Protein 2P10 (pdb70)

Structure (mmCIF, N/CA/C/O backbone):
data_2P10
#
_entry.id   2P10
#
_cell.length_a   180.269
_cell.length_b   180.269
_cell.length_c   185.514
_cell.angle_alpha   90.000
_cell.angle_beta   90.000
_cell.angle_gamma   120.000
#
_symmetry.space_group_name_H-M   'H 3'
#
loop_
_entity.id
_entity.type
_entity.pdbx_description
1 polymer 'Mll9387 protein'
2 non-polymer 'ACETATE ION'
3 non-polymer 'CHLORIDE ION'
4 non-polymer GLYCEROL
5 water water
#
loop_
_atom_site.group_PDB
_atom_site.id
_atom_site.type_symbol
_atom_site.label_atom_id
_atom_site.label_alt_id
_atom_site.label_comp_id
_atom_site.label_asym_id
_atom_site.label_entity_id
_atom_site.label_seq_id
_atom_site.pdbx_PDB_ins_code
_atom_site.Cartn_x
_atom_site.Cartn_y
_atom_site.Cartn_z
_atom_site.occupancy
_atom_site.B_iso_or_equiv
_atom_site.auth_seq_id
_atom_site.auth_comp_id
_atom_site.auth_asym_id
_atom_site.auth_atom_id
_atom_site.pdbx_PDB_model_num
ATOM 1 N N . LYS A 1 9 ? -0.042 21.291 -7.944 1.00 82.82 8 LYS A N 1
ATOM 2 C CA . LYS A 1 9 ? -0.950 21.303 -6.759 1.00 82.13 8 LYS A CA 1
ATOM 3 C C . LYS A 1 9 ? -0.154 21.488 -5.464 1.00 81.91 8 LYS A C 1
ATOM 4 O O . LYS A 1 9 ? 0.780 20.722 -5.189 1.00 84.18 8 LYS A O 1
ATOM 5 N N . ARG A 1 10 ? -0.506 22.508 -4.676 1.00 77.83 9 ARG A N 1
ATOM 6 C CA . ARG A 1 10 ? 0.041 22.651 -3.318 1.00 76.64 9 ARG A CA 1
ATOM 7 C C . ARG A 1 10 ? -0.680 21.684 -2.357 1.00 71.81 9 ARG A C 1
ATOM 8 O O . ARG A 1 10 ? -1.873 21.411 -2.525 1.00 70.89 9 ARG A O 1
ATOM 16 N N . PRO A 1 11 ? 0.034 21.180 -1.334 1.00 66.90 10 PRO A N 1
ATOM 17 C CA . PRO A 1 11 ? -0.539 20.140 -0.499 1.00 64.69 10 PRO A CA 1
ATOM 18 C C . PRO A 1 11 ? -1.739 20.628 0.285 1.00 62.85 10 PRO A C 1
ATOM 19 O O . PRO A 1 11 ? -1.840 21.811 0.597 1.00 62.11 10 PRO A O 1
ATOM 23 N N . THR A 1 12 ? -2.631 19.712 0.606 1.00 60.37 11 THR A N 1
ATOM 24 C CA . THR A 1 12 ? -3.790 20.042 1.388 1.00 59.22 11 THR A CA 1
ATOM 25 C C . THR A 1 12 ? -3.424 19.920 2.849 1.00 58.75 11 THR A C 1
ATOM 26 O O . THR A 1 12 ? -2.365 19.387 3.185 1.00 57.52 11 THR A O 1
ATOM 30 N N . ARG A 1 13 ? -4.318 20.395 3.709 1.00 57.30 12 ARG A N 1
ATOM 31 C CA . ARG A 1 13 ? -4.104 20.331 5.141 1.00 58.09 12 ARG A CA 1
ATOM 32 C C . ARG A 1 13 ? -3.910 18.884 5.572 1.00 57.30 12 ARG A C 1
ATOM 33 O O . ARG A 1 13 ? -2.975 18.572 6.302 1.00 55.26 12 ARG A O 1
ATOM 41 N N . SER A 1 14 ? -4.804 18.010 5.113 1.00 58.05 13 SER A N 1
ATOM 42 C CA . SER A 1 14 ? -4.719 16.577 5.414 1.00 59.23 13 SER A CA 1
ATOM 43 C C . SER A 1 14 ? -3.398 15.984 5.001 1.00 57.67 13 SER A C 1
ATOM 44 O O . SER A 1 14 ? -2.838 15.159 5.714 1.00 58.13 13 SER A O 1
ATOM 47 N N . GLU A 1 15 ? -2.923 16.393 3.832 1.00 56.74 14 GLU A N 1
ATOM 48 C CA . GLU A 1 15 ? -1.666 15.882 3.312 1.00 56.83 14 GLU A CA 1
ATOM 49 C C . GLU A 1 15 ? -0.491 16.299 4.182 1.00 55.00 14 GLU A C 1
ATOM 50 O O . GLU A 1 15 ? 0.411 15.516 4.398 1.00 55.61 14 GLU A O 1
ATOM 56 N N . LEU A 1 16 ? -0.502 17.521 4.687 1.00 54.19 15 LEU A N 1
ATOM 57 C CA . LEU A 1 16 ? 0.557 17.959 5.618 1.00 53.22 15 LEU A CA 1
ATOM 58 C C . LEU A 1 16 ? 0.528 17.167 6.922 1.00 51.73 15 LEU A C 1
ATOM 59 O O . LEU A 1 16 ? 1.558 16.715 7.417 1.00 50.29 15 LEU A O 1
ATOM 64 N N . VAL A 1 17 ? -0.661 16.964 7.458 1.00 51.80 16 VAL A N 1
ATOM 65 C CA . VAL A 1 17 ? -0.800 16.230 8.705 1.00 51.85 16 VAL A CA 1
ATOM 66 C C . VAL A 1 17 ? -0.305 14.813 8.492 1.00 53.25 16 VAL A C 1
ATOM 67 O O . VAL A 1 17 ? 0.406 14.274 9.336 1.00 55.76 16 VAL A O 1
ATOM 71 N N . ASP A 1 18 ? -0.686 14.209 7.371 1.00 54.32 17 ASP A N 1
ATOM 72 C CA . ASP A 1 18 ? -0.187 12.885 7.019 1.00 56.31 17 ASP A CA 1
ATOM 73 C C . ASP A 1 18 ? 1.321 12.879 6.922 1.00 54.27 17 ASP A C 1
ATOM 74 O O . ASP A 1 18 ? 1.954 11.930 7.336 1.00 53.99 17 ASP A O 1
ATOM 79 N N . ARG A 1 19 ? 1.882 13.941 6.358 1.00 53.65 18 ARG A N 1
ATOM 80 C CA . ARG A 1 19 ? 3.320 14.064 6.227 1.00 53.86 18 ARG A CA 1
ATOM 81 C C . ARG A 1 19 ? 3.999 14.072 7.583 1.00 54.19 18 ARG A C 1
ATOM 82 O O . ARG A 1 19 ? 4.975 13.338 7.786 1.00 55.06 18 ARG A O 1
ATOM 90 N N . PHE A 1 20 ? 3.470 14.881 8.502 1.00 53.57 19 PHE A N 1
ATOM 91 C CA . PHE A 1 20 ? 3.984 14.932 9.864 1.00 53.16 19 PHE A CA 1
ATOM 92 C C . PHE A 1 20 ? 3.818 13.635 10.649 1.00 53.00 19 PHE A C 1
ATOM 93 O O . PHE A 1 20 ? 4.747 13.221 11.355 1.00 53.76 19 PHE A O 1
ATOM 101 N N . GLN A 1 21 ? 2.647 13.002 10.576 1.00 54.24 20 GLN A N 1
ATOM 102 C CA A GLN A 1 21 ? 2.381 11.750 11.310 0.50 54.40 20 GLN A CA 1
ATOM 103 C CA B GLN A 1 21 ? 2.423 11.768 11.348 0.50 53.63 20 GLN A CA 1
ATOM 104 C C . GLN A 1 21 ? 3.328 10.646 10.866 1.00 54.03 20 GLN A C 1
ATOM 105 O O . GLN A 1 21 ? 3.764 9.813 11.671 1.00 55.63 20 GLN A O 1
ATOM 116 N N . LYS A 1 22 ? 3.604 10.623 9.567 1.00 55.10 21 LYS A N 1
ATOM 117 C CA . LYS A 1 22 ? 4.528 9.657 8.991 1.00 57.29 21 LYS A CA 1
ATOM 118 C C . LYS A 1 22 ? 5.934 9.811 9.604 1.00 56.61 21 LYS A C 1
ATOM 119 O O . LYS A 1 22 ? 6.576 8.830 9.947 1.00 56.08 21 LYS A O 1
ATOM 125 N N . LYS A 1 23 ? 6.389 11.047 9.774 1.00 55.17 22 LYS A N 1
ATOM 126 C CA . LYS A 1 23 ? 7.678 11.303 10.417 1.00 54.68 22 LYS A CA 1
ATOM 127 C C . LYS A 1 23 ? 7.647 10.926 11.890 1.00 53.81 22 LYS A C 1
ATOM 128 O O . LYS A 1 23 ? 8.584 10.318 12.401 1.00 54.44 22 LYS A O 1
ATOM 134 N N . ILE A 1 24 ? 6.557 11.254 12.574 1.00 54.00 23 ILE A N 1
ATOM 135 C CA . ILE A 1 24 ? 6.432 10.897 13.976 1.00 53.90 23 ILE A CA 1
ATOM 136 C C . ILE A 1 24 ? 6.497 9.380 14.131 1.00 56.65 23 ILE A C 1
ATOM 137 O O . ILE A 1 24 ? 7.237 8.865 14.968 1.00 57.38 23 ILE A O 1
ATOM 142 N N . ARG A 1 25 ? 5.752 8.657 13.304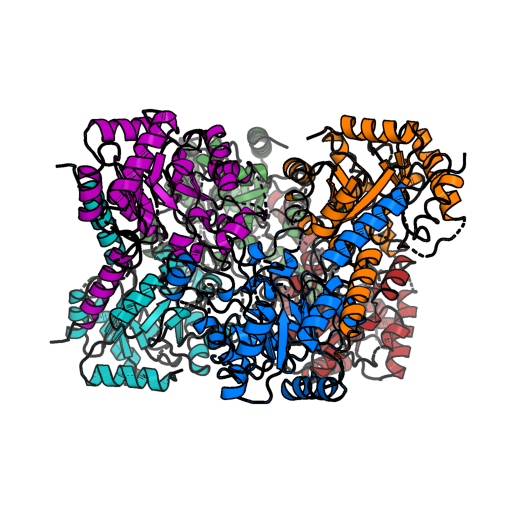 1.00 58.39 24 ARG A N 1
ATOM 143 C CA . ARG A 1 25 ? 5.836 7.192 13.332 1.00 59.87 24 ARG A CA 1
ATOM 144 C C . ARG A 1 25 ? 7.252 6.665 13.086 1.00 59.07 24 ARG A C 1
ATOM 145 O O . ARG A 1 25 ? 7.622 5.644 13.637 1.00 59.18 24 ARG A O 1
ATOM 153 N N . ALA A 1 26 ? 8.050 7.362 12.283 1.00 58.09 25 ALA A N 1
ATOM 154 C CA . ALA A 1 26 ? 9.431 6.952 12.065 1.00 56.77 25 ALA A CA 1
ATOM 155 C C . ALA A 1 26 ? 10.360 7.338 13.221 1.00 58.03 25 ALA A C 1
ATOM 156 O O . ALA A 1 26 ? 11.535 7.019 13.184 1.00 58.11 25 ALA A O 1
ATOM 158 N N . GLY A 1 27 ? 9.849 8.024 14.247 1.00 58.87 26 GLY A N 1
ATOM 159 C CA . GLY A 1 27 ? 10.689 8.494 15.350 1.00 58.64 26 GLY A CA 1
ATOM 160 C C . GLY A 1 27 ? 11.461 9.774 15.070 1.00 57.68 26 GLY A C 1
ATOM 161 O O . GLY A 1 27 ? 12.405 10.090 15.772 1.00 57.32 26 GLY A O 1
ATOM 162 N N . GLU A 1 28 ? 11.066 10.495 14.033 1.00 58.24 27 GLU A N 1
ATOM 163 C CA . GLU A 1 28 ? 11.631 11.791 13.720 1.00 58.81 27 GLU A CA 1
ATOM 164 C C . GLU A 1 28 ? 10.842 12.879 14.450 1.00 56.95 27 GLU A C 1
ATOM 165 O O . GLU A 1 28 ? 9.626 12.918 14.339 1.00 56.25 27 GLU A O 1
ATOM 171 N N . PRO A 1 29 ? 11.525 13.826 15.108 1.00 57.17 28 PRO A N 1
ATOM 172 C CA . PRO A 1 29 ? 10.796 14.939 15.729 1.00 56.32 28 PRO A CA 1
ATOM 173 C C . PRO A 1 29 ? 10.300 15.959 14.681 1.00 54.73 28 PRO A C 1
ATOM 174 O O . PRO A 1 29 ? 10.907 16.117 13.620 1.00 55.19 28 PRO A O 1
ATOM 178 N N . ILE A 1 30 ? 9.189 16.624 14.981 1.00 54.15 29 ILE A N 1
ATOM 179 C CA . ILE A 1 30 ? 8.679 17.678 14.140 1.00 51.44 29 ILE A CA 1
ATOM 180 C C . ILE A 1 30 ? 9.295 18.964 14.644 1.00 50.36 29 ILE A C 1
ATOM 181 O O . ILE A 1 30 ? 9.153 19.299 15.811 1.00 50.03 29 ILE A O 1
ATOM 186 N N . ILE A 1 31 ? 10.003 19.667 13.766 1.00 49.93 30 ILE A N 1
ATOM 187 C CA . ILE A 1 31 ? 10.624 20.925 14.132 1.00 49.32 30 ILE A CA 1
ATOM 188 C C . ILE A 1 31 ? 9.984 22.041 13.339 1.00 49.52 30 ILE A C 1
ATOM 189 O O . ILE A 1 31 ? 9.954 22.015 12.102 1.00 48.17 30 ILE A O 1
ATOM 194 N N . GLY A 1 32 ? 9.452 23.001 14.088 1.00 49.95 31 GLY A N 1
ATOM 195 C CA . GLY A 1 32 ? 8.837 24.182 13.547 1.00 51.43 31 GLY A CA 1
ATOM 196 C C . GLY A 1 32 ? 9.759 25.353 13.788 1.00 52.08 31 GLY A C 1
ATOM 197 O O . GLY A 1 32 ? 10.452 25.408 14.819 1.00 47.40 31 GLY A O 1
ATOM 198 N N . GLY A 1 33 ? 9.764 26.289 12.831 1.00 53.06 32 GLY A N 1
ATOM 199 C CA . GLY A 1 33 ? 10.626 27.461 12.897 1.00 51.16 32 GLY A CA 1
ATOM 200 C C . GLY A 1 33 ? 9.909 28.776 12.691 1.00 52.83 32 GLY A C 1
ATOM 201 O O . GLY A 1 33 ? 9.005 28.886 11.842 1.00 52.22 32 GLY A O 1
ATOM 202 N N . GLY A 1 34 ? 10.340 29.792 13.439 1.00 52.11 33 GLY A N 1
ATOM 203 C CA . GLY A 1 34 ? 9.971 31.163 13.140 1.00 51.89 33 GLY A CA 1
ATOM 204 C C . GLY A 1 34 ? 10.905 31.771 12.101 1.00 50.84 33 GLY A C 1
ATOM 205 O O . GLY A 1 34 ? 12.116 31.607 12.183 1.00 50.93 33 GLY A O 1
ATOM 206 N N . ALA A 1 35 ? 10.349 32.476 11.118 1.00 51.17 34 ALA A N 1
ATOM 207 C CA . ALA A 1 35 ? 11.168 33.202 10.129 1.00 50.48 34 ALA A CA 1
ATOM 208 C C . ALA A 1 35 ? 10.767 34.671 10.100 1.00 51.14 34 ALA A C 1
ATOM 209 O O . ALA A 1 35 ? 9.585 35.007 9.995 1.00 53.14 34 ALA A O 1
ATOM 211 N N . GLY A 1 36 ? 11.760 35.541 10.251 1.00 51.62 35 GLY A N 1
ATOM 212 C CA . GLY A 1 36 ? 11.552 36.982 10.301 1.00 52.08 35 GLY A CA 1
ATOM 213 C C . GLY A 1 36 ? 12.002 37.677 9.036 1.00 51.34 35 GLY A C 1
ATOM 214 O O . GLY A 1 36 ? 11.677 38.843 8.809 1.00 52.18 35 GLY A O 1
ATOM 215 N N . THR A 1 37 ? 12.757 36.946 8.218 1.00 52.22 36 THR A N 1
ATOM 216 C CA . THR A 1 37 ? 13.225 37.405 6.922 1.00 50.77 36 THR A CA 1
ATOM 217 C C . THR A 1 37 ? 13.164 36.251 5.952 1.00 50.46 36 THR A C 1
ATOM 218 O O . THR A 1 37 ? 13.043 35.094 6.357 1.00 50.99 36 THR A O 1
ATOM 222 N N . GLY A 1 38 ? 13.321 36.564 4.671 1.00 50.17 37 GLY A N 1
ATOM 223 C CA . GLY A 1 38 ? 13.327 35.556 3.625 1.00 49.71 37 GLY A CA 1
ATOM 224 C C . GLY A 1 38 ? 14.525 34.639 3.690 1.00 50.28 37 GLY A C 1
ATOM 225 O O . GLY A 1 38 ? 14.387 33.437 3.455 1.00 54.04 37 GLY A O 1
ATOM 226 N N . LEU A 1 39 ? 15.700 35.188 4.010 1.00 50.37 38 LEU A N 1
ATOM 227 C CA . LEU A 1 39 ? 16.900 34.361 4.205 1.00 51.69 38 LEU A CA 1
ATOM 228 C C . LEU A 1 39 ? 16.732 33.348 5.375 1.00 51.85 38 LEU A C 1
ATOM 229 O O . LEU A 1 39 ? 17.159 32.188 5.270 1.00 53.28 38 LEU A O 1
ATOM 234 N N . SER A 1 40 ? 16.133 33.781 6.483 1.00 50.65 39 SER A N 1
ATOM 235 C CA . SER A 1 40 ? 15.756 32.848 7.548 1.00 49.46 39 SER A CA 1
ATOM 236 C C . SER A 1 40 ? 14.936 31.679 7.015 1.00 48.23 39 SER A C 1
ATOM 237 O O . SER A 1 40 ? 15.317 30.529 7.172 1.00 50.80 39 SER A O 1
ATOM 240 N N . ALA A 1 41 ? 13.833 31.978 6.343 1.00 49.01 40 ALA A N 1
ATOM 241 C CA . ALA A 1 41 ? 12.931 30.937 5.813 1.00 48.92 40 ALA A CA 1
ATOM 242 C C . ALA A 1 41 ? 13.643 29.979 4.869 1.00 49.85 40 ALA A C 1
ATOM 243 O O . ALA A 1 41 ? 13.549 28.757 5.003 1.00 48.03 40 ALA A O 1
ATOM 245 N N . LYS A 1 42 ? 14.361 30.552 3.917 1.00 51.01 41 LYS A N 1
ATOM 246 C CA . LYS A 1 42 ? 15.143 29.771 2.972 1.00 51.41 41 LYS A CA 1
ATOM 247 C C . LYS A 1 42 ? 16.168 28.861 3.666 1.00 50.69 41 LYS A C 1
ATOM 248 O O . LYS A 1 42 ? 16.346 27.706 3.261 1.00 47.48 41 LYS A O 1
ATOM 254 N N . SER A 1 43 ? 16.814 29.388 4.713 1.00 49.64 42 SER A N 1
ATOM 255 C CA . SER A 1 43 ? 17.858 28.661 5.444 1.00 50.07 42 SER A CA 1
ATOM 256 C C . SER A 1 43 ? 17.243 27.550 6.283 1.00 51.19 42 SER A C 1
ATOM 257 O O . SER A 1 43 ? 17.790 26.446 6.374 1.00 52.75 42 SER A O 1
ATOM 260 N N . GLU A 1 44 ? 16.103 27.849 6.890 1.00 49.79 43 GLU A N 1
ATOM 261 C CA . GLU A 1 44 ? 15.333 26.835 7.577 1.00 50.38 43 GLU A CA 1
ATOM 262 C C . GLU A 1 44 ? 14.896 25.711 6.630 1.00 49.87 43 GLU A C 1
ATOM 263 O O . GLU A 1 44 ? 15.061 24.549 6.940 1.00 50.44 43 GLU A O 1
ATOM 269 N N . GLU A 1 45 ? 14.374 26.048 5.462 1.00 50.72 44 GLU A N 1
ATOM 270 C CA . GLU A 1 45 ? 14.018 25.014 4.501 1.00 51.18 44 GLU A CA 1
ATOM 271 C C . GLU A 1 45 ? 15.254 24.176 4.116 1.00 51.26 44 GLU A C 1
ATOM 272 O O . GLU A 1 45 ? 15.149 22.958 3.979 1.00 50.67 44 GLU A O 1
ATOM 278 N N . ALA A 1 46 ? 16.414 24.832 3.976 1.00 50.98 45 ALA A N 1
ATOM 279 C CA . ALA A 1 46 ? 17.667 24.151 3.655 1.00 50.43 45 ALA A CA 1
ATOM 280 C C . ALA A 1 46 ? 18.071 23.165 4.747 1.00 51.68 45 ALA A C 1
ATOM 281 O O . ALA A 1 46 ? 18.706 22.163 4.454 1.00 52.32 45 ALA A O 1
ATOM 283 N N . GLY A 1 47 ? 17.708 23.459 5.997 1.00 53.09 46 GLY A N 1
ATOM 284 C CA . GLY A 1 47 ? 17.939 22.554 7.114 1.00 53.22 46 GLY A CA 1
ATOM 285 C C . GLY A 1 47 ? 16.828 21.537 7.336 1.00 53.57 46 GLY A C 1
ATOM 286 O O . GLY A 1 47 ? 16.807 20.874 8.367 1.00 56.13 46 GLY A O 1
ATOM 287 N N . ASP A 1 48 ? 15.909 21.416 6.383 1.00 53.70 47 ASP A N 1
ATOM 288 C CA . ASP A 1 48 ? 14.784 20.453 6.429 1.00 55.65 47 ASP A CA 1
ATOM 289 C C . ASP A 1 48 ? 13.779 20.656 7.570 1.00 53.74 47 ASP A C 1
ATOM 290 O O . ASP A 1 48 ? 13.184 19.712 8.071 1.00 52.25 47 ASP A O 1
ATOM 295 N N . ILE A 1 49 ? 13.564 21.906 7.946 1.00 52.67 48 ILE A N 1
ATOM 296 C CA . ILE A 1 49 ? 12.521 22.242 8.909 1.00 51.48 48 ILE A CA 1
ATOM 297 C C . ILE A 1 49 ? 11.156 21.744 8.395 1.00 50.68 48 ILE A C 1
ATOM 298 O O . ILE A 1 49 ? 10.925 21.688 7.196 1.00 49.48 48 ILE A O 1
ATOM 303 N N . ASP A 1 50 ? 10.252 21.390 9.304 1.00 49.13 49 ASP A N 1
ATOM 304 C CA . ASP A 1 50 ? 8.958 20.829 8.913 1.00 49.40 49 ASP A CA 1
ATOM 305 C C . ASP A 1 50 ? 7.891 21.873 8.610 1.00 50.54 49 ASP A C 1
ATOM 306 O O . ASP A 1 50 ? 7.006 21.655 7.756 1.00 49.22 49 ASP A O 1
ATOM 311 N N . LEU A 1 51 ? 7.969 23.004 9.306 1.00 50.66 50 LEU A N 1
ATOM 312 C CA . LEU A 1 51 ? 7.088 24.128 9.013 1.00 50.60 50 LEU A CA 1
ATOM 313 C C . LEU A 1 51 ? 7.735 25.444 9.432 1.00 48.98 50 LEU A C 1
ATOM 314 O O . LEU A 1 51 ? 8.641 25.447 10.256 1.00 47.45 50 LEU A O 1
ATOM 319 N N . ILE A 1 52 ? 7.273 26.536 8.817 1.00 49.38 51 ILE A N 1
ATOM 320 C CA . ILE A 1 52 ? 7.787 27.907 9.036 1.00 49.79 51 ILE A CA 1
ATOM 321 C C . ILE A 1 52 ? 6.594 28.794 9.343 1.00 49.49 51 ILE A C 1
ATOM 322 O O . ILE A 1 52 ? 5.554 28.674 8.679 1.00 48.43 51 ILE A O 1
ATOM 327 N N . VAL A 1 53 ? 6.716 29.613 10.390 1.00 49.38 52 VAL A N 1
ATOM 328 C CA . VAL A 1 53 ? 5.696 30.603 10.752 1.00 49.09 52 VAL A CA 1
ATOM 329 C C . VAL A 1 53 ? 6.309 31.995 10.747 1.00 50.92 52 VAL A C 1
ATOM 330 O O . VAL A 1 53 ? 7.403 32.197 11.261 1.00 51.09 52 VAL A O 1
ATOM 334 N N . ILE A 1 54 ? 5.604 32.954 10.147 1.00 51.81 53 ILE A N 1
ATOM 335 C CA . ILE A 1 54 ? 6.143 34.298 10.012 1.00 52.28 53 ILE A CA 1
ATOM 336 C C . ILE A 1 54 ? 5.200 35.302 10.647 1.00 50.62 53 ILE A C 1
ATOM 337 O O . ILE A 1 54 ? 3.986 35.180 10.510 1.00 52.04 53 ILE A O 1
ATOM 342 N N . TYR A 1 55 ? 5.760 36.291 11.343 1.00 51.37 54 TYR A N 1
ATOM 343 C CA . TYR A 1 55 ? 4.945 37.332 11.980 1.00 50.38 54 TYR A CA 1
ATOM 344 C C . TYR A 1 55 ? 5.813 38.467 12.453 1.00 50.34 54 TYR A C 1
ATOM 345 O O . TYR A 1 55 ? 7.030 38.398 12.370 1.00 52.64 54 TYR A O 1
ATOM 354 N N . ASN A 1 56 ? 5.183 39.522 12.955 1.00 51.51 55 ASN A N 1
ATOM 355 C CA . ASN A 1 56 ? 5.888 40.750 13.292 1.00 50.32 55 ASN A CA 1
ATOM 356 C C . ASN A 1 56 ? 7.079 40.571 14.231 1.00 50.20 55 ASN A C 1
ATOM 357 O O . ASN A 1 56 ? 8.147 41.139 14.001 1.00 49.00 55 ASN A O 1
ATOM 362 N N . SER A 1 57 ? 6.925 39.767 15.279 1.00 50.62 56 SER A N 1
ATOM 363 C CA . SER A 1 57 ? 8.032 39.572 16.224 1.00 49.93 56 SER A CA 1
ATOM 364 C C . SER A 1 57 ? 9.248 38.967 15.563 1.00 50.30 56 SER A C 1
ATOM 365 O O . SER A 1 57 ? 10.370 39.208 16.011 1.00 51.48 56 SER A O 1
ATOM 368 N N . GLY A 1 58 ? 9.037 38.185 14.509 1.00 51.52 57 GLY A N 1
ATOM 369 C CA . GLY A 1 58 ? 10.158 37.653 13.717 1.00 52.16 57 GLY A CA 1
ATOM 370 C C . GLY A 1 58 ? 10.914 38.775 13.029 1.00 52.41 57 GLY A C 1
ATOM 371 O O . GLY A 1 58 ? 12.132 38.888 13.139 1.00 51.80 57 GLY A O 1
ATOM 372 N N . ARG A 1 59 ? 10.167 39.642 12.352 1.00 52.62 58 ARG A N 1
ATOM 373 C CA . ARG A 1 59 ? 10.744 40.809 11.701 1.00 51.73 58 ARG A CA 1
ATOM 374 C C . ARG A 1 59 ? 11.485 41.666 12.708 1.00 52.18 58 ARG A C 1
ATOM 375 O O . ARG A 1 59 ? 12.607 42.084 12.457 1.00 51.76 58 ARG A O 1
ATOM 383 N N . TYR A 1 60 ? 10.846 41.915 13.852 1.00 51.48 59 TYR A N 1
ATOM 384 C CA . TYR A 1 60 ? 11.403 42.785 14.865 1.00 51.01 59 TYR A CA 1
ATOM 385 C C . TYR A 1 60 ? 12.635 42.172 15.545 1.00 53.04 59 TYR A C 1
ATOM 386 O O . TYR A 1 60 ? 13.591 42.892 15.829 1.00 53.50 59 TYR A O 1
ATOM 395 N N . ARG A 1 61 ? 12.635 40.864 15.791 1.00 52.65 60 ARG A N 1
ATOM 396 C CA A ARG A 1 61 ? 13.834 40.253 16.329 0.50 54.73 60 ARG A CA 1
ATOM 397 C CA B ARG A 1 61 ? 13.829 40.170 16.287 0.50 54.67 60 ARG A CA 1
ATOM 398 C C . ARG A 1 61 ? 14.983 40.371 15.324 1.00 53.17 60 ARG A C 1
ATOM 399 O O . ARG A 1 61 ? 16.130 40.597 15.723 1.00 50.67 60 ARG A O 1
ATOM 422 N N . ALA A 1 63 ? 15.281 42.774 13.288 1.00 51.20 62 ALA A N 1
ATOM 423 C CA . ALA A 1 63 ? 15.667 44.187 13.362 1.00 49.81 62 ALA A CA 1
ATOM 424 C C . ALA A 1 63 ? 16.425 44.501 14.650 1.00 50.21 62 ALA A C 1
ATOM 425 O O . ALA A 1 63 ? 16.772 45.638 14.902 1.00 49.11 62 ALA A O 1
ATOM 427 N N . GLY A 1 64 ? 16.708 43.487 15.455 1.00 52.02 63 GLY A N 1
ATOM 428 C CA . GLY A 1 64 ? 17.491 43.681 16.681 1.00 53.08 63 GLY A CA 1
ATOM 429 C C . GLY A 1 64 ? 16.708 44.145 17.903 1.00 52.83 63 GLY A C 1
ATOM 430 O O . GLY A 1 64 ? 17.307 44.558 18.910 1.00 51.29 63 GLY A O 1
ATOM 431 N N . ARG A 1 65 ? 15.380 44.064 17.835 1.00 50.91 64 ARG A N 1
ATOM 432 C CA . ARG A 1 65 ? 14.538 44.467 18.944 1.00 52.26 64 ARG A CA 1
ATOM 433 C C . ARG A 1 65 ? 14.046 43.237 19.747 1.00 50.81 64 ARG A C 1
ATOM 434 O O . ARG A 1 65 ? 14.251 42.090 19.355 1.00 52.05 64 ARG A O 1
ATOM 442 N N . GLY A 1 66 ? 13.443 43.481 20.903 1.00 51.56 65 GLY A N 1
ATOM 443 C CA . GLY A 1 66 ? 12.932 42.392 21.748 1.00 52.24 65 GLY A CA 1
ATOM 444 C C . GLY A 1 66 ? 11.700 41.734 21.151 1.00 53.26 65 GLY A C 1
ATOM 445 O O . GLY A 1 66 ? 10.894 42.385 20.489 1.00 53.50 65 GLY A O 1
ATOM 446 N N . SER A 1 67 ? 11.556 40.436 21.385 1.00 55.40 66 SER A N 1
ATOM 447 C CA . SER A 1 67 ? 10.401 39.689 20.893 1.00 57.10 66 SER A CA 1
ATOM 448 C C . SER A 1 67 ? 9.102 40.393 21.229 1.00 55.32 66 SER A C 1
ATOM 449 O O . SER A 1 67 ? 8.194 40.421 20.411 1.00 56.48 66 SER A O 1
ATOM 452 N N . LEU A 1 68 ? 8.995 40.941 22.434 1.00 53.92 67 LEU A N 1
ATOM 453 C CA . LEU A 1 68 ? 7.694 41.412 22.915 1.00 53.55 67 LEU A CA 1
ATOM 454 C C . LEU A 1 68 ? 7.243 42.726 22.271 1.00 53.66 67 LEU A C 1
ATOM 455 O O . LEU A 1 68 ? 6.094 43.115 22.429 1.00 53.51 67 LEU A O 1
ATOM 460 N N . ALA A 1 69 ? 8.132 43.388 21.524 1.00 52.68 68 ALA A N 1
ATOM 461 C CA . ALA A 1 69 ? 7.753 44.540 20.698 1.00 51.69 68 ALA A CA 1
ATOM 462 C C . ALA A 1 69 ? 6.595 44.218 19.734 1.00 51.05 68 ALA A C 1
ATOM 463 O O . ALA A 1 69 ? 5.821 45.095 19.378 1.00 52.66 68 ALA A O 1
ATOM 465 N N . GLY A 1 70 ? 6.507 42.960 19.301 1.00 51.82 69 GLY A N 1
ATOM 466 C CA . GLY A 1 70 ? 5.392 42.468 18.506 1.00 50.58 69 GLY A CA 1
ATOM 467 C C . GLY A 1 70 ? 4.029 42.482 19.177 1.00 49.68 69 GLY A C 1
ATOM 468 O O . GLY A 1 70 ? 3.037 42.242 18.515 1.00 50.68 69 GLY A O 1
ATOM 469 N N . LEU A 1 71 ? 3.960 42.755 20.478 1.00 49.58 70 LEU A N 1
ATOM 470 C CA . LEU A 1 71 ? 2.674 42.738 21.193 1.00 49.00 70 LEU A CA 1
ATOM 471 C C . LEU A 1 71 ? 2.125 44.116 21.465 1.00 49.02 70 LEU A C 1
ATOM 472 O O . LEU A 1 71 ? 0.969 44.234 21.878 1.00 49.37 70 LEU A O 1
ATOM 477 N N . LEU A 1 72 ? 2.930 45.152 21.222 1.00 48.84 71 LEU A N 1
ATOM 478 C CA . LEU A 1 72 ? 2.563 46.510 21.604 1.00 48.28 71 LEU A CA 1
ATOM 479 C C . LEU A 1 72 ? 2.215 47.383 20.394 1.00 48.19 71 LEU A C 1
ATOM 480 O O . LEU A 1 72 ? 2.270 46.935 19.250 1.00 48.52 71 LEU A O 1
ATOM 485 N N . ALA A 1 73 ? 1.858 48.634 20.663 1.00 46.62 72 ALA A N 1
ATOM 486 C CA . ALA A 1 73 ? 1.265 49.531 19.677 1.00 46.22 72 ALA A CA 1
ATOM 487 C C . ALA A 1 73 ? 2.318 50.197 18.791 1.00 47.55 72 ALA A C 1
ATOM 488 O O . ALA A 1 73 ? 2.278 51.409 18.586 1.00 48.81 72 ALA A O 1
ATOM 490 N N . TYR A 1 74 ? 3.249 49.394 18.268 1.00 48.77 73 TYR A N 1
ATOM 491 C CA . TYR A 1 74 ? 4.283 49.867 17.336 1.00 49.44 73 TYR A CA 1
ATOM 492 C C . TYR A 1 74 ? 3.973 49.555 15.857 1.00 50.12 73 TYR A C 1
ATOM 493 O O . TYR A 1 74 ? 4.698 49.963 14.971 1.00 52.25 73 TYR A O 1
ATOM 502 N N . GLY A 1 75 ? 2.921 48.795 15.599 1.00 49.49 74 GLY A N 1
ATOM 503 C CA . GLY A 1 75 ? 2.475 48.546 14.252 1.00 48.48 74 GLY A CA 1
ATOM 504 C C . GLY A 1 75 ? 1.245 47.669 14.288 1.00 50.59 74 GLY A C 1
ATOM 505 O O . GLY A 1 75 ? 0.821 47.230 15.351 1.00 51.16 74 GLY A O 1
ATOM 506 N N . ASN A 1 76 ? 0.665 47.438 13.115 1.00 50.72 75 ASN A N 1
ATOM 507 C CA . ASN A 1 76 ? -0.441 46.539 12.960 1.00 50.44 75 ASN A CA 1
ATOM 508 C C . ASN A 1 76 ? 0.117 45.185 12.549 1.00 50.32 75 ASN A C 1
ATOM 509 O O . ASN A 1 76 ? 0.626 45.017 11.437 1.00 50.06 75 ASN A O 1
ATOM 514 N N . ALA A 1 77 ? 0.013 44.227 13.466 1.00 50.97 76 ALA A N 1
ATOM 515 C CA . ALA A 1 77 ? 0.546 42.882 13.266 1.00 49.07 76 ALA A CA 1
ATOM 516 C C . ALA A 1 77 ? -0.014 42.203 12.019 1.00 49.55 76 ALA A C 1
ATOM 517 O O . ALA A 1 77 ? 0.734 41.574 11.264 1.00 51.28 76 ALA A O 1
ATOM 519 N N . ASN A 1 78 ? -1.321 42.342 11.800 1.00 49.82 77 ASN A N 1
ATOM 520 C CA . ASN A 1 78 ? -2.007 41.645 10.709 1.00 50.02 77 ASN A CA 1
ATOM 521 C C . ASN A 1 78 ? -1.676 42.220 9.331 1.00 51.78 77 ASN A C 1
ATOM 522 O O . ASN A 1 78 ? -1.661 41.500 8.329 1.00 50.50 77 ASN A O 1
ATOM 527 N N . GLN A 1 79 ? -1.404 43.516 9.278 1.00 52.57 78 GLN A N 1
ATOM 528 C CA . GLN A 1 79 ? -0.883 44.095 8.060 1.00 52.24 78 GLN A CA 1
ATOM 529 C C . GLN A 1 79 ? 0.561 43.655 7.796 1.00 52.17 78 GLN A C 1
ATOM 530 O O . GLN A 1 79 ? 0.930 43.349 6.657 1.00 51.25 78 GLN A O 1
ATOM 536 N N . ILE A 1 80 ? 1.383 43.633 8.842 1.00 51.00 79 ILE A N 1
ATOM 537 C CA . ILE A 1 80 ? 2.788 43.244 8.702 1.00 49.45 79 ILE A CA 1
ATOM 538 C C . ILE A 1 80 ? 2.937 41.819 8.194 1.00 50.49 79 ILE A C 1
ATOM 539 O O . ILE A 1 80 ? 3.791 41.556 7.342 1.00 50.07 79 ILE A O 1
ATOM 544 N N . VAL A 1 81 ? 2.133 40.888 8.712 1.00 50.63 80 VAL A N 1
ATOM 545 C CA . VAL A 1 81 ? 2.241 39.514 8.264 1.00 49.77 80 VAL A CA 1
ATOM 546 C C . VAL A 1 81 ? 1.945 39.427 6.749 1.00 51.17 80 VAL A C 1
ATOM 547 O O . VAL A 1 81 ? 2.623 38.664 6.032 1.00 51.72 80 VAL A O 1
ATOM 551 N N . VAL A 1 82 ? 0.983 40.220 6.263 1.00 50.41 81 VAL A N 1
ATOM 552 C CA . VAL A 1 82 ? 0.667 40.259 4.835 1.00 51.70 81 VAL A CA 1
ATOM 553 C C . VAL A 1 82 ? 1.840 40.852 4.046 1.00 52.91 81 VAL A C 1
ATOM 554 O O . VAL A 1 82 ? 2.232 40.301 2.988 1.00 52.68 81 VAL A O 1
ATOM 558 N N . ASP A 1 83 ? 2.425 41.928 4.579 1.00 53.17 82 ASP A N 1
ATOM 559 C CA . ASP A 1 83 ? 3.600 42.556 3.962 1.00 56.47 82 ASP A CA 1
ATOM 560 C C . ASP A 1 83 ? 4.779 41.598 3.893 1.00 55.83 82 ASP A C 1
ATOM 561 O O . ASP A 1 83 ? 5.613 41.707 2.983 1.00 56.83 82 ASP A O 1
ATOM 574 N N . ALA A 1 85 ? 4.689 38.338 3.445 1.00 50.62 84 ALA A N 1
ATOM 575 C CA . ALA A 1 85 ? 4.470 37.193 2.569 1.00 51.22 84 ALA A CA 1
ATOM 576 C C . ALA A 1 85 ? 5.298 37.266 1.270 1.00 53.16 84 ALA A C 1
ATOM 577 O O . ALA A 1 85 ? 5.810 36.265 0.818 1.00 55.07 84 ALA A O 1
ATOM 579 N N . ARG A 1 86 ? 5.434 38.445 0.681 1.00 54.73 85 ARG A N 1
ATOM 580 C CA . ARG A 1 86 ? 6.240 38.599 -0.531 1.00 57.06 85 ARG A CA 1
ATOM 581 C C . ARG A 1 86 ? 7.731 38.371 -0.294 1.00 56.23 85 ARG A C 1
ATOM 582 O O . ARG A 1 86 ? 8.441 38.011 -1.217 1.00 56.94 85 ARG A O 1
ATOM 590 N N . GLU A 1 87 ? 8.205 38.564 0.932 1.00 55.85 86 GLU A N 1
ATOM 591 C CA . GLU A 1 87 ? 9.600 38.274 1.256 1.00 55.34 86 GLU A CA 1
ATOM 592 C C . GLU A 1 87 ? 9.846 36.774 1.451 1.00 53.40 86 GLU A C 1
ATOM 593 O O . GLU A 1 87 ? 10.970 36.292 1.295 1.00 51.31 86 GLU A O 1
ATOM 599 N N . VAL A 1 88 ? 8.820 36.028 1.839 1.00 53.06 87 VAL A N 1
ATOM 600 C CA . VAL A 1 88 ? 9.059 34.664 2.274 1.00 52.41 87 VAL A CA 1
ATOM 601 C C . VAL A 1 88 ? 8.477 33.636 1.327 1.00 53.78 87 VAL A C 1
ATOM 602 O O . VAL A 1 88 ? 9.149 32.668 0.970 1.00 53.89 87 VAL A O 1
ATOM 606 N N . LEU A 1 89 ? 7.222 33.811 0.935 1.00 53.70 88 LEU A N 1
ATOM 607 C CA . LEU A 1 89 ? 6.544 32.753 0.183 1.00 55.06 88 LEU A CA 1
ATOM 608 C C . LEU A 1 89 ? 7.311 32.364 -1.083 1.00 55.11 88 LEU A C 1
ATOM 609 O O . LEU A 1 89 ? 7.429 31.185 -1.371 1.00 55.16 88 LEU A O 1
ATOM 614 N N . PRO A 1 90 ? 7.859 33.353 -1.826 1.00 55.99 89 PRO A N 1
ATOM 615 C CA . PRO A 1 90 ? 8.571 33.031 -3.054 1.00 55.82 89 PRO A CA 1
ATOM 616 C C . PRO A 1 90 ? 9.877 32.227 -2.884 1.00 58.04 89 PRO A C 1
ATOM 617 O O . PRO A 1 90 ? 10.275 31.518 -3.815 1.00 58.15 89 PRO A O 1
ATOM 621 N N . VAL A 1 91 ? 10.549 32.350 -1.742 1.00 55.99 90 VAL A N 1
ATOM 622 C CA . VAL A 1 91 ? 11.818 31.660 -1.552 1.00 56.23 90 VAL A CA 1
ATOM 623 C C . VAL A 1 91 ? 11.659 30.322 -0.812 1.00 57.37 90 VAL A C 1
ATOM 624 O O . VAL A 1 91 ? 12.655 29.649 -0.562 1.00 59.68 90 VAL A O 1
ATOM 628 N N . VAL A 1 92 ? 10.430 29.943 -0.458 1.00 54.66 91 VAL A N 1
ATOM 629 C CA . VAL A 1 92 ? 10.192 28.658 0.195 1.00 55.18 91 VAL A CA 1
ATOM 630 C C . VAL A 1 92 ? 9.461 27.755 -0.792 1.00 55.29 91 VAL A C 1
ATOM 631 O O . VAL A 1 92 ? 8.337 28.041 -1.186 1.00 57.72 91 VAL A O 1
ATOM 635 N N . ARG A 1 93 ? 10.105 26.664 -1.183 1.00 56.65 92 ARG A N 1
ATOM 636 C CA . ARG A 1 93 ? 9.678 25.863 -2.325 1.00 58.73 92 ARG A CA 1
ATOM 637 C C . ARG A 1 93 ? 8.884 24.611 -1.954 1.00 58.20 92 ARG A C 1
ATOM 638 O O . ARG A 1 93 ? 8.082 24.144 -2.759 1.00 58.96 92 ARG A O 1
ATOM 646 N N . HIS A 1 94 ? 9.117 24.039 -0.778 1.00 56.44 93 HIS A N 1
ATOM 647 C CA . HIS A 1 94 ? 8.473 22.768 -0.448 1.00 57.24 93 HIS A CA 1
ATOM 648 C C . HIS A 1 94 ? 8.248 22.585 1.037 1.00 57.12 93 HIS A C 1
ATOM 649 O O . HIS A 1 94 ? 8.342 21.482 1.557 1.00 58.73 93 HIS A O 1
ATOM 656 N N . THR A 1 95 ? 7.927 23.682 1.714 1.00 57.32 94 THR A N 1
ATOM 657 C CA . THR A 1 95 ? 7.709 23.689 3.152 1.00 55.07 94 THR A CA 1
ATOM 658 C C . THR A 1 95 ? 6.501 24.582 3.427 1.00 54.79 94 THR A C 1
ATOM 659 O O . THR A 1 95 ? 6.424 25.693 2.908 1.00 52.81 94 THR A O 1
ATOM 663 N N . PRO A 1 96 ? 5.561 24.108 4.258 1.00 53.79 95 PRO A N 1
ATOM 664 C CA . PRO A 1 96 ? 4.436 24.976 4.589 1.00 52.45 95 PRO A CA 1
ATOM 665 C C . PRO A 1 96 ? 4.878 26.230 5.356 1.00 51.77 95 PRO A C 1
ATOM 666 O O . PRO A 1 96 ? 5.712 26.158 6.283 1.00 50.72 95 PRO A O 1
ATOM 670 N N . VAL A 1 97 ? 4.323 27.375 4.955 1.00 51.56 96 VAL A N 1
ATOM 671 C CA . VAL A 1 97 ? 4.531 28.634 5.661 1.00 50.07 96 VAL A CA 1
ATOM 672 C C . VAL A 1 97 ? 3.194 29.095 6.193 1.00 50.46 96 VAL A C 1
ATOM 673 O O . VAL A 1 97 ? 2.198 29.159 5.458 1.00 51.07 96 VAL A O 1
ATOM 677 N N . LEU A 1 98 ? 3.174 29.416 7.476 1.00 48.95 97 LEU A N 1
ATOM 678 C CA . LEU A 1 98 ? 1.961 29.783 8.145 1.00 48.94 97 LEU A CA 1
ATOM 679 C C . LEU A 1 98 ? 2.104 31.247 8.505 1.00 48.34 97 LEU A C 1
ATOM 680 O O . LEU A 1 98 ? 3.219 31.752 8.616 1.00 47.55 97 LEU A O 1
ATOM 685 N N . ALA A 1 99 ? 0.969 31.922 8.658 1.00 49.43 98 ALA A N 1
ATOM 686 C CA . ALA A 1 99 ? 0.915 33.318 9.104 1.00 48.77 98 ALA A CA 1
ATOM 687 C C . ALA A 1 99 ? 0.472 33.377 10.536 1.00 50.28 98 ALA A C 1
ATOM 688 O O . ALA A 1 99 ? -0.534 32.754 10.915 1.00 51.78 98 ALA A O 1
ATOM 690 N N . GLY A 1 100 ? 1.201 34.146 11.333 1.00 50.43 99 GLY A N 1
ATOM 691 C CA . GLY A 1 100 ? 0.710 34.575 12.634 1.00 50.24 99 GLY A CA 1
ATOM 692 C C . GLY A 1 100 ? -0.404 35.589 12.425 1.00 50.74 99 GLY A C 1
ATOM 693 O O . GLY A 1 100 ? -0.215 36.596 11.719 1.00 52.70 99 GLY A O 1
ATOM 694 N N . VAL A 1 101 ? -1.573 35.302 12.994 1.00 47.91 100 VAL A N 1
ATOM 695 C CA . VAL A 1 101 ? -2.730 36.192 12.939 1.00 47.24 100 VAL A CA 1
ATOM 696 C C . VAL A 1 101 ? -2.980 36.686 14.349 1.00 48.15 100 VAL A C 1
ATOM 697 O O . VAL A 1 101 ? -2.834 35.934 15.320 1.00 49.32 100 VAL A O 1
ATOM 701 N N . ASN A 1 102 ? -3.315 37.963 14.448 1.00 49.05 101 ASN A N 1
ATOM 702 C CA . ASN A 1 102 ? -3.656 38.614 15.694 1.00 49.35 101 ASN A CA 1
ATOM 703 C C . ASN A 1 102 ? -5.180 38.517 15.862 1.00 49.68 101 ASN A C 1
ATOM 704 O O . ASN A 1 102 ? -5.938 39.351 15.354 1.00 50.27 101 ASN A O 1
ATOM 709 N N . GLY A 1 103 ? -5.617 37.485 16.579 1.00 50.14 102 GLY A N 1
ATOM 710 C CA . GLY A 1 103 ? -7.013 37.132 16.684 1.00 49.14 102 GLY A CA 1
ATOM 711 C C . GLY A 1 103 ? -7.898 38.147 17.389 1.00 50.30 102 GLY A C 1
ATOM 712 O O . GLY A 1 103 ? -9.136 38.135 17.200 1.00 48.79 102 GLY A O 1
ATOM 713 N N . THR A 1 104 ? -7.294 39.022 18.202 1.00 50.35 103 THR A N 1
ATOM 714 C CA . THR A 1 104 ? -8.058 40.044 18.946 1.00 49.50 103 THR A CA 1
ATOM 715 C C . THR A 1 104 ? -8.079 41.385 18.217 1.00 50.09 103 THR A C 1
ATOM 716 O O . THR A 1 104 ? -8.601 42.385 18.749 1.00 49.77 103 THR A O 1
ATOM 720 N N . ASP A 1 105 ? -7.502 41.424 17.019 1.00 49.22 104 ASP A N 1
ATOM 721 C CA . ASP A 1 105 ? -7.529 42.656 16.225 1.00 50.05 104 ASP A CA 1
ATOM 722 C C . ASP A 1 105 ? -8.963 43.132 16.045 1.00 50.29 104 ASP A C 1
ATOM 723 O O . ASP A 1 105 ? -9.750 42.469 15.390 1.00 52.07 104 ASP A O 1
ATOM 728 N N . PRO A 1 106 ? -9.317 44.292 16.623 1.00 52.88 105 PRO A N 1
ATOM 729 C CA . PRO A 1 106 ? -10.708 44.768 16.543 1.00 50.44 105 PRO A CA 1
ATOM 730 C C . PRO A 1 106 ? -11.130 45.244 15.162 1.00 51.52 105 PRO A C 1
ATOM 731 O O . PRO A 1 106 ? -12.321 45.367 14.903 1.00 53.31 105 PRO A O 1
ATOM 735 N N . PHE A 1 107 ? -10.172 45.525 14.292 1.00 51.58 106 PHE A N 1
ATOM 736 C CA . PHE A 1 107 ? -10.470 46.040 12.959 1.00 53.54 106 PHE A CA 1
ATOM 737 C C . PHE A 1 107 ? -10.227 45.022 11.841 1.00 54.35 106 PHE A C 1
ATOM 738 O O . PHE A 1 107 ? -10.106 45.397 10.683 1.00 56.49 106 PHE A O 1
ATOM 754 N N . VAL A 1 109 ? -11.963 41.762 9.987 1.00 59.91 108 VAL A N 1
ATOM 755 C CA . VAL A 1 109 ? -13.031 40.783 9.807 1.00 59.81 108 VAL A CA 1
ATOM 756 C C . VAL A 1 109 ? -12.359 39.440 9.589 1.00 58.27 108 VAL A C 1
ATOM 757 O O . VAL A 1 109 ? -11.699 39.214 8.583 1.00 56.96 108 VAL A O 1
ATOM 769 N N . SER A 1 111 ? -13.176 36.222 8.974 1.00 60.70 110 SER A N 1
ATOM 770 C CA . SER A 1 111 ? -13.446 35.247 7.918 1.00 60.84 110 SER A CA 1
ATOM 771 C C . SER A 1 111 ? -12.835 35.710 6.603 1.00 59.67 110 SER A C 1
ATOM 772 O O . SER A 1 111 ? -12.226 34.922 5.887 1.00 61.51 110 SER A O 1
ATOM 775 N N . THR A 1 112 ? -12.936 37.000 6.318 1.00 58.02 111 THR A N 1
ATOM 776 C CA . THR A 1 112 ? -12.392 37.521 5.078 1.00 58.19 111 THR A CA 1
ATOM 777 C C . THR A 1 112 ? -10.850 37.611 5.100 1.00 56.95 111 THR A C 1
ATOM 778 O O . THR A 1 112 ? -10.192 37.399 4.084 1.00 57.29 111 THR A O 1
ATOM 782 N N . PHE A 1 113 ? -10.270 37.921 6.252 1.00 55.25 112 PHE A N 1
ATOM 783 C CA . PHE A 1 113 ? -8.814 37.993 6.373 1.00 52.73 112 PHE A CA 1
ATOM 784 C C . PHE A 1 113 ? -8.174 36.615 6.246 1.00 52.43 112 PHE A C 1
ATOM 785 O O . PHE A 1 113 ? -7.167 36.445 5.562 1.00 51.66 112 PHE A O 1
ATOM 793 N N . LEU A 1 114 ? -8.766 35.624 6.900 1.00 54.10 113 LEU A N 1
ATOM 794 C CA . LEU A 1 114 ? -8.277 34.245 6.787 1.00 53.97 113 LEU A CA 1
ATOM 795 C C . LEU A 1 114 ? -8.345 33.776 5.322 1.00 55.44 113 LEU A C 1
ATOM 796 O O . LEU A 1 114 ? -7.406 33.205 4.796 1.00 54.95 113 LEU A O 1
ATOM 801 N N . ARG A 1 115 ? -9.467 34.049 4.670 1.00 57.55 114 ARG A N 1
ATOM 802 C CA . ARG A 1 115 ? -9.644 33.749 3.252 1.00 57.71 114 ARG A CA 1
ATOM 803 C C . ARG A 1 115 ? -8.560 34.423 2.404 1.00 56.61 114 ARG A C 1
ATOM 804 O O . ARG A 1 115 ? -7.969 33.813 1.517 1.00 55.51 114 ARG A O 1
ATOM 812 N N . GLU A 1 116 ? -8.289 35.684 2.701 1.00 55.90 115 GLU A N 1
ATOM 813 C CA . GLU A 1 116 ? -7.191 36.401 2.078 1.00 57.85 115 GLU A CA 1
ATOM 814 C C . GLU A 1 116 ? -5.853 35.660 2.241 1.00 56.11 115 GLU A C 1
ATOM 815 O O . GLU A 1 116 ? -5.122 35.466 1.269 1.00 55.87 115 GLU A O 1
ATOM 821 N N . LEU A 1 117 ? -5.535 35.257 3.466 1.00 55.74 116 LEU A N 1
ATOM 822 C CA . LEU A 1 117 ? -4.250 34.605 3.761 1.00 55.10 116 LEU A CA 1
ATOM 823 C C . LEU A 1 117 ? -4.092 33.292 2.994 1.00 55.46 116 LEU A C 1
ATOM 824 O O . LEU A 1 117 ? -3.021 32.977 2.495 1.00 53.90 116 LEU A O 1
ATOM 829 N N . LYS A 1 118 ? -5.183 32.550 2.888 1.00 55.73 117 LYS A N 1
ATOM 830 C CA . LYS A 1 118 ? -5.212 31.346 2.097 1.00 56.98 117 LYS A CA 1
ATOM 831 C C . LYS A 1 118 ? -4.936 31.680 0.625 1.00 58.49 117 LYS A C 1
ATOM 832 O O . LYS A 1 118 ? -4.092 31.057 0.002 1.00 57.86 117 LYS A O 1
ATOM 838 N N . GLU A 1 119 ? -5.623 32.682 0.081 1.00 59.08 118 GLU A N 1
ATOM 839 C CA . GLU A 1 119 ? -5.430 33.067 -1.325 1.00 61.24 118 GLU A CA 1
ATOM 840 C C . GLU A 1 119 ? -3.997 33.526 -1.580 1.00 59.33 118 GLU A C 1
ATOM 841 O O . GLU A 1 119 ? -3.417 33.190 -2.600 1.00 60.71 118 GLU A O 1
ATOM 847 N N . ILE A 1 120 ? -3.421 34.286 -0.649 1.00 58.76 119 ILE A N 1
ATOM 848 C CA . ILE A 1 120 ? -2.018 34.713 -0.738 1.00 57.93 119 ILE A CA 1
ATOM 849 C C . ILE A 1 120 ? -1.030 33.542 -0.894 1.00 57.24 119 ILE A C 1
ATOM 850 O O . ILE A 1 120 ? 0.009 33.706 -1.512 1.00 57.85 119 ILE A O 1
ATOM 855 N N . GLY A 1 121 ? -1.349 32.382 -0.318 1.00 55.55 120 GLY A N 1
ATOM 856 C CA . GLY A 1 121 ? -0.476 31.200 -0.378 1.00 54.47 120 GLY A CA 1
ATOM 857 C C . GLY A 1 121 ? 0.012 30.644 0.959 1.00 54.17 120 GLY A C 1
ATOM 858 O O . GLY A 1 121 ? 0.865 29.754 1.002 1.00 53.08 120 GLY A O 1
ATOM 859 N N . PHE A 1 122 ? -0.520 31.158 2.063 1.00 53.28 121 PHE A N 1
ATOM 860 C CA . PHE A 1 122 ? -0.199 30.595 3.369 1.00 52.39 121 PHE A CA 1
ATOM 861 C C . PHE A 1 122 ? -0.853 29.237 3.560 1.00 50.69 121 PHE A C 1
ATOM 862 O O . PHE A 1 122 ? -1.990 29.033 3.156 1.00 52.43 121 PHE A O 1
ATOM 870 N N . ALA A 1 123 ? -0.134 28.317 4.191 1.00 50.54 122 ALA A N 1
ATOM 871 C CA . ALA A 1 123 ? -0.601 26.952 4.390 1.00 49.92 122 ALA A CA 1
ATOM 872 C C . ALA A 1 123 ? -1.471 26.877 5.625 1.00 52.06 122 ALA A C 1
ATOM 873 O O . ALA A 1 123 ? -2.251 25.922 5.812 1.00 53.32 122 ALA A O 1
ATOM 875 N N . GLY A 1 124 ? -1.305 27.859 6.509 1.00 51.04 123 GLY A N 1
ATOM 876 C CA . GLY A 1 124 ? -1.969 27.807 7.779 1.00 49.06 123 GLY A CA 1
ATOM 877 C C . GLY A 1 124 ? -1.788 29.064 8.559 1.00 49.04 123 GLY A C 1
ATOM 878 O O . GLY A 1 124 ? -1.160 29.998 8.090 1.00 49.45 123 GLY A O 1
ATOM 879 N N . VAL A 1 125 ? -2.328 29.072 9.770 1.00 50.00 124 VAL A N 1
ATOM 880 C CA . VAL A 1 125 ? -2.151 30.185 10.684 1.00 49.55 124 VAL A CA 1
ATOM 881 C C . VAL A 1 125 ? -1.787 29.735 12.088 1.00 49.63 124 VAL A C 1
ATOM 882 O O . VAL A 1 125 ? -2.038 28.601 12.465 1.00 49.00 124 VAL A O 1
ATOM 886 N N . GLN A 1 126 ? -1.206 30.659 12.846 1.00 50.04 125 GLN A N 1
ATOM 887 C CA . GLN A 1 126 ? -0.991 30.532 14.292 1.00 48.74 125 GLN A CA 1
ATOM 888 C C . GLN A 1 126 ? -1.560 31.797 14.963 1.00 49.34 125 GLN A C 1
ATOM 889 O O . GLN A 1 126 ? -1.703 32.837 14.321 1.00 48.08 125 GLN A O 1
ATOM 895 N N . ASN A 1 127 ? -1.902 31.707 16.243 1.00 49.61 126 ASN A N 1
ATOM 896 C CA . ASN A 1 127 ? -2.347 32.895 16.993 1.00 50.50 126 ASN A CA 1
ATOM 897 C C . ASN A 1 127 ? -1.147 33.659 17.542 1.00 50.36 126 ASN A C 1
ATOM 898 O O . ASN A 1 127 ? -0.641 33.363 18.619 1.00 50.90 126 ASN A O 1
ATOM 903 N N . PHE A 1 128 ? -0.653 34.605 16.753 1.00 51.56 127 PHE A N 1
ATOM 904 C CA . PHE A 1 128 ? 0.438 35.488 17.192 1.00 52.08 127 PHE A CA 1
ATOM 905 C C . PHE A 1 128 ? 0.359 36.837 16.477 1.00 51.34 127 PHE A C 1
ATOM 906 O O . PHE A 1 128 ? 0.140 36.858 15.270 1.00 50.34 127 PHE A O 1
ATOM 914 N N . PRO A 1 129 ? 0.535 37.959 17.218 1.00 51.64 128 PRO A N 1
ATOM 915 C CA . PRO A 1 129 ? 0.751 38.045 18.676 1.00 52.21 128 PRO A CA 1
ATOM 916 C C . PRO A 1 129 ? -0.421 37.494 19.478 1.00 51.02 128 PRO A C 1
ATOM 917 O O . PRO A 1 129 ? -1.557 37.482 18.983 1.00 51.84 128 PRO A O 1
ATOM 921 N N . THR A 1 130 ? -0.123 37.006 20.685 1.00 49.35 129 THR A N 1
ATOM 922 C CA . THR A 1 130 ? -1.128 36.384 21.550 1.00 50.25 129 THR A CA 1
ATOM 923 C C . THR A 1 130 ? -1.212 37.015 22.947 1.00 49.80 129 THR A C 1
ATOM 924 O O . THR A 1 130 ? -0.201 37.298 23.595 1.00 48.80 129 THR A O 1
ATOM 928 N N . VAL A 1 131 ? -2.448 37.205 23.408 1.00 51.25 130 VAL A N 1
ATOM 929 C CA . VAL A 1 131 ? -2.695 37.693 24.751 1.00 50.02 130 VAL A CA 1
ATOM 930 C C . VAL A 1 131 ? -2.283 36.641 25.772 1.00 49.47 130 VAL A C 1
ATOM 931 O O . VAL A 1 131 ? -2.203 36.939 26.944 1.00 50.53 130 VAL A O 1
ATOM 935 N N . GLY A 1 132 ? -1.995 35.421 25.318 1.00 49.96 131 GLY A N 1
ATOM 936 C CA . GLY A 1 132 ? -1.589 34.337 26.202 1.00 49.50 131 GLY A CA 1
ATOM 937 C C . GLY A 1 132 ? -0.291 34.666 26.900 1.00 49.16 131 GLY A C 1
ATOM 938 O O . GLY A 1 132 ? -0.025 34.174 27.990 1.00 48.82 131 GLY A O 1
ATOM 939 N N . LEU A 1 133 ? 0.506 35.526 26.281 1.00 50.00 132 LEU A N 1
ATOM 940 C CA . LEU A 1 133 ? 1.774 35.956 26.869 1.00 50.33 132 LEU A CA 1
ATOM 941 C C . LEU A 1 133 ? 1.592 36.996 27.945 1.00 49.85 132 LEU A C 1
ATOM 942 O O . LEU A 1 133 ? 2.550 37.334 28.610 1.00 50.86 132 LEU A O 1
ATOM 947 N N . ILE A 1 134 ? 0.375 37.503 28.111 1.00 48.57 133 ILE A N 1
ATOM 948 C CA . ILE A 1 134 ? 0.150 38.638 28.958 1.00 47.57 133 ILE A CA 1
ATOM 949 C C . ILE A 1 134 ? -0.455 38.115 30.239 1.00 48.92 133 ILE A C 1
ATOM 950 O O . ILE A 1 134 ? -1.278 37.211 30.186 1.00 51.71 133 ILE A O 1
ATOM 955 N N . ASP A 1 135 ? -0.061 38.677 31.385 1.00 49.64 134 ASP A N 1
ATOM 956 C CA . ASP A 1 135 ? -0.598 38.234 32.689 1.00 50.66 134 ASP A CA 1
ATOM 957 C C . ASP A 1 135 ? -1.121 39.389 33.559 1.00 51.00 134 ASP A C 1
ATOM 958 O O . ASP A 1 135 ? -1.262 40.538 33.100 1.00 51.53 134 ASP A O 1
ATOM 963 N N . GLY A 1 136 ? -1.511 39.060 34.782 1.00 51.13 135 GLY A N 1
ATOM 964 C CA . GLY A 1 136 ? -1.878 40.056 35.770 1.00 51.20 135 GLY A CA 1
ATOM 965 C C . GLY A 1 136 ? -3.241 40.674 35.575 1.00 51.12 135 GLY A C 1
ATOM 966 O O . GLY A 1 136 ? -4.085 40.145 34.868 1.00 51.87 135 GLY A O 1
ATOM 967 N N . LEU A 1 137 ? -3.460 41.804 36.233 1.00 51.92 136 LEU A N 1
ATOM 968 C CA . LEU A 1 137 ? -4.701 42.548 36.060 1.00 53.33 136 LEU A CA 1
ATOM 969 C C . LEU A 1 137 ? -4.875 43.018 34.634 1.00 50.58 136 LEU A C 1
ATOM 970 O O . LEU A 1 137 ? -5.996 43.133 34.160 1.00 50.06 136 LEU A O 1
ATOM 975 N N . PHE A 1 138 ? -3.768 43.298 33.955 1.00 50.21 137 PHE A N 1
ATOM 976 C CA . PHE A 1 138 ? -3.843 43.819 32.599 1.00 49.38 137 PHE A CA 1
ATOM 977 C C . PHE A 1 138 ? -4.484 42.742 31.711 1.00 48.54 137 PHE A C 1
ATOM 978 O O . PHE A 1 138 ? -5.394 43.038 30.945 1.00 49.16 137 PHE A O 1
ATOM 986 N N . ARG A 1 139 ? -4.036 41.491 31.843 1.00 48.44 138 ARG A N 1
ATOM 987 C CA . ARG A 1 139 ? -4.637 40.385 31.108 1.00 48.85 138 ARG A CA 1
ATOM 988 C C . ARG A 1 139 ? -6.135 40.248 31.424 1.00 50.80 138 ARG A C 1
ATOM 989 O O . ARG A 1 139 ? -6.986 40.104 30.532 1.00 50.37 138 ARG A O 1
ATOM 997 N N . GLN A 1 140 ? -6.457 40.306 32.705 1.00 51.72 139 GLN A N 1
ATOM 998 C CA . GLN A 1 140 ? -7.838 40.231 33.139 1.00 54.05 139 GLN A CA 1
ATOM 999 C C . GLN A 1 140 ? -8.688 41.349 32.525 1.00 51.71 139 GLN A C 1
ATOM 1000 O O . GLN A 1 140 ? -9.818 41.117 32.082 1.00 51.42 139 GLN A O 1
ATOM 1006 N N . ASN A 1 141 ? -8.145 42.557 32.487 1.00 50.91 140 ASN A N 1
ATOM 1007 C CA . ASN A 1 141 ? -8.853 43.676 31.875 1.00 51.28 140 ASN A CA 1
ATOM 1008 C C . ASN A 1 141 ? -9.057 43.443 30.381 1.00 49.83 140 ASN A C 1
ATOM 1009 O O . ASN A 1 141 ? -10.130 43.723 29.838 1.00 51.00 140 ASN A O 1
ATOM 1014 N N . LEU A 1 142 ? -8.028 42.924 29.725 1.00 48.13 141 LEU A N 1
ATOM 1015 C CA . LEU A 1 142 ? -8.094 42.604 28.299 1.00 49.82 141 LEU A CA 1
ATOM 1016 C C . LEU A 1 142 ? -9.174 41.565 28.020 1.00 51.13 141 LEU A C 1
ATOM 1017 O O . LEU A 1 142 ? -10.033 41.758 27.157 1.00 49.86 141 LEU A O 1
ATOM 1022 N N . GLU A 1 143 ? -9.117 40.471 28.783 1.00 51.48 142 GLU A N 1
ATOM 1023 C CA . GLU A 1 143 ? -10.102 39.402 28.738 1.00 51.60 142 GLU A CA 1
ATOM 1024 C C . GLU A 1 143 ? -11.523 39.931 28.929 1.00 53.26 142 GLU A C 1
ATOM 1025 O O . GLU A 1 143 ? -12.456 39.469 28.285 1.00 53.68 142 GLU A O 1
ATOM 1031 N N . GLU A 1 144 ? -11.677 40.927 29.795 1.00 54.51 143 GLU A N 1
ATOM 1032 C CA . GLU A 1 144 ? -12.987 41.493 30.106 1.00 55.97 143 GLU A CA 1
ATOM 1033 C C . GLU A 1 144 ? -13.505 42.528 29.107 1.00 54.58 143 GLU A C 1
ATOM 1034 O O . GLU A 1 144 ? -14.681 42.872 29.153 1.00 52.53 143 GLU A O 1
ATOM 1040 N N . THR A 1 145 ? -12.644 43.045 28.226 1.00 52.19 144 THR A N 1
ATOM 1041 C CA . THR A 1 145 ? -13.029 44.155 27.364 1.00 51.77 144 THR A CA 1
ATOM 1042 C C . THR A 1 145 ? -12.810 43.850 25.891 1.00 51.59 144 THR A C 1
ATOM 1043 O O . THR A 1 145 ? -12.496 44.725 25.114 1.00 51.15 144 THR A O 1
ATOM 1047 N N . GLY A 1 146 ? -13.011 42.596 25.514 1.00 50.92 145 GLY A N 1
ATOM 1048 C CA . GLY A 1 146 ? -13.013 42.213 24.113 1.00 50.45 145 GLY A CA 1
ATOM 1049 C C . GLY A 1 146 ? -11.685 41.787 23.507 1.00 51.22 145 GLY A C 1
ATOM 1050 O O . GLY A 1 146 ? -11.576 41.694 22.293 1.00 52.09 145 GLY A O 1
ATOM 1059 N N . SER A 1 148 ? -9.746 38.849 24.408 1.00 50.79 147 SER A N 1
ATOM 1060 C CA . SER A 1 148 ? -9.658 37.582 25.088 1.00 49.92 147 SER A CA 1
ATOM 1061 C C . SER A 1 148 ? -8.980 36.522 24.251 1.00 49.49 147 SER A C 1
ATOM 1062 O O . SER A 1 148 ? -9.060 36.535 23.020 1.00 48.66 147 SER A O 1
ATOM 1065 N N . TYR A 1 149 ? -8.330 35.579 24.923 1.00 50.03 148 TYR A N 1
ATOM 1066 C CA . TYR A 1 149 ? -7.747 34.419 24.248 1.00 49.17 148 TYR A CA 1
ATOM 1067 C C . TYR A 1 149 ? -8.834 33.656 23.487 1.00 49.79 148 TYR A C 1
ATOM 1068 O O . TYR A 1 149 ? -8.573 33.102 22.428 1.00 48.44 148 TYR A O 1
ATOM 1077 N N . ALA A 1 150 ? -10.061 33.673 24.027 1.00 50.86 149 ALA A N 1
ATOM 1078 C CA . ALA A 1 150 ? -11.254 33.094 23.393 1.00 50.16 149 ALA A CA 1
ATOM 1079 C C . ALA A 1 150 ? -11.481 33.581 21.968 1.00 50.20 149 ALA A C 1
ATOM 1080 O O . ALA A 1 150 ? -12.018 32.842 21.144 1.00 51.64 149 ALA A O 1
ATOM 1082 N N . GLN A 1 151 ? -11.114 34.829 21.693 1.00 49.47 150 GLN A N 1
ATOM 1083 C CA . GLN A 1 151 ? -11.187 35.363 20.343 1.00 50.50 150 GLN A CA 1
ATOM 1084 C C . GLN A 1 151 ? -10.147 34.722 19.428 1.00 50.00 150 GLN A C 1
ATOM 1085 O O . GLN A 1 151 ? -10.413 34.517 18.244 1.00 47.94 150 GLN A O 1
ATOM 1091 N N . GLU A 1 152 ? -8.971 34.438 19.987 1.00 48.38 151 GLU A N 1
ATOM 1092 C CA . GLU A 1 152 ? -7.921 33.704 19.268 1.00 49.47 151 GLU A CA 1
ATOM 1093 C C . GLU A 1 152 ? -8.357 32.257 19.001 1.00 47.72 151 GLU A C 1
ATOM 1094 O O . GLU A 1 152 ? -8.075 31.697 17.962 1.00 47.59 151 GLU A O 1
ATOM 1100 N N . VAL A 1 153 ? -9.059 31.660 19.946 1.00 48.12 152 VAL A N 1
ATOM 1101 C CA . VAL A 1 153 ? -9.609 30.321 19.756 1.00 47.67 152 VAL A CA 1
ATOM 1102 C C . VAL A 1 153 ? -10.615 30.352 18.585 1.00 49.06 152 VAL A C 1
ATOM 1103 O O . VAL A 1 153 ? -10.611 29.476 17.716 1.00 48.02 152 VAL A O 1
ATOM 1107 N N . GLU A 1 154 ? -11.452 31.381 18.543 1.00 52.39 153 GLU A N 1
ATOM 1108 C CA . GLU A 1 154 ? -12.457 31.488 17.483 1.00 53.06 153 GLU A CA 1
ATOM 1109 C C . GLU A 1 154 ? -11.798 31.707 16.133 1.00 52.57 153 GLU A C 1
ATOM 1110 O O . GLU A 1 154 ? -12.223 31.165 15.120 1.00 52.28 153 GLU A O 1
ATOM 1124 N N . ILE A 1 156 ? -8.975 30.503 15.243 1.00 52.11 155 ILE A N 1
ATOM 1125 C CA . ILE A 1 156 ? -8.407 29.204 14.859 1.00 50.44 155 ILE A CA 1
ATOM 1126 C C . ILE A 1 156 ? -9.516 28.285 14.379 1.00 51.42 155 ILE A C 1
ATOM 1127 O O . ILE A 1 156 ? -9.338 27.553 13.401 1.00 50.81 155 ILE A O 1
ATOM 1132 N N . ALA A 1 157 ? -10.663 28.334 15.058 1.00 51.13 156 ALA A N 1
ATOM 1133 C CA . ALA A 1 157 ? -11.832 27.547 14.661 1.00 50.58 156 ALA A CA 1
ATOM 1134 C C . ALA A 1 157 ? -12.265 27.867 13.239 1.00 51.34 156 ALA A C 1
ATOM 1135 O O . ALA A 1 157 ? -12.596 26.965 12.492 1.00 51.57 156 ALA A O 1
ATOM 1137 N N . GLU A 1 158 ? -12.274 29.152 12.888 1.00 53.42 157 GLU A N 1
ATOM 1138 C CA . GLU A 1 158 ? -12.622 29.610 11.544 1.00 55.34 157 GLU A CA 1
ATOM 1139 C C . GLU A 1 158 ? -11.567 29.238 10.523 1.00 54.62 157 GLU A C 1
ATOM 1140 O O . GLU A 1 158 ? -11.905 28.892 9.384 1.00 53.37 157 GLU A O 1
ATOM 1146 N N . ALA A 1 159 ? -10.293 29.303 10.917 1.00 53.81 158 ALA A N 1
ATOM 1147 C CA . ALA A 1 159 ? -9.205 28.886 10.031 1.00 52.71 158 ALA A CA 1
ATOM 1148 C C . ALA A 1 159 ? -9.361 27.402 9.704 1.00 53.05 158 ALA A C 1
ATOM 1149 O O . ALA A 1 159 ? -9.194 26.979 8.562 1.00 54.34 158 ALA A O 1
ATOM 1151 N N . HIS A 1 160 ? -9.700 26.619 10.716 1.00 52.60 159 HIS A N 1
ATOM 1152 C CA . HIS A 1 160 ? -9.927 25.208 10.530 1.00 53.04 159 HIS A CA 1
ATOM 1153 C C . HIS A 1 160 ? -11.081 24.903 9.572 1.00 55.22 159 HIS A C 1
ATOM 1154 O O . HIS A 1 160 ? -10.998 23.960 8.775 1.00 53.31 159 HIS A O 1
ATOM 1161 N N . LYS A 1 161 ? -12.162 25.678 9.669 1.00 57.56 160 LYS A N 1
ATOM 1162 C CA . LYS A 1 161 ? -13.314 25.507 8.764 1.00 58.95 160 LYS A CA 1
ATOM 1163 C C . LYS A 1 161 ? -12.913 25.809 7.319 1.00 56.28 160 LYS A C 1
ATOM 1164 O O . LYS A 1 161 ? -13.408 25.177 6.388 1.00 55.66 160 LYS A O 1
ATOM 1170 N N . LEU A 1 162 ? -12.003 26.759 7.145 1.00 55.31 161 LEU A N 1
ATOM 1171 C CA . LEU A 1 162 ? -11.419 27.049 5.837 1.00 54.93 161 LEU A CA 1
ATOM 1172 C C . LEU A 1 162 ? -10.330 26.054 5.410 1.00 54.60 161 LEU A C 1
ATOM 1173 O O . LEU A 1 162 ? -9.703 26.238 4.375 1.00 55.53 161 LEU A O 1
ATOM 1178 N N . ASP A 1 163 ? -10.125 24.998 6.191 1.00 55.52 162 ASP A N 1
ATOM 1179 C CA . ASP A 1 163 ? -9.119 23.960 5.911 1.00 56.10 162 ASP A CA 1
ATOM 1180 C C . ASP A 1 163 ? -7.689 24.513 5.831 1.00 55.74 162 ASP A C 1
ATOM 1181 O O . ASP A 1 163 ? -6.872 24.057 5.023 1.00 56.62 162 ASP A O 1
ATOM 1186 N N . LEU A 1 164 ? -7.404 25.515 6.663 1.00 55.21 163 LEU A N 1
ATOM 1187 C CA . LEU A 1 164 ? -6.036 25.949 6.916 1.00 52.36 163 LEU A CA 1
ATOM 1188 C C . LEU A 1 164 ? -5.414 25.077 8.006 1.00 51.16 163 LEU A C 1
ATOM 1189 O O . LEU A 1 164 ? -6.085 24.631 8.947 1.00 52.26 163 LEU A O 1
ATOM 1194 N N . LEU A 1 165 ? -4.123 24.818 7.876 1.00 50.63 164 LEU A N 1
ATOM 1195 C CA . LEU A 1 165 ? -3.392 24.158 8.941 1.00 48.93 164 LEU A CA 1
ATOM 1196 C C . LEU A 1 165 ? -3.370 25.126 10.122 1.00 49.45 164 LEU A C 1
ATOM 1197 O O . LEU A 1 165 ? -3.115 26.310 9.947 1.00 51.06 164 LEU A O 1
ATOM 1202 N N . THR A 1 166 ? -3.677 24.630 11.316 1.00 49.83 165 THR A N 1
ATOM 1203 C CA . THR A 1 166 ? -3.693 25.468 12.520 1.00 49.84 165 THR A CA 1
ATOM 1204 C C . THR A 1 166 ? -2.665 24.947 13.544 1.00 49.89 165 THR A C 1
ATOM 1205 O O . THR A 1 166 ? -2.641 23.763 13.863 1.00 49.99 165 THR A O 1
ATOM 1209 N N . THR A 1 167 ? -1.806 25.842 14.034 1.00 49.66 166 THR A N 1
ATOM 1210 C CA . THR A 1 167 ? -0.738 25.474 14.971 1.00 48.85 166 THR A CA 1
ATOM 1211 C C . THR A 1 167 ? -0.644 26.478 16.143 1.00 48.84 166 THR A C 1
ATOM 1212 O O . THR A 1 167 ? 0.398 27.084 16.371 1.00 48.93 166 THR A O 1
ATOM 1216 N N . PRO A 1 168 ? -1.740 26.634 16.896 1.00 48.92 167 PRO A N 1
ATOM 1217 C CA . PRO A 1 168 ? -1.808 27.658 17.929 1.00 49.21 167 PRO A CA 1
ATOM 1218 C C . PRO A 1 168 ? -0.889 27.448 19.140 1.00 49.38 167 PRO A C 1
ATOM 1219 O O . PRO A 1 168 ? -0.631 26.307 19.554 1.00 47.77 167 PRO A O 1
ATOM 1223 N N . TYR A 1 169 ? -0.428 28.556 19.718 1.00 49.06 168 TYR A N 1
ATOM 1224 C CA . TYR A 1 169 ? 0.143 28.516 21.059 1.00 50.03 168 TYR A CA 1
ATOM 1225 C C . TYR A 1 169 ? -0.955 28.333 22.088 1.00 49.58 168 TYR A C 1
ATOM 1226 O O . TYR A 1 169 ? -1.994 28.993 22.010 1.00 50.90 168 TYR A O 1
ATOM 1235 N N . VAL A 1 170 ? -0.681 27.465 23.065 1.00 48.71 169 VAL A N 1
ATOM 1236 C CA . VAL A 1 170 ? -1.523 27.246 24.236 1.00 47.04 169 VAL A CA 1
ATOM 1237 C C . VAL A 1 170 ? -0.638 27.406 25.473 1.00 47.36 169 VAL A C 1
ATOM 1238 O O . VAL A 1 170 ? 0.524 27.044 25.455 1.00 46.00 169 VAL A O 1
ATOM 1242 N N . PHE A 1 171 ? -1.187 27.982 26.534 1.00 48.40 170 PHE A N 1
ATOM 1243 C CA . PHE A 1 171 ? -0.413 28.278 27.729 1.00 48.81 170 PHE A CA 1
ATOM 1244 C C . PHE A 1 171 ? -0.847 27.520 28.966 1.00 48.80 170 PHE A C 1
ATOM 1245 O O . PHE A 1 171 ? -0.186 27.613 29.991 1.00 49.03 170 PHE A O 1
ATOM 1253 N N . SER A 1 172 ? -1.930 26.752 28.851 1.00 48.49 171 SER A N 1
ATOM 1254 C CA . SER A 1 172 ? -2.541 26.088 29.970 1.00 45.48 171 SER A CA 1
ATOM 1255 C C . SER A 1 172 ? -3.331 24.902 29.443 1.00 47.47 171 SER A C 1
ATOM 1256 O O . SER A 1 172 ? -3.623 24.835 28.266 1.00 45.08 171 SER A O 1
ATOM 1259 N N . PRO A 1 173 ? -3.698 23.970 30.332 1.00 49.71 172 PRO A N 1
ATOM 1260 C CA . PRO A 1 173 ? -4.623 22.899 29.984 1.00 50.40 172 PRO A CA 1
ATOM 1261 C C . PRO A 1 173 ? -5.948 23.438 29.420 1.00 50.55 172 PRO A C 1
ATOM 1262 O O . PRO A 1 173 ? -6.474 22.893 28.466 1.00 50.47 172 PRO A O 1
ATOM 1266 N N . GLU A 1 174 ? -6.444 24.531 29.987 1.00 50.31 173 GLU A N 1
ATOM 1267 C CA . GLU A 1 174 ? -7.636 25.178 29.494 1.00 50.90 173 GLU A CA 1
ATOM 1268 C C . GLU A 1 174 ? -7.498 25.598 28.059 1.00 49.79 173 GLU A C 1
ATOM 1269 O O . GLU A 1 174 ? -8.408 25.351 27.250 1.00 50.17 173 GLU A O 1
ATOM 1275 N N . ASP A 1 175 ? -6.365 26.227 27.724 1.00 50.02 174 ASP A N 1
ATOM 1276 C CA . ASP A 1 175 ? -6.108 26.654 26.342 1.00 47.85 174 ASP A CA 1
ATOM 1277 C C . ASP A 1 175 ? -6.048 25.415 25.445 1.00 47.80 174 ASP A C 1
ATOM 1278 O O . ASP A 1 175 ? -6.512 25.452 24.308 1.00 48.17 174 ASP A O 1
ATOM 1283 N N . ALA A 1 176 ? -5.450 24.339 25.952 1.00 46.80 175 ALA A N 1
ATOM 1284 C CA . ALA A 1 176 ? -5.238 23.131 25.146 1.00 47.23 175 ALA A CA 1
ATOM 1285 C C . ALA A 1 176 ? -6.573 22.517 24.750 1.00 48.13 175 ALA A C 1
ATOM 1286 O O . ALA A 1 176 ? -6.771 22.145 23.587 1.00 47.10 175 ALA A O 1
ATOM 1288 N N . VAL A 1 177 ? -7.492 22.437 25.710 1.00 49.63 176 VAL A N 1
ATOM 1289 C CA . VAL A 1 177 ? -8.851 21.974 25.433 1.00 50.56 176 VAL A CA 1
ATOM 1290 C C . VAL A 1 177 ? -9.562 22.881 24.419 1.00 50.38 176 VAL A C 1
ATOM 1291 O O . VAL A 1 177 ? -10.122 22.399 23.412 1.00 51.31 176 VAL A O 1
ATOM 1295 N N . ALA A 1 178 ? -9.508 24.185 24.647 1.00 48.60 177 ALA A N 1
ATOM 1296 C CA . ALA A 1 178 ? -10.225 25.116 23.778 1.00 47.88 177 ALA A CA 1
ATOM 1297 C C . ALA A 1 178 ? -9.726 25.015 22.336 1.00 47.91 177 ALA A C 1
ATOM 1298 O O . ALA A 1 178 ? -10.526 24.920 21.401 1.00 47.12 177 ALA A O 1
ATOM 1308 N N . ALA A 1 180 ? -8.006 22.445 21.007 1.00 48.51 179 ALA A N 1
ATOM 1309 C CA . ALA A 1 180 ? -8.281 21.099 20.523 1.00 49.55 179 ALA A CA 1
ATOM 1310 C C . ALA A 1 180 ? -9.717 21.035 19.993 1.00 49.84 179 ALA A C 1
ATOM 1311 O O . ALA A 1 180 ? -9.960 20.536 18.895 1.00 52.20 179 ALA A O 1
ATOM 1313 N N . LYS A 1 181 ? -10.669 21.577 20.743 1.00 50.85 180 LYS A N 1
ATOM 1314 C CA . LYS A 1 181 ? -12.073 21.646 20.266 1.00 51.93 180 LYS A CA 1
ATOM 1315 C C . LYS A 1 181 ? -12.292 22.503 19.014 1.00 51.69 180 LYS A C 1
ATOM 1316 O O . LYS A 1 181 ? -13.223 22.251 18.247 1.00 51.10 180 LYS A O 1
ATOM 1322 N N . ALA A 1 182 ? -11.467 23.536 18.849 1.00 51.04 181 ALA A N 1
ATOM 1323 C CA . ALA A 1 182 ? -11.478 24.382 17.640 1.00 51.60 181 ALA A CA 1
ATOM 1324 C C . ALA A 1 182 ? -10.946 23.683 16.367 1.00 51.32 181 ALA A C 1
ATOM 1325 O O . ALA A 1 182 ? -11.103 24.193 15.248 1.00 52.27 181 ALA A O 1
ATOM 1327 N N . GLY A 1 183 ? -10.302 22.533 16.538 1.00 50.80 182 GLY A N 1
ATOM 1328 C CA . GLY A 1 183 ? -9.804 21.753 15.425 1.00 50.37 182 GLY A CA 1
ATOM 1329 C C . GLY A 1 183 ? -8.325 21.939 15.174 1.00 51.92 182 GLY A C 1
ATOM 1330 O O . GLY A 1 183 ? -7.855 21.658 14.070 1.00 51.56 182 GLY A O 1
ATOM 1331 N N . ALA A 1 184 ? -7.581 22.386 16.196 1.00 52.20 183 ALA A N 1
ATOM 1332 C CA . ALA A 1 184 ? -6.135 22.593 16.059 1.00 51.94 183 ALA A CA 1
ATOM 1333 C C . ALA A 1 184 ? -5.485 21.335 15.552 1.00 52.06 183 ALA A C 1
ATOM 1334 O O . ALA A 1 184 ? -5.767 20.266 16.053 1.00 52.96 183 ALA A O 1
ATOM 1336 N N . ASP A 1 185 ? -4.622 21.463 14.550 1.00 52.90 184 ASP A N 1
ATOM 1337 C CA . ASP A 1 185 ? -3.815 20.337 14.072 1.00 52.90 184 ASP A CA 1
ATOM 1338 C C . ASP A 1 185 ? -2.603 20.078 14.981 1.00 53.20 184 ASP A C 1
ATOM 1339 O O . ASP A 1 185 ? -2.238 18.921 15.262 1.00 51.28 184 ASP A O 1
ATOM 1344 N N . ILE A 1 186 ? -1.977 21.175 15.407 1.00 50.87 185 ILE A N 1
ATOM 1345 C CA . ILE A 1 186 ? -0.770 21.131 16.208 1.00 50.63 185 ILE A CA 1
ATOM 1346 C C . ILE A 1 186 ? -0.965 22.129 17.339 1.00 52.09 185 ILE A C 1
ATOM 1347 O O . ILE A 1 186 ? -1.448 23.222 17.100 1.00 51.84 185 ILE A O 1
ATOM 1352 N N . LEU A 1 187 ? -0.634 21.738 18.567 1.00 51.32 186 LEU A N 1
ATOM 1353 C CA . LEU A 1 187 ? -0.617 22.671 19.697 1.00 50.69 186 LEU A CA 1
ATOM 1354 C C . LEU A 1 187 ? 0.837 22.951 20.047 1.00 50.84 186 LEU A C 1
ATOM 1355 O O . LEU A 1 187 ? 1.600 22.026 20.299 1.00 50.14 186 LEU A O 1
ATOM 1360 N N . VAL A 1 188 ? 1.219 24.226 20.078 1.00 50.68 187 VAL A N 1
ATOM 1361 C CA . VAL A 1 188 ? 2.546 24.612 20.552 1.00 48.12 187 VAL A CA 1
ATOM 1362 C C . VAL A 1 188 ? 2.416 25.025 22.011 1.00 49.13 187 VAL A C 1
ATOM 1363 O O . VAL A 1 188 ? 1.805 26.055 22.320 1.00 47.68 187 VAL A O 1
ATOM 1367 N N . CYS A 1 189 ? 2.983 24.217 22.907 1.00 49.29 188 CYS A N 1
ATOM 1368 C CA . CYS A 1 189 ? 2.934 24.501 24.342 1.00 49.80 188 CYS A CA 1
ATOM 1369 C C . CYS A 1 189 ? 3.999 25.513 24.662 1.00 49.82 188 CYS A C 1
ATOM 1370 O O . CYS A 1 189 ? 5.193 25.202 24.642 1.00 48.70 188 CYS A O 1
ATOM 1373 N N . HIS A 1 190 ? 3.541 26.735 24.940 1.00 50.05 189 HIS A N 1
ATOM 1374 C CA . HIS A 1 190 ? 4.403 27.891 25.111 1.00 50.20 189 HIS A CA 1
ATOM 1375 C C . HIS A 1 190 ? 4.661 28.108 26.578 1.00 49.48 189 HIS A C 1
ATOM 1376 O O . HIS A 1 190 ? 3.745 28.382 27.345 1.00 50.22 189 HIS A O 1
ATOM 1391 N N . GLY A 1 192 ? 6.428 30.474 28.061 1.00 58.29 191 GLY A N 1
ATOM 1392 C CA . GLY A 1 192 ? 6.765 31.865 28.407 1.00 62.23 191 GLY A CA 1
ATOM 1393 C C . GLY A 1 192 ? 7.959 32.383 27.616 1.00 66.50 191 GLY A C 1
ATOM 1394 O O . GLY A 1 192 ? 8.502 31.688 26.756 1.00 66.06 191 GLY A O 1
ATOM 1395 N N . LEU A 1 193 ? 8.393 33.610 27.889 1.00 72.69 192 LEU A N 1
ATOM 1396 C CA . LEU A 1 193 ? 9.504 34.219 27.096 1.00 76.03 192 LEU A CA 1
ATOM 1397 C C . LEU A 1 193 ? 10.831 33.411 27.259 1.00 78.49 192 LEU A C 1
ATOM 1398 O O . LEU A 1 193 ? 11.251 33.121 28.396 1.00 79.19 192 LEU A O 1
ATOM 1403 N N . THR A 1 194 ? 11.465 33.058 26.128 1.00 80.68 193 THR A N 1
ATOM 1404 C CA . THR A 1 194 ? 12.670 32.187 26.088 1.00 81.81 193 THR A CA 1
ATOM 1405 C C . THR A 1 194 ? 13.802 32.665 27.006 1.00 82.36 193 THR A C 1
ATOM 1406 O O . THR A 1 194 ? 13.879 33.843 27.343 1.00 82.89 193 THR A O 1
ATOM 1410 N N . GLY A 1 204 ? 11.974 32.816 34.726 1.00 71.77 203 GLY A N 1
ATOM 1411 C CA . GLY A 1 204 ? 10.734 32.179 34.251 1.00 69.80 203 GLY A CA 1
ATOM 1412 C C . GLY A 1 204 ? 10.482 30.786 34.818 1.00 67.37 203 GLY A C 1
ATOM 1413 O O . GLY A 1 204 ? 10.864 30.503 35.943 1.00 67.29 203 GLY A O 1
ATOM 1414 N N . LYS A 1 205 ? 9.834 29.921 34.034 1.00 62.63 204 LYS A N 1
ATOM 1415 C CA . LYS A 1 205 ? 9.527 28.559 34.452 1.00 58.57 204 LYS A CA 1
ATOM 1416 C C . LYS A 1 205 ? 10.778 27.717 34.477 1.00 55.06 204 LYS A C 1
ATOM 1417 O O . LYS A 1 205 ? 11.579 27.789 33.570 1.00 53.56 204 LYS A O 1
ATOM 1423 N N . SER A 1 206 ? 10.899 26.879 35.493 1.00 53.42 205 SER A N 1
ATOM 1424 C CA . SER A 1 206 ? 11.956 25.898 35.569 1.00 52.67 205 SER A CA 1
ATOM 1425 C C . SER A 1 206 ? 11.704 24.785 34.565 1.00 53.18 205 SER A C 1
ATOM 1426 O O . SER A 1 206 ? 10.590 24.607 34.054 1.00 52.45 205 SER A O 1
ATOM 1437 N N . ASP A 1 208 ? 11.578 21.635 35.240 1.00 50.59 207 ASP A N 1
ATOM 1438 C CA . ASP A 1 208 ? 10.606 20.748 35.853 1.00 52.48 207 ASP A CA 1
ATOM 1439 C C . ASP A 1 208 ? 9.174 21.280 35.683 1.00 52.28 207 ASP A C 1
ATOM 1440 O O . ASP A 1 208 ? 8.268 20.485 35.425 1.00 50.19 207 ASP A O 1
ATOM 1445 N N . ASP A 1 209 ? 8.997 22.597 35.845 1.00 51.65 208 ASP A N 1
ATOM 1446 C CA . ASP A 1 209 ? 7.707 23.265 35.644 1.00 52.53 208 ASP A CA 1
ATOM 1447 C C . ASP A 1 209 ? 7.217 23.006 34.245 1.00 52.18 208 ASP A C 1
ATOM 1448 O O . ASP A 1 209 ? 6.038 22.750 34.034 1.00 52.71 208 ASP A O 1
ATOM 1453 N N . CYS A 1 210 ? 8.133 23.096 33.282 1.00 51.42 209 CYS A N 1
ATOM 1454 C CA . CYS A 1 210 ? 7.809 22.833 31.894 1.00 50.66 209 CYS A CA 1
ATOM 1455 C C . CYS A 1 210 ? 7.375 21.388 31.645 1.00 47.64 209 CYS A C 1
ATOM 1456 O O . CYS A 1 210 ? 6.395 21.145 30.941 1.00 47.05 209 CYS A O 1
ATOM 1459 N N . VAL A 1 211 ? 8.096 20.429 32.200 1.00 48.80 210 VAL A N 1
ATOM 1460 C CA . VAL A 1 211 ? 7.677 19.018 32.096 1.00 48.77 210 VAL A CA 1
ATOM 1461 C C . VAL A 1 211 ? 6.215 18.836 32.562 1.00 48.70 210 VAL A C 1
ATOM 1462 O O . VAL A 1 211 ? 5.358 18.287 31.818 1.00 45.06 210 VAL A O 1
ATOM 1466 N N . SER A 1 212 ? 5.910 19.378 33.737 1.00 48.05 211 SER A N 1
ATOM 1467 C CA . SER A 1 212 ? 4.563 19.254 34.285 1.00 50.44 211 SER A CA 1
ATOM 1468 C C . SER A 1 212 ? 3.509 19.911 33.436 1.00 49.93 211 SER A C 1
ATOM 1469 O O . SER A 1 212 ? 2.507 19.289 33.161 1.00 50.01 211 SER A O 1
ATOM 1472 N N . LEU A 1 213 ? 3.705 21.178 33.066 1.00 49.11 212 LEU A N 1
ATOM 1473 C CA . LEU A 1 213 ? 2.693 21.881 32.288 1.00 48.58 212 LEU A CA 1
ATOM 1474 C C . LEU A 1 213 ? 2.497 21.224 30.933 1.00 51.10 212 LEU A C 1
ATOM 1475 O O . LEU A 1 213 ? 1.361 21.031 30.500 1.00 54.24 212 LEU A O 1
ATOM 1480 N N . ILE A 1 214 ? 3.581 20.861 30.253 1.00 50.14 213 ILE A N 1
ATOM 1481 C CA . ILE A 1 214 ? 3.454 20.222 28.930 1.00 49.20 213 ILE A CA 1
ATOM 1482 C C . ILE A 1 214 ? 2.676 18.925 29.028 1.00 50.81 213 ILE A C 1
ATOM 1483 O O . ILE A 1 214 ? 1.754 18.698 28.259 1.00 51.54 213 ILE A O 1
ATOM 1488 N N . ASN A 1 215 ? 3.028 18.085 29.985 1.00 49.83 214 ASN A N 1
ATOM 1489 C CA . ASN A 1 215 ? 2.271 16.879 30.236 1.00 50.59 214 ASN A CA 1
ATOM 1490 C C . ASN A 1 215 ? 0.788 17.140 30.524 1.00 52.66 214 ASN A C 1
ATOM 1491 O O . ASN A 1 215 ? -0.072 16.403 30.051 1.00 52.16 214 ASN A O 1
ATOM 1496 N N . GLU A 1 216 ? 0.494 18.196 31.278 1.00 52.08 215 GLU A N 1
ATOM 1497 C CA . GLU A 1 216 ? -0.880 18.585 31.523 1.00 51.40 215 GLU A CA 1
ATOM 1498 C C . GLU A 1 216 ? -1.616 18.998 30.257 1.00 50.92 215 GLU A C 1
ATOM 1499 O O . GLU A 1 216 ? -2.767 18.643 30.070 1.00 50.49 215 GLU A O 1
ATOM 1505 N N . CYS A 1 217 ? -0.956 19.761 29.400 1.00 50.70 216 CYS A N 1
ATOM 1506 C CA . CYS A 1 217 ? -1.523 20.144 28.137 1.00 51.81 216 CYS A CA 1
ATOM 1507 C C . CYS A 1 217 ? -1.781 18.958 27.220 1.00 49.70 216 CYS A C 1
ATOM 1508 O O . CYS A 1 217 ? -2.755 18.952 26.469 1.00 49.95 216 CYS A O 1
ATOM 1511 N N . ILE A 1 218 ? -0.867 18.010 27.233 1.00 48.02 217 ILE A N 1
ATOM 1512 C CA . ILE A 1 218 ? -1.024 16.760 26.484 1.00 50.03 217 ILE A CA 1
ATOM 1513 C C . ILE A 1 218 ? -2.262 16.010 26.989 1.00 50.92 217 ILE A C 1
ATOM 1514 O O . ILE A 1 218 ? -3.113 15.634 26.199 1.00 49.66 217 ILE A O 1
ATOM 1519 N N . GLU A 1 219 ? -2.376 15.809 28.297 1.00 51.06 218 GLU A N 1
ATOM 1520 C CA A GLU A 1 219 ? -3.546 15.161 28.920 0.50 50.73 218 GLU A CA 1
ATOM 1521 C CA B GLU A 1 219 ? -3.557 15.092 28.783 0.50 52.51 218 GLU A CA 1
ATOM 1522 C C . GLU A 1 219 ? -4.866 15.868 28.513 1.00 53.32 218 GLU A C 1
ATOM 1523 O O . GLU A 1 219 ? -5.850 15.257 28.112 1.00 54.23 218 GLU A O 1
ATOM 1534 N N . ALA A 1 220 ? -4.858 17.196 28.621 1.00 52.49 219 ALA A N 1
ATOM 1535 C CA . ALA A 1 220 ? -5.995 18.049 28.263 1.00 51.54 219 ALA A CA 1
ATOM 1536 C C . ALA A 1 220 ? -6.394 17.876 26.805 1.00 51.71 219 ALA A C 1
ATOM 1537 O O . ALA A 1 220 ? -7.572 17.665 26.489 1.00 53.75 219 ALA A O 1
ATOM 1539 N N . ALA A 1 221 ? -5.426 17.949 25.908 1.00 50.38 220 ALA A N 1
ATOM 1540 C CA . ALA A 1 221 ? -5.700 17.717 24.501 1.00 51.34 220 ALA A CA 1
ATOM 1541 C C . ALA A 1 221 ? -6.309 16.320 24.305 1.00 51.04 220 ALA A C 1
ATOM 1542 O O . ALA A 1 221 ? -7.275 16.161 23.583 1.00 50.15 220 ALA A O 1
ATOM 1544 N N . ARG A 1 222 ? -5.767 15.327 24.994 1.00 53.59 221 ARG A N 1
ATOM 1545 C CA . ARG A 1 222 ? -6.222 13.946 24.854 1.00 56.34 221 ARG A CA 1
ATOM 1546 C C . ARG A 1 222 ? -7.656 13.673 25.324 1.00 55.64 221 ARG A C 1
ATOM 1547 O O . ARG A 1 222 ? -8.276 12.745 24.811 1.00 56.25 221 ARG A O 1
ATOM 1555 N N . THR A 1 223 ? -8.180 14.462 26.270 1.00 53.33 222 THR A N 1
ATOM 1556 C CA . THR A 1 223 ? -9.591 14.336 26.668 1.00 52.12 222 THR A CA 1
ATOM 1557 C C . THR A 1 223 ? -10.538 14.700 25.505 1.00 52.91 222 THR A C 1
ATOM 1558 O O . THR A 1 223 ? -11.688 14.312 25.505 1.00 52.16 222 THR A O 1
ATOM 1562 N N . ILE A 1 224 ? -10.030 15.443 24.529 1.00 52.14 223 ILE A N 1
ATOM 1563 C CA . ILE A 1 224 ? -10.782 15.854 23.358 1.00 54.25 223 ILE A CA 1
ATOM 1564 C C . ILE A 1 224 ? -10.514 14.979 22.123 1.00 55.74 223 ILE A C 1
ATOM 1565 O O . ILE A 1 224 ? -11.453 14.578 21.459 1.00 56.33 223 ILE A O 1
ATOM 1570 N N . ARG A 1 225 ? -9.244 14.698 21.833 1.00 57.02 224 ARG A N 1
ATOM 1571 C CA . ARG A 1 225 ? -8.829 13.981 20.624 1.00 59.35 224 ARG A CA 1
ATOM 1572 C C . ARG A 1 225 ? -7.438 13.415 20.841 1.00 59.65 224 ARG A C 1
ATOM 1573 O O . ARG A 1 225 ? -6.571 14.102 21.384 1.00 56.74 224 ARG A O 1
ATOM 1581 N N . ASP A 1 226 ? -7.199 12.198 20.366 1.00 61.56 225 ASP A N 1
ATOM 1582 C CA . ASP A 1 226 ? -5.935 11.509 20.619 1.00 62.96 225 ASP A CA 1
ATOM 1583 C C . ASP A 1 226 ? -4.862 11.722 19.521 1.00 63.50 225 ASP A C 1
ATOM 1584 O O . ASP A 1 226 ? -3.723 11.288 19.682 1.00 64.14 225 ASP A O 1
ATOM 1589 N N . ASP A 1 227 ? -5.189 12.430 18.449 1.00 61.83 226 ASP A N 1
ATOM 1590 C CA . ASP A 1 227 ? -4.271 12.511 17.301 1.00 64.09 226 ASP A CA 1
ATOM 1591 C C . ASP A 1 227 ? -3.686 13.928 17.035 1.00 61.71 226 ASP A C 1
ATOM 1592 O O . ASP A 1 227 ? -3.275 14.258 15.915 1.00 60.49 226 ASP A O 1
ATOM 1597 N N . ILE A 1 228 ? -3.654 14.758 18.070 1.00 57.78 227 ILE A N 1
ATOM 1598 C CA . ILE A 1 228 ? -3.155 16.101 17.931 1.00 55.20 227 ILE A CA 1
ATOM 1599 C C . ILE A 1 228 ? -1.648 16.053 18.090 1.00 53.57 227 ILE A C 1
ATOM 1600 O O . ILE A 1 228 ? -1.147 15.329 18.933 1.00 52.72 227 ILE A O 1
ATOM 1605 N N . ILE A 1 229 ? -0.941 16.832 17.270 1.00 53.49 228 ILE A N 1
ATOM 1606 C CA . ILE A 1 229 ? 0.517 16.920 17.313 1.00 51.96 228 ILE A CA 1
ATOM 1607 C C . ILE A 1 229 ? 0.918 17.988 18.334 1.00 50.85 228 ILE A C 1
ATOM 1608 O O . ILE A 1 229 ? 0.343 19.081 18.362 1.00 51.24 228 ILE A O 1
ATOM 1613 N N . ILE A 1 230 ? 1.876 17.663 19.196 1.00 50.61 229 ILE A N 1
ATOM 1614 C CA . ILE A 1 230 ? 2.256 18.540 20.310 1.00 51.31 229 ILE A CA 1
ATOM 1615 C C . ILE A 1 230 ? 3.729 18.920 20.209 1.00 52.64 229 ILE A C 1
ATOM 1616 O O . ILE A 1 230 ? 4.585 18.036 20.135 1.00 53.81 229 ILE A O 1
ATOM 1621 N N . LEU A 1 231 ? 4.004 20.224 20.237 1.00 50.39 230 LEU A N 1
ATOM 1622 C CA . LEU A 1 231 ? 5.363 20.787 20.205 1.00 48.99 230 LEU A CA 1
ATOM 1623 C C . LEU A 1 231 ? 5.571 21.644 21.451 1.00 48.85 230 LEU A C 1
ATOM 1624 O O . LEU A 1 231 ? 4.624 22.206 21.982 1.00 48.22 230 LEU A O 1
ATOM 1629 N N . SER A 1 232 ? 6.806 21.720 21.933 1.00 49.74 231 SER A N 1
ATOM 1630 C CA . SER A 1 232 ? 7.151 22.644 23.000 1.00 50.66 231 SER A CA 1
ATOM 1631 C C . SER A 1 232 ? 7.725 23.914 22.431 1.00 49.64 231 SER A C 1
ATOM 1632 O O . SER A 1 232 ? 8.171 23.943 21.292 1.00 51.18 231 SER A O 1
ATOM 1635 N N . HIS A 1 233 ? 7.731 24.949 23.265 1.00 51.64 232 HIS A N 1
ATOM 1636 C CA . HIS A 1 233 ? 8.383 26.194 22.976 1.00 52.09 232 HIS A CA 1
ATOM 1637 C C . HIS A 1 233 ? 8.508 27.048 24.235 1.00 52.16 232 HIS A C 1
ATOM 1638 O O . HIS A 1 233 ? 7.686 26.967 25.148 1.00 53.18 232 HIS A O 1
ATOM 1645 N N . GLY A 1 234 ? 9.551 27.858 24.278 1.00 49.81 233 GLY A N 1
ATOM 1646 C CA . GLY A 1 234 ? 9.608 28.962 25.217 1.00 48.79 233 GLY A CA 1
ATOM 1647 C C . GLY A 1 234 ? 10.321 28.635 26.487 1.00 50.23 233 GLY A C 1
ATOM 1648 O O . GLY A 1 234 ? 10.882 27.550 26.650 1.00 48.23 233 GLY A O 1
ATOM 1649 N N . GLY A 1 235 ? 10.297 29.607 27.387 1.00 51.10 234 GLY A N 1
ATOM 1650 C CA . GLY A 1 235 ? 10.917 29.495 28.686 1.00 52.24 234 GLY A CA 1
ATOM 1651 C C . GLY A 1 235 ? 12.355 29.054 28.565 1.00 54.04 234 GLY A C 1
ATOM 1652 O O . GLY A 1 235 ? 13.110 29.587 27.749 1.00 55.21 234 GLY A O 1
ATOM 1653 N N . PRO A 1 236 ? 12.740 28.039 29.345 1.00 53.65 235 PRO A N 1
ATOM 1654 C CA . PRO A 1 236 ? 14.113 27.591 29.333 1.00 52.19 235 PRO A CA 1
ATOM 1655 C C . PRO A 1 236 ? 14.440 26.637 28.206 1.00 51.71 235 PRO A C 1
ATOM 1656 O O . PRO A 1 236 ? 15.558 26.158 28.160 1.00 49.86 235 PRO A O 1
ATOM 1660 N N . ILE A 1 237 ? 13.514 26.369 27.283 1.00 51.85 236 ILE A N 1
ATOM 1661 C CA . ILE A 1 237 ? 13.813 25.416 26.197 1.00 50.69 236 ILE A CA 1
ATOM 1662 C C . ILE A 1 237 ? 14.559 26.150 25.072 1.00 54.39 236 ILE A C 1
ATOM 1663 O O . ILE A 1 237 ? 13.966 26.596 24.092 1.00 56.46 236 ILE A O 1
ATOM 1668 N N . ALA A 1 238 ? 15.879 26.243 25.223 1.00 53.72 237 ALA A N 1
ATOM 1669 C CA . ALA A 1 238 ? 16.692 27.164 24.452 1.00 54.32 237 ALA A CA 1
ATOM 1670 C C . ALA A 1 238 ? 17.496 26.509 23.338 1.00 54.60 237 ALA A C 1
ATOM 1671 O O . ALA A 1 238 ? 18.058 27.200 22.516 1.00 58.09 237 ALA A O 1
ATOM 1673 N N . ASN A 1 239 ? 17.570 25.188 23.300 1.00 52.84 238 ASN A N 1
ATOM 1674 C CA . ASN A 1 239 ? 18.503 24.540 22.416 1.00 51.16 238 ASN A CA 1
ATOM 1675 C C . ASN A 1 239 ? 18.148 23.076 22.188 1.00 51.21 238 ASN A C 1
ATOM 1676 O O . ASN A 1 239 ? 17.270 22.521 22.861 1.00 52.40 238 ASN A O 1
ATOM 1681 N N . PRO A 1 240 ? 18.787 22.460 21.188 1.00 50.46 239 PRO A N 1
ATOM 1682 C CA . PRO A 1 240 ? 18.511 21.076 20.857 1.00 50.31 239 PRO A CA 1
ATOM 1683 C C . PRO A 1 240 ? 18.516 20.135 22.069 1.00 50.48 239 PRO A C 1
ATOM 1684 O O . PRO A 1 240 ? 17.610 19.310 22.208 1.00 50.72 239 PRO A O 1
ATOM 1688 N N . GLU A 1 241 ? 19.490 20.292 22.952 1.00 48.65 240 GLU A N 1
ATOM 1689 C CA . GLU A 1 241 ? 19.572 19.464 24.130 1.00 51.69 240 GLU A CA 1
ATOM 1690 C C . GLU A 1 241 ? 18.326 19.595 25.005 1.00 50.47 240 GLU A C 1
ATOM 1691 O O . GLU A 1 241 ? 17.833 18.599 25.522 1.00 49.28 240 GLU A O 1
ATOM 1697 N N . ASP A 1 242 ? 17.846 20.826 25.180 1.00 49.31 241 ASP A N 1
ATOM 1698 C CA . ASP A 1 242 ? 16.701 21.110 26.057 1.00 50.15 241 ASP A CA 1
ATOM 1699 C C . ASP A 1 242 ? 15.416 20.552 25.439 1.00 49.18 241 ASP A C 1
ATOM 1700 O O . ASP A 1 242 ? 14.575 19.995 26.123 1.00 48.88 241 ASP A O 1
ATOM 1705 N N . ALA A 1 243 ? 15.277 20.733 24.141 1.00 48.37 242 ALA A N 1
ATOM 1706 C CA . ALA A 1 243 ? 14.126 20.209 23.388 1.00 49.56 242 ALA A CA 1
ATOM 1707 C C . ALA A 1 243 ? 14.051 18.687 23.521 1.00 50.16 242 ALA A C 1
ATOM 1708 O O . ALA A 1 243 ? 12.968 18.114 23.708 1.00 50.58 242 ALA A O 1
ATOM 1710 N N . ARG A 1 244 ? 15.214 18.049 23.427 1.00 49.28 243 ARG A N 1
ATOM 1711 C CA . ARG A 1 244 ? 15.310 16.619 23.561 1.00 50.33 243 ARG A CA 1
ATOM 1712 C C . ARG A 1 244 ? 14.938 16.157 24.961 1.00 48.70 243 ARG A C 1
ATOM 1713 O O . ARG A 1 244 ? 14.226 15.186 25.100 1.00 49.51 243 ARG A O 1
ATOM 1721 N N . PHE A 1 245 ? 15.429 16.845 25.981 1.00 47.65 244 PHE A N 1
ATOM 1722 C CA . PHE A 1 245 ? 15.002 16.602 27.341 1.00 46.89 244 PHE A CA 1
ATOM 1723 C C . PHE A 1 245 ? 13.456 16.593 27.484 1.00 48.47 244 PHE A C 1
ATOM 1724 O O . PHE A 1 245 ? 12.873 15.730 28.145 1.00 45.76 244 PHE A O 1
ATOM 1732 N N . ILE A 1 246 ? 12.805 17.574 26.882 1.00 48.41 245 ILE A N 1
ATOM 1733 C CA . ILE A 1 246 ? 11.347 17.680 26.929 1.00 48.31 245 ILE A CA 1
ATOM 1734 C C . ILE A 1 246 ? 10.745 16.468 26.227 1.00 48.99 245 ILE A C 1
ATOM 1735 O O . ILE A 1 246 ? 9.857 15.826 26.773 1.00 46.74 245 ILE A O 1
ATOM 1740 N N . LEU A 1 247 ? 11.296 16.105 25.064 1.00 49.58 246 LEU A N 1
ATOM 1741 C CA . LEU A 1 247 ? 10.865 14.871 24.371 1.00 49.39 246 LEU A CA 1
ATOM 1742 C C . LEU A 1 247 ? 10.968 13.629 25.242 1.00 49.33 246 LEU A C 1
ATOM 1743 O O . LEU A 1 247 ? 10.014 12.864 25.345 1.00 48.50 246 LEU A O 1
ATOM 1748 N N . ASP A 1 248 ? 12.114 13.440 25.891 1.00 47.67 247 ASP A N 1
ATOM 1749 C CA . ASP A 1 248 ? 12.290 12.336 26.813 1.00 47.28 247 ASP A CA 1
ATOM 1750 C C . ASP A 1 248 ? 11.307 12.343 27.979 1.00 48.48 247 ASP A C 1
ATOM 1751 O O . ASP A 1 248 ? 10.835 11.280 28.431 1.00 47.49 247 ASP A O 1
ATOM 1756 N N . SER A 1 249 ? 11.046 13.543 28.489 1.00 49.26 248 SER A N 1
ATOM 1757 C CA . SER A 1 249 ? 10.267 13.756 29.720 1.00 49.60 248 SER A CA 1
ATOM 1758 C C . SER A 1 249 ? 8.765 13.799 29.488 1.00 50.67 248 SER A C 1
ATOM 1759 O O . SER A 1 249 ? 7.988 13.634 30.420 1.00 50.16 248 SER A O 1
ATOM 1762 N N . CYS A 1 250 ? 8.381 14.093 28.246 1.00 52.21 249 CYS A N 1
ATOM 1763 C CA . CYS A 1 250 ? 6.991 14.336 27.862 1.00 53.39 249 CYS A CA 1
ATOM 1764 C C . CYS A 1 250 ? 6.670 13.473 26.661 1.00 53.09 249 CYS A C 1
ATOM 1765 O O . CYS A 1 250 ? 6.771 13.930 25.526 1.00 51.07 249 CYS A O 1
ATOM 1768 N N . GLN A 1 251 ? 6.294 12.224 26.925 1.00 53.70 250 GLN A N 1
ATOM 1769 C CA . GLN A 1 251 ? 6.226 11.190 25.884 1.00 57.55 250 GLN A CA 1
ATOM 1770 C C . GLN A 1 251 ? 5.193 11.528 24.809 1.00 53.67 250 GLN A C 1
ATOM 1771 O O . GLN A 1 251 ? 5.354 11.156 23.660 1.00 52.70 250 GLN A O 1
ATOM 1777 N N . GLY A 1 252 ? 4.147 12.255 25.173 1.00 49.92 251 GLY A N 1
ATOM 1778 C CA . GLY A 1 252 ? 3.190 12.688 24.172 1.00 51.57 251 GLY A CA 1
ATOM 1779 C C . GLY A 1 252 ? 3.544 13.954 23.416 1.00 51.88 251 GLY A C 1
ATOM 1780 O O . GLY A 1 252 ? 2.732 14.458 22.646 1.00 53.36 251 GLY A O 1
ATOM 1781 N N . CYS A 1 253 ? 4.737 14.487 23.654 1.00 51.69 252 CYS A N 1
ATOM 1782 C CA . CYS A 1 253 ? 5.263 15.615 22.879 1.00 50.60 252 CYS A CA 1
ATOM 1783 C C . CYS A 1 253 ? 6.060 15.099 21.689 1.00 51.43 252 CYS A C 1
ATOM 1784 O O . CYS A 1 253 ? 6.912 14.233 21.842 1.00 51.52 252 CYS A O 1
ATOM 1787 N N . HIS A 1 254 ? 5.803 15.639 20.510 1.00 52.20 253 HIS A N 1
ATOM 1788 C CA . HIS A 1 254 ? 6.417 15.135 19.274 1.00 53.36 253 HIS A CA 1
ATOM 1789 C C . HIS A 1 254 ? 7.458 16.064 18.656 1.00 49.91 253 HIS A C 1
ATOM 1790 O O . HIS A 1 254 ? 7.898 15.808 17.559 1.00 50.98 253 HIS A O 1
ATOM 1797 N N . GLY A 1 255 ? 7.844 17.138 19.333 1.00 49.74 254 GLY A N 1
ATOM 1798 C CA . GLY A 1 255 ? 8.746 18.114 18.737 1.00 48.61 254 GLY A CA 1
ATOM 1799 C C . GLY A 1 255 ? 8.830 19.492 19.364 1.00 49.04 254 GLY A C 1
ATOM 1800 O O . GLY A 1 255 ? 8.471 19.698 20.531 1.00 46.04 254 GLY A O 1
ATOM 1801 N N . PHE A 1 256 ? 9.317 20.437 18.559 1.00 48.96 255 PHE A N 1
ATOM 1802 C CA . PHE A 1 256 ? 9.755 21.737 19.067 1.00 48.34 255 PHE A CA 1
ATOM 1803 C C . PHE A 1 256 ? 9.539 22.835 18.065 1.00 47.27 255 PHE A C 1
ATOM 1804 O O . PHE A 1 256 ? 9.765 22.648 16.850 1.00 45.24 255 PHE A O 1
ATOM 1812 N N . TYR A 1 257 ? 9.116 23.986 18.580 1.00 47.77 256 TYR A N 1
ATOM 1813 C CA . TYR A 1 257 ? 8.979 25.191 17.774 1.00 48.66 256 TYR A CA 1
ATOM 1814 C C . TYR A 1 257 ? 9.967 26.212 18.274 1.00 49.95 256 TYR A C 1
ATOM 1815 O O . TYR A 1 257 ? 9.910 26.597 19.437 1.00 49.04 256 TYR A O 1
ATOM 1824 N N . GLY A 1 258 ? 10.874 26.647 17.402 1.00 50.55 257 GLY A N 1
ATOM 1825 C CA . GLY A 1 258 ? 11.887 27.634 17.763 1.00 51.98 257 GLY A CA 1
ATOM 1826 C C . GLY A 1 258 ? 11.826 28.835 16.843 1.00 53.40 257 GLY A C 1
ATOM 1827 O O . GLY A 1 258 ? 11.548 28.694 15.656 1.00 51.03 257 GLY A O 1
ATOM 1828 N N . ALA A 1 259 ? 12.073 30.017 17.392 1.00 54.29 258 ALA A N 1
ATOM 1829 C CA . ALA A 1 259 ? 12.096 31.242 16.595 1.00 54.78 258 ALA A CA 1
ATOM 1830 C C . ALA A 1 259 ? 13.407 31.972 16.878 1.00 55.35 258 ALA A C 1
ATOM 1831 O O . ALA A 1 259 ? 14.339 31.968 16.066 1.00 53.26 258 ALA A O 1
ATOM 1833 N N . SER A 1 260 ? 13.488 32.541 18.070 1.00 56.14 259 SER A N 1
ATOM 1834 C CA . SER A 1 260 ? 14.723 33.112 18.556 1.00 58.06 259 SER A CA 1
ATOM 1835 C C . SER A 1 260 ? 15.890 32.137 18.432 1.00 56.69 259 SER A C 1
ATOM 1836 O O . SER A 1 260 ? 16.962 32.523 17.990 1.00 57.58 259 SER A O 1
ATOM 1839 N N . SER A 1 261 ? 15.685 30.888 18.838 1.00 55.07 260 SER A N 1
ATOM 1840 C CA . SER A 1 261 ? 16.768 29.893 18.846 1.00 56.07 260 SER A CA 1
ATOM 1841 C C . SER A 1 261 ? 17.163 29.440 17.441 1.00 54.60 260 SER A C 1
ATOM 1842 O O . SER A 1 261 ? 18.273 28.953 17.214 1.00 52.61 260 SER A O 1
ATOM 1853 N N . GLU A 1 263 ? 16.731 31.389 14.351 1.00 55.48 262 GLU A N 1
ATOM 1854 C CA . GLU A 1 263 ? 17.227 32.412 13.418 1.00 54.87 262 GLU A CA 1
ATOM 1855 C C . GLU A 1 263 ? 18.073 33.499 14.052 1.00 53.65 262 GLU A C 1
ATOM 1856 O O . GLU A 1 263 ? 19.036 33.915 13.449 1.00 55.22 262 GLU A O 1
ATOM 1862 N N . ARG A 1 264 ? 17.735 33.974 15.245 1.00 55.54 263 ARG A N 1
ATOM 1863 C CA . ARG A 1 264 ? 18.369 35.185 15.784 1.00 56.49 263 ARG A CA 1
ATOM 1864 C C . ARG A 1 264 ? 19.751 34.904 16.315 1.00 54.69 263 ARG A C 1
ATOM 1865 O O . ARG A 1 264 ? 20.718 35.560 15.946 1.00 54.02 263 ARG A O 1
ATOM 1873 N N . LEU A 1 265 ? 19.838 33.957 17.229 1.00 54.52 264 LEU A N 1
ATOM 1874 C CA . LEU A 1 265 ? 21.098 33.703 17.891 1.00 57.82 264 LEU A CA 1
ATOM 1875 C C . LEU A 1 265 ? 22.141 33.132 16.908 1.00 55.75 264 LEU A C 1
ATOM 1876 O O . LEU A 1 265 ? 23.295 33.570 16.901 1.00 55.45 264 LEU A O 1
ATOM 1881 N N . PRO A 1 266 ? 21.748 32.154 16.076 1.00 53.81 265 PRO A N 1
ATOM 1882 C CA . PRO A 1 266 ? 22.738 31.692 15.116 1.00 54.59 265 PRO A CA 1
ATOM 1883 C C . PRO A 1 266 ? 23.262 32.824 14.208 1.00 54.14 265 PRO A C 1
ATOM 1884 O O . PRO A 1 266 ? 24.473 32.925 14.014 1.00 54.15 265 PRO A O 1
ATOM 1888 N N . ALA A 1 267 ? 22.363 33.661 13.684 1.00 52.77 266 ALA A N 1
ATOM 1889 C CA . ALA A 1 267 ? 22.762 34.767 12.803 1.00 51.67 266 ALA A CA 1
ATOM 1890 C C . ALA A 1 267 ? 23.685 35.743 13.516 1.00 52.22 266 ALA A C 1
ATOM 1891 O O . ALA A 1 267 ? 24.743 36.090 12.981 1.00 50.24 266 ALA A O 1
ATOM 1893 N N . GLU A 1 268 ? 23.280 36.172 14.722 1.00 53.45 267 GLU A N 1
ATOM 1894 C CA . GLU A 1 268 ? 24.045 37.127 15.546 1.00 55.09 267 GLU A CA 1
ATOM 1895 C C . GLU A 1 268 ? 25.481 36.691 15.749 1.00 55.30 267 GLU A C 1
ATOM 1896 O O . GLU A 1 268 ? 26.425 37.462 15.556 1.00 54.03 267 GLU A O 1
ATOM 1902 N N . GLU A 1 269 ? 25.638 35.446 16.172 1.00 54.45 268 GLU A N 1
ATOM 1903 C CA . GLU A 1 269 ? 26.948 34.933 16.515 1.00 56.36 268 GLU A CA 1
ATOM 1904 C C . GLU A 1 269 ? 27.812 34.755 15.274 1.00 53.48 268 GLU A C 1
ATOM 1905 O O . GLU A 1 269 ? 29.014 35.020 15.308 1.00 53.52 268 GLU A O 1
ATOM 1911 N N . ALA A 1 270 ? 27.192 34.343 14.171 1.00 53.05 269 ALA A N 1
ATOM 1912 C CA . ALA A 1 270 ? 27.924 34.114 12.924 1.00 51.77 269 ALA A CA 1
ATOM 1913 C C . ALA A 1 270 ? 28.421 35.432 12.284 1.00 51.54 269 ALA A C 1
ATOM 1914 O O . ALA A 1 270 ? 29.554 35.515 11.762 1.00 52.66 269 ALA A O 1
ATOM 1916 N N . ILE A 1 271 ? 27.594 36.467 12.339 1.00 50.79 270 ILE A N 1
ATOM 1917 C CA . ILE A 1 271 ? 27.975 37.747 11.764 1.00 51.06 270 ILE A CA 1
ATOM 1918 C C . ILE A 1 271 ? 29.070 38.436 12.587 1.00 51.92 270 ILE A C 1
ATOM 1919 O O . ILE A 1 271 ? 30.023 39.009 12.025 1.00 51.09 270 ILE A O 1
ATOM 1924 N N . ARG A 1 272 ? 28.936 38.394 13.907 1.00 50.82 271 ARG A N 1
ATOM 1925 C CA . ARG A 1 272 ? 30.029 38.829 14.804 1.00 51.72 271 ARG A CA 1
ATOM 1926 C C . ARG A 1 272 ? 31.335 38.103 14.525 1.00 50.56 271 ARG A C 1
ATOM 1927 O O . ARG A 1 272 ? 32.368 38.732 14.383 1.00 49.49 271 ARG A O 1
ATOM 1935 N N . SER A 1 273 ? 31.292 36.774 14.472 1.00 50.87 272 SER A N 1
ATOM 1936 C CA . SER A 1 273 ? 32.500 35.989 14.185 1.00 51.53 272 SER A CA 1
ATOM 1937 C C . SER A 1 273 ? 33.162 36.353 12.860 1.00 50.50 272 SER A C 1
ATOM 1938 O O . SER A 1 273 ? 34.382 36.504 12.795 1.00 48.86 272 SER A O 1
ATOM 1941 N N . GLN A 1 274 ? 32.348 36.510 11.818 1.00 50.58 273 GLN A N 1
ATOM 1942 C CA . GLN A 1 274 ? 32.862 36.805 10.486 1.00 52.03 273 GLN A CA 1
ATOM 1943 C C . GLN A 1 274 ? 33.514 38.178 10.408 1.00 50.87 273 GLN A C 1
ATOM 1944 O O . GLN A 1 274 ? 34.504 38.350 9.693 1.00 52.58 273 GLN A O 1
ATOM 1950 N N . THR A 1 275 ? 32.938 39.138 11.134 1.00 50.13 274 THR A N 1
ATOM 1951 C CA . THR A 1 275 ? 33.470 40.487 11.245 1.00 50.28 274 THR A CA 1
ATOM 1952 C C . THR A 1 275 ? 34.838 40.430 11.908 1.00 50.90 274 THR A C 1
ATOM 1953 O O . THR A 1 275 ? 35.803 40.996 11.410 1.00 50.76 274 THR A O 1
ATOM 1957 N N . LEU A 1 276 ? 34.925 39.709 13.020 1.00 51.52 275 LEU A N 1
ATOM 1958 C CA . LEU A 1 276 ? 36.182 39.557 13.726 1.00 51.09 275 LEU A CA 1
ATOM 1959 C C . LEU A 1 276 ? 37.231 38.895 12.824 1.00 50.68 275 LEU A C 1
ATOM 1960 O O . LEU A 1 276 ? 38.373 39.355 12.766 1.00 51.70 275 LEU A O 1
ATOM 1965 N N . ALA A 1 277 ? 36.829 37.857 12.094 1.00 49.53 276 ALA A N 1
ATOM 1966 C CA . ALA A 1 277 ? 37.710 37.162 11.143 1.00 49.84 276 ALA A CA 1
ATOM 1967 C C . ALA A 1 277 ? 38.318 38.102 10.087 1.00 50.28 276 ALA A C 1
ATOM 1968 O O . ALA A 1 277 ? 39.513 38.029 9.786 1.00 51.87 276 ALA A O 1
ATOM 1970 N N . PHE A 1 278 ? 37.505 38.994 9.531 1.00 51.04 277 PHE A N 1
ATOM 1971 C CA . PHE A 1 278 ? 38.018 39.953 8.546 1.00 50.10 277 PHE A CA 1
ATOM 1972 C C . PHE A 1 278 ? 38.932 40.985 9.185 1.00 51.54 277 PHE A C 1
ATOM 1973 O O . PHE A 1 278 ? 39.955 41.339 8.605 1.00 53.06 277 PHE A O 1
ATOM 1981 N N . LYS A 1 279 ? 38.571 41.459 10.377 1.00 51.67 278 LYS A N 1
ATOM 1982 C CA . LYS A 1 279 ? 39.394 42.433 11.089 1.00 52.19 278 LYS A CA 1
ATOM 1983 C C . LYS A 1 279 ? 40.781 41.917 11.478 1.00 51.23 278 LYS A C 1
ATOM 1984 O O . LYS A 1 279 ? 41.717 42.707 11.616 1.00 51.25 278 LYS A O 1
ATOM 1990 N N . ALA A 1 280 ? 40.899 40.601 11.654 1.00 50.68 279 ALA A N 1
ATOM 1991 C CA . ALA A 1 280 ? 42.138 39.975 12.122 1.00 50.35 279 ALA A CA 1
ATOM 1992 C C . ALA A 1 280 ? 43.217 39.850 11.034 1.00 51.99 279 ALA A C 1
ATOM 1993 O O . ALA A 1 280 ? 44.355 39.443 11.326 1.00 54.41 279 ALA A O 1
ATOM 1995 N N . ILE A 1 281 ? 42.875 40.189 9.792 1.00 52.60 280 ILE A N 1
ATOM 1996 C CA . ILE A 1 281 ? 43.820 40.059 8.684 1.00 54.04 280 ILE A CA 1
ATOM 1997 C C . ILE A 1 281 ? 44.889 41.144 8.776 1.00 53.92 280 ILE A C 1
ATOM 1998 O O . ILE A 1 281 ? 44.644 42.241 9.279 1.00 53.81 280 ILE A O 1
ATOM 2003 N N . ARG A 1 282 ? 46.081 40.806 8.298 1.00 54.93 281 ARG A N 1
ATOM 2004 C CA . ARG A 1 282 ? 47.234 41.678 8.378 1.00 55.32 281 ARG A CA 1
ATOM 2005 C C . ARG A 1 282 ? 48.111 41.477 7.165 1.00 56.09 281 ARG A C 1
ATOM 2006 O O . ARG A 1 282 ? 48.279 40.349 6.687 1.00 57.48 281 ARG A O 1
ATOM 2014 N N . ARG A 1 283 ? 48.681 42.574 6.680 1.00 56.71 282 ARG A N 1
ATOM 2015 C CA . ARG A 1 283 ? 49.718 42.515 5.660 1.00 56.28 282 ARG A CA 1
ATOM 2016 C C . ARG A 1 283 ? 50.951 41.817 6.234 1.00 57.56 282 ARG A C 1
ATOM 2017 O O . ARG A 1 283 ? 51.316 42.048 7.389 1.00 57.37 282 ARG A O 1
ATOM 2025 N N . GLN A 1 284 ? 51.586 40.981 5.404 1.00 59.58 283 GLN A N 1
ATOM 2026 C CA . GLN A 1 284 ? 52.755 40.166 5.767 1.00 60.78 283 GLN A CA 1
ATOM 2027 C C . GLN A 1 284 ? 53.828 40.933 6.539 1.00 63.44 283 GLN A C 1
ATOM 2028 O O . GLN A 1 284 ? 54.318 40.446 7.573 1.00 64.15 283 GLN A O 1
ATOM 2030 N N . PRO A 1 285 ? 54.198 42.132 6.049 1.00 67.40 284 PRO A N 1
ATOM 2031 C CA . PRO A 1 285 ? 55.357 42.872 6.602 1.00 71.51 284 PRO A CA 1
ATOM 2032 C C . PRO A 1 285 ? 56.706 42.281 6.170 1.00 71.39 284 PRO A C 1
ATOM 2033 O O . PRO A 1 285 ? 56.903 41.068 6.282 1.00 71.65 284 PRO A O 1
ATOM 2035 N N . ARG B 1 10 ? 27.730 62.870 18.638 1.00 75.65 9 ARG B N 1
ATOM 2036 C CA . ARG B 1 10 ? 27.944 62.249 17.282 1.00 74.63 9 ARG B CA 1
ATOM 2037 C C . ARG B 1 10 ? 29.240 62.799 16.650 1.00 71.73 9 ARG B C 1
ATOM 2038 O O . ARG B 1 10 ? 29.401 64.023 16.515 1.00 71.23 9 ARG B O 1
ATOM 2041 N N . PRO B 1 11 ? 30.175 61.896 16.278 1.00 68.63 10 PRO B N 1
ATOM 2042 C CA . PRO B 1 11 ? 31.486 62.324 15.775 1.00 66.44 10 PRO B CA 1
ATOM 2043 C C . PRO B 1 11 ? 31.433 62.907 14.375 1.00 63.88 10 PRO B C 1
ATOM 2044 O O . PRO B 1 11 ? 30.619 62.478 13.555 1.00 63.96 10 PRO B O 1
ATOM 2048 N N . THR B 1 12 ? 32.312 63.867 14.112 1.00 61.28 11 THR B N 1
ATOM 2049 C CA . THR B 1 12 ? 32.335 64.564 12.841 1.00 59.91 11 THR B CA 1
ATOM 2050 C C . THR B 1 12 ? 33.013 63.711 11.771 1.00 59.33 11 THR B C 1
ATOM 2051 O O . THR B 1 12 ? 33.586 62.657 12.060 1.00 57.92 11 THR B O 1
ATOM 2055 N N . ARG B 1 13 ? 32.952 64.177 10.531 1.00 58.34 12 ARG B N 1
ATOM 2056 C CA . ARG B 1 13 ? 33.629 63.485 9.444 1.00 58.43 12 ARG B CA 1
ATOM 2057 C C . ARG B 1 13 ? 35.131 63.375 9.733 1.00 58.01 12 ARG B C 1
ATOM 2058 O O . ARG B 1 13 ? 35.720 62.302 9.629 1.00 57.91 12 ARG B O 1
ATOM 2066 N N . SER B 1 14 ? 35.740 64.485 10.116 1.00 56.95 13 SER B N 1
ATOM 2067 C CA . SER B 1 14 ? 37.161 64.498 10.385 1.00 58.14 13 SER B CA 1
ATOM 2068 C C . SER B 1 14 ? 37.536 63.596 11.549 1.00 57.26 13 SER B C 1
ATOM 2069 O O . SER B 1 14 ? 38.542 62.900 11.497 1.00 57.65 13 SER B O 1
ATOM 2072 N N . GLU B 1 15 ? 36.726 63.598 12.596 1.00 56.69 14 GLU B N 1
ATOM 2073 C CA . GLU B 1 15 ? 36.968 62.709 13.723 1.00 57.95 14 GLU B CA 1
ATOM 2074 C C . GLU B 1 15 ? 36.995 61.240 13.299 1.00 56.62 14 GLU B C 1
ATOM 2075 O O . GLU B 1 15 ? 37.793 60.455 13.815 1.00 57.05 14 GLU B O 1
ATOM 2081 N N . LEU B 1 16 ? 36.129 60.880 12.353 1.00 55.91 15 LEU B N 1
ATOM 2082 C CA . LEU B 1 16 ? 36.074 59.519 11.832 1.00 54.43 15 LEU B CA 1
ATOM 2083 C C . LEU B 1 16 ? 37.281 59.195 10.951 1.00 52.81 15 LEU B C 1
ATOM 2084 O O . LEU B 1 16 ? 37.863 58.120 11.062 1.00 51.49 15 LEU B O 1
ATOM 2089 N N . VAL B 1 17 ? 37.663 60.118 10.078 1.00 53.02 16 VAL B N 1
ATOM 2090 C CA . VAL B 1 17 ? 38.826 59.896 9.235 1.00 53.80 16 VAL B CA 1
ATOM 2091 C C . VAL B 1 17 ? 40.088 59.744 10.089 1.00 54.78 16 VAL B C 1
ATOM 2092 O O . VAL B 1 17 ? 40.897 58.861 9.840 1.00 56.64 16 VAL B O 1
ATOM 2096 N N . ASP B 1 18 ? 40.240 60.594 11.102 1.00 55.58 17 ASP B N 1
ATOM 2097 C CA . ASP B 1 18 ? 41.366 60.491 12.049 1.00 56.35 17 ASP B CA 1
ATOM 2098 C C . ASP B 1 18 ? 41.416 59.118 12.702 1.00 54.30 17 ASP B C 1
ATOM 2099 O O . ASP B 1 18 ? 42.474 58.508 12.843 1.00 53.61 17 ASP B O 1
ATOM 2104 N N . ARG B 1 19 ? 40.253 58.655 13.125 1.00 54.81 18 ARG B N 1
ATOM 2105 C CA . ARG B 1 19 ? 40.122 57.344 13.736 1.00 55.96 18 ARG B CA 1
ATOM 2106 C C . ARG B 1 19 ? 40.695 56.289 12.810 1.00 55.11 18 ARG B C 1
ATOM 2107 O O . ARG B 1 19 ? 41.504 55.460 13.230 1.00 56.33 18 ARG B O 1
ATOM 2115 N N . PHE B 1 20 ? 40.291 56.335 11.544 1.00 53.34 19 PHE B N 1
ATOM 2116 C CA . PHE B 1 20 ? 40.744 55.346 10.572 1.00 52.73 19 PHE B CA 1
ATOM 2117 C C . PHE B 1 20 ? 42.251 55.440 10.328 1.00 53.23 19 PHE B C 1
ATOM 2118 O O . PHE B 1 20 ? 42.940 54.422 10.323 1.00 53.86 19 PHE B O 1
ATOM 2126 N N . GLN B 1 21 ? 42.762 56.655 10.150 1.00 53.86 20 GLN B N 1
ATOM 2127 C CA . GLN B 1 21 ? 44.184 56.854 9.891 1.00 55.86 20 GLN B CA 1
ATOM 2128 C C . GLN B 1 21 ? 45.021 56.384 11.070 1.00 55.93 20 GLN B C 1
ATOM 2129 O O . GLN B 1 21 ? 46.149 55.924 10.890 1.00 56.89 20 GLN B O 1
ATOM 2135 N N . LYS B 1 22 ? 44.472 56.501 12.274 1.00 56.69 21 LYS B N 1
ATOM 2136 C CA . LYS B 1 22 ? 45.160 56.039 13.468 1.00 58.26 21 LYS B CA 1
ATOM 2137 C C . LYS B 1 22 ? 45.299 54.505 13.399 1.00 58.23 21 LYS B C 1
ATOM 2138 O O . LYS B 1 22 ? 46.387 53.961 13.621 1.00 57.62 21 LYS B O 1
ATOM 2142 N N . LYS B 1 23 ? 44.211 53.815 13.063 1.00 56.42 22 LYS B N 1
ATOM 2143 C CA . LYS B 1 23 ? 44.282 52.373 12.848 1.00 57.46 22 LYS B CA 1
ATOM 2144 C C . LYS B 1 23 ? 45.329 52.046 11.786 1.00 55.58 22 LYS B C 1
ATOM 2145 O O . LYS B 1 23 ? 46.209 51.225 12.002 1.00 55.84 22 LYS B O 1
ATOM 2151 N N . ILE B 1 24 ? 45.230 52.703 10.642 1.00 56.47 23 ILE B N 1
ATOM 2152 C CA . ILE B 1 24 ? 46.118 52.437 9.508 1.00 55.79 23 ILE B CA 1
ATOM 2153 C C . ILE B 1 24 ? 47.590 52.555 9.912 1.00 57.26 23 ILE B C 1
ATOM 2154 O O . ILE B 1 24 ? 48.407 51.709 9.537 1.00 55.87 23 ILE B O 1
ATOM 2159 N N . ARG B 1 25 ? 47.906 53.586 10.699 1.00 59.09 24 ARG B N 1
ATOM 2160 C CA . ARG B 1 25 ? 49.273 53.817 11.205 1.00 60.93 24 ARG B CA 1
ATOM 2161 C C . ARG B 1 25 ? 49.739 52.709 12.150 1.00 59.43 24 ARG B C 1
ATOM 2162 O O . ARG B 1 25 ? 50.943 52.492 12.316 1.00 58.87 24 ARG B O 1
ATOM 2170 N N . ALA B 1 26 ? 48.777 52.035 12.778 1.00 57.98 25 ALA B N 1
ATOM 2171 C CA . ALA B 1 26 ? 49.049 50.905 13.656 1.00 57.30 25 ALA B CA 1
ATOM 2172 C C . ALA B 1 26 ? 49.137 49.597 12.869 1.00 58.26 25 ALA B C 1
ATOM 2173 O O . ALA B 1 26 ? 49.291 48.529 13.470 1.00 59.35 25 ALA B O 1
ATOM 2175 N N . GLY B 1 27 ? 49.018 49.674 11.537 1.00 58.59 26 GLY B N 1
ATOM 2176 C CA . GLY B 1 27 ? 49.062 48.488 10.673 1.00 58.62 26 GLY B CA 1
ATOM 2177 C C . GLY B 1 27 ? 47.807 47.621 10.727 1.00 59.46 26 GLY B C 1
ATOM 2178 O O . GLY B 1 27 ? 47.834 46.442 10.345 1.00 59.53 26 GLY B O 1
ATOM 2179 N N . GLU B 1 28 ? 46.704 48.203 11.190 1.00 59.54 27 GLU B N 1
ATOM 2180 C CA . GLU B 1 28 ? 45.428 47.497 11.258 1.00 60.38 27 GLU B CA 1
ATOM 2181 C C . GLU B 1 28 ? 44.587 47.918 10.065 1.00 58.65 27 GLU B C 1
ATOM 2182 O O . GLU B 1 28 ? 44.473 49.113 9.806 1.00 58.51 27 GLU B O 1
ATOM 2188 N N . PRO B 1 29 ? 44.010 46.941 9.328 1.00 58.14 28 PRO B N 1
ATOM 2189 C CA . PRO B 1 29 ? 43.128 47.259 8.192 1.00 56.65 28 PRO B CA 1
ATOM 2190 C C . PRO B 1 29 ? 41.759 47.800 8.595 1.00 54.04 28 PRO B C 1
ATOM 2191 O O . PRO B 1 29 ? 41.269 47.515 9.673 1.00 53.88 28 PRO B O 1
ATOM 2195 N N . ILE B 1 30 ? 41.149 48.577 7.711 1.00 53.80 29 ILE B N 1
ATOM 2196 C CA . ILE B 1 30 ? 39.807 49.099 7.938 1.00 52.85 29 ILE B CA 1
ATOM 2197 C C . ILE B 1 30 ? 38.818 48.111 7.342 1.00 52.15 29 ILE B C 1
ATOM 2198 O O . ILE B 1 30 ? 38.914 47.780 6.161 1.00 50.28 29 ILE B O 1
ATOM 2203 N N . ILE B 1 31 ? 37.878 47.642 8.167 1.00 50.89 30 ILE B N 1
ATOM 2204 C CA . ILE B 1 31 ? 36.825 46.744 7.711 1.00 49.32 30 ILE B CA 1
ATOM 2205 C C . ILE B 1 31 ? 35.494 47.469 7.665 1.00 50.50 30 ILE B C 1
ATOM 2206 O O . ILE B 1 31 ? 35.042 48.019 8.660 1.00 49.51 30 ILE B O 1
ATOM 2211 N N . GLY B 1 32 ? 34.890 47.481 6.479 1.00 51.56 31 GLY B N 1
ATOM 2212 C CA . GLY B 1 32 ? 33.577 48.063 6.265 1.00 51.14 31 GLY B CA 1
ATOM 2213 C C . GLY B 1 32 ? 32.632 46.922 6.012 1.00 51.11 31 GLY B C 1
ATOM 2214 O O . GLY B 1 32 ? 33.013 45.925 5.410 1.00 50.13 31 GLY B O 1
ATOM 2215 N N . GLY B 1 33 ? 31.409 47.043 6.497 1.00 51.16 32 GLY B N 1
ATOM 2216 C CA . GLY B 1 33 ? 30.437 45.990 6.320 1.00 50.50 32 GLY B CA 1
ATOM 2217 C C . GLY B 1 33 ? 29.127 46.523 5.808 1.00 50.31 32 GLY B C 1
ATOM 2218 O O . GLY B 1 33 ? 28.724 47.632 6.157 1.00 48.76 32 GLY B O 1
ATOM 2219 N N . GLY B 1 34 ? 28.449 45.716 4.997 1.00 50.03 33 GLY B N 1
ATOM 2220 C CA . GLY B 1 34 ? 27.089 46.035 4.566 1.00 51.67 33 GLY B CA 1
ATOM 2221 C C . GLY B 1 34 ? 26.086 45.400 5.515 1.00 50.93 33 GLY B C 1
ATOM 2222 O O . GLY B 1 34 ? 26.298 44.275 5.967 1.00 48.98 33 GLY B O 1
ATOM 2223 N N . ALA B 1 35 ? 25.012 46.115 5.836 1.00 49.70 34 ALA B N 1
ATOM 2224 C CA . ALA B 1 35 ? 23.949 45.550 6.687 1.00 50.42 34 ALA B CA 1
ATOM 2225 C C . ALA B 1 35 ? 22.560 45.743 6.042 1.00 51.74 34 ALA B C 1
ATOM 2226 O O . ALA B 1 35 ? 22.243 46.824 5.495 1.00 52.33 34 ALA B O 1
ATOM 2228 N N . GLY B 1 36 ? 21.767 44.675 6.078 1.00 49.41 35 GLY B N 1
ATOM 2229 C CA . GLY B 1 36 ? 20.443 44.640 5.473 1.00 50.71 35 GLY B CA 1
ATOM 2230 C C . GLY B 1 36 ? 19.295 44.533 6.462 1.00 50.71 35 GLY B C 1
ATOM 2231 O O . GLY B 1 36 ? 18.139 44.622 6.080 1.00 52.65 35 GLY B O 1
ATOM 2232 N N . THR B 1 37 ? 19.634 44.307 7.725 1.00 50.37 36 THR B N 1
ATOM 2233 C CA . THR B 1 37 ? 18.685 44.215 8.826 1.00 50.78 36 THR B CA 1
ATOM 2234 C C . THR B 1 37 ? 19.367 44.887 10.020 1.00 50.36 36 THR B C 1
ATOM 2235 O O . THR B 1 37 ? 20.591 45.038 10.032 1.00 48.93 36 THR B O 1
ATOM 2239 N N . GLY B 1 38 ? 18.582 45.269 11.019 1.00 50.80 37 GLY B N 1
ATOM 2240 C CA . GLY B 1 38 ? 19.145 45.788 12.264 1.00 51.12 37 GLY B CA 1
ATOM 2241 C C . GLY B 1 38 ? 19.987 44.781 13.036 1.00 50.44 37 GLY B C 1
ATOM 2242 O O . GLY B 1 38 ? 20.976 45.148 13.656 1.00 52.69 37 GLY B O 1
ATOM 2243 N N . LEU B 1 39 ? 19.598 43.517 13.012 1.00 50.10 38 LEU B N 1
ATOM 2244 C CA . LEU B 1 39 ? 20.384 42.473 13.670 1.00 51.21 38 LEU B CA 1
ATOM 2245 C C . LEU B 1 39 ? 21.783 42.382 13.058 1.00 50.68 38 LEU B C 1
ATOM 2246 O O . LEU B 1 39 ? 22.791 42.356 13.784 1.00 50.82 38 LEU B O 1
ATOM 2251 N N . SER B 1 40 ? 21.850 42.354 11.726 1.00 50.86 39 SER B N 1
ATOM 2252 C CA . SER B 1 40 ? 23.143 42.395 11.028 1.00 51.09 39 SER B CA 1
ATOM 2253 C C . SER B 1 40 ? 23.996 43.557 11.519 1.00 50.21 39 SER B C 1
ATOM 2254 O O . SER B 1 40 ? 25.146 43.362 11.882 1.00 51.69 39 SER B O 1
ATOM 2257 N N . ALA B 1 41 ? 23.417 44.759 11.543 1.00 51.54 40 ALA B N 1
ATOM 2258 C CA . ALA B 1 41 ? 24.141 45.985 11.933 1.00 50.32 40 ALA B CA 1
ATOM 2259 C C . ALA B 1 41 ? 24.696 45.875 13.335 1.00 50.99 40 ALA B C 1
ATOM 2260 O O . ALA B 1 41 ? 25.863 46.184 13.610 1.00 50.52 40 ALA B O 1
ATOM 2262 N N . LYS B 1 42 ? 23.810 45.450 14.222 1.00 51.48 41 LYS B N 1
ATOM 2263 C CA . LYS B 1 42 ? 24.095 45.227 15.628 1.00 52.80 41 LYS B CA 1
ATOM 2264 C C . LYS B 1 42 ? 25.197 44.178 15.824 1.00 50.55 41 LYS B C 1
ATOM 2265 O O . LYS B 1 42 ? 26.089 44.360 16.654 1.00 47.88 41 LYS B O 1
ATOM 2271 N N . SER B 1 43 ? 25.134 43.096 15.040 1.00 49.22 42 SER B N 1
ATOM 2272 C CA . SER B 1 43 ? 26.140 42.031 15.112 1.00 49.86 42 SER B CA 1
ATOM 2273 C C . SER B 1 43 ? 27.482 42.497 14.549 1.00 49.61 42 SER B C 1
ATOM 2274 O O . SER B 1 43 ? 28.542 42.145 15.065 1.00 48.95 42 SER B O 1
ATOM 2277 N N . GLU B 1 44 ? 27.435 43.323 13.508 1.00 50.63 43 GLU B N 1
ATOM 2278 C CA . GLU B 1 44 ? 28.662 43.905 12.953 1.00 49.74 43 GLU B CA 1
ATOM 2279 C C . GLU B 1 44 ? 29.331 44.857 13.963 1.00 49.57 43 GLU B C 1
ATOM 2280 O O . GLU B 1 44 ? 30.535 44.779 14.194 1.00 49.99 43 GLU B O 1
ATOM 2286 N N . GLU B 1 45 ? 28.540 45.722 14.590 1.00 50.91 44 GLU B N 1
ATOM 2287 C CA . GLU B 1 45 ? 29.026 46.545 15.696 1.00 51.21 44 GLU B CA 1
ATOM 2288 C C . GLU B 1 45 ? 29.556 45.685 16.856 1.00 51.64 44 GLU B C 1
ATOM 2289 O O . GLU B 1 45 ? 30.544 46.050 17.507 1.00 52.43 44 GLU B O 1
ATOM 2295 N N . ALA B 1 46 ? 28.893 44.562 17.123 1.00 51.62 45 ALA B N 1
ATOM 2296 C CA . ALA B 1 46 ? 29.350 43.645 18.157 1.00 52.74 45 ALA B CA 1
ATOM 2297 C C . ALA B 1 46 ? 30.734 43.069 17.847 1.00 52.69 45 ALA B C 1
ATOM 2298 O O . ALA B 1 46 ? 31.442 42.657 18.752 1.00 51.76 45 ALA B O 1
ATOM 2300 N N . GLY B 1 47 ? 31.121 43.048 16.577 1.00 53.53 46 GLY B N 1
ATOM 2301 C CA . GLY B 1 47 ? 32.478 42.646 16.189 1.00 53.45 46 GLY B CA 1
ATOM 2302 C C . GLY B 1 47 ? 33.420 43.815 15.967 1.00 53.25 46 GLY B C 1
ATOM 2303 O O . GLY B 1 47 ? 34.463 43.650 15.367 1.00 52.70 46 GLY B O 1
ATOM 2304 N N . ASP B 1 48 ? 33.042 44.998 16.450 1.00 53.96 47 ASP B N 1
ATOM 2305 C CA . ASP B 1 48 ? 33.842 46.210 16.320 1.00 53.14 47 ASP B CA 1
ATOM 2306 C C . ASP B 1 48 ? 34.227 46.552 14.881 1.00 52.50 47 ASP B C 1
ATOM 2307 O O . ASP B 1 48 ? 35.354 47.025 14.637 1.00 51.67 47 ASP B O 1
ATOM 2312 N N . ILE B 1 49 ? 33.301 46.336 13.946 1.00 50.41 48 ILE B N 1
ATOM 2313 C CA . ILE B 1 49 ? 33.477 46.782 12.561 1.00 49.62 48 ILE B CA 1
ATOM 2314 C C . ILE B 1 49 ? 33.705 48.288 12.514 1.00 49.12 48 ILE B C 1
ATOM 2315 O O . ILE B 1 49 ? 33.278 49.010 13.393 1.00 49.61 48 ILE B O 1
ATOM 2320 N N . ASP B 1 50 ? 34.384 48.770 11.488 1.00 49.66 49 ASP B N 1
ATOM 2321 C CA . ASP B 1 50 ? 34.773 50.180 11.445 1.00 50.34 49 ASP B CA 1
ATOM 2322 C C . ASP B 1 50 ? 33.698 51.090 10.859 1.00 50.40 49 ASP B C 1
ATOM 2323 O O . ASP B 1 50 ? 33.582 52.259 11.252 1.00 49.83 49 ASP B O 1
ATOM 2328 N N . LEU B 1 51 ? 32.910 50.561 9.925 1.00 50.95 50 LEU B N 1
ATOM 2329 C CA . LEU B 1 51 ? 31.763 51.294 9.401 1.00 49.89 50 LEU B CA 1
ATOM 2330 C C . LEU B 1 51 ? 30.735 50.333 8.813 1.00 50.52 50 LEU B C 1
ATOM 2331 O O . LEU B 1 51 ? 31.069 49.218 8.379 1.00 50.48 50 LEU B O 1
ATOM 2336 N N . ILE B 1 52 ? 29.482 50.778 8.818 1.00 50.89 51 ILE B N 1
ATOM 2337 C CA . ILE B 1 52 ? 28.357 50.003 8.323 1.00 50.70 51 ILE B CA 1
ATOM 2338 C C . ILE B 1 52 ? 27.660 50.800 7.235 1.00 50.42 51 ILE B C 1
ATOM 2339 O O . ILE B 1 52 ? 27.431 52.010 7.384 1.00 50.25 51 ILE B O 1
ATOM 2344 N N . VAL B 1 53 ? 27.314 50.116 6.147 1.00 50.29 52 VAL B N 1
ATOM 2345 C CA . VAL B 1 53 ? 26.625 50.736 5.035 1.00 49.61 52 VAL B CA 1
ATOM 2346 C C . VAL B 1 53 ? 25.326 49.969 4.766 1.00 51.46 52 VAL B C 1
ATOM 2347 O O . VAL B 1 53 ? 25.321 48.738 4.631 1.00 52.02 52 VAL B O 1
ATOM 2351 N N . ILE B 1 54 ? 24.210 50.692 4.701 1.00 51.76 53 ILE B N 1
ATOM 2352 C CA . ILE B 1 54 ? 22.917 50.036 4.447 1.00 52.10 53 ILE B CA 1
ATOM 2353 C C . ILE B 1 54 ? 22.308 50.509 3.118 1.00 50.09 53 ILE B C 1
ATOM 2354 O O . ILE B 1 54 ? 22.412 51.677 2.769 1.00 47.44 53 ILE B O 1
ATOM 2359 N N . TYR B 1 55 ? 21.685 49.569 2.401 1.00 51.21 54 TYR B N 1
ATOM 2360 C CA . TYR B 1 55 ? 20.943 49.841 1.172 1.00 50.64 54 TYR B CA 1
ATOM 2361 C C . TYR B 1 55 ? 20.118 48.630 0.751 1.00 51.88 54 TYR B C 1
ATOM 2362 O O . TYR B 1 55 ? 20.215 47.553 1.376 1.00 52.01 54 TYR B O 1
ATOM 2371 N N . ASN B 1 56 ? 19.348 48.797 -0.331 1.00 50.98 55 ASN B N 1
ATOM 2372 C CA . ASN B 1 56 ? 18.394 47.779 -0.784 1.00 50.53 55 ASN B CA 1
ATOM 2373 C C . ASN B 1 56 ? 18.957 46.394 -1.015 1.00 50.48 55 ASN B C 1
ATOM 2374 O O . ASN B 1 56 ? 18.349 45.412 -0.589 1.00 49.17 55 ASN B O 1
ATOM 2379 N N . SER B 1 57 ? 20.115 46.305 -1.671 1.00 50.47 56 SER B N 1
ATOM 2380 C CA . SER B 1 57 ? 20.735 45.001 -1.922 1.00 50.74 56 SER B CA 1
ATOM 2381 C C . SER B 1 57 ? 20.958 44.223 -0.617 1.00 51.64 56 SER B C 1
ATOM 2382 O O . SER B 1 57 ? 20.833 42.995 -0.601 1.00 51.66 56 SER B O 1
ATOM 2385 N N . GLY B 1 58 ? 21.237 44.944 0.467 1.00 51.05 57 GLY B N 1
ATOM 2386 C CA . GLY B 1 58 ? 21.394 44.340 1.789 1.00 51.49 57 GLY B CA 1
ATOM 2387 C C . GLY B 1 58 ? 20.074 43.751 2.244 1.00 52.41 57 GLY B C 1
ATOM 2388 O O . GLY B 1 58 ? 20.004 42.596 2.628 1.00 52.55 57 GLY B O 1
ATOM 2389 N N . ARG B 1 59 ? 19.012 44.541 2.175 1.00 51.84 58 ARG B N 1
ATOM 2390 C CA . ARG B 1 59 ? 17.698 44.031 2.465 1.00 52.67 58 ARG B CA 1
ATOM 2391 C C . ARG B 1 59 ? 17.369 42.816 1.606 1.00 52.65 58 ARG B C 1
ATOM 2392 O O . ARG B 1 59 ? 16.907 41.794 2.121 1.00 52.28 58 ARG B O 1
ATOM 2400 N N . TYR B 1 60 ? 17.586 42.938 0.301 1.00 50.32 59 TYR B N 1
ATOM 2401 C CA . TYR B 1 60 ? 17.250 41.857 -0.634 1.00 50.66 59 TYR B CA 1
ATOM 2402 C C . TYR B 1 60 ? 18.077 40.557 -0.420 1.00 50.86 59 TYR B C 1
ATOM 2403 O O . TYR B 1 60 ? 17.538 39.451 -0.492 1.00 48.72 59 TYR B O 1
ATOM 2412 N N . ARG B 1 61 ? 19.366 40.683 -0.136 1.00 52.11 60 ARG B N 1
ATOM 2413 C CA . ARG B 1 61 ? 20.152 39.505 0.212 1.00 52.22 60 ARG B CA 1
ATOM 2414 C C . ARG B 1 61 ? 19.656 38.878 1.518 1.00 52.42 60 ARG B C 1
ATOM 2415 O O . ARG B 1 61 ? 19.558 37.649 1.617 1.00 51.56 60 ARG B O 1
ATOM 2431 N N . ALA B 1 63 ? 16.739 38.904 2.378 1.00 51.17 62 ALA B N 1
ATOM 2432 C CA . ALA B 1 63 ? 15.473 38.273 1.980 1.00 50.48 62 ALA B CA 1
ATOM 2433 C C . ALA B 1 63 ? 15.689 37.010 1.157 1.00 50.21 62 ALA B C 1
ATOM 2434 O O . ALA B 1 63 ? 14.730 36.418 0.687 1.00 50.99 62 ALA B O 1
ATOM 2436 N N . GLY B 1 64 ? 16.936 36.608 0.946 1.00 52.08 63 GLY B N 1
ATOM 2437 C CA . GLY B 1 64 ? 17.224 35.399 0.172 1.00 52.25 63 GLY B CA 1
ATOM 2438 C C . GLY B 1 64 ? 17.366 35.600 -1.335 1.00 53.75 63 GLY B C 1
ATOM 2439 O O . GLY B 1 64 ? 17.474 34.624 -2.091 1.00 54.84 63 GLY B O 1
ATOM 2440 N N . ARG B 1 65 ? 17.389 36.845 -1.794 1.00 53.17 64 ARG B N 1
ATOM 2441 C CA . ARG B 1 65 ? 17.502 37.118 -3.229 1.00 52.64 64 ARG B CA 1
ATOM 2442 C C . ARG B 1 65 ? 18.944 37.468 -3.581 1.00 52.28 64 ARG B C 1
ATOM 2443 O O . ARG B 1 65 ? 19.802 37.549 -2.693 1.00 54.21 64 ARG B O 1
ATOM 2451 N N . GLY B 1 66 ? 19.213 37.669 -4.873 1.00 53.68 65 GLY B N 1
ATOM 2452 C CA . GLY B 1 66 ? 20.563 37.972 -5.356 1.00 53.45 65 GLY B CA 1
ATOM 2453 C C . GLY B 1 66 ? 20.925 39.439 -5.202 1.00 54.00 65 GLY B C 1
ATOM 2454 O O . GLY B 1 66 ? 20.055 40.295 -5.202 1.00 54.51 65 GLY B O 1
ATOM 2455 N N . SER B 1 67 ? 22.218 39.715 -5.059 1.00 54.44 66 SER B N 1
ATOM 2456 C CA . SER B 1 67 ? 22.747 41.073 -4.908 1.00 54.84 66 SER B CA 1
ATOM 2457 C C . SER B 1 67 ? 22.253 42.043 -5.986 1.00 53.92 66 SER B C 1
ATOM 2458 O O . SER B 1 67 ? 21.954 43.201 -5.705 1.00 53.07 66 SER B O 1
ATOM 2461 N N . LEU B 1 68 ? 22.196 41.573 -7.227 1.00 54.14 67 LEU B N 1
ATOM 2462 C CA . LEU B 1 68 ? 21.945 42.470 -8.348 1.00 53.56 67 LEU B CA 1
ATOM 2463 C C . LEU B 1 68 ? 20.479 42.852 -8.446 1.00 52.63 67 LEU B C 1
ATOM 2464 O O . LEU B 1 68 ? 20.146 43.724 -9.232 1.00 53.02 67 LEU B O 1
ATOM 2469 N N . ALA B 1 69 ? 19.632 42.237 -7.618 1.00 50.88 68 ALA B N 1
ATOM 2470 C CA . ALA B 1 69 ? 18.229 42.633 -7.471 1.00 51.08 68 ALA B CA 1
ATOM 2471 C C . ALA B 1 69 ? 18.083 44.112 -7.096 1.00 50.07 68 ALA B C 1
ATOM 2472 O O . ALA B 1 69 ? 17.130 44.761 -7.496 1.00 51.13 68 ALA B O 1
ATOM 2474 N N . GLY B 1 70 ? 19.038 44.635 -6.339 1.00 49.17 69 GLY B N 1
ATOM 2475 C CA . GLY B 1 70 ? 19.038 46.036 -5.945 1.00 49.55 69 GLY B CA 1
ATOM 2476 C C . GLY B 1 70 ? 19.214 47.046 -7.067 1.00 48.62 69 GLY B C 1
ATOM 2477 O O . GLY B 1 70 ? 19.016 48.252 -6.854 1.00 49.10 69 GLY B O 1
ATOM 2478 N N . LEU B 1 71 ? 19.579 46.563 -8.254 1.00 48.56 70 LEU B N 1
ATOM 2479 C CA . LEU B 1 71 ? 19.852 47.437 -9.410 1.00 48.25 70 LEU B CA 1
ATOM 2480 C C . LEU B 1 71 ? 18.664 47.602 -10.352 1.00 48.02 70 LEU B C 1
ATOM 2481 O O . LEU B 1 71 ? 18.657 48.537 -11.172 1.00 49.29 70 LEU B O 1
ATOM 2486 N N . LEU B 1 72 ? 17.658 46.731 -10.216 1.00 47.08 71 LEU B N 1
ATOM 2487 C CA . LEU B 1 72 ? 16.557 46.644 -11.181 1.00 45.93 71 LEU B CA 1
ATOM 2488 C C . LEU B 1 72 ? 15.234 47.162 -10.608 1.00 45.59 71 LEU B C 1
ATOM 2489 O O . LEU B 1 72 ? 15.171 47.587 -9.453 1.00 46.61 71 LEU B O 1
ATOM 2494 N N . ALA B 1 73 ? 14.179 47.109 -11.422 1.00 45.00 72 ALA B N 1
ATOM 2495 C CA . ALA B 1 73 ? 12.876 47.745 -11.132 1.00 45.51 72 ALA B CA 1
ATOM 2496 C C . ALA B 1 73 ? 11.959 46.923 -10.209 1.00 45.59 72 ALA B C 1
ATOM 2497 O O . ALA B 1 73 ? 10.818 46.588 -10.543 1.00 45.87 72 ALA B O 1
ATOM 2499 N N . TYR B 1 74 ? 12.485 46.608 -9.043 1.00 45.72 73 TYR B N 1
ATOM 2500 C CA . TYR B 1 74 ? 11.776 45.835 -8.052 1.00 46.89 73 TYR B CA 1
ATOM 2501 C C . TYR B 1 74 ? 11.446 46.699 -6.838 1.00 48.47 73 TYR B C 1
ATOM 2502 O O . TYR B 1 74 ? 10.778 46.252 -5.942 1.00 49.88 73 TYR B O 1
ATOM 2511 N N . GLY B 1 75 ? 11.919 47.940 -6.817 1.00 49.06 74 GLY B N 1
ATOM 2512 C CA . GLY B 1 75 ? 11.704 48.821 -5.679 1.00 50.10 74 GLY B CA 1
ATOM 2513 C C . GLY B 1 75 ? 12.405 50.139 -5.952 1.00 50.76 74 GLY B C 1
ATOM 2514 O O . GLY B 1 75 ? 13.224 50.218 -6.877 1.00 51.57 74 GLY B O 1
ATOM 2515 N N . ASN B 1 76 ? 12.063 51.171 -5.178 1.00 49.22 75 ASN B N 1
ATOM 2516 C CA . ASN B 1 76 ? 12.792 52.440 -5.192 1.00 49.52 75 ASN B CA 1
ATOM 2517 C C . ASN B 1 76 ? 13.898 52.473 -4.134 1.00 48.92 75 ASN B C 1
ATOM 2518 O O . ASN B 1 76 ? 13.623 52.654 -2.941 1.00 47.63 75 ASN B O 1
ATOM 2523 N N . ALA B 1 77 ? 15.141 52.356 -4.591 1.00 47.71 76 ALA B N 1
ATOM 2524 C CA . ALA B 1 77 ? 16.310 52.301 -3.705 1.00 47.56 76 ALA B CA 1
ATOM 2525 C C . ALA B 1 77 ? 16.344 53.403 -2.640 1.00 47.57 76 ALA B C 1
ATOM 2526 O O . ALA B 1 77 ? 16.562 53.140 -1.448 1.00 48.86 76 ALA B O 1
ATOM 2528 N N . ASN B 1 78 ? 16.148 54.638 -3.076 1.00 48.17 77 ASN B N 1
ATOM 2529 C CA . ASN B 1 78 ? 16.329 55.780 -2.195 1.00 49.03 77 ASN B CA 1
ATOM 2530 C C . ASN B 1 78 ? 15.261 55.802 -1.116 1.00 49.00 77 ASN B C 1
ATOM 2531 O O . ASN B 1 78 ? 15.546 56.150 0.010 1.00 49.83 77 ASN B O 1
ATOM 2536 N N . GLN B 1 79 ? 14.046 55.384 -1.450 1.00 51.42 78 GLN B N 1
ATOM 2537 C CA . GLN B 1 79 ? 13.002 55.249 -0.431 1.00 51.51 78 GLN B CA 1
ATOM 2538 C C . GLN B 1 79 ? 13.304 54.089 0.526 1.00 51.23 78 GLN B C 1
ATOM 2539 O O . GLN B 1 79 ? 13.076 54.192 1.766 1.00 49.17 78 GLN B O 1
ATOM 2545 N N . ILE B 1 80 ? 13.834 52.998 -0.023 1.00 48.43 79 ILE B N 1
ATOM 2546 C CA . ILE B 1 80 ? 14.143 51.831 0.818 1.00 48.46 79 ILE B CA 1
ATOM 2547 C C . ILE B 1 80 ? 15.166 52.188 1.897 1.00 49.42 79 ILE B C 1
ATOM 2548 O O . ILE B 1 80 ? 15.019 51.810 3.064 1.00 50.35 79 ILE B O 1
ATOM 2553 N N . VAL B 1 81 ? 16.184 52.954 1.530 1.00 50.45 80 VAL B N 1
ATOM 2554 C CA . VAL B 1 81 ? 17.266 53.238 2.471 1.00 50.72 80 VAL B CA 1
ATOM 2555 C C . VAL B 1 81 ? 16.764 54.125 3.619 1.00 50.39 80 VAL B C 1
ATOM 2556 O O . VAL B 1 81 ? 17.148 53.920 4.757 1.00 50.93 80 VAL B O 1
ATOM 2560 N N . VAL B 1 82 ? 15.882 55.073 3.308 1.00 52.23 81 VAL B N 1
ATOM 2561 C CA . VAL B 1 82 ? 15.183 55.876 4.327 1.00 51.44 81 VAL B CA 1
ATOM 2562 C C . VAL B 1 82 ? 14.390 54.954 5.259 1.00 52.61 81 VAL B C 1
ATOM 2563 O O . VAL B 1 82 ? 14.475 55.094 6.468 1.00 52.37 81 VAL B O 1
ATOM 2567 N N . ASP B 1 83 ? 13.672 53.976 4.702 1.00 54.27 82 ASP B N 1
ATOM 2568 C CA . ASP B 1 83 ? 12.912 53.006 5.526 1.00 54.15 82 ASP B CA 1
ATOM 2569 C C . ASP B 1 83 ? 13.821 52.151 6.435 1.00 53.82 82 ASP B C 1
ATOM 2570 O O . ASP B 1 83 ? 13.513 51.915 7.596 1.00 54.69 82 ASP B O 1
ATOM 2583 N N . ALA B 1 85 ? 16.614 53.028 7.702 1.00 52.61 84 ALA B N 1
ATOM 2584 C CA . ALA B 1 85 ? 17.179 53.873 8.762 1.00 52.30 84 ALA B CA 1
ATOM 2585 C C . ALA B 1 85 ? 16.524 53.599 10.108 1.00 52.64 84 ALA B C 1
ATOM 2586 O O . ALA B 1 85 ? 17.208 53.515 11.121 1.00 53.09 84 ALA B O 1
ATOM 2588 N N . ARG B 1 86 ? 15.208 53.445 10.124 1.00 54.12 85 ARG B N 1
ATOM 2589 C CA . ARG B 1 86 ? 14.505 53.223 11.387 1.00 57.01 85 ARG B CA 1
ATOM 2590 C C . ARG B 1 86 ? 14.783 51.845 11.953 1.00 56.03 85 ARG B C 1
ATOM 2591 O O . ARG B 1 86 ? 14.759 51.678 13.157 1.00 56.00 85 ARG B O 1
ATOM 2596 N N . GLU B 1 87 ? 15.075 50.878 11.085 1.00 56.13 86 GLU B N 1
ATOM 2597 C CA . GLU B 1 87 ? 15.474 49.544 11.509 1.00 55.41 86 GLU B CA 1
ATOM 2598 C C . GLU B 1 87 ? 16.892 49.540 12.096 1.00 54.27 86 GLU B C 1
ATOM 2599 O O . GLU B 1 87 ? 17.169 48.885 13.099 1.00 52.60 86 GLU B O 1
ATOM 2605 N N . VAL B 1 88 ? 17.799 50.261 11.453 1.00 54.91 87 VAL B N 1
ATOM 2606 C CA . VAL B 1 88 ? 19.229 50.117 11.734 1.00 53.97 87 VAL B CA 1
ATOM 2607 C C . VAL B 1 88 ? 19.783 51.192 12.680 1.00 53.73 87 VAL B C 1
ATOM 2608 O O . VAL B 1 88 ? 20.439 50.877 13.660 1.00 53.11 87 VAL B O 1
ATOM 2612 N N . LEU B 1 89 ? 19.538 52.458 12.384 1.00 54.53 88 LEU B N 1
ATOM 2613 C CA . LEU B 1 89 ? 20.169 53.536 13.164 1.00 54.82 88 LEU B CA 1
ATOM 2614 C C . LEU B 1 89 ? 19.974 53.449 14.706 1.00 54.59 88 LEU B C 1
ATOM 2615 O O . LEU B 1 89 ? 20.937 53.644 15.449 1.00 54.09 88 LEU B O 1
ATOM 2620 N N . PRO B 1 90 ? 18.751 53.141 15.183 1.00 54.34 89 PRO B N 1
ATOM 2621 C CA . PRO B 1 90 ? 18.508 53.092 16.628 1.00 54.67 89 PRO B CA 1
ATOM 2622 C C . PRO B 1 90 ? 19.225 51.980 17.398 1.00 55.67 89 PRO B C 1
ATOM 2623 O O . PRO B 1 90 ? 19.387 52.104 18.595 1.00 56.06 89 PRO B O 1
ATOM 2627 N N . VAL B 1 91 ? 19.648 50.914 16.723 1.00 55.78 90 VAL B N 1
ATOM 2628 C CA . VAL B 1 91 ? 20.343 49.812 17.379 1.00 55.37 90 VAL B CA 1
ATOM 2629 C C . VAL B 1 91 ? 21.872 49.844 17.187 1.00 56.00 90 VAL B C 1
ATOM 2630 O O . VAL B 1 91 ? 22.566 48.921 17.624 1.00 57.59 90 VAL B O 1
ATOM 2634 N N . VAL B 1 92 ? 22.392 50.887 16.535 1.00 55.36 91 VAL B N 1
ATOM 2635 C CA . VAL B 1 92 ? 23.842 51.053 16.350 1.00 55.03 91 VAL B CA 1
ATOM 2636 C C . VAL B 1 92 ? 24.252 52.252 17.191 1.00 56.48 91 VAL B C 1
ATOM 2637 O O . VAL B 1 92 ? 23.759 53.343 16.973 1.00 56.98 91 VAL B O 1
ATOM 2641 N N . ARG B 1 93 ? 25.163 52.039 18.136 1.00 56.46 92 ARG B N 1
ATOM 2642 C CA A ARG B 1 93 ? 25.438 52.981 19.220 0.50 58.59 92 ARG B CA 1
ATOM 2643 C CA B ARG B 1 93 ? 25.407 53.049 19.153 0.50 57.95 92 ARG B CA 1
ATOM 2644 C C . ARG B 1 93 ? 26.782 53.720 19.115 1.00 57.96 92 ARG B C 1
ATOM 2645 O O . ARG B 1 93 ? 26.934 54.807 19.662 1.00 57.83 92 ARG B O 1
ATOM 2660 N N . HIS B 1 94 ? 27.772 53.117 18.458 1.00 56.80 93 HIS B N 1
ATOM 2661 C CA . HIS B 1 94 ? 29.104 53.729 18.414 1.00 57.57 93 HIS B CA 1
ATOM 2662 C C . HIS B 1 94 ? 29.886 53.419 17.135 1.00 57.17 93 HIS B C 1
ATOM 2663 O O . HIS B 1 94 ? 31.119 53.355 17.147 1.00 57.54 93 HIS B O 1
ATOM 2670 N N . THR B 1 95 ? 29.152 53.244 16.042 1.00 55.32 94 THR B N 1
ATOM 2671 C CA . THR B 1 95 ? 29.722 52.940 14.733 1.00 53.68 94 THR B CA 1
ATOM 2672 C C . THR B 1 95 ? 29.044 53.846 13.720 1.00 52.79 94 THR B C 1
ATOM 2673 O O . THR B 1 95 ? 27.812 53.964 13.738 1.00 50.16 94 THR B O 1
ATOM 2677 N N . PRO B 1 96 ? 29.826 54.478 12.826 1.00 51.25 95 PRO B N 1
ATOM 2678 C CA . PRO B 1 96 ? 29.177 55.261 11.774 1.00 52.12 95 PRO B CA 1
ATOM 2679 C C . PRO B 1 96 ? 28.385 54.376 10.802 1.00 50.91 95 PRO B C 1
ATOM 2680 O O . PRO B 1 96 ? 28.847 53.304 10.418 1.00 52.19 95 PRO B O 1
ATOM 2684 N N . VAL B 1 97 ? 27.192 54.825 10.438 1.00 50.78 96 VAL B N 1
ATOM 2685 C CA . VAL B 1 97 ? 26.344 54.115 9.493 1.00 50.59 96 VAL B CA 1
ATOM 2686 C C . VAL B 1 97 ? 26.135 55.006 8.271 1.00 51.26 96 VAL B C 1
ATOM 2687 O O . VAL B 1 97 ? 25.723 56.157 8.402 1.00 51.61 96 VAL B O 1
ATOM 2691 N N . LEU B 1 98 ? 26.449 54.467 7.096 1.00 50.05 97 LEU B N 1
ATOM 2692 C CA . LEU B 1 98 ? 26.307 55.203 5.851 1.00 49.74 97 LEU B CA 1
ATOM 2693 C C . LEU B 1 98 ? 25.100 54.712 5.075 1.00 48.56 97 LEU B C 1
ATOM 2694 O O . LEU B 1 98 ? 24.645 53.591 5.259 1.00 46.42 97 LEU B O 1
ATOM 2699 N N . ALA B 1 99 ? 24.568 55.600 4.241 1.00 49.50 98 ALA B N 1
ATOM 2700 C CA . ALA B 1 99 ? 23.407 55.301 3.416 1.00 48.72 98 ALA B CA 1
ATOM 2701 C C . ALA B 1 99 ? 23.867 55.148 1.988 1.00 49.51 98 ALA B C 1
ATOM 2702 O O . ALA B 1 99 ? 24.582 56.006 1.470 1.00 50.36 98 ALA B O 1
ATOM 2704 N N . GLY B 1 100 ? 23.474 54.037 1.368 1.00 49.85 99 GLY B N 1
ATOM 2705 C CA . GLY B 1 100 ? 23.573 53.887 -0.064 1.00 49.01 99 GLY B CA 1
ATOM 2706 C C . GLY B 1 100 ? 22.570 54.821 -0.712 1.00 49.73 99 GLY B C 1
ATOM 2707 O O . GLY B 1 100 ? 21.379 54.799 -0.375 1.00 47.98 99 GLY B O 1
ATOM 2708 N N . VAL B 1 101 ? 23.075 55.646 -1.636 1.00 48.45 100 VAL B N 1
ATOM 2709 C CA . VAL B 1 101 ? 22.272 56.611 -2.366 1.00 47.43 100 VAL B CA 1
ATOM 2710 C C . VAL B 1 101 ? 22.316 56.284 -3.851 1.00 48.87 100 VAL B C 1
ATOM 2711 O O . VAL B 1 101 ? 23.373 55.977 -4.385 1.00 47.34 100 VAL B O 1
ATOM 2715 N N . ASN B 1 102 ? 21.140 56.293 -4.481 1.00 48.55 101 ASN B N 1
ATOM 2716 C CA . ASN B 1 102 ? 21.001 56.039 -5.909 1.00 48.73 101 ASN B CA 1
ATOM 2717 C C . ASN B 1 102 ? 21.123 57.395 -6.586 1.00 49.20 101 ASN B C 1
ATOM 2718 O O . ASN B 1 102 ? 20.142 58.126 -6.695 1.00 49.52 101 ASN B O 1
ATOM 2723 N N . GLY B 1 103 ? 22.340 57.729 -7.010 1.00 49.68 102 GLY B N 1
ATOM 2724 C CA . GLY B 1 103 ? 22.672 59.064 -7.482 1.00 48.26 102 GLY B CA 1
ATOM 2725 C C . GLY B 1 103 ? 22.076 59.445 -8.824 1.00 49.02 102 GLY B C 1
ATOM 2726 O O . GLY B 1 103 ? 22.076 60.617 -9.169 1.00 48.73 102 GLY B O 1
ATOM 2727 N N . THR B 1 104 ? 21.597 58.464 -9.584 1.00 48.21 103 THR B N 1
ATOM 2728 C CA . THR B 1 104 ? 20.960 58.700 -10.873 1.00 48.26 103 THR B CA 1
ATOM 2729 C C . THR B 1 104 ? 19.429 58.699 -10.799 1.00 48.53 103 THR B C 1
ATOM 2730 O O . THR B 1 104 ? 18.769 58.803 -11.822 1.00 48.25 103 THR B O 1
ATOM 2734 N N . ASP B 1 105 ? 18.871 58.580 -9.598 1.00 49.35 104 ASP B N 1
ATOM 2735 C CA . ASP B 1 105 ? 17.425 58.575 -9.397 1.00 48.44 104 ASP B CA 1
ATOM 2736 C C . ASP B 1 105 ? 16.824 59.848 -9.951 1.00 48.95 104 ASP B C 1
ATOM 2737 O O . ASP B 1 105 ? 17.073 60.919 -9.417 1.00 51.14 104 ASP B O 1
ATOM 2742 N N . PRO B 1 106 ? 16.040 59.750 -11.038 1.00 48.89 105 PRO B N 1
ATOM 2743 C CA . PRO B 1 106 ? 15.530 60.954 -11.697 1.00 48.90 105 PRO B CA 1
ATOM 2744 C C . PRO B 1 106 ? 14.375 61.656 -10.992 1.00 49.36 105 PRO B C 1
ATOM 2745 O O . PRO B 1 106 ? 13.925 62.689 -11.479 1.00 50.84 105 PRO B O 1
ATOM 2749 N N . PHE B 1 107 ? 13.912 61.119 -9.872 1.00 48.06 106 PHE B N 1
ATOM 2750 C CA . PHE B 1 107 ? 12.874 61.750 -9.054 1.00 51.06 106 PHE B CA 1
ATOM 2751 C C . PHE B 1 107 ? 13.394 62.272 -7.706 1.00 53.21 106 PHE B C 1
ATOM 2752 O O . PHE B 1 107 ? 12.588 62.701 -6.880 1.00 55.02 106 PHE B O 1
ATOM 2768 N N . VAL B 1 109 ? 15.719 65.029 -5.634 1.00 58.70 108 VAL B N 1
ATOM 2769 C CA . VAL B 1 109 ? 16.540 66.236 -5.642 1.00 58.38 108 VAL B CA 1
ATOM 2770 C C . VAL B 1 109 ? 17.726 65.942 -4.718 1.00 57.70 108 VAL B C 1
ATOM 2771 O O . VAL B 1 109 ? 17.584 65.796 -3.511 1.00 55.17 108 VAL B O 1
ATOM 2783 N N . SER B 1 111 ? 20.519 67.358 -3.501 1.00 58.82 110 SER B N 1
ATOM 2784 C CA . SER B 1 111 ? 20.972 68.192 -2.382 1.00 59.78 110 SER B CA 1
ATOM 2785 C C . SER B 1 111 ? 20.026 68.116 -1.176 1.00 59.45 110 SER B C 1
ATOM 2786 O O . SER B 1 111 ? 20.474 68.004 -0.026 1.00 59.92 110 SER B O 1
ATOM 2789 N N . THR B 1 112 ? 18.723 68.178 -1.455 1.00 57.75 111 THR B N 1
ATOM 2790 C CA . THR B 1 112 ? 17.686 67.992 -0.445 1.00 57.49 111 THR B CA 1
ATOM 2791 C C . THR B 1 112 ? 17.726 66.599 0.203 1.00 56.15 111 THR B C 1
ATOM 2792 O O . THR B 1 112 ? 17.556 66.447 1.423 1.00 55.39 111 THR B O 1
ATOM 2796 N N . PHE B 1 113 ? 17.916 65.583 -0.628 1.00 54.21 112 PHE B N 1
ATOM 2797 C CA . PHE B 1 113 ? 17.929 64.222 -0.144 1.00 52.93 112 PHE B CA 1
ATOM 2798 C C . PHE B 1 113 ? 19.120 63.982 0.784 1.00 52.47 112 PHE B C 1
ATOM 2799 O O . PHE B 1 113 ? 18.968 63.375 1.843 1.00 53.80 112 PHE B O 1
ATOM 2807 N N . LEU B 1 114 ? 20.293 64.470 0.391 1.00 52.42 113 LEU B N 1
ATOM 2808 C CA . LEU B 1 114 ? 21.512 64.270 1.169 1.00 53.09 113 LEU B CA 1
ATOM 2809 C C . LEU B 1 114 ? 21.401 64.946 2.540 1.00 54.71 113 LEU B C 1
ATOM 2810 O O . LEU B 1 114 ? 21.813 64.401 3.578 1.00 53.93 113 LEU B O 1
ATOM 2815 N N . ARG B 1 115 ? 20.818 66.137 2.506 1.00 56.89 114 ARG B N 1
ATOM 2816 C CA . ARG B 1 115 ? 20.475 66.898 3.687 1.00 58.32 114 ARG B CA 1
ATOM 2817 C C . ARG B 1 115 ? 19.561 66.102 4.603 1.00 56.53 114 ARG B C 1
ATOM 2818 O O . ARG B 1 115 ? 19.784 66.033 5.797 1.00 55.72 114 ARG B O 1
ATOM 2826 N N . GLU B 1 116 ? 18.538 65.490 4.033 1.00 56.22 115 GLU B N 1
ATOM 2827 C CA . GLU B 1 116 ? 17.608 64.710 4.820 1.00 58.17 115 GLU B CA 1
ATOM 2828 C C . GLU B 1 116 ? 18.338 63.546 5.488 1.00 56.57 115 GLU B C 1
ATOM 2829 O O . GLU B 1 116 ? 18.106 63.251 6.661 1.00 56.58 115 GLU B O 1
ATOM 2835 N N . LEU B 1 117 ? 19.226 62.903 4.739 1.00 55.16 116 LEU B N 1
ATOM 2836 C CA . LEU B 1 117 ? 19.967 61.752 5.236 1.00 55.07 116 LEU B CA 1
ATOM 2837 C C . LEU B 1 117 ? 20.866 62.135 6.413 1.00 54.98 116 LEU B C 1
ATOM 2838 O O . LEU B 1 117 ? 20.971 61.397 7.387 1.00 55.64 116 LEU B O 1
ATOM 2843 N N . LYS B 1 118 ? 21.511 63.289 6.317 1.00 56.33 117 LYS B N 1
ATOM 2844 C CA . LYS B 1 118 ? 22.350 63.811 7.402 1.00 57.37 117 LYS B CA 1
ATOM 2845 C C . LYS B 1 118 ? 21.510 64.066 8.657 1.00 58.15 117 LYS B C 1
ATOM 2846 O O . LYS B 1 118 ? 21.865 63.626 9.76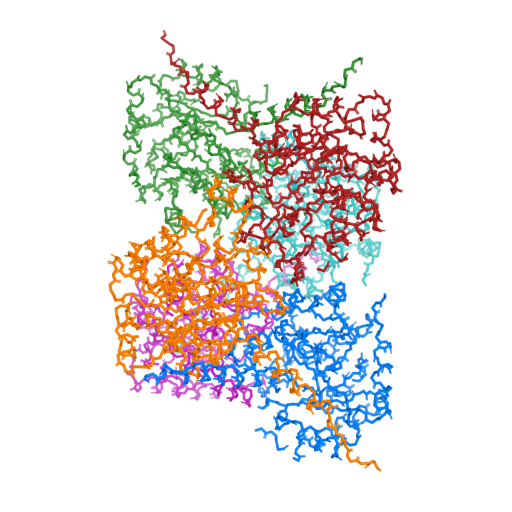1 1.00 57.62 117 LYS B O 1
ATOM 2852 N N . GLU B 1 119 ? 20.380 64.743 8.466 1.00 58.72 118 GLU B N 1
ATOM 2853 C CA . GLU B 1 119 ? 19.448 65.032 9.547 1.00 60.78 118 GLU B CA 1
ATOM 2854 C C . GLU B 1 119 ? 18.953 63.753 10.238 1.00 59.93 118 GLU B C 1
ATOM 2855 O O . GLU B 1 119 ? 18.876 63.697 11.465 1.00 60.29 118 GLU B O 1
ATOM 2861 N N . ILE B 1 120 ? 18.612 62.738 9.445 1.00 59.72 119 ILE B N 1
ATOM 2862 C CA . ILE B 1 120 ? 18.164 61.432 9.951 1.00 58.16 119 ILE B CA 1
ATOM 2863 C C . ILE B 1 120 ? 19.236 60.760 10.833 1.00 57.15 119 ILE B C 1
ATOM 2864 O O . ILE B 1 120 ? 18.926 59.943 11.689 1.00 57.79 119 ILE B O 1
ATOM 2869 N N . GLY B 1 121 ? 20.503 61.070 10.594 1.00 56.15 120 GLY B N 1
ATOM 2870 C CA . GLY B 1 121 ? 21.579 60.565 11.426 1.00 54.91 120 GLY B CA 1
ATOM 2871 C C . GLY B 1 121 ? 22.588 59.668 10.739 1.00 54.49 120 GLY B C 1
ATOM 2872 O O . GLY B 1 121 ? 23.396 59.026 11.418 1.00 55.50 120 GLY B O 1
ATOM 2873 N N . PHE B 1 122 ? 22.570 59.608 9.410 1.00 53.56 121 PHE B N 1
ATOM 2874 C CA . PHE B 1 122 ? 23.603 58.883 8.689 1.00 51.84 121 PHE B CA 1
ATOM 2875 C C . PHE B 1 122 ? 24.899 59.669 8.764 1.00 51.15 121 PHE B C 1
ATOM 2876 O O . PHE B 1 122 ? 24.893 60.886 8.593 1.00 50.53 121 PHE B O 1
ATOM 2884 N N . ALA B 1 123 ? 26.001 58.957 9.017 1.00 51.29 122 ALA B N 1
ATOM 2885 C CA . ALA B 1 123 ? 27.344 59.545 9.063 1.00 51.14 122 ALA B CA 1
ATOM 2886 C C . ALA B 1 123 ? 27.866 59.927 7.683 1.00 51.23 122 ALA B C 1
ATOM 2887 O O . ALA B 1 123 ? 28.728 60.810 7.545 1.00 53.03 122 ALA B O 1
ATOM 2889 N N . GLY B 1 124 ? 27.356 59.266 6.656 1.00 50.02 123 GLY B N 1
ATOM 2890 C CA . GLY B 1 124 ? 27.850 59.497 5.336 1.00 49.94 123 GLY B CA 1
ATOM 2891 C C . GLY B 1 124 ? 27.107 58.706 4.297 1.00 50.09 123 GLY B C 1
ATOM 2892 O O . GLY B 1 124 ? 26.044 58.141 4.569 1.00 49.83 123 GLY B O 1
ATOM 2893 N N . VAL B 1 125 ? 27.671 58.668 3.092 1.00 49.67 124 VAL B N 1
ATOM 2894 C CA . VAL B 1 125 ? 26.995 58.031 1.966 1.00 49.74 124 VAL B CA 1
ATOM 2895 C C . VAL B 1 125 ? 27.938 57.256 1.066 1.00 49.74 124 VAL B C 1
ATOM 2896 O O . VAL B 1 125 ? 29.153 57.469 1.076 1.00 49.41 124 VAL B O 1
ATOM 2900 N N . GLN B 1 126 ? 27.327 56.377 0.278 1.00 49.87 125 GLN B N 1
ATOM 2901 C CA . GLN B 1 126 ? 27.986 55.616 -0.769 1.00 50.30 125 GLN B CA 1
ATOM 2902 C C . GLN B 1 126 ? 27.105 55.670 -2.022 1.00 48.90 125 GLN B C 1
ATOM 2903 O O . GLN B 1 126 ? 25.890 55.847 -1.917 1.00 47.38 125 GLN B O 1
ATOM 2909 N N . ASN B 1 127 ? 27.716 55.533 -3.197 1.00 48.42 126 ASN B N 1
ATOM 2910 C CA . ASN B 1 127 ? 26.951 55.392 -4.436 1.00 49.26 126 ASN B CA 1
ATOM 2911 C C . ASN B 1 127 ? 26.487 53.944 -4.631 1.00 50.17 126 ASN B C 1
ATOM 2912 O O . ASN B 1 127 ? 27.133 53.163 -5.329 1.00 49.94 126 ASN B O 1
ATOM 2917 N N . PHE B 1 128 ? 25.373 53.594 -3.989 1.00 49.52 127 PHE B N 1
ATOM 2918 C CA . PHE B 1 128 ? 24.687 52.339 -4.291 1.00 51.05 127 PHE B CA 1
ATOM 2919 C C . PHE B 1 128 ? 23.154 52.458 -4.242 1.00 50.34 127 PHE B C 1
ATOM 2920 O O . PHE B 1 128 ? 22.619 53.006 -3.289 1.00 50.70 127 PHE B O 1
ATOM 2928 N N . PRO B 1 129 ? 22.444 51.909 -5.254 1.00 49.70 128 PRO B N 1
ATOM 2929 C CA . PRO B 1 129 ? 22.971 51.209 -6.441 1.00 50.26 128 PRO B CA 1
ATOM 2930 C C . PRO B 1 129 ? 23.776 52.114 -7.358 1.00 49.12 128 PRO B C 1
ATOM 2931 O O . PRO B 1 129 ? 23.515 53.327 -7.440 1.00 48.70 128 PRO B O 1
ATOM 2935 N N . THR B 1 130 ? 24.749 51.504 -8.031 1.00 48.47 129 THR B N 1
ATOM 2936 C CA . THR B 1 130 ? 25.660 52.209 -8.930 1.00 47.88 129 THR B CA 1
ATOM 2937 C C . THR B 1 130 ? 25.611 51.605 -10.325 1.00 48.72 129 THR B C 1
ATOM 2938 O O . THR B 1 130 ? 25.592 50.387 -10.478 1.00 50.52 129 THR B O 1
ATOM 2942 N N . VAL B 1 131 ? 25.600 52.472 -11.332 1.00 48.71 130 VAL B N 1
ATOM 2943 C CA . VAL B 1 131 ? 25.644 52.065 -12.735 1.00 48.76 130 VAL B CA 1
ATOM 2944 C C . VAL B 1 131 ? 27.009 51.503 -13.117 1.00 48.19 130 VAL B C 1
ATOM 2945 O O . VAL B 1 131 ? 27.171 50.913 -14.190 1.00 49.89 130 VAL B O 1
ATOM 2949 N N . GLY B 1 132 ? 27.985 51.673 -12.228 1.00 47.86 131 GLY B N 1
ATOM 2950 C CA . GLY B 1 132 ? 29.322 51.138 -12.418 1.00 48.08 131 GLY B CA 1
ATOM 2951 C C . GLY B 1 132 ? 29.403 49.639 -12.574 1.00 47.61 131 GLY B C 1
ATOM 2952 O O . GLY B 1 132 ? 30.332 49.141 -13.201 1.00 48.44 131 GLY B O 1
ATOM 2953 N N . LEU B 1 133 ? 28.432 48.931 -12.007 1.00 47.55 132 LEU B N 1
ATOM 2954 C CA . LEU B 1 133 ? 28.301 47.480 -12.173 1.00 48.82 132 LEU B CA 1
ATOM 2955 C C . LEU B 1 133 ? 27.715 47.058 -13.518 1.00 49.17 132 LEU B C 1
ATOM 2956 O O . LEU B 1 133 ? 27.693 45.860 -13.830 1.00 50.35 132 LEU B O 1
ATOM 2961 N N . ILE B 1 134 ? 27.202 48.021 -14.279 1.00 49.07 133 ILE B N 1
ATOM 2962 C CA . ILE B 1 134 ? 26.564 47.741 -15.552 1.00 48.08 133 ILE B CA 1
ATOM 2963 C C . ILE B 1 134 ? 27.589 48.028 -16.643 1.00 49.08 133 ILE B C 1
ATOM 2964 O O . ILE B 1 134 ? 28.320 49.006 -16.572 1.00 49.52 133 ILE B O 1
ATOM 2969 N N . ASP B 1 135 ? 27.627 47.172 -17.657 1.00 49.48 134 ASP B N 1
ATOM 2970 C CA . ASP B 1 135 ? 28.616 47.264 -18.718 1.00 50.65 134 ASP B CA 1
ATOM 2971 C C . ASP B 1 135 ? 27.914 47.161 -20.082 1.00 51.08 134 ASP B C 1
ATOM 2972 O O . ASP B 1 135 ? 26.681 47.159 -20.152 1.00 51.16 134 ASP B O 1
ATOM 2977 N N . GLY B 1 136 ? 28.695 47.094 -21.154 1.00 50.91 135 GLY B N 1
ATOM 2978 C CA . GLY B 1 136 ? 28.159 46.870 -22.495 1.00 50.62 135 GLY B CA 1
ATOM 2979 C C . GLY B 1 136 ? 27.384 48.044 -23.068 1.00 50.71 135 GLY B C 1
ATOM 2980 O O . GLY B 1 136 ? 27.522 49.189 -22.628 1.00 49.24 135 GLY B O 1
ATOM 2981 N N . LEU B 1 137 ? 26.560 47.750 -24.065 1.00 51.14 136 LEU B N 1
ATOM 2982 C CA . LEU B 1 137 ? 25.810 48.783 -24.754 1.00 51.03 136 LEU B CA 1
ATOM 2983 C C . LEU B 1 137 ? 24.743 49.349 -23.863 1.00 49.54 136 LEU B C 1
ATOM 2984 O O . LEU B 1 137 ? 24.403 50.531 -23.975 1.00 50.15 136 LEU B O 1
ATOM 2989 N N . PHE B 1 138 ? 24.214 48.509 -22.976 1.00 48.13 137 PHE B N 1
ATOM 2990 C CA . PHE B 1 138 ? 23.188 48.944 -22.037 1.00 47.26 137 PHE B CA 1
ATOM 2991 C C . PHE B 1 138 ? 23.697 50.089 -21.174 1.00 47.28 137 PHE B C 1
ATOM 2992 O O . PHE B 1 138 ? 22.990 51.083 -20.986 1.00 47.82 137 PHE B O 1
ATOM 3000 N N . ARG B 1 139 ? 24.918 49.935 -20.661 1.00 45.94 138 ARG B N 1
ATOM 3001 C CA . ARG B 1 139 ? 25.585 50.955 -19.863 1.00 46.37 138 ARG B CA 1
ATOM 3002 C C . ARG B 1 139 ? 25.848 52.221 -20.676 1.00 48.97 138 ARG B C 1
ATOM 3003 O O . ARG B 1 139 ? 25.706 53.352 -20.177 1.00 47.98 138 ARG B O 1
ATOM 3011 N N . GLN B 1 140 ? 26.249 52.032 -21.931 1.00 50.56 139 GLN B N 1
ATOM 3012 C CA . GLN B 1 140 ? 26.492 53.162 -22.805 1.00 52.12 139 GLN B CA 1
ATOM 3013 C C . GLN B 1 140 ? 25.198 53.956 -22.978 1.00 52.00 139 GLN B C 1
ATOM 3014 O O . GLN B 1 140 ? 25.214 55.187 -22.918 1.00 51.84 139 GLN B O 1
ATOM 3020 N N . ASN B 1 141 ? 24.083 53.247 -23.167 1.00 51.48 140 ASN B N 1
ATOM 3021 C CA . ASN B 1 141 ? 22.786 53.894 -23.329 1.00 52.67 140 ASN B CA 1
ATOM 3022 C C . ASN B 1 141 ? 22.415 54.695 -22.084 1.00 50.78 140 ASN B C 1
ATOM 3023 O O . ASN B 1 141 ? 22.009 55.861 -22.189 1.00 49.89 140 ASN B O 1
ATOM 3028 N N . LEU B 1 142 ? 22.577 54.074 -20.913 1.00 49.58 141 LEU B N 1
ATOM 3029 C CA . LEU B 1 142 ? 22.344 54.769 -19.646 1.00 50.90 141 LEU B CA 1
ATOM 3030 C C . LEU B 1 142 ? 23.182 56.058 -19.531 1.00 51.61 141 LEU B C 1
ATOM 3031 O O . LEU B 1 142 ? 22.670 57.107 -19.127 1.00 50.83 141 LEU B O 1
ATOM 3036 N N . GLU B 1 143 ? 24.461 55.966 -19.892 1.00 51.47 142 GLU B N 1
ATOM 3037 C CA . GLU B 1 143 ? 25.372 57.109 -19.816 1.00 52.91 142 GLU B CA 1
ATOM 3038 C C . GLU B 1 143 ? 24.917 58.234 -20.719 1.00 53.12 142 GLU B C 1
ATOM 3039 O O . GLU B 1 143 ? 25.045 59.403 -20.362 1.00 53.97 142 GLU B O 1
ATOM 3045 N N . GLU B 1 144 ? 24.388 57.867 -21.886 1.00 54.50 143 GLU B N 1
ATOM 3046 C CA . GLU B 1 144 ? 23.924 58.825 -22.884 1.00 55.97 143 GLU B CA 1
ATOM 3047 C C . GLU B 1 144 ? 22.530 59.364 -22.590 1.00 54.79 143 GLU B C 1
ATOM 3048 O O . GLU B 1 144 ? 22.155 60.380 -23.155 1.00 53.86 143 GLU B O 1
ATOM 3054 N N . THR B 1 145 ? 21.749 58.692 -21.738 1.00 53.34 144 THR B N 1
ATOM 3055 C CA . THR B 1 145 ? 20.367 59.131 -21.479 1.00 52.45 144 THR B CA 1
ATOM 3056 C C . THR B 1 145 ? 20.137 59.579 -20.020 1.00 53.03 144 THR B C 1
ATOM 3057 O O . THR B 1 145 ? 19.061 59.349 -19.440 1.00 54.28 144 THR B O 1
ATOM 3061 N N . GLY B 1 146 ? 21.158 60.197 -19.428 1.00 51.81 145 GLY B N 1
ATOM 3062 C CA . GLY B 1 146 ? 21.063 60.767 -18.082 1.00 52.16 145 GLY B CA 1
ATOM 3063 C C . GLY B 1 146 ? 21.124 59.819 -16.889 1.00 52.08 145 GLY B C 1
ATOM 3064 O O . GLY B 1 146 ? 20.608 60.132 -15.819 1.00 52.68 145 GLY B O 1
ATOM 3073 N N . SER B 1 148 ? 24.242 58.328 -15.671 1.00 49.22 147 SER B N 1
ATOM 3074 C CA A SER B 1 148 ? 25.683 58.200 -15.801 0.50 49.05 147 SER B CA 1
ATOM 3075 C CA B SER B 1 148 ? 25.685 58.203 -15.798 0.50 47.98 147 SER B CA 1
ATOM 3076 C C . SER B 1 148 ? 26.357 58.084 -14.441 1.00 48.73 147 SER B C 1
ATOM 3077 O O . SER B 1 148 ? 25.808 58.502 -13.432 1.00 48.03 147 SER B O 1
ATOM 3082 N N . TYR B 1 149 ? 27.558 57.510 -14.435 1.00 49.61 148 TYR B N 1
ATOM 3083 C CA . TYR B 1 149 ? 28.393 57.437 -13.228 1.00 50.00 148 TYR B CA 1
ATOM 3084 C C . TYR B 1 149 ? 28.807 58.845 -12.769 1.00 49.67 148 TYR B C 1
ATOM 3085 O O . TYR B 1 149 ? 29.029 59.073 -11.590 1.00 49.62 148 TYR B O 1
ATOM 3094 N N . ALA B 1 150 ? 28.884 59.781 -13.717 1.00 50.08 149 ALA B N 1
ATOM 3095 C CA . ALA B 1 150 ? 29.177 61.200 -13.439 1.00 49.67 149 ALA B CA 1
ATOM 3096 C C . ALA B 1 150 ? 28.165 61.845 -12.498 1.00 49.31 149 ALA B C 1
ATOM 3097 O O . ALA B 1 150 ? 28.522 62.696 -11.683 1.00 50.25 149 ALA B O 1
ATOM 3099 N N . GLN B 1 151 ? 26.905 61.449 -12.612 1.00 49.68 150 GLN B N 1
ATOM 3100 C CA . GLN B 1 151 ? 25.888 61.918 -11.671 1.00 50.45 150 GLN B CA 1
ATOM 3101 C C . GLN B 1 151 ? 26.129 61.386 -10.267 1.00 49.66 150 GLN B C 1
ATOM 3102 O O . GLN B 1 151 ? 25.837 62.076 -9.287 1.00 48.41 150 GLN B O 1
ATOM 3108 N N . GLU B 1 152 ? 26.657 60.165 -10.177 1.00 50.01 151 GLU B N 1
ATOM 3109 C CA . GLU B 1 152 ? 27.024 59.583 -8.881 1.00 50.23 151 GLU B CA 1
ATOM 3110 C C . GLU B 1 152 ? 28.229 60.306 -8.262 1.00 48.73 151 GLU B C 1
ATOM 3111 O O . GLU B 1 152 ? 28.261 60.557 -7.052 1.00 46.66 151 GLU B O 1
ATOM 3117 N N . VAL B 1 153 ? 29.205 60.648 -9.109 1.00 49.33 152 VAL B N 1
ATOM 3118 C CA . VAL B 1 153 ? 30.362 61.491 -8.722 1.00 48.69 152 VAL B CA 1
ATOM 3119 C C . VAL B 1 153 ? 29.906 62.842 -8.175 1.00 49.76 152 VAL B C 1
ATOM 3120 O O . VAL B 1 153 ? 30.346 63.266 -7.104 1.00 49.08 152 VAL B O 1
ATOM 3124 N N . GLU B 1 154 ? 29.033 63.510 -8.928 1.00 50.94 153 GLU B N 1
ATOM 3125 C CA . GLU B 1 154 ? 28.413 64.765 -8.490 1.00 52.57 153 GLU B CA 1
ATOM 3126 C C . GLU B 1 154 ? 27.707 64.625 -7.132 1.00 52.40 153 GLU B C 1
ATOM 3127 O O . GLU B 1 154 ? 27.783 65.514 -6.289 1.00 51.54 153 GLU B O 1
ATOM 3141 N N . ILE B 1 156 ? 28.427 62.471 -4.731 1.00 51.32 155 ILE B N 1
ATOM 3142 C CA . ILE B 1 156 ? 29.472 62.357 -3.718 1.00 51.41 155 ILE B CA 1
ATOM 3143 C C . ILE B 1 156 ? 30.108 63.728 -3.435 1.00 51.67 155 ILE B C 1
ATOM 3144 O O . ILE B 1 156 ? 30.332 64.075 -2.277 1.00 51.99 155 ILE B O 1
ATOM 3149 N N . ALA B 1 157 ? 30.384 64.490 -4.497 1.00 51.77 156 ALA B N 1
ATOM 3150 C CA . ALA B 1 157 ? 30.812 65.899 -4.399 1.00 50.70 156 ALA B CA 1
ATOM 3151 C C . ALA B 1 157 ? 29.878 66.720 -3.513 1.00 51.71 156 ALA B C 1
ATOM 3152 O O . ALA B 1 157 ? 30.326 67.359 -2.563 1.00 53.09 156 ALA B O 1
ATOM 3154 N N . GLU B 1 158 ? 28.581 66.685 -3.803 1.00 51.67 157 GLU B N 1
ATOM 3155 C CA . GLU B 1 158 ? 27.605 67.367 -2.961 1.00 53.82 157 GLU B CA 1
ATOM 3156 C C . GLU B 1 158 ? 27.608 66.843 -1.516 1.00 54.59 157 GLU B C 1
ATOM 3157 O O . GLU B 1 158 ? 27.517 67.624 -0.553 1.00 53.86 157 GLU B O 1
ATOM 3163 N N . ALA B 1 159 ? 27.694 65.522 -1.363 1.00 52.99 158 ALA B N 1
ATOM 3164 C CA . ALA B 1 159 ? 27.719 64.926 -0.036 1.00 52.83 158 ALA B CA 1
ATOM 3165 C C . ALA B 1 159 ? 28.933 65.451 0.732 1.00 52.50 158 ALA B C 1
ATOM 3166 O O . ALA B 1 159 ? 28.824 65.819 1.898 1.00 53.25 158 ALA B O 1
ATOM 3168 N N . HIS B 1 160 ? 30.081 65.505 0.066 1.00 52.89 159 HIS B N 1
ATOM 3169 C CA . HIS B 1 160 ? 31.318 65.988 0.691 1.00 54.14 159 HIS B CA 1
ATOM 3170 C C . HIS B 1 160 ? 31.219 67.453 1.137 1.00 55.39 159 HIS B C 1
ATOM 3171 O O . HIS B 1 160 ? 31.695 67.796 2.217 1.00 55.14 159 HIS B O 1
ATOM 3178 N N . LYS B 1 161 ? 30.586 68.297 0.324 1.00 56.27 160 LYS B N 1
ATOM 3179 C CA . LYS B 1 161 ? 30.329 69.700 0.704 1.00 58.15 160 LYS B CA 1
ATOM 3180 C C . LYS B 1 161 ? 29.453 69.834 1.947 1.00 56.47 160 LYS B C 1
ATOM 3181 O O . LYS B 1 161 ? 29.545 70.814 2.672 1.00 58.40 160 LYS B O 1
ATOM 3187 N N . LEU B 1 162 ? 28.615 68.839 2.192 1.00 56.28 161 LEU B N 1
ATOM 3188 C CA . LEU B 1 162 ? 27.804 68.783 3.400 1.00 55.71 161 LEU B CA 1
ATOM 3189 C C . LEU B 1 162 ? 28.526 68.151 4.597 1.00 54.49 161 LEU B C 1
ATOM 3190 O O . LEU B 1 162 ? 27.905 67.915 5.630 1.00 54.86 161 LEU B O 1
ATOM 3195 N N . ASP B 1 163 ? 29.829 67.897 4.463 1.00 54.22 162 ASP B N 1
ATOM 3196 C CA . ASP B 1 163 ? 30.639 67.236 5.495 1.00 54.49 162 ASP B CA 1
ATOM 3197 C C . ASP B 1 163 ? 30.131 65.824 5.846 1.00 54.62 162 ASP B C 1
ATOM 3198 O O . ASP B 1 163 ? 30.259 65.370 6.982 1.00 54.72 162 ASP B O 1
ATOM 3203 N N . LEU B 1 164 ? 29.543 65.142 4.869 1.00 54.22 163 LEU B N 1
ATOM 3204 C CA . LEU B 1 164 ? 29.197 63.745 5.027 1.00 52.54 163 LEU B CA 1
ATOM 3205 C C . LEU B 1 164 ? 30.417 62.929 4.646 1.00 51.72 163 LEU B C 1
ATOM 3206 O O . LEU B 1 164 ? 31.155 63.308 3.726 1.00 52.09 163 LEU B O 1
ATOM 3211 N N . LEU B 1 165 ? 30.649 61.843 5.381 1.00 49.88 164 LEU B N 1
ATOM 3212 C CA . LEU B 1 165 ? 31.659 60.869 4.998 1.00 48.90 164 LEU B CA 1
ATOM 3213 C C . LEU B 1 165 ? 31.218 60.215 3.679 1.00 49.60 164 LEU B C 1
ATOM 3214 O O . LEU B 1 165 ? 30.045 59.902 3.486 1.00 48.86 164 LEU B O 1
ATOM 3219 N N . THR B 1 166 ? 32.161 60.040 2.762 1.00 50.08 165 THR B N 1
ATOM 3220 C CA . THR B 1 166 ? 31.862 59.468 1.452 1.00 49.33 165 THR B CA 1
ATOM 3221 C C . THR B 1 166 ? 32.782 58.267 1.211 1.00 49.43 165 THR B C 1
ATOM 3222 O O . THR B 1 166 ? 34.005 58.366 1.373 1.00 50.90 165 THR B O 1
ATOM 3226 N N . THR B 1 167 ? 32.182 57.126 0.873 1.00 49.41 166 THR B N 1
ATOM 3227 C CA . THR B 1 167 ? 32.912 55.868 0.659 1.00 49.20 166 THR B CA 1
ATOM 3228 C C . THR B 1 167 ? 32.475 55.214 -0.657 1.00 49.84 166 THR B C 1
ATOM 3229 O O . THR B 1 167 ? 31.935 54.092 -0.659 1.00 49.48 166 THR B O 1
ATOM 3233 N N . PRO B 1 168 ? 32.656 55.937 -1.778 1.00 49.18 167 PRO B N 1
ATOM 3234 C CA . PRO B 1 168 ? 32.172 55.479 -3.076 1.00 50.12 167 PRO B CA 1
ATOM 3235 C C . PRO B 1 168 ? 32.849 54.251 -3.654 1.00 49.93 167 PRO B C 1
ATOM 3236 O O . PRO B 1 168 ? 34.041 54.043 -3.454 1.00 48.00 167 PRO B O 1
ATOM 3240 N N . TYR B 1 169 ? 32.073 53.483 -4.415 1.00 50.87 168 TYR B N 1
ATOM 3241 C CA . TYR B 1 169 ? 32.619 52.441 -5.277 1.00 50.29 168 TYR B CA 1
ATOM 3242 C C . TYR B 1 169 ? 33.224 53.056 -6.534 1.00 50.71 168 TYR B C 1
ATOM 3243 O O . TYR B 1 169 ? 32.622 53.935 -7.146 1.00 50.63 168 TYR B O 1
ATOM 3252 N N . VAL B 1 170 ? 34.395 52.549 -6.927 1.00 50.06 169 VAL B N 1
ATOM 3253 C CA . VAL B 1 170 ? 35.091 52.969 -8.139 1.00 48.86 169 VAL B CA 1
ATOM 3254 C C . VAL B 1 170 ? 35.432 51.677 -8.876 1.00 49.39 169 VAL B C 1
ATOM 3255 O O . VAL B 1 170 ? 35.640 50.637 -8.246 1.00 49.61 169 VAL B O 1
ATOM 3259 N N . PHE B 1 171 ? 35.420 51.709 -10.199 1.00 48.48 170 PHE B N 1
ATOM 3260 C CA . PHE B 1 171 ? 35.585 50.473 -10.979 1.00 48.71 170 PHE B CA 1
ATOM 3261 C C . PHE B 1 171 ? 36.761 50.542 -11.937 1.00 48.44 170 PHE B C 1
ATOM 3262 O O . PHE B 1 171 ? 37.043 49.582 -12.652 1.00 49.75 170 PHE B O 1
ATOM 3270 N N . SER B 1 172 ? 37.475 51.661 -11.890 1.00 48.86 171 SER B N 1
ATOM 3271 C CA . SER B 1 172 ? 38.571 51.950 -12.798 1.00 48.15 171 SER B CA 1
ATOM 3272 C C . SER B 1 172 ? 39.393 53.104 -12.217 1.00 49.00 171 SER B C 1
ATOM 3273 O O . SER B 1 172 ? 38.892 53.865 -11.378 1.00 47.87 171 SER B O 1
ATOM 3276 N N . PRO B 1 173 ? 40.658 53.244 -12.663 1.00 50.57 172 PRO B N 1
ATOM 3277 C CA . PRO B 1 173 ? 41.479 54.371 -12.227 1.00 51.30 172 PRO B CA 1
ATOM 3278 C C . PRO B 1 173 ? 40.861 55.720 -12.575 1.00 51.83 172 PRO B C 1
ATOM 3279 O O . PRO B 1 173 ? 41.051 56.699 -11.836 1.00 52.92 172 PRO B O 1
ATOM 3283 N N . GLU B 1 174 ? 40.125 55.760 -13.682 1.00 52.16 173 GLU B N 1
ATOM 3284 C CA . GLU B 1 174 ? 39.406 56.958 -14.088 1.00 52.65 173 GLU B CA 1
ATOM 3285 C C . GLU B 1 174 ? 38.294 57.271 -13.061 1.00 51.72 173 GLU B C 1
ATOM 3286 O O . GLU B 1 174 ? 38.119 58.420 -12.645 1.00 51.76 173 GLU B O 1
ATOM 3292 N N . ASP B 1 175 ? 37.562 56.245 -12.640 1.00 50.93 174 ASP B N 1
ATOM 3293 C CA . ASP B 1 175 ? 36.593 56.400 -11.557 1.00 50.56 174 ASP B CA 1
ATOM 3294 C C . ASP B 1 175 ? 37.317 56.854 -10.278 1.00 50.69 174 ASP B C 1
ATOM 3295 O O . ASP B 1 175 ? 36.830 57.720 -9.552 1.00 50.36 174 ASP B O 1
ATOM 3300 N N . ALA B 1 176 ? 38.471 56.246 -10.000 1.00 49.55 175 ALA B N 1
ATOM 3301 C CA . ALA B 1 176 ? 39.263 56.593 -8.816 1.00 49.47 175 ALA B CA 1
ATOM 3302 C C . ALA B 1 176 ? 39.651 58.081 -8.782 1.00 50.03 175 ALA B C 1
ATOM 3303 O O . ALA B 1 176 ? 39.556 58.718 -7.738 1.00 50.19 175 ALA B O 1
ATOM 3305 N N . VAL B 1 177 ? 40.044 58.643 -9.924 1.00 50.44 176 VAL B N 1
ATOM 3306 C CA . VAL B 1 177 ? 40.398 60.065 -9.978 1.00 50.69 176 VAL B CA 1
ATOM 3307 C C . VAL B 1 177 ? 39.172 60.955 -9.794 1.00 50.54 176 VAL B C 1
ATOM 3308 O O . VAL B 1 177 ? 39.215 61.920 -9.034 1.00 51.84 176 VAL B O 1
ATOM 3312 N N . ALA B 1 178 ? 38.075 60.625 -10.462 1.00 49.65 177 ALA B N 1
ATOM 3313 C CA . ALA B 1 178 ? 36.866 61.441 -10.355 1.00 49.48 177 ALA B CA 1
ATOM 3314 C C . ALA B 1 178 ? 36.384 61.512 -8.902 1.00 49.55 177 ALA B C 1
ATOM 3315 O O . ALA B 1 178 ? 36.042 62.578 -8.391 1.00 50.66 177 ALA B O 1
ATOM 3325 N N . ALA B 1 180 ? 38.191 60.787 -6.166 1.00 50.93 179 ALA B N 1
ATOM 3326 C CA . ALA B 1 180 ? 39.247 61.487 -5.415 1.00 51.49 179 ALA B CA 1
ATOM 3327 C C . ALA B 1 180 ? 39.043 62.995 -5.525 1.00 51.61 179 ALA B C 1
ATOM 3328 O O . ALA B 1 180 ? 39.007 63.691 -4.509 1.00 52.87 179 ALA B O 1
ATOM 3330 N N . LYS B 1 181 ? 38.876 63.478 -6.756 1.00 51.60 180 LYS B N 1
ATOM 3331 C CA . LYS B 1 181 ? 38.597 64.899 -7.016 1.00 52.82 180 LYS B CA 1
ATOM 3332 C C . LYS B 1 181 ? 37.283 65.393 -6.409 1.00 53.08 180 LYS B C 1
ATOM 3333 O O . LYS B 1 181 ? 37.159 66.585 -6.116 1.00 53.65 180 LYS B O 1
ATOM 3339 N N . ALA B 1 182 ? 36.314 64.486 -6.250 1.00 52.70 181 ALA B N 1
ATOM 3340 C CA . ALA B 1 182 ? 35.004 64.790 -5.648 1.00 53.38 181 ALA B CA 1
ATOM 3341 C C . ALA B 1 182 ? 35.076 65.030 -4.137 1.00 53.76 181 ALA B C 1
ATOM 3342 O O . ALA B 1 182 ? 34.133 65.582 -3.549 1.00 53.86 181 ALA B O 1
ATOM 3344 N N . GLY B 1 183 ? 36.186 64.611 -3.519 1.00 53.19 182 GLY B N 1
ATOM 3345 C CA . GLY B 1 183 ? 36.393 64.761 -2.084 1.00 52.59 182 GLY B CA 1
ATOM 3346 C C . GLY B 1 183 ? 36.107 63.498 -1.298 1.00 52.96 182 GLY B C 1
ATOM 3347 O O . GLY B 1 183 ? 35.902 63.559 -0.092 1.00 53.96 182 GLY B O 1
ATOM 3348 N N . ALA B 1 184 ? 36.110 62.349 -1.975 1.00 53.25 183 ALA B N 1
ATOM 3349 C CA . ALA B 1 184 ? 35.793 61.075 -1.345 1.00 52.14 183 ALA B CA 1
ATOM 3350 C C . ALA B 1 184 ? 36.793 60.799 -0.235 1.00 53.29 183 ALA B C 1
ATOM 3351 O O . ALA B 1 184 ? 37.987 61.043 -0.401 1.00 53.61 183 ALA B O 1
ATOM 3353 N N . ASP B 1 185 ? 36.309 60.303 0.897 1.00 53.20 184 ASP B N 1
ATOM 3354 C CA . ASP B 1 185 ? 37.190 59.954 2.018 1.00 53.89 184 ASP B CA 1
ATOM 3355 C C . ASP B 1 185 ? 37.831 58.570 1.825 1.00 53.65 184 ASP B C 1
ATOM 3356 O O . ASP B 1 185 ? 39.008 58.361 2.120 1.00 54.27 184 ASP B O 1
ATOM 3361 N N . ILE B 1 186 ? 37.032 57.637 1.327 1.00 52.94 185 ILE B N 1
ATOM 3362 C CA . ILE B 1 186 ? 37.448 56.265 1.123 1.00 51.76 185 ILE B CA 1
ATOM 3363 C C . ILE B 1 186 ? 36.989 55.877 -0.267 1.00 51.61 185 ILE B C 1
ATOM 3364 O O . ILE B 1 186 ? 35.880 56.210 -0.657 1.00 51.31 185 ILE B O 1
ATOM 3369 N N . LEU B 1 187 ? 37.833 55.180 -1.016 1.00 52.26 186 LEU B N 1
ATOM 3370 C CA . LEU B 1 187 ? 37.415 54.583 -2.290 1.00 51.30 186 LEU B CA 1
ATOM 3371 C C . LEU B 1 187 ? 37.324 53.080 -2.092 1.00 50.74 186 LEU B C 1
ATOM 3372 O O . LEU B 1 187 ? 38.261 52.464 -1.588 1.00 52.00 186 LEU B O 1
ATOM 3377 N N . VAL B 1 188 ? 36.190 52.491 -2.450 1.00 50.38 187 VAL B N 1
ATOM 3378 C CA . VAL B 1 188 ? 36.041 51.040 -2.390 1.00 49.73 187 VAL B CA 1
ATOM 3379 C C . VAL B 1 188 ? 36.243 50.555 -3.817 1.00 50.47 187 VAL B C 1
ATOM 3380 O O . VAL B 1 188 ? 35.408 50.797 -4.694 1.00 50.28 187 VAL B O 1
ATOM 3384 N N . CYS B 1 189 ? 37.387 49.925 -4.064 1.00 50.42 188 CYS B N 1
ATOM 3385 C CA . CYS B 1 189 ? 37.654 49.338 -5.369 1.00 50.37 188 CYS B CA 1
ATOM 3386 C C . CYS B 1 189 ? 36.794 48.105 -5.545 1.00 50.41 188 CYS B C 1
ATOM 3387 O O . CYS B 1 189 ? 36.981 47.117 -4.834 1.00 49.18 188 CYS B O 1
ATOM 3390 N N . HIS B 1 190 ? 35.841 48.183 -6.480 1.00 50.28 189 HIS B N 1
ATOM 3391 C CA . HIS B 1 190 ? 34.849 47.124 -6.695 1.00 50.57 189 HIS B CA 1
ATOM 3392 C C . HIS B 1 190 ? 35.224 46.225 -7.885 1.00 52.33 189 HIS B C 1
ATOM 3393 O O . HIS B 1 190 ? 35.346 46.705 -9.007 1.00 52.70 189 HIS B O 1
ATOM 3408 N N . GLY B 1 192 ? 33.506 43.548 -9.158 1.00 59.77 191 GLY B N 1
ATOM 3409 C CA . GLY B 1 192 ? 32.365 42.845 -9.747 1.00 62.52 191 GLY B CA 1
ATOM 3410 C C . GLY B 1 192 ? 31.603 42.050 -8.706 1.00 67.39 191 GLY B C 1
ATOM 3411 O O . GLY B 1 192 ? 31.910 42.112 -7.512 1.00 68.84 191 GLY B O 1
ATOM 3412 N N . LEU B 1 193 ? 30.598 41.296 -9.146 1.00 72.70 192 LEU B N 1
ATOM 3413 C CA . LEU B 1 193 ? 29.750 40.504 -8.230 1.00 75.20 192 LEU B CA 1
ATOM 3414 C C . LEU B 1 193 ? 30.577 39.383 -7.567 1.00 78.49 192 LEU B C 1
ATOM 3415 O O . LEU B 1 193 ? 31.250 38.596 -8.259 1.00 79.39 192 LEU B O 1
ATOM 3420 N N . THR B 1 194 ? 30.515 39.321 -6.233 1.00 80.99 193 THR B N 1
ATOM 3421 C CA . THR B 1 194 ? 31.372 38.432 -5.419 1.00 83.21 193 THR B CA 1
ATOM 3422 C C . THR B 1 194 ? 31.288 36.961 -5.852 1.00 83.48 193 THR B C 1
ATOM 3423 O O . THR B 1 194 ? 30.282 36.521 -6.406 1.00 83.06 193 THR B O 1
ATOM 3427 N N . GLY B 1 204 ? 34.151 35.632 -13.419 1.00 71.44 203 GLY B N 1
ATOM 3428 C CA . GLY B 1 204 ? 34.540 37.013 -13.702 1.00 70.19 203 GLY B CA 1
ATOM 3429 C C . GLY B 1 204 ? 36.046 37.256 -13.647 1.00 69.04 203 GLY B C 1
ATOM 3430 O O . GLY B 1 204 ? 36.831 36.5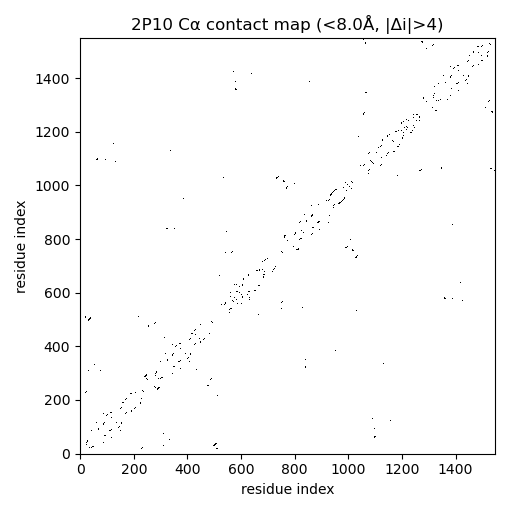44 -14.302 1.00 70.03 203 GLY B O 1
ATOM 3431 N N . LYS B 1 205 ? 36.449 38.272 -12.880 1.00 64.95 204 LYS B N 1
ATOM 3432 C CA . LYS B 1 205 ? 37.859 38.658 -12.760 1.00 60.95 204 LYS B CA 1
ATOM 3433 C C . LYS B 1 205 ? 38.669 37.698 -11.895 1.00 59.34 204 LYS B C 1
ATOM 3434 O O . LYS B 1 205 ? 38.171 37.160 -10.893 1.00 59.26 204 LYS B O 1
ATOM 3440 N N . SER B 1 206 ? 39.926 37.501 -12.281 1.00 58.23 205 SER B N 1
ATOM 3441 C CA . SER B 1 206 ? 40.867 36.685 -11.510 1.00 57.71 205 SER B CA 1
ATOM 3442 C C . SER B 1 206 ? 41.528 37.533 -10.429 1.00 57.09 205 SER B C 1
ATOM 3443 O O . SER B 1 206 ? 41.596 38.765 -10.544 1.00 57.69 205 SER B O 1
ATOM 3454 N N . ASP B 1 208 ? 44.622 37.924 -9.799 1.00 53.60 207 ASP B N 1
ATOM 3455 C CA . ASP B 1 208 ? 45.735 38.680 -10.375 1.00 54.27 207 ASP B CA 1
ATOM 3456 C C . ASP B 1 208 ? 45.208 39.913 -11.098 1.00 53.37 207 ASP B C 1
ATOM 3457 O O . ASP B 1 208 ? 45.779 40.994 -10.979 1.00 53.45 207 ASP B O 1
ATOM 3462 N N . ASP B 1 209 ? 44.109 39.752 -11.831 1.00 53.91 208 ASP B N 1
ATOM 3463 C CA . ASP B 1 209 ? 43.451 40.898 -12.468 1.00 55.43 208 ASP B CA 1
ATOM 3464 C C . ASP B 1 209 ? 43.059 41.944 -11.408 1.00 54.08 208 ASP B C 1
ATOM 3465 O O . ASP B 1 209 ? 43.187 43.152 -11.637 1.00 55.79 208 ASP B O 1
ATOM 3470 N N . CYS B 1 210 ? 42.597 41.479 -10.246 1.00 53.85 209 CYS B N 1
ATOM 3471 C CA . CYS B 1 210 ? 42.159 42.396 -9.180 1.00 53.07 209 CYS B CA 1
ATOM 3472 C C . CYS B 1 210 ? 43.338 43.173 -8.621 1.00 51.79 209 CYS B C 1
ATOM 3473 O O . CYS B 1 210 ? 43.216 44.364 -8.336 1.00 52.21 209 CYS B O 1
ATOM 3476 N N . VAL B 1 211 ? 44.481 42.500 -8.488 1.00 51.98 210 VAL B N 1
ATOM 3477 C CA . VAL B 1 211 ? 45.666 43.113 -7.902 1.00 50.87 210 VAL B CA 1
ATOM 3478 C C . VAL B 1 211 ? 46.149 44.253 -8.781 1.00 51.04 210 VAL B C 1
ATOM 3479 O O . VAL B 1 211 ? 46.419 45.353 -8.284 1.00 49.89 210 VAL B O 1
ATOM 3483 N N . SER B 1 212 ? 46.208 43.993 -10.088 1.00 52.16 211 SER B N 1
ATOM 3484 C CA . SER B 1 212 ? 46.603 45.006 -11.075 1.00 53.56 211 SER B CA 1
ATOM 3485 C C . SER B 1 212 ? 45.653 46.199 -11.073 1.00 52.60 211 SER B C 1
ATOM 3486 O O . SER B 1 212 ? 46.099 47.353 -11.103 1.00 52.31 211 SER B O 1
ATOM 3489 N N . LEU B 1 213 ? 44.347 45.922 -11.042 1.00 52.30 212 LEU B N 1
ATOM 3490 C CA . LEU B 1 213 ? 43.350 46.996 -11.148 1.00 52.18 212 LEU B CA 1
ATOM 3491 C C . LEU B 1 213 ? 43.349 47.862 -9.882 1.00 52.25 212 LEU B C 1
ATOM 3492 O O . LEU B 1 213 ? 43.317 49.103 -9.961 1.00 52.38 212 LEU B O 1
ATOM 3497 N N . ILE B 1 214 ? 43.405 47.211 -8.722 1.00 51.12 213 ILE B N 1
ATOM 3498 C CA . ILE B 1 214 ? 43.432 47.941 -7.462 1.00 52.31 213 ILE B CA 1
ATOM 3499 C C . ILE B 1 214 ? 44.677 48.807 -7.410 1.00 53.24 213 ILE B C 1
ATOM 3500 O O . ILE B 1 214 ? 44.609 49.988 -7.044 1.00 53.16 213 ILE B O 1
ATOM 3505 N N . ASN B 1 215 ? 45.810 48.226 -7.803 1.00 53.73 214 ASN B N 1
ATOM 3506 C CA . ASN B 1 215 ? 47.063 48.972 -7.837 1.00 53.98 214 ASN B CA 1
ATOM 3507 C C . ASN B 1 215 ? 47.005 50.131 -8.835 1.00 54.55 214 ASN B C 1
ATOM 3508 O O . ASN B 1 215 ? 47.552 51.200 -8.566 1.00 55.68 214 ASN B O 1
ATOM 3513 N N . GLU B 1 216 ? 46.317 49.948 -9.963 1.00 54.73 215 GLU B N 1
ATOM 3514 C CA . GLU B 1 216 ? 46.073 51.068 -10.892 1.00 55.60 215 GLU B CA 1
ATOM 3515 C C . GLU B 1 216 ? 45.232 52.167 -10.235 1.00 54.34 215 GLU B C 1
ATOM 3516 O O . GLU B 1 216 ? 45.499 53.351 -10.430 1.00 52.67 215 GLU B O 1
ATOM 3522 N N . CYS B 1 217 ? 44.226 51.770 -9.446 1.00 54.21 216 CYS B N 1
ATOM 3523 C CA . CYS B 1 217 ? 43.351 52.740 -8.776 1.00 53.37 216 CYS B CA 1
ATOM 3524 C C . CYS B 1 217 ? 44.063 53.492 -7.663 1.00 53.39 216 CYS B C 1
ATOM 3525 O O . CYS B 1 217 ? 43.822 54.686 -7.458 1.00 53.95 216 CYS B O 1
ATOM 3528 N N . ILE B 1 218 ? 44.925 52.782 -6.938 1.00 52.89 217 ILE B N 1
ATOM 3529 C CA . ILE B 1 218 ? 45.680 53.376 -5.849 1.00 52.32 217 ILE B CA 1
ATOM 3530 C C . ILE B 1 218 ? 46.608 54.421 -6.439 1.00 52.51 217 ILE B C 1
ATOM 3531 O O . ILE B 1 218 ? 46.692 55.535 -5.926 1.00 51.87 217 ILE B O 1
ATOM 3536 N N . GLU B 1 219 ? 47.281 54.065 -7.534 1.00 54.47 218 GLU B N 1
ATOM 3537 C CA . GLU B 1 219 ? 48.222 54.981 -8.206 1.00 56.30 218 GLU B CA 1
ATOM 3538 C C . GLU B 1 219 ? 47.513 56.228 -8.789 1.00 55.32 218 GLU B C 1
ATOM 3539 O O . GLU B 1 219 ? 48.030 57.347 -8.688 1.00 55.67 218 GLU B O 1
ATOM 3542 N N . ALA B 1 220 ? 46.328 56.031 -9.368 1.00 54.44 219 ALA B N 1
ATOM 3543 C CA . ALA B 1 220 ? 45.528 57.136 -9.911 1.00 53.11 219 ALA B CA 1
ATOM 3544 C C . ALA B 1 220 ? 44.985 58.059 -8.810 1.00 53.24 219 ALA B C 1
ATOM 3545 O O . ALA B 1 220 ? 45.066 59.283 -8.924 1.00 53.30 219 ALA B O 1
ATOM 3547 N N . ALA B 1 221 ? 44.435 57.473 -7.749 1.00 52.86 220 ALA B N 1
ATOM 3548 C CA . ALA B 1 221 ? 43.952 58.259 -6.604 1.00 53.75 220 ALA B CA 1
ATOM 3549 C C . ALA B 1 221 ? 45.067 59.109 -6.015 1.00 54.61 220 ALA B C 1
ATOM 3550 O O . ALA B 1 221 ? 44.862 60.290 -5.691 1.00 54.14 220 ALA B O 1
ATOM 3552 N N . ARG B 1 222 ? 46.254 58.512 -5.906 1.00 56.72 221 ARG B N 1
ATOM 3553 C CA . ARG B 1 222 ? 47.411 59.195 -5.316 1.00 58.33 221 ARG B CA 1
ATOM 3554 C C . ARG B 1 222 ? 47.842 60.417 -6.096 1.00 57.97 221 ARG B C 1
ATOM 3555 O O . ARG B 1 222 ? 48.415 61.336 -5.515 1.00 59.58 221 ARG B O 1
ATOM 3563 N N . THR B 1 223 ? 47.577 60.448 -7.398 1.00 57.11 222 THR B N 1
ATOM 3564 C CA . THR B 1 223 ? 47.852 61.652 -8.161 1.00 57.11 222 THR B CA 1
ATOM 3565 C C . THR B 1 223 ? 47.016 62.840 -7.657 1.00 56.97 222 THR B C 1
ATOM 3566 O O . THR B 1 223 ? 47.378 63.994 -7.889 1.00 57.34 222 THR B O 1
ATOM 3570 N N . ILE B 1 224 ? 45.905 62.576 -6.978 1.00 56.21 223 ILE B N 1
ATOM 3571 C CA . ILE B 1 224 ? 45.077 63.655 -6.460 1.00 56.71 223 ILE B CA 1
ATOM 3572 C C . ILE B 1 224 ? 45.416 63.925 -5.004 1.00 58.56 223 ILE B C 1
ATOM 3573 O O . ILE B 1 224 ? 45.733 65.065 -4.658 1.00 59.73 223 ILE B O 1
ATOM 3578 N N . ARG B 1 225 ? 45.333 62.891 -4.164 1.00 59.39 224 ARG B N 1
ATOM 3579 C CA . ARG B 1 225 ? 45.669 62.997 -2.736 1.00 61.70 224 ARG B CA 1
ATOM 3580 C C . ARG B 1 225 ? 46.411 61.758 -2.227 1.00 61.94 224 ARG B C 1
ATOM 3581 O O . ARG B 1 225 ? 46.006 60.628 -2.507 1.00 61.95 224 ARG B O 1
ATOM 3589 N N . ASP B 1 226 ? 47.462 61.979 -1.439 1.00 62.69 225 ASP B N 1
ATOM 3590 C CA . ASP B 1 226 ? 48.238 60.881 -0.842 1.00 63.83 225 ASP B CA 1
ATOM 3591 C C . ASP B 1 226 ? 47.492 60.169 0.308 1.00 64.43 225 ASP B C 1
ATOM 3592 O O . ASP B 1 226 ? 47.777 59.009 0.605 1.00 65.87 225 ASP B O 1
ATOM 3594 N N . ASP B 1 227 ? 46.530 60.848 0.934 1.00 64.24 226 ASP B N 1
ATOM 3595 C CA . ASP B 1 227 ? 45.946 60.385 2.204 1.00 64.12 226 ASP B CA 1
ATOM 3596 C C . ASP B 1 227 ? 44.553 59.745 2.077 1.00 62.24 226 ASP B C 1
ATOM 3597 O O . ASP B 1 227 ? 43.878 59.491 3.082 1.00 62.73 226 ASP B O 1
ATOM 3602 N N . ILE B 1 228 ? 44.125 59.484 0.848 1.00 60.46 227 ILE B N 1
ATOM 3603 C CA . ILE B 1 228 ? 42.847 58.816 0.608 1.00 58.13 227 ILE B CA 1
ATOM 3604 C C . ILE B 1 228 ? 42.928 57.333 0.998 1.00 55.91 227 ILE B C 1
ATOM 3605 O O . ILE B 1 228 ? 43.915 56.672 0.694 1.00 54.02 227 ILE B O 1
ATOM 3610 N N . ILE B 1 229 ? 41.897 56.819 1.672 1.00 53.79 228 ILE B N 1
ATOM 3611 C CA . ILE B 1 229 ? 41.883 55.420 2.122 1.00 52.38 228 ILE B CA 1
ATOM 3612 C C . ILE B 1 229 ? 41.301 54.515 1.041 1.00 52.98 228 ILE B C 1
ATOM 3613 O O . ILE B 1 229 ? 40.272 54.850 0.464 1.00 53.90 228 ILE B O 1
ATOM 3618 N N . ILE B 1 230 ? 41.929 53.364 0.791 1.00 51.45 229 ILE B N 1
ATOM 3619 C CA . ILE B 1 230 ? 41.468 52.440 -0.254 1.00 51.77 229 ILE B CA 1
ATOM 3620 C C . ILE B 1 230 ? 41.121 51.073 0.327 1.00 51.77 229 ILE B C 1
ATOM 3621 O O . ILE B 1 230 ? 41.944 50.446 1.006 1.00 52.34 229 ILE B O 1
ATOM 3626 N N . LEU B 1 231 ? 39.903 50.613 0.048 1.00 50.99 230 LEU B N 1
ATOM 3627 C CA . LEU B 1 231 ? 39.467 49.271 0.430 1.00 50.59 230 LEU B CA 1
ATOM 3628 C C . LEU B 1 231 ? 39.188 48.450 -0.814 1.00 49.96 230 LEU B C 1
ATOM 3629 O O . LEU B 1 231 ? 38.839 48.999 -1.850 1.00 50.72 230 LEU B O 1
ATOM 3634 N N . SER B 1 232 ? 39.313 47.137 -0.704 1.00 50.57 231 SER B N 1
ATOM 3635 C CA . SER B 1 232 ? 38.911 46.238 -1.785 1.00 50.58 231 SER B CA 1
ATOM 3636 C C . SER B 1 232 ? 37.508 45.699 -1.530 1.00 50.08 231 SER B C 1
ATOM 3637 O O . SER B 1 232 ? 37.023 45.709 -0.413 1.00 51.21 231 SER B O 1
ATOM 3640 N N . HIS B 1 233 ? 36.858 45.250 -2.595 1.00 50.88 232 HIS B N 1
ATOM 3641 C CA . HIS B 1 233 ? 35.572 44.585 -2.496 1.00 51.96 232 HIS B CA 1
ATOM 3642 C C . HIS B 1 233 ? 35.265 43.846 -3.791 1.00 52.43 232 HIS B C 1
ATOM 3643 O O . HIS B 1 233 ? 35.652 44.298 -4.873 1.00 53.29 232 HIS B O 1
ATOM 3650 N N . GLY B 1 234 ? 34.574 42.716 -3.668 1.00 50.45 233 GLY B N 1
ATOM 3651 C CA . GLY B 1 234 ? 33.971 42.046 -4.801 1.00 51.27 233 GLY B CA 1
ATOM 3652 C C . GLY B 1 234 ? 34.826 41.048 -5.568 1.00 52.63 233 GLY B C 1
ATOM 3653 O O . GLY B 1 234 ? 35.998 40.769 -5.234 1.00 51.68 233 GLY B O 1
ATOM 3654 N N . GLY B 1 235 ? 34.211 40.514 -6.620 1.00 53.34 234 GLY B N 1
ATOM 3655 C CA . GLY B 1 235 ? 34.848 39.553 -7.484 1.00 54.04 234 GLY B CA 1
ATOM 3656 C C . GLY B 1 235 ? 35.256 38.322 -6.707 1.00 54.69 234 GLY B C 1
ATOM 3657 O O . GLY B 1 235 ? 34.461 37.776 -5.934 1.00 55.47 234 GLY B O 1
ATOM 3658 N N . PRO B 1 236 ? 36.510 37.877 -6.898 1.00 55.14 235 PRO B N 1
ATOM 3659 C CA . PRO B 1 236 ? 37.006 36.700 -6.194 1.00 54.54 235 PRO B CA 1
ATOM 3660 C C . PRO B 1 236 ? 37.410 36.958 -4.725 1.00 54.26 235 PRO B C 1
ATOM 3661 O O . PRO B 1 236 ? 37.830 36.029 -4.040 1.00 54.63 235 PRO B O 1
ATOM 3665 N N . ILE B 1 237 ? 37.312 38.200 -4.252 1.00 54.99 236 ILE B N 1
ATOM 3666 C CA . ILE B 1 237 ? 37.650 38.510 -2.850 1.00 54.12 236 ILE B CA 1
ATOM 3667 C C . ILE B 1 237 ? 36.448 38.097 -1.992 1.00 54.43 236 ILE B C 1
ATOM 3668 O O . ILE B 1 237 ? 35.585 38.909 -1.671 1.00 55.36 236 ILE B O 1
ATOM 3673 N N . ALA B 1 238 ? 36.404 36.806 -1.657 1.00 55.19 237 ALA B N 1
ATOM 3674 C CA . ALA B 1 238 ? 35.244 36.158 -1.006 1.00 55.36 237 ALA B CA 1
ATOM 3675 C C . ALA B 1 238 ? 35.388 36.029 0.517 1.00 55.48 237 ALA B C 1
ATOM 3676 O O . ALA B 1 238 ? 34.390 36.004 1.247 1.00 57.07 237 ALA B O 1
ATOM 3678 N N . ASN B 1 239 ? 36.627 35.932 0.986 1.00 54.36 238 ASN B N 1
ATOM 3679 C CA . ASN B 1 239 ? 36.893 35.574 2.361 1.00 53.65 238 ASN B CA 1
ATOM 3680 C C . ASN B 1 239 ? 38.121 36.284 2.919 1.00 53.06 238 ASN B C 1
ATOM 3681 O O . ASN B 1 239 ? 38.868 36.922 2.169 1.00 53.66 238 ASN B O 1
ATOM 3686 N N . PRO B 1 240 ? 38.325 36.197 4.241 1.00 51.48 239 PRO B N 1
ATOM 3687 C CA . PRO B 1 240 ? 39.482 36.854 4.864 1.00 51.64 239 PRO B CA 1
ATOM 3688 C C . PRO B 1 240 ? 40.841 36.500 4.245 1.00 51.41 239 PRO B C 1
ATOM 3689 O O . PRO B 1 240 ? 41.685 37.383 4.075 1.00 51.44 239 PRO B O 1
ATOM 3693 N N . GLU B 1 241 ? 41.058 35.225 3.914 1.00 51.43 240 GLU B N 1
ATOM 3694 C CA . GLU B 1 241 ? 42.298 34.834 3.223 1.00 52.36 240 GLU B CA 1
ATOM 3695 C C . GLU B 1 241 ? 42.456 35.613 1.913 1.00 51.52 240 GLU B C 1
ATOM 3696 O O . GLU B 1 241 ? 43.571 36.032 1.555 1.00 50.70 240 GLU B O 1
ATOM 3698 N N . ASP B 1 242 ? 41.342 35.815 1.202 1.00 50.45 241 ASP B N 1
ATOM 3699 C CA . ASP B 1 242 ? 41.383 36.552 -0.062 1.00 50.63 241 ASP B CA 1
ATOM 3700 C C . ASP B 1 242 ? 41.717 38.029 0.160 1.00 50.19 241 ASP B C 1
ATOM 3701 O O . ASP B 1 242 ? 42.555 38.593 -0.554 1.00 48.84 241 ASP B O 1
ATOM 3706 N N . ALA B 1 243 ? 41.049 38.652 1.132 1.00 49.36 242 ALA B N 1
ATOM 3707 C CA . ALA B 1 243 ? 41.340 40.037 1.501 1.00 48.98 242 ALA B CA 1
ATOM 3708 C C . ALA B 1 243 ? 42.827 40.199 1.905 1.00 49.92 242 ALA B C 1
ATOM 3709 O O . ALA B 1 243 ? 43.488 41.152 1.478 1.00 48.78 242 ALA B O 1
ATOM 3711 N N . ARG B 1 244 ? 43.329 39.254 2.714 1.00 50.09 243 ARG B N 1
ATOM 3712 C CA A ARG B 1 244 ? 44.723 39.253 3.161 0.50 50.37 243 ARG B CA 1
ATOM 3713 C CA B ARG B 1 244 ? 44.723 39.260 3.170 0.50 50.25 243 ARG B CA 1
ATOM 3714 C C . ARG B 1 244 ? 45.622 39.317 1.936 1.00 50.56 243 ARG B C 1
ATOM 3715 O O . ARG B 1 244 ? 46.547 40.141 1.868 1.00 50.68 243 ARG B O 1
ATOM 3730 N N . PHE B 1 245 ? 45.324 38.459 0.953 1.00 50.12 244 PHE B N 1
ATOM 3731 C CA . PHE B 1 245 ? 46.117 38.392 -0.276 1.00 49.91 244 PHE B CA 1
ATOM 3732 C C . PHE B 1 245 ? 46.210 39.760 -0.939 1.00 49.65 244 PHE B C 1
ATOM 3733 O O . PHE B 1 245 ? 47.295 40.175 -1.390 1.00 47.73 244 PHE B O 1
ATOM 3741 N N . ILE B 1 246 ? 45.075 40.454 -1.007 1.00 48.54 245 ILE B N 1
ATOM 3742 C CA . ILE B 1 246 ? 45.062 41.810 -1.567 1.00 49.14 245 ILE B CA 1
ATOM 3743 C C . ILE B 1 246 ? 45.933 42.763 -0.727 1.00 49.36 245 ILE B C 1
ATOM 3744 O O . ILE B 1 246 ? 46.672 43.557 -1.272 1.00 48.57 245 ILE B O 1
ATOM 3749 N N . LEU B 1 247 ? 45.862 42.669 0.600 1.00 50.80 246 LEU B N 1
ATOM 3750 C CA . LEU B 1 247 ? 46.697 43.518 1.443 1.00 50.76 246 LEU B CA 1
ATOM 3751 C C . LEU B 1 247 ? 48.167 43.242 1.147 1.00 51.08 246 LEU B C 1
ATOM 3752 O O . LEU B 1 247 ? 48.956 44.166 0.981 1.00 50.93 246 LEU B O 1
ATOM 3757 N N . ASP B 1 248 ? 48.519 41.963 1.045 1.00 50.92 247 ASP B N 1
ATOM 3758 C CA . ASP B 1 248 ? 49.891 41.574 0.705 1.00 50.82 247 ASP B CA 1
ATOM 3759 C C . ASP B 1 248 ? 50.288 42.050 -0.687 1.00 51.07 247 ASP B C 1
ATOM 3760 O O . ASP B 1 248 ? 51.435 42.447 -0.908 1.00 50.40 247 ASP B O 1
ATOM 3765 N N . SER B 1 249 ? 49.348 42.015 -1.627 1.00 52.00 248 SER B N 1
ATOM 3766 C CA . SER B 1 249 ? 49.654 42.312 -3.035 1.00 52.88 248 SER B CA 1
ATOM 3767 C C . SER B 1 249 ? 49.537 43.804 -3.411 1.00 53.27 248 SER B C 1
ATOM 3768 O O . SER B 1 249 ? 50.090 44.244 -4.437 1.00 51.79 248 SER B O 1
ATOM 3771 N N . CYS B 1 250 ? 48.815 44.574 -2.597 1.00 53.35 249 CYS B N 1
ATOM 3772 C CA . CYS B 1 250 ? 48.515 45.967 -2.921 1.00 53.90 249 CYS B CA 1
ATOM 3773 C C . CYS B 1 250 ? 48.903 46.896 -1.786 1.00 54.04 249 CYS B C 1
ATOM 3774 O O . CYS B 1 250 ? 48.086 47.229 -0.932 1.00 55.54 249 CYS B O 1
ATOM 3777 N N . GLN B 1 251 ? 50.154 47.329 -1.798 1.00 55.17 250 GLN B N 1
ATOM 3778 C CA . GLN B 1 251 ? 50.716 48.138 -0.714 1.00 56.66 250 GLN B CA 1
ATOM 3779 C C . GLN B 1 251 ? 49.816 49.324 -0.283 1.00 55.72 250 GLN B C 1
ATOM 3780 O O . GLN B 1 251 ? 49.595 49.531 0.912 1.00 57.93 250 GLN B O 1
ATOM 3782 N N . GLY B 1 252 ? 49.290 50.087 -1.236 1.00 54.35 251 GLY B N 1
ATOM 3783 C CA . GLY B 1 252 ? 48.415 51.221 -0.897 1.00 54.66 251 GLY B CA 1
ATOM 3784 C C . GLY B 1 252 ? 46.994 50.900 -0.421 1.00 53.46 251 GLY B C 1
ATOM 3785 O O . GLY B 1 252 ? 46.225 51.804 -0.093 1.00 53.86 251 GLY B O 1
ATOM 3786 N N . CYS B 1 253 ? 46.629 49.623 -0.378 1.00 52.92 252 CYS B N 1
ATOM 3787 C CA . CYS B 1 253 ? 45.291 49.241 0.056 1.00 51.73 252 CYS B CA 1
ATOM 3788 C C . CYS B 1 253 ? 45.269 48.970 1.555 1.00 52.97 252 CYS B C 1
ATOM 3789 O O . CYS B 1 253 ? 46.128 48.253 2.086 1.00 53.31 252 CYS B O 1
ATOM 3792 N N . HIS B 1 254 ? 44.279 49.518 2.243 1.00 52.51 253 HIS B N 1
ATOM 3793 C CA . HIS B 1 254 ? 44.298 49.475 3.690 1.00 54.16 253 HIS B CA 1
ATOM 3794 C C . HIS B 1 254 ? 43.058 48.874 4.330 1.00 52.98 253 HIS B C 1
ATOM 3795 O O . HIS B 1 254 ? 42.723 49.206 5.465 1.00 54.30 253 HIS B O 1
ATOM 3802 N N . GLY B 1 255 ? 42.410 47.947 3.619 1.00 50.92 254 GLY B N 1
ATOM 3803 C CA . GLY B 1 255 ? 41.254 47.248 4.140 1.00 49.59 254 GLY B CA 1
ATOM 3804 C C . GLY B 1 255 ? 40.327 46.639 3.102 1.00 48.92 254 GLY B C 1
ATOM 3805 O O . GLY B 1 255 ? 40.685 46.456 1.936 1.00 48.17 254 GLY B O 1
ATOM 3806 N N . PHE B 1 256 ? 39.110 46.368 3.554 1.00 49.74 255 PHE B N 1
ATOM 3807 C CA . PHE B 1 256 ? 38.134 45.557 2.840 1.00 49.37 255 PHE B CA 1
ATOM 3808 C C . PHE B 1 256 ? 36.716 45.983 3.222 1.00 49.12 255 PHE B C 1
ATOM 3809 O O . PHE B 1 256 ? 36.451 46.319 4.384 1.00 46.27 255 PHE B O 1
ATOM 3817 N N . TYR B 1 257 ? 35.832 46.009 2.220 1.00 50.01 256 TYR B N 1
ATOM 3818 C CA . TYR B 1 257 ? 34.401 46.195 2.433 1.00 49.18 256 TYR B CA 1
ATOM 3819 C C . TYR B 1 257 ? 33.720 44.908 2.045 1.00 49.11 256 TYR B C 1
ATOM 3820 O O . TYR B 1 257 ? 33.899 44.445 0.931 1.00 47.94 256 TYR B O 1
ATOM 3829 N N . GLY B 1 258 ? 32.927 44.348 2.957 1.00 50.78 257 GLY B N 1
ATOM 3830 C CA . GLY B 1 258 ? 32.154 43.141 2.686 1.00 51.54 257 GLY B CA 1
ATOM 3831 C C . GLY B 1 258 ? 30.688 43.364 2.998 1.00 52.46 257 GLY B C 1
ATOM 3832 O O . GLY B 1 258 ? 30.341 44.113 3.901 1.00 50.87 257 GLY B O 1
ATOM 3833 N N . ALA B 1 259 ? 29.832 42.694 2.242 1.00 54.89 258 ALA B N 1
ATOM 3834 C CA . ALA B 1 259 ? 28.391 42.772 2.416 1.00 55.03 258 ALA B CA 1
ATOM 3835 C C . ALA B 1 259 ? 27.830 41.348 2.327 1.00 54.99 258 ALA B C 1
ATOM 3836 O O . ALA B 1 259 ? 27.483 40.745 3.331 1.00 54.35 258 ALA B O 1
ATOM 3838 N N . SER B 1 260 ? 27.783 40.797 1.125 1.00 55.24 259 SER B N 1
ATOM 3839 C CA . SER B 1 260 ? 27.464 39.392 0.961 1.00 56.84 259 SER B CA 1
ATOM 3840 C C . SER B 1 260 ? 28.272 38.502 1.902 1.00 56.63 259 SER B C 1
ATOM 3841 O O . SER B 1 260 ? 27.720 37.618 2.549 1.00 57.16 259 SER B O 1
ATOM 3844 N N . SER B 1 261 ? 29.581 38.739 1.974 1.00 57.29 260 SER B N 1
ATOM 3845 C CA . SER B 1 261 ? 30.485 37.904 2.776 1.00 57.07 260 SER B CA 1
ATOM 3846 C C . SER B 1 261 ? 30.367 38.191 4.271 1.00 56.08 260 SER B C 1
ATOM 3847 O O . SER B 1 261 ? 30.742 37.356 5.098 1.00 55.46 260 SER B O 1
ATOM 3858 N N . GLU B 1 263 ? 27.393 39.266 6.053 1.00 54.94 262 GLU B N 1
ATOM 3859 C CA . GLU B 1 263 ? 26.127 38.917 6.687 1.00 54.00 262 GLU B CA 1
ATOM 3860 C C . GLU B 1 263 ? 25.359 37.794 6.019 1.00 54.10 262 GLU B C 1
ATOM 3861 O O . GLU B 1 263 ? 24.794 36.975 6.719 1.00 54.46 262 GLU B O 1
ATOM 3867 N N . ARG B 1 264 ? 25.299 37.735 4.694 1.00 55.24 263 ARG B N 1
ATOM 3868 C CA . ARG B 1 264 ? 24.452 36.708 4.060 1.00 57.02 263 ARG B CA 1
ATOM 3869 C C . ARG B 1 264 ? 25.007 35.304 4.274 1.00 55.14 263 ARG B C 1
ATOM 3870 O O . ARG B 1 264 ? 24.293 34.430 4.752 1.00 53.82 263 ARG B O 1
ATOM 3878 N N . LEU B 1 265 ? 26.267 35.081 3.925 1.00 54.81 264 LEU B N 1
ATOM 3879 C CA . LEU B 1 265 ? 26.807 33.722 3.986 1.00 57.29 264 LEU B CA 1
ATOM 3880 C C . LEU B 1 265 ? 26.882 33.203 5.433 1.00 55.84 264 LEU B C 1
ATOM 3881 O O . LEU B 1 265 ? 26.510 32.058 5.700 1.00 54.48 264 LEU B O 1
ATOM 3884 N N . PRO B 1 266 ? 27.397 34.026 6.362 1.00 55.20 265 PRO B N 1
ATOM 3885 C CA . PRO B 1 266 ? 27.375 33.649 7.775 1.00 54.72 265 PRO B CA 1
ATOM 3886 C C . PRO B 1 266 ? 26.003 33.280 8.335 1.00 53.43 265 PRO B C 1
ATOM 3887 O O . PRO B 1 266 ? 25.866 32.251 8.995 1.00 52.12 265 PRO B O 1
ATOM 3891 N N . ALA B 1 267 ? 25.005 34.116 8.074 1.00 52.09 266 ALA B N 1
ATOM 3892 C CA . ALA B 1 267 ? 23.671 33.909 8.618 1.00 51.73 266 ALA B CA 1
ATOM 3893 C C . ALA B 1 267 ? 23.047 32.670 8.003 1.00 52.32 266 ALA B C 1
ATOM 3894 O O . ALA B 1 267 ? 22.510 31.809 8.702 1.00 54.22 266 ALA B O 1
ATOM 3896 N N . GLU B 1 268 ? 23.111 32.598 6.681 1.00 54.52 267 GLU B N 1
ATOM 3897 C CA . GLU B 1 268 ? 22.660 31.434 5.904 1.00 54.86 267 GLU B CA 1
ATOM 3898 C C . GLU B 1 268 ? 23.141 30.115 6.488 1.00 53.12 267 GLU B C 1
ATOM 3899 O O . GLU B 1 268 ? 22.366 29.221 6.762 1.00 51.44 267 GLU B O 1
ATOM 3905 N N . GLU B 1 269 ? 24.451 29.986 6.625 1.00 54.25 268 GLU B N 1
ATOM 3906 C CA . GLU B 1 269 ? 25.033 28.722 7.044 1.00 56.41 268 GLU B CA 1
ATOM 3907 C C . GLU B 1 269 ? 24.649 28.428 8.502 1.00 53.68 268 GLU B C 1
ATOM 3908 O O . GLU B 1 269 ? 24.451 27.277 8.864 1.00 52.77 268 GLU B O 1
ATOM 3912 N N . ALA B 1 270 ? 24.519 29.480 9.317 1.00 52.41 269 ALA B N 1
ATOM 3913 C CA . ALA B 1 270 ? 24.295 29.313 10.746 1.00 51.70 269 ALA B CA 1
ATOM 3914 C C . ALA B 1 270 ? 22.866 28.871 11.005 1.00 51.98 269 ALA B C 1
ATOM 3915 O O . ALA B 1 270 ? 22.628 28.009 11.856 1.00 52.65 269 ALA B O 1
ATOM 3917 N N . ILE B 1 271 ? 21.911 29.467 10.285 1.00 50.42 270 ILE B N 1
ATOM 3918 C CA . ILE B 1 271 ? 20.502 29.121 10.466 1.00 51.49 270 ILE B CA 1
ATOM 3919 C C . ILE B 1 271 ? 20.238 27.707 9.940 1.00 52.76 270 ILE B C 1
ATOM 3920 O O . ILE B 1 271 ? 19.513 26.917 10.567 1.00 52.82 270 ILE B O 1
ATOM 3925 N N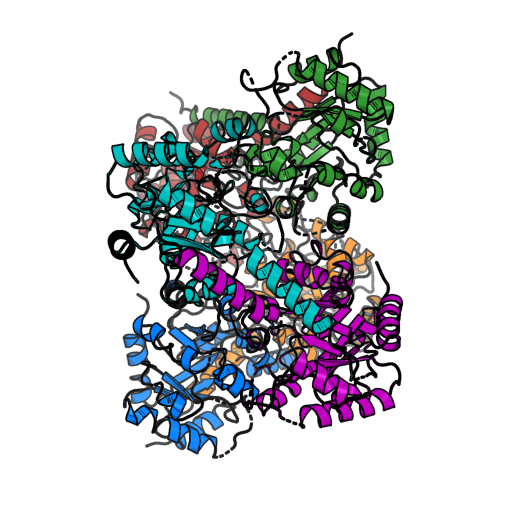 . ARG B 1 272 ? 20.849 27.370 8.808 1.00 52.90 271 ARG B N 1
ATOM 3926 C CA . ARG B 1 272 ? 20.753 26.012 8.275 1.00 52.33 271 ARG B CA 1
ATOM 3927 C C . ARG B 1 272 ? 21.289 24.998 9.278 1.00 52.10 271 ARG B C 1
ATOM 3928 O O . ARG B 1 272 ? 20.612 24.006 9.594 1.00 51.68 271 ARG B O 1
ATOM 3936 N N . SER B 1 273 ? 22.492 25.239 9.797 1.00 51.97 272 SER B N 1
ATOM 3937 C CA . SER B 1 273 ? 23.086 24.293 10.751 1.00 52.04 272 SER B CA 1
ATOM 3938 C C . SER B 1 273 ? 22.274 24.133 12.026 1.00 50.38 272 SER B C 1
ATOM 3939 O O . SER B 1 273 ? 22.141 23.032 12.544 1.00 51.28 272 SER B O 1
ATOM 3942 N N . GLN B 1 274 ? 21.785 25.234 12.558 1.00 49.75 273 GLN B N 1
ATOM 3943 C CA . GLN B 1 274 ? 20.956 25.184 13.762 1.00 50.59 273 GLN B CA 1
ATOM 3944 C C . GLN B 1 274 ? 19.682 24.365 13.537 1.00 50.02 273 GLN B C 1
ATOM 3945 O O . GLN B 1 274 ? 19.277 23.585 14.399 1.00 51.89 273 GLN B O 1
ATOM 3951 N N . THR B 1 275 ? 19.063 24.562 12.379 1.00 50.17 274 THR B N 1
ATOM 3952 C CA . THR B 1 275 ? 17.858 23.847 11.976 1.00 50.46 274 THR B CA 1
ATOM 3953 C C . THR B 1 275 ? 18.164 22.357 11.898 1.00 51.11 274 THR B C 1
ATOM 3954 O O . THR B 1 275 ? 17.428 21.533 12.456 1.00 50.78 274 THR B O 1
ATOM 3958 N N . LEU B 1 276 ? 19.291 22.008 11.287 1.00 51.60 275 LEU B N 1
ATOM 3959 C CA . LEU B 1 276 ? 19.706 20.597 11.207 1.00 50.44 275 LEU B CA 1
ATOM 3960 C C . LEU B 1 276 ? 19.996 19.957 12.577 1.00 51.11 275 LEU B C 1
ATOM 3961 O O . LEU B 1 276 ? 19.668 18.803 12.807 1.00 48.38 275 LEU B O 1
ATOM 3966 N N . ALA B 1 277 ? 20.629 20.723 13.464 1.00 51.20 276 ALA B N 1
ATOM 3967 C CA . ALA B 1 277 ? 20.876 20.319 14.832 1.00 50.22 276 ALA B CA 1
ATOM 3968 C C . ALA B 1 277 ? 19.573 19.968 15.578 1.00 50.41 276 ALA B C 1
ATOM 3969 O O . ALA B 1 277 ? 19.485 18.937 16.239 1.00 51.22 276 ALA B O 1
ATOM 3971 N N . PHE B 1 278 ? 18.575 20.823 15.467 1.00 50.55 277 PHE B N 1
ATOM 3972 C CA . PHE B 1 278 ? 17.241 20.525 16.004 1.00 50.49 277 PHE B CA 1
ATOM 3973 C C . PHE B 1 278 ? 16.589 19.307 15.331 1.00 51.52 277 PHE B C 1
ATOM 3974 O O . PHE B 1 278 ? 16.010 18.455 15.998 1.00 53.23 277 PHE B O 1
ATOM 3982 N N . LYS B 1 279 ? 16.700 19.202 14.017 1.00 50.90 278 LYS B N 1
ATOM 3983 C CA . LYS B 1 279 ? 16.134 18.049 13.327 1.00 51.38 278 LYS B CA 1
ATOM 3984 C C . LYS B 1 279 ? 16.882 16.738 13.641 1.00 51.45 278 LYS B C 1
ATOM 3985 O O . LYS B 1 279 ? 16.341 15.671 13.429 1.00 50.60 278 LYS B O 1
ATOM 3991 N N . ALA B 1 280 ? 18.110 16.834 14.157 1.00 49.53 279 ALA B N 1
ATOM 3992 C CA . ALA B 1 280 ? 18.923 15.668 14.441 1.00 50.48 279 ALA B CA 1
ATOM 3993 C C . ALA B 1 280 ? 18.616 15.055 15.807 1.00 50.34 279 ALA B C 1
ATOM 3994 O O . ALA B 1 280 ? 19.072 13.955 16.096 1.00 51.40 279 ALA B O 1
ATOM 3996 N N . ILE B 1 281 ? 17.854 15.741 16.653 1.00 49.88 280 ILE B N 1
ATOM 3997 C CA . ILE B 1 281 ? 17.625 15.214 17.997 1.00 52.10 280 ILE B CA 1
ATOM 3998 C C . ILE B 1 281 ? 16.764 13.947 17.917 1.00 52.80 280 ILE B C 1
ATOM 3999 O O . ILE B 1 281 ? 15.855 13.844 17.093 1.00 50.77 280 ILE B O 1
ATOM 4004 N N . ARG B 1 282 ? 17.077 12.985 18.769 1.00 52.66 281 ARG B N 1
ATOM 4005 C CA . ARG B 1 282 ? 16.294 11.763 18.867 1.00 54.60 281 ARG B CA 1
ATOM 4006 C C . ARG B 1 282 ? 15.993 11.468 20.315 1.00 54.85 281 ARG B C 1
ATOM 4007 O O . ARG B 1 282 ? 16.912 11.335 21.120 1.00 56.12 281 ARG B O 1
ATOM 4015 N N . ARG B 1 283 ? 14.715 11.351 20.640 1.00 54.42 282 ARG B N 1
ATOM 4016 C CA . ARG B 1 283 ? 14.321 10.958 21.982 1.00 55.84 282 ARG B CA 1
ATOM 4017 C C . ARG B 1 283 ? 14.809 9.546 22.300 1.00 53.86 282 ARG B C 1
ATOM 4018 O O . ARG B 1 283 ? 15.067 8.752 21.407 1.00 51.02 282 ARG B O 1
ATOM 4026 N N . GLN B 1 284 ? 14.956 9.279 23.582 1.00 53.90 283 GLN B N 1
ATOM 4027 C CA . GLN B 1 284 ? 15.308 7.968 24.077 1.00 54.79 283 GLN B CA 1
ATOM 4028 C C . GLN B 1 284 ? 14.196 7.005 23.665 1.00 55.76 283 GLN B C 1
ATOM 4029 O O . GLN B 1 284 ? 13.052 7.422 23.512 1.00 56.68 283 GLN B O 1
ATOM 4035 N N . PRO B 1 285 ? 14.509 5.705 23.517 1.00 54.52 284 PRO B N 1
ATOM 4036 C CA . PRO B 1 285 ? 13.466 4.748 23.150 1.00 52.74 284 PRO B CA 1
ATOM 4037 C C . PRO B 1 285 ? 12.275 4.774 24.115 1.00 53.46 284 PRO B C 1
ATOM 4038 O O . PRO B 1 285 ? 12.453 5.033 25.307 1.00 54.66 284 PRO B O 1
ATOM 4042 N N . ALA B 1 286 ? 11.086 4.494 23.606 1.00 52.47 285 ALA B N 1
ATOM 4043 C CA . ALA B 1 286 ? 9.856 4.395 24.417 1.00 55.72 285 ALA B CA 1
ATOM 4044 C C . ALA B 1 286 ? 9.896 3.153 25.310 1.00 55.36 285 ALA B C 1
ATOM 4045 O O . ALA B 1 286 ? 10.466 2.133 24.922 1.00 54.91 285 ALA B O 1
ATOM 4048 N N . ARG C 1 10 ? 17.998 80.366 -7.075 1.00 73.66 9 ARG C N 1
ATOM 4049 C CA . ARG C 1 10 ? 16.503 80.357 -7.077 1.00 74.89 9 ARG C CA 1
ATOM 4050 C C . ARG C 1 10 ? 15.934 81.781 -6.987 1.00 71.52 9 ARG C C 1
ATOM 4051 O O . ARG C 1 10 ? 16.220 82.482 -6.011 1.00 70.82 9 ARG C O 1
ATOM 4059 N N . PRO C 1 11 ? 15.134 82.216 -7.988 1.00 66.10 10 PRO C N 1
ATOM 4060 C CA . PRO C 1 11 ? 14.631 83.599 -8.013 1.00 63.55 10 PRO C CA 1
ATOM 4061 C C . PRO C 1 11 ? 13.688 83.946 -6.878 1.00 61.08 10 PRO C C 1
ATOM 4062 O O . PRO C 1 11 ? 12.894 83.112 -6.443 1.00 60.17 10 PRO C O 1
ATOM 4066 N N . THR C 1 12 ? 13.765 85.184 -6.418 1.00 59.98 11 THR C N 1
ATOM 4067 C CA . THR C 1 12 ? 12.806 85.696 -5.437 1.00 58.41 11 THR C CA 1
ATOM 4068 C C . THR C 1 12 ? 11.489 86.047 -6.150 1.00 57.93 11 THR C C 1
ATOM 4069 O O . THR C 1 12 ? 11.465 86.297 -7.366 1.00 56.53 11 THR C O 1
ATOM 4073 N N . ARG C 1 13 ? 10.405 86.077 -5.384 1.00 56.99 12 ARG C N 1
ATOM 4074 C CA . ARG C 1 13 ? 9.107 86.538 -5.887 1.00 57.50 12 ARG C CA 1
ATOM 4075 C C . ARG C 1 13 ? 9.216 87.882 -6.615 1.00 57.64 12 ARG C C 1
ATOM 4076 O O . ARG C 1 13 ? 8.620 88.046 -7.684 1.00 58.20 12 ARG C O 1
ATOM 4084 N N . SER C 1 14 ? 9.973 88.825 -6.045 1.00 57.57 13 SER C N 1
ATOM 4085 C CA . SER C 1 14 ? 10.162 90.163 -6.638 1.00 58.05 13 SER C CA 1
ATOM 4086 C C . SER C 1 14 ? 10.801 90.105 -7.991 1.00 57.22 13 SER C C 1
ATOM 4087 O O . SER C 1 14 ? 10.415 90.857 -8.909 1.00 58.25 13 SER C O 1
ATOM 4090 N N . GLU C 1 15 ? 11.805 89.242 -8.102 1.00 56.26 14 GLU C N 1
ATOM 4091 C CA . GLU C 1 15 ? 12.501 89.033 -9.367 1.00 56.59 14 GLU C CA 1
ATOM 4092 C C . GLU C 1 15 ? 11.578 88.453 -10.421 1.00 55.20 14 GLU C C 1
ATOM 4093 O O . GLU C 1 15 ? 11.665 88.828 -11.581 1.00 55.80 14 GLU C O 1
ATOM 4099 N N . LEU C 1 16 ? 10.696 87.539 -10.015 1.00 54.64 15 LEU C N 1
ATOM 4100 C CA . LEU C 1 16 ? 9.718 86.937 -10.931 1.00 52.44 15 LEU C CA 1
ATOM 4101 C C . LEU C 1 16 ? 8.729 87.984 -11.389 1.00 51.15 15 LEU C C 1
ATOM 4102 O O . LEU C 1 16 ? 8.453 88.080 -12.574 1.00 51.30 15 LEU C O 1
ATOM 4107 N N . VAL C 1 17 ? 8.205 88.776 -10.460 1.00 50.66 16 VAL C N 1
ATOM 4108 C CA . VAL C 1 17 ? 7.307 89.864 -10.825 1.00 52.11 16 VAL C CA 1
ATOM 4109 C C . VAL C 1 17 ? 7.975 90.889 -11.734 1.00 53.00 16 VAL C C 1
ATOM 4110 O O . VAL C 1 17 ? 7.386 91.281 -12.723 1.00 53.64 16 VAL C O 1
ATOM 4114 N N . ASP C 1 18 ? 9.196 91.316 -11.401 1.00 55.29 17 ASP C N 1
ATOM 4115 C CA . ASP C 1 18 ? 9.999 92.203 -12.277 1.00 54.66 17 ASP C CA 1
ATOM 4116 C C . ASP C 1 18 ? 10.179 91.646 -13.687 1.00 53.80 17 ASP C C 1
ATOM 4117 O O . ASP C 1 18 ? 10.106 92.364 -14.670 1.00 54.33 17 ASP C O 1
ATOM 4122 N N . ARG C 1 19 ? 10.449 90.355 -13.776 1.00 55.59 18 ARG C N 1
ATOM 4123 C CA . ARG C 1 19 ? 10.586 89.673 -15.055 1.00 54.60 18 ARG C CA 1
ATOM 4124 C C . ARG C 1 19 ? 9.296 89.762 -15.873 1.00 54.60 18 ARG C C 1
ATOM 4125 O O . ARG C 1 19 ? 9.323 90.071 -17.076 1.00 55.79 18 ARG C O 1
ATOM 4133 N N . PHE C 1 20 ? 8.165 89.479 -15.235 1.00 53.08 19 PHE C N 1
ATOM 4134 C CA . PHE C 1 20 ? 6.890 89.470 -15.948 1.00 52.44 19 PHE C CA 1
ATOM 4135 C C . PHE C 1 20 ? 6.553 90.894 -16.407 1.00 52.85 19 PHE C C 1
ATOM 4136 O O . PHE C 1 20 ? 6.120 91.137 -17.541 1.00 52.98 19 PHE C O 1
ATOM 4144 N N . GLN C 1 21 ? 6.766 91.829 -15.501 1.00 50.28 20 GLN C N 1
ATOM 4145 C CA . GLN C 1 21 ? 6.454 93.227 -15.706 1.00 50.55 20 GLN C CA 1
ATOM 4146 C C . GLN C 1 21 ? 7.319 93.849 -16.830 1.00 52.73 20 GLN C C 1
ATOM 4147 O O . GLN C 1 21 ? 6.868 94.678 -17.632 1.00 50.57 20 GLN C O 1
ATOM 4153 N N . LYS C 1 22 ? 8.557 93.392 -16.920 1.00 55.08 21 LYS C N 1
ATOM 4154 C CA . LYS C 1 22 ? 9.441 93.768 -18.017 1.00 57.94 21 LYS C CA 1
ATOM 4155 C C . LYS C 1 22 ? 8.868 93.339 -19.385 1.00 56.49 21 LYS C C 1
ATOM 4156 O O . LYS C 1 22 ? 8.937 94.089 -20.370 1.00 54.59 21 LYS C O 1
ATOM 4162 N N . LYS C 1 23 ? 8.296 92.142 -19.459 1.00 56.39 22 LYS C N 1
ATOM 4163 C CA . LYS C 1 23 ? 7.653 91.682 -20.707 1.00 56.12 22 LYS C CA 1
ATOM 4164 C C . LYS C 1 23 ? 6.447 92.527 -21.031 1.00 53.95 22 LYS C C 1
ATOM 4165 O O . LYS C 1 23 ? 6.233 92.908 -22.170 1.00 50.87 22 LYS C O 1
ATOM 4171 N N . ILE C 1 24 ? 5.654 92.811 -20.016 1.00 53.13 23 ILE C N 1
ATOM 4172 C CA . ILE C 1 24 ? 4.466 93.586 -20.197 1.00 53.36 23 ILE C CA 1
ATOM 4173 C C . ILE C 1 24 ? 4.802 94.982 -20.707 1.00 56.09 23 ILE C C 1
ATOM 4174 O O . ILE C 1 24 ? 4.147 95.479 -21.618 1.00 55.80 23 ILE C O 1
ATOM 4179 N N . ARG C 1 25 ? 5.809 95.614 -20.114 1.00 56.59 24 ARG C N 1
ATOM 4180 C CA . ARG C 1 25 ? 6.199 96.973 -20.494 1.00 58.81 24 ARG C CA 1
ATOM 4181 C C . ARG C 1 25 ? 6.676 97.012 -21.958 1.00 57.96 24 ARG C C 1
ATOM 4182 O O . ARG C 1 25 ? 6.477 98.010 -22.664 1.00 56.16 24 ARG C O 1
ATOM 4190 N N . ALA C 1 26 ? 7.283 95.905 -22.398 1.00 56.79 25 ALA C N 1
ATOM 4191 C CA . ALA C 1 26 ? 7.753 95.725 -23.773 1.00 56.22 25 ALA C CA 1
ATOM 4192 C C . ALA C 1 26 ? 6.659 95.275 -24.737 1.00 55.74 25 ALA C C 1
ATOM 4193 O O . ALA C 1 26 ? 6.953 94.985 -25.891 1.00 57.48 25 ALA C O 1
ATOM 4195 N N . GLY C 1 27 ? 5.413 95.200 -24.276 1.00 55.64 26 GLY C N 1
ATOM 4196 C CA . GLY C 1 27 ? 4.281 94.915 -25.150 1.00 56.20 26 GLY C CA 1
ATOM 4197 C C . GLY C 1 27 ? 4.046 93.441 -25.467 1.00 57.64 26 GLY C C 1
ATOM 4198 O O . GLY C 1 27 ? 3.387 93.117 -26.468 1.00 56.82 26 GLY C O 1
ATOM 4199 N N . GLU C 1 28 ? 4.548 92.546 -24.608 1.00 57.28 27 GLU C N 1
ATOM 4200 C CA . GLU C 1 28 ? 4.420 91.116 -24.812 1.00 56.95 27 GLU C CA 1
ATOM 4201 C C . GLU C 1 28 ? 3.517 90.497 -23.763 1.00 56.11 27 GLU C C 1
ATOM 4202 O O . GLU C 1 28 ? 3.635 90.816 -22.589 1.00 55.28 27 GLU C O 1
ATOM 4208 N N . PRO C 1 29 ? 2.625 89.580 -24.170 1.00 55.60 28 PRO C N 1
ATOM 4209 C CA . PRO C 1 29 ? 1.794 88.906 -23.161 1.00 55.10 28 PRO C CA 1
ATOM 4210 C C . PRO C 1 29 ? 2.524 87.869 -22.315 1.00 53.36 28 PRO C C 1
ATOM 4211 O O . PRO C 1 29 ? 3.481 87.191 -22.781 1.00 53.21 28 PRO C O 1
ATOM 4215 N N . ILE C 1 30 ? 2.038 87.755 -21.087 1.00 51.70 29 ILE C N 1
ATOM 4216 C CA . ILE C 1 30 ? 2.432 86.711 -20.154 1.00 52.38 29 ILE C CA 1
ATOM 4217 C C . ILE C 1 30 ? 1.583 85.462 -20.416 1.00 51.94 29 ILE C C 1
ATOM 4218 O O . ILE C 1 30 ? 0.336 85.512 -20.427 1.00 51.09 29 ILE C O 1
ATOM 4223 N N . ILE C 1 31 ? 2.257 84.340 -20.619 1.00 51.85 30 ILE C N 1
ATOM 4224 C CA . ILE C 1 31 ? 1.572 83.071 -20.818 1.00 48.83 30 ILE C CA 1
ATOM 4225 C C . ILE C 1 31 ? 1.891 82.107 -19.680 1.00 50.83 30 ILE C C 1
ATOM 4226 O O . ILE C 1 31 ? 3.053 81.793 -19.400 1.00 48.60 30 ILE C O 1
ATOM 4231 N N . GLY C 1 32 ? 0.825 81.656 -19.021 1.00 51.22 31 GLY C N 1
ATOM 4232 C CA . GLY C 1 32 ? 0.907 80.670 -17.968 1.00 51.16 31 GLY C CA 1
ATOM 4233 C C . GLY C 1 32 ? 0.292 79.393 -18.478 1.00 52.01 31 GLY C C 1
ATOM 4234 O O . GLY C 1 32 ? -0.626 79.424 -19.293 1.00 48.09 31 GLY C O 1
ATOM 4235 N N . GLY C 1 33 ? 0.787 78.265 -17.979 1.00 51.99 32 GLY C N 1
ATOM 4236 C CA . GLY C 1 33 ? 0.274 76.979 -18.382 1.00 51.26 32 GLY C CA 1
ATOM 4237 C C . GLY C 1 33 ? 0.056 75.994 -17.254 1.00 51.99 32 GLY C C 1
ATOM 4238 O O . GLY C 1 33 ? 0.776 75.998 -16.274 1.00 50.82 32 GLY C O 1
ATOM 4239 N N . GLY C 1 34 ? -0.959 75.151 -17.414 1.00 51.88 33 GLY C N 1
ATOM 4240 C CA . GLY C 1 34 ? -1.150 73.982 -16.567 1.00 51.72 33 GLY C CA 1
ATOM 4241 C C . GLY C 1 34 ? -0.349 72.817 -17.102 1.00 51.05 33 GLY C C 1
ATOM 4242 O O . GLY C 1 34 ? -0.245 72.617 -18.323 1.00 49.72 33 GLY C O 1
ATOM 4243 N N . ALA C 1 35 ? 0.282 72.085 -16.185 1.00 51.53 34 ALA C N 1
ATOM 4244 C CA . ALA C 1 35 ? 0.964 70.830 -16.525 1.00 51.00 34 ALA C CA 1
ATOM 4245 C C . ALA C 1 35 ? 0.439 69.740 -15.597 1.00 51.86 34 ALA C C 1
ATOM 4246 O O . ALA C 1 35 ? 0.360 69.943 -14.394 1.00 51.77 34 ALA C O 1
ATOM 4248 N N . GLY C 1 36 ? 0.063 68.607 -16.175 1.00 51.08 35 GLY C N 1
ATOM 4249 C CA . GLY C 1 36 ? -0.424 67.467 -15.421 1.00 51.18 35 GLY C CA 1
ATOM 4250 C C . GLY C 1 36 ? 0.541 66.296 -15.393 1.00 51.98 35 GLY C C 1
ATOM 4251 O O . GLY C 1 36 ? 0.311 65.320 -14.674 1.00 50.23 35 GLY C O 1
ATOM 4252 N N . THR C 1 37 ? 1.618 66.406 -16.177 1.00 51.49 36 THR C N 1
ATOM 4253 C CA . THR C 1 37 ? 2.686 65.414 -16.236 1.00 51.02 36 THR C CA 1
ATOM 4254 C C . THR C 1 37 ? 4.015 66.157 -16.294 1.00 50.51 36 THR C C 1
ATOM 4255 O O . THR C 1 37 ? 4.064 67.360 -16.613 1.00 49.72 36 THR C O 1
ATOM 4259 N N . GLY C 1 38 ? 5.094 65.445 -16.012 1.00 50.26 37 GLY C N 1
ATOM 4260 C CA . GLY C 1 38 ? 6.434 66.012 -16.198 1.00 50.77 37 GLY C CA 1
ATOM 4261 C C . GLY C 1 38 ? 6.755 66.334 -17.652 1.00 49.46 37 GLY C C 1
ATOM 4262 O O . GLY C 1 38 ? 7.419 67.312 -17.938 1.00 50.79 37 GLY C O 1
ATOM 4263 N N . LEU C 1 39 ? 6.302 65.509 -18.580 1.00 49.92 38 LEU C N 1
ATOM 4264 C CA . LEU C 1 39 ? 6.542 65.807 -20.006 1.00 50.88 38 LEU C CA 1
ATOM 4265 C C . LEU C 1 39 ? 5.856 67.114 -20.410 1.00 49.65 38 LEU C C 1
ATOM 4266 O O . LEU C 1 39 ? 6.400 67.896 -21.200 1.00 53.07 38 LEU C O 1
ATOM 4271 N N . SER C 1 40 ? 4.659 67.345 -19.889 1.00 49.37 39 SER C N 1
ATOM 4272 C CA . SER C 1 40 ? 3.932 68.564 -20.202 1.00 50.71 39 SER C CA 1
ATOM 4273 C C . SER C 1 40 ? 4.728 69.762 -19.732 1.00 49.20 39 SER C C 1
ATOM 4274 O O . SER C 1 40 ? 4.919 70.713 -20.473 1.00 49.77 39 SER C O 1
ATOM 4277 N N . ALA C 1 41 ? 5.171 69.704 -18.483 1.00 50.90 40 ALA C N 1
ATOM 4278 C CA . ALA C 1 41 ? 5.902 70.814 -17.854 1.00 50.33 40 ALA C CA 1
ATOM 4279 C C . ALA C 1 41 ? 7.162 71.101 -18.632 1.00 50.69 40 ALA C C 1
ATOM 4280 O O . ALA C 1 41 ? 7.473 72.256 -18.947 1.00 48.74 40 ALA C O 1
ATOM 4282 N N . LYS C 1 42 ? 7.876 70.026 -18.959 1.00 51.75 41 LYS C N 1
ATOM 4283 C CA . LYS C 1 42 ? 9.107 70.111 -19.743 1.00 50.56 41 LYS C CA 1
ATOM 4284 C C . LYS C 1 42 ? 8.854 70.675 -21.121 1.00 50.22 41 LYS C C 1
ATOM 4285 O O . LYS C 1 42 ? 9.648 71.444 -21.648 1.00 49.90 41 LYS C O 1
ATOM 4291 N N . SER C 1 43 ? 7.761 70.257 -21.738 1.00 49.55 42 SER C N 1
ATOM 4292 C CA . SER C 1 43 ? 7.447 70.760 -23.066 1.00 49.99 42 SER C CA 1
ATOM 4293 C C . SER C 1 43 ? 7.056 72.243 -23.032 1.00 50.04 42 SER C C 1
ATOM 4294 O O . SER C 1 43 ? 7.351 72.969 -23.959 1.00 47.47 42 SER C O 1
ATOM 4297 N N . GLU C 1 44 ? 6.393 72.676 -21.960 1.00 51.19 43 GLU C N 1
ATOM 4298 C CA . GLU C 1 44 ? 6.014 74.094 -21.792 1.00 50.86 43 GLU C CA 1
ATOM 4299 C C . GLU C 1 44 ? 7.237 74.978 -21.549 1.00 50.33 43 GLU C C 1
ATOM 4300 O O . GLU C 1 44 ? 7.372 76.021 -22.165 1.00 50.57 43 GLU C O 1
ATOM 4306 N N . GLU C 1 45 ? 8.148 74.533 -20.685 1.00 50.88 44 GLU C N 1
ATOM 4307 C CA . GLU C 1 45 ? 9.455 75.177 -20.537 1.00 50.91 44 GLU C CA 1
ATOM 4308 C C . GLU C 1 45 ? 10.228 75.183 -21.876 1.00 51.83 44 GLU C C 1
ATOM 4309 O O . GLU C 1 45 ? 10.895 76.177 -22.218 1.00 52.90 44 GLU C O 1
ATOM 4315 N N . ALA C 1 46 ? 10.101 74.118 -22.667 1.00 51.06 45 ALA C N 1
ATOM 4316 C CA . ALA C 1 46 ? 10.764 74.080 -23.984 1.00 50.87 45 ALA C CA 1
ATOM 4317 C C . ALA C 1 46 ? 10.240 75.185 -24.915 1.00 51.25 45 ALA C C 1
ATOM 4318 O O . ALA C 1 46 ? 10.948 75.631 -25.820 1.00 49.70 45 ALA C O 1
ATOM 4320 N N . GLY C 1 47 ? 8.999 75.625 -24.697 1.00 52.49 46 GLY C N 1
ATOM 4321 C CA . GLY C 1 47 ? 8.422 76.747 -25.440 1.00 51.04 46 GLY C CA 1
ATOM 4322 C C . GLY C 1 47 ? 8.510 78.071 -24.703 1.00 52.55 46 GLY C C 1
ATOM 4323 O O . GLY C 1 47 ? 7.769 78.991 -24.997 1.00 51.12 46 GLY C O 1
ATOM 4324 N N . ASP C 1 48 ? 9.399 78.164 -23.722 1.00 53.93 47 ASP C N 1
ATOM 4325 C CA . ASP C 1 48 ? 9.623 79.397 -22.959 1.00 53.77 47 ASP C CA 1
ATOM 4326 C C . ASP C 1 48 ? 8.346 79.992 -22.355 1.00 53.32 47 ASP C C 1
ATOM 4327 O O . ASP C 1 48 ? 8.149 81.217 -22.344 1.00 49.56 47 ASP C O 1
ATOM 4332 N N . ILE C 1 49 ? 7.474 79.111 -21.867 1.00 52.22 48 ILE C N 1
ATOM 4333 C CA . ILE C 1 49 ? 6.313 79.539 -21.110 1.00 49.99 48 ILE C CA 1
ATOM 4334 C C . ILE C 1 49 ? 6.782 80.357 -19.897 1.00 49.99 48 ILE C C 1
ATOM 4335 O O . ILE C 1 49 ? 7.892 80.164 -19.384 1.00 47.84 48 ILE C O 1
ATOM 4340 N N . ASP C 1 50 ? 5.934 81.280 -19.456 1.00 49.49 49 ASP C N 1
ATOM 4341 C CA . ASP C 1 50 ? 6.295 82.191 -18.377 1.00 49.29 49 ASP C CA 1
ATOM 4342 C C . ASP C 1 50 ? 6.136 81.615 -17.002 1.00 48.00 49 ASP C C 1
ATOM 4343 O O . ASP C 1 50 ? 6.906 81.947 -16.104 1.00 48.23 49 ASP C O 1
ATOM 4348 N N . LEU C 1 51 ? 5.158 80.742 -16.818 1.00 49.50 50 LEU C N 1
ATOM 4349 C CA . LEU C 1 51 ? 5.006 80.086 -15.525 1.00 50.36 50 LEU C CA 1
ATOM 4350 C C . LEU C 1 51 ? 4.167 78.837 -15.723 1.00 50.89 50 LEU C C 1
ATOM 4351 O O . LEU C 1 51 ? 3.407 78.757 -16.697 1.00 49.59 50 LEU C O 1
ATOM 4356 N N . ILE C 1 52 ? 4.333 77.867 -14.808 1.00 51.32 51 ILE C N 1
ATOM 4357 C CA . ILE C 1 52 ? 3.632 76.585 -14.841 1.00 49.40 51 ILE C CA 1
ATOM 4358 C C . ILE C 1 52 ? 2.907 76.345 -13.520 1.00 49.80 51 ILE C C 1
ATOM 4359 O O . ILE C 1 52 ? 3.463 76.574 -12.432 1.00 47.91 51 ILE C O 1
ATOM 4364 N N . VAL C 1 53 ? 1.656 75.894 -13.604 1.00 49.56 52 VAL C N 1
ATOM 4365 C CA . VAL C 1 53 ? 0.899 75.524 -12.388 1.00 49.09 52 VAL C CA 1
ATOM 4366 C C . VAL C 1 53 ? 0.472 74.062 -12.512 1.00 49.59 52 VAL C C 1
ATOM 4367 O O . VAL C 1 53 ? 0.021 73.638 -13.571 1.00 50.65 52 VAL C O 1
ATOM 4371 N N . ILE C 1 54 ? 0.661 73.298 -11.446 1.00 51.37 53 ILE C N 1
ATOM 4372 C CA . ILE C 1 54 ? 0.312 71.886 -11.419 1.00 51.96 53 ILE C CA 1
ATOM 4373 C C . ILE C 1 54 ? -0.711 71.616 -10.319 1.00 50.83 53 ILE C C 1
ATOM 4374 O O . ILE C 1 54 ? -0.667 72.212 -9.247 1.00 50.56 53 ILE C O 1
ATOM 4379 N N . TYR C 1 55 ? -1.652 70.724 -10.613 1.00 52.13 54 TYR C N 1
ATOM 4380 C CA . TYR C 1 55 ? -2.683 70.319 -9.652 1.00 51.01 54 TYR C CA 1
ATOM 4381 C C . TYR C 1 55 ? -3.466 69.140 -10.192 1.00 49.04 54 TYR C C 1
ATOM 4382 O O . TYR C 1 55 ? -3.212 68.685 -11.313 1.00 48.48 54 TYR C O 1
ATOM 4391 N N . ASN C 1 56 ? -4.382 68.619 -9.377 1.00 49.32 55 ASN C N 1
ATOM 4392 C CA . ASN C 1 56 ? -5.046 67.350 -9.677 1.00 49.51 55 ASN C CA 1
ATOM 4393 C C . ASN C 1 56 ? -5.750 67.349 -11.012 1.00 49.86 55 ASN C C 1
ATOM 4394 O O . ASN C 1 56 ? -5.678 66.378 -11.739 1.00 50.18 55 ASN C O 1
ATOM 4399 N N . SER C 1 57 ? -6.443 68.432 -11.334 1.00 50.89 56 SER C N 1
ATOM 4400 C CA . SER C 1 57 ? -7.157 68.502 -12.619 1.00 52.21 56 SER C CA 1
ATOM 4401 C C . SER C 1 57 ? -6.219 68.379 -13.799 1.00 51.78 56 SER C C 1
ATOM 4402 O O . SER C 1 57 ? -6.627 67.921 -14.851 1.00 53.49 56 SER C O 1
ATOM 4405 N N . GLY C 1 58 ? -4.967 68.795 -13.645 1.00 53.48 57 GLY C N 1
ATOM 4406 C CA . GLY C 1 58 ? -3.979 68.595 -14.725 1.00 53.42 57 GLY C CA 1
ATOM 4407 C C . GLY C 1 58 ? -3.745 67.112 -14.936 1.00 52.79 57 GLY C C 1
ATOM 4408 O O . GLY C 1 58 ? -3.871 66.574 -16.049 1.00 53.84 57 GLY C O 1
ATOM 4409 N N . ARG C 1 59 ? -3.448 66.439 -13.839 1.00 51.37 58 ARG C N 1
ATOM 4410 C CA . ARG C 1 59 ? -3.255 64.998 -13.855 1.00 51.96 58 ARG C CA 1
ATOM 4411 C C . ARG C 1 59 ? -4.471 64.278 -14.414 1.00 51.93 58 ARG C C 1
ATOM 4412 O O . ARG C 1 59 ? -4.332 63.335 -15.199 1.00 53.26 58 ARG C O 1
ATOM 4420 N N . TYR C 1 60 ? -5.658 64.689 -13.983 1.00 50.40 59 TYR C N 1
ATOM 4421 C CA . TYR C 1 60 ? -6.876 63.998 -14.374 1.00 50.49 59 TYR C CA 1
ATOM 4422 C C . TYR C 1 60 ? -7.220 64.208 -15.847 1.00 50.71 59 TYR C C 1
ATOM 4423 O O . TYR C 1 60 ? -7.716 63.306 -16.494 1.00 52.36 59 TYR C O 1
ATOM 4432 N N . ARG C 1 61 ? -6.968 65.397 -16.371 1.00 52.02 60 ARG C N 1
ATOM 4433 C CA . ARG C 1 61 ? -7.123 65.659 -17.809 1.00 54.16 60 ARG C CA 1
ATOM 4434 C C . ARG C 1 61 ? -6.157 64.818 -18.630 1.00 52.55 60 ARG C C 1
ATOM 4435 O O . ARG C 1 61 ? -6.525 64.298 -19.678 1.00 51.18 60 ARG C O 1
ATOM 4451 N N . ALA C 1 63 ? -5.175 62.013 -17.709 1.00 50.39 62 ALA C N 1
ATOM 4452 C CA . ALA C 1 63 ? -5.725 60.656 -17.601 1.00 48.91 62 ALA C CA 1
ATOM 4453 C C . ALA C 1 63 ? -6.969 60.453 -18.466 1.00 50.55 62 ALA C C 1
ATOM 4454 O O . ALA C 1 63 ? -7.569 59.378 -18.453 1.00 49.92 62 ALA C O 1
ATOM 4456 N N . GLY C 1 64 ? -7.360 61.470 -19.222 1.00 51.92 63 GLY C N 1
ATOM 4457 C CA . GLY C 1 64 ? -8.504 61.356 -20.109 1.00 52.81 63 GLY C CA 1
ATOM 4458 C C . GLY C 1 64 ? -9.853 61.655 -19.475 1.00 52.96 63 GLY C C 1
ATOM 4459 O O . GLY C 1 64 ? -10.882 61.381 -20.068 1.00 51.50 63 GLY C O 1
ATOM 4460 N N . ARG C 1 65 ? -9.847 62.234 -18.278 1.00 53.43 64 ARG C N 1
ATOM 4461 C CA . ARG C 1 65 ? -11.067 62.593 -17.594 1.00 53.00 64 ARG C CA 1
ATOM 4462 C C . ARG C 1 65 ? -11.372 64.097 -17.784 1.00 53.05 64 ARG C C 1
ATOM 4463 O O . ARG C 1 65 ? -10.586 64.847 -18.375 1.00 53.29 64 ARG C O 1
ATOM 4471 N N . GLY C 1 66 ? -12.525 64.520 -17.275 1.00 53.73 65 GLY C N 1
ATOM 4472 C CA . GLY C 1 66 ? -12.958 65.899 -17.375 1.00 54.01 65 GLY C CA 1
ATOM 4473 C C . GLY C 1 66 ? -12.273 66.777 -16.349 1.00 54.33 65 GLY C C 1
ATOM 4474 O O . GLY C 1 66 ? -11.892 66.309 -15.269 1.00 53.69 65 GLY C O 1
ATOM 4475 N N . SER C 1 67 ? -12.121 68.058 -16.689 1.00 54.12 66 SER C N 1
ATOM 4476 C CA . SER C 1 67 ? -11.498 69.028 -15.795 1.00 54.97 66 SER C CA 1
ATOM 4477 C C . SER C 1 67 ? -12.166 69.065 -14.414 1.00 54.33 66 SER C C 1
ATOM 4478 O O . SER C 1 67 ? -11.473 69.175 -13.413 1.00 53.45 66 SER C O 1
ATOM 4481 N N . LEU C 1 68 ? -13.496 68.956 -14.350 1.00 53.02 67 LEU C N 1
ATOM 4482 C CA . LEU C 1 68 ? -14.207 69.147 -13.072 1.00 53.47 67 LEU C CA 1
ATOM 4483 C C . LEU C 1 68 ? -14.078 67.966 -12.117 1.00 53.82 67 LEU C C 1
ATOM 4484 O O . LEU C 1 68 ? -14.476 68.054 -10.941 1.00 52.56 67 LEU C O 1
ATOM 4489 N N . ALA C 1 69 ? -13.517 66.867 -12.615 1.00 52.12 68 ALA C N 1
ATOM 4490 C CA . ALA C 1 69 ? -13.162 65.726 -11.772 1.00 52.13 68 ALA C CA 1
ATOM 4491 C C . ALA C 1 69 ? -12.257 66.143 -10.605 1.00 50.47 68 ALA C C 1
ATOM 4492 O O . ALA C 1 69 ? -12.284 65.537 -9.534 1.00 52.76 68 ALA C O 1
ATOM 4494 N N . GLY C 1 70 ? -11.448 67.174 -10.822 1.00 50.76 69 GLY C N 1
ATOM 4495 C CA . GLY C 1 70 ? -10.588 67.725 -9.783 1.00 49.30 69 GLY C CA 1
ATOM 4496 C C . GLY C 1 70 ? -11.283 68.410 -8.620 1.00 49.80 69 GLY C C 1
ATOM 4497 O O . GLY C 1 70 ? -10.624 68.703 -7.628 1.00 51.31 69 GLY C O 1
ATOM 4498 N N . LEU C 1 71 ? -12.597 68.655 -8.723 1.00 49.54 70 LEU C N 1
ATOM 4499 C CA . LEU C 1 71 ? -13.381 69.334 -7.660 1.00 48.04 70 LEU C CA 1
ATOM 4500 C C . LEU C 1 71 ? -14.104 68.390 -6.708 1.00 49.01 70 LEU C C 1
ATOM 4501 O O . LEU C 1 71 ? -14.540 68.815 -5.636 1.00 48.75 70 LEU C O 1
ATOM 4506 N N . LEU C 1 72 ? -14.231 67.123 -7.100 1.00 47.03 71 LEU C N 1
ATOM 4507 C CA . LEU C 1 72 ? -15.138 66.200 -6.453 1.00 47.32 71 LEU C CA 1
ATOM 4508 C C . LEU C 1 72 ? -14.359 65.173 -5.622 1.00 45.93 71 LEU C C 1
ATOM 4509 O O . LEU C 1 72 ? -13.148 65.238 -5.537 1.00 46.77 71 LEU C O 1
ATOM 4514 N N . ALA C 1 73 ? -15.056 64.226 -5.009 1.00 46.11 72 ALA C N 1
ATOM 4515 C CA . ALA C 1 73 ? -14.475 63.391 -3.948 1.00 45.57 72 ALA C CA 1
ATOM 4516 C C . ALA C 1 73 ? -13.837 62.136 -4.538 1.00 46.07 72 ALA C C 1
ATOM 4517 O O . ALA C 1 73 ? -14.133 61.004 -4.145 1.00 48.65 72 ALA C O 1
ATOM 4519 N N . TYR C 1 74 ? -12.947 62.357 -5.490 1.00 47.72 73 TYR C N 1
ATOM 4520 C CA . TYR C 1 74 ? -12.229 61.289 -6.132 1.00 48.01 73 TYR C CA 1
ATOM 4521 C C . TYR C 1 74 ? -10.795 61.255 -5.623 1.00 48.10 73 TYR C C 1
ATOM 4522 O O . TYR C 1 74 ? -10.035 60.404 -6.012 1.00 48.48 73 TYR C O 1
ATOM 4531 N N . GLY C 1 75 ? -10.427 62.191 -4.756 1.00 49.28 74 GLY C N 1
ATOM 4532 C CA . GLY C 1 75 ? -9.072 62.246 -4.241 1.00 49.97 74 GLY C CA 1
ATOM 4533 C C . GLY C 1 75 ? -8.844 63.469 -3.381 1.00 51.21 74 GLY C C 1
ATOM 4534 O O . GLY C 1 75 ? -9.679 64.361 -3.351 1.00 52.81 74 GLY C O 1
ATOM 4535 N N . ASN C 1 76 ? -7.725 63.485 -2.653 1.00 51.07 75 ASN C N 1
ATOM 4536 C CA . ASN C 1 76 ? -7.324 64.635 -1.857 1.00 50.39 75 ASN C CA 1
ATOM 4537 C C . ASN C 1 76 ? -6.443 65.529 -2.704 1.00 49.45 75 ASN C C 1
ATOM 4538 O O . ASN C 1 76 ? -5.274 65.217 -2.921 1.00 52.04 75 ASN C O 1
ATOM 4543 N N . ALA C 1 77 ? -6.984 66.651 -3.156 1.00 49.08 76 ALA C N 1
ATOM 4544 C CA . ALA C 1 77 ? -6.242 67.544 -4.051 1.00 47.49 76 ALA C CA 1
ATOM 4545 C C . ALA C 1 77 ? -4.876 67.915 -3.481 1.00 47.85 76 ALA C C 1
ATOM 4546 O O . ALA C 1 77 ? -3.895 67.890 -4.185 1.00 49.66 76 ALA C O 1
ATOM 4548 N N . ASN C 1 78 ? -4.814 68.244 -2.192 1.00 50.24 77 ASN C N 1
ATOM 4549 C CA . ASN C 1 78 ? -3.582 68.768 -1.606 1.00 49.45 77 ASN C CA 1
ATOM 4550 C C . ASN C 1 78 ? -2.489 67.702 -1.520 1.00 50.86 77 ASN C C 1
ATOM 4551 O O . ASN C 1 78 ? -1.308 68.012 -1.675 1.00 53.22 77 ASN C O 1
ATOM 4556 N N . GLN C 1 79 ? -2.880 66.448 -1.296 1.00 52.43 78 GLN C N 1
ATOM 4557 C CA . GLN C 1 79 ? -1.918 65.347 -1.301 1.00 52.25 78 GLN C CA 1
ATOM 4558 C C . GLN C 1 79 ? -1.401 65.081 -2.718 1.00 52.58 78 GLN C C 1
ATOM 4559 O O . GLN C 1 79 ? -0.203 64.838 -2.939 1.00 52.69 78 GLN C O 1
ATOM 4565 N N . ILE C 1 80 ? -2.312 65.144 -3.684 1.00 50.91 79 ILE C N 1
ATOM 4566 C CA . ILE C 1 80 ? -1.967 64.903 -5.067 1.00 51.29 79 ILE C CA 1
ATOM 4567 C C . ILE C 1 80 ? -0.933 65.923 -5.567 1.00 51.39 79 ILE C C 1
ATOM 4568 O O . ILE C 1 80 ? 0.003 65.540 -6.261 1.00 53.13 79 ILE C O 1
ATOM 4573 N N . VAL C 1 81 ? -1.070 67.205 -5.212 1.00 51.80 80 VAL C N 1
ATOM 4574 C CA . VAL C 1 81 ? -0.135 68.240 -5.739 1.00 51.75 80 VAL C CA 1
ATOM 4575 C C . VAL C 1 81 ? 1.278 68.039 -5.169 1.00 51.92 80 VAL C C 1
ATOM 4576 O O . VAL C 1 81 ? 2.271 68.281 -5.870 1.00 53.70 80 VAL C O 1
ATOM 4580 N N . VAL C 1 82 ? 1.363 67.605 -3.916 1.00 51.35 81 VAL C N 1
ATOM 4581 C CA . VAL C 1 82 ? 2.651 67.205 -3.323 1.00 52.19 81 VAL C CA 1
ATOM 4582 C C . VAL C 1 82 ? 3.214 65.969 -4.051 1.00 54.08 81 VAL C C 1
ATOM 4583 O O . VAL C 1 82 ? 4.399 65.949 -4.433 1.00 53.57 81 VAL C O 1
ATOM 4587 N N . ASP C 1 83 ? 2.365 64.966 -4.299 1.00 54.08 82 ASP C N 1
ATOM 4588 C CA . ASP C 1 83 ? 2.795 63.791 -5.073 1.00 55.37 82 ASP C CA 1
ATOM 4589 C C . ASP C 1 83 ? 3.319 64.116 -6.473 1.00 54.72 82 ASP C C 1
ATOM 4590 O O . ASP C 1 83 ? 4.246 63.477 -6.966 1.00 55.31 82 ASP C O 1
ATOM 4603 N N . ALA C 1 85 ? 4.845 66.876 -7.361 1.00 51.73 84 ALA C N 1
ATOM 4604 C CA . ALA C 1 85 ? 6.069 67.687 -7.326 1.00 52.62 84 ALA C CA 1
ATOM 4605 C C . ALA C 1 85 ? 7.290 66.941 -7.883 1.00 53.83 84 ALA C C 1
ATOM 4606 O O . ALA C 1 85 ? 8.111 67.524 -8.596 1.00 52.53 84 ALA C O 1
ATOM 4608 N N . ARG C 1 86 ? 7.389 65.665 -7.499 1.00 54.24 85 ARG C N 1
ATOM 4609 C CA A ARG C 1 86 ? 8.449 64.707 -7.863 0.50 55.85 85 ARG C CA 1
ATOM 4610 C CA B ARG C 1 86 ? 8.542 64.852 -7.877 0.50 54.12 85 ARG C CA 1
ATOM 4611 C C . ARG C 1 86 ? 8.551 64.520 -9.364 1.00 55.72 85 ARG C C 1
ATOM 4612 O O . ARG C 1 86 ? 9.629 64.295 -9.927 1.00 53.90 85 ARG C O 1
ATOM 4627 N N . GLU C 1 87 ? 7.378 64.526 -9.995 1.00 54.98 86 GLU C N 1
ATOM 4628 C CA . GLU C 1 87 ? 7.263 64.326 -11.425 1.00 55.68 86 GLU C CA 1
ATOM 4629 C C . GLU C 1 87 ? 7.680 65.585 -12.188 1.00 54.79 86 GLU C C 1
ATOM 4630 O O . GLU C 1 87 ? 8.258 65.487 -13.255 1.00 54.67 86 GLU C O 1
ATOM 4636 N N . VAL C 1 88 ? 7.385 66.761 -11.637 1.00 53.65 87 VAL C N 1
ATOM 4637 C CA . VAL C 1 88 ? 7.528 68.012 -12.369 1.00 53.59 87 VAL C CA 1
ATOM 4638 C C . VAL C 1 88 ? 8.764 68.829 -11.960 1.00 53.21 87 VAL C C 1
ATOM 4639 O O . VAL C 1 88 ? 9.549 69.240 -12.793 1.00 53.97 87 VAL C O 1
ATOM 4643 N N . LEU C 1 89 ? 8.940 69.082 -10.681 1.00 53.82 88 LEU C N 1
ATOM 4644 C CA . LEU C 1 89 ? 9.968 70.031 -10.275 1.00 53.65 88 LEU C CA 1
ATOM 4645 C C . LEU C 1 89 ? 11.340 69.702 -10.803 1.00 53.23 88 LEU C C 1
ATOM 4646 O O . LEU C 1 89 ? 12.024 70.612 -11.247 1.00 53.91 88 LEU C O 1
ATOM 4651 N N . PRO C 1 90 ? 11.752 68.407 -10.757 1.00 54.63 89 PRO C N 1
ATOM 4652 C CA . PRO C 1 90 ? 13.099 68.061 -11.214 1.00 55.25 89 PRO C CA 1
ATOM 4653 C C . PRO C 1 90 ? 13.326 68.177 -12.717 1.00 56.02 89 PRO C C 1
ATOM 4654 O O . PRO C 1 90 ? 14.479 68.176 -13.127 1.00 55.30 89 PRO C O 1
ATOM 4658 N N . VAL C 1 91 ? 12.267 68.241 -13.531 1.00 53.70 90 VAL C N 1
ATOM 4659 C CA . VAL C 1 91 ? 12.465 68.391 -14.973 1.00 55.33 90 VAL C CA 1
ATOM 4660 C C . VAL C 1 91 ? 12.298 69.839 -15.480 1.00 56.02 90 VAL C C 1
ATOM 4661 O O . VAL C 1 91 ? 12.441 70.089 -16.659 1.00 58.34 90 VAL C O 1
ATOM 4665 N N . VAL C 1 92 ? 11.994 70.780 -14.592 1.00 56.28 91 VAL C N 1
ATOM 4666 C CA . VAL C 1 92 ? 11.846 72.187 -14.966 1.00 55.32 91 VAL C CA 1
ATOM 4667 C C . VAL C 1 92 ? 13.037 72.899 -14.357 1.00 56.08 91 VAL C C 1
ATOM 4668 O O . VAL C 1 92 ? 13.293 72.805 -13.161 1.00 56.06 91 VAL C O 1
ATOM 4672 N N . ARG C 1 93 ? 13.786 73.571 -15.213 1.00 57.81 92 ARG C N 1
ATOM 4673 C CA . ARG C 1 93 ? 15.107 74.042 -14.876 1.00 60.20 92 ARG C CA 1
ATOM 4674 C C . ARG C 1 93 ? 15.171 75.545 -14.714 1.00 58.74 92 ARG C C 1
ATOM 4675 O O . ARG C 1 93 ? 16.051 76.013 -14.019 1.00 59.45 92 ARG C O 1
ATOM 4683 N N . HIS C 1 94 ? 14.292 76.302 -15.372 1.00 56.23 93 HIS C N 1
ATOM 4684 C CA . HIS C 1 94 ? 14.395 77.777 -15.345 1.00 56.75 93 HIS C CA 1
ATOM 4685 C C . HIS C 1 94 ? 13.051 78.510 -15.491 1.00 56.07 93 HIS C C 1
ATOM 4686 O O . HIS C 1 94 ? 13.000 79.614 -16.034 1.00 58.53 93 HIS C O 1
ATOM 4693 N N . THR C 1 95 ? 11.979 77.892 -15.013 1.00 55.04 94 THR C N 1
ATOM 4694 C CA . THR C 1 95 ? 10.617 78.452 -15.088 1.00 54.15 94 THR C CA 1
ATOM 4695 C C . THR C 1 95 ? 10.013 78.304 -13.705 1.00 53.89 94 THR C C 1
ATOM 4696 O O . THR C 1 95 ? 10.224 77.282 -13.060 1.00 51.07 94 THR C O 1
ATOM 4700 N N . PRO C 1 96 ? 9.285 79.322 -13.225 1.00 53.78 95 PRO C N 1
ATOM 4701 C CA . PRO C 1 96 ? 8.558 79.099 -11.971 1.00 53.36 95 PRO C CA 1
ATOM 4702 C C . PRO C 1 96 ? 7.459 78.031 -12.075 1.00 51.30 95 PRO C C 1
ATOM 4703 O O . PRO C 1 96 ? 6.693 78.028 -13.037 1.00 51.85 95 PRO C O 1
ATOM 4707 N N . VAL C 1 97 ? 7.405 77.131 -11.098 1.00 50.13 96 VAL C N 1
ATOM 4708 C CA . VAL C 1 97 ? 6.331 76.161 -10.985 1.00 50.08 96 VAL C CA 1
ATOM 4709 C C . VAL C 1 97 ? 5.511 76.431 -9.712 1.00 51.71 96 VAL C C 1
ATOM 4710 O O . VAL C 1 97 ? 6.051 76.515 -8.595 1.00 49.38 96 VAL C O 1
ATOM 4714 N N . LEU C 1 98 ? 4.203 76.582 -9.895 1.00 50.81 97 LEU C N 1
ATOM 4715 C CA . LEU C 1 98 ? 3.278 76.883 -8.806 1.00 50.41 97 LEU C CA 1
ATOM 4716 C C . LEU C 1 98 ? 2.439 75.667 -8.467 1.00 49.15 97 LEU C C 1
ATOM 4717 O O . LEU C 1 98 ? 2.184 74.830 -9.324 1.00 47.91 97 LEU C O 1
ATOM 4722 N N . ALA C 1 99 ? 2.057 75.571 -7.192 1.00 48.79 98 ALA C N 1
ATOM 4723 C CA . ALA C 1 99 ? 1.194 74.514 -6.690 1.00 47.97 98 ALA C CA 1
ATOM 4724 C C . ALA C 1 99 ? -0.236 75.013 -6.582 1.00 49.34 98 ALA C C 1
ATOM 4725 O O . ALA C 1 99 ? -0.485 76.054 -5.982 1.00 50.86 98 ALA C O 1
ATOM 4727 N N . GLY C 1 100 ? -1.178 74.268 -7.155 1.00 48.97 99 GLY C N 1
ATOM 4728 C CA . GLY C 1 100 ? -2.579 74.462 -6.825 1.00 50.43 99 GLY C CA 1
ATOM 4729 C C . GLY C 1 100 ? -2.854 73.981 -5.413 1.00 50.54 99 GLY C C 1
ATOM 4730 O O . GLY C 1 100 ? -2.513 72.862 -5.051 1.00 52.85 99 GLY C O 1
ATOM 4731 N N . VAL C 1 101 ? -3.493 74.827 -4.623 1.00 49.72 100 VAL C N 1
ATOM 4732 C CA . VAL C 1 101 ? -3.759 74.546 -3.241 1.00 47.29 100 VAL C CA 1
ATOM 4733 C C . VAL C 1 101 ? -5.256 74.652 -3.041 1.00 49.78 100 VAL C C 1
ATOM 4734 O O . VAL C 1 101 ? -5.881 75.602 -3.526 1.00 48.47 100 VAL C O 1
ATOM 4738 N N . ASN C 1 102 ? -5.820 73.643 -2.369 1.00 48.81 101 ASN C N 1
ATOM 4739 C CA . ASN C 1 102 ? -7.249 73.561 -2.092 1.00 49.54 101 ASN C CA 1
ATOM 4740 C C . ASN C 1 102 ? -7.523 74.297 -0.778 1.00 49.35 101 ASN C C 1
ATOM 4741 O O . ASN C 1 102 ? -7.451 73.731 0.314 1.00 49.17 101 ASN C O 1
ATOM 4746 N N . GLY C 1 103 ? -7.822 75.583 -0.901 1.00 51.03 102 GLY C N 1
ATOM 4747 C CA . GLY C 1 103 ? -7.924 76.472 0.256 1.00 49.75 102 GLY C CA 1
ATOM 4748 C C . GLY C 1 103 ? -8.996 76.122 1.283 1.00 50.34 102 GLY C C 1
ATOM 4749 O O . GLY C 1 103 ? -8.918 76.568 2.437 1.00 50.69 102 GLY C O 1
ATOM 4750 N N . THR C 1 104 ? -10.011 75.359 0.886 1.00 50.41 103 THR C N 1
ATOM 4751 C CA . THR C 1 104 ? -11.112 75.022 1.812 1.00 49.40 103 THR C CA 1
ATOM 4752 C C . THR C 1 104 ? -10.936 73.646 2.454 1.00 50.23 103 THR C C 1
ATOM 4753 O O . THR C 1 104 ? -11.812 73.186 3.184 1.00 50.68 103 THR C O 1
ATOM 4757 N N . ASP C 1 105 ? -9.813 72.994 2.173 1.00 49.30 104 ASP C N 1
ATOM 4758 C CA . ASP C 1 105 ? -9.512 71.685 2.735 1.00 50.93 104 ASP C CA 1
ATOM 4759 C C . ASP C 1 105 ? -9.596 71.733 4.268 1.00 50.27 104 ASP C C 1
ATOM 4760 O O . ASP C 1 105 ? -8.806 72.403 4.909 1.00 51.74 104 ASP C O 1
ATOM 4765 N N . PRO C 1 106 ? -10.538 70.987 4.866 1.00 51.00 105 PRO C N 1
ATOM 4766 C CA . PRO C 1 106 ? -10.740 71.109 6.302 1.00 50.30 105 PRO C CA 1
ATOM 4767 C C . PRO C 1 106 ? -9.666 70.439 7.150 1.00 50.03 105 PRO C C 1
ATOM 4768 O O . PRO C 1 106 ? -9.616 70.699 8.338 1.00 49.64 105 PRO C O 1
ATOM 4772 N N . PHE C 1 107 ? -8.811 69.615 6.538 1.00 50.94 106 PHE C N 1
ATOM 4773 C CA . PHE C 1 107 ? -7.822 68.819 7.257 1.00 51.09 106 PHE C CA 1
ATOM 4774 C C . PHE C 1 107 ? -6.382 69.267 7.003 1.00 53.17 106 PHE C C 1
ATOM 4775 O O . PHE C 1 107 ? -5.442 68.574 7.375 1.00 54.00 106 PHE C O 1
ATOM 4796 N N . VAL C 1 109 ? -3.590 72.472 7.543 1.00 58.54 108 VAL C N 1
ATOM 4797 C CA . VAL C 1 109 ? -3.235 73.709 8.228 1.00 58.12 108 VAL C CA 1
ATOM 4798 C C . VAL C 1 109 ? -2.482 74.561 7.203 1.00 57.43 108 VAL C C 1
ATOM 4799 O O . VAL C 1 109 ? -1.363 74.218 6.801 1.00 56.98 108 VAL C O 1
ATOM 4816 N N . SER C 1 111 ? -0.836 77.389 7.051 1.00 59.17 110 SER C N 1
ATOM 4817 C CA . SER C 1 111 ? 0.487 77.919 7.346 1.00 61.05 110 SER C CA 1
ATOM 4818 C C . SER C 1 111 ? 1.563 76.857 7.176 1.00 59.46 110 SER C C 1
ATOM 4819 O O . SER C 1 111 ? 2.524 77.052 6.437 1.00 61.07 110 SER C O 1
ATOM 4822 N N . THR C 1 112 ? 1.395 75.718 7.821 1.00 58.37 111 THR C N 1
ATOM 4823 C CA . THR C 1 112 ? 2.426 74.690 7.735 1.00 58.17 111 THR C CA 1
ATOM 4824 C C . THR C 1 112 ? 2.483 74.050 6.328 1.00 55.67 111 THR C C 1
ATOM 4825 O O . THR C 1 112 ? 3.564 73.708 5.825 1.00 55.24 111 THR C O 1
ATOM 4829 N N . PHE C 1 113 ? 1.334 73.929 5.670 1.00 54.87 112 PHE C N 1
ATOM 4830 C CA . PHE C 1 113 ? 1.299 73.372 4.300 1.00 53.36 112 PHE C CA 1
ATOM 4831 C C . PHE C 1 113 ? 2.003 74.272 3.283 1.00 54.07 112 PHE C C 1
ATOM 4832 O O . PHE C 1 113 ? 2.705 73.790 2.387 1.00 54.55 112 PHE C O 1
ATOM 4840 N N . LEU C 1 114 ? 1.798 75.578 3.417 1.00 53.81 113 LEU C N 1
ATOM 4841 C CA . LEU C 1 114 ? 2.417 76.544 2.517 1.00 53.92 113 LEU C CA 1
ATOM 4842 C C . LEU C 1 114 ? 3.942 76.596 2.710 1.00 55.17 113 LEU C C 1
ATOM 4843 O O . LEU C 1 114 ? 4.698 76.729 1.743 1.00 54.83 113 LEU C O 1
ATOM 4848 N N . ARG C 1 115 ? 4.392 76.492 3.956 1.00 56.45 114 ARG C N 1
ATOM 4849 C CA . ARG C 1 115 ? 5.816 76.372 4.237 1.00 58.31 114 ARG C CA 1
ATOM 4850 C C . ARG C 1 115 ? 6.398 75.121 3.587 1.00 56.30 114 ARG C C 1
ATOM 4851 O O . ARG C 1 115 ? 7.479 75.182 3.000 1.00 55.82 114 ARG C O 1
ATOM 4859 N N . GLU C 1 116 ? 5.674 73.999 3.674 1.00 56.21 115 GLU C N 1
ATOM 4860 C CA . GLU C 1 116 ? 6.106 72.747 3.039 1.00 57.59 115 GLU C CA 1
ATOM 4861 C C . GLU C 1 116 ? 6.298 72.905 1.524 1.00 56.02 115 GLU C C 1
ATOM 4862 O O . GLU C 1 116 ? 7.309 72.500 0.968 1.00 55.02 115 GLU C O 1
ATOM 4868 N N . LEU C 1 117 ? 5.305 73.491 0.870 1.00 55.06 116 LEU C N 1
ATOM 4869 C CA . LEU C 1 117 ? 5.327 73.715 -0.563 1.00 54.45 116 LEU C CA 1
ATOM 4870 C C . LEU C 1 117 ? 6.490 74.609 -0.969 1.00 54.91 116 LEU C C 1
ATOM 4871 O O . LEU C 1 117 ? 7.170 74.337 -1.951 1.00 55.58 116 LEU C O 1
ATOM 4876 N N . LYS C 1 118 ? 6.706 75.678 -0.210 1.00 56.12 117 LYS C N 1
ATOM 4877 C CA . LYS C 1 118 ? 7.846 76.552 -0.429 1.00 58.14 117 LYS C CA 1
ATOM 4878 C C . LYS C 1 118 ? 9.134 75.734 -0.329 1.00 58.69 117 LYS C C 1
ATOM 4879 O O . LYS C 1 118 ? 9.956 75.760 -1.235 1.00 59.13 117 LYS C O 1
ATOM 4885 N N . GLU C 1 119 ? 9.262 74.959 0.741 1.00 59.41 118 GLU C N 1
ATOM 4886 C CA . GLU C 1 119 ? 10.453 74.144 0.995 1.00 61.05 118 GLU C CA 1
ATOM 4887 C C . GLU C 1 119 ? 10.669 73.066 -0.079 1.00 59.78 118 GLU C C 1
ATOM 4888 O O . GLU C 1 119 ? 11.792 72.841 -0.504 1.00 60.02 118 GLU C O 1
ATOM 4894 N N . ILE C 1 120 ? 9.588 72.412 -0.503 1.00 59.45 119 ILE C N 1
ATOM 4895 C CA . ILE C 1 120 ? 9.586 71.424 -1.607 1.00 57.75 119 ILE C CA 1
ATOM 4896 C C . ILE C 1 120 ? 10.107 72.007 -2.931 1.00 57.54 119 ILE C C 1
ATOM 4897 O O . ILE C 1 120 ? 10.611 71.272 -3.768 1.00 58.43 119 ILE C O 1
ATOM 4902 N N . GLY C 1 121 ? 9.947 73.318 -3.135 1.00 55.73 120 GLY C N 1
ATOM 4903 C CA . GLY C 1 121 ? 10.533 74.006 -4.297 1.00 54.66 120 GLY C CA 1
ATOM 4904 C C . GLY C 1 121 ? 9.555 74.706 -5.245 1.00 53.96 120 GLY C C 1
ATOM 4905 O O . GLY C 1 121 ? 9.955 75.174 -6.325 1.00 53.80 120 GLY C O 1
ATOM 4906 N N . PHE C 1 122 ? 8.282 74.778 -4.861 1.00 52.74 121 PHE C N 1
ATOM 4907 C CA . PHE C 1 122 ? 7.288 75.511 -5.657 1.00 51.73 121 PHE C CA 1
ATOM 4908 C C . PHE C 1 122 ? 7.559 77.001 -5.521 1.00 50.98 121 PHE C C 1
ATOM 4909 O O . PHE C 1 122 ? 7.922 77.470 -4.449 1.00 50.44 121 PHE C O 1
ATOM 4917 N N . ALA C 1 123 ? 7.361 77.740 -6.605 1.00 51.71 122 ALA C N 1
ATOM 4918 C CA . ALA C 1 123 ? 7.640 79.173 -6.623 1.00 51.12 122 ALA C CA 1
ATOM 4919 C C . ALA C 1 123 ? 6.478 79.937 -6.024 1.00 51.55 122 ALA C C 1
ATOM 4920 O O . ALA C 1 123 ? 6.626 81.089 -5.592 1.00 52.19 122 ALA C O 1
ATOM 4922 N N . GLY C 1 124 ? 5.314 79.292 -6.021 1.00 51.43 123 GLY C N 1
ATOM 4923 C CA . GLY C 1 124 ? 4.093 79.955 -5.648 1.00 50.17 123 GLY C CA 1
ATOM 4924 C C . GLY C 1 124 ? 2.894 79.047 -5.613 1.00 49.62 123 GLY C C 1
ATOM 4925 O O . GLY C 1 124 ? 3.011 77.849 -5.776 1.00 51.10 123 GLY C O 1
ATOM 4926 N N . VAL C 1 125 ? 1.726 79.634 -5.421 1.00 49.87 124 VAL C N 1
ATOM 4927 C CA . VAL C 1 125 ? 0.510 78.854 -5.366 1.00 49.58 124 VAL C CA 1
ATOM 4928 C C . VAL C 1 125 ? -0.648 79.504 -6.098 1.00 49.38 124 VAL C C 1
ATOM 4929 O O . VAL C 1 125 ? -0.614 80.677 -6.403 1.00 51.17 124 VAL C O 1
ATOM 4933 N N . GLN C 1 126 ? -1.669 78.709 -6.367 1.00 50.18 125 GLN C N 1
ATOM 4934 C CA . GLN C 1 126 ? -2.926 79.167 -6.950 1.00 50.86 125 GLN C CA 1
ATOM 4935 C C . GLN C 1 126 ? -4.038 78.488 -6.166 1.00 50.70 125 GLN C C 1
ATOM 4936 O O . GLN C 1 126 ? -3.824 77.389 -5.648 1.00 49.88 125 GLN C O 1
ATOM 4942 N N . ASN C 1 127 ? -5.209 79.130 -6.068 1.00 49.69 126 ASN C N 1
ATOM 4943 C CA . ASN C 1 127 ? -6.388 78.463 -5.481 1.00 48.85 126 ASN C CA 1
ATOM 4944 C C . ASN C 1 127 ? -7.018 77.518 -6.473 1.00 49.49 126 ASN C C 1
ATOM 4945 O O . ASN C 1 127 ? -7.894 77.897 -7.257 1.00 48.48 126 ASN C O 1
ATOM 4950 N N . PHE C 1 128 ? -6.558 76.282 -6.454 1.00 49.05 127 PHE C N 1
ATOM 4951 C CA . PHE C 1 128 ? -7.217 75.249 -7.196 1.00 50.55 127 PHE C CA 1
ATOM 4952 C C . PHE C 1 128 ? -7.028 73.896 -6.523 1.00 51.22 127 PHE C C 1
ATOM 4953 O O . PHE C 1 128 ? -5.897 73.555 -6.131 1.00 52.08 127 PHE C O 1
ATOM 4961 N N . PRO C 1 129 ? -8.120 73.118 -6.402 1.00 50.61 128 PRO C N 1
ATOM 4962 C CA . PRO C 1 129 ? -9.523 73.394 -6.792 1.00 50.84 128 PRO C CA 1
ATOM 4963 C C . PRO C 1 129 ? -10.130 74.604 -6.090 1.00 50.33 128 PRO C C 1
ATOM 4964 O O . PRO C 1 129 ? -9.745 74.923 -4.950 1.00 50.01 128 PRO C O 1
ATOM 4968 N N . THR C 1 130 ? -11.073 75.257 -6.770 1.00 49.14 129 THR C N 1
ATOM 4969 C CA . THR C 1 130 ? -11.720 76.454 -6.240 1.00 49.63 129 THR C CA 1
ATOM 4970 C C . THR C 1 130 ? -13.240 76.330 -6.244 1.00 49.72 129 THR C C 1
ATOM 4971 O O . THR C 1 130 ? -13.836 75.915 -7.239 1.00 50.12 129 THR C O 1
ATOM 4975 N N . VAL C 1 131 ? -13.867 76.723 -5.134 1.00 50.36 130 VAL C N 1
ATOM 4976 C CA . VAL C 1 131 ? -15.327 76.797 -5.063 1.00 49.50 130 VAL C CA 1
ATOM 4977 C C . VAL C 1 131 ? -15.909 77.869 -5.999 1.00 49.05 130 VAL C C 1
ATOM 4978 O O . VAL C 1 131 ? -17.108 77.855 -6.287 1.00 50.34 130 VAL C O 1
ATOM 4982 N N . GLY C 1 132 ? -15.065 78.767 -6.501 1.00 49.37 131 GLY C N 1
ATOM 4983 C CA . GLY C 1 132 ? -15.486 79.759 -7.491 1.00 48.32 131 GLY C CA 1
ATOM 4984 C C . GLY C 1 132 ? -16.155 79.149 -8.717 1.00 49.18 131 GLY C C 1
ATOM 4985 O O . GLY C 1 132 ? -16.974 79.803 -9.358 1.00 49.15 131 GLY C O 1
ATOM 4986 N N . LEU C 1 133 ? -15.812 77.895 -9.039 1.00 48.32 132 LEU C N 1
ATOM 4987 C CA . LEU C 1 133 ? -16.405 77.182 -10.169 1.00 48.19 132 LEU C CA 1
ATOM 4988 C C . LEU C 1 133 ? -17.783 76.595 -9.854 1.00 50.97 132 LEU C C 1
ATOM 4989 O O . LEU C 1 133 ? -18.446 76.016 -10.729 1.00 54.56 132 LEU C O 1
ATOM 4994 N N . ILE C 1 134 ? -18.208 76.735 -8.603 1.00 50.53 133 ILE C N 1
ATOM 4995 C CA . ILE C 1 134 ? -19.425 76.114 -8.124 1.00 49.18 133 ILE C CA 1
ATOM 4996 C C . ILE C 1 134 ? -20.463 77.225 -7.932 1.00 50.22 133 ILE C C 1
ATOM 4997 O O . ILE C 1 134 ? -20.144 78.291 -7.400 1.00 50.96 133 ILE C O 1
ATOM 5002 N N . ASP C 1 135 ? -21.693 76.967 -8.388 1.00 51.02 134 ASP C N 1
ATOM 5003 C CA . ASP C 1 135 ? -22.786 77.948 -8.322 1.00 52.23 134 ASP C CA 1
ATOM 5004 C C . ASP C 1 135 ? -24.039 77.359 -7.660 1.00 51.98 134 ASP C C 1
ATOM 5005 O O . ASP C 1 135 ? -24.002 76.261 -7.107 1.00 53.25 134 ASP C O 1
ATOM 5010 N N . GLY C 1 136 ? -25.126 78.123 -7.672 1.00 52.16 135 GLY C N 1
ATOM 5011 C CA . GLY C 1 136 ? -26.421 77.654 -7.172 1.00 51.72 135 GLY C CA 1
ATOM 5012 C C . GLY C 1 136 ? -26.525 77.657 -5.668 1.00 51.70 135 GLY C C 1
ATOM 5013 O O . GLY C 1 136 ? -25.738 78.287 -4.979 1.00 53.05 135 GLY C O 1
ATOM 5014 N N . LEU C 1 137 ? -27.528 76.947 -5.168 1.00 53.03 136 LEU C N 1
ATOM 5015 C CA . LEU C 1 137 ? -27.739 76.762 -3.740 1.00 53.79 136 LEU C CA 1
ATOM 5016 C C . LEU C 1 137 ? -26.624 75.892 -3.148 1.00 51.00 136 LEU C C 1
ATOM 5017 O O . LEU C 1 137 ? -26.290 76.014 -1.966 1.00 51.19 136 LEU C O 1
ATOM 5022 N N . PHE C 1 138 ? -26.063 75.004 -3.962 1.00 50.40 137 PHE C N 1
ATOM 5023 C CA . PHE C 1 138 ? -24.916 74.177 -3.533 1.00 49.36 137 PHE C CA 1
ATOM 5024 C C . PHE C 1 138 ? -23.747 75.069 -3.108 1.00 49.65 137 PHE C C 1
ATOM 5025 O O . PHE C 1 138 ? -23.230 74.939 -1.999 1.00 52.00 137 PHE C O 1
ATOM 5033 N N . ARG C 1 139 ? -23.362 75.998 -3.978 1.00 48.46 138 ARG C N 1
ATOM 5034 C CA . ARG C 1 139 ? -22.364 76.999 -3.625 1.00 49.27 138 ARG C CA 1
ATOM 5035 C C . ARG C 1 139 ? -22.727 77.759 -2.352 1.00 50.03 138 ARG C C 1
ATOM 5036 O O . ARG C 1 139 ? -21.889 77.939 -1.483 1.00 50.92 138 ARG C O 1
ATOM 5044 N N . GLN C 1 140 ? -23.974 78.218 -2.251 1.00 51.48 139 GLN C N 1
ATOM 5045 C CA . GLN C 1 140 ? -24.410 79.004 -1.104 1.00 52.95 139 GLN C CA 1
ATOM 5046 C C . GLN C 1 140 ? -24.244 78.204 0.183 1.00 53.05 139 GLN C C 1
ATOM 5047 O O . GLN C 1 140 ? -23.788 78.728 1.214 1.00 53.17 139 GLN C O 1
ATOM 5053 N N . ASN C 1 141 ? -24.603 76.926 0.113 1.00 52.78 140 ASN C N 1
ATOM 5054 C CA . ASN C 1 141 ? -24.428 76.004 1.241 1.00 53.41 140 ASN C CA 1
ATOM 5055 C C . ASN C 1 141 ? -22.982 75.820 1.669 1.00 51.14 140 ASN C C 1
ATOM 5056 O O . ASN C 1 141 ? -22.676 75.805 2.858 1.00 50.42 140 ASN C O 1
ATOM 5061 N N . LEU C 1 142 ? -22.107 75.652 0.687 1.00 50.78 141 LEU C N 1
ATOM 5062 C CA . LEU C 1 142 ? -20.680 75.551 0.937 1.00 51.73 141 LEU C CA 1
ATOM 5063 C C . LEU C 1 142 ? -20.143 76.810 1.628 1.00 52.62 141 LEU C C 1
ATOM 5064 O O . LEU C 1 142 ? -19.341 76.718 2.562 1.00 53.52 141 LEU C O 1
ATOM 5069 N N . GLU C 1 143 ? -20.583 77.978 1.163 1.00 52.40 142 GLU C N 1
ATOM 5070 C CA . GLU C 1 143 ? -20.143 79.247 1.735 1.00 53.21 142 GLU C CA 1
ATOM 5071 C C . GLU C 1 143 ? -20.604 79.373 3.173 1.00 54.15 142 GLU C C 1
ATOM 5072 O O . GLU C 1 143 ? -19.911 79.937 4.022 1.00 54.58 142 GLU C O 1
ATOM 5078 N N . GLU C 1 144 ? -21.782 78.837 3.444 1.00 54.73 143 GLU C N 1
ATOM 5079 C CA . GLU C 1 144 ? -22.375 78.943 4.760 1.00 56.75 143 GLU C CA 1
ATOM 5080 C C . GLU C 1 144 ? -21.831 77.922 5.750 1.00 55.24 143 GLU C C 1
ATOM 5081 O O . GLU C 1 144 ? -22.020 78.095 6.947 1.00 55.01 143 GLU C O 1
ATOM 5087 N N . THR C 1 145 ? -21.145 76.879 5.265 1.00 54.56 144 THR C N 1
ATOM 5088 C CA . THR C 1 145 ? -20.692 75.773 6.121 1.00 53.59 144 THR C CA 1
ATOM 5089 C C . THR C 1 145 ? -19.175 75.513 6.077 1.00 54.30 144 THR C C 1
ATOM 5090 O O . THR C 1 145 ? -18.720 74.368 6.162 1.00 55.94 144 THR C O 1
ATOM 5094 N N . GLY C 1 146 ? -18.391 76.577 5.939 1.00 53.99 145 GLY C N 1
ATOM 5095 C CA . GLY C 1 146 ? -16.948 76.492 6.145 1.00 52.22 145 GLY C CA 1
ATOM 5096 C C . GLY C 1 146 ? -16.140 76.152 4.922 1.00 52.04 145 GLY C C 1
ATOM 5097 O O . GLY C 1 146 ? -14.970 75.816 5.026 1.00 53.64 145 GLY C O 1
ATOM 5106 N N . SER C 1 148 ? -15.835 78.361 1.967 1.00 50.08 147 SER C N 1
ATOM 5107 C CA . SER C 1 148 ? -16.037 79.585 1.193 1.00 51.70 147 SER C CA 1
ATOM 5108 C C . SER C 1 148 ? -14.795 80.017 0.440 1.00 50.52 147 SER C C 1
ATOM 5109 O O . SER C 1 148 ? -13.658 79.751 0.853 1.00 50.96 147 SER C O 1
ATOM 5112 N N . TYR C 1 149 ? -15.047 80.735 -0.643 1.00 49.20 148 TYR C N 1
ATOM 5113 C CA . TYR C 1 149 ? -14.007 81.398 -1.403 1.00 50.79 148 TYR C CA 1
ATOM 5114 C C . TYR C 1 149 ? -13.154 82.289 -0.495 1.00 50.30 148 TYR C C 1
ATOM 5115 O O . TYR C 1 149 ? -11.979 82.485 -0.760 1.00 50.49 148 TYR C O 1
ATOM 5124 N N . ALA C 1 150 ? -13.745 82.812 0.577 1.00 51.08 149 ALA C N 1
ATOM 5125 C CA . ALA C 1 150 ? -13.033 83.694 1.486 1.00 49.92 149 ALA C CA 1
ATOM 5126 C C . ALA C 1 150 ? -11.904 82.955 2.205 1.00 50.60 149 ALA C C 1
ATOM 5127 O O . ALA C 1 150 ? -10.880 83.545 2.552 1.00 51.83 149 ALA C O 1
ATOM 5129 N N . GLN C 1 151 ? -12.076 81.664 2.425 1.00 50.73 150 GLN C N 1
ATOM 5130 C CA . GLN C 1 151 ? -10.951 80.839 2.867 1.00 52.55 150 GLN C CA 1
ATOM 5131 C C . GLN C 1 151 ? -9.853 80.701 1.815 1.00 50.52 150 GLN C C 1
ATOM 5132 O O . GLN C 1 151 ? -8.670 80.600 2.158 1.00 48.90 150 GLN C O 1
ATOM 5138 N N . GLU C 1 152 ? -10.238 80.656 0.544 1.00 50.64 151 GLU C N 1
ATOM 5139 C CA . GLU C 1 152 ? -9.247 80.683 -0.537 1.00 49.45 151 GLU C CA 1
ATOM 5140 C C . GLU C 1 152 ? -8.481 82.007 -0.511 1.00 49.91 151 GLU C C 1
ATOM 5141 O O . GLU C 1 152 ? -7.260 82.027 -0.730 1.00 49.50 151 GLU C O 1
ATOM 5147 N N . VAL C 1 153 ? -9.181 83.097 -0.186 1.00 49.54 152 VAL C N 1
ATOM 5148 C CA . VAL C 1 153 ? -8.543 84.403 -0.085 1.00 49.68 152 VAL C CA 1
ATOM 5149 C C . VAL C 1 153 ? -7.536 84.440 1.084 1.00 51.01 152 VAL C C 1
ATOM 5150 O O . VAL C 1 153 ? -6.402 84.960 0.951 1.00 50.05 152 VAL C O 1
ATOM 5154 N N . GLU C 1 154 ? -7.929 83.852 2.211 1.00 52.01 153 GLU C N 1
ATOM 5155 C CA . GLU C 1 154 ? -7.058 83.796 3.360 1.00 52.73 153 GLU C CA 1
ATOM 5156 C C . GLU C 1 154 ? -5.800 83.010 3.027 1.00 52.43 153 GLU C C 1
ATOM 5157 O O . GLU C 1 154 ? -4.692 83.464 3.320 1.00 53.58 153 GLU C O 1
ATOM 5171 N N . ILE C 1 156 ? -4.355 82.675 0.180 1.00 51.26 155 ILE C N 1
ATOM 5172 C CA . ILE C 1 156 ? -3.499 83.500 -0.679 1.00 51.76 155 ILE C CA 1
ATOM 5173 C C . ILE C 1 156 ? -2.810 84.585 0.170 1.00 52.25 155 ILE C C 1
ATOM 5174 O O . ILE C 1 156 ? -1.633 84.865 -0.027 1.00 53.93 155 ILE C O 1
ATOM 5179 N N . ALA C 1 157 ? -3.536 85.164 1.127 1.00 50.97 156 ALA C N 1
ATOM 5180 C CA . ALA C 1 157 ? -2.974 86.174 2.013 1.00 49.84 156 ALA C CA 1
ATOM 5181 C C . ALA C 1 157 ? -1.761 85.616 2.732 1.00 51.58 156 ALA C C 1
ATOM 5182 O O . ALA C 1 157 ? -0.710 86.256 2.774 1.00 50.78 156 ALA C O 1
ATOM 5184 N N . GLU C 1 158 ? -1.918 84.406 3.283 1.00 52.82 157 GLU C N 1
ATOM 5185 C CA . GLU C 1 158 ? -0.858 83.735 3.991 1.00 54.74 157 GLU C CA 1
ATOM 5186 C C . GLU C 1 158 ? 0.288 83.370 3.078 1.00 53.98 157 GLU C C 1
ATOM 5187 O O . GLU C 1 158 ? 1.447 83.505 3.466 1.00 52.79 157 GLU C O 1
ATOM 5193 N N . ALA C 1 159 ? -0.014 82.920 1.857 1.00 52.43 158 ALA C N 1
ATOM 5194 C CA . ALA C 1 159 ? 1.046 82.558 0.934 1.00 51.84 158 ALA C CA 1
ATOM 5195 C C . ALA C 1 159 ? 1.889 83.799 0.613 1.00 53.25 158 ALA C C 1
ATOM 5196 O O . ALA C 1 159 ? 3.126 83.733 0.614 1.00 53.10 158 ALA C O 1
ATOM 5198 N N . HIS C 1 160 ? 1.215 84.922 0.378 1.00 51.97 159 HIS C N 1
ATOM 5199 C CA . HIS C 1 160 ? 1.878 86.190 0.134 1.00 53.48 159 HIS C CA 1
ATOM 5200 C C . HIS C 1 160 ? 2.810 86.574 1.280 1.00 55.47 159 HIS C C 1
ATOM 5201 O O . HIS C 1 160 ? 3.934 87.021 1.048 1.00 54.90 159 HIS C O 1
ATOM 5208 N N . LYS C 1 161 ? 2.335 86.402 2.511 1.00 56.37 160 LYS C N 1
ATOM 5209 C CA . LYS C 1 161 ? 3.146 86.692 3.678 1.00 58.77 160 LYS C CA 1
ATOM 5210 C C . LYS C 1 161 ? 4.392 85.814 3.743 1.00 56.01 160 LYS C C 1
ATOM 5211 O O . LYS C 1 161 ? 5.410 86.249 4.261 1.00 56.15 160 LYS C O 1
ATOM 5217 N N . LEU C 1 162 ? 4.317 84.595 3.205 1.00 55.53 161 LEU C N 1
ATOM 5218 C CA . LEU C 1 162 ? 5.495 83.723 3.063 1.00 54.32 161 LEU C CA 1
ATOM 5219 C C . LEU C 1 162 ? 6.393 84.056 1.853 1.00 53.13 161 LEU C C 1
ATOM 5220 O O . LEU C 1 162 ? 7.386 83.385 1.606 1.00 54.20 161 LEU C O 1
ATOM 5225 N N . ASP C 1 163 ? 6.064 85.121 1.136 1.00 54.29 162 ASP C N 1
ATOM 5226 C CA . ASP C 1 163 ? 6.782 85.565 -0.072 1.00 54.62 162 ASP C CA 1
ATOM 5227 C C . ASP C 1 163 ? 6.720 84.546 -1.221 1.00 53.40 162 ASP C C 1
ATOM 5228 O O . ASP C 1 163 ? 7.628 84.455 -2.045 1.00 53.47 162 ASP C O 1
ATOM 5233 N N . LEU C 1 164 ? 5.631 83.783 -1.263 1.00 53.93 163 LEU C N 1
ATOM 5234 C CA . LEU C 1 164 ? 5.301 82.944 -2.417 1.00 52.41 163 LEU C CA 1
ATOM 5235 C C . LEU C 1 164 ? 4.611 83.777 -3.497 1.00 51.35 163 LEU C C 1
ATOM 5236 O O . LEU C 1 164 ? 3.817 84.681 -3.198 1.00 52.15 163 LEU C O 1
ATOM 5241 N N . LEU C 1 165 ? 4.878 83.454 -4.755 1.00 51.52 164 LEU C N 1
ATOM 5242 C CA . LEU C 1 165 ? 4.138 84.057 -5.863 1.00 50.52 164 LEU C CA 1
ATOM 5243 C C . LEU C 1 165 ? 2.712 83.548 -5.743 1.00 49.05 164 LEU C C 1
ATOM 5244 O O . LEU C 1 165 ? 2.498 82.382 -5.465 1.00 49.59 164 LEU C O 1
ATOM 5249 N N . THR C 1 166 ? 1.743 84.430 -5.919 1.00 48.51 165 THR C N 1
ATOM 5250 C CA . THR C 1 166 ? 0.344 84.060 -5.868 1.00 48.63 165 THR C CA 1
ATOM 5251 C C . THR C 1 166 ? -0.353 84.452 -7.167 1.00 51.02 165 THR C C 1
ATOM 5252 O O . THR C 1 166 ? -0.243 85.598 -7.602 1.00 50.45 165 THR C O 1
ATOM 5256 N N . THR C 1 167 ? -1.050 83.488 -7.778 1.00 50.12 166 THR C N 1
ATOM 5257 C CA . THR C 1 167 ? -1.739 83.685 -9.053 1.00 50.08 166 THR C CA 1
ATOM 5258 C C . THR C 1 167 ? -3.188 83.160 -8.986 1.00 48.96 166 THR C C 1
ATOM 5259 O O . THR C 1 167 ? -3.577 82.296 -9.775 1.00 49.40 166 THR C O 1
ATOM 5263 N N . PRO C 1 168 ? -4.008 83.709 -8.073 1.00 48.44 167 PRO C N 1
ATOM 5264 C CA . PRO C 1 168 ? -5.350 83.151 -7.879 1.00 50.04 167 PRO C CA 1
ATOM 5265 C C . PRO C 1 168 ? -6.345 83.333 -9.037 1.00 49.53 167 PRO C C 1
ATOM 5266 O O . PRO C 1 168 ? -6.213 84.240 -9.863 1.00 49.28 167 PRO C O 1
ATOM 5270 N N . TYR C 1 169 ? -7.342 82.457 -9.080 1.00 49.51 168 TYR C N 1
ATOM 5271 C CA . TYR C 1 169 ? -8.483 82.656 -9.950 1.00 49.27 168 TYR C CA 1
ATOM 5272 C C . TYR C 1 169 ? -9.493 83.569 -9.248 1.00 49.61 168 TYR C C 1
ATOM 5273 O O . TYR C 1 169 ? -9.768 83.396 -8.060 1.00 49.95 168 TYR C O 1
ATOM 5282 N N . VAL C 1 170 ? -10.027 84.529 -10.004 1.00 48.35 169 VAL C N 1
ATOM 5283 C CA . VAL C 1 170 ? -11.108 85.372 -9.572 1.00 47.77 169 VAL C CA 1
ATOM 5284 C C . VAL C 1 170 ? -12.268 85.203 -10.567 1.00 48.22 169 VAL C C 1
ATOM 5285 O O . VAL C 1 170 ? -12.058 84.881 -11.734 1.00 48.14 169 VAL C O 1
ATOM 5289 N N . PHE C 1 171 ? -13.488 85.327 -10.063 1.00 47.95 170 PHE C N 1
ATOM 5290 C CA . PHE C 1 171 ? -14.697 85.106 -10.858 1.00 48.67 170 PHE C CA 1
ATOM 5291 C C . PHE C 1 171 ? -15.601 86.320 -10.868 1.00 48.08 170 PHE C C 1
ATOM 5292 O O . PHE C 1 171 ? -16.620 86.320 -11.550 1.00 46.92 170 PHE C O 1
ATOM 5300 N N . SER C 1 172 ? -15.206 87.358 -10.139 1.00 48.17 171 SER C N 1
ATOM 5301 C CA . SER C 1 172 ? -16.007 88.574 -10.038 1.00 48.28 171 SER C CA 1
ATOM 5302 C C . SER C 1 172 ? -15.156 89.755 -9.576 1.00 48.89 171 SER C C 1
ATOM 5303 O O . SER C 1 172 ? -14.028 89.570 -9.089 1.00 48.52 171 SER C O 1
ATOM 5306 N N . PRO C 1 173 ? -15.680 90.982 -9.734 1.00 50.18 172 PRO C N 1
ATOM 5307 C CA . PRO C 1 173 ? -14.983 92.154 -9.199 1.00 50.25 172 PRO C CA 1
ATOM 5308 C C . PRO C 1 173 ? -14.730 92.052 -7.701 1.00 50.21 172 PRO C C 1
ATOM 5309 O O . PRO C 1 173 ? -13.681 92.480 -7.218 1.00 50.83 172 PRO C O 1
ATOM 5313 N N . GLU C 1 174 ? -15.686 91.479 -6.981 1.00 50.27 173 GLU C N 1
ATOM 5314 C CA . GLU C 1 174 ? -15.565 91.306 -5.549 1.00 51.86 173 GLU C CA 1
ATOM 5315 C C . GLU C 1 174 ? -14.415 90.348 -5.241 1.00 51.44 173 GLU C C 1
ATOM 5316 O O . GLU C 1 174 ? -13.593 90.613 -4.358 1.00 52.09 173 GLU C O 1
ATOM 5322 N N . ASP C 1 175 ? -14.353 89.239 -5.980 1.00 50.17 174 ASP C N 1
ATOM 5323 C CA . ASP C 1 175 ? -13.215 88.310 -5.884 1.00 49.35 174 ASP C CA 1
ATOM 5324 C C . ASP C 1 175 ? -11.896 89.038 -6.197 1.00 49.83 174 ASP C C 1
ATOM 5325 O O . ASP C 1 175 ? -10.871 88.847 -5.508 1.00 49.84 174 ASP C O 1
ATOM 5330 N N . ALA C 1 176 ? -11.910 89.863 -7.245 1.00 48.65 175 ALA C N 1
ATOM 5331 C CA . ALA C 1 176 ? -10.694 90.583 -7.662 1.00 48.52 175 ALA C CA 1
ATOM 5332 C C . ALA C 1 176 ? -10.171 91.518 -6.563 1.00 49.54 175 ALA C C 1
ATOM 5333 O O . ALA C 1 176 ? -8.981 91.502 -6.248 1.00 47.16 175 ALA C O 1
ATOM 5335 N N . VAL C 1 177 ? -11.070 92.306 -5.972 1.00 49.22 176 VAL C N 1
ATOM 5336 C CA . VAL C 1 177 ? -10.719 93.166 -4.855 1.00 48.74 176 VAL C CA 1
ATOM 5337 C C . VAL C 1 177 ? -10.140 92.364 -3.694 1.00 49.72 176 VAL C C 1
ATOM 5338 O O . VAL C 1 177 ? -9.067 92.689 -3.188 1.00 49.72 176 VAL C O 1
ATOM 5342 N N . ALA C 1 178 ? -10.839 91.308 -3.285 1.00 48.44 177 ALA C N 1
ATOM 5343 C CA . ALA C 1 178 ? -10.392 90.496 -2.158 1.00 48.27 177 ALA C CA 1
ATOM 5344 C C . ALA C 1 178 ? -8.979 89.973 -2.377 1.00 48.43 177 ALA C C 1
ATOM 5345 O O . ALA C 1 178 ? -8.109 90.069 -1.504 1.00 49.26 177 ALA C O 1
ATOM 5355 N N . ALA C 1 180 ? -6.731 91.041 -4.598 1.00 50.92 179 ALA C N 1
ATOM 5356 C CA . ALA C 1 180 ? -5.805 92.170 -4.691 1.00 50.20 179 ALA C CA 1
ATOM 5357 C C . ALA C 1 180 ? -5.369 92.622 -3.288 1.00 50.02 179 ALA C C 1
ATOM 5358 O O . ALA C 1 180 ? -4.186 92.868 -3.045 1.00 51.18 179 ALA C O 1
ATOM 5360 N N . LYS C 1 181 ? -6.327 92.730 -2.371 1.00 51.16 180 LYS C N 1
ATOM 5361 C CA . LYS C 1 181 ? -6.034 93.134 -0.998 1.00 51.79 180 LYS C CA 1
ATOM 5362 C C . LYS C 1 181 ? -5.193 92.091 -0.289 1.00 52.43 180 LYS C C 1
ATOM 5363 O O . LYS C 1 181 ? -4.357 92.446 0.519 1.00 53.60 180 LYS C O 1
ATOM 5369 N N . ALA C 1 182 ? -5.403 90.816 -0.610 1.00 53.26 181 ALA C N 1
ATOM 5370 C CA . ALA C 1 182 ? -4.596 89.716 -0.061 1.00 52.83 181 ALA C CA 1
ATOM 5371 C C . ALA C 1 182 ? -3.140 89.742 -0.516 1.00 53.12 181 ALA C C 1
ATOM 5372 O O . ALA C 1 182 ? -2.313 89.027 0.046 1.00 53.28 181 ALA C O 1
ATOM 5374 N N . GLY C 1 183 ? -2.830 90.521 -1.553 1.00 53.58 182 GLY C N 1
ATOM 5375 C CA . GLY C 1 183 ? -1.450 90.635 -2.070 1.00 53.18 182 GLY C CA 1
ATOM 5376 C C . GLY C 1 183 ? -1.110 89.789 -3.293 1.00 53.54 182 GLY C C 1
ATOM 5377 O O . GLY C 1 183 ? 0.078 89.543 -3.572 1.00 53.82 182 GLY C O 1
ATOM 5378 N N . ALA C 1 184 ? -2.141 89.355 -4.021 1.00 52.22 183 ALA C N 1
ATOM 5379 C CA . ALA C 1 184 ? -1.971 88.546 -5.224 1.00 51.79 183 ALA C CA 1
ATOM 5380 C C . ALA C 1 184 ? -1.045 89.242 -6.223 1.00 53.16 183 ALA C C 1
ATOM 5381 O O . ALA C 1 184 ? -1.169 90.449 -6.489 1.00 52.73 183 ALA C O 1
ATOM 5383 N N . ASP C 1 185 ? -0.117 88.485 -6.783 1.00 52.53 184 ASP C N 1
ATOM 5384 C CA . ASP C 1 185 ? 0.787 89.042 -7.761 1.00 52.52 184 ASP C CA 1
ATOM 5385 C C . ASP C 1 185 ? 0.080 89.095 -9.107 1.00 51.37 184 ASP C C 1
ATOM 5386 O O . ASP C 1 185 ? 0.217 90.050 -9.862 1.00 50.81 184 ASP C O 1
ATOM 5391 N N . ILE C 1 186 ? -0.667 88.040 -9.407 1.00 51.68 185 ILE C N 1
ATOM 5392 C CA . ILE C 1 186 ? -1.387 87.906 -10.670 1.00 51.08 185 ILE C CA 1
ATOM 5393 C C . ILE C 1 186 ? -2.819 87.449 -10.385 1.00 51.25 185 ILE C C 1
ATOM 5394 O O . ILE C 1 186 ? -3.031 86.551 -9.592 1.00 48.92 185 ILE C O 1
ATOM 5399 N N . LEU C 1 187 ? -3.800 88.085 -11.015 1.00 51.65 186 LEU C N 1
ATOM 5400 C CA . LEU C 1 187 ? -5.165 87.576 -10.979 1.00 50.61 186 LEU C CA 1
ATOM 5401 C C . LEU C 1 187 ? -5.477 86.880 -12.296 1.00 49.42 186 LEU C C 1
ATOM 5402 O O . LEU C 1 187 ? -5.235 87.438 -13.374 1.00 47.04 186 LEU C O 1
ATOM 5407 N N . VAL C 1 188 ? -6.025 85.671 -12.209 1.00 49.66 187 VAL C N 1
ATOM 5408 C CA . VAL C 1 188 ? -6.497 84.972 -13.399 1.00 50.39 187 VAL C CA 1
ATOM 5409 C C . VAL C 1 188 ? -8.005 85.050 -13.432 1.00 50.31 187 VAL C C 1
ATOM 5410 O O . VAL C 1 188 ? -8.695 84.406 -12.633 1.00 50.60 187 VAL C O 1
ATOM 5414 N N . CYS C 1 189 ? -8.516 85.854 -14.355 1.00 50.57 188 CYS C N 1
ATOM 5415 C CA . CYS C 1 189 ? -9.953 86.003 -14.507 1.00 50.42 188 CYS C CA 1
ATOM 5416 C C . CYS C 1 189 ? -10.470 84.785 -15.197 1.00 49.21 188 CYS C C 1
ATOM 5417 O O . CYS C 1 189 ? -10.209 84.588 -16.389 1.00 48.63 188 CYS C O 1
ATOM 5420 N N . HIS C 1 190 ? -11.221 83.997 -14.435 1.00 47.86 189 HIS C N 1
ATOM 5421 C CA . HIS C 1 190 ? -11.684 82.712 -14.854 1.00 50.02 189 HIS C CA 1
ATOM 5422 C C . HIS C 1 190 ? -13.138 82.795 -15.363 1.00 49.72 189 HIS C C 1
ATOM 5423 O O . HIS C 1 190 ? -14.053 83.087 -14.599 1.00 47.69 189 HIS C O 1
ATOM 5438 N N . GLY C 1 192 ? -15.111 80.359 -16.568 1.00 57.97 191 GLY C N 1
ATOM 5439 C CA . GLY C 1 192 ? -15.863 79.091 -16.510 1.00 61.54 191 GLY C CA 1
ATOM 5440 C C . GLY C 1 192 ? -15.167 77.950 -17.241 1.00 64.77 191 GLY C C 1
ATOM 5441 O O . GLY C 1 192 ? -14.075 78.098 -17.752 1.00 64.16 191 GLY C O 1
ATOM 5442 N N . LEU C 1 193 ? -15.804 76.795 -17.308 1.00 71.32 192 LEU C N 1
ATOM 5443 C CA . LEU C 1 193 ? -15.207 75.630 -18.005 1.00 75.31 192 LEU C CA 1
ATOM 5444 C C . LEU C 1 193 ? -14.944 75.917 -19.508 1.00 77.54 192 LEU C C 1
ATOM 5445 O O . LEU C 1 193 ? -15.836 76.404 -20.211 1.00 78.36 192 LEU C O 1
ATOM 5450 N N . THR C 1 194 ? -13.738 75.595 -19.987 1.00 79.58 193 THR C N 1
ATOM 5451 C CA . THR C 1 194 ? -13.301 75.948 -21.353 1.00 81.67 193 THR C CA 1
ATOM 5452 C C . THR C 1 194 ? -14.181 75.331 -22.466 1.00 84.46 193 THR C C 1
ATOM 5453 O O . THR C 1 194 ? -14.782 74.266 -22.281 1.00 83.33 193 THR C O 1
ATOM 5457 N N . THR C 1 195 ? -14.223 76.030 -23.614 1.00 88.64 194 THR C N 1
ATOM 5458 C CA . THR C 1 195 ? -15.085 75.714 -24.768 1.00 89.13 194 THR C CA 1
ATOM 5459 C C . THR C 1 195 ? -16.575 75.811 -24.399 1.00 89.43 194 THR C C 1
ATOM 5460 O O . THR C 1 195 ? -17.036 76.816 -23.838 1.00 87.89 194 THR C O 1
ATOM 5462 N N . ARG C 1 202 ? -21.812 77.678 -26.733 1.00 93.51 201 ARG C N 1
ATOM 5463 C CA . ARG C 1 202 ? -23.260 77.829 -26.530 1.00 94.23 201 ARG C CA 1
ATOM 5464 C C . ARG C 1 202 ? -23.671 77.517 -25.083 1.00 93.48 201 ARG C C 1
ATOM 5465 O O . ARG C 1 202 ? -24.759 77.916 -24.647 1.00 93.65 201 ARG C O 1
ATOM 5467 N N . SER C 1 203 ? -22.802 76.812 -24.350 1.00 91.38 202 SER C N 1
ATOM 5468 C CA . SER C 1 203 ? -23.081 76.417 -22.958 1.00 88.73 202 SER C CA 1
ATOM 5469 C C . SER C 1 203 ? -22.770 77.533 -21.937 1.00 84.08 202 SER C C 1
ATOM 5470 O O . SER C 1 203 ? -23.610 77.847 -21.074 1.00 86.62 202 SER C O 1
ATOM 5473 N N . GLY C 1 204 ? -21.588 78.138 -22.047 1.00 75.23 203 GLY C N 1
ATOM 5474 C CA . GLY C 1 204 ? -21.124 79.110 -21.053 1.00 71.42 203 GLY C CA 1
ATOM 5475 C C . GLY C 1 204 ? -21.292 80.570 -21.444 1.00 68.03 203 GLY C C 1
ATOM 5476 O O . GLY C 1 204 ? -22.245 80.920 -22.134 1.00 67.24 203 GLY C O 1
ATOM 5477 N N . LYS C 1 205 ? -20.362 81.413 -20.981 1.00 63.79 204 LYS C N 1
ATOM 5478 C CA . LYS C 1 205 ? -20.357 82.854 -21.274 1.00 59.97 204 LYS C CA 1
ATOM 5479 C C . LYS C 1 205 ? -20.030 83.103 -22.716 1.00 56.41 204 LYS C C 1
ATOM 5480 O O . LYS C 1 205 ? -19.189 82.436 -23.277 1.00 55.51 204 LYS C O 1
ATOM 5486 N N . SER C 1 206 ? -20.701 84.091 -23.287 1.00 55.54 205 SER C N 1
ATOM 5487 C CA . SER C 1 206 ? -20.371 84.613 -24.595 1.00 54.09 205 SER C CA 1
ATOM 5488 C C . SER C 1 206 ? -19.118 85.459 -24.457 1.00 54.55 205 SER C C 1
ATOM 5489 O O . SER C 1 206 ? -18.791 85.910 -23.356 1.00 53.26 205 SER C O 1
ATOM 5500 N N . ASP C 1 208 ? -18.683 88.452 -25.470 1.00 50.27 207 ASP C N 1
ATOM 5501 C CA . ASP C 1 208 ? -19.134 89.758 -24.997 1.00 51.87 207 ASP C CA 1
ATOM 5502 C C . ASP C 1 208 ? -19.276 89.766 -23.477 1.00 52.05 207 ASP C C 1
ATOM 5503 O O . ASP C 1 208 ? -18.783 90.680 -22.815 1.00 50.05 207 ASP C O 1
ATOM 5508 N N . ASP C 1 209 ? -19.896 88.730 -22.912 1.00 52.37 208 ASP C N 1
ATOM 5509 C CA . ASP C 1 209 ? -19.966 88.640 -21.452 1.00 52.03 208 ASP C CA 1
ATOM 5510 C C . ASP C 1 209 ? -18.586 88.576 -20.832 1.00 50.12 208 ASP C C 1
ATOM 5511 O O . ASP C 1 209 ? -18.355 89.172 -19.800 1.00 51.44 208 ASP C O 1
ATOM 5516 N N . CYS C 1 210 ? -17.685 87.826 -21.434 1.00 48.64 209 CYS C N 1
ATOM 5517 C CA . CYS C 1 210 ? -16.316 87.754 -20.955 1.00 48.40 209 CYS C CA 1
ATOM 5518 C C . CYS C 1 210 ? -15.601 89.100 -20.984 1.00 48.88 209 CYS C C 1
ATOM 5519 O O . CYS C 1 210 ? -14.888 89.442 -20.055 1.00 49.05 209 CYS C O 1
ATOM 5522 N N . VAL C 1 211 ? -15.768 89.864 -22.060 1.00 49.75 210 VAL C N 1
ATOM 5523 C CA . VAL C 1 211 ? -15.121 91.177 -22.157 1.00 49.29 210 VAL C CA 1
ATOM 5524 C C . VAL C 1 211 ? -15.590 92.058 -20.994 1.00 49.62 210 VAL C C 1
ATOM 5525 O O . VAL C 1 211 ? -14.782 92.655 -20.294 1.00 46.42 210 VAL C O 1
ATOM 5529 N N . SER C 1 212 ? -16.897 92.084 -20.756 1.00 50.33 211 SER C N 1
ATOM 5530 C CA . SER C 1 212 ? -17.456 92.907 -19.687 1.00 51.46 211 SER C CA 1
ATOM 5531 C C . SER C 1 212 ? -16.930 92.521 -18.351 1.00 50.54 211 SER C C 1
ATOM 5532 O O . SER C 1 212 ? -16.551 93.394 -17.577 1.00 50.16 211 SER C O 1
ATOM 5535 N N . LEU C 1 213 ? -16.949 91.217 -18.061 1.00 50.06 212 LEU C N 1
ATOM 5536 C CA . LEU C 1 213 ? -16.562 90.742 -16.749 1.00 49.83 212 LEU C CA 1
ATOM 5537 C C . LEU C 1 213 ? -15.082 90.978 -16.475 1.00 50.27 212 LEU C C 1
ATOM 5538 O O . LEU C 1 213 ? -14.725 91.468 -15.405 1.00 49.75 212 LEU C O 1
ATOM 5543 N N . ILE C 1 214 ? -14.237 90.693 -17.465 1.00 49.60 213 ILE C N 1
ATOM 5544 C CA . ILE C 1 214 ? -12.798 90.890 -17.317 1.00 49.24 213 ILE C CA 1
ATOM 5545 C C . ILE C 1 214 ? -12.465 92.382 -17.110 1.00 50.80 213 ILE C C 1
ATOM 5546 O O . ILE C 1 214 ? -11.652 92.746 -16.254 1.00 51.51 213 ILE C O 1
ATOM 5551 N N . ASN C 1 215 ? -13.116 93.238 -17.880 1.00 50.59 214 ASN C N 1
ATOM 5552 C CA . ASN C 1 215 ? -12.890 94.668 -17.779 1.00 51.17 214 ASN C CA 1
ATOM 5553 C C . ASN C 1 215 ? -13.336 95.208 -16.415 1.00 53.31 214 ASN C C 1
ATOM 5554 O O . ASN C 1 215 ? -12.641 96.056 -15.850 1.00 51.37 214 ASN C O 1
ATOM 5559 N N . GLU C 1 216 ? -14.416 94.646 -15.853 1.00 53.33 215 GLU C N 1
ATOM 5560 C CA . GLU C 1 216 ? -14.878 95.021 -14.517 1.00 54.78 215 GLU C CA 1
ATOM 5561 C C . GLU C 1 216 ? -13.907 94.557 -13.425 1.00 52.99 215 GLU C C 1
ATOM 5562 O O . GLU C 1 216 ? -13.623 95.291 -12.491 1.00 52.84 215 GLU C O 1
ATOM 5568 N N . CYS C 1 217 ? -13.416 93.332 -13.525 1.00 52.80 216 CYS C N 1
ATOM 5569 C CA . CYS C 1 217 ? -12.388 92.834 -12.588 1.00 52.89 216 CYS C CA 1
ATOM 5570 C C . CYS C 1 217 ? -11.105 93.650 -12.616 1.00 50.56 216 CYS C C 1
ATOM 5571 O O . CYS C 1 217 ? -10.500 93.915 -11.585 1.00 52.21 216 CYS C O 1
ATOM 5574 N N . ILE C 1 218 ? -10.678 94.013 -13.809 1.00 50.53 217 ILE C N 1
ATOM 5575 C CA . ILE C 1 218 ? -9.484 94.833 -13.994 1.00 49.26 217 ILE C CA 1
ATOM 5576 C C . ILE C 1 218 ? -9.600 96.143 -13.242 1.00 50.72 217 ILE C C 1
ATOM 5577 O O . ILE C 1 218 ? -8.717 96.496 -12.468 1.00 51.10 217 ILE C O 1
ATOM 5582 N N . GLU C 1 219 ? -10.709 96.833 -13.424 1.00 51.05 218 GLU C N 1
ATOM 5583 C CA . GLU C 1 219 ? -10.906 98.124 -12.777 1.00 53.17 218 GLU C CA 1
ATOM 5584 C C . GLU C 1 219 ? -11.064 97.987 -11.276 1.00 53.43 218 GLU C C 1
ATOM 5585 O O . GLU C 1 219 ? -10.507 98.775 -10.531 1.00 54.43 218 GLU C O 1
ATOM 5591 N N . ALA C 1 220 ? -11.788 96.966 -10.841 1.00 52.84 219 ALA C N 1
ATOM 5592 C CA . ALA C 1 220 ? -11.952 96.700 -9.434 1.00 50.88 219 ALA C CA 1
ATOM 5593 C C . ALA C 1 220 ? -10.584 96.445 -8.807 1.00 50.08 219 ALA C C 1
ATOM 5594 O O . ALA C 1 220 ? -10.217 97.076 -7.829 1.00 51.43 219 ALA C O 1
ATOM 5596 N N . ALA C 1 221 ? -9.810 95.542 -9.392 1.00 50.18 220 ALA C N 1
ATOM 5597 C CA . ALA C 1 221 ? -8.477 95.248 -8.897 1.00 50.22 220 ALA C CA 1
ATOM 5598 C C . ALA C 1 221 ? -7.547 96.479 -8.896 1.00 52.01 220 ALA C C 1
ATOM 5599 O O . ALA C 1 221 ? -6.799 96.696 -7.956 1.00 51.99 220 ALA C O 1
ATOM 5601 N N . ARG C 1 222 ? -7.600 97.297 -9.930 1.00 53.55 221 ARG C N 1
ATOM 5602 C CA . ARG C 1 222 ? -6.634 98.366 -10.052 1.00 55.96 221 ARG C CA 1
ATOM 5603 C C . ARG C 1 222 ? -6.837 99.470 -9.036 1.00 57.53 221 ARG C C 1
ATOM 5604 O O . ARG C 1 222 ? -5.893 100.186 -8.700 1.00 57.51 221 ARG C O 1
ATOM 5612 N N . THR C 1 223 ? -8.055 99.588 -8.521 1.00 57.68 222 THR C N 1
ATOM 5613 C CA . THR C 1 223 ? -8.309 100.555 -7.453 1.00 58.40 222 THR C CA 1
ATOM 5614 C C . THR C 1 223 ? -7.581 100.168 -6.180 1.00 57.69 222 THR C C 1
ATOM 5615 O O . THR C 1 223 ? -7.357 101.029 -5.339 1.00 59.18 222 THR C O 1
ATOM 5619 N N . ILE C 1 224 ? -7.232 98.888 -6.026 1.00 55.92 223 ILE C N 1
ATOM 5620 C CA . ILE C 1 224 ? -6.424 98.434 -4.895 1.00 56.01 223 ILE C CA 1
ATOM 5621 C C . ILE C 1 224 ? -4.947 98.569 -5.250 1.00 57.98 223 ILE C C 1
ATOM 5622 O O . ILE C 1 224 ? -4.151 99.055 -4.456 1.00 59.58 223 ILE C O 1
ATOM 5627 N N . ARG C 1 225 ? -4.577 98.128 -6.442 1.00 58.91 224 ARG C N 1
ATOM 5628 C CA . ARG C 1 225 ? -3.178 98.124 -6.834 1.00 59.53 224 ARG C CA 1
ATOM 5629 C C . ARG C 1 225 ? -3.027 98.230 -8.348 1.00 61.08 224 ARG C C 1
ATOM 5630 O O . ARG C 1 225 ? -3.352 97.314 -9.121 1.00 60.61 224 ARG C O 1
ATOM 5638 N N . ASP C 1 226 ? -2.526 99.386 -8.752 1.00 62.07 225 ASP C N 1
ATOM 5639 C CA . ASP C 1 226 ? -2.524 99.796 -10.131 1.00 63.76 225 ASP C CA 1
ATOM 5640 C C . ASP C 1 226 ? -1.774 98.842 -11.040 1.00 62.50 225 ASP C C 1
ATOM 5641 O O . ASP C 1 226 ? -2.124 98.699 -12.202 1.00 61.61 225 ASP C O 1
ATOM 5646 N N . ASP C 1 227 ? -0.727 98.221 -10.518 1.00 60.81 226 ASP C N 1
ATOM 5647 C CA . ASP C 1 227 ? 0.196 97.463 -11.351 1.00 62.47 226 ASP C CA 1
ATOM 5648 C C . ASP C 1 227 ? 0.015 95.962 -11.204 1.00 59.24 226 ASP C C 1
ATOM 5649 O O . ASP C 1 227 ? 0.863 95.201 -11.615 1.00 59.72 226 ASP C O 1
ATOM 5654 N N . ILE C 1 228 ? -1.094 95.537 -10.622 1.00 57.53 227 ILE C N 1
ATOM 5655 C CA . ILE C 1 228 ? -1.401 94.109 -10.530 1.00 55.51 227 ILE C CA 1
ATOM 5656 C C . ILE C 1 228 ? -1.491 93.478 -11.938 1.00 54.42 227 ILE C C 1
ATOM 5657 O O . ILE C 1 228 ? -1.968 94.109 -12.882 1.00 52.21 227 ILE C O 1
ATOM 5662 N N . ILE C 1 229 ? -0.970 92.264 -12.089 1.00 53.82 228 ILE C N 1
ATOM 5663 C CA . ILE C 1 229 ? -0.979 91.582 -13.384 1.00 51.94 228 ILE C CA 1
ATOM 5664 C C . ILE C 1 229 ? -2.274 90.775 -13.544 1.00 51.42 228 ILE C C 1
ATOM 5665 O O . ILE C 1 229 ? -2.713 90.116 -12.602 1.00 51.15 228 ILE C O 1
ATOM 5670 N N . ILE C 1 230 ? -2.878 90.824 -14.735 1.00 50.17 229 ILE C N 1
ATOM 5671 C CA . ILE C 1 230 ? -4.182 90.195 -14.972 1.00 51.52 229 ILE C CA 1
ATOM 5672 C C . ILE C 1 230 ? -4.140 89.341 -16.248 1.00 51.43 229 ILE C C 1
ATOM 5673 O O . ILE C 1 230 ? -3.787 89.832 -17.305 1.00 50.62 229 ILE C O 1
ATOM 5678 N N . LEU C 1 231 ? -4.493 88.062 -16.115 1.00 49.90 230 LEU C N 1
ATOM 5679 C CA . LEU C 1 231 ? -4.534 87.104 -17.221 1.00 49.66 230 LEU C CA 1
ATOM 5680 C C . LEU C 1 231 ? -5.959 86.621 -17.404 1.00 47.76 230 LEU C C 1
ATOM 5681 O O . LEU C 1 231 ? -6.744 86.728 -16.493 1.00 48.49 230 LEU C O 1
ATOM 5686 N N . SER C 1 232 ? -6.303 86.144 -18.595 1.00 49.00 231 SER C N 1
ATOM 5687 C CA . SER C 1 232 ? -7.642 85.611 -18.867 1.00 49.56 231 SER C CA 1
ATOM 5688 C C . SER C 1 232 ? -7.589 84.096 -18.895 1.00 50.50 231 SER C C 1
ATOM 5689 O O . SER C 1 232 ? -6.538 83.532 -19.104 1.00 51.57 231 SER C O 1
ATOM 5692 N N . HIS C 1 233 ? -8.726 83.439 -18.674 1.00 51.94 232 HIS C N 1
ATOM 5693 C CA . HIS C 1 233 ? -8.801 81.972 -18.730 1.00 51.23 232 HIS C CA 1
ATOM 5694 C C . HIS C 1 233 ? -10.242 81.526 -18.839 1.00 50.65 232 HIS C C 1
ATOM 5695 O O . HIS C 1 233 ? -11.133 82.161 -18.278 1.00 52.27 232 HIS C O 1
ATOM 5702 N N . GLY C 1 234 ? -10.467 80.445 -19.579 1.00 49.51 233 GLY C N 1
ATOM 5703 C CA . GLY C 1 234 ? -11.704 79.687 -19.462 1.00 50.26 233 GLY C CA 1
ATOM 5704 C C . GLY C 1 234 ? -12.785 80.127 -20.400 1.00 51.02 233 GLY C C 1
ATOM 5705 O O . GLY C 1 234 ? -12.596 81.009 -21.223 1.00 51.17 233 GLY C O 1
ATOM 5706 N N . GLY C 1 235 ? -13.948 79.520 -20.259 1.00 52.00 234 GLY C N 1
ATOM 5707 C CA . GLY C 1 235 ? -15.071 79.862 -21.090 1.00 52.16 234 GLY C CA 1
ATOM 5708 C C . GLY C 1 235 ? -14.704 79.649 -22.544 1.00 52.76 234 GLY C C 1
ATOM 5709 O O . GLY C 1 235 ? -14.071 78.661 -22.891 1.00 52.04 234 GLY C O 1
ATOM 5710 N N . PRO C 1 236 ? -15.071 80.600 -23.409 1.00 53.17 235 PRO C N 1
ATOM 5711 C CA . PRO C 1 236 ? -14.761 80.420 -24.818 1.00 53.24 235 PRO C CA 1
ATOM 5712 C C . PRO C 1 236 ? -13.357 80.872 -25.183 1.00 52.19 235 PRO C C 1
ATOM 5713 O O . PRO C 1 236 ? -13.071 81.010 -26.353 1.00 53.38 235 PRO C O 1
ATOM 5717 N N . ILE C 1 237 ? -12.481 81.121 -24.207 1.00 51.76 236 ILE C N 1
ATOM 5718 C CA . ILE C 1 237 ? -11.129 81.571 -24.523 1.00 51.26 236 ILE C CA 1
ATOM 5719 C C . ILE C 1 237 ? -10.294 80.305 -24.694 1.00 53.57 236 ILE C C 1
ATOM 5720 O O . ILE C 1 237 ? -9.595 79.869 -23.768 1.00 54.97 236 ILE C O 1
ATOM 5725 N N . ALA C 1 238 ? -10.391 79.715 -25.884 1.00 51.89 237 ALA C N 1
ATOM 5726 C CA . ALA C 1 238 ? -9.879 78.371 -26.136 1.00 53.38 237 ALA C CA 1
ATOM 5727 C C . ALA C 1 238 ? -8.579 78.344 -26.901 1.00 53.05 237 ALA C C 1
ATOM 5728 O O . ALA C 1 238 ? -7.779 77.454 -26.690 1.00 53.19 237 ALA C O 1
ATOM 5730 N N . ASN C 1 239 ? -8.364 79.317 -27.786 1.00 52.43 238 ASN C N 1
ATOM 5731 C CA . ASN C 1 239 ? -7.208 79.280 -28.681 1.00 51.89 238 ASN C CA 1
ATOM 5732 C C . ASN C 1 239 ? -6.472 80.610 -28.728 1.00 50.31 238 ASN C C 1
ATOM 5733 O O . ASN C 1 239 ? -6.895 81.575 -28.103 1.00 50.87 238 ASN C O 1
ATOM 5738 N N . PRO C 1 240 ? -5.302 80.635 -29.360 1.00 48.91 239 PRO C N 1
ATOM 5739 C CA . PRO C 1 240 ? -4.574 81.907 -29.372 1.00 49.48 239 PRO C CA 1
ATOM 5740 C C . PRO C 1 240 ? -5.343 83.110 -29.923 1.00 48.95 239 PRO C C 1
ATOM 5741 O O . PRO C 1 240 ? -5.219 84.204 -29.395 1.00 52.22 239 PRO C O 1
ATOM 5745 N N . GLU C 1 241 ? -6.138 82.909 -30.955 1.00 49.69 240 GLU C N 1
ATOM 5746 C CA . GLU C 1 241 ? -6.931 83.988 -31.552 1.00 51.25 240 GLU C CA 1
ATOM 5747 C C . GLU C 1 241 ? -7.935 84.524 -30.525 1.00 50.31 240 GLU C C 1
ATOM 5748 O O . GLU C 1 241 ? -8.112 85.730 -30.401 1.00 47.65 240 GLU C O 1
ATOM 5754 N N . ASP C 1 242 ? -8.557 83.626 -29.762 1.00 49.18 241 ASP C N 1
ATOM 5755 C CA . ASP C 1 242 ? -9.444 84.024 -28.680 1.00 49.73 241 ASP C CA 1
ATOM 5756 C C . ASP C 1 242 ? -8.703 84.860 -27.628 1.00 49.88 241 ASP C C 1
ATOM 5757 O O . ASP C 1 242 ? -9.206 85.899 -27.158 1.00 48.95 241 ASP C O 1
ATOM 5762 N N . ALA C 1 243 ? -7.529 84.376 -27.229 1.00 47.36 242 ALA C N 1
ATOM 5763 C CA . ALA C 1 243 ? -6.719 85.067 -26.241 1.00 48.42 242 ALA C CA 1
ATOM 5764 C C . ALA C 1 243 ? -6.321 86.425 -26.809 1.00 48.06 242 ALA C C 1
ATOM 5765 O O . ALA C 1 243 ? -6.302 87.429 -26.101 1.00 49.85 242 ALA C O 1
ATOM 5767 N N . ARG C 1 244 ? -6.053 86.472 -28.100 1.00 47.03 243 ARG C N 1
ATOM 5768 C CA . ARG C 1 244 ? -5.659 87.733 -28.702 1.00 48.27 243 ARG C CA 1
ATOM 5769 C C . ARG C 1 244 ? -6.810 88.744 -28.703 1.00 49.22 243 ARG C C 1
ATOM 5770 O O . ARG C 1 244 ? -6.606 89.922 -28.451 1.00 47.02 243 ARG C O 1
ATOM 5778 N N . PHE C 1 245 ? -8.006 88.248 -28.993 1.00 49.23 244 PHE C N 1
ATOM 5779 C CA . PHE C 1 245 ? -9.212 89.039 -28.961 1.00 49.41 244 PHE C CA 1
ATOM 5780 C C . PHE C 1 245 ? -9.386 89.699 -27.587 1.00 48.86 244 PHE C C 1
ATOM 5781 O O . PHE C 1 245 ? -9.744 90.889 -27.490 1.00 46.78 244 PHE C O 1
ATOM 5789 N N . ILE C 1 246 ? -9.170 88.922 -26.533 1.00 49.14 245 ILE C N 1
ATOM 5790 C CA . ILE C 1 246 ? -9.277 89.444 -25.182 1.00 48.63 245 ILE C CA 1
ATOM 5791 C C . ILE C 1 246 ? -8.215 90.542 -24.926 1.00 50.33 245 ILE C C 1
ATOM 5792 O O . ILE C 1 246 ? -8.508 91.555 -24.321 1.00 48.14 245 ILE C O 1
ATOM 5797 N N . LEU C 1 247 ? -7.002 90.370 -25.435 1.00 50.84 246 LEU C N 1
ATOM 5798 C CA . LEU C 1 247 ? -6.026 91.435 -25.364 1.00 50.43 246 LEU C CA 1
ATOM 5799 C C . LEU C 1 247 ? -6.544 92.680 -26.066 1.00 50.42 246 LEU C C 1
ATOM 5800 O O . LEU C 1 247 ? -6.421 93.795 -25.543 1.00 49.55 246 LEU C O 1
ATOM 5805 N N . ASP C 1 248 ? -7.129 92.493 -27.248 1.00 48.99 247 ASP C N 1
ATOM 5806 C CA . ASP C 1 248 ? -7.627 93.621 -28.024 1.00 47.93 247 ASP C CA 1
ATOM 5807 C C . ASP C 1 248 ? -8.756 94.346 -27.292 1.00 48.97 247 ASP C C 1
ATOM 5808 O O . ASP C 1 248 ? -8.867 95.552 -27.359 1.00 48.34 247 ASP C O 1
ATOM 5813 N N . SER C 1 249 ? -9.602 93.587 -26.610 1.00 51.18 248 SER C N 1
ATOM 5814 C CA . SER C 1 249 ? -10.842 94.098 -26.051 1.00 52.92 248 SER C CA 1
ATOM 5815 C C . SER C 1 249 ? -10.764 94.516 -24.604 1.00 51.55 248 SER C C 1
ATOM 5816 O O . SER C 1 249 ? -11.658 95.207 -24.115 1.00 52.24 248 SER C O 1
ATOM 5819 N N . CYS C 1 250 ? -9.731 94.060 -23.907 1.00 53.58 249 CYS C N 1
ATOM 5820 C CA . CYS C 1 250 ? -9.583 94.294 -22.477 1.00 53.07 249 CYS C CA 1
ATOM 5821 C C . CYS C 1 250 ? -8.218 94.899 -22.256 1.00 54.69 249 CYS C C 1
ATOM 5822 O O . CYS C 1 250 ? -7.230 94.175 -22.120 1.00 53.58 249 CYS C O 1
ATOM 5825 N N . GLN C 1 251 ? -8.156 96.226 -22.248 1.00 55.03 250 GLN C N 1
ATOM 5826 C CA . GLN C 1 251 ? -6.863 96.916 -22.322 1.00 57.21 250 GLN C CA 1
ATOM 5827 C C . GLN C 1 251 ? -5.909 96.662 -21.144 1.00 55.14 250 GLN C C 1
ATOM 5828 O O . GLN C 1 251 ? -4.670 96.598 -21.350 1.00 58.16 250 GLN C O 1
ATOM 5834 N N . GLY C 1 252 ? -6.445 96.452 -19.950 1.00 52.02 251 GLY C N 1
ATOM 5835 C CA . GLY C 1 252 ? -5.576 96.101 -18.822 1.00 53.06 251 GLY C CA 1
ATOM 5836 C C . GLY C 1 252 ? -5.273 94.622 -18.614 1.00 53.06 251 GLY C C 1
ATOM 5837 O O . GLY C 1 252 ? -4.683 94.243 -17.590 1.00 52.95 251 GLY C O 1
ATOM 5838 N N . CYS C 1 253 ? -5.688 93.774 -19.557 1.00 52.68 252 CYS C N 1
ATOM 5839 C CA . CYS C 1 253 ? -5.414 92.336 -19.465 1.00 51.16 252 CYS C CA 1
ATOM 5840 C C . CYS C 1 253 ? -4.066 92.088 -20.117 1.00 51.19 252 CYS C C 1
ATOM 5841 O O . CYS C 1 253 ? -3.872 92.466 -21.244 1.00 50.41 252 CYS C O 1
ATOM 5844 N N . HIS C 1 254 ? -3.140 91.435 -19.438 1.00 51.18 253 HIS C N 1
ATOM 5845 C CA A HIS C 1 254 ? -1.756 91.282 -19.872 0.50 50.74 253 HIS C CA 1
ATOM 5846 C CA B HIS C 1 254 ? -1.829 91.308 -20.069 0.50 50.95 253 HIS C CA 1
ATOM 5847 C C . HIS C 1 254 ? -1.381 89.869 -20.340 1.00 49.63 253 HIS C C 1
ATOM 5848 O O . HIS C 1 254 ? -0.203 89.581 -20.499 1.00 48.15 253 HIS C O 1
ATOM 5861 N N . GLY C 1 255 ? -2.339 88.967 -20.497 1.00 47.85 254 GLY C N 1
ATOM 5862 C CA . GLY C 1 255 ? -1.982 87.646 -20.980 1.00 47.28 254 GLY C CA 1
ATOM 5863 C C . GLY C 1 255 ? -3.027 86.578 -20.788 1.00 48.09 254 GLY C C 1
ATOM 5864 O O . GLY C 1 255 ? -4.227 86.869 -20.728 1.00 45.98 254 GLY C O 1
ATOM 5865 N N . PHE C 1 256 ? -2.561 85.325 -20.711 1.00 47.76 255 PHE C N 1
ATOM 5866 C CA . PHE C 1 256 ? -3.449 84.188 -20.778 1.00 46.54 255 PHE C CA 1
ATOM 5867 C C . PHE C 1 256 ? -2.913 83.011 -19.987 1.00 48.36 255 PHE C C 1
ATOM 5868 O O . PHE C 1 256 ? -1.736 82.732 -20.016 1.00 47.74 255 PHE C O 1
ATOM 5876 N N . TYR C 1 257 ? -3.793 82.353 -19.235 1.00 48.79 256 TYR C N 1
ATOM 5877 C CA . TYR C 1 257 ? -3.464 81.116 -18.576 1.00 50.13 256 TYR C CA 1
ATOM 5878 C C . TYR C 1 257 ? -4.275 80.007 -19.230 1.00 51.11 256 TYR C C 1
ATOM 5879 O O . TYR C 1 257 ? -5.503 80.086 -19.273 1.00 48.33 256 TYR C O 1
ATOM 5888 N N . GLY C 1 258 ? -3.570 79.018 -19.786 1.00 51.50 257 GLY C N 1
ATOM 5889 C CA . GLY C 1 258 ? -4.196 77.863 -20.430 1.00 52.67 257 GLY C CA 1
ATOM 5890 C C . GLY C 1 258 ? -3.760 76.544 -19.822 1.00 51.57 257 GLY C C 1
ATOM 5891 O O . GLY C 1 258 ? -2.615 76.376 -19.451 1.00 52.56 257 GLY C O 1
ATOM 5892 N N . ALA C 1 259 ? -4.683 75.611 -19.683 1.00 54.81 258 ALA C N 1
ATOM 5893 C CA . ALA C 1 259 ? -4.373 74.308 -19.061 1.00 55.20 258 ALA C CA 1
ATOM 5894 C C . ALA C 1 259 ? -4.857 73.190 -20.000 1.00 54.48 258 ALA C C 1
ATOM 5895 O O . ALA C 1 259 ? -4.063 72.525 -20.655 1.00 54.27 258 ALA C O 1
ATOM 5897 N N . SER C 1 260 ? -6.165 73.019 -20.105 1.00 54.93 259 SER C N 1
ATOM 5898 C CA . SER C 1 260 ? -6.737 72.151 -21.136 1.00 55.21 259 SER C CA 1
ATOM 5899 C C . SER C 1 260 ? -6.190 72.488 -22.539 1.00 55.57 259 SER C C 1
ATOM 5900 O O . SER C 1 260 ? -5.838 71.606 -23.325 1.00 53.37 259 SER C O 1
ATOM 5903 N N . SER C 1 261 ? -6.133 73.787 -22.840 1.00 56.57 260 SER C N 1
ATOM 5904 C CA . SER C 1 261 ? -5.712 74.266 -24.153 1.00 56.99 260 SER C CA 1
ATOM 5905 C C . SER C 1 261 ? -4.208 74.133 -24.398 1.00 55.98 260 SER C C 1
ATOM 5906 O O . SER C 1 261 ? -3.753 74.136 -25.548 1.00 55.99 260 SER C O 1
ATOM 5917 N N . GLU C 1 263 ? -1.968 71.685 -22.860 1.00 55.31 262 GLU C N 1
ATOM 5918 C CA . GLU C 1 263 ? -1.444 70.309 -22.853 1.00 54.93 262 GLU C CA 1
ATOM 5919 C C . GLU C 1 263 ? -2.428 69.250 -23.347 1.00 54.54 262 GLU C C 1
ATOM 5920 O O . GLU C 1 263 ? -2.046 68.386 -24.148 1.00 54.98 262 GLU C O 1
ATOM 5926 N N . ARG C 1 264 ? -3.684 69.306 -22.905 1.00 55.01 263 ARG C N 1
ATOM 5927 C CA . ARG C 1 264 ? -4.605 68.232 -23.208 1.00 55.01 263 ARG C CA 1
ATOM 5928 C C . ARG C 1 264 ? -4.880 68.211 -24.702 1.00 55.99 263 ARG C C 1
ATOM 5929 O O . ARG C 1 264 ? -4.588 67.215 -25.370 1.00 54.33 263 ARG C O 1
ATOM 5937 N N . LEU C 1 265 ? -5.431 69.297 -25.233 1.00 55.16 264 LEU C N 1
ATOM 5938 C CA . LEU C 1 265 ? -5.822 69.300 -26.648 1.00 58.29 264 LEU C CA 1
ATOM 5939 C C . LEU C 1 265 ? -4.651 69.030 -27.617 1.00 56.33 264 LEU C C 1
ATOM 5940 O O . LEU C 1 265 ? -4.771 68.203 -28.522 1.00 56.42 264 LEU C O 1
ATOM 5945 N N . PRO C 1 266 ? -3.518 69.731 -27.443 1.00 56.78 265 PRO C N 1
ATOM 5946 C CA . PRO C 1 266 ? -2.365 69.449 -28.305 1.00 55.32 265 PRO C CA 1
ATOM 5947 C C . PRO C 1 266 ? -1.915 67.981 -28.295 1.00 53.77 265 PRO C C 1
ATOM 5948 O O . PRO C 1 266 ? -1.708 67.399 -29.354 1.00 53.96 265 PRO C O 1
ATOM 5952 N N . ALA C 1 267 ? -1.780 67.404 -27.106 1.00 52.35 266 ALA C N 1
ATOM 5953 C CA . ALA C 1 267 ? -1.294 66.035 -26.956 1.00 51.48 266 ALA C CA 1
ATOM 5954 C C . ALA C 1 267 ? -2.267 65.021 -27.525 1.00 52.80 266 ALA C C 1
ATOM 5955 O O . ALA C 1 267 ? -1.864 64.135 -28.255 1.00 51.62 266 ALA C O 1
ATOM 5957 N N . GLU C 1 268 ? -3.537 65.157 -27.150 1.00 54.41 267 GLU C N 1
ATOM 5958 C CA . GLU C 1 268 ? -4.654 64.345 -27.658 1.00 56.10 267 GLU C CA 1
ATOM 5959 C C . GLU C 1 268 ? -4.584 64.190 -29.165 1.00 54.54 267 GLU C C 1
ATOM 5960 O O . GLU C 1 268 ? -4.600 63.099 -29.706 1.00 54.05 267 GLU C O 1
ATOM 5966 N N . GLU C 1 269 ? -4.499 65.324 -29.842 1.00 55.62 268 GLU C N 1
ATOM 5967 C CA . GLU C 1 269 ? -4.553 65.373 -31.296 1.00 57.41 268 GLU C CA 1
ATOM 5968 C C . GLU C 1 269 ? -3.309 64.829 -31.929 1.00 53.98 268 GLU C C 1
ATOM 5969 O O . GLU C 1 269 ? -3.394 64.169 -32.945 1.00 54.83 268 GLU C O 1
ATOM 5975 N N . ALA C 1 270 ? -2.155 65.136 -31.345 1.00 53.10 269 ALA C N 1
ATOM 5976 C CA . ALA C 1 270 ? -0.876 64.678 -31.890 1.00 52.30 269 ALA C CA 1
ATOM 5977 C C . ALA C 1 270 ? -0.725 63.143 -31.778 1.00 51.70 269 ALA C C 1
ATOM 5978 O O . ALA C 1 270 ? -0.255 62.497 -32.712 1.00 51.03 269 ALA C O 1
ATOM 5980 N N . ILE C 1 271 ? -1.126 62.585 -30.636 1.00 50.54 270 ILE C N 1
ATOM 5981 C CA . ILE C 1 271 ? -1.061 61.140 -30.396 1.00 49.88 270 ILE C CA 1
ATOM 5982 C C . ILE C 1 271 ? -2.008 60.405 -31.351 1.00 51.17 270 ILE C C 1
ATOM 5983 O O . ILE C 1 271 ? -1.677 59.360 -31.911 1.00 50.71 270 ILE C O 1
ATOM 5988 N N . ARG C 1 272 ? -3.179 60.978 -31.563 1.00 51.07 271 ARG C N 1
ATOM 5989 C CA . ARG C 1 272 ? -4.139 60.393 -32.461 1.00 51.65 271 ARG C CA 1
ATOM 5990 C C . ARG C 1 272 ? -3.612 60.438 -33.901 1.00 52.11 271 ARG C C 1
ATOM 5991 O O . ARG C 1 272 ? -3.640 59.424 -34.614 1.00 52.45 271 ARG C O 1
ATOM 5999 N N . SER C 1 273 ? -3.128 61.601 -34.334 1.00 51.54 272 SER C N 1
ATOM 6000 C CA . SER C 1 273 ? -2.569 61.708 -35.686 1.00 53.45 272 SER C CA 1
ATOM 6001 C C . SER C 1 273 ? -1.371 60.771 -35.880 1.00 51.92 272 SER C C 1
ATOM 6002 O O . SER C 1 273 ? -1.240 60.138 -36.929 1.00 50.56 272 SER C O 1
ATOM 6005 N N . GLN C 1 274 ? -0.515 60.646 -34.869 1.00 51.11 273 GLN C N 1
ATOM 6006 C CA . GLN C 1 274 ? 0.623 59.749 -35.013 1.00 51.80 273 GLN C CA 1
ATOM 6007 C C . GLN C 1 274 ? 0.178 58.298 -35.175 1.00 51.85 273 GLN C C 1
ATOM 6008 O O . GLN C 1 274 ? 0.698 57.565 -36.035 1.00 53.67 273 GLN C O 1
ATOM 6014 N N . THR C 1 275 ? -0.775 57.893 -34.337 1.00 51.49 274 THR C N 1
ATOM 6015 C CA . THR C 1 275 ? -1.339 56.545 -34.374 1.00 50.99 274 THR C CA 1
ATOM 6016 C C . THR C 1 275 ? -1.922 56.236 -35.742 1.00 49.95 274 THR C C 1
ATOM 6017 O O . THR C 1 275 ? -1.639 55.189 -36.307 1.00 48.67 274 THR C O 1
ATOM 6021 N N . LEU C 1 276 ? -2.706 57.166 -36.281 1.00 50.58 275 LEU C N 1
ATOM 6022 C CA . LEU C 1 276 ? -3.253 57.017 -37.638 1.00 51.12 275 LEU C CA 1
ATOM 6023 C C . LEU C 1 276 ? -2.149 56.896 -38.682 1.00 51.41 275 LEU C C 1
ATOM 6024 O O . LEU C 1 276 ? -2.213 56.036 -39.565 1.00 51.48 275 LEU C O 1
ATOM 6029 N N . ALA C 1 277 ? -1.133 57.752 -38.577 1.00 51.01 276 ALA C N 1
ATOM 6030 C CA . ALA C 1 277 ? -0.003 57.717 -39.513 1.00 50.93 276 ALA C CA 1
ATOM 6031 C C . ALA C 1 277 ? 0.656 56.318 -39.576 1.00 50.94 276 ALA C C 1
ATOM 6032 O O . ALA C 1 277 ? 0.957 55.811 -40.651 1.00 52.17 276 ALA C O 1
ATOM 6034 N N . PHE C 1 278 ? 0.851 55.683 -38.429 1.00 51.66 277 PHE C N 1
ATOM 6035 C CA . PHE C 1 278 ? 1.344 54.303 -38.424 1.00 50.84 277 PHE C CA 1
ATOM 6036 C C . PHE C 1 278 ? 0.325 53.313 -39.005 1.00 51.26 277 PHE C C 1
ATOM 6037 O O . PHE C 1 278 ? 0.683 52.411 -39.767 1.00 53.45 277 PHE C O 1
ATOM 6045 N N . LYS C 1 279 ? -0.944 53.473 -38.645 1.00 50.90 278 LYS C N 1
ATOM 6046 C CA . LYS C 1 279 ? -1.979 52.562 -39.133 1.00 52.00 278 LYS C CA 1
ATOM 6047 C C . LYS C 1 279 ? -2.142 52.663 -40.645 1.00 50.79 278 LYS C C 1
ATOM 6048 O O . LYS C 1 279 ? -2.684 51.764 -41.248 1.00 51.69 278 LYS C O 1
ATOM 6054 N N . ALA C 1 280 ? -1.662 53.753 -41.242 1.00 51.16 279 ALA C N 1
ATOM 6055 C CA . ALA C 1 280 ? -1.836 54.025 -42.677 1.00 51.41 279 ALA C CA 1
ATOM 6056 C C . ALA C 1 280 ? -0.766 53.404 -43.587 1.00 50.80 279 ALA C C 1
ATOM 6057 O O . ALA C 1 280 ? -0.922 53.403 -44.808 1.00 52.45 279 ALA C O 1
ATOM 6059 N N . ILE C 1 281 ? 0.318 52.891 -43.009 1.00 51.82 280 ILE C N 1
ATOM 6060 C CA . ILE C 1 281 ? 1.387 52.322 -43.820 1.00 52.55 280 ILE C CA 1
ATOM 6061 C C . ILE C 1 281 ? 0.935 51.032 -44.494 1.00 53.55 280 ILE C C 1
ATOM 6062 O O . ILE C 1 281 ? 0.078 50.306 -43.983 1.00 53.65 280 ILE C O 1
ATOM 6067 N N . ARG C 1 282 ? 1.528 50.764 -45.652 1.00 53.94 281 ARG C N 1
ATOM 6068 C CA . ARG C 1 282 ? 1.210 49.595 -46.435 1.00 53.52 281 ARG C CA 1
ATOM 6069 C C . ARG C 1 282 ? 2.475 49.131 -47.162 1.00 55.38 281 ARG C C 1
ATOM 6070 O O . ARG C 1 282 ? 3.295 49.963 -47.578 1.00 55.44 281 ARG C O 1
ATOM 6078 N N . ARG C 1 283 ? 2.626 47.811 -47.317 1.00 55.78 282 ARG C N 1
ATOM 6079 C CA . ARG C 1 283 ? 3.678 47.230 -48.158 1.00 56.94 282 ARG C CA 1
ATOM 6080 C C . ARG C 1 283 ? 3.558 47.738 -49.589 1.00 56.94 282 ARG C C 1
ATOM 6081 O O . ARG C 1 283 ? 2.479 48.155 -50.010 1.00 56.47 282 ARG C O 1
ATOM 6089 N N . GLN C 1 284 ? 4.661 47.709 -50.335 1.00 58.35 283 GLN C N 1
ATOM 6090 C CA . GLN C 1 284 ? 4.644 48.125 -51.744 1.00 60.67 283 GLN C CA 1
ATOM 6091 C C . GLN C 1 284 ? 3.988 47.060 -52.617 1.00 62.56 283 GLN C C 1
ATOM 6092 O O . GLN C 1 284 ? 3.975 45.864 -52.268 1.00 62.33 283 GLN C O 1
ATOM 6098 N N . PRO C 1 285 ? 3.458 47.501 -53.770 1.00 66.08 284 PRO C N 1
ATOM 6099 C CA . PRO C 1 285 ? 2.920 46.713 -54.869 1.00 68.42 284 PRO C CA 1
ATOM 6100 C C . PRO C 1 285 ? 3.985 45.809 -55.511 1.00 69.77 284 PRO C C 1
ATOM 6101 O O . PRO C 1 285 ? 4.696 45.082 -54.806 1.00 69.84 284 PRO C O 1
ATOM 6103 N N . ARG D 1 10 ? -17.082 40.569 -23.434 1.00 75.18 9 ARG D N 1
ATOM 6104 C CA . ARG D 1 10 ? -15.626 40.924 -23.402 1.00 74.83 9 ARG D CA 1
ATOM 6105 C C . ARG D 1 10 ? -14.827 39.924 -24.253 1.00 71.63 9 ARG D C 1
ATOM 6106 O O . ARG D 1 10 ? -14.938 38.708 -24.035 1.00 70.77 9 ARG D O 1
ATOM 6114 N N . PRO D 1 11 ? -14.029 40.426 -25.228 1.00 67.25 10 PRO D N 1
ATOM 6115 C CA . PRO D 1 11 ? -13.404 39.553 -26.233 1.00 65.46 10 PRO D CA 1
ATOM 6116 C C . PRO D 1 11 ? -12.437 38.540 -25.645 1.00 62.95 10 PRO D C 1
ATOM 6117 O O . PRO D 1 11 ? -11.718 38.848 -24.695 1.00 62.02 10 PRO D O 1
ATOM 6121 N N . THR D 1 12 ? -12.439 37.339 -26.209 1.00 60.76 11 THR D N 1
ATOM 6122 C CA . THR D 1 12 ? -11.541 36.284 -25.775 1.00 59.39 11 THR D CA 1
ATOM 6123 C C . THR D 1 12 ? -10.220 36.455 -26.517 1.00 59.26 11 THR D C 1
ATOM 6124 O O . THR D 1 12 ? -10.159 37.129 -27.545 1.00 58.70 11 THR D O 1
ATOM 6128 N N . ARG D 1 13 ? -9.173 35.821 -26.000 1.00 58.35 12 ARG D N 1
ATOM 6129 C CA . ARG D 1 13 ? -7.861 35.855 -26.625 1.00 58.15 12 ARG D CA 1
ATOM 6130 C C . ARG D 1 13 ? -7.980 35.366 -28.062 1.00 57.95 12 ARG D C 1
ATOM 6131 O O . ARG D 1 13 ? -7.433 35.955 -28.992 1.00 56.18 12 ARG D O 1
ATOM 6139 N N . SER D 1 14 ? -8.724 34.279 -28.220 1.00 58.44 13 SER D N 1
ATOM 6140 C CA . SER D 1 14 ? -8.948 33.658 -29.512 1.00 58.75 13 SER D CA 1
ATOM 6141 C C . SER D 1 14 ? -9.582 34.636 -30.512 1.00 57.12 13 SER D C 1
ATOM 6142 O O . SER D 1 14 ? -9.157 34.719 -31.667 1.00 56.68 13 SER D O 1
ATOM 6145 N N . GLU D 1 15 ? -10.581 35.382 -30.047 1.00 56.69 14 GLU D N 1
ATOM 6146 C CA . GLU D 1 15 ? -11.254 36.405 -30.857 1.00 56.79 14 GLU D CA 1
ATOM 6147 C C . GLU D 1 15 ? -10.337 37.556 -31.286 1.00 55.23 14 GLU D C 1
ATOM 6148 O O . GLU D 1 15 ? -10.423 38.027 -32.420 1.00 54.86 14 GLU D O 1
ATOM 6154 N N . LEU D 1 16 ? -9.464 38.004 -30.387 1.00 54.53 15 LEU D N 1
ATOM 6155 C CA . LEU D 1 16 ? -8.499 39.059 -30.724 1.00 53.13 15 LEU D CA 1
ATOM 6156 C C . LEU D 1 16 ? -7.515 38.585 -31.780 1.00 51.60 15 LEU D C 1
ATOM 6157 O O . LEU D 1 16 ? -7.191 39.310 -32.696 1.00 50.61 15 LEU D O 1
ATOM 6162 N N . VAL D 1 17 ? -7.037 37.361 -31.643 1.00 52.59 16 VAL D N 1
ATOM 6163 C CA . VAL D 1 17 ? -6.117 36.810 -32.627 1.00 53.46 16 VAL D CA 1
ATOM 6164 C C . VAL D 1 17 ? -6.818 36.679 -33.983 1.00 54.58 16 VAL D C 1
ATOM 6165 O O . VAL D 1 17 ? -6.234 36.993 -35.012 1.00 56.47 16 VAL D O 1
ATOM 6169 N N . ASP D 1 18 ? -8.066 36.228 -33.980 1.00 54.33 17 ASP D N 1
ATOM 6170 C CA . ASP D 1 18 ? -8.860 36.218 -35.198 1.00 55.31 17 ASP D CA 1
ATOM 6171 C C . ASP D 1 18 ? -8.972 37.619 -35.786 1.00 54.03 17 ASP D C 1
ATOM 6172 O O . ASP D 1 18 ? -8.739 37.811 -36.974 1.00 53.97 17 ASP D O 1
ATOM 6177 N N . ARG D 1 19 ? -9.328 38.592 -34.952 1.00 54.15 18 ARG D N 1
ATOM 6178 C CA . ARG D 1 19 ? -9.449 39.994 -35.389 1.00 54.51 18 ARG D CA 1
ATOM 6179 C C . ARG D 1 19 ? -8.177 40.505 -36.085 1.00 55.24 18 ARG D C 1
ATOM 6180 O O . ARG D 1 19 ? -8.240 41.225 -37.097 1.00 55.02 18 ARG D O 1
ATOM 6188 N N . PHE D 1 20 ? -7.032 40.129 -35.522 1.00 54.16 19 PHE D N 1
ATOM 6189 C CA . PHE D 1 20 ? -5.743 40.539 -36.050 1.00 53.88 19 PHE D CA 1
ATOM 6190 C C . PHE D 1 20 ? -5.422 39.821 -37.361 1.00 53.32 19 PHE D C 1
ATOM 6191 O O . PHE D 1 20 ? -4.983 40.453 -38.322 1.00 53.54 19 PHE D O 1
ATOM 6199 N N . GLN D 1 21 ? -5.621 38.511 -37.405 1.00 53.62 20 GLN D N 1
ATOM 6200 C CA . GLN D 1 21 ? -5.323 37.758 -38.626 1.00 54.85 20 GLN D CA 1
ATOM 6201 C C . GLN D 1 21 ? -6.196 38.249 -39.797 1.00 55.59 20 GLN D C 1
ATOM 6202 O O . GLN D 1 21 ? -5.753 38.265 -40.944 1.00 55.56 20 GLN D O 1
ATOM 6208 N N . LYS D 1 22 ? -7.416 38.687 -39.499 1.00 57.17 21 LYS D N 1
ATOM 6209 C C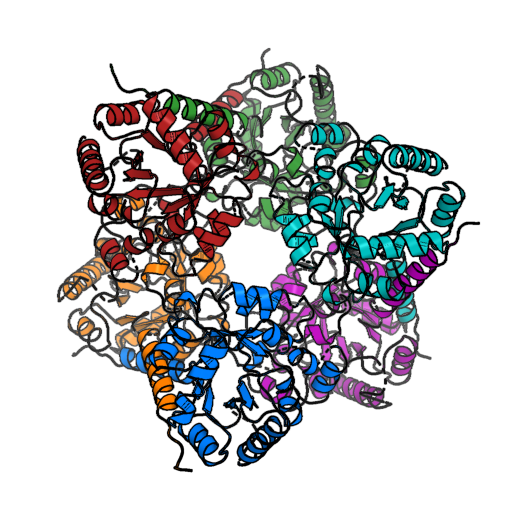A . LYS D 1 22 ? -8.324 39.181 -40.528 1.00 59.70 21 LYS D CA 1
ATOM 6210 C C . LYS D 1 22 ? -7.766 40.458 -41.162 1.00 58.05 21 LYS D C 1
ATOM 6211 O O . LYS D 1 22 ? -7.769 40.604 -42.383 1.00 58.27 21 LYS D O 1
ATOM 6217 N N . LYS D 1 23 ? -7.281 41.375 -40.332 1.00 57.40 22 LYS D N 1
ATOM 6218 C CA . LYS D 1 23 ? -6.639 42.587 -40.834 1.00 56.29 22 LYS D CA 1
ATOM 6219 C C . LYS D 1 23 ? -5.375 42.240 -41.639 1.00 54.82 22 LYS D C 1
ATOM 6220 O O . LYS D 1 23 ? -5.157 42.769 -42.717 1.00 53.51 22 LYS D O 1
ATOM 6226 N N . ILE D 1 24 ? -4.566 41.319 -41.136 1.00 54.95 23 ILE D N 1
ATOM 6227 C CA . ILE D 1 24 ? -3.355 40.900 -41.845 1.00 55.33 23 ILE D CA 1
ATOM 6228 C C . ILE D 1 24 ? -3.686 40.369 -43.240 1.00 56.75 23 ILE D C 1
ATOM 6229 O O . ILE D 1 24 ? -3.083 40.782 -44.227 1.00 55.78 23 ILE D O 1
ATOM 6234 N N . ARG D 1 25 ? -4.659 39.469 -43.311 1.00 58.46 24 ARG D N 1
ATOM 6235 C CA . ARG D 1 25 ? -5.143 38.955 -44.590 1.00 60.10 24 ARG D CA 1
ATOM 6236 C C . ARG D 1 25 ? -5.678 40.062 -45.514 1.00 59.41 24 ARG D C 1
ATOM 6237 O O . ARG D 1 25 ? -5.608 39.934 -46.732 1.00 60.14 24 ARG D O 1
ATOM 6245 N N . ALA D 1 26 ? -6.207 41.139 -44.945 1.00 58.04 25 ALA D N 1
ATOM 6246 C CA . ALA D 1 26 ? -6.656 42.281 -45.738 1.00 57.58 25 ALA D CA 1
ATOM 6247 C C . ALA D 1 26 ? -5.517 43.226 -46.116 1.00 58.46 25 ALA D C 1
ATOM 6248 O O . ALA D 1 26 ? -5.774 44.273 -46.710 1.00 57.97 25 ALA D O 1
ATOM 6250 N N . GLY D 1 27 ? -4.279 42.887 -45.739 1.00 58.84 26 GLY D N 1
ATOM 6251 C CA . GLY D 1 27 ? -3.103 43.721 -46.039 1.00 58.38 26 GLY D CA 1
ATOM 6252 C C . GLY D 1 27 ? -2.907 44.933 -45.147 1.00 59.03 26 GLY D C 1
ATOM 6253 O O . GLY D 1 27 ? -2.153 45.841 -45.492 1.00 59.70 26 GLY D O 1
ATOM 6254 N N . GLU D 1 28 ? -3.587 44.962 -44.002 1.00 59.36 27 GLU D N 1
ATOM 6255 C CA . GLU D 1 28 ? -3.372 46.002 -43.005 1.00 59.89 27 GLU D CA 1
ATOM 6256 C C . GLU D 1 28 ? -2.338 45.560 -41.975 1.00 58.42 27 GLU D C 1
ATOM 6257 O O . GLU D 1 28 ? -2.422 44.455 -41.435 1.00 58.01 27 GLU D O 1
ATOM 6263 N N . PRO D 1 29 ? -1.366 46.429 -41.677 1.00 57.73 28 PRO D N 1
ATOM 6264 C CA . PRO D 1 29 ? -0.440 46.138 -40.579 1.00 57.27 28 PRO D CA 1
ATOM 6265 C C . PRO D 1 29 ? -1.084 46.220 -39.196 1.00 55.82 28 PRO D C 1
ATOM 6266 O O . PRO D 1 29 ? -1.938 47.085 -38.960 1.00 57.00 28 PRO D O 1
ATOM 6270 N N . ILE D 1 30 ? -0.640 45.363 -38.283 1.00 53.37 29 ILE D N 1
ATOM 6271 C CA . ILE D 1 30 ? -1.027 45.462 -36.882 1.00 51.92 29 ILE D CA 1
ATOM 6272 C C . ILE D 1 30 ? -0.125 46.484 -36.187 1.00 51.80 29 ILE D C 1
ATOM 6273 O O . ILE D 1 30 ? 1.111 46.369 -36.239 1.00 50.54 29 ILE D O 1
ATOM 6278 N N . ILE D 1 31 ? -0.734 47.486 -35.542 1.00 50.38 30 ILE D N 1
ATOM 6279 C CA . ILE D 1 31 ? 0.034 48.511 -34.831 1.00 50.07 30 ILE D CA 1
ATOM 6280 C C . ILE D 1 31 ? -0.306 48.432 -33.342 1.00 50.95 30 ILE D C 1
ATOM 6281 O O . ILE D 1 31 ? -1.469 48.561 -32.943 1.00 47.42 30 ILE D O 1
ATOM 6286 N N . GLY D 1 32 ? 0.715 48.162 -32.531 1.00 52.06 31 GLY D N 1
ATOM 6287 C CA . GLY D 1 32 ? 0.591 48.226 -31.087 1.00 51.41 31 GLY D CA 1
ATOM 6288 C C . GLY D 1 32 ? 1.169 49.531 -30.582 1.00 51.97 31 GLY D C 1
ATOM 6289 O O . GLY D 1 32 ? 2.060 50.111 -31.195 1.00 50.19 31 GLY D O 1
ATOM 6290 N N . GLY D 1 33 ? 0.654 50.001 -29.452 1.00 53.91 32 GLY D N 1
ATOM 6291 C CA . GLY D 1 33 ? 1.127 51.242 -28.846 1.00 51.97 32 GLY D CA 1
ATOM 6292 C C . GLY D 1 33 ? 1.381 51.113 -27.360 1.00 51.73 32 GLY D C 1
ATOM 6293 O O . GLY D 1 33 ? 0.653 50.427 -26.651 1.00 51.69 32 GLY D O 1
ATOM 6294 N N . GLY D 1 34 ? 2.434 51.779 -26.895 1.00 52.09 33 GLY D N 1
ATOM 6295 C CA . GLY D 1 34 ? 2.641 52.019 -25.474 1.00 51.59 33 GLY D CA 1
ATOM 6296 C C . GLY D 1 34 ? 1.871 53.252 -25.026 1.00 52.05 33 GLY D C 1
ATOM 6297 O O . GLY D 1 34 ? 1.890 54.290 -25.700 1.00 49.15 33 GLY D O 1
ATOM 6298 N N . ALA D 1 35 ? 1.174 53.127 -23.896 1.00 51.57 34 ALA D N 1
ATOM 6299 C CA . ALA D 1 35 ? 0.480 54.244 -23.281 1.00 51.52 34 ALA D CA 1
ATOM 6300 C C . ALA D 1 35 ? 0.985 54.399 -21.848 1.00 52.56 34 ALA D C 1
ATOM 6301 O O . ALA D 1 35 ? 0.984 53.435 -21.091 1.00 54.94 34 ALA D O 1
ATOM 6303 N N . GLY D 1 36 ? 1.447 55.604 -21.503 1.00 50.82 35 GLY D N 1
ATOM 6304 C CA . GLY D 1 36 ? 1.916 55.921 -20.164 1.00 50.70 35 GLY D CA 1
ATOM 6305 C C . GLY D 1 36 ? 0.949 56.762 -19.346 1.00 51.79 35 GLY D C 1
ATOM 6306 O O . GLY D 1 36 ? 1.182 56.997 -18.146 1.00 50.89 35 GLY D O 1
ATOM 6307 N N . THR D 1 37 ? -0.115 57.235 -20.008 1.00 51.10 36 THR D N 1
ATOM 6308 C CA . THR D 1 37 ? -1.202 57.971 -19.372 1.00 50.82 36 THR D CA 1
ATOM 6309 C C . THR D 1 37 ? -2.534 57.528 -19.966 1.00 50.55 36 THR D C 1
ATOM 6310 O O . THR D 1 37 ? -2.584 56.926 -21.052 1.00 48.33 36 THR D O 1
ATOM 6314 N N . GLY D 1 38 ? -3.614 57.852 -19.259 1.00 51.02 37 GLY D N 1
ATOM 6315 C CA . GLY D 1 38 ? -4.961 57.610 -19.761 1.00 50.87 37 GLY D CA 1
ATOM 6316 C C . GLY D 1 38 ? -5.261 58.360 -21.051 1.00 51.14 37 GLY D C 1
ATOM 6317 O O . GLY D 1 38 ? -5.865 57.807 -21.970 1.00 52.52 37 GLY D O 1
ATOM 6318 N N . LEU D 1 39 ? -4.814 59.610 -21.144 1.00 52.70 38 LEU D N 1
ATOM 6319 C CA . LEU D 1 39 ? -4.987 60.377 -22.384 1.00 51.98 38 LEU D CA 1
ATOM 6320 C C . LEU D 1 39 ? -4.287 59.708 -23.579 1.00 51.48 38 LEU D C 1
ATOM 6321 O O . LEU D 1 39 ? -4.811 59.683 -24.706 1.00 52.68 38 LEU D O 1
ATOM 6326 N N . SER D 1 40 ? -3.088 59.190 -23.341 1.00 52.29 39 SER D N 1
ATOM 6327 C CA . SER D 1 40 ? -2.341 58.475 -24.393 1.00 51.01 39 SER D CA 1
ATOM 6328 C C . SER D 1 40 ? -3.149 57.319 -24.936 1.00 49.27 39 SER D C 1
ATOM 6329 O O . SER D 1 40 ? -3.283 57.174 -26.144 1.00 51.72 39 SER D O 1
ATOM 6332 N N . ALA D 1 41 ? -3.689 56.502 -24.037 1.00 48.89 40 ALA D N 1
ATOM 6333 C CA . ALA D 1 41 ? -4.431 55.304 -24.417 1.00 49.67 40 ALA D CA 1
ATOM 6334 C C . ALA D 1 41 ? -5.687 55.676 -25.202 1.00 50.91 40 ALA D C 1
ATOM 6335 O O . ALA D 1 41 ? -5.995 55.100 -26.247 1.00 50.82 40 ALA D O 1
ATOM 6337 N N . LYS D 1 42 ? -6.399 56.658 -24.663 1.00 51.58 41 LYS D N 1
ATOM 6338 C CA . LYS D 1 42 ? -7.601 57.206 -25.258 1.00 52.05 41 LYS D CA 1
ATOM 6339 C C . LYS D 1 42 ? -7.346 57.718 -26.674 1.00 51.16 41 LYS D C 1
ATOM 6340 O O . LYS D 1 42 ? -8.102 57.422 -27.595 1.00 50.40 41 LYS D O 1
ATOM 6346 N N . SER D 1 43 ? -6.261 58.463 -26.842 1.00 50.98 42 SER D N 1
ATOM 6347 C CA . SER D 1 43 ? -5.893 59.022 -28.152 1.00 50.35 42 SER D CA 1
ATOM 6348 C C . SER D 1 43 ? -5.394 57.959 -29.119 1.00 49.44 42 SER D C 1
ATOM 6349 O O . SER D 1 43 ? -5.610 58.057 -30.313 1.00 50.65 42 SER D O 1
ATOM 6352 N N . GLU D 1 44 ? -4.747 56.931 -28.594 1.00 49.88 43 GLU D N 1
ATOM 6353 C CA . GLU D 1 44 ? -4.354 55.790 -29.395 1.00 50.18 43 GLU D CA 1
ATOM 6354 C C . GLU D 1 44 ? -5.577 54.984 -29.878 1.00 51.35 43 GLU D C 1
ATOM 6355 O O . GLU D 1 44 ? -5.638 54.582 -31.039 1.00 50.48 43 GLU D O 1
ATOM 6361 N N . GLU D 1 45 ? -6.567 54.785 -29.010 1.00 52.21 44 GLU D N 1
ATOM 6362 C CA . GLU D 1 45 ? -7.823 54.186 -29.443 1.00 52.15 44 GLU D CA 1
ATOM 6363 C C . GLU D 1 45 ? -8.491 55.036 -30.522 1.00 52.79 44 GLU D C 1
ATOM 6364 O O . GLU D 1 45 ? -8.924 54.512 -31.541 1.00 52.49 44 GLU D O 1
ATOM 6370 N N . ALA D 1 46 ? -8.577 56.347 -30.298 1.00 53.60 45 ALA D N 1
ATOM 6371 C CA . ALA D 1 46 ? -9.120 57.276 -31.315 1.00 53.36 45 ALA D CA 1
ATOM 6372 C C . ALA D 1 46 ? -8.456 57.112 -32.703 1.00 53.78 45 ALA D C 1
ATOM 6373 O O . ALA D 1 46 ? -9.078 57.387 -33.731 1.00 54.28 45 ALA D O 1
ATOM 6375 N N . GLY D 1 47 ? -7.193 56.688 -32.720 1.00 53.91 46 GLY D N 1
ATOM 6376 C CA . GLY D 1 47 ? -6.446 56.509 -33.953 1.00 54.10 46 GLY D CA 1
ATOM 6377 C C . GLY D 1 47 ? -6.516 55.100 -34.480 1.00 55.28 46 GLY D C 1
ATOM 6378 O O . GLY D 1 47 ? -5.762 54.743 -35.391 1.00 57.11 46 GLY D O 1
ATOM 6379 N N . ASP D 1 48 ? -7.404 54.298 -33.892 1.00 55.69 47 ASP D N 1
ATOM 6380 C CA . ASP D 1 48 ? -7.633 52.899 -34.286 1.00 56.68 47 ASP D CA 1
ATOM 6381 C C . ASP D 1 48 ? -6.418 52.001 -34.094 1.00 54.14 47 ASP D C 1
ATOM 6382 O O . ASP D 1 48 ? -6.170 51.090 -34.885 1.00 51.57 47 ASP D O 1
ATOM 6387 N N . ILE D 1 49 ? -5.690 52.240 -33.007 1.00 52.67 48 ILE D N 1
ATOM 6388 C CA . ILE D 1 49 ? -4.627 51.339 -32.604 1.00 51.00 48 ILE D CA 1
ATOM 6389 C C . ILE D 1 49 ? -5.201 49.934 -32.388 1.00 50.93 48 ILE D C 1
ATOM 6390 O O . ILE D 1 49 ? -6.346 49.767 -31.954 1.00 48.54 48 ILE D O 1
ATOM 6395 N N . ASP D 1 50 ? -4.409 48.926 -32.739 1.00 50.06 49 ASP D N 1
ATOM 6396 C CA . ASP D 1 50 ? -4.833 47.544 -32.576 1.00 50.29 49 ASP D CA 1
ATOM 6397 C C . ASP D 1 50 ? -4.718 47.037 -31.139 1.00 50.10 49 ASP D C 1
ATOM 6398 O O . ASP D 1 50 ? -5.560 46.260 -30.695 1.00 50.80 49 ASP D O 1
ATOM 6403 N N . LEU D 1 51 ? -3.676 47.452 -30.421 1.00 50.51 50 LEU D N 1
ATOM 6404 C CA . LEU D 1 51 ? -3.531 47.098 -29.012 1.00 50.49 50 LEU D CA 1
ATOM 6405 C C . LEU D 1 51 ? -2.706 48.125 -28.267 1.00 50.06 50 LEU D C 1
ATOM 6406 O O . LEU D 1 51 ? -1.926 48.868 -28.869 1.00 46.79 50 LEU D O 1
ATOM 6411 N N . ILE D 1 52 ? -2.911 48.157 -26.948 1.00 49.87 51 ILE D N 1
ATOM 6412 C CA . ILE D 1 52 ? -2.241 49.101 -26.046 1.00 47.69 51 ILE D CA 1
ATOM 6413 C C . ILE D 1 52 ? -1.572 48.273 -24.955 1.00 48.35 51 ILE D C 1
ATOM 6414 O O . ILE D 1 52 ? -2.174 47.346 -24.407 1.00 47.91 51 ILE D O 1
ATOM 6419 N N . VAL D 1 53 ? -0.316 48.586 -24.677 1.00 48.52 52 VAL D N 1
ATOM 6420 C CA . VAL D 1 53 ? 0.412 47.971 -23.589 1.00 48.46 52 VAL D CA 1
ATOM 6421 C C . VAL D 1 53 ? 0.888 49.051 -22.646 1.00 49.33 52 VAL D C 1
ATOM 6422 O O . VAL D 1 53 ? 1.480 50.041 -23.084 1.00 51.37 52 VAL D O 1
ATOM 6426 N N . ILE D 1 54 ? 0.650 48.863 -21.352 1.00 49.53 53 ILE D N 1
ATOM 6427 C CA . ILE D 1 54 ? 1.045 49.874 -20.359 1.00 50.85 53 ILE D CA 1
ATOM 6428 C C . ILE D 1 54 ? 2.067 49.343 -19.375 1.00 49.05 53 ILE D C 1
ATOM 6429 O O . ILE D 1 54 ? 2.007 48.188 -19.008 1.00 49.18 53 ILE D O 1
ATOM 6434 N N . TYR D 1 55 ? 3.029 50.189 -19.003 1.00 50.26 54 TYR D N 1
ATOM 6435 C CA . TYR D 1 55 ? 4.048 49.841 -18.011 1.00 50.76 54 TYR D CA 1
ATOM 6436 C C . TYR D 1 55 ? 4.839 51.050 -17.565 1.00 50.25 54 TYR D C 1
ATOM 6437 O O . TYR D 1 55 ? 4.663 52.156 -18.086 1.00 51.08 54 TYR D O 1
ATOM 6446 N N . ASN D 1 56 ? 5.736 50.831 -16.612 1.00 49.02 55 ASN D N 1
ATOM 6447 C CA . ASN D 1 56 ? 6.421 51.931 -15.950 1.00 49.41 55 ASN D CA 1
ATOM 6448 C C . ASN D 1 56 ? 7.147 52.883 -16.899 1.00 48.49 55 ASN D C 1
ATOM 6449 O O . ASN D 1 56 ? 7.073 54.078 -16.729 1.00 50.61 55 ASN D O 1
ATOM 6454 N N . SER D 1 57 ? 7.817 52.363 -17.903 1.00 47.91 56 SER D N 1
ATOM 6455 C CA . SER D 1 57 ? 8.583 53.210 -18.799 1.00 49.40 56 SER D CA 1
ATOM 6456 C C . SER D 1 57 ? 7.718 54.232 -19.516 1.00 50.37 56 SER D C 1
ATOM 6457 O O . SER D 1 57 ? 8.188 55.322 -19.874 1.00 51.31 56 SER D O 1
ATOM 6460 N N . GLY D 1 58 ? 6.473 53.848 -19.768 1.00 52.18 57 GLY D N 1
ATOM 6461 C CA . GLY D 1 58 ? 5.492 54.735 -20.386 1.00 53.06 57 GLY D CA 1
ATOM 6462 C C . GLY D 1 58 ? 5.208 55.876 -19.439 1.00 52.37 57 GLY D C 1
ATOM 6463 O O . GLY D 1 58 ? 5.309 57.051 -19.800 1.00 53.70 57 GLY D O 1
ATOM 6464 N N . ARG D 1 59 ? 4.893 55.535 -18.206 1.00 50.51 58 ARG D N 1
ATOM 6465 C CA . ARG D 1 59 ? 4.716 56.547 -17.210 1.00 52.16 58 ARG D CA 1
ATOM 6466 C C . ARG D 1 59 ? 5.939 57.471 -17.153 1.00 51.86 58 ARG D C 1
ATOM 6467 O O . ARG D 1 59 ? 5.793 58.680 -17.145 1.00 50.55 58 ARG D O 1
ATOM 6475 N N . TYR D 1 60 ? 7.125 56.881 -17.101 1.00 50.77 59 TYR D N 1
ATOM 6476 C CA . TYR D 1 60 ? 8.351 57.639 -16.910 1.00 51.55 59 TYR D CA 1
ATOM 6477 C C . TYR D 1 60 ? 8.694 58.526 -18.103 1.00 51.32 59 TYR D C 1
ATOM 6478 O O . TYR D 1 60 ? 9.174 59.633 -17.923 1.00 51.42 59 TYR D O 1
ATOM 6487 N N . ARG D 1 61 ? 8.436 58.053 -19.312 1.00 52.68 60 ARG D N 1
ATOM 6488 C CA A ARG D 1 61 ? 8.608 58.892 -20.495 0.50 53.50 60 ARG D CA 1
ATOM 6489 C CA B ARG D 1 61 ? 8.600 58.888 -20.502 0.50 52.80 60 ARG D CA 1
ATOM 6490 C C . ARG D 1 61 ? 7.645 60.066 -20.463 1.00 52.80 60 ARG D C 1
ATOM 6491 O O . ARG D 1 61 ? 8.013 61.198 -20.799 1.00 52.40 60 ARG D O 1
ATOM 6514 N N . ALA D 1 63 ? 6.613 61.335 -17.882 1.00 50.52 62 ALA D N 1
ATOM 6515 C CA . ALA D 1 63 ? 7.164 62.263 -16.859 1.00 50.78 62 ALA D CA 1
ATOM 6516 C C . ALA D 1 63 ? 8.402 63.039 -17.334 1.00 51.06 62 ALA D C 1
ATOM 6517 O O . ALA D 1 63 ? 8.963 63.803 -16.579 1.00 50.50 62 ALA D O 1
ATOM 6519 N N . GLY D 1 64 ? 8.847 62.840 -18.575 1.00 53.11 63 GLY D N 1
ATOM 6520 C CA . GLY D 1 64 ? 9.993 63.588 -19.090 1.00 52.09 63 GLY D CA 1
ATOM 6521 C C . GLY D 1 64 ? 11.344 62.896 -18.878 1.00 53.38 63 GLY D C 1
ATOM 6522 O O . GLY D 1 64 ? 12.392 63.505 -19.103 1.00 51.50 63 GLY D O 1
ATOM 6523 N N . ARG D 1 65 ? 11.324 61.621 -18.478 1.00 51.92 64 ARG D N 1
ATOM 6524 C CA . ARG D 1 65 ? 12.556 60.869 -18.239 1.00 52.19 64 ARG D CA 1
ATOM 6525 C C . ARG D 1 65 ? 12.832 59.904 -19.386 1.00 52.37 64 ARG D C 1
ATOM 6526 O O . ARG D 1 65 ? 11.984 59.705 -20.279 1.00 52.46 64 ARG D O 1
ATOM 6534 N N . GLY D 1 66 ? 14.026 59.309 -19.363 1.00 53.00 65 GLY D N 1
ATOM 6535 C CA . GLY D 1 66 ? 14.427 58.331 -20.386 1.00 53.52 65 GLY D CA 1
ATOM 6536 C C . GLY D 1 66 ? 13.765 56.973 -20.246 1.00 53.91 65 GLY D C 1
ATOM 6537 O O . GLY D 1 66 ? 13.477 56.526 -19.151 1.00 54.23 65 GLY D O 1
ATOM 6538 N N . SER D 1 67 ? 13.556 56.296 -21.367 1.00 55.38 66 SER D N 1
ATOM 6539 C CA . SER D 1 67 ? 12.891 54.982 -21.376 1.00 56.91 66 SER D CA 1
ATOM 6540 C C . SER D 1 67 ? 13.530 53.955 -20.442 1.00 55.57 66 SER D C 1
ATOM 6541 O O . SER D 1 67 ? 12.826 53.112 -19.843 1.00 53.56 66 SER D O 1
ATOM 6544 N N . LEU D 1 68 ? 14.858 54.017 -20.323 1.00 54.43 67 LEU D N 1
ATOM 6545 C CA . LEU D 1 68 ? 15.607 52.986 -19.604 1.00 53.32 67 LEU D CA 1
ATOM 6546 C C . LEU D 1 68 ? 15.508 53.175 -18.099 1.00 53.22 67 LEU D C 1
ATOM 6547 O O . LEU D 1 68 ? 15.969 52.328 -17.346 1.00 53.64 67 LEU D O 1
ATOM 6552 N N . ALA D 1 69 ? 14.894 54.278 -17.669 1.00 52.82 68 ALA D N 1
ATOM 6553 C CA . ALA D 1 69 ? 14.551 54.500 -16.265 1.00 51.43 68 ALA D CA 1
ATOM 6554 C C . ALA D 1 69 ? 13.652 53.360 -15.724 1.00 51.05 68 ALA D C 1
ATOM 6555 O O . ALA D 1 69 ? 13.745 52.989 -14.552 1.00 51.17 68 ALA D O 1
ATOM 6557 N N . GLY D 1 70 ? 12.795 52.810 -16.586 1.00 49.89 69 GLY D N 1
ATOM 6558 C CA . GLY D 1 70 ? 11.923 51.706 -16.211 1.00 49.25 69 GLY D CA 1
ATOM 6559 C C . GLY D 1 70 ? 12.594 50.392 -15.857 1.00 47.07 69 GLY D C 1
ATOM 6560 O O . GLY D 1 70 ? 11.951 49.500 -15.327 1.00 47.18 69 GLY D O 1
ATOM 6561 N N . LEU D 1 71 ? 13.879 50.276 -16.152 1.00 46.98 70 LEU D N 1
ATOM 6562 C CA . LEU D 1 71 ? 14.644 49.062 -15.897 1.00 48.37 70 LEU D CA 1
ATOM 6563 C C . LEU D 1 71 ? 15.385 49.080 -14.545 1.00 48.72 70 LEU D C 1
ATOM 6564 O O . LEU D 1 71 ? 15.767 48.025 -14.045 1.00 49.07 70 LEU D O 1
ATOM 6569 N N . LEU D 1 72 ? 15.548 50.254 -13.945 1.00 47.87 71 LEU D N 1
ATOM 6570 C CA . LEU D 1 72 ? 16.438 50.402 -12.798 1.00 48.31 71 LEU D CA 1
ATOM 6571 C C . LEU D 1 72 ? 15.673 50.616 -11.483 1.00 47.32 71 LEU D C 1
ATOM 6572 O O . LEU D 1 72 ? 14.446 50.560 -11.461 1.00 49.21 71 LEU D O 1
ATOM 6577 N N . ALA D 1 73 ? 16.401 50.846 -10.389 1.00 46.26 72 ALA D N 1
ATOM 6578 C CA . ALA D 1 73 ? 15.826 50.800 -9.027 1.00 46.29 72 ALA D CA 1
ATOM 6579 C C . ALA D 1 73 ? 15.192 52.123 -8.595 1.00 46.22 72 ALA D C 1
ATOM 6580 O O . ALA D 1 73 ? 15.516 52.677 -7.535 1.00 46.05 72 ALA D O 1
ATOM 6582 N N . TYR D 1 74 ? 14.289 52.625 -9.434 1.00 47.09 73 TYR D N 1
ATOM 6583 C CA . TYR D 1 74 ? 13.597 53.867 -9.154 1.00 48.44 73 TYR D CA 1
ATOM 6584 C C . TYR D 1 74 ? 12.136 53.640 -8.764 1.00 50.37 73 TYR D C 1
ATOM 6585 O O . TYR D 1 74 ? 11.407 54.592 -8.468 1.00 52.81 73 TYR D O 1
ATOM 6594 N N . GLY D 1 75 ? 11.707 52.382 -8.773 1.00 50.92 74 GLY D N 1
ATOM 6595 C CA . GLY D 1 75 ? 10.346 52.019 -8.401 1.00 49.91 74 GLY D CA 1
ATOM 6596 C C . GLY D 1 75 ? 10.137 50.550 -8.675 1.00 50.71 74 GLY D C 1
ATOM 6597 O O . GLY D 1 75 ? 11.011 49.882 -9.233 1.00 51.00 74 GLY D O 1
ATOM 6598 N N . ASN D 1 76 ? 8.994 50.038 -8.240 1.00 50.66 75 ASN D N 1
ATOM 6599 C CA . ASN D 1 76 ? 8.633 48.645 -8.465 1.00 50.70 75 ASN D CA 1
ATOM 6600 C C . ASN D 1 76 ? 7.695 48.551 -9.649 1.00 49.78 75 ASN D C 1
ATOM 6601 O O . ASN D 1 76 ? 6.542 48.954 -9.558 1.00 50.27 75 ASN D O 1
ATOM 6606 N N . ALA D 1 77 ? 8.204 48.015 -10.755 1.00 49.14 76 ALA D N 1
ATOM 6607 C CA . ALA D 1 77 ? 7.506 48.004 -12.042 1.00 48.22 76 ALA D CA 1
ATOM 6608 C C . ALA D 1 77 ? 6.127 47.365 -11.963 1.00 48.33 76 ALA D C 1
ATOM 6609 O O . ALA D 1 77 ? 5.158 47.914 -12.496 1.00 48.49 76 ALA D O 1
ATOM 6611 N N . ASN D 1 78 ? 6.053 46.202 -11.315 1.00 49.14 77 ASN D N 1
ATOM 6612 C CA . ASN D 1 78 ? 4.801 45.451 -11.194 1.00 49.01 77 ASN D CA 1
ATOM 6613 C C . ASN D 1 78 ? 3.776 46.160 -10.329 1.00 49.85 77 ASN D C 1
ATOM 6614 O O . ASN D 1 78 ? 2.579 46.083 -10.602 1.00 51.81 77 ASN D O 1
ATOM 6619 N N . GLN D 1 79 ? 4.221 46.869 -9.295 1.00 50.89 78 GLN D N 1
ATOM 6620 C CA . GLN D 1 79 ? 3.279 47.685 -8.528 1.00 51.37 78 GLN D CA 1
ATOM 6621 C C . GLN D 1 79 ? 2.758 48.853 -9.378 1.00 51.00 78 GLN D C 1
ATOM 6622 O O . GLN D 1 79 ? 1.576 49.175 -9.344 1.00 51.63 78 GLN D O 1
ATOM 6628 N N . ILE D 1 80 ? 3.638 49.449 -10.170 1.00 50.63 79 ILE D N 1
ATOM 6629 C CA . ILE D 1 80 ? 3.265 50.563 -11.028 1.00 49.00 79 ILE D CA 1
ATOM 6630 C C . ILE D 1 80 ? 2.239 50.171 -12.075 1.00 49.90 79 ILE D C 1
ATOM 6631 O O . ILE D 1 80 ? 1.278 50.909 -12.276 1.00 51.10 79 ILE D O 1
ATOM 6636 N N . VAL D 1 81 ? 2.413 49.025 -12.733 1.00 49.94 80 VAL D N 1
ATOM 6637 C CA . VAL D 1 81 ? 1.449 48.627 -13.772 1.00 49.62 80 VAL D CA 1
ATOM 6638 C C . VAL D 1 81 ? 0.043 48.451 -13.168 1.00 50.92 80 VAL D C 1
ATOM 6639 O O . VAL D 1 81 ? -0.955 48.843 -13.780 1.00 51.38 80 VAL D O 1
ATOM 6643 N N . VAL D 1 82 ? -0.030 47.906 -11.958 1.00 50.08 81 VAL D N 1
ATOM 6644 C CA . VAL D 1 82 ? -1.313 47.783 -11.269 1.00 51.00 81 VAL D CA 1
ATOM 6645 C C . VAL D 1 82 ? -1.913 49.156 -10.943 1.00 52.22 81 VAL D C 1
ATOM 6646 O O . VAL D 1 82 ? -3.096 49.370 -11.166 1.00 53.38 81 VAL D O 1
ATOM 66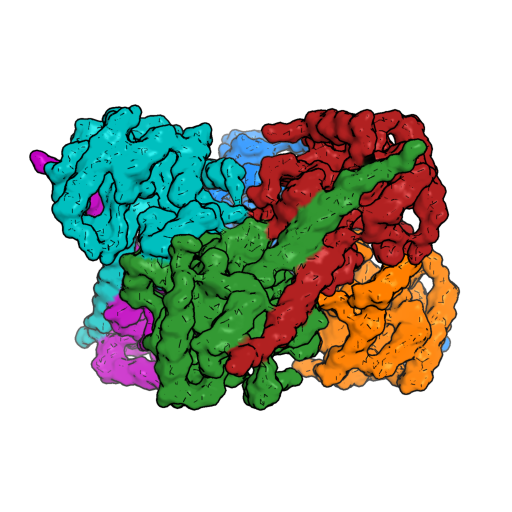50 N N . ASP D 1 83 ? -1.089 50.093 -10.469 1.00 53.79 82 ASP D N 1
ATOM 6651 C CA . ASP D 1 83 ? -1.558 51.460 -10.172 1.00 53.88 82 ASP D CA 1
ATOM 6652 C C . ASP D 1 83 ? -2.021 52.217 -11.435 1.00 54.76 82 ASP D C 1
ATOM 6653 O O . ASP D 1 83 ? -2.943 53.048 -11.358 1.00 57.10 82 ASP D O 1
ATOM 6666 N N . ALA D 1 85 ? -3.468 50.814 -14.044 1.00 51.56 84 ALA D N 1
ATOM 6667 C CA . ALA D 1 85 ? -4.695 50.205 -14.548 1.00 51.65 84 ALA D CA 1
ATOM 6668 C C . ALA D 1 85 ? -5.923 51.120 -14.382 1.00 53.30 84 ALA D C 1
ATOM 6669 O O . ALA D 1 85 ? -6.706 51.258 -15.317 1.00 51.23 84 ALA D O 1
ATOM 6671 N N . ARG D 1 86 ? -6.057 51.768 -13.219 1.00 54.38 85 ARG D N 1
ATOM 6672 C CA A ARG D 1 86 ? -7.208 52.637 -12.912 0.50 55.62 85 ARG D CA 1
ATOM 6673 C CA B ARG D 1 86 ? -7.238 52.600 -12.952 0.50 56.32 85 ARG D CA 1
ATOM 6674 C C . ARG D 1 86 ? -7.216 53.896 -13.776 1.00 55.75 85 ARG D C 1
ATOM 6675 O O . ARG D 1 86 ? -8.254 54.509 -13.995 1.00 55.42 85 ARG D O 1
ATOM 6690 N N . GLU D 1 87 ? -6.040 54.294 -14.244 1.00 55.87 86 GLU D N 1
ATOM 6691 C CA . GLU D 1 87 ? -5.914 55.435 -15.136 1.00 55.84 86 GLU D CA 1
ATOM 6692 C C . GLU D 1 87 ? -6.319 55.066 -16.560 1.00 53.94 86 GLU D C 1
ATOM 6693 O O . GLU D 1 87 ? -6.868 55.891 -17.285 1.00 52.55 86 GLU D O 1
ATOM 6699 N N . VAL D 1 88 ? -6.020 53.838 -16.983 1.00 53.08 87 VAL D N 1
ATOM 6700 C CA . VAL D 1 88 ? -6.122 53.499 -18.400 1.00 52.68 87 VAL D CA 1
ATOM 6701 C C . VAL D 1 88 ? -7.367 52.664 -18.753 1.00 53.87 87 VAL D C 1
ATOM 6702 O O . VAL D 1 88 ? -8.100 52.981 -19.699 1.00 52.81 87 VAL D O 1
ATOM 6706 N N . LEU D 1 89 ? -7.597 51.590 -18.013 1.00 53.91 88 LEU D N 1
ATOM 6707 C CA . LEU D 1 89 ? -8.600 50.640 -18.420 1.00 54.51 88 LEU D CA 1
ATOM 6708 C C . LEU D 1 89 ? -9.971 51.291 -18.602 1.00 55.01 88 LEU D C 1
ATOM 6709 O O . LEU D 1 89 ? -10.661 50.986 -19.572 1.00 55.28 88 LEU D O 1
ATOM 6714 N N . PRO D 1 90 ? -10.388 52.167 -17.666 1.00 55.30 89 PRO D N 1
ATOM 6715 C CA . PRO D 1 90 ? -11.729 52.781 -17.789 1.00 55.10 89 PRO D CA 1
ATOM 6716 C C . PRO D 1 90 ? -11.969 53.682 -19.018 1.00 55.13 89 PRO D C 1
ATOM 6717 O O . PRO D 1 90 ? -13.105 53.835 -19.438 1.00 54.91 89 PRO D O 1
ATOM 6721 N N . VAL D 1 91 ? -10.920 54.264 -19.583 1.00 55.27 90 VAL D N 1
ATOM 6722 C CA . VAL D 1 91 ? -11.062 55.176 -20.724 1.00 55.25 90 VAL D CA 1
ATOM 6723 C C . VAL D 1 91 ? -10.836 54.494 -22.082 1.00 55.82 90 VAL D C 1
ATOM 6724 O O . VAL D 1 91 ? -10.983 55.129 -23.129 1.00 57.11 90 VAL D O 1
ATOM 6728 N N . VAL D 1 92 ? -10.492 53.208 -22.068 1.00 55.93 91 VAL D N 1
ATOM 6729 C CA . VAL D 1 92 ? -10.356 52.434 -23.295 1.00 55.51 91 VAL D CA 1
ATOM 6730 C C . VAL D 1 92 ? -11.586 51.525 -23.434 1.00 57.32 91 VAL D C 1
ATOM 6731 O O . VAL D 1 92 ? -11.788 50.600 -22.633 1.00 59.01 91 VAL D O 1
ATOM 6735 N N . ARG D 1 93 ? -12.387 51.766 -24.468 1.00 57.62 92 ARG D N 1
ATOM 6736 C CA . ARG D 1 93 ? -13.704 51.159 -24.571 1.00 57.64 92 ARG D CA 1
ATOM 6737 C C . ARG D 1 93 ? -13.777 49.932 -25.461 1.00 57.26 92 ARG D C 1
ATOM 6738 O O . ARG D 1 93 ? -14.634 49.091 -25.223 1.00 58.41 92 ARG D O 1
ATOM 6742 N N . HIS D 1 94 ? -12.913 49.827 -26.473 1.00 56.49 93 HIS D N 1
ATOM 6743 C CA . HIS D 1 94 ? -12.964 48.710 -27.425 1.00 56.54 93 HIS D CA 1
ATOM 6744 C C . HIS D 1 94 ? -11.612 48.285 -28.012 1.00 56.64 93 HIS D C 1
ATOM 6745 O O . HIS D 1 94 ? -11.557 47.765 -29.128 1.00 59.01 93 HIS D O 1
ATOM 6752 N N . THR D 1 95 ? -10.536 48.489 -27.262 1.00 54.97 94 THR D N 1
ATOM 6753 C CA . THR D 1 95 ? -9.196 48.073 -27.677 1.00 54.24 94 THR D CA 1
ATOM 6754 C C . THR D 1 95 ? -8.600 47.251 -26.534 1.00 53.43 94 THR D C 1
ATOM 6755 O O . THR D 1 95 ? -8.814 47.584 -25.378 1.00 53.90 94 THR D O 1
ATOM 6759 N N . PRO D 1 96 ? -7.910 46.144 -26.840 1.00 52.51 95 PRO D N 1
ATOM 6760 C CA . PRO D 1 96 ? -7.243 45.394 -25.762 1.00 52.20 95 PRO D CA 1
ATOM 6761 C C . PRO D 1 96 ? -6.053 46.121 -25.125 1.00 51.66 95 PRO D C 1
ATOM 6762 O O . PRO D 1 96 ? -5.172 46.610 -25.833 1.00 52.35 95 PRO D O 1
ATOM 6766 N N . VAL D 1 97 ? -6.033 46.167 -23.791 1.00 51.42 96 VAL D N 1
ATOM 6767 C CA . VAL D 1 97 ? -4.937 46.767 -23.036 1.00 50.62 96 VAL D CA 1
ATOM 6768 C C . VAL D 1 97 ? -4.185 45.673 -22.297 1.00 51.10 96 VAL D C 1
ATOM 6769 O O . VAL D 1 97 ? -4.787 44.835 -21.613 1.00 51.61 96 VAL D O 1
ATOM 6773 N N . LEU D 1 98 ? -2.865 45.662 -22.478 1.00 50.35 97 LEU D N 1
ATOM 6774 C CA . LEU D 1 98 ? -2.007 44.656 -21.889 1.00 48.87 97 LEU D CA 1
ATOM 6775 C C . LEU D 1 98 ? -1.151 45.289 -20.809 1.00 48.48 97 LEU D C 1
ATOM 6776 O O . LEU D 1 98 ? -0.939 46.502 -20.794 1.00 49.47 97 LEU D O 1
ATOM 6781 N N . ALA D 1 99 ? -0.682 44.460 -19.888 1.00 49.11 98 ALA D N 1
ATOM 6782 C CA . ALA D 1 99 ? 0.178 44.898 -18.802 1.00 48.54 98 ALA D CA 1
ATOM 6783 C C . ALA D 1 99 ? 1.609 44.445 -19.078 1.00 50.07 98 ALA D C 1
ATOM 6784 O O . ALA D 1 99 ? 1.857 43.324 -19.508 1.00 51.67 98 ALA D O 1
ATOM 6786 N N . GLY D 1 100 ? 2.555 45.349 -18.891 1.00 50.65 99 GLY D N 1
ATOM 6787 C CA . GLY D 1 100 ? 3.947 44.964 -18.863 1.00 50.12 99 GLY D CA 1
ATOM 6788 C C . GLY D 1 100 ? 4.172 44.298 -17.523 1.00 49.40 99 GLY D C 1
ATOM 6789 O O . GLY D 1 100 ? 3.938 44.917 -16.476 1.00 49.11 99 GLY D O 1
ATOM 6790 N N . VAL D 1 101 ? 4.599 43.040 -17.546 1.00 47.07 100 VAL D N 1
ATOM 6791 C CA . VAL D 1 101 ? 4.893 42.315 -16.302 1.00 47.81 100 VAL D CA 1
ATOM 6792 C C . VAL D 1 101 ? 6.404 42.208 -16.200 1.00 48.73 100 VAL D C 1
ATOM 6793 O O . VAL D 1 101 ? 7.071 41.891 -17.194 1.00 48.20 100 VAL D O 1
ATOM 6797 N N . ASN D 1 102 ? 6.938 42.511 -15.014 1.00 49.24 101 ASN D N 1
ATOM 6798 C CA . ASN D 1 102 ? 8.363 42.318 -14.725 1.00 49.24 101 ASN D CA 1
ATOM 6799 C C . ASN D 1 102 ? 8.567 40.863 -14.301 1.00 50.43 101 ASN D C 1
ATOM 6800 O O . ASN D 1 102 ? 8.328 40.504 -13.153 1.00 49.51 101 ASN D O 1
ATOM 6805 N N . GLY D 1 103 ? 8.979 40.032 -15.255 1.00 50.55 102 GLY D N 1
ATOM 6806 C CA . GLY D 1 103 ? 8.982 38.577 -15.086 1.00 50.64 102 GLY D CA 1
ATOM 6807 C C . GLY D 1 103 ? 10.034 38.008 -14.154 1.00 50.82 102 GLY D C 1
ATOM 6808 O O . GLY D 1 103 ? 9.893 36.869 -13.688 1.00 48.92 102 GLY D O 1
ATOM 6809 N N . THR D 1 104 ? 11.093 38.788 -13.911 1.00 50.17 103 THR D N 1
ATOM 6810 C CA . THR D 1 104 ? 12.176 38.404 -13.013 1.00 49.30 103 THR D CA 1
ATOM 6811 C C . THR D 1 104 ? 11.989 38.977 -11.593 1.00 49.91 103 THR D C 1
ATOM 6812 O O . THR D 1 104 ? 12.819 38.742 -10.727 1.00 52.35 103 THR D O 1
ATOM 6816 N N . ASP D 1 105 ? 10.914 39.730 -11.360 1.00 49.56 104 ASP D N 1
ATOM 6817 C CA . ASP D 1 105 ? 10.611 40.291 -10.032 1.00 48.90 104 ASP D CA 1
ATOM 6818 C C . ASP D 1 105 ? 10.620 39.170 -8.991 1.00 49.64 104 ASP D C 1
ATOM 6819 O O . ASP D 1 105 ? 9.757 38.309 -9.011 1.00 51.42 104 ASP D O 1
ATOM 6824 N N . PRO D 1 106 ? 11.583 39.194 -8.063 1.00 49.97 105 PRO D N 1
ATOM 6825 C CA . PRO D 1 106 ? 11.724 38.103 -7.106 1.00 50.77 105 PRO D CA 1
ATOM 6826 C C . PRO D 1 106 ? 10.689 38.123 -5.996 1.00 50.42 105 PRO D C 1
ATOM 6827 O O . PRO D 1 106 ? 10.558 37.140 -5.272 1.00 51.10 105 PRO D O 1
ATOM 6831 N N . PHE D 1 107 ? 9.967 39.233 -5.866 1.00 51.27 106 PHE D N 1
ATOM 6832 C CA . PHE D 1 107 ? 8.954 39.392 -4.820 1.00 51.97 106 PHE D CA 1
ATOM 6833 C C . PHE D 1 107 ? 7.556 39.170 -5.354 1.00 52.98 106 PHE D C 1
ATOM 6834 O O . PHE D 1 107 ? 6.588 39.383 -4.638 1.00 55.19 106 PHE D O 1
ATOM 6850 N N . VAL D 1 109 ? 4.714 36.591 -6.899 1.00 59.04 108 VAL D N 1
ATOM 6851 C CA . VAL D 1 109 ? 4.245 35.233 -7.073 1.00 58.19 108 VAL D CA 1
ATOM 6852 C C . VAL D 1 109 ? 3.509 35.274 -8.398 1.00 58.03 108 VAL D C 1
ATOM 6853 O O . VAL D 1 109 ? 2.427 35.846 -8.524 1.00 58.11 108 VAL D O 1
ATOM 6865 N N . SER D 1 111 ? 1.908 33.240 -10.503 1.00 60.32 110 SER D N 1
ATOM 6866 C CA . SER D 1 111 ? 0.602 32.659 -10.784 1.00 60.54 110 SER D CA 1
ATOM 6867 C C . SER D 1 111 ? -0.518 33.533 -10.234 1.00 59.74 110 SER D C 1
ATOM 6868 O O . SER D 1 111 ? -1.484 33.801 -10.943 1.00 61.03 110 SER D O 1
ATOM 6871 N N . THR D 1 112 ? -0.386 33.972 -8.979 1.00 58.30 111 THR D N 1
ATOM 6872 C CA . THR D 1 112 ? -1.382 34.851 -8.371 1.00 57.75 111 THR D CA 1
ATOM 6873 C C . THR D 1 112 ? -1.338 36.253 -8.990 1.00 56.83 111 THR D C 1
ATOM 6874 O O . THR D 1 112 ? -2.372 36.908 -9.095 1.00 55.77 111 THR D O 1
ATOM 6878 N N . PHE D 1 113 ? -0.162 36.713 -9.422 1.00 55.01 112 PHE D N 1
ATOM 6879 C CA . PHE D 1 113 ? -0.063 38.068 -9.975 1.00 53.45 112 PHE D CA 1
ATOM 6880 C C . PHE D 1 113 ? -0.750 38.136 -11.335 1.00 53.09 112 PHE D C 1
ATOM 6881 O O . PHE D 1 113 ? -1.533 39.047 -11.590 1.00 53.13 112 PHE D O 1
ATOM 6889 N N . LEU D 1 114 ? -0.477 37.161 -12.193 1.00 53.34 113 LEU D N 1
ATOM 6890 C CA . LEU D 1 114 ? -1.122 37.086 -13.508 1.00 53.95 113 LEU D CA 1
ATOM 6891 C C . LEU D 1 114 ? -2.638 36.946 -13.403 1.00 55.18 113 LEU D C 1
ATOM 6892 O O . LEU D 1 114 ? -3.385 37.447 -14.249 1.00 53.91 113 LEU D O 1
ATOM 6897 N N . ARG D 1 115 ? -3.073 36.245 -12.360 1.00 56.86 114 ARG D N 1
ATOM 6898 C CA . ARG D 1 115 ? -4.484 36.075 -12.058 1.00 57.36 114 ARG D CA 1
ATOM 6899 C C . ARG D 1 115 ? -5.092 37.401 -11.655 1.00 56.22 114 ARG D C 1
ATOM 6900 O O . ARG D 1 115 ? -6.130 37.794 -12.168 1.00 56.33 114 ARG D O 1
ATOM 6908 N N . GLU D 1 116 ? -4.425 38.105 -10.747 1.00 56.29 115 GLU D N 1
ATOM 6909 C CA . GLU D 1 116 ? -4.821 39.459 -10.386 1.00 58.13 115 GLU D CA 1
ATOM 6910 C C . GLU D 1 116 ? -4.998 40.358 -11.627 1.00 56.93 115 GLU D C 1
ATOM 6911 O O . GLU D 1 116 ? -5.990 41.089 -11.748 1.00 55.71 115 GLU D O 1
ATOM 6917 N N . LEU D 1 117 ? -4.041 40.297 -12.550 1.00 55.82 116 LEU D N 1
ATOM 6918 C CA . LEU D 1 117 ? -4.046 41.182 -13.715 1.00 54.33 116 LEU D CA 1
ATOM 6919 C C . LEU D 1 117 ? -5.247 40.908 -14.612 1.00 54.79 116 LEU D C 1
ATOM 6920 O O . LEU D 1 117 ? -5.875 41.826 -15.146 1.00 54.29 116 LEU D O 1
ATOM 6925 N N . LYS D 1 118 ? -5.563 39.629 -14.765 1.00 55.85 117 LYS D N 1
ATOM 6926 C CA . LYS D 1 118 ? -6.698 39.197 -15.569 1.00 57.02 117 LYS D CA 1
ATOM 6927 C C . LYS D 1 118 ? -8.013 39.711 -14.988 1.00 56.90 117 LYS D C 1
ATOM 6928 O O . LYS D 1 118 ? -8.834 40.243 -15.722 1.00 56.21 117 LYS D O 1
ATOM 6934 N N . GLU D 1 119 ? -8.185 39.543 -13.674 1.00 58.26 118 GLU D N 1
ATOM 6935 C CA . GLU D 1 119 ? -9.351 40.046 -12.926 1.00 60.45 118 GLU D CA 1
ATOM 6936 C C . GLU D 1 119 ? -9.591 41.533 -13.128 1.00 59.89 118 GLU D C 1
ATOM 6937 O O . GLU D 1 119 ? -10.713 41.952 -13.423 1.00 61.25 118 GLU D O 1
ATOM 6943 N N . ILE D 1 120 ? -8.531 42.316 -12.921 1.00 59.04 119 ILE D N 1
ATOM 6944 C CA . ILE D 1 120 ? -8.524 43.773 -13.126 1.00 58.68 119 ILE D CA 1
ATOM 6945 C C . ILE D 1 120 ? -9.066 44.166 -14.494 1.00 56.76 119 ILE D C 1
ATOM 6946 O O . ILE D 1 120 ? -9.650 45.219 -14.620 1.00 58.97 119 ILE D O 1
ATOM 6951 N N . GLY D 1 121 ? -8.840 43.340 -15.513 1.00 55.38 120 GLY D N 1
ATOM 6952 C CA . GLY D 1 121 ? -9.371 43.582 -16.856 1.00 54.62 120 GLY D CA 1
ATOM 6953 C C . GLY D 1 121 ? -8.367 43.762 -17.988 1.00 53.71 120 GLY D C 1
ATOM 6954 O O . GLY D 1 121 ? -8.733 44.209 -19.068 1.00 54.28 120 GLY D O 1
ATOM 6955 N N . PHE D 1 122 ? -7.101 43.435 -17.752 1.00 53.51 121 PHE D N 1
ATOM 6956 C CA . PHE D 1 122 ? -6.108 43.387 -18.830 1.00 52.14 121 PHE D CA 1
ATOM 6957 C C . PHE D 1 122 ? -6.419 42.216 -19.774 1.00 51.31 121 PHE D C 1
ATOM 6958 O O . PHE D 1 122 ? -6.768 41.121 -19.321 1.00 50.40 121 PHE D O 1
ATOM 6966 N N . ALA D 1 123 ? -6.296 42.462 -21.079 1.00 50.88 122 ALA D N 1
ATOM 6967 C CA . ALA D 1 123 ? -6.498 41.433 -22.095 1.00 50.15 122 ALA D CA 1
ATOM 6968 C C . ALA D 1 123 ? -5.280 40.518 -22.219 1.00 50.53 122 ALA D C 1
ATOM 6969 O O . ALA D 1 123 ? -5.378 39.388 -22.728 1.00 53.87 122 ALA D O 1
ATOM 6971 N N . GLY D 1 124 ? -4.135 40.976 -21.739 1.00 50.24 123 GLY D N 1
ATOM 6972 C CA . GLY D 1 124 ? -2.908 40.235 -21.949 1.00 49.68 123 GLY D CA 1
ATOM 6973 C C . GLY D 1 124 ? -1.729 40.820 -21.214 1.00 49.66 123 GLY D C 1
ATOM 6974 O O . GLY D 1 124 ? -1.877 41.784 -20.469 1.00 49.36 123 GLY D O 1
ATOM 6975 N N . VAL D 1 125 ? -0.555 40.224 -21.431 1.00 50.19 124 VAL D N 1
ATOM 6976 C CA . VAL D 1 125 ? 0.685 40.704 -20.831 1.00 49.77 124 VAL D CA 1
ATOM 6977 C C . VAL D 1 125 ? 1.819 40.761 -21.849 1.00 49.15 124 VAL D C 1
ATOM 6978 O O . VAL D 1 125 ? 1.744 40.159 -22.915 1.00 49.02 124 VAL D O 1
ATOM 6982 N N . GLN D 1 126 ? 2.854 41.520 -21.492 1.00 49.27 125 GLN D N 1
ATOM 6983 C CA . GLN D 1 126 ? 4.136 41.562 -22.200 1.00 49.85 125 GLN D CA 1
ATOM 6984 C C . GLN D 1 126 ? 5.221 41.518 -21.139 1.00 48.70 125 GLN D C 1
ATOM 6985 O O . GLN D 1 126 ? 5.007 41.978 -20.015 1.00 47.04 125 GLN D O 1
ATOM 6991 N N . ASN D 1 127 ? 6.381 40.976 -21.485 1.00 49.06 126 ASN D N 1
ATOM 6992 C CA . ASN D 1 127 ? 7.513 40.983 -20.565 1.00 49.60 126 ASN D CA 1
ATOM 6993 C C . ASN D 1 127 ? 8.202 42.333 -20.607 1.00 50.59 126 ASN D C 1
ATOM 6994 O O . ASN D 1 127 ? 9.112 42.552 -21.390 1.00 50.91 126 ASN D O 1
ATOM 6999 N N . PHE D 1 128 ? 7.748 43.253 -19.765 1.00 51.09 127 PHE D N 1
ATOM 7000 C CA . PHE D 1 128 ? 8.437 44.520 -19.606 1.00 51.23 127 PHE D CA 1
ATOM 7001 C C . PHE D 1 128 ? 8.312 45.060 -18.187 1.00 50.15 127 PHE D C 1
ATOM 7002 O O . PHE D 1 128 ? 7.219 45.100 -17.656 1.00 51.81 127 PHE D O 1
ATOM 7010 N N . PRO D 1 129 ? 9.428 45.494 -17.571 1.00 51.18 128 PRO D N 1
ATOM 7011 C CA . PRO D 1 129 ? 10.813 45.544 -18.073 1.00 52.42 128 PRO D CA 1
ATOM 7012 C C . PRO D 1 129 ? 11.361 44.181 -18.401 1.00 50.67 128 PRO D C 1
ATOM 7013 O O . PRO D 1 129 ? 10.921 43.188 -17.815 1.00 52.20 128 PRO D O 1
ATOM 7017 N N . THR D 1 130 ? 12.300 44.133 -19.337 1.00 48.39 129 THR D N 1
ATOM 7018 C CA . THR D 1 130 ? 12.859 42.860 -19.764 1.00 49.74 129 THR D CA 1
ATOM 7019 C C . THR D 1 130 ? 14.358 42.907 -19.626 1.00 49.89 129 THR D C 1
ATOM 7020 O O . THR D 1 130 ? 14.991 43.920 -19.927 1.00 51.40 129 THR D O 1
ATOM 7024 N N . VAL D 1 131 ? 14.932 41.806 -19.150 1.00 50.38 130 VAL D N 1
ATOM 7025 C CA . VAL D 1 131 ? 16.399 41.703 -19.056 1.00 48.80 130 VAL D CA 1
ATOM 7026 C C . VAL D 1 131 ? 17.050 41.547 -20.440 1.00 49.46 130 VAL D C 1
ATOM 7027 O O . VAL D 1 131 ? 18.272 41.667 -20.564 1.00 50.02 130 VAL D O 1
ATOM 7031 N N . GLY D 1 132 ? 16.223 41.298 -21.460 1.00 49.18 131 GLY D N 1
ATOM 7032 C CA . GLY D 1 132 ? 16.658 41.194 -22.839 1.00 49.53 131 GLY D CA 1
ATOM 7033 C C . GLY D 1 132 ? 17.303 42.449 -23.379 1.00 48.82 131 GLY D C 1
ATOM 7034 O O . GLY D 1 132 ? 18.120 42.375 -24.279 1.00 51.13 131 GLY D O 1
ATOM 7035 N N . LEU D 1 133 ? 16.946 43.596 -22.823 1.00 48.22 132 LEU D N 1
ATOM 7036 C CA . LEU D 1 133 ? 17.622 44.853 -23.125 1.00 49.17 132 LEU D CA 1
ATOM 7037 C C . LEU D 1 133 ? 18.972 44.988 -22.426 1.00 50.04 132 LEU D C 1
ATOM 7038 O O . LEU D 1 133 ? 19.689 45.950 -22.665 1.00 52.49 132 LEU D O 1
ATOM 7043 N N . ILE D 1 134 ? 19.331 44.048 -21.553 1.00 49.96 133 ILE D N 1
ATOM 7044 C CA . ILE D 1 134 ? 20.583 44.153 -20.814 1.00 48.61 133 ILE D CA 1
ATOM 7045 C C . ILE D 1 134 ? 21.592 43.229 -21.469 1.00 48.87 133 ILE D C 1
ATOM 7046 O O . ILE D 1 134 ? 21.257 42.118 -21.869 1.00 50.52 133 ILE D O 1
ATOM 7051 N N . ASP D 1 135 ? 22.834 43.684 -21.572 1.00 50.01 134 ASP D N 1
ATOM 7052 C CA . ASP D 1 135 ? 23.899 42.887 -22.195 1.00 52.30 134 ASP D CA 1
ATOM 7053 C C . ASP D 1 135 ? 25.150 42.837 -21.304 1.00 51.91 134 ASP D C 1
ATOM 7054 O O . ASP D 1 135 ? 25.119 43.255 -20.150 1.00 51.41 134 ASP D O 1
ATOM 7059 N N . GLY D 1 136 ? 26.245 42.319 -21.851 1.00 52.29 135 GLY D N 1
ATOM 7060 C CA . GLY D 1 136 ? 27.544 42.330 -21.171 1.00 51.73 135 GLY D CA 1
ATOM 7061 C C . GLY D 1 136 ? 27.661 41.247 -20.124 1.00 51.76 135 GLY D C 1
ATOM 7062 O O . GLY D 1 136 ? 26.877 40.286 -20.094 1.00 51.01 135 GLY D O 1
ATOM 7063 N N . LEU D 1 137 ? 28.656 41.410 -19.258 1.00 52.62 136 LEU D N 1
ATOM 7064 C CA . LEU D 1 137 ? 28.827 40.533 -18.107 1.00 52.56 136 LEU D CA 1
ATOM 7065 C C . LEU D 1 137 ? 27.691 40.728 -17.120 1.00 50.59 136 LEU D C 1
ATOM 7066 O O . LEU D 1 137 ? 27.330 39.792 -16.412 1.00 50.57 136 LEU D O 1
ATOM 7071 N N . PHE D 1 138 ? 27.136 41.939 -17.076 1.00 49.76 137 PHE D N 1
ATOM 7072 C CA . PHE D 1 138 ? 26.051 42.242 -16.148 1.00 49.10 137 PHE D CA 1
ATOM 7073 C C . PHE D 1 138 ? 24.840 41.331 -16.432 1.00 49.08 137 PHE D C 1
ATOM 7074 O O . PHE D 1 138 ? 24.278 40.718 -15.521 1.00 51.65 137 PHE D O 1
ATOM 7082 N N . ARG D 1 139 ? 24.476 41.200 -17.699 1.00 48.43 138 ARG D N 1
ATOM 7083 C CA . ARG D 1 139 ? 23.405 40.308 -18.091 1.00 48.29 138 ARG D CA 1
ATOM 7084 C C . ARG D 1 139 ? 23.744 38.851 -17.773 1.00 49.31 138 ARG D C 1
ATOM 7085 O O . ARG D 1 139 ? 22.880 38.092 -17.359 1.00 50.66 138 ARG D O 1
ATOM 7093 N N . GLN D 1 140 ? 24.993 38.457 -17.970 1.00 51.36 139 GLN D N 1
ATOM 7094 C CA . GLN D 1 140 ? 25.410 37.095 -17.652 1.00 53.57 139 GLN D CA 1
ATOM 7095 C C . GLN D 1 140 ? 25.246 36.804 -16.159 1.00 51.61 139 GLN D C 1
ATOM 7096 O O . GLN D 1 140 ? 24.783 35.739 -15.772 1.00 52.51 139 GLN D O 1
ATOM 7102 N N . ASN D 1 141 ? 25.644 37.766 -15.329 1.00 52.64 140 ASN D N 1
ATOM 7103 C CA . ASN D 1 141 ? 25.443 37.697 -13.880 1.00 52.52 140 ASN D CA 1
ATOM 7104 C C . ASN D 1 141 ? 23.970 37.539 -13.532 1.00 50.10 140 ASN D C 1
ATOM 7105 O O . ASN D 1 141 ? 23.614 36.693 -12.737 1.00 51.48 140 ASN D O 1
ATOM 7110 N N . LEU D 1 142 ? 23.115 38.363 -14.132 1.00 50.14 141 LEU D N 1
ATOM 7111 C CA . LEU D 1 142 ? 21.673 38.296 -13.860 1.00 50.61 141 LEU D CA 1
ATOM 7112 C C . LEU D 1 142 ? 21.100 36.948 -14.262 1.00 50.89 141 LEU D C 1
ATOM 7113 O O . LEU D 1 142 ? 20.295 36.364 -13.543 1.00 49.94 141 LEU D O 1
ATOM 7118 N N . GLU D 1 143 ? 21.503 36.484 -15.442 1.00 51.01 142 GLU D N 1
ATOM 7119 C CA . GLU D 1 143 ? 21.092 35.181 -15.932 1.00 52.24 142 GLU D CA 1
ATOM 7120 C C . GLU D 1 143 ? 21.499 34.079 -14.947 1.00 54.05 142 GLU D C 1
ATOM 7121 O O . GLU D 1 143 ? 20.765 33.111 -14.764 1.00 53.82 142 GLU D O 1
ATOM 7127 N N . GLU D 1 144 ? 22.668 34.234 -14.315 1.00 55.53 143 GLU D N 1
ATOM 7128 C CA . GLU D 1 144 ? 23.208 33.214 -13.412 1.00 57.09 143 GLU D CA 1
ATOM 7129 C C . GLU D 1 144 ? 22.681 33.288 -11.988 1.00 55.66 143 GLU D C 1
ATOM 7130 O O . GLU D 1 144 ? 22.918 32.366 -11.214 1.00 55.46 143 GLU D O 1
ATOM 7136 N N . THR D 1 145 ? 21.977 34.360 -11.627 1.00 54.50 144 THR D N 1
ATOM 7137 C CA . THR D 1 145 ? 21.500 34.529 -10.239 1.00 53.46 144 THR D CA 1
ATOM 7138 C C . THR D 1 145 ? 19.992 34.791 -10.162 1.00 53.73 144 THR D C 1
ATOM 7139 O O . THR D 1 145 ? 19.503 35.587 -9.330 1.00 54.41 144 THR D O 1
ATOM 7143 N N . GLY D 1 146 ? 19.262 34.114 -11.051 1.00 53.45 145 GLY D N 1
ATOM 7144 C CA . GLY D 1 146 ? 17.794 34.019 -10.985 1.00 52.05 145 GLY D CA 1
ATOM 7145 C C . GLY D 1 146 ? 17.037 35.202 -11.534 1.00 52.63 145 GLY D C 1
ATOM 7146 O O . GLY D 1 146 ? 15.899 35.459 -11.122 1.00 54.23 145 GLY D O 1
ATOM 7155 N N . SER D 1 148 ? 16.759 35.913 -15.138 1.00 49.21 147 SER D N 1
ATOM 7156 C CA . SER D 1 148 ? 17.062 35.512 -16.484 1.00 50.39 147 SER D CA 1
ATOM 7157 C C . SER D 1 148 ? 15.846 35.680 -17.406 1.00 50.48 147 SER D C 1
ATOM 7158 O O . SER D 1 148 ? 14.695 35.682 -16.960 1.00 49.98 147 SER D O 1
ATOM 7161 N N . TYR D 1 149 ? 16.117 35.806 -18.700 1.00 50.28 148 TYR D N 1
ATOM 7162 C CA . TYR D 1 149 ? 15.059 35.867 -19.701 1.00 50.58 148 TYR D CA 1
ATOM 7163 C C . TYR D 1 149 ? 14.175 34.616 -19.627 1.00 50.77 148 TYR D C 1
ATOM 7164 O O . TYR D 1 149 ? 12.967 34.701 -19.843 1.00 52.03 148 TYR D O 1
ATOM 7173 N N . ALA D 1 150 ? 14.768 33.470 -19.295 1.00 50.55 149 ALA D N 1
ATOM 7174 C CA . ALA D 1 150 ? 14.023 32.202 -19.152 1.00 50.19 149 ALA D CA 1
ATOM 7175 C C . ALA D 1 150 ? 12.813 32.320 -18.210 1.00 50.48 149 ALA D C 1
ATOM 7176 O O . ALA D 1 150 ? 11.758 31.730 -18.446 1.00 51.52 149 ALA D O 1
ATOM 7178 N N . GLN D 1 151 ? 12.961 33.100 -17.149 1.00 50.28 150 GLN D N 1
ATOM 7179 C CA . GLN D 1 151 ? 11.829 33.419 -16.286 1.00 51.50 150 GLN D CA 1
ATOM 7180 C C . GLN D 1 151 ? 10.755 34.257 -16.961 1.00 49.83 150 GLN D C 1
ATOM 7181 O O . GLN D 1 151 ? 9.575 34.093 -16.663 1.00 48.85 150 GLN D O 1
ATOM 7187 N N . GLU D 1 152 ? 11.164 35.182 -17.825 1.00 49.42 151 GLU D N 1
ATOM 7188 C CA . GLU D 1 152 ? 10.207 35.966 -18.606 1.00 49.66 151 GLU D CA 1
ATOM 7189 C C . GLU D 1 152 ? 9.461 35.012 -19.539 1.00 49.02 151 GLU D C 1
ATOM 7190 O O . GLU D 1 152 ? 8.247 35.148 -19.743 1.00 48.00 151 GLU D O 1
ATOM 7196 N N . VAL D 1 153 ? 10.187 34.026 -20.071 1.00 48.42 152 VAL D N 1
ATOM 7197 C CA . VAL D 1 153 ? 9.577 33.002 -20.921 1.00 49.02 152 VAL D CA 1
ATOM 7198 C C . VAL D 1 153 ? 8.544 32.189 -20.123 1.00 51.58 152 VAL D C 1
ATOM 7199 O O . VAL D 1 153 ? 7.426 31.941 -20.606 1.00 50.34 152 VAL D O 1
ATOM 7203 N N . GLU D 1 154 ? 8.892 31.838 -18.883 1.00 52.23 153 GLU D N 1
ATOM 7204 C CA . GLU D 1 154 ? 7.993 31.084 -18.021 1.00 53.40 153 GLU D CA 1
ATOM 7205 C C . GLU D 1 154 ? 6.757 31.890 -17.639 1.00 51.82 153 GLU D C 1
ATOM 7206 O O . GLU D 1 154 ? 5.656 31.355 -17.589 1.00 52.01 153 GLU D O 1
ATOM 7220 N N . ILE D 1 156 ? 5.370 34.163 -19.542 1.00 50.89 155 ILE D N 1
ATOM 7221 C CA . ILE D 1 156 ? 4.509 34.197 -20.733 1.00 51.43 155 ILE D CA 1
ATOM 7222 C C . ILE D 1 156 ? 3.791 32.858 -20.906 1.00 51.64 155 ILE D C 1
ATOM 7223 O O . ILE D 1 156 ? 2.616 32.801 -21.282 1.00 53.15 155 ILE D O 1
ATOM 7228 N N . ALA D 1 157 ? 4.498 31.779 -20.605 1.00 52.17 156 ALA D N 1
ATOM 7229 C CA . ALA D 1 157 ? 3.918 30.442 -20.638 1.00 50.54 156 ALA D CA 1
ATOM 7230 C C . ALA D 1 157 ? 2.737 30.337 -19.680 1.00 51.56 156 ALA D C 1
ATOM 7231 O O . ALA D 1 157 ? 1.663 29.870 -20.068 1.00 52.91 156 ALA D O 1
ATOM 7233 N N . GLU D 1 158 ? 2.925 30.776 -18.437 1.00 52.01 157 GLU D N 1
ATOM 7234 C CA . GLU D 1 158 ? 1.838 30.771 -17.457 1.00 53.37 157 GLU D CA 1
ATOM 7235 C C . GLU D 1 158 ? 0.676 31.697 -17.837 1.00 53.07 157 GLU D C 1
ATOM 7236 O O . GLU D 1 158 ? -0.485 31.385 -17.569 1.00 53.56 157 GLU D O 1
ATOM 7242 N N . ALA D 1 159 ? 0.989 32.827 -18.467 1.00 52.56 158 ALA D N 1
ATOM 7243 C CA . ALA D 1 159 ? -0.037 33.752 -18.929 1.00 51.81 158 ALA D CA 1
ATOM 7244 C C . ALA D 1 159 ? -0.851 33.128 -20.043 1.00 52.05 158 ALA D C 1
ATOM 7245 O O . ALA D 1 159 ? -2.075 33.304 -20.098 1.00 52.31 158 ALA D O 1
ATOM 7247 N N . HIS D 1 160 ? -0.181 32.409 -20.943 1.00 52.40 159 HIS D N 1
ATOM 7248 C CA . HIS D 1 160 ? -0.891 31.733 -22.018 1.00 53.42 159 HIS D CA 1
ATOM 7249 C C . HIS D 1 160 ? -1.853 30.666 -21.447 1.00 54.39 159 HIS D C 1
ATOM 7250 O O . HIS D 1 160 ? -2.951 30.489 -21.968 1.00 54.12 159 HIS D O 1
ATOM 7257 N N . LYS D 1 161 ? -1.457 29.986 -20.369 1.00 55.74 160 LYS D N 1
ATOM 7258 C CA . LYS D 1 161 ? -2.306 28.952 -19.752 1.00 56.73 160 LYS D CA 1
ATOM 7259 C C . LYS D 1 161 ? -3.581 29.564 -19.172 1.00 56.01 160 LYS D C 1
ATOM 7260 O O . LYS D 1 161 ? -4.632 28.930 -19.160 1.00 56.67 160 LYS D O 1
ATOM 7266 N N . LEU D 1 162 ? -3.484 30.805 -18.702 1.00 56.22 161 LEU D N 1
ATOM 7267 C CA . LEU D 1 162 ? -4.652 31.547 -18.227 1.00 55.18 161 LEU D CA 1
ATOM 7268 C C . LEU D 1 162 ? -5.455 32.205 -19.350 1.00 54.27 161 LEU D C 1
ATOM 7269 O O . LEU D 1 162 ? -6.371 32.972 -19.072 1.00 55.41 161 LEU D O 1
ATOM 7274 N N . ASP D 1 163 ? -5.114 31.919 -20.605 1.00 54.17 162 ASP D N 1
ATOM 7275 C CA . ASP D 1 163 ? -5.784 32.514 -21.775 1.00 55.11 162 ASP D CA 1
ATOM 7276 C C . ASP D 1 163 ? -5.642 34.039 -21.824 1.00 54.10 162 ASP D C 1
ATOM 7277 O O . ASP D 1 163 ? -6.527 34.752 -22.304 1.00 55.53 162 ASP D O 1
ATOM 7282 N N . LEU D 1 164 ? -4.528 34.539 -21.313 1.00 53.36 163 LEU D N 1
ATOM 7283 C CA . LEU D 1 164 ? -4.155 35.922 -21.562 1.00 52.96 163 LEU D CA 1
ATOM 7284 C C . LEU D 1 164 ? -3.444 35.998 -22.905 1.00 51.51 163 LEU D C 1
ATOM 7285 O O . LEU D 1 164 ? -2.704 35.080 -23.285 1.00 52.07 163 LEU D O 1
ATOM 7290 N N . LEU D 1 165 ? -3.714 37.072 -23.637 1.00 50.49 164 LEU D N 1
ATOM 7291 C CA . LEU D 1 165 ? -3.013 37.339 -24.878 1.00 50.33 164 LEU D CA 1
ATOM 7292 C C . LEU D 1 165 ? -1.588 37.678 -24.477 1.00 50.24 164 LEU D C 1
ATOM 7293 O O . LEU D 1 165 ? -1.367 38.320 -23.453 1.00 50.79 164 LEU D O 1
ATOM 7298 N N . THR D 1 166 ? -0.612 37.212 -25.239 1.00 50.26 165 THR D N 1
ATOM 7299 C CA . THR D 1 166 ? 0.778 37.433 -24.873 1.00 49.59 165 THR D CA 1
ATOM 7300 C C . THR D 1 166 ? 1.509 38.045 -26.034 1.00 50.17 165 THR D C 1
ATOM 7301 O O . THR D 1 166 ? 1.431 37.533 -27.144 1.00 52.04 165 THR D O 1
ATOM 7305 N N . THR D 1 167 ? 2.209 39.151 -25.781 1.00 50.32 166 THR D N 1
ATOM 7306 C CA . THR D 1 167 ? 2.919 39.877 -26.852 1.00 50.02 166 THR D CA 1
ATOM 7307 C C . THR D 1 167 ? 4.369 40.189 -26.460 1.00 48.51 166 THR D C 1
ATOM 7308 O O . THR D 1 167 ? 4.753 41.340 -26.427 1.00 48.85 166 THR D O 1
ATOM 7312 N N . PRO D 1 168 ? 5.173 39.150 -26.163 1.00 48.82 167 PRO D N 1
ATOM 7313 C CA . PRO D 1 168 ? 6.535 39.328 -25.669 1.00 50.01 167 PRO D CA 1
ATOM 7314 C C . PRO D 1 168 ? 7.561 39.955 -26.609 1.00 49.72 167 PRO D C 1
ATOM 7315 O O . PRO D 1 168 ? 7.506 39.761 -27.829 1.00 49.34 167 PRO D O 1
ATOM 7319 N N . TYR D 1 169 ? 8.520 40.659 -26.000 1.00 49.53 168 TYR D N 1
ATOM 7320 C CA . TYR D 1 169 ? 9.715 41.089 -26.687 1.00 50.02 168 TYR D CA 1
ATOM 7321 C C . TYR D 1 169 ? 10.702 39.941 -26.848 1.00 49.80 168 TYR D C 1
ATOM 7322 O O . TYR D 1 169 ? 10.934 39.166 -25.919 1.00 50.84 168 TYR D O 1
ATOM 7331 N N . VAL D 1 170 ? 11.272 39.850 -28.048 1.00 49.88 169 VAL D N 1
ATOM 7332 C CA . VAL D 1 170 ? 12.277 38.863 -28.381 1.00 47.83 169 VAL D CA 1
ATOM 7333 C C . VAL D 1 170 ? 13.452 39.647 -28.966 1.00 48.40 169 VAL D C 1
ATOM 7334 O O . VAL D 1 170 ? 13.258 40.656 -29.634 1.00 48.72 169 VAL D O 1
ATOM 7338 N N . PHE D 1 171 ? 14.665 39.197 -28.650 1.00 48.47 170 PHE D N 1
ATOM 7339 C CA . PHE D 1 171 ? 15.895 39.867 -29.034 1.00 48.71 170 PHE D CA 1
ATOM 7340 C C . PHE D 1 171 ? 16.767 38.975 -29.925 1.00 49.56 170 PHE D C 1
ATOM 7341 O O . PHE D 1 171 ? 17.843 39.395 -30.351 1.00 50.18 170 PHE D O 1
ATOM 7349 N N . SER D 1 172 ? 16.302 37.755 -30.210 1.00 48.97 171 SER D N 1
ATOM 7350 C CA . SER D 1 172 ? 17.077 36.788 -30.965 1.00 49.10 171 SER D CA 1
ATOM 7351 C C . SER D 1 172 ? 16.178 35.658 -31.464 1.00 49.92 171 SER D C 1
ATOM 7352 O O . SER D 1 172 ? 15.083 35.467 -30.959 1.00 49.55 171 SER D O 1
ATOM 7355 N N . PRO D 1 173 ? 16.640 34.905 -32.472 1.00 50.49 172 PRO D N 1
ATOM 7356 C CA . PRO D 1 173 ? 15.928 33.705 -32.878 1.00 50.80 172 PRO D CA 1
ATOM 7357 C C . PRO D 1 173 ? 15.734 32.702 -31.737 1.00 51.85 172 PRO D C 1
ATOM 7358 O O . PRO D 1 173 ? 14.705 32.023 -31.673 1.00 53.19 172 PRO D O 1
ATOM 7362 N N . GLU D 1 174 ? 16.701 32.622 -30.832 1.00 52.21 173 GLU D N 1
ATOM 7363 C CA . GLU D 1 174 ? 16.575 31.753 -29.680 1.00 53.90 173 GLU D CA 1
ATOM 7364 C C . GLU D 1 174 ? 15.399 32.219 -28.826 1.00 52.62 173 GLU D C 1
ATOM 7365 O O . GLU D 1 174 ? 14.547 31.417 -28.458 1.00 53.80 173 GLU D O 1
ATOM 7371 N N . ASP D 1 175 ? 15.346 33.513 -28.530 1.00 51.93 174 ASP D N 1
ATOM 7372 C CA . ASP D 1 175 ? 14.212 34.077 -27.790 1.00 51.80 174 ASP D CA 1
ATOM 7373 C C . ASP D 1 175 ? 12.910 33.798 -28.536 1.00 51.34 174 ASP D C 1
ATOM 7374 O O . ASP D 1 175 ? 11.901 33.444 -27.909 1.00 50.70 174 ASP D O 1
ATOM 7379 N N . ALA D 1 176 ? 12.940 33.954 -29.867 1.00 50.39 175 ALA D N 1
ATOM 7380 C CA . ALA D 1 176 ? 11.741 33.769 -30.706 1.00 49.76 175 ALA D CA 1
ATOM 7381 C C . ALA D 1 176 ? 11.204 32.344 -30.590 1.00 50.51 175 ALA D C 1
ATOM 7382 O O . ALA D 1 176 ? 9.989 32.144 -30.476 1.00 50.32 175 ALA D O 1
ATOM 7384 N N . VAL D 1 177 ? 12.111 31.369 -30.592 1.00 50.45 176 VAL D N 1
ATOM 7385 C CA . VAL D 1 177 ? 11.731 29.962 -30.447 1.00 51.08 176 VAL D CA 1
ATOM 7386 C C . VAL D 1 177 ? 11.161 29.714 -29.044 1.00 51.32 176 VAL D C 1
ATOM 7387 O O . VAL D 1 177 ? 10.065 29.175 -28.908 1.00 51.80 176 VAL D O 1
ATOM 7391 N N . ALA D 1 178 ? 11.907 30.125 -28.015 1.00 50.35 177 ALA D N 1
ATOM 7392 C CA . ALA D 1 178 ? 11.492 29.977 -26.609 1.00 49.43 177 ALA D CA 1
ATOM 7393 C C . ALA D 1 178 ? 10.099 30.564 -26.353 1.00 49.85 177 ALA D C 1
ATOM 7394 O O . ALA D 1 178 ? 9.235 29.942 -25.719 1.00 49.18 177 ALA D O 1
ATOM 7404 N N . ALA D 1 180 ? 7.841 31.395 -28.791 1.00 50.72 179 ALA D N 1
ATOM 7405 C CA . ALA D 1 180 ? 6.910 30.658 -29.650 1.00 51.52 179 ALA D CA 1
ATOM 7406 C C . ALA D 1 180 ? 6.403 29.405 -28.938 1.00 51.99 179 ALA D C 1
ATOM 7407 O O . ALA D 1 180 ? 5.192 29.166 -28.861 1.00 52.49 179 ALA D O 1
ATOM 7409 N N . LYS D 1 181 ? 7.338 28.627 -28.397 1.00 51.92 180 LYS D N 1
ATOM 7410 C CA . LYS D 1 181 ? 7.010 27.405 -27.649 1.00 53.35 180 LYS D CA 1
ATOM 7411 C C . LYS D 1 181 ? 6.210 27.668 -26.372 1.00 52.71 180 LYS D C 1
ATOM 7412 O O . LYS D 1 181 ? 5.460 26.807 -25.920 1.00 52.05 180 LYS D O 1
ATOM 7418 N N . ALA D 1 182 ? 6.378 28.857 -25.800 1.00 52.63 181 ALA D N 1
ATOM 7419 C CA . ALA D 1 182 ? 5.615 29.286 -24.628 1.00 52.62 181 ALA D CA 1
ATOM 7420 C C . ALA D 1 182 ? 4.139 29.590 -24.975 1.00 53.17 181 ALA D C 1
ATOM 7421 O O . ALA D 1 182 ? 3.279 29.628 -24.093 1.00 54.08 181 ALA D O 1
ATOM 7423 N N . GLY D 1 183 ? 3.846 29.786 -26.257 1.00 52.77 182 GLY D N 1
ATOM 7424 C CA . GLY D 1 183 ? 2.480 30.029 -26.704 1.00 52.42 182 GLY D CA 1
ATOM 7425 C C . GLY D 1 183 ? 2.220 31.470 -27.067 1.00 52.48 182 GLY D C 1
ATOM 7426 O O . GLY D 1 183 ? 1.069 31.867 -27.205 1.00 53.61 182 GLY D O 1
ATOM 7427 N N . ALA D 1 184 ? 3.288 32.257 -27.224 1.00 52.79 183 ALA D N 1
ATOM 7428 C CA . ALA D 1 184 ? 3.166 33.672 -27.557 1.00 52.33 183 ALA D CA 1
ATOM 7429 C C . ALA D 1 184 ? 2.196 33.847 -28.717 1.00 53.34 183 ALA D C 1
ATOM 7430 O O . ALA D 1 184 ? 2.306 33.146 -29.718 1.00 53.82 183 ALA D O 1
ATOM 7432 N N . ASP D 1 185 ? 1.253 34.778 -28.584 1.00 53.40 184 ASP D N 1
ATOM 7433 C CA . ASP D 1 185 ? 0.381 35.143 -29.704 1.00 53.14 184 ASP D CA 1
ATOM 7434 C C . ASP D 1 185 ? 1.131 36.046 -30.670 1.00 52.57 184 ASP D C 1
ATOM 7435 O O . ASP D 1 185 ? 1.000 35.928 -31.881 1.00 50.96 184 ASP D O 1
ATOM 7440 N N . ILE D 1 186 ? 1.913 36.961 -30.108 1.00 52.74 185 ILE D N 1
ATOM 7441 C CA . ILE D 1 186 ? 2.646 37.949 -30.889 1.00 52.08 185 ILE D CA 1
ATOM 7442 C C . ILE D 1 186 ? 4.060 37.997 -30.368 1.00 52.14 185 ILE D C 1
ATOM 7443 O O . ILE D 1 186 ? 4.271 37.956 -29.163 1.00 53.34 185 ILE D O 1
ATOM 7448 N N . LEU D 1 187 ? 5.021 38.033 -31.281 1.00 50.86 186 LEU D N 1
ATOM 7449 C CA . LEU D 1 187 ? 6.389 38.314 -30.933 1.00 50.83 186 LEU D CA 1
ATOM 7450 C C . LEU D 1 187 ? 6.705 39.722 -31.383 1.00 50.88 186 LEU D C 1
ATOM 7451 O O . LEU D 1 187 ? 6.464 40.078 -32.534 1.00 52.60 186 LEU D O 1
ATOM 7456 N N . VAL D 1 188 ? 7.240 40.524 -30.473 1.00 50.61 187 VAL D N 1
ATOM 7457 C CA . VAL D 1 188 ? 7.751 41.829 -30.833 1.00 50.35 187 VAL D CA 1
ATOM 7458 C C . VAL D 1 188 ? 9.277 41.756 -30.883 1.00 50.45 187 VAL D C 1
ATOM 7459 O O . VAL D 1 188 ? 9.954 41.571 -29.865 1.00 49.87 187 VAL D O 1
ATOM 7463 N N . CYS D 1 189 ? 9.798 41.874 -32.099 1.00 50.71 188 CYS D N 1
ATOM 7464 C CA . CYS D 1 189 ? 11.233 41.836 -32.335 1.00 51.25 188 CYS D CA 1
ATOM 7465 C C . CYS D 1 189 ? 11.786 43.169 -31.927 1.00 50.14 188 CYS D C 1
ATOM 7466 O O . CYS D 1 189 ? 11.505 44.174 -32.569 1.00 49.54 188 CYS D O 1
ATOM 7469 N N . HIS D 1 190 ? 12.564 43.160 -30.849 1.00 49.88 189 HIS D N 1
ATOM 7470 C CA . HIS D 1 190 ? 13.040 44.386 -30.220 1.00 50.20 189 HIS D CA 1
ATOM 7471 C C . HIS D 1 190 ? 14.485 44.662 -30.652 1.00 50.26 189 HIS D C 1
ATOM 7472 O O . HIS D 1 190 ? 15.407 43.938 -30.280 1.00 50.11 189 HIS D O 1
ATOM 7487 N N . GLY D 1 192 ? 16.482 47.107 -29.856 1.00 60.13 191 GLY D N 1
ATOM 7488 C CA . GLY D 1 192 ? 17.258 47.927 -28.930 1.00 62.85 191 GLY D CA 1
ATOM 7489 C C . GLY D 1 192 ? 16.616 49.279 -28.701 1.00 66.10 191 GLY D C 1
ATOM 7490 O O . GLY D 1 192 ? 15.535 49.555 -29.232 1.00 66.23 191 GLY D O 1
ATOM 7491 N N . LEU D 1 193 ? 17.283 50.126 -27.916 1.00 71.01 192 LEU D N 1
ATOM 7492 C CA . LEU D 1 193 ? 16.768 51.472 -27.587 1.00 74.92 192 LEU D CA 1
ATOM 7493 C C . LEU D 1 193 ? 16.604 52.362 -28.838 1.00 77.35 192 LEU D C 1
ATOM 7494 O O . LEU D 1 193 ? 17.535 52.504 -29.634 1.00 77.72 192 LEU D O 1
ATOM 7499 N N . THR D 1 194 ? 15.423 52.972 -28.972 1.00 80.16 193 THR D N 1
ATOM 7500 C CA . THR D 1 194 ? 15.004 53.727 -30.177 1.00 82.06 193 THR D CA 1
ATOM 7501 C C . THR D 1 194 ? 15.946 54.903 -30.534 1.00 84.02 193 THR D C 1
ATOM 7502 O O . THR D 1 194 ? 16.764 55.315 -29.712 1.00 83.89 193 THR D O 1
ATOM 7506 N N . THR D 1 195 ? 15.822 55.417 -31.768 1.00 86.84 194 THR D N 1
ATOM 7507 C CA . THR D 1 195 ? 16.657 56.518 -32.292 1.00 87.26 194 THR D CA 1
ATOM 7508 C C . THR D 1 195 ? 18.137 56.112 -32.290 1.00 86.80 194 THR D C 1
ATOM 7509 O O . THR D 1 195 ? 18.541 55.194 -33.016 1.00 84.84 194 THR D O 1
ATOM 7511 N N . GLY D 1 204 ? 23.049 52.600 -32.424 1.00 72.23 203 GLY D N 1
ATOM 7512 C CA . GLY D 1 204 ? 22.763 51.177 -32.140 1.00 70.58 203 GLY D CA 1
ATOM 7513 C C . GLY D 1 204 ? 22.849 50.239 -33.344 1.00 68.42 203 GLY D C 1
ATOM 7514 O O . GLY D 1 204 ? 23.849 50.237 -34.054 1.00 68.84 203 GLY D O 1
ATOM 7515 N N . LYS D 1 205 ? 21.811 49.421 -33.557 1.00 65.00 204 LYS D N 1
ATOM 7516 C CA . LYS D 1 205 ? 21.758 48.515 -34.717 1.00 61.70 204 LYS D CA 1
ATOM 7517 C C . LYS D 1 205 ? 21.492 49.317 -35.975 1.00 58.96 204 LYS D C 1
ATOM 7518 O O . LYS D 1 205 ? 20.669 50.242 -35.965 1.00 57.98 204 LYS D O 1
ATOM 7524 N N . SER D 1 206 ? 22.185 48.959 -37.057 1.00 57.33 205 SER D N 1
ATOM 7525 C CA . SER D 1 206 ? 21.892 49.541 -38.361 1.00 56.18 205 SER D CA 1
ATOM 7526 C C . SER D 1 206 ? 20.552 48.991 -38.857 1.00 55.33 205 SER D C 1
ATOM 7527 O O . SER D 1 206 ? 20.051 47.952 -38.383 1.00 54.63 205 SER D O 1
ATOM 7538 N N . ASP D 1 208 ? 20.056 47.718 -41.722 1.00 51.58 207 ASP D N 1
ATOM 7539 C CA . ASP D 1 208 ? 20.408 46.418 -42.272 1.00 53.22 207 ASP D CA 1
ATOM 7540 C C . ASP D 1 208 ? 20.490 45.331 -41.209 1.00 53.02 207 ASP D C 1
ATOM 7541 O O . ASP D 1 208 ? 19.960 44.233 -41.410 1.00 51.33 207 ASP D O 1
ATOM 7546 N N . ASP D 1 209 ? 21.157 45.628 -40.094 1.00 53.33 208 ASP D N 1
ATOM 7547 C CA . ASP D 1 209 ? 21.220 44.685 -38.965 1.00 54.75 208 ASP D CA 1
ATOM 7548 C C . ASP D 1 209 ? 19.808 44.295 -38.485 1.00 53.20 208 ASP D C 1
ATOM 7549 O O . ASP D 1 209 ? 19.596 43.165 -38.016 1.00 54.98 208 ASP D O 1
ATOM 7554 N N . CYS D 1 210 ? 18.864 45.240 -38.553 1.00 51.78 209 CYS D N 1
ATOM 7555 C CA . CYS D 1 210 ? 17.488 44.978 -38.133 1.00 51.41 209 CYS D CA 1
ATOM 7556 C C . CYS D 1 210 ? 16.799 44.030 -39.108 1.00 50.10 209 CYS D C 1
ATOM 7557 O O . CYS D 1 210 ? 16.165 43.041 -38.711 1.00 50.84 209 CYS D O 1
ATOM 7560 N N . VAL D 1 211 ? 16.920 44.328 -40.389 1.00 48.96 210 VAL D N 1
ATOM 7561 C CA . VAL D 1 211 ? 16.342 43.462 -41.389 1.00 49.85 210 VAL D CA 1
ATOM 7562 C C . VAL D 1 211 ? 16.804 42.011 -41.194 1.00 50.48 210 VAL D C 1
ATOM 7563 O O . VAL D 1 211 ? 15.986 41.093 -41.189 1.00 49.73 210 VAL D O 1
ATOM 7567 N N . SER D 1 212 ? 18.110 41.809 -41.024 1.00 51.10 211 SER D N 1
ATOM 7568 C CA . SER D 1 212 ? 18.646 40.459 -40.842 1.00 51.60 211 SER D CA 1
ATOM 7569 C C . SER D 1 212 ? 18.115 39.778 -39.607 1.00 50.51 211 SER D C 1
ATOM 7570 O O . SER D 1 212 ? 17.763 38.585 -39.650 1.00 50.89 211 SER D O 1
ATOM 7573 N N . LEU D 1 213 ? 18.094 40.509 -38.496 1.00 50.31 212 LEU D N 1
ATOM 7574 C CA . LEU D 1 213 ? 17.715 39.899 -37.218 1.00 50.23 212 LEU D CA 1
ATOM 7575 C C . LEU D 1 213 ? 16.239 39.544 -37.215 1.00 50.29 212 LEU D C 1
ATOM 7576 O O . LEU D 1 213 ? 15.839 38.464 -36.776 1.00 52.06 212 LEU D O 1
ATOM 7581 N N . ILE D 1 214 ? 15.433 40.456 -37.720 1.00 50.60 213 ILE D N 1
ATOM 7582 C CA . ILE D 1 214 ? 14.002 40.219 -37.813 1.00 51.10 213 ILE D CA 1
ATOM 7583 C C . ILE D 1 214 ? 13.696 39.026 -38.722 1.00 51.68 213 ILE D C 1
ATOM 7584 O O . ILE D 1 214 ? 12.854 38.192 -38.386 1.00 51.32 213 ILE D O 1
ATOM 7589 N N . ASN D 1 215 ? 14.384 38.939 -39.864 1.00 53.22 214 ASN D N 1
ATOM 7590 C CA . ASN D 1 215 ? 14.203 37.790 -40.756 1.00 53.99 214 ASN D CA 1
ATOM 7591 C C . ASN D 1 215 ? 14.614 36.481 -40.080 1.00 54.34 214 ASN D C 1
ATOM 7592 O O . ASN D 1 215 ? 13.933 35.463 -40.240 1.00 55.24 214 ASN D O 1
ATOM 7597 N N . GLU D 1 216 ? 15.708 36.510 -39.317 1.00 54.62 215 GLU D N 1
ATOM 7598 C CA . GLU D 1 216 ? 16.130 35.343 -38.531 1.00 55.66 215 GLU D CA 1
ATOM 7599 C C . GLU D 1 216 ? 15.068 34.928 -37.497 1.00 54.47 215 GLU D C 1
ATOM 7600 O O . GLU D 1 216 ? 14.781 33.743 -37.326 1.00 52.17 215 GLU D O 1
ATOM 7606 N N . CYS D 1 217 ? 14.485 35.914 -36.810 1.00 54.22 216 CYS D N 1
ATOM 7607 C CA . CYS D 1 217 ? 13.457 35.638 -35.804 1.00 54.06 216 CYS D CA 1
ATOM 7608 C C . CYS D 1 217 ? 12.195 35.056 -36.433 1.00 52.41 216 CYS D C 1
ATOM 7609 O O . CYS D 1 217 ? 11.582 34.146 -35.869 1.00 51.80 216 CYS D O 1
ATOM 7612 N N . ILE D 1 218 ? 11.795 35.603 -37.582 1.00 51.60 217 ILE D N 1
ATOM 7613 C CA . ILE D 1 218 ? 10.642 35.063 -38.323 1.00 52.35 217 ILE D CA 1
ATOM 7614 C C . ILE D 1 218 ? 10.888 33.588 -38.699 1.00 52.51 217 ILE D C 1
ATOM 7615 O O . ILE D 1 218 ? 10.039 32.725 -38.475 1.00 52.02 217 ILE D O 1
ATOM 7620 N N . GLU D 1 219 ? 12.059 33.308 -39.257 1.00 54.13 218 GLU D N 1
ATOM 7621 C CA . GLU D 1 219 ? 12.438 31.950 -39.637 1.00 57.30 218 GLU D CA 1
ATOM 7622 C C . GLU D 1 219 ? 12.402 31.021 -38.415 1.00 55.22 218 GLU D C 1
ATOM 7623 O O . GLU D 1 219 ? 11.856 29.920 -38.480 1.00 55.62 218 GLU D O 1
ATOM 7629 N N . ALA D 1 220 ? 12.949 31.480 -37.292 1.00 53.94 219 ALA D N 1
ATOM 7630 C CA . ALA D 1 220 ? 12.991 30.664 -36.086 1.00 52.64 219 ALA D CA 1
ATOM 7631 C C . ALA D 1 220 ? 11.588 30.392 -35.533 1.00 52.89 219 ALA D C 1
ATOM 7632 O O . ALA D 1 220 ? 11.250 29.249 -35.200 1.00 53.52 219 ALA D O 1
ATOM 7634 N N . ALA D 1 221 ? 10.768 31.432 -35.446 1.00 53.08 220 ALA D N 1
ATOM 7635 C CA . ALA D 1 221 ? 9.385 31.281 -34.980 1.00 53.08 220 ALA D CA 1
ATOM 7636 C C . ALA D 1 221 ? 8.567 30.314 -35.853 1.00 54.02 220 ALA D C 1
ATOM 7637 O O . ALA D 1 221 ? 7.759 29.536 -35.337 1.00 52.55 220 ALA D O 1
ATOM 7639 N N . ARG D 1 222 ? 8.787 30.365 -37.164 1.00 55.62 221 ARG D N 1
ATOM 7640 C CA . ARG D 1 222 ? 8.086 29.494 -38.108 1.00 58.23 221 ARG D CA 1
ATOM 7641 C C . ARG D 1 222 ? 8.421 28.010 -37.946 1.00 58.26 221 ARG D C 1
ATOM 7642 O O . ARG D 1 222 ? 7.611 27.132 -38.289 1.00 58.85 221 ARG D O 1
ATOM 7650 N N . THR D 1 223 ? 9.610 27.726 -37.430 1.00 57.31 222 THR D N 1
ATOM 7651 C CA . THR D 1 223 ? 9.972 26.356 -37.090 1.00 56.75 222 THR D CA 1
ATOM 7652 C C . THR D 1 223 ? 9.016 25.789 -36.029 1.00 56.17 222 THR D C 1
ATOM 7653 O O . THR D 1 223 ? 8.792 24.588 -35.988 1.00 56.75 222 THR D O 1
ATOM 7657 N N . ILE D 1 224 ? 8.458 26.653 -35.182 1.00 55.93 223 ILE D N 1
ATOM 7658 C CA . ILE D 1 224 ? 7.506 26.240 -34.145 1.00 56.63 223 ILE D CA 1
ATOM 7659 C C . ILE D 1 224 ? 6.062 26.372 -34.622 1.00 57.94 223 ILE D C 1
ATOM 7660 O O . ILE D 1 224 ? 5.284 25.423 -34.506 1.00 58.53 223 ILE D O 1
ATOM 7665 N N . ARG D 1 225 ? 5.689 27.545 -35.133 1.00 59.62 224 ARG D N 1
ATOM 7666 C CA . ARG D 1 225 ? 4.361 27.722 -35.758 1.00 61.89 224 ARG D CA 1
ATOM 7667 C C . ARG D 1 225 ? 4.316 28.763 -36.874 1.00 62.40 224 ARG D C 1
ATOM 7668 O O . ARG D 1 225 ? 4.978 29.800 -36.806 1.00 62.65 224 ARG D O 1
ATOM 7676 N N . ASP D 1 226 ? 3.470 28.472 -37.863 1.00 63.44 225 ASP D N 1
ATOM 7677 C CA A ASP D 1 226 ? 3.362 29.295 -39.070 0.70 64.90 225 ASP D CA 1
ATOM 7678 C CA B ASP D 1 226 ? 3.332 29.272 -39.083 0.30 63.37 225 ASP D CA 1
ATOM 7679 C C . ASP D 1 226 ? 2.474 30.524 -38.900 1.00 63.96 225 ASP D C 1
ATOM 7680 O O . ASP D 1 226 ? 2.578 31.465 -39.679 1.00 64.69 225 ASP D O 1
ATOM 7689 N N . ASP D 1 227 ? 1.621 30.523 -37.880 1.00 63.80 226 ASP D N 1
ATOM 7690 C CA . ASP D 1 227 ? 0.650 31.604 -37.690 1.00 63.98 226 ASP D CA 1
ATOM 7691 C C . ASP D 1 227 ? 0.950 32.580 -36.535 1.00 62.30 226 ASP D C 1
ATOM 7692 O O . ASP D 1 227 ? 0.034 33.279 -36.068 1.00 62.43 226 ASP D O 1
ATOM 7697 N N . ILE D 1 228 ? 2.197 32.642 -36.064 1.00 59.52 227 ILE D N 1
ATOM 7698 C CA . ILE D 1 228 ? 2.532 33.669 -35.073 1.00 57.79 227 ILE D CA 1
ATOM 7699 C C . ILE D 1 228 ? 2.579 35.027 -35.761 1.00 54.89 227 ILE D C 1
ATOM 7700 O O . ILE D 1 228 ? 3.026 35.141 -36.910 1.00 52.24 227 ILE D O 1
ATOM 7705 N N . ILE D 1 229 ? 2.120 36.045 -35.039 1.00 53.74 228 ILE D N 1
ATOM 7706 C CA . ILE D 1 229 ? 2.141 37.414 -35.522 1.00 52.93 228 ILE D CA 1
ATOM 7707 C C . ILE D 1 229 ? 3.463 38.051 -35.095 1.00 52.89 228 ILE D C 1
ATOM 7708 O O . ILE D 1 229 ? 3.891 37.890 -33.952 1.00 53.35 228 ILE D O 1
ATOM 7713 N N . ILE D 1 230 ? 4.103 38.772 -36.018 1.00 52.50 229 ILE D N 1
ATOM 7714 C CA . ILE D 1 230 ? 5.449 39.317 -35.803 1.00 51.92 229 ILE D CA 1
ATOM 7715 C C . ILE D 1 230 ? 5.439 40.826 -36.003 1.00 51.79 229 ILE D C 1
ATOM 7716 O O . ILE D 1 230 ? 5.047 41.312 -37.070 1.00 52.23 229 ILE D O 1
ATOM 7721 N N . LEU D 1 231 ? 5.849 41.564 -34.969 1.00 51.43 230 LEU D N 1
ATOM 7722 C CA . LEU D 1 231 ? 5.912 43.027 -35.022 1.00 50.02 230 LEU D CA 1
ATOM 7723 C C . LEU D 1 231 ? 7.357 43.448 -34.839 1.00 50.25 230 LEU D C 1
ATOM 7724 O O . LEU D 1 231 ? 8.155 42.714 -34.248 1.00 50.01 230 LEU D O 1
ATOM 7729 N N . SER D 1 232 ? 7.701 44.623 -35.365 1.00 50.36 231 SER D N 1
ATOM 7730 C CA . SER D 1 232 ? 9.019 45.180 -35.145 1.00 50.43 231 SER D CA 1
ATOM 7731 C C . SER D 1 232 ? 8.957 46.287 -34.085 1.00 50.33 231 SER D C 1
ATOM 7732 O O . SER D 1 232 ? 7.897 46.875 -33.837 1.00 50.99 231 SER D O 1
ATOM 7735 N N . HIS D 1 233 ? 10.108 46.561 -33.474 1.00 50.14 232 HIS D N 1
ATOM 7736 C CA . HIS D 1 233 ? 10.244 47.675 -32.546 1.00 51.77 232 HIS D CA 1
ATOM 7737 C C . HIS D 1 233 ? 11.702 48.000 -32.283 1.00 52.42 232 HIS D C 1
ATOM 7738 O O . HIS D 1 233 ? 12.556 47.106 -32.276 1.00 52.07 232 HIS D O 1
ATOM 7745 N N . GLY D 1 234 ? 11.978 49.286 -32.064 1.00 51.50 233 GLY D N 1
ATOM 7746 C CA . GLY D 1 234 ? 13.217 49.698 -31.424 1.00 50.91 233 GLY D CA 1
ATOM 7747 C C . GLY D 1 234 ? 14.310 50.086 -32.387 1.00 51.71 233 GLY D C 1
ATOM 7748 O O . GLY D 1 234 ? 14.110 50.108 -33.599 1.00 50.13 233 GLY D O 1
ATOM 7749 N N . GLY D 1 235 ? 15.470 50.426 -31.821 1.00 53.38 234 GLY D N 1
ATOM 7750 C CA . GLY D 1 235 ? 16.629 50.835 -32.593 1.00 53.37 234 GLY D CA 1
ATOM 7751 C C . GLY D 1 235 ? 16.299 51.960 -33.539 1.00 53.39 234 GLY D C 1
ATOM 7752 O O . GLY D 1 235 ? 15.675 52.938 -33.141 1.00 55.07 234 GLY D O 1
ATOM 7753 N N . PRO D 1 236 ? 16.703 51.834 -34.814 1.00 54.04 235 PRO D N 1
ATOM 7754 C CA . PRO D 1 236 ? 16.478 52.922 -35.766 1.00 53.43 235 PRO D CA 1
ATOM 7755 C C . PRO D 1 236 ? 15.058 53.004 -36.317 1.00 53.33 235 PRO D C 1
ATOM 7756 O O . PRO D 1 236 ? 14.793 53.874 -37.150 1.00 53.19 235 PRO D O 1
ATOM 7760 N N . ILE D 1 237 ? 14.166 52.103 -35.881 1.00 54.14 236 ILE D N 1
ATOM 7761 C CA . ILE D 1 237 ? 12.776 52.072 -36.378 1.00 53.43 236 ILE D CA 1
ATOM 7762 C C . ILE D 1 237 ? 11.954 53.125 -35.635 1.00 54.62 236 ILE D C 1
ATOM 7763 O O . ILE D 1 237 ? 11.253 52.821 -34.657 1.00 56.48 236 ILE D O 1
ATOM 7768 N N . ALA D 1 238 ? 12.057 54.369 -36.097 1.00 54.18 237 ALA D N 1
ATOM 7769 C CA . ALA D 1 238 ? 11.585 55.536 -35.324 1.00 55.56 237 ALA D CA 1
ATOM 7770 C C . ALA D 1 238 ? 10.245 56.119 -35.786 1.00 55.04 237 ALA D C 1
ATOM 7771 O O . ALA D 1 238 ? 9.653 56.924 -35.086 1.00 55.38 237 ALA D O 1
ATOM 7773 N N . ASN D 1 239 ? 9.780 55.744 -36.970 1.00 53.07 238 ASN D N 1
ATOM 7774 C CA . ASN D 1 239 ? 8.661 56.443 -37.576 1.00 52.19 238 ASN D CA 1
ATOM 7775 C C . ASN D 1 239 ? 7.961 55.601 -38.647 1.00 51.19 238 ASN D C 1
ATOM 7776 O O . ASN D 1 239 ? 8.451 54.537 -39.008 1.00 50.85 238 ASN D O 1
ATOM 7781 N N . PRO D 1 240 ? 6.789 56.050 -39.119 1.00 50.45 239 PRO D N 1
ATOM 7782 C CA . PRO D 1 240 ? 6.030 55.278 -40.090 1.00 51.14 239 PRO D CA 1
ATOM 7783 C C . PRO D 1 240 ? 6.826 54.765 -41.299 1.00 50.51 239 PRO D C 1
ATOM 7784 O O . PRO D 1 240 ? 6.630 53.618 -41.724 1.00 50.87 239 PRO D O 1
ATOM 7788 N N . GLU D 1 241 ? 7.714 55.600 -41.820 1.00 50.14 240 GLU D N 1
ATOM 7789 C CA . GLU D 1 241 ? 8.503 55.268 -42.994 1.00 53.16 240 GLU D CA 1
ATOM 7790 C C . GLU D 1 241 ? 9.480 54.144 -42.679 1.00 50.69 240 GLU D C 1
ATOM 7791 O O . GLU D 1 241 ? 9.652 53.215 -43.463 1.00 48.00 240 GLU D O 1
ATOM 7797 N N . ASP D 1 242 ? 10.129 54.236 -41.526 1.00 50.31 241 ASP D N 1
ATOM 7798 C CA . ASP D 1 242 ? 11.054 53.185 -41.089 1.00 49.31 241 ASP D CA 1
ATOM 7799 C C . ASP D 1 242 ? 10.308 51.886 -40.891 1.00 49.36 241 ASP D C 1
ATOM 7800 O O . ASP D 1 242 ? 10.797 50.823 -41.288 1.00 49.83 241 ASP D O 1
ATOM 7805 N N . ALA D 1 243 ? 9.127 51.966 -40.278 1.00 48.09 242 ALA D N 1
ATOM 7806 C CA . ALA D 1 243 ? 8.295 50.767 -40.046 1.00 49.56 242 ALA D CA 1
ATOM 7807 C C . ALA D 1 243 ? 7.872 50.104 -41.356 1.00 49.36 242 ALA D C 1
ATOM 7808 O O . ALA D 1 243 ? 7.832 48.878 -41.465 1.00 50.61 242 ALA D O 1
ATOM 7810 N N . ARG D 1 244 ? 7.587 50.926 -42.356 1.00 49.99 243 ARG D N 1
ATOM 7811 C CA . ARG D 1 244 ? 7.197 50.434 -43.667 1.00 51.04 243 ARG D CA 1
ATOM 7812 C C . ARG D 1 244 ? 8.368 49.776 -44.403 1.00 50.02 243 ARG D C 1
ATOM 7813 O O . ARG D 1 244 ? 8.206 48.762 -45.067 1.00 48.13 243 ARG D O 1
ATOM 7821 N N . PHE D 1 245 ? 9.542 50.391 -44.299 1.00 50.03 244 PHE D N 1
ATOM 7822 C CA . PHE D 1 245 ? 10.775 49.813 -44.811 1.00 48.93 244 PHE D CA 1
ATOM 7823 C C . PHE D 1 245 ? 10.931 48.384 -44.314 1.00 48.02 244 PHE D C 1
ATOM 7824 O O . PHE D 1 245 ? 11.246 47.470 -45.077 1.00 47.69 244 PHE D O 1
ATOM 7832 N N . ILE D 1 246 ? 10.706 48.192 -43.026 1.00 48.03 245 ILE D N 1
ATOM 7833 C CA . ILE D 1 246 ? 10.832 46.863 -42.429 1.00 48.67 245 ILE D CA 1
ATOM 7834 C C . ILE D 1 246 ? 9.747 45.920 -42.975 1.00 48.50 245 ILE D C 1
ATOM 7835 O O . ILE D 1 246 ? 10.037 44.779 -43.287 1.00 47.24 245 ILE D O 1
ATOM 7840 N N . LEU D 1 247 ? 8.515 46.411 -43.118 1.00 49.31 246 LEU D N 1
ATOM 7841 C CA . LEU D 1 247 ? 7.444 45.610 -43.695 1.00 49.21 246 LEU D CA 1
ATOM 7842 C C . LEU D 1 247 ? 7.826 45.160 -45.091 1.00 49.72 246 LEU D C 1
ATOM 7843 O O . LEU D 1 247 ? 7.640 43.999 -45.445 1.00 48.88 246 LEU D O 1
ATOM 7848 N N . ASP D 1 248 ? 8.361 46.079 -45.885 1.00 49.83 247 ASP D N 1
ATOM 7849 C CA . ASP D 1 248 ? 8.811 45.745 -47.242 1.00 49.96 247 ASP D CA 1
ATOM 7850 C C . ASP D 1 248 ? 10.010 44.787 -47.244 1.00 50.34 247 ASP D C 1
ATOM 7851 O O . ASP D 1 248 ? 10.142 43.958 -48.143 1.00 49.20 247 ASP D O 1
ATOM 7856 N N . SER D 1 249 ? 10.871 44.899 -46.233 1.00 50.92 248 SER D N 1
ATOM 7857 C CA . SER D 1 249 ? 12.134 44.174 -46.207 1.00 50.94 248 SER D CA 1
ATOM 7858 C C . SER D 1 249 ? 12.041 42.810 -45.528 1.00 52.46 248 SER D C 1
ATOM 7859 O O . SER D 1 249 ? 12.903 41.945 -45.750 1.00 52.81 248 SER D O 1
ATOM 7862 N N . CYS D 1 250 ? 11.010 42.617 -44.699 1.00 53.62 249 CYS D N 1
ATOM 7863 C CA . CYS D 1 250 ? 10.819 41.366 -43.940 1.00 54.06 249 CYS D CA 1
ATOM 7864 C C . CYS D 1 250 ? 9.428 40.793 -44.203 1.00 54.23 249 CYS D C 1
ATOM 7865 O O . CYS D 1 250 ? 8.434 41.229 -43.591 1.00 53.73 249 CYS D O 1
ATOM 7868 N N . GLN D 1 251 ? 9.358 39.833 -45.130 1.00 55.88 250 GLN D N 1
ATOM 7869 C CA . GLN D 1 251 ? 8.067 39.300 -45.612 1.00 57.25 250 GLN D CA 1
ATOM 7870 C C . GLN D 1 251 ? 7.153 38.862 -44.451 1.00 56.98 250 GLN D C 1
ATOM 7871 O O . GLN D 1 251 ? 5.967 39.233 -44.411 1.00 58.34 250 GLN D O 1
ATOM 7873 N N . GLY D 1 252 ? 7.700 38.098 -43.507 1.00 54.02 251 GLY D N 1
ATOM 7874 C CA . GLY D 1 252 ? 6.900 37.592 -42.403 1.00 53.27 251 GLY D CA 1
ATOM 7875 C C . GLY D 1 252 ? 6.494 38.613 -41.355 1.00 52.48 251 GLY D C 1
ATOM 7876 O O . GLY D 1 252 ? 5.775 38.282 -40.422 1.00 52.58 251 GLY D O 1
ATOM 7877 N N . CYS D 1 253 ? 6.948 39.851 -41.491 1.00 52.30 252 CYS D N 1
ATOM 7878 C CA . CYS D 1 253 ? 6.634 40.875 -40.498 1.00 52.15 252 CYS D CA 1
ATOM 7879 C C . CYS D 1 253 ? 5.295 41.535 -40.800 1.00 51.43 252 CYS D C 1
ATOM 7880 O O . CYS D 1 253 ? 5.071 42.024 -41.902 1.00 50.69 252 CYS D O 1
ATOM 7883 N N . HIS D 1 254 ? 4.430 41.553 -39.798 1.00 51.62 253 HIS D N 1
ATOM 7884 C CA . HIS D 1 254 ? 3.034 41.937 -39.962 1.00 53.51 253 HIS D CA 1
ATOM 7885 C C . HIS D 1 254 ? 2.715 43.310 -39.375 1.00 50.87 253 HIS D C 1
ATOM 7886 O O . HIS D 1 254 ? 1.584 43.767 -39.472 1.00 49.87 253 HIS D O 1
ATOM 7893 N N . GLY D 1 255 ? 3.687 43.952 -38.728 1.00 49.97 254 GLY D N 1
ATOM 7894 C CA . GLY D 1 255 ? 3.465 45.283 -38.201 1.00 49.15 254 GLY D CA 1
ATOM 7895 C C . GLY D 1 255 ? 4.533 45.833 -37.281 1.00 49.59 254 GLY D C 1
ATOM 7896 O O . GLY D 1 255 ? 5.699 45.456 -37.366 1.00 50.25 254 GLY D O 1
ATOM 7897 N N . PHE D 1 256 ? 4.114 46.721 -36.384 1.00 49.21 255 PHE D N 1
ATOM 7898 C CA . PHE D 1 256 ? 5.029 47.548 -35.609 1.00 49.31 255 PHE D CA 1
ATOM 7899 C C . PHE D 1 256 ? 4.449 47.840 -34.240 1.00 49.27 255 PHE D C 1
ATOM 7900 O O . PHE D 1 256 ? 3.251 48.072 -34.117 1.00 49.59 255 PHE D O 1
ATOM 7908 N N . TYR D 1 257 ? 5.304 47.810 -33.221 1.00 49.46 256 TYR D N 1
ATOM 7909 C CA . TYR D 1 257 ? 4.972 48.276 -31.884 1.00 50.24 256 TYR D CA 1
ATOM 7910 C C . TYR D 1 257 ? 5.783 49.532 -31.621 1.00 49.97 256 TYR D C 1
ATOM 7911 O O . TYR D 1 257 ? 6.999 49.527 -31.793 1.00 48.41 256 TYR D O 1
ATOM 7920 N N . GLY D 1 258 ? 5.099 50.591 -31.198 1.00 50.73 257 GLY D N 1
ATOM 7921 C CA . GLY D 1 258 ? 5.729 51.865 -30.884 1.00 52.01 257 GLY D CA 1
ATOM 7922 C C . GLY D 1 258 ? 5.279 52.427 -29.547 1.00 52.04 257 GLY D C 1
ATOM 7923 O O . GLY D 1 258 ? 4.116 52.322 -29.188 1.00 51.56 257 GLY D O 1
ATOM 7924 N N . ALA D 1 259 ? 6.204 53.014 -28.805 1.00 53.34 258 ALA D N 1
ATOM 7925 C CA . ALA D 1 259 ? 5.895 53.519 -27.468 1.00 54.51 258 ALA D CA 1
ATOM 7926 C C . ALA D 1 259 ? 6.347 54.969 -27.407 1.00 55.57 258 ALA D C 1
ATOM 7927 O O . ALA D 1 259 ? 5.531 55.899 -27.405 1.00 57.26 258 ALA D O 1
ATOM 7929 N N . SER D 1 260 ? 7.657 55.162 -27.409 1.00 55.64 259 SER D N 1
ATOM 7930 C CA . SER D 1 260 ? 8.225 56.497 -27.484 1.00 57.66 259 SER D CA 1
ATOM 7931 C C . SER D 1 260 ? 7.759 57.294 -28.722 1.00 56.98 259 SER D C 1
ATOM 7932 O O . SER D 1 260 ? 7.480 58.488 -28.620 1.00 55.82 259 SER D O 1
ATOM 7935 N N . SER D 1 261 ? 7.682 56.622 -29.875 1.00 57.16 260 SER D N 1
ATOM 7936 C CA . SER D 1 261 ? 7.249 57.243 -31.148 1.00 56.74 260 SER D CA 1
ATOM 7937 C C . SER D 1 261 ? 5.753 57.518 -31.211 1.00 55.42 260 SER D C 1
ATOM 7938 O O . SER D 1 261 ? 5.292 58.338 -32.012 1.00 55.47 260 SER D O 1
ATOM 7949 N N . GLU D 1 263 ? 3.511 58.169 -28.367 1.00 53.94 262 GLU D N 1
ATOM 7950 C CA . GLU D 1 263 ? 2.980 59.119 -27.390 1.00 53.82 262 GLU D CA 1
ATOM 7951 C C . GLU D 1 263 ? 3.939 60.230 -27.025 1.00 53.87 262 GLU D C 1
ATOM 7952 O O . GLU D 1 263 ? 3.518 61.376 -26.931 1.00 53.47 262 GLU D O 1
ATOM 7958 N N . ARG D 1 264 ? 5.215 59.920 -26.809 1.00 55.18 263 ARG D N 1
ATOM 7959 C CA . ARG D 1 264 ? 6.118 60.919 -26.222 1.00 57.44 263 ARG D CA 1
ATOM 7960 C C . ARG D 1 264 ? 6.475 62.035 -27.190 1.00 54.93 263 ARG D C 1
ATOM 7961 O O . ARG D 1 264 ? 6.335 63.199 -26.867 1.00 55.30 263 ARG D O 1
ATOM 7969 N N . LEU D 1 265 ? 6.983 61.676 -28.350 1.00 55.60 264 LEU D N 1
ATOM 7970 C CA . LEU D 1 265 ? 7.473 62.669 -29.271 1.00 57.41 264 LEU D CA 1
ATOM 7971 C C . LEU D 1 265 ? 6.317 63.531 -29.821 1.00 56.48 264 LEU D C 1
ATOM 7972 O O . LEU D 1 265 ? 6.416 64.749 -29.858 1.00 57.31 264 LEU D O 1
ATOM 7977 N N . PRO D 1 266 ? 5.201 62.913 -30.222 1.00 55.18 265 PRO D N 1
ATOM 7978 C CA . PRO D 1 266 ? 4.070 63.752 -30.629 1.00 54.70 265 PRO D CA 1
ATOM 7979 C C . PRO D 1 266 ? 3.622 64.758 -29.581 1.00 53.51 265 PRO D C 1
ATOM 7980 O O . PRO D 1 266 ? 3.397 65.897 -29.913 1.00 53.19 265 PRO D O 1
ATOM 7984 N N . ALA D 1 267 ? 3.469 64.309 -28.337 1.00 52.47 266 ALA D N 1
ATOM 7985 C CA . ALA D 1 267 ? 2.949 65.136 -27.254 1.00 53.11 266 ALA D CA 1
ATOM 7986 C C . ALA D 1 267 ? 3.871 66.323 -26.949 1.00 52.93 266 ALA D C 1
ATOM 7987 O O . ALA D 1 267 ? 3.412 67.445 -26.758 1.00 52.60 266 ALA D O 1
ATOM 7989 N N . GLU D 1 268 ? 5.159 66.014 -26.890 1.00 53.17 267 GLU D N 1
ATOM 7990 C CA . GLU D 1 268 ? 6.253 66.943 -26.645 1.00 56.74 267 GLU D CA 1
ATOM 7991 C C . GLU D 1 268 ? 6.258 68.120 -27.629 1.00 55.62 267 GLU D C 1
ATOM 7992 O O . GLU D 1 268 ? 6.330 69.303 -27.255 1.00 54.05 267 GLU D O 1
ATOM 7998 N N . GLU D 1 269 ? 6.243 67.761 -28.901 1.00 54.25 268 GLU D N 1
ATOM 7999 C CA . GLU D 1 269 ? 6.337 68.723 -29.972 1.00 56.50 268 GLU D CA 1
ATOM 8000 C C . GLU D 1 269 ? 5.082 69.556 -30.022 1.00 54.18 268 GLU D C 1
ATOM 8001 O O . GLU D 1 269 ? 5.165 70.771 -30.201 1.00 55.36 268 GLU D O 1
ATOM 8007 N N . ALA D 1 270 ? 3.926 68.909 -29.849 1.00 51.70 269 ALA D N 1
ATOM 8008 C CA . ALA D 1 270 ? 2.635 69.596 -29.915 1.00 50.54 269 ALA D CA 1
ATOM 8009 C C . ALA D 1 270 ? 2.486 70.603 -28.766 1.00 51.27 269 ALA D C 1
ATOM 8010 O O . ALA D 1 270 ? 2.035 71.737 -28.971 1.00 52.28 269 ALA D O 1
ATOM 8012 N N . ILE D 1 271 ? 2.906 70.208 -27.565 1.00 51.87 270 ILE D N 1
ATOM 8013 C CA . ILE D 1 271 ? 2.803 71.093 -26.413 1.00 50.93 270 ILE D CA 1
ATOM 8014 C C . ILE D 1 271 ? 3.727 72.301 -26.571 1.00 49.82 270 ILE D C 1
ATOM 8015 O O . ILE D 1 271 ? 3.337 73.425 -26.262 1.00 48.79 270 ILE D O 1
ATOM 8020 N N . ARG D 1 272 ? 4.930 72.080 -27.086 1.00 49.35 271 ARG D N 1
ATOM 8021 C CA . ARG D 1 272 ? 5.868 73.160 -27.258 1.00 49.74 271 ARG D CA 1
ATOM 8022 C C . ARG D 1 272 ? 5.336 74.130 -28.299 1.00 50.46 271 ARG D C 1
ATOM 8023 O O . ARG D 1 272 ? 5.409 75.352 -28.106 1.00 51.76 271 ARG D O 1
ATOM 8031 N N . SER D 1 273 ? 4.802 73.596 -29.394 1.00 50.72 272 SER D N 1
ATOM 8032 C CA . SER D 1 273 ? 4.237 74.435 -30.451 1.00 50.84 272 SER D CA 1
ATOM 8033 C C . SER D 1 273 ? 3.059 75.280 -29.958 1.00 49.37 272 SER D C 1
ATOM 8034 O O . SER D 1 273 ? 2.942 76.444 -30.283 1.00 50.37 272 SER D O 1
ATOM 8037 N N . GLN D 1 274 ? 2.175 74.667 -29.200 1.00 50.66 273 GLN D N 1
ATOM 8038 C CA . GLN D 1 274 ? 1.048 75.376 -28.654 1.00 50.87 273 GLN D CA 1
ATOM 8039 C C . GLN D 1 274 ? 1.464 76.490 -27.704 1.00 49.71 273 GLN D C 1
ATOM 8040 O O . GLN D 1 274 ? 0.880 77.563 -27.712 1.00 51.35 273 GLN D O 1
ATOM 8046 N N . THR D 1 275 ? 2.465 76.230 -26.886 1.00 49.19 274 THR D N 1
ATOM 8047 C CA . THR D 1 275 ? 2.979 77.239 -25.969 1.00 49.31 274 THR D CA 1
ATOM 8048 C C . THR D 1 275 ? 3.466 78.450 -26.760 1.00 50.43 274 THR D C 1
ATOM 8049 O O . THR D 1 275 ? 3.121 79.597 -26.431 1.00 48.88 274 THR D O 1
ATOM 8053 N N . LEU D 1 276 ? 4.251 78.198 -27.813 1.00 49.86 275 LEU D N 1
ATOM 8054 C CA . LEU D 1 276 ? 4.817 79.277 -28.611 1.00 49.35 275 LEU D CA 1
ATOM 8055 C C . LEU D 1 276 ? 3.693 80.027 -29.329 1.00 49.91 275 LEU D C 1
ATOM 8056 O O . LEU D 1 276 ? 3.751 81.232 -29.473 1.00 49.36 275 LEU D O 1
ATOM 8061 N N . ALA D 1 277 ? 2.674 79.299 -29.788 1.00 50.77 276 ALA D N 1
ATOM 8062 C CA . ALA D 1 277 ? 1.516 79.917 -30.469 1.00 49.52 276 ALA D CA 1
ATOM 8063 C C . ALA D 1 277 ? 0.792 80.937 -29.568 1.00 49.98 276 ALA D C 1
ATOM 8064 O O . ALA D 1 277 ? 0.388 81.995 -30.021 1.00 49.66 276 ALA D O 1
ATOM 8066 N N . PHE D 1 278 ? 0.645 80.620 -28.284 1.00 51.64 277 PHE D N 1
ATOM 8067 C CA . PHE D 1 278 ? 0.023 81.557 -27.348 1.00 49.35 277 PHE D CA 1
ATOM 8068 C C . PHE D 1 278 ? 0.940 82.737 -27.072 1.00 50.54 277 PHE D C 1
ATOM 8069 O O . PHE D 1 278 ? 0.493 83.878 -27.053 1.00 51.62 277 PHE D O 1
ATOM 8077 N N . LYS D 1 279 ? 2.226 82.468 -26.879 1.00 49.60 278 LYS D N 1
ATOM 8078 C CA . LYS D 1 279 ? 3.199 83.529 -26.657 1.00 51.04 278 LYS D CA 1
ATOM 8079 C C . LYS D 1 279 ? 3.324 84.512 -27.810 1.00 49.24 278 LYS D C 1
ATOM 8080 O O . LYS D 1 279 ? 3.650 85.657 -27.572 1.00 49.93 278 LYS D O 1
ATOM 8086 N N . ALA D 1 280 ? 3.102 84.047 -29.039 1.00 49.07 279 ALA D N 1
ATOM 8087 C CA . ALA D 1 280 ? 3.227 84.868 -30.264 1.00 49.57 279 ALA D CA 1
ATOM 8088 C C . ALA D 1 280 ? 2.199 85.976 -30.399 1.00 49.25 279 ALA D C 1
ATOM 8089 O O . ALA D 1 280 ? 2.378 86.877 -31.222 1.00 50.54 279 ALA D O 1
ATOM 8091 N N . ILE D 1 281 ? 1.125 85.924 -29.615 1.00 50.42 280 ILE D N 1
ATOM 8092 C CA . ILE D 1 281 ? 0.044 86.889 -29.779 1.00 50.03 280 ILE D CA 1
ATOM 8093 C C . ILE D 1 281 ? 0.495 88.269 -29.306 1.00 50.34 280 ILE D C 1
ATOM 8094 O O . ILE D 1 281 ? 1.278 88.373 -28.380 1.00 51.20 280 ILE D O 1
ATOM 8099 N N . ARG D 1 282 ? -0.006 89.309 -29.967 1.00 50.80 281 ARG D N 1
ATOM 8100 C CA . ARG D 1 282 ? 0.256 90.706 -29.627 1.00 50.47 281 ARG D CA 1
ATOM 8101 C C . ARG D 1 282 ? -1.040 91.519 -29.681 1.00 50.95 281 ARG D C 1
ATOM 8102 O O . ARG D 1 282 ? -1.869 91.312 -30.542 1.00 49.53 281 ARG D O 1
ATOM 8110 N N . ARG D 1 283 ? -1.206 92.444 -28.746 1.00 52.46 282 ARG D N 1
ATOM 8111 C CA . ARG D 1 283 ? -2.352 93.333 -28.755 1.00 53.40 282 ARG D CA 1
ATOM 8112 C C . ARG D 1 283 ? -2.376 94.121 -30.045 1.00 53.23 282 ARG D C 1
ATOM 8113 O O . ARG D 1 283 ? -1.377 94.649 -30.458 1.00 49.89 282 ARG D O 1
ATOM 8121 N N . GLN D 1 284 ? -3.530 94.183 -30.688 1.00 56.03 283 GLN D N 1
ATOM 8122 C CA . GLN D 1 284 ? -3.663 94.955 -31.912 1.00 56.36 283 GLN D CA 1
ATOM 8123 C C . GLN D 1 284 ? -4.240 96.333 -31.566 1.00 60.84 283 GLN D C 1
ATOM 8124 O O . GLN D 1 284 ? -5.246 96.425 -30.862 1.00 60.00 283 GLN D O 1
ATOM 8130 N N . PRO D 1 285 ? -3.567 97.407 -32.004 1.00 67.91 284 PRO D N 1
ATOM 8131 C CA . PRO D 1 285 ? -4.055 98.782 -31.923 1.00 71.90 284 PRO D CA 1
ATOM 8132 C C . PRO D 1 285 ? -5.520 98.928 -32.313 1.00 74.25 284 PRO D C 1
ATOM 8133 O O . PRO D 1 285 ? -5.886 99.885 -32.998 1.00 79.31 284 PRO D O 1
ATOM 8137 N N . ARG E 1 10 ? -0.220 82.038 19.731 1.00 73.34 9 ARG E N 1
ATOM 8138 C CA . ARG E 1 10 ? 0.151 80.657 20.166 1.00 73.16 9 ARG E CA 1
ATOM 8139 C C . ARG E 1 10 ? 0.780 80.686 21.573 1.00 71.09 9 ARG E C 1
ATOM 8140 O O . ARG E 1 10 ? 1.974 80.971 21.710 1.00 70.52 9 ARG E O 1
ATOM 8142 N N . PRO E 1 11 ? -0.016 80.365 22.623 1.00 67.62 10 PRO E N 1
ATOM 8143 C CA . PRO E 1 11 ? 0.444 80.561 24.003 1.00 65.09 10 PRO E CA 1
ATOM 8144 C C . PRO E 1 11 ? 1.673 79.728 24.342 1.00 62.73 10 PRO E C 1
ATOM 8145 O O . PRO E 1 11 ? 1.809 78.629 23.842 1.00 61.54 10 PRO E O 1
ATOM 8149 N N . THR E 1 12 ? 2.554 80.245 25.189 1.00 60.70 11 THR E N 1
ATOM 8150 C CA . THR E 1 12 ? 3.711 79.471 25.612 1.00 59.29 11 THR E CA 1
ATOM 8151 C C . THR E 1 12 ? 3.319 78.513 26.732 1.00 59.34 11 THR E C 1
ATOM 8152 O O . THR E 1 12 ? 2.248 78.643 27.341 1.00 59.21 11 THR E O 1
ATOM 8156 N N . ARG E 1 13 ? 4.209 77.564 27.004 1.00 58.51 12 ARG E N 1
ATOM 8157 C CA . ARG E 1 13 ? 4.062 76.640 28.118 1.00 58.32 12 ARG E CA 1
ATOM 8158 C C . ARG E 1 13 ? 3.856 77.422 29.427 1.00 57.97 12 ARG E C 1
ATOM 8159 O O . ARG E 1 13 ? 2.930 77.144 30.186 1.00 57.99 12 ARG E O 1
ATOM 8167 N N . SER E 1 14 ? 4.729 78.392 29.677 1.00 58.24 13 SER E N 1
ATOM 8168 C CA . SER E 1 14 ? 4.646 79.262 30.865 1.00 58.89 13 SER E CA 1
ATOM 8169 C C . SER E 1 14 ? 3.288 79.942 31.027 1.00 57.66 13 SER E C 1
ATOM 8170 O O . SER E 1 14 ? 2.744 80.019 32.134 1.00 57.60 13 SER E O 1
ATOM 8173 N N . GLU E 1 15 ? 2.771 80.467 29.922 1.00 56.49 14 GLU E N 1
ATOM 8174 C CA . GLU E 1 15 ? 1.477 81.129 29.921 1.00 56.03 14 GLU E CA 1
ATOM 8175 C C . GLU E 1 15 ? 0.363 80.135 30.249 1.00 55.35 14 GLU E C 1
ATOM 8176 O O . GLU E 1 15 ? -0.518 80.440 31.041 1.00 54.79 14 GLU E O 1
ATOM 8182 N N . LEU E 1 16 ? 0.419 78.940 29.667 1.00 54.51 15 LEU E N 1
ATOM 8183 C CA . LEU E 1 16 ? -0.558 77.888 29.986 1.00 53.66 15 LEU E CA 1
ATOM 8184 C C . LEU E 1 16 ? -0.523 77.505 31.469 1.00 52.83 15 LEU E C 1
ATOM 8185 O O . LEU E 1 16 ? -1.574 77.402 32.116 1.00 52.32 15 LEU E O 1
ATOM 8190 N N . VAL E 1 17 ? 0.683 77.318 32.006 1.00 52.80 16 VAL E N 1
ATOM 8191 C CA . VAL E 1 17 ? 0.849 77.004 33.425 1.00 53.50 16 VAL E CA 1
ATOM 8192 C C . VAL E 1 17 ? 0.337 78.149 34.305 1.00 54.78 16 VAL E C 1
ATOM 8193 O O . VAL E 1 17 ? -0.224 77.909 35.379 1.00 56.97 16 VAL E O 1
ATOM 8197 N N . ASP E 1 18 ? 0.521 79.387 33.856 1.00 55.45 17 ASP E N 1
ATOM 8198 C CA . ASP E 1 18 ? -0.029 80.536 34.587 1.00 56.11 17 ASP E CA 1
ATOM 8199 C C . ASP E 1 18 ? -1.554 80.530 34.519 1.00 54.16 17 ASP E C 1
ATOM 8200 O O . ASP E 1 18 ? -2.216 80.760 35.514 1.00 53.69 17 ASP E O 1
ATOM 8205 N N . ARG E 1 19 ? -2.102 80.252 33.338 1.00 54.38 18 ARG E N 1
ATOM 8206 C CA . ARG E 1 19 ? -3.548 80.137 33.157 1.00 54.40 18 ARG E CA 1
ATOM 8207 C C . ARG E 1 19 ? -4.129 79.152 34.159 1.00 55.14 18 ARG E C 1
ATOM 8208 O O . ARG E 1 19 ? -5.110 79.460 34.834 1.00 57.27 18 ARG E O 1
ATOM 8216 N N . PHE E 1 20 ? -3.507 77.983 34.271 1.00 54.06 19 PHE E N 1
ATOM 8217 C CA . PHE E 1 20 ? -4.022 76.936 35.150 1.00 53.65 19 PHE E CA 1
ATOM 8218 C C . PHE E 1 20 ? -3.891 77.299 36.615 1.00 53.38 19 PHE E C 1
ATOM 8219 O O . PHE E 1 20 ? -4.846 77.160 37.376 1.00 52.44 19 PHE E O 1
ATOM 8227 N N . GLN E 1 21 ? -2.709 77.754 37.012 1.00 53.81 20 GLN E N 1
ATOM 8228 C CA . GLN E 1 21 ? -2.472 78.081 38.411 1.00 55.35 20 GLN E CA 1
ATOM 8229 C C . GLN E 1 21 ? -3.358 79.260 38.851 1.00 55.37 20 GLN E C 1
ATOM 8230 O O . GLN E 1 21 ? -3.660 79.396 40.034 1.00 54.63 20 GLN E O 1
ATOM 8233 N N . LYS E 1 22 ? -3.799 80.076 37.889 1.00 56.18 21 LYS E N 1
ATOM 8234 C CA . LYS E 1 22 ? -4.767 81.146 38.146 1.00 57.59 21 LYS E CA 1
ATOM 8235 C C . LYS E 1 22 ? -6.125 80.568 38.528 1.00 56.93 21 LYS E C 1
ATOM 8236 O O . LYS E 1 22 ? -6.712 80.956 39.540 1.00 56.82 21 LYS E O 1
ATOM 8242 N N . LYS E 1 23 ? -6.614 79.640 37.713 1.00 56.53 22 LYS E N 1
ATOM 8243 C CA . LYS E 1 23 ? -7.873 78.938 37.992 1.00 56.58 22 LYS E CA 1
ATOM 8244 C C . LYS E 1 23 ? -7.824 78.193 39.330 1.00 55.24 22 LYS E C 1
ATOM 8245 O O . LYS E 1 23 ? -8.761 78.267 40.126 1.00 53.77 22 LYS E O 1
ATOM 8251 N N . ILE E 1 24 ? -6.718 77.496 39.575 1.00 55.54 23 ILE E N 1
ATOM 8252 C CA . ILE E 1 24 ? -6.531 76.755 40.820 1.00 55.88 23 ILE E CA 1
ATOM 8253 C C . ILE E 1 24 ? -6.623 77.686 42.022 1.00 56.58 23 ILE E C 1
ATOM 8254 O O . ILE E 1 24 ? -7.203 77.330 43.044 1.00 56.02 23 ILE E O 1
ATOM 8259 N N . ARG E 1 25 ? -6.064 78.883 41.894 1.00 58.44 24 ARG E N 1
ATOM 8260 C CA . ARG E 1 25 ? -6.133 79.876 42.975 1.00 60.52 24 ARG E CA 1
ATOM 8261 C C . ARG E 1 25 ? -7.557 80.444 43.171 1.00 58.87 24 ARG E C 1
ATOM 8262 O O . ARG E 1 25 ? -7.942 80.814 44.289 1.00 57.97 24 ARG E O 1
ATOM 8270 N N . ALA E 1 26 ? -8.332 80.487 42.087 1.00 58.09 25 ALA E N 1
ATOM 8271 C CA . ALA E 1 26 ? -9.751 80.859 42.136 1.00 57.41 25 ALA E CA 1
ATOM 8272 C C . ALA E 1 26 ? -10.678 79.713 42.609 1.00 57.87 25 ALA E C 1
ATOM 8273 O O . ALA E 1 26 ? -11.904 79.854 42.587 1.00 57.32 25 ALA E O 1
ATOM 8275 N N . GLY E 1 27 ? -10.101 78.580 43.020 1.00 58.62 26 GLY E N 1
ATOM 8276 C CA . GLY E 1 27 ? -10.874 77.427 43.500 1.00 58.53 26 GLY E CA 1
ATOM 8277 C C . GLY E 1 27 ? -11.550 76.618 42.400 1.00 59.08 26 GLY E C 1
ATOM 8278 O O . GLY E 1 27 ? -12.451 75.812 42.672 1.00 59.30 26 GLY E O 1
ATOM 8279 N N . GLU E 1 28 ? -11.107 76.820 41.161 1.00 59.42 27 GLU E N 1
ATOM 8280 C CA . GLU E 1 28 ? -11.707 76.183 39.988 1.00 60.10 27 GLU E CA 1
ATOM 8281 C C . GLU E 1 28 ? -10.862 74.967 39.608 1.00 58.46 27 GLU E C 1
ATOM 8282 O O . GLU E 1 28 ? -9.633 75.034 39.664 1.00 58.07 27 GLU E O 1
ATOM 8288 N N . PRO E 1 29 ? -11.509 73.839 39.246 1.00 57.93 28 PRO E N 1
ATOM 8289 C CA . PRO E 1 29 ? -10.745 72.644 38.907 1.00 56.99 28 PRO E CA 1
ATOM 8290 C C . PRO E 1 29 ? -10.245 72.686 37.471 1.00 55.43 28 PRO E C 1
ATOM 8291 O O . PRO E 1 29 ? -10.883 73.307 36.609 1.00 56.03 28 PRO E O 1
ATOM 8295 N N . ILE E 1 30 ? -9.101 72.045 37.237 1.00 53.75 29 ILE E N 1
ATOM 8296 C CA . ILE E 1 30 ? -8.565 71.863 35.901 1.00 52.26 29 ILE E CA 1
ATOM 8297 C C . ILE E 1 30 ? -9.059 70.519 35.379 1.00 52.30 29 ILE E C 1
ATOM 8298 O O . ILE E 1 30 ? -8.758 69.474 35.948 1.00 52.65 29 ILE E O 1
ATOM 8303 N N . ILE E 1 31 ? -9.814 70.554 34.289 1.00 51.50 30 ILE E N 1
ATOM 8304 C CA . ILE E 1 31 ? -10.336 69.356 33.675 1.00 49.64 30 ILE E CA 1
ATOM 8305 C C . ILE E 1 31 ? -9.713 69.207 32.299 1.00 50.41 30 ILE E C 1
ATOM 8306 O O . ILE E 1 31 ? -9.809 70.097 31.457 1.00 50.41 30 ILE E O 1
ATOM 8311 N N . GLY E 1 32 ? -9.053 68.085 32.084 1.00 50.76 31 GLY E N 1
ATOM 8312 C CA . GLY E 1 32 ? -8.528 67.740 30.780 1.00 51.33 31 GLY E CA 1
ATOM 8313 C C . GLY E 1 32 ? -9.362 66.616 30.206 1.00 51.69 31 GLY E C 1
ATOM 8314 O O . GLY E 1 32 ? -9.899 65.803 30.944 1.00 51.33 31 GLY E O 1
ATOM 8315 N N . GLY E 1 33 ? -9.472 66.571 28.887 1.00 52.96 32 GLY E N 1
ATOM 8316 C CA . GLY E 1 33 ? -10.284 65.568 28.223 1.00 52.40 32 GLY E CA 1
ATOM 8317 C C . GLY E 1 33 ? -9.559 64.892 27.086 1.00 52.18 32 GLY E C 1
ATOM 8318 O O . GLY E 1 33 ? -8.704 65.489 26.439 1.00 52.77 32 GLY E O 1
ATOM 8319 N N . GLY E 1 34 ? -9.896 63.630 26.857 1.00 52.18 33 GLY E N 1
ATOM 8320 C CA . GLY E 1 34 ? -9.459 62.928 25.668 1.00 51.81 33 GLY E CA 1
ATOM 8321 C C . GLY E 1 34 ? -10.441 63.200 24.548 1.00 51.32 33 GLY E C 1
ATOM 8322 O O . GLY E 1 34 ? -11.652 63.243 24.792 1.00 50.85 33 GLY E O 1
ATOM 8323 N N . ALA E 1 35 ? -9.919 63.413 23.336 1.00 51.04 34 ALA E N 1
ATOM 8324 C CA . ALA E 1 35 ? -10.731 63.562 22.131 1.00 51.08 34 ALA E CA 1
ATOM 8325 C C . ALA E 1 35 ? -10.302 62.506 21.108 1.00 52.91 34 ALA E C 1
ATOM 8326 O O . ALA E 1 35 ? -9.127 62.409 20.749 1.00 53.20 34 ALA E O 1
ATOM 8328 N N . GLY E 1 36 ? -11.265 61.694 20.672 1.00 53.30 35 GLY E N 1
ATOM 8329 C CA . GLY E 1 36 ? -11.014 60.639 19.676 1.00 53.51 35 GLY E CA 1
ATOM 8330 C C . GLY E 1 36 ? -11.480 61.001 18.282 1.00 52.48 35 GLY E C 1
ATOM 8331 O O . GLY E 1 36 ? -11.164 60.303 17.322 1.00 53.54 35 GLY E O 1
ATOM 8332 N N . THR E 1 37 ? -12.253 62.087 18.194 1.00 52.24 36 THR E N 1
ATOM 8333 C CA . THR E 1 37 ? -12.763 62.608 16.951 1.00 50.46 36 THR E CA 1
ATOM 8334 C C . THR E 1 37 ? -12.719 64.116 17.043 1.00 50.66 36 THR E C 1
ATOM 8335 O O . THR E 1 37 ? -12.603 64.668 18.134 1.00 51.29 36 THR E O 1
ATOM 8339 N N . GLY E 1 38 ? -12.836 64.779 15.902 1.00 49.83 37 GLY E N 1
ATOM 8340 C CA . GLY E 1 38 ? -12.935 66.240 15.866 1.00 49.82 37 GLY E CA 1
ATOM 8341 C C . GLY E 1 38 ? -14.182 66.801 16.520 1.00 50.04 37 GLY E C 1
ATOM 8342 O O . GLY E 1 38 ? -14.131 67.861 17.144 1.00 50.71 37 GLY E O 1
ATOM 8343 N N . LEU E 1 39 ? -15.305 66.093 16.386 1.00 50.34 38 LEU E N 1
ATOM 8344 C CA . LEU E 1 39 ? -16.541 66.489 17.063 1.00 50.99 38 LEU E CA 1
ATOM 8345 C C . LEU E 1 39 ? -16.362 66.472 18.585 1.00 50.53 38 LEU E C 1
ATOM 8346 O O . LEU E 1 39 ? -16.840 67.377 19.265 1.00 50.05 38 LEU E O 1
ATOM 8351 N N . SER E 1 40 ? -15.664 65.451 19.104 1.00 50.61 39 SER E N 1
ATOM 8352 C CA . SER E 1 40 ? -15.366 65.354 20.538 1.00 49.87 39 SER E CA 1
ATOM 8353 C C . SER E 1 40 ? -14.608 66.570 20.987 1.00 48.80 39 SER E C 1
ATOM 8354 O O . SER E 1 40 ? -14.954 67.188 21.981 1.00 49.15 39 SER E O 1
ATOM 8357 N N . ALA E 1 41 ? -13.564 66.892 20.236 1.00 49.09 40 ALA E N 1
ATOM 8358 C CA . ALA E 1 41 ? -12.678 68.011 20.541 1.00 49.53 40 ALA E CA 1
ATOM 8359 C C . ALA E 1 41 ? -13.449 69.312 20.590 1.00 49.79 40 ALA E C 1
ATOM 8360 O O . ALA E 1 41 ? -13.325 70.106 21.525 1.00 49.75 40 ALA E O 1
ATOM 8362 N N . LYS E 1 42 ? -14.272 69.489 19.569 1.00 50.31 41 LYS E N 1
ATOM 8363 C CA . LYS E 1 42 ? -15.033 70.714 19.354 1.00 51.74 41 LYS E CA 1
ATOM 8364 C C . LYS E 1 42 ? -16.067 70.897 20.476 1.00 50.45 41 LYS E C 1
ATOM 8365 O O . LYS E 1 42 ? -16.235 71.992 21.016 1.00 48.94 41 LYS E O 1
ATOM 8371 N N . SER E 1 43 ? -16.734 69.804 20.837 1.00 49.39 42 SER E N 1
ATOM 8372 C CA . SER E 1 43 ? -17.719 69.816 21.916 1.00 49.72 42 SER E CA 1
ATOM 8373 C C . SER E 1 43 ? -17.088 70.021 23.297 1.00 50.30 42 SER E C 1
ATOM 8374 O O . SER E 1 43 ? -17.685 70.657 24.170 1.00 49.80 42 SER E O 1
ATOM 8377 N N . GLU E 1 44 ? -15.888 69.476 23.490 1.00 50.89 43 GLU E N 1
ATOM 8378 C CA . GLU E 1 44 ? -15.145 69.679 24.733 1.00 51.13 43 GLU E CA 1
ATOM 8379 C C . GLU E 1 44 ? -14.717 71.140 24.875 1.00 51.53 43 GLU E C 1
ATOM 8380 O O . GLU E 1 44 ? -14.881 71.737 25.936 1.00 51.51 43 GLU E O 1
ATOM 8386 N N . GLU E 1 45 ? -14.196 71.731 23.803 1.00 52.15 44 GLU E N 1
ATOM 8387 C CA . GLU E 1 45 ? -13.913 73.168 23.815 1.00 52.12 44 GLU E CA 1
ATOM 8388 C C . GLU E 1 45 ? -15.158 73.978 24.171 1.00 51.35 44 GLU E C 1
ATOM 8389 O O . GLU E 1 45 ? -15.086 74.907 24.969 1.00 50.69 44 GLU E O 1
ATOM 8395 N N . ALA E 1 46 ? -16.294 73.601 23.590 1.00 51.38 45 ALA E N 1
ATOM 8396 C CA . ALA E 1 46 ? -17.572 74.274 23.843 1.00 51.19 45 ALA E CA 1
ATOM 8397 C C . ALA E 1 46 ? -18.028 74.185 25.301 1.00 52.22 45 ALA E C 1
ATOM 8398 O O . ALA E 1 46 ? -18.789 75.039 25.766 1.00 51.12 45 ALA E O 1
ATOM 8400 N N . GLY E 1 47 ? -17.581 73.144 26.005 1.00 53.02 46 GLY E N 1
ATOM 8401 C CA . GLY E 1 47 ? -17.828 73.002 27.448 1.00 53.02 46 GLY E CA 1
ATOM 8402 C C . GLY E 1 47 ? -16.736 73.588 28.337 1.00 53.61 46 GLY E C 1
ATOM 8403 O O . GLY E 1 47 ? -16.701 73.318 29.539 1.00 54.08 46 GLY E O 1
ATOM 8404 N N . ASP E 1 48 ? -15.847 74.391 27.746 1.00 54.63 47 ASP E N 1
ATOM 8405 C CA . ASP E 1 48 ? -14.767 75.083 28.468 1.00 54.75 47 ASP E CA 1
ATOM 8406 C C . ASP E 1 48 ? -13.736 74.172 29.132 1.00 53.33 47 ASP E C 1
ATOM 8407 O O . ASP E 1 48 ? -13.163 74.530 30.166 1.00 53.19 47 ASP E O 1
ATOM 8412 N N . ILE E 1 49 ? -13.493 73.014 28.513 1.00 52.72 48 ILE E N 1
ATOM 8413 C CA . ILE E 1 49 ? -12.435 72.077 28.927 1.00 50.80 48 ILE E CA 1
ATOM 8414 C C . ILE E 1 49 ? -11.123 72.851 28.999 1.00 51.00 48 ILE E C 1
ATOM 8415 O O . ILE E 1 49 ? -10.914 73.785 28.210 1.00 50.69 48 ILE E O 1
ATOM 8420 N N . ASP E 1 50 ? -10.241 72.482 29.927 1.00 50.73 49 ASP E N 1
ATOM 8421 C CA . ASP E 1 50 ? -8.973 73.209 30.091 1.00 50.61 49 ASP E CA 1
ATOM 8422 C C . ASP E 1 50 ? -7.888 72.742 29.122 1.00 50.16 49 ASP E C 1
ATOM 8423 O O . ASP E 1 50 ? -7.081 73.546 28.655 1.00 49.22 49 ASP E O 1
ATOM 8428 N N . LEU E 1 51 ? -7.872 71.452 28.815 1.00 50.86 50 LEU E N 1
ATOM 8429 C CA . LEU E 1 51 ? -6.940 70.923 27.815 1.00 51.09 50 LEU E CA 1
ATOM 8430 C C . LEU E 1 51 ? -7.474 69.642 27.183 1.00 49.30 50 LEU E C 1
ATOM 8431 O O . LEU E 1 51 ? -8.268 68.948 27.782 1.00 50.57 50 LEU E O 1
ATOM 8436 N N . ILE E 1 52 ? -7.067 69.374 25.951 1.00 49.00 51 ILE E N 1
ATOM 8437 C CA . ILE E 1 52 ? -7.520 68.213 25.202 1.00 49.42 51 ILE E CA 1
ATOM 8438 C C . ILE E 1 52 ? -6.304 67.390 24.804 1.00 49.54 51 ILE E C 1
ATOM 8439 O O . ILE E 1 52 ? -5.291 67.952 24.387 1.00 49.13 51 ILE E O 1
ATOM 8444 N N . VAL E 1 53 ? -6.398 66.068 24.953 1.00 49.57 52 VAL E N 1
ATOM 8445 C CA . VAL E 1 53 ? -5.297 65.168 24.597 1.00 48.75 52 VAL E CA 1
ATOM 8446 C C . VAL E 1 53 ? -5.781 64.189 23.563 1.00 48.64 52 VAL E C 1
ATOM 8447 O O . VAL E 1 53 ? -6.871 63.663 23.686 1.00 49.02 52 VAL E O 1
ATOM 8451 N N . ILE E 1 54 ? -4.981 63.920 22.546 1.00 49.42 53 ILE E N 1
ATOM 8452 C CA . ILE E 1 54 ? -5.409 62.949 21.560 1.00 52.69 53 ILE E CA 1
ATOM 8453 C C . ILE E 1 54 ? -4.403 61.807 21.422 1.00 51.79 53 ILE E C 1
ATOM 8454 O O . ILE E 1 54 ? -3.209 62.035 21.294 1.00 52.53 53 ILE E O 1
ATOM 8459 N N . TYR E 1 55 ? -4.915 60.584 21.518 1.00 52.87 54 TYR E N 1
ATOM 8460 C CA . TYR E 1 55 ? -4.132 59.337 21.395 1.00 53.63 54 TYR E CA 1
ATOM 8461 C C . TYR E 1 55 ? -4.917 58.290 20.632 1.00 51.44 54 TYR E C 1
ATOM 8462 O O . TYR E 1 55 ? -6.131 58.399 20.467 1.00 51.31 54 TYR E O 1
ATOM 8471 N N . ASN E 1 56 ? -4.208 57.254 20.205 1.00 51.23 55 ASN E N 1
ATOM 8472 C CA . ASN E 1 56 ? -4.833 56.146 19.500 1.00 51.35 55 ASN E CA 1
ATOM 8473 C C . ASN E 1 56 ? -6.051 55.585 20.206 1.00 50.70 55 ASN E C 1
ATOM 8474 O O . ASN E 1 56 ? -7.044 55.255 19.546 1.00 51.89 55 ASN E O 1
ATOM 8479 N N . SER E 1 57 ? -5.995 55.484 21.533 1.00 50.04 56 SER E N 1
ATOM 8480 C CA . SER E 1 57 ? -7.109 54.914 22.298 1.00 49.75 56 SER E CA 1
ATOM 8481 C C . SER E 1 57 ? -8.409 55.668 22.067 1.00 50.96 56 SER E C 1
ATOM 8482 O O . SER E 1 57 ? -9.495 55.085 22.108 1.00 49.59 56 SER E O 1
ATOM 8485 N N . GLY E 1 58 ? -8.295 56.974 21.834 1.00 53.15 57 GLY E N 1
ATOM 8486 C CA . GLY E 1 58 ? -9.465 57.803 21.553 1.00 53.49 57 GLY E CA 1
ATOM 8487 C C . GLY E 1 58 ? -10.162 57.356 20.282 1.00 53.13 57 GLY E C 1
ATOM 8488 O O . GLY E 1 58 ? -11.389 57.257 20.222 1.00 52.40 57 GLY E O 1
ATOM 8489 N N . ARG E 1 59 ? -9.369 57.061 19.268 1.00 52.67 58 ARG E N 1
ATOM 8490 C CA . ARG E 1 59 ? -9.911 56.578 18.023 1.00 52.95 58 ARG E CA 1
ATOM 8491 C C . ARG E 1 59 ? -10.619 55.258 18.248 1.00 53.03 58 ARG E C 1
ATOM 8492 O O . ARG E 1 59 ? -11.778 55.108 17.885 1.00 53.65 58 ARG E O 1
ATOM 8500 N N . TYR E 1 60 ? -9.903 54.306 18.834 1.00 50.79 59 TYR E N 1
ATOM 8501 C CA . TYR E 1 60 ? -10.444 52.991 19.108 1.00 51.11 59 TYR E CA 1
ATOM 8502 C C . TYR E 1 60 ? -11.707 53.043 19.983 1.00 50.15 59 TYR E C 1
ATOM 8503 O O . TYR E 1 60 ? -12.667 52.335 19.725 1.00 47.73 59 TYR E O 1
ATOM 8512 N N . ARG E 1 61 ? -11.697 53.912 20.986 1.00 49.79 60 ARG E N 1
ATOM 8513 C CA A ARG E 1 61 ? -12.867 54.147 21.840 0.50 51.73 60 ARG E CA 1
ATOM 8514 C CA B ARG E 1 61 ? -12.871 54.119 21.818 0.50 51.71 60 ARG E CA 1
ATOM 8515 C C . ARG E 1 61 ? -14.059 54.625 21.009 1.00 51.25 60 ARG E C 1
ATOM 8516 O O . ARG E 1 61 ? -15.168 54.126 21.146 1.00 48.77 60 ARG E O 1
ATOM 8539 N N . ALA E 1 63 ? -14.479 54.099 18.057 1.00 48.63 62 ALA E N 1
ATOM 8540 C CA . ALA E 1 63 ? -14.816 52.989 17.186 1.00 48.78 62 ALA E CA 1
ATOM 8541 C C . ALA E 1 63 ? -15.625 51.928 17.924 1.00 50.02 62 ALA E C 1
ATOM 8542 O O . ALA E 1 63 ? -15.993 50.914 17.335 1.00 49.02 62 ALA E O 1
ATOM 8544 N N . GLY E 1 64 ? -15.904 52.146 19.210 1.00 50.18 63 GLY E N 1
ATOM 8545 C CA . GLY E 1 64 ? -16.721 51.217 19.980 1.00 49.66 63 GLY E CA 1
ATOM 8546 C C . GLY E 1 64 ? -15.938 50.097 20.640 1.00 50.10 63 GLY E C 1
ATOM 8547 O O . GLY E 1 64 ? -16.520 49.103 21.044 1.00 49.24 63 GLY E O 1
ATOM 8548 N N . ARG E 1 65 ? -14.624 50.263 20.758 1.00 50.75 64 ARG E N 1
ATOM 8549 C CA . ARG E 1 65 ? -13.747 49.237 21.314 1.00 51.71 64 ARG E CA 1
ATOM 8550 C C . ARG E 1 65 ? -13.240 49.674 22.685 1.00 51.44 64 ARG E C 1
ATOM 8551 O O . ARG E 1 65 ? -13.431 50.817 23.096 1.00 51.74 64 ARG E O 1
ATOM 8559 N N . GLY E 1 66 ? -12.589 48.745 23.380 1.00 51.85 65 GLY E N 1
ATOM 8560 C CA . GLY E 1 66 ? -12.019 48.999 24.694 1.00 52.36 65 GLY E CA 1
ATOM 8561 C C . GLY E 1 66 ? -10.800 49.891 24.626 1.00 52.08 65 GLY E C 1
ATOM 8562 O O . GLY E 1 66 ? -10.055 49.851 23.673 1.00 52.08 65 GLY E O 1
ATOM 8563 N N . SER E 1 67 ? -10.606 50.691 25.664 1.00 54.21 66 SER E N 1
ATOM 8564 C CA . SER E 1 67 ? -9.490 51.626 25.754 1.00 55.22 66 SER E CA 1
ATOM 8565 C C . SER E 1 67 ? -8.131 50.966 25.645 1.00 53.83 66 SER E C 1
ATOM 8566 O O . SER E 1 67 ? -7.202 51.553 25.113 1.00 53.08 66 SER E O 1
ATOM 8569 N N . LEU E 1 68 ? -8.009 49.756 26.185 1.00 53.11 67 LEU E N 1
ATOM 8570 C CA . LEU E 1 68 ? -6.731 49.043 26.191 1.00 52.30 67 LEU E CA 1
ATOM 8571 C C . LEU E 1 68 ? -6.317 48.568 24.791 1.00 51.22 67 LEU E C 1
ATOM 8572 O O . LEU E 1 68 ? -5.205 48.121 24.601 1.00 49.77 67 LEU E O 1
ATOM 8577 N N . ALA E 1 69 ? -7.208 48.695 23.812 1.00 51.66 68 ALA E N 1
ATOM 8578 C CA . ALA E 1 69 ? -6.877 48.392 22.427 1.00 49.05 68 ALA E CA 1
ATOM 8579 C C . ALA E 1 69 ? -5.711 49.246 21.968 1.00 48.73 68 ALA E C 1
ATOM 8580 O O . ALA E 1 69 ? -4.911 48.799 21.179 1.00 48.72 68 ALA E O 1
ATOM 8582 N N . GLY E 1 70 ? -5.601 50.465 22.491 1.00 49.28 69 GLY E N 1
ATOM 8583 C CA . GLY E 1 70 ? -4.474 51.339 22.182 1.00 48.42 69 GLY E CA 1
ATOM 8584 C C . GLY E 1 70 ? -3.089 50.934 22.664 1.00 47.10 69 GLY E C 1
ATOM 8585 O O . GLY E 1 70 ? -2.124 51.592 22.316 1.00 48.12 69 GLY E O 1
ATOM 8586 N N . LEU E 1 71 ? -2.976 49.864 23.451 1.00 47.68 70 LEU E N 1
ATOM 8587 C CA . LEU E 1 71 ? -1.686 49.392 23.978 1.00 47.02 70 LEU E CA 1
ATOM 8588 C C . LEU E 1 71 ? -1.070 48.245 23.145 1.00 48.48 70 LEU E C 1
ATOM 8589 O O . LEU E 1 71 ? 0.133 47.984 23.234 1.00 47.41 70 LEU E O 1
ATOM 8594 N N . LEU E 1 72 ? -1.898 47.592 22.329 1.00 48.17 71 LEU E N 1
ATOM 8595 C CA . LEU E 1 72 ? -1.526 46.374 21.629 1.00 46.77 71 LEU E CA 1
ATOM 8596 C C . LEU E 1 72 ? -1.236 46.591 20.117 1.00 45.99 71 LEU E C 1
ATOM 8597 O O . LEU E 1 72 ? -1.294 47.700 19.636 1.00 47.41 71 LEU E O 1
ATOM 8602 N N . ALA E 1 73 ? -0.955 45.508 19.390 1.00 45.26 72 ALA E N 1
ATOM 8603 C CA . ALA E 1 73 ? -0.346 45.561 18.043 1.00 45.98 72 ALA E CA 1
ATOM 8604 C C . ALA E 1 73 ? -1.390 45.657 16.914 1.00 46.57 72 ALA E C 1
ATOM 8605 O O . ALA E 1 73 ? -1.404 44.842 15.965 1.00 46.76 72 ALA E O 1
ATOM 8607 N N . TYR E 1 74 ? -2.263 46.657 17.047 1.00 47.13 73 TYR E N 1
ATOM 8608 C CA . TYR E 1 74 ? -3.318 46.907 16.086 1.00 48.04 73 TYR E CA 1
ATOM 8609 C C . TYR E 1 74 ? -3.004 48.129 15.230 1.00 48.05 73 TYR E C 1
ATOM 8610 O O . TYR E 1 74 ? -3.749 48.466 14.340 1.00 49.93 73 TYR E O 1
ATOM 8619 N N . GLY E 1 75 ? -1.878 48.760 15.481 1.00 47.81 74 GLY E N 1
ATOM 8620 C CA . GLY E 1 75 ? -1.525 49.967 14.775 1.00 49.01 74 GLY E CA 1
ATOM 8621 C C . GLY E 1 75 ? -0.386 50.613 15.514 1.00 50.51 74 GLY E C 1
ATOM 8622 O O . GLY E 1 75 ? -0.147 50.298 16.677 1.00 52.12 74 GLY E O 1
ATOM 8623 N N . ASN E 1 76 ? 0.319 51.507 14.828 1.00 51.39 75 ASN E N 1
ATOM 8624 C CA . ASN E 1 76 ? 1.378 52.289 15.422 1.00 50.33 75 ASN E CA 1
ATOM 8625 C C . ASN E 1 76 ? 0.828 53.541 16.082 1.00 49.85 75 ASN E C 1
ATOM 8626 O O . ASN E 1 76 ? 0.420 54.506 15.406 1.00 49.59 75 ASN E O 1
ATOM 8631 N N . ALA E 1 77 ? 0.855 53.536 17.406 1.00 49.17 76 ALA E N 1
ATOM 8632 C CA . ALA E 1 77 ? 0.324 54.635 18.207 1.00 47.68 76 ALA E CA 1
ATOM 8633 C C . ALA E 1 77 ? 0.767 56.017 17.717 1.00 48.86 76 ALA E C 1
ATOM 8634 O O . ALA E 1 77 ? -0.046 56.938 17.606 1.00 49.07 76 ALA E O 1
ATOM 8636 N N . ASN E 1 78 ? 2.065 56.162 17.465 1.00 49.19 77 ASN E N 1
ATOM 8637 C CA . ASN E 1 78 ? 2.645 57.471 17.177 1.00 49.78 77 ASN E CA 1
ATOM 8638 C C . ASN E 1 78 ? 2.246 57.998 15.810 1.00 51.13 77 ASN E C 1
ATOM 8639 O O . ASN E 1 78 ? 2.100 59.205 15.621 1.00 52.85 77 ASN E O 1
ATOM 8644 N N . GLN E 1 79 ? 2.077 57.090 14.860 1.00 51.72 78 GLN E N 1
ATOM 8645 C CA . GLN E 1 79 ? 1.647 57.461 13.531 1.00 52.91 78 GLN E CA 1
ATOM 8646 C C . GLN E 1 79 ? 0.161 57.785 13.531 1.00 52.33 78 GLN E C 1
ATOM 8647 O O . GLN E 1 79 ? -0.276 58.712 12.857 1.00 53.08 78 GLN E O 1
ATOM 8653 N N . ILE E 1 80 ? -0.614 57.047 14.319 1.00 51.76 79 ILE E N 1
ATOM 8654 C CA . ILE E 1 80 ? -2.031 57.330 14.453 1.00 51.75 79 ILE E CA 1
ATOM 8655 C C . ILE E 1 80 ? -2.259 58.729 15.021 1.00 52.36 79 ILE E C 1
ATOM 8656 O O . ILE E 1 80 ? -3.163 59.428 14.574 1.00 54.49 79 ILE E O 1
ATOM 8661 N N . VAL E 1 81 ? -1.436 59.172 15.969 1.00 52.45 80 VAL E N 1
ATOM 8662 C CA . VAL E 1 81 ? -1.689 60.471 16.608 1.00 51.46 80 VAL E CA 1
ATOM 8663 C C . VAL E 1 81 ? -1.433 61.655 15.643 1.00 51.82 80 VAL E C 1
ATOM 8664 O O . VAL E 1 81 ? -2.154 62.658 15.673 1.00 51.06 80 VAL E O 1
ATOM 8668 N N . VAL E 1 82 ? -0.401 61.527 14.813 1.00 52.37 81 VAL E N 1
ATOM 8669 C CA . VAL E 1 82 ? -0.126 62.473 13.729 1.00 51.68 81 VAL E CA 1
ATOM 8670 C C . VAL E 1 82 ? -1.313 62.495 12.764 1.00 52.65 81 VAL E C 1
ATOM 8671 O O . VAL E 1 82 ? -1.764 63.571 12.402 1.00 53.38 81 VAL E O 1
ATOM 8675 N N . ASP E 1 83 ? -1.848 61.328 12.394 1.00 53.66 82 ASP E N 1
ATOM 8676 C CA A ASP E 1 83 ? -3.001 61.260 11.489 0.50 54.83 82 ASP E CA 1
ATOM 8677 C CA B ASP E 1 83 ? -2.996 61.276 11.479 0.50 55.07 82 ASP E CA 1
ATOM 8678 C C . ASP E 1 83 ? -4.229 61.935 12.109 1.00 55.29 82 ASP E C 1
ATOM 8679 O O . ASP E 1 83 ? -4.986 62.642 11.434 1.00 57.66 82 ASP E O 1
ATOM 8696 N N . ALA E 1 85 ? -4.309 64.360 14.214 1.00 52.88 84 ALA E N 1
ATOM 8697 C CA . ALA E 1 85 ? -4.095 65.810 14.280 1.00 52.67 84 ALA E CA 1
ATOM 8698 C C . ALA E 1 85 ? -4.807 66.572 13.162 1.00 53.71 84 ALA E C 1
ATOM 8699 O O . ALA E 1 85 ? -5.235 67.708 13.364 1.00 53.50 84 ALA E O 1
ATOM 8701 N N . ARG E 1 86 ? -4.899 65.944 11.989 1.00 56.02 85 ARG E N 1
ATOM 8702 C CA A ARG E 1 86 ? -5.570 66.536 10.826 0.50 57.47 85 ARG E CA 1
ATOM 8703 C CA B ARG E 1 86 ? -5.569 66.510 10.815 0.50 57.75 85 ARG E CA 1
ATOM 8704 C C . ARG E 1 86 ? -7.039 66.777 11.131 1.00 57.65 85 ARG E C 1
ATOM 8705 O O . ARG E 1 86 ? -7.599 67.809 10.738 1.00 56.36 85 ARG E O 1
ATOM 8720 N N . GLU E 1 87 ? -7.644 65.823 11.841 1.00 57.30 86 GLU E N 1
ATOM 8721 C CA . GLU E 1 87 ? -9.052 65.858 12.198 1.00 58.36 86 GLU E CA 1
ATOM 8722 C C . GLU E 1 87 ? -9.319 66.843 13.334 1.00 55.47 86 GLU E C 1
ATOM 8723 O O . GLU E 1 87 ? -10.340 67.529 13.339 1.00 54.08 86 GLU E O 1
ATOM 8729 N N . VAL E 1 88 ? -8.408 66.921 14.296 1.00 54.89 87 VAL E N 1
ATOM 8730 C CA . VAL E 1 88 ? -8.708 67.622 15.548 1.00 54.49 87 VAL E CA 1
ATOM 8731 C C . VAL E 1 88 ? -8.187 69.050 15.605 1.00 55.32 87 VAL E C 1
ATOM 8732 O O . VAL E 1 88 ? -8.958 69.988 15.826 1.00 56.79 87 VAL E O 1
ATOM 8736 N N . LEU E 1 89 ? -6.884 69.229 15.419 1.00 56.09 88 LEU E N 1
ATOM 8737 C CA . LEU E 1 89 ? -6.278 70.556 15.625 1.00 56.00 88 LEU E CA 1
ATOM 8738 C C . LEU E 1 89 ? -7.060 71.712 14.971 1.00 57.23 88 LEU E C 1
ATOM 8739 O O . LEU E 1 89 ? -7.254 72.772 15.607 1.00 57.24 88 LEU E O 1
ATOM 8744 N N . PRO E 1 90 ? -7.480 71.538 13.695 1.00 58.00 89 PRO E N 1
ATOM 8745 C CA . PRO E 1 90 ? -8.152 72.658 13.013 1.00 56.92 89 PRO E CA 1
ATOM 8746 C C . PRO E 1 90 ? -9.474 73.094 13.639 1.00 56.29 89 PRO E C 1
ATOM 8747 O O . PRO E 1 90 ? -9.785 74.281 13.606 1.00 55.53 89 PRO E O 1
ATOM 8751 N N . VAL E 1 91 ? -10.239 72.171 14.224 1.00 55.14 90 VAL E N 1
ATOM 8752 C CA . VAL E 1 91 ? -11.528 72.560 14.827 1.00 54.67 90 VAL E CA 1
ATOM 8753 C C . VAL E 1 91 ? -11.439 73.049 16.275 1.00 56.18 90 VAL E C 1
ATOM 8754 O O . VAL E 1 91 ? -12.464 73.426 16.860 1.00 58.37 90 VAL E O 1
ATOM 8758 N N . VAL E 1 92 ? -10.237 73.068 16.849 1.00 55.93 91 VAL E N 1
ATOM 8759 C CA . VAL E 1 92 ? -10.034 73.606 18.193 1.00 55.77 91 VAL E CA 1
ATOM 8760 C C . VAL E 1 92 ? -9.385 74.983 18.048 1.00 56.50 91 VAL E C 1
ATOM 8761 O O . VAL E 1 92 ? -8.342 75.103 17.416 1.00 57.56 91 VAL E O 1
ATOM 8765 N N . ARG E 1 93 ? -9.998 76.017 18.625 1.00 57.27 92 ARG E N 1
ATOM 8766 C CA . ARG E 1 93 ? -9.571 77.391 18.363 1.00 59.32 92 ARG E CA 1
ATOM 8767 C C . ARG E 1 93 ? -8.882 78.099 19.519 1.00 57.80 92 ARG E C 1
ATOM 8768 O O . ARG E 1 93 ? -8.230 79.103 19.297 1.00 58.22 92 ARG E O 1
ATOM 8776 N N . HIS E 1 94 ? -9.033 77.618 20.747 1.00 57.61 93 HIS E N 1
ATOM 8777 C CA . HIS E 1 94 ? -8.472 78.337 21.902 1.00 57.62 93 HIS E CA 1
ATOM 8778 C C . HIS E 1 94 ? -8.334 77.442 23.127 1.00 56.67 93 HIS E C 1
ATOM 8779 O O . HIS E 1 94 ? -8.572 77.855 24.258 1.00 57.87 93 HIS E O 1
ATOM 8786 N N . THR E 1 95 ? -7.945 76.206 22.892 1.00 55.67 94 THR E N 1
ATOM 8787 C CA . THR E 1 95 ? -7.739 75.245 23.961 1.00 54.82 94 THR E CA 1
ATOM 8788 C C . THR E 1 95 ? -6.512 74.456 23.532 1.00 53.97 94 THR E C 1
ATOM 8789 O O . THR E 1 95 ? -6.440 74.041 22.372 1.00 53.13 94 THR E O 1
ATOM 8793 N N . PRO E 1 96 ? -5.526 74.297 24.438 1.00 52.91 95 PRO E N 1
ATOM 8794 C CA . PRO E 1 96 ? -4.334 73.524 24.107 1.00 51.80 95 PRO E CA 1
ATOM 8795 C C . PRO E 1 96 ? -4.639 72.037 23.859 1.00 50.86 95 PRO E C 1
ATOM 8796 O O . PRO E 1 96 ? -5.426 71.433 24.588 1.00 51.02 95 PRO E O 1
ATOM 8800 N N . VAL E 1 97 ? -4.010 71.477 22.831 1.00 50.29 96 VAL E N 1
ATOM 8801 C CA . VAL E 1 97 ? -4.174 70.081 22.474 1.00 51.17 96 VAL E CA 1
ATOM 8802 C C . VAL E 1 97 ? -2.832 69.386 22.574 1.00 51.44 96 VAL E C 1
ATOM 8803 O O . VAL E 1 97 ? -1.861 69.808 21.954 1.00 50.57 96 VAL E O 1
ATOM 8807 N N . LEU E 1 98 ? -2.803 68.309 23.356 1.00 51.59 97 LEU E N 1
ATOM 8808 C CA . LEU E 1 98 ? -1.603 67.532 23.600 1.00 50.43 97 LEU E CA 1
ATOM 8809 C C . LEU E 1 98 ? -1.623 66.226 22.813 1.00 50.25 97 LEU E C 1
ATOM 8810 O O . LEU E 1 98 ? -2.681 65.675 22.522 1.00 51.85 97 LEU E O 1
ATOM 8815 N N . ALA E 1 99 ? -0.435 65.739 22.469 1.00 51.31 98 ALA E N 1
ATOM 8816 C CA . ALA E 1 99 ? -0.259 64.453 21.777 1.00 50.04 98 ALA E CA 1
ATOM 8817 C C . ALA E 1 99 ? 0.075 63.366 22.780 1.00 50.25 98 ALA E C 1
ATOM 8818 O O . ALA E 1 99 ? 0.996 63.522 23.585 1.00 51.45 98 ALA E O 1
ATOM 8820 N N . GLY E 1 100 ? -0.669 62.265 22.733 1.00 49.64 99 GLY E N 1
ATOM 8821 C CA . GLY E 1 100 ? -0.274 61.052 23.427 1.00 50.05 99 GLY E CA 1
ATOM 8822 C C . GLY E 1 100 ? 0.890 60.462 22.668 1.00 50.45 99 GLY E C 1
ATOM 8823 O O . GLY E 1 100 ? 0.757 60.154 21.476 1.00 53.47 99 GLY E O 1
ATOM 8824 N N . VAL E 1 101 ? 2.045 60.356 23.324 1.00 49.55 100 VAL E N 1
ATOM 8825 C CA . VAL E 1 101 ? 3.261 59.838 22.680 1.00 48.83 100 VAL E CA 1
ATOM 8826 C C . VAL E 1 101 ? 3.571 58.463 23.258 1.00 49.06 100 VAL E C 1
ATOM 8827 O O . VAL E 1 101 ? 3.555 58.279 24.480 1.00 46.93 100 VAL E O 1
ATOM 8831 N N . ASN E 1 102 ? 3.825 57.499 22.373 1.00 49.42 101 ASN E N 1
ATOM 8832 C CA . ASN E 1 102 ? 4.304 56.175 22.777 1.00 49.38 101 ASN E CA 1
ATOM 8833 C C . ASN E 1 102 ? 5.831 56.231 22.958 1.00 50.25 101 ASN E C 1
ATOM 8834 O O . ASN E 1 102 ? 6.586 56.122 21.990 1.00 49.48 101 ASN E O 1
ATOM 8839 N N . GLY E 1 103 ? 6.261 56.398 24.207 1.00 50.38 102 GLY E N 1
ATOM 8840 C CA . GLY E 1 103 ? 7.660 56.671 24.536 1.00 50.70 102 GLY E CA 1
ATOM 8841 C C . GLY E 1 103 ? 8.629 55.522 24.335 1.00 51.13 102 GLY E C 1
ATOM 8842 O O . GLY E 1 103 ? 9.842 55.741 24.182 1.00 51.34 102 GLY E O 1
ATOM 8843 N N . THR E 1 104 ? 8.105 54.297 24.347 1.00 50.84 103 THR E N 1
ATOM 8844 C CA . THR E 1 104 ? 8.919 53.096 24.149 1.00 48.94 103 THR E CA 1
ATOM 8845 C C . THR E 1 104 ? 8.986 52.639 22.672 1.00 49.07 103 THR E C 1
ATOM 8846 O O . THR E 1 104 ? 9.527 51.587 22.386 1.00 50.01 103 THR E O 1
ATOM 8850 N N . ASP E 1 105 ? 8.453 53.429 21.739 1.00 49.34 104 ASP E N 1
ATOM 8851 C CA . ASP E 1 105 ? 8.457 53.069 20.314 1.00 50.31 104 ASP E CA 1
ATOM 8852 C C . ASP E 1 105 ? 9.895 52.871 19.821 1.00 49.89 104 ASP E C 1
ATOM 8853 O O . ASP E 1 105 ? 10.659 53.815 19.780 1.00 52.39 104 ASP E O 1
ATOM 8858 N N . PRO E 1 106 ? 10.276 51.634 19.457 1.00 50.59 105 PRO E N 1
ATOM 8859 C CA . PRO E 1 106 ? 11.670 51.371 19.085 1.00 50.49 105 PRO E CA 1
ATOM 8860 C C . PRO E 1 106 ? 12.070 51.871 17.704 1.00 49.46 105 PRO E C 1
ATOM 8861 O O . PRO E 1 106 ? 13.237 51.820 17.346 1.00 50.22 105 PRO E O 1
ATOM 8865 N N . PHE E 1 107 ? 11.115 52.376 16.943 1.00 50.88 106 PHE E N 1
ATOM 8866 C CA . PHE E 1 107 ? 11.367 52.823 15.579 1.00 52.14 106 PHE E CA 1
ATOM 8867 C C . PHE E 1 107 ? 11.202 54.339 15.404 1.00 55.48 106 PHE E C 1
ATOM 8868 O O . PHE E 1 107 ? 11.179 54.818 14.279 1.00 55.26 106 PHE E O 1
ATOM 8889 N N . VAL E 1 109 ? 12.741 58.195 16.759 1.00 59.92 108 VAL E N 1
ATOM 8890 C CA . VAL E 1 109 ? 13.729 59.001 17.498 1.00 59.00 108 VAL E CA 1
ATOM 8891 C C . VAL E 1 109 ? 12.880 60.066 18.207 1.00 57.62 108 VAL E C 1
ATOM 8892 O O . VAL E 1 109 ? 12.260 60.891 17.547 1.00 58.01 108 VAL E O 1
ATOM 8909 N N . SER E 1 111 ? 13.430 62.768 20.069 1.00 58.81 110 SER E N 1
ATOM 8910 C CA . SER E 1 111 ? 13.795 64.176 19.901 1.00 59.59 110 SER E CA 1
ATOM 8911 C C . SER E 1 111 ? 13.229 64.745 18.599 1.00 58.20 110 SER E C 1
ATOM 8912 O O . SER E 1 111 ? 12.621 65.809 18.601 1.00 59.16 110 SER E O 1
ATOM 8915 N N . THR E 1 112 ? 13.401 64.011 17.507 1.00 57.36 111 THR E N 1
ATOM 8916 C CA . THR E 1 112 ? 12.843 64.391 16.206 1.00 57.25 111 THR E CA 1
ATOM 8917 C C . THR E 1 112 ? 11.318 64.410 16.197 1.00 56.38 111 THR E C 1
ATOM 8918 O O . THR E 1 112 ? 10.683 65.329 15.664 1.00 56.57 111 THR E O 1
ATOM 8922 N N . PHE E 1 113 ? 10.737 63.374 16.776 1.00 54.53 112 PHE E N 1
ATOM 8923 C CA . PHE E 1 113 ? 9.305 63.210 16.752 1.00 52.75 112 PHE E CA 1
ATOM 8924 C C . PHE E 1 113 ? 8.634 64.305 17.575 1.00 53.42 112 PHE E C 1
ATOM 8925 O O . PHE E 1 113 ? 7.611 64.855 17.161 1.00 53.01 112 PHE E O 1
ATOM 8933 N N . LEU E 1 114 ? 9.229 64.636 18.721 1.00 53.01 113 LEU E N 1
ATOM 8934 C CA . LEU E 1 114 ? 8.718 65.700 19.576 1.00 52.75 113 LEU E CA 1
ATOM 8935 C C . LEU E 1 114 ? 8.761 67.069 18.873 1.00 54.48 113 LEU E C 1
ATOM 8936 O O . LEU E 1 114 ? 7.818 67.862 18.981 1.00 53.98 113 LEU E O 1
ATOM 8941 N N . ARG E 1 115 ? 9.834 67.334 18.137 1.00 55.30 114 ARG E N 1
ATOM 8942 C CA . ARG E 1 115 ? 9.911 68.553 17.332 1.00 56.57 114 ARG E CA 1
ATOM 8943 C C . ARG E 1 115 ? 8.837 68.553 16.265 1.00 56.39 114 ARG E C 1
ATOM 8944 O O . ARG E 1 115 ? 8.192 69.576 16.010 1.00 56.15 114 ARG E O 1
ATOM 8952 N N . GLU E 1 116 ? 8.644 67.401 15.636 1.00 56.83 115 GLU E N 1
ATOM 8953 C CA . GLU E 1 116 ? 7.625 67.281 14.607 1.00 59.10 115 GLU E CA 1
ATOM 8954 C C . GLU E 1 116 ? 6.249 67.608 15.194 1.00 56.64 115 GLU E C 1
ATOM 8955 O O . GLU E 1 116 ? 5.457 68.299 14.571 1.00 56.34 115 GLU E O 1
ATOM 8961 N N . LEU E 1 117 ? 5.991 67.133 16.407 1.00 55.27 116 LEU E N 1
ATOM 8962 C CA . LEU E 1 117 ? 4.708 67.359 17.064 1.00 54.94 116 LEU E CA 1
ATOM 8963 C C . LEU E 1 117 ? 4.523 68.839 17.406 1.00 55.44 116 LEU E C 1
ATOM 8964 O O . LEU E 1 117 ? 3.427 69.396 17.278 1.00 54.93 116 LEU E O 1
ATOM 8969 N N . LYS E 1 118 ? 5.605 69.473 17.834 1.00 56.48 117 LYS E N 1
ATOM 8970 C CA . LYS E 1 118 ? 5.589 70.897 18.119 1.00 57.01 117 LYS E CA 1
ATOM 8971 C C . LYS E 1 118 ? 5.220 71.712 16.857 1.00 58.27 117 LYS E C 1
ATOM 8972 O O . LYS E 1 118 ? 4.337 72.577 16.919 1.00 56.59 117 LYS E O 1
ATOM 8978 N N . GLU E 1 119 ? 5.866 71.410 15.724 1.00 59.75 118 GLU E N 1
ATOM 8979 C CA . GLU E 1 119 ? 5.604 72.106 14.441 1.00 60.84 118 GLU E CA 1
ATOM 8980 C C . GLU E 1 119 ? 4.198 71.839 13.867 1.00 60.79 118 GLU E C 1
ATOM 8981 O O . GLU E 1 119 ? 3.616 72.696 13.196 1.00 60.86 118 GLU E O 1
ATOM 8984 N N . ILE E 1 120 ? 3.661 70.653 14.129 1.00 59.78 119 ILE E N 1
ATOM 8985 C CA . ILE E 1 120 ? 2.295 70.324 13.730 1.00 58.78 119 ILE E CA 1
ATOM 8986 C C . ILE E 1 120 ? 1.303 71.214 14.464 1.00 57.86 119 ILE E C 1
ATOM 8987 O O . ILE E 1 120 ? 0.262 71.576 13.921 1.00 59.71 119 ILE E O 1
ATOM 8992 N N . GLY E 1 121 ? 1.621 71.561 15.702 1.00 56.23 120 GLY E N 1
ATOM 8993 C CA . GLY E 1 121 ? 0.795 72.483 16.464 1.00 54.70 120 GLY E CA 1
ATOM 8994 C C . GLY E 1 121 ? 0.361 72.046 17.846 1.00 54.08 120 GLY E C 1
ATOM 8995 O O . GLY E 1 121 ? -0.372 72.782 18.507 1.00 54.64 120 GLY E O 1
ATOM 8996 N N . PHE E 1 122 ? 0.795 70.870 18.300 1.00 52.24 121 PHE E N 1
ATOM 8997 C CA . PHE E 1 122 ? 0.464 70.411 19.649 1.00 51.04 121 PHE E CA 1
ATOM 8998 C C . PHE E 1 122 ? 1.125 71.277 20.685 1.00 50.90 121 PHE E C 1
ATOM 8999 O O . PHE E 1 122 ? 2.280 71.653 20.523 1.00 50.28 121 PHE E O 1
ATOM 9007 N N . ALA E 1 123 ? 0.404 71.551 21.772 1.00 50.90 122 ALA E N 1
ATOM 9008 C CA . ALA E 1 123 ? 0.920 72.388 22.857 1.00 50.34 122 ALA E CA 1
ATOM 9009 C C . ALA E 1 123 ? 1.855 71.614 23.777 1.00 50.80 122 ALA E C 1
ATOM 9010 O O . ALA E 1 123 ? 2.632 72.199 24.520 1.00 51.57 122 ALA E O 1
ATOM 9012 N N . GLY E 1 124 ? 1.772 70.293 23.736 1.00 51.20 123 GLY E N 1
ATOM 9013 C CA . GLY E 1 124 ? 2.430 69.471 24.738 1.00 49.99 123 GLY E CA 1
ATOM 9014 C C . GLY E 1 124 ? 2.223 68.001 24.471 1.00 49.99 123 GLY E C 1
ATOM 9015 O O . GLY E 1 124 ? 1.692 67.629 23.421 1.00 50.36 123 GLY E O 1
ATOM 9016 N N . VAL E 1 125 ? 2.662 67.156 25.400 1.00 49.30 124 VAL E N 1
ATOM 9017 C CA . VAL E 1 125 ? 2.548 65.710 25.230 1.00 48.58 124 VAL E CA 1
ATOM 9018 C C . VAL E 1 125 ? 2.178 65.015 26.522 1.00 49.09 124 VAL E C 1
ATOM 9019 O O . VAL E 1 125 ? 2.300 65.584 27.607 1.00 48.22 124 VAL E O 1
ATOM 9023 N N . GLN E 1 126 ? 1.706 63.779 26.369 1.00 49.64 125 GLN E N 1
ATOM 9024 C CA . GLN E 1 126 ? 1.498 62.855 27.474 1.00 49.61 125 GLN E CA 1
ATOM 9025 C C . GLN E 1 126 ? 2.093 61.501 27.081 1.00 48.78 125 GLN E C 1
ATOM 9026 O O . GLN E 1 126 ? 2.150 61.165 25.898 1.00 46.03 125 GLN E O 1
ATOM 9032 N N . ASN E 1 127 ? 2.557 60.734 28.064 1.00 48.99 126 ASN E N 1
ATOM 9033 C CA . ASN E 1 127 ? 3.020 59.378 27.783 1.00 49.84 126 ASN E CA 1
ATOM 9034 C C . ASN E 1 127 ? 1.826 58.439 27.658 1.00 50.04 126 ASN E C 1
ATOM 9035 O O . ASN E 1 127 ? 1.332 57.919 28.646 1.00 46.75 126 ASN E O 1
ATOM 9040 N N . PHE E 1 128 ? 1.343 58.273 26.433 1.00 48.84 127 PHE E N 1
ATOM 9041 C CA . PHE E 1 128 ? 0.316 57.301 26.166 1.00 50.95 127 PHE E CA 1
ATOM 9042 C C . PHE E 1 128 ? 0.366 56.816 24.722 1.00 50.38 127 PHE E C 1
ATOM 9043 O O . PHE E 1 128 ? 0.453 57.633 23.816 1.00 52.70 127 PHE E O 1
ATOM 9051 N N . PRO E 1 129 ? 0.299 55.485 24.493 1.00 51.07 128 PRO E N 1
ATOM 9052 C CA . PRO E 1 129 ? 0.180 54.371 25.435 1.00 51.55 128 PRO E CA 1
ATOM 9053 C C . PRO E 1 129 ? 1.324 54.318 26.418 1.00 50.73 128 PRO E C 1
ATOM 9054 O O . PRO E 1 129 ? 2.421 54.775 26.109 1.00 49.70 128 PRO E O 1
ATOM 9058 N N . THR E 1 130 ? 1.050 53.747 27.586 1.00 49.44 129 THR E N 1
ATOM 9059 C CA . THR E 1 130 ? 2.012 53.692 28.661 1.00 48.95 129 THR E CA 1
ATOM 9060 C C . THR E 1 130 ? 2.124 52.281 29.194 1.00 49.34 129 THR E C 1
ATOM 9061 O O . THR E 1 130 ? 1.122 51.652 29.514 1.00 48.98 129 THR E O 1
ATOM 9065 N N . VAL E 1 131 ? 3.353 51.789 29.305 1.00 49.77 130 VAL E N 1
ATOM 9066 C CA . VAL E 1 131 ? 3.588 50.503 29.940 1.00 48.64 130 VAL E CA 1
ATOM 9067 C C . VAL E 1 131 ? 3.236 50.515 31.439 1.00 48.34 130 VAL E C 1
ATOM 9068 O O . VAL E 1 131 ? 3.142 49.465 32.056 1.00 48.06 130 VAL E O 1
ATOM 9072 N N . GLY E 1 132 ? 3.017 51.693 32.018 1.00 48.98 131 GLY E N 1
ATOM 9073 C CA . GLY E 1 132 ? 2.553 51.791 33.399 1.00 47.99 131 GLY E CA 1
ATOM 9074 C C . GLY E 1 132 ? 1.207 51.126 33.674 1.00 48.76 131 GLY E C 1
ATOM 9075 O O . GLY E 1 132 ? 0.884 50.799 34.826 1.00 46.93 131 GLY E O 1
ATOM 9076 N N . LEU E 1 133 ? 0.411 50.935 32.628 1.00 48.49 132 LEU E N 1
ATOM 9077 C CA . LEU E 1 133 ? -0.844 50.183 32.740 1.00 48.90 132 LEU E CA 1
ATOM 9078 C C . LEU E 1 133 ? -0.648 48.658 32.732 1.00 48.57 132 LEU E C 1
ATOM 9079 O O . LEU E 1 133 ? -1.579 47.908 33.013 1.00 50.18 132 LEU E O 1
ATOM 9084 N N . ILE E 1 134 ? 0.553 48.210 32.387 1.00 48.00 133 ILE E N 1
ATOM 9085 C CA . ILE E 1 134 ? 0.854 46.793 32.243 1.00 46.77 133 ILE E CA 1
ATOM 9086 C C . ILE E 1 134 ? 1.466 46.312 33.559 1.00 48.24 133 ILE E C 1
ATOM 9087 O O . ILE E 1 134 ? 2.286 46.992 34.152 1.00 48.06 133 ILE E O 1
ATOM 9092 N N . ASP E 1 135 ? 1.038 45.151 34.040 1.00 50.23 134 ASP E N 1
ATOM 9093 C CA . ASP E 1 135 ? 1.602 44.578 35.247 1.00 49.85 134 ASP E CA 1
ATOM 9094 C C . ASP E 1 135 ? 2.128 43.135 35.031 1.00 50.26 134 ASP E C 1
ATOM 9095 O O . ASP E 1 135 ? 2.300 42.671 33.885 1.00 48.39 134 ASP E O 1
ATOM 9100 N N . GLY E 1 136 ? 2.448 42.465 36.137 1.00 49.02 135 GLY E N 1
ATOM 9101 C CA . GLY E 1 136 ? 2.841 41.063 36.110 1.00 50.60 135 GLY E CA 1
ATOM 9102 C C . GLY E 1 136 ? 4.239 40.789 35.590 1.00 49.95 135 GLY E C 1
ATOM 9103 O O . GLY E 1 136 ? 5.081 41.686 35.512 1.00 49.95 135 GLY E O 1
ATOM 9104 N N . LEU E 1 137 ? 4.481 39.531 35.247 1.00 49.18 136 LEU E N 1
ATOM 9105 C CA . LEU E 1 137 ? 5.751 39.125 34.664 1.00 49.76 136 LEU E CA 1
ATOM 9106 C C . LEU E 1 137 ? 5.907 39.713 33.260 1.00 49.33 136 LEU E C 1
ATOM 9107 O O . LEU E 1 137 ? 7.024 39.967 32.814 1.00 49.55 136 LEU E O 1
ATOM 9110 N N . PHE E 1 138 ? 4.792 39.951 32.577 1.00 47.03 137 PHE E N 1
ATOM 9111 C CA . PHE E 1 138 ? 4.829 40.578 31.263 1.00 47.00 137 PHE E CA 1
ATOM 9112 C C . PHE E 1 138 ? 5.433 41.989 31.361 1.00 46.98 137 PHE E C 1
ATOM 9113 O O . PHE E 1 138 ? 6.334 42.331 30.607 1.00 47.85 137 PHE E O 1
ATOM 9121 N N . ARG E 1 139 ? 4.947 42.791 32.304 1.00 47.93 138 ARG E N 1
ATOM 9122 C CA . ARG E 1 139 ? 5.551 44.108 32.601 1.00 48.23 138 ARG E CA 1
ATOM 9123 C C . ARG E 1 139 ? 7.052 44.015 32.915 1.00 49.65 138 ARG E C 1
ATOM 9124 O O . ARG E 1 139 ? 7.838 44.813 32.407 1.00 49.66 138 ARG E O 1
ATOM 9132 N N . GLN E 1 140 ? 7.436 43.055 33.754 1.00 49.64 139 GLN E N 1
ATOM 9133 C CA . GLN E 1 140 ? 8.836 42.859 34.111 1.00 52.03 139 GLN E CA 1
ATOM 9134 C C . GLN E 1 140 ? 9.683 42.582 32.873 1.00 51.24 139 GLN E C 1
ATOM 9135 O O . GLN E 1 140 ? 10.742 43.176 32.717 1.00 52.03 139 GLN E O 1
ATOM 9141 N N . ASN E 1 141 ? 9.219 41.693 31.997 1.00 50.87 140 ASN E N 1
ATOM 9142 C CA . ASN E 1 141 ? 9.957 41.362 30.765 1.00 50.76 140 ASN E CA 1
ATOM 9143 C C . ASN E 1 141 ? 10.103 42.559 29.852 1.00 49.01 140 ASN E C 1
ATOM 9144 O O . ASN E 1 141 ? 11.141 42.740 29.226 1.00 48.25 140 ASN E O 1
ATOM 9149 N N . LEU E 1 142 ? 9.053 43.370 29.771 1.00 48.81 141 LEU E N 1
ATOM 9150 C CA . LEU E 1 142 ? 9.091 44.572 28.972 1.00 49.04 141 LEU E CA 1
ATOM 9151 C C . LEU E 1 142 ? 10.167 45.514 29.501 1.00 49.62 141 LEU E C 1
ATOM 9152 O O . LEU E 1 142 ? 10.965 46.048 28.734 1.00 48.06 141 LEU E O 1
ATOM 9157 N N . GLU E 1 143 ? 10.174 45.717 30.816 1.00 50.67 142 GLU E N 1
ATOM 9158 C CA . GLU E 1 143 ? 11.161 46.578 31.467 1.00 51.11 142 GLU E CA 1
ATOM 9159 C C . GLU E 1 143 ? 12.574 46.050 31.236 1.00 52.05 142 GLU E C 1
ATOM 9160 O O . GLU E 1 143 ? 13.506 46.826 31.073 1.00 52.98 142 GLU E O 1
ATOM 9166 N N . GLU E 1 144 ? 12.722 44.731 31.202 1.00 52.27 143 GLU E N 1
ATOM 9167 C CA . GLU E 1 144 ? 14.022 44.115 31.011 1.00 53.91 143 GLU E CA 1
ATOM 9168 C C . GLU E 1 144 ? 14.508 44.099 29.573 1.00 54.33 143 GLU E C 1
ATOM 9169 O O . GLU E 1 144 ? 15.689 43.845 29.344 1.00 53.98 143 GLU E O 1
ATOM 9175 N N . THR E 1 145 ? 13.615 44.341 28.608 1.00 53.55 144 THR E N 1
ATOM 9176 C CA . THR E 1 145 ? 13.970 44.231 27.191 1.00 52.08 144 THR E CA 1
ATOM 9177 C C . THR E 1 145 ? 13.759 45.516 26.421 1.00 52.28 144 THR E C 1
ATOM 9178 O O . THR E 1 145 ? 13.473 45.493 25.237 1.00 55.14 144 THR E O 1
ATOM 9182 N N . GLY E 1 146 ? 13.904 46.651 27.085 1.00 52.45 145 GLY E N 1
ATOM 9183 C CA . GLY E 1 146 ? 13.983 47.928 26.372 1.00 51.58 145 GLY E CA 1
ATOM 9184 C C . GLY E 1 146 ? 12.669 48.614 26.133 1.00 51.05 145 GLY E C 1
ATOM 9185 O O . GLY E 1 146 ? 12.575 49.497 25.274 1.00 50.39 145 GLY E O 1
ATOM 9194 N N . SER E 1 148 ? 10.607 50.128 28.815 1.00 49.26 147 SER E N 1
ATOM 9195 C CA . SER E 1 148 ? 10.408 50.504 30.204 1.00 49.98 147 SER E CA 1
ATOM 9196 C C . SER E 1 148 ? 9.749 51.862 30.381 1.00 49.49 147 SER E C 1
ATOM 9197 O O . SER E 1 148 ? 9.813 52.734 29.497 1.00 50.77 147 SER E O 1
ATOM 9200 N N . TYR E 1 149 ? 9.147 52.043 31.552 1.00 49.47 148 TYR E N 1
ATOM 9201 C CA . TYR E 1 149 ? 8.585 53.339 31.945 1.00 50.14 148 TYR E CA 1
ATOM 9202 C C . TYR E 1 149 ? 9.664 54.429 32.021 1.00 50.02 148 TYR E C 1
ATOM 9203 O O . TYR E 1 149 ? 9.375 55.597 31.791 1.00 50.90 148 TYR E O 1
ATOM 9212 N N . ALA E 1 150 ? 10.898 54.038 32.346 1.00 50.39 149 ALA E N 1
ATOM 9213 C CA . ALA E 1 150 ? 12.060 54.945 32.303 1.00 49.77 149 ALA E CA 1
ATOM 9214 C C . ALA E 1 150 ? 12.210 55.664 30.971 1.00 49.69 149 ALA E C 1
ATOM 9215 O O . ALA E 1 150 ? 12.639 56.810 30.924 1.00 50.37 149 ALA E O 1
ATOM 9217 N N . GLN E 1 151 ? 11.895 54.970 29.889 1.00 50.17 150 GLN E N 1
ATOM 9218 C CA . GLN E 1 151 ? 11.975 55.555 28.560 1.00 51.48 150 GLN E CA 1
ATOM 9219 C C . GLN E 1 151 ? 10.879 56.565 28.346 1.00 50.18 150 GLN E C 1
ATOM 9220 O O . GLN E 1 151 ? 11.074 57.525 27.609 1.00 51.35 150 GLN E O 1
ATOM 9226 N N . GLU E 1 152 ? 9.722 56.339 28.960 1.00 49.82 151 GLU E N 1
ATOM 9227 C CA . GLU E 1 152 ? 8.642 57.331 28.936 1.00 49.55 151 GLU E CA 1
ATOM 9228 C C . GLU E 1 152 ? 9.079 58.580 29.696 1.00 48.53 151 GLU E C 1
ATOM 9229 O O . GLU E 1 152 ? 8.830 59.702 29.255 1.00 47.74 151 GLU E O 1
ATOM 9235 N N . VAL E 1 153 ? 9.727 58.373 30.840 1.00 49.08 152 VAL E N 1
ATOM 9236 C CA . VAL E 1 153 ? 10.209 59.477 31.667 1.00 48.20 152 VAL E CA 1
ATOM 9237 C C . VAL E 1 153 ? 11.198 60.338 30.878 1.00 50.11 152 VAL E C 1
ATOM 9238 O O . VAL E 1 153 ? 11.063 61.570 30.841 1.00 49.67 152 VAL E O 1
ATOM 9242 N N . GLU E 1 154 ? 12.151 59.687 30.208 1.00 51.37 153 GLU E N 1
ATOM 9243 C CA . GLU E 1 154 ? 13.102 60.380 29.343 1.00 51.68 153 GLU E CA 1
ATOM 9244 C C . GLU E 1 154 ? 12.382 61.170 28.253 1.00 51.61 153 GLU E C 1
ATOM 9245 O O . GLU E 1 154 ? 12.708 62.332 28.011 1.00 52.35 153 GLU E O 1
ATOM 9259 N N . ILE E 1 156 ? 9.418 62.437 28.326 1.00 51.17 155 ILE E N 1
ATOM 9260 C CA . ILE E 1 156 ? 8.864 63.631 28.955 1.00 51.35 155 ILE E CA 1
ATOM 9261 C C . ILE E 1 156 ? 9.968 64.681 29.189 1.00 52.23 155 ILE E C 1
ATOM 9262 O O . ILE E 1 156 ? 9.774 65.866 28.867 1.00 53.00 155 ILE E O 1
ATOM 9267 N N . ALA E 1 157 ? 11.119 64.247 29.713 1.00 50.98 156 ALA E N 1
ATOM 9268 C CA . ALA E 1 157 ? 12.257 65.145 29.927 1.00 50.17 156 ALA E CA 1
ATOM 9269 C C . ALA E 1 157 ? 12.667 65.893 28.656 1.00 51.93 156 ALA E C 1
ATOM 9270 O O . ALA E 1 157 ? 12.845 67.106 28.681 1.00 53.27 156 ALA E O 1
ATOM 9272 N N . GLU E 1 158 ? 12.807 65.175 27.543 1.00 52.97 157 GLU E N 1
ATOM 9273 C CA . GLU E 1 158 ? 13.161 65.801 26.271 1.00 55.51 157 GLU E CA 1
ATOM 9274 C C . GLU E 1 158 ? 12.091 66.764 25.805 1.00 54.35 157 GLU E C 1
ATOM 9275 O O . GLU E 1 158 ? 12.413 67.823 25.258 1.00 54.77 157 GLU E O 1
ATOM 9281 N N . ALA E 1 159 ? 10.824 66.384 25.988 1.00 53.62 158 ALA E N 1
ATOM 9282 C CA . ALA E 1 159 ? 9.693 67.259 25.650 1.00 53.12 158 ALA E CA 1
ATOM 9283 C C . ALA E 1 159 ? 9.756 68.569 26.444 1.00 53.48 158 ALA E C 1
ATOM 9284 O O . ALA E 1 159 ? 9.543 69.650 25.887 1.00 52.63 158 ALA E O 1
ATOM 9286 N N . HIS E 1 160 ? 10.053 68.456 27.743 1.00 53.63 159 HIS E N 1
ATOM 9287 C CA . HIS E 1 160 ? 10.206 69.618 28.616 1.00 54.39 159 HIS E CA 1
ATOM 9288 C C . HIS E 1 160 ? 11.299 70.540 28.092 1.00 55.58 159 HIS E C 1
ATOM 9289 O O . HIS E 1 160 ? 11.060 71.730 27.860 1.00 55.33 159 HIS E O 1
ATOM 9296 N N . LYS E 1 161 ? 12.487 69.980 27.883 1.00 56.62 160 LYS E N 1
ATOM 9297 C CA . LYS E 1 161 ? 13.594 70.711 27.246 1.00 57.62 160 LYS E CA 1
ATOM 9298 C C . LYS E 1 161 ? 13.205 71.394 25.927 1.00 56.11 160 LYS E C 1
ATOM 9299 O O . LYS E 1 161 ? 13.778 72.422 25.584 1.00 56.62 160 LYS E O 1
ATOM 9305 N N . LEU E 1 162 ? 12.233 70.839 25.201 1.00 55.02 161 LEU E N 1
ATOM 9306 C CA . LEU E 1 162 ? 11.661 71.507 24.023 1.00 53.94 161 LEU E CA 1
ATOM 9307 C C . LEU E 1 162 ? 10.574 72.560 24.330 1.00 54.07 161 LEU E C 1
ATOM 9308 O O . LEU E 1 162 ? 9.941 73.095 23.418 1.00 53.64 161 LEU E O 1
ATOM 9313 N N . ASP E 1 163 ? 10.383 72.865 25.612 1.00 54.98 162 ASP E N 1
ATOM 9314 C CA . ASP E 1 163 ? 9.326 73.767 26.094 1.00 55.08 162 ASP E CA 1
ATOM 9315 C C . ASP E 1 163 ? 7.924 73.379 25.632 1.00 54.65 162 ASP E C 1
ATOM 9316 O O . ASP E 1 163 ? 7.091 74.242 25.351 1.00 54.91 162 ASP E O 1
ATOM 9321 N N . LEU E 1 164 ? 7.677 72.073 25.555 1.00 54.03 163 LEU E N 1
ATOM 9322 C CA . LEU E 1 164 ? 6.341 71.552 25.352 1.00 52.35 163 LEU E CA 1
ATOM 9323 C C . LEU E 1 164 ? 5.727 71.378 26.732 1.00 51.31 163 LEU E C 1
ATOM 9324 O O . LEU E 1 164 ? 6.436 71.098 27.695 1.00 51.43 163 LEU E O 1
ATOM 9329 N N . LEU E 1 165 ? 4.416 71.553 26.836 1.00 50.97 164 LEU E N 1
ATOM 9330 C CA . LEU E 1 165 ? 3.709 71.216 28.073 1.00 49.84 164 LEU E CA 1
ATOM 9331 C C . LEU E 1 165 ? 3.739 69.696 28.245 1.00 49.19 164 LEU E C 1
ATOM 9332 O O . LEU E 1 165 ? 3.549 68.947 27.286 1.00 48.12 164 LEU E O 1
ATOM 9337 N N . THR E 1 166 ? 3.999 69.249 29.468 1.00 49.28 165 THR E N 1
ATOM 9338 C CA . THR E 1 166 ? 4.016 67.830 29.780 1.00 49.88 165 THR E CA 1
ATOM 9339 C C . THR E 1 166 ? 3.024 67.502 30.910 1.00 49.14 165 THR E C 1
ATOM 9340 O O . THR E 1 166 ? 3.089 68.073 31.994 1.00 49.50 165 THR E O 1
ATOM 9344 N N . THR E 1 167 ? 2.107 66.580 30.621 1.00 49.24 166 THR E N 1
ATOM 9345 C CA . THR E 1 167 ? 1.086 66.129 31.569 1.00 49.41 166 THR E CA 1
ATOM 9346 C C . THR E 1 167 ? 1.115 64.592 31.705 1.00 48.49 166 THR E C 1
ATOM 9347 O O . THR E 1 167 ? 0.134 63.929 31.411 1.00 47.46 166 THR E O 1
ATOM 9351 N N . PRO E 1 168 ? 2.255 64.025 32.144 1.00 48.74 167 PRO E N 1
ATOM 9352 C CA . PRO E 1 168 ? 2.452 62.571 32.243 1.00 50.30 167 PRO E CA 1
ATOM 9353 C C . PRO E 1 168 ? 1.599 61.776 33.251 1.00 49.58 167 PRO E C 1
ATOM 9354 O O . PRO E 1 168 ? 1.336 62.225 34.366 1.00 49.52 167 PRO E O 1
ATOM 9358 N N . TYR E 1 169 ? 1.209 60.578 32.838 1.00 49.80 168 TYR E N 1
ATOM 9359 C CA . TYR E 1 169 ? 0.556 59.623 33.718 1.00 49.92 168 TYR E CA 1
ATOM 9360 C C . TYR E 1 169 ? 1.592 59.027 34.657 1.00 49.97 168 TYR E C 1
ATOM 9361 O O . TYR E 1 169 ? 2.654 58.592 34.212 1.00 51.37 168 TYR E O 1
ATOM 9370 N N . VAL E 1 170 ? 1.266 58.967 35.942 1.00 49.79 169 VAL E N 1
ATOM 9371 C CA . VAL E 1 170 ? 2.129 58.349 36.955 1.00 48.61 169 VAL E CA 1
ATOM 9372 C C . VAL E 1 170 ? 1.300 57.360 37.759 1.00 48.44 169 VAL E C 1
ATOM 9373 O O . VAL E 1 170 ? 0.107 57.568 37.943 1.00 48.36 169 VAL E O 1
ATOM 9377 N N . PHE E 1 171 ? 1.911 56.262 38.192 1.00 48.20 170 PHE E N 1
ATOM 9378 C CA . PHE E 1 171 ? 1.151 55.186 38.830 1.00 47.99 170 PHE E CA 1
ATOM 9379 C C . PHE E 1 171 ? 1.613 54.879 40.256 1.00 47.51 170 PHE E C 1
ATOM 9380 O O . PHE E 1 171 ? 1.094 53.981 40.900 1.00 46.18 170 PHE E O 1
ATOM 9388 N N . SER E 1 172 ? 2.583 55.644 40.737 1.00 48.60 171 SER E N 1
ATOM 9389 C CA . SER E 1 172 ? 3.209 55.412 42.025 1.00 48.70 171 SER E CA 1
ATOM 9390 C C . SER E 1 172 ? 3.947 56.702 42.417 1.00 49.69 171 SER E C 1
ATOM 9391 O O . SER E 1 172 ? 4.183 57.561 41.552 1.00 50.25 171 SER E O 1
ATOM 9394 N N . PRO E 1 173 ? 4.307 56.851 43.705 1.00 49.91 172 PRO E N 1
ATOM 9395 C CA . PRO E 1 173 ? 5.164 57.960 44.158 1.00 50.68 172 PRO E CA 1
ATOM 9396 C C . PRO E 1 173 ? 6.500 58.004 43.423 1.00 51.83 172 PRO E C 1
ATOM 9397 O O . PRO E 1 173 ? 6.998 59.093 43.073 1.00 52.72 172 PRO E O 1
ATOM 9401 N N . GLU E 1 174 ? 7.057 56.818 43.189 1.00 51.77 173 GLU E N 1
ATOM 9402 C CA . GLU E 1 174 ? 8.331 56.662 42.495 1.00 52.89 173 GLU E CA 1
ATOM 9403 C C . GLU E 1 174 ? 8.263 57.242 41.085 1.00 52.00 173 GLU E C 1
ATOM 9404 O O . GLU E 1 174 ? 9.185 57.948 40.643 1.00 52.11 173 GLU E O 1
ATOM 9410 N N . ASP E 1 175 ? 7.155 56.961 40.403 1.00 51.61 174 ASP E N 1
ATOM 9411 C CA . ASP E 1 175 ? 6.861 57.570 39.103 1.00 51.45 174 ASP E CA 1
ATOM 9412 C C . ASP E 1 175 ? 6.663 59.070 39.228 1.00 51.23 174 ASP E C 1
ATOM 9413 O O . ASP E 1 175 ? 7.142 59.847 38.382 1.00 51.62 174 ASP E O 1
ATOM 9418 N N . ALA E 1 176 ? 5.928 59.469 40.267 1.00 50.43 175 ALA E N 1
ATOM 9419 C CA . ALA E 1 176 ? 5.660 60.891 40.552 1.00 49.35 175 ALA E CA 1
ATOM 9420 C C . ALA E 1 176 ? 6.956 61.688 40.682 1.00 49.98 175 ALA E C 1
ATOM 9421 O O . ALA E 1 176 ? 7.086 62.772 40.103 1.00 49.88 175 ALA E O 1
ATOM 9423 N N . VAL E 1 177 ? 7.922 61.143 41.421 1.00 50.45 176 VAL E N 1
ATOM 9424 C CA . VAL E 1 177 ? 9.235 61.782 41.539 1.00 50.68 176 VAL E CA 1
ATOM 9425 C C . VAL E 1 177 ? 9.932 61.900 40.177 1.00 51.17 176 VAL E C 1
ATOM 9426 O O . VAL E 1 177 ? 10.269 63.010 39.735 1.00 50.93 176 VAL E O 1
ATOM 9430 N N . ALA E 1 178 ? 10.130 60.748 39.525 1.00 50.56 177 ALA E N 1
ATOM 9431 C CA . ALA E 1 178 ? 10.863 60.667 38.256 1.00 49.66 177 ALA E CA 1
ATOM 9432 C C . ALA E 1 178 ? 10.358 61.659 37.214 1.00 49.44 177 ALA E C 1
ATOM 9433 O O . ALA E 1 178 ? 11.155 62.222 36.444 1.00 49.78 177 ALA E O 1
ATOM 9443 N N . ALA E 1 180 ? 8.455 64.410 38.057 1.00 50.28 179 ALA E N 1
ATOM 9444 C CA . ALA E 1 180 ? 8.698 65.727 38.632 1.00 51.40 179 ALA E CA 1
ATOM 9445 C C . ALA E 1 180 ? 10.089 66.172 38.209 1.00 51.38 179 ALA E C 1
ATOM 9446 O O . ALA E 1 180 ? 10.254 67.227 37.603 1.00 52.50 179 ALA E O 1
ATOM 9448 N N . LYS E 1 181 ? 11.081 65.338 38.494 1.00 51.95 180 LYS E N 1
ATOM 9449 C CA . LYS E 1 181 ? 12.460 65.627 38.115 1.00 52.20 180 LYS E CA 1
ATOM 9450 C C . LYS E 1 181 ? 12.621 65.860 36.622 1.00 52.67 180 LYS E C 1
ATOM 9451 O O . LYS E 1 181 ? 13.505 66.613 36.215 1.00 52.87 180 LYS E O 1
ATOM 9457 N N . ALA E 1 182 ? 11.779 65.214 35.812 1.00 51.70 181 ALA E N 1
ATOM 9458 C CA . ALA E 1 182 ? 11.788 65.391 34.352 1.00 51.36 181 ALA E CA 1
ATOM 9459 C C . ALA E 1 182 ? 11.299 66.777 33.890 1.00 52.11 181 ALA E C 1
ATOM 9460 O O . ALA E 1 182 ? 11.531 67.173 32.740 1.00 52.45 181 ALA E O 1
ATOM 9462 N N . GLY E 1 183 ? 10.606 67.500 34.772 1.00 52.12 182 GLY E N 1
ATOM 9463 C CA . GLY E 1 183 ? 10.067 68.832 34.462 1.00 52.04 182 GLY E CA 1
ATOM 9464 C C . GLY E 1 183 ? 8.607 68.801 34.052 1.00 52.03 182 GLY E C 1
ATOM 9465 O O . GLY E 1 183 ? 8.151 69.655 33.290 1.00 51.82 182 GLY E O 1
ATOM 9466 N N . ALA E 1 184 ? 7.871 67.810 34.549 1.00 52.26 183 ALA E N 1
ATOM 9467 C CA . ALA E 1 184 ? 6.444 67.692 34.251 1.00 52.78 183 ALA E CA 1
ATOM 9468 C C . ALA E 1 184 ? 5.691 68.891 34.844 1.00 53.45 183 ALA E C 1
ATOM 9469 O O . ALA E 1 184 ? 5.830 69.221 36.030 1.00 52.90 183 ALA E O 1
ATOM 9471 N N . ASP E 1 185 ? 4.899 69.540 34.000 1.00 53.83 184 ASP E N 1
ATOM 9472 C CA . ASP E 1 185 ? 4.051 70.651 34.432 1.00 53.83 184 ASP E CA 1
ATOM 9473 C C . ASP E 1 185 ? 2.828 70.117 35.202 1.00 53.28 184 ASP E C 1
ATOM 9474 O O . ASP E 1 185 ? 2.444 70.675 36.235 1.00 52.74 184 ASP E O 1
ATOM 9479 N N . ILE E 1 186 ? 2.250 69.016 34.710 1.00 53.47 185 ILE E N 1
ATOM 9480 C CA . ILE E 1 186 ? 1.100 68.367 35.358 1.00 52.13 185 ILE E CA 1
ATOM 9481 C C . ILE E 1 186 ? 1.393 66.871 35.549 1.00 52.22 185 ILE E C 1
ATOM 9482 O O . ILE E 1 186 ? 2.027 66.246 34.707 1.00 52.27 185 ILE E O 1
ATOM 9487 N N . LEU E 1 187 ? 0.959 66.311 36.673 1.00 51.95 186 LEU E N 1
ATOM 9488 C CA . LEU E 1 187 ? 1.006 64.864 36.886 1.00 51.39 186 LEU E CA 1
ATOM 9489 C C . LEU E 1 187 ? -0.418 64.328 36.957 1.00 50.64 186 LEU E C 1
ATOM 9490 O O . LEU E 1 187 ? -1.202 64.760 37.805 1.00 51.66 186 LEU E O 1
ATOM 9495 N N . VAL E 1 188 ? -0.755 63.403 36.068 1.00 49.81 187 VAL E N 1
ATOM 9496 C CA . VAL E 1 188 ? -2.038 62.718 36.127 1.00 49.93 187 VAL E CA 1
ATOM 9497 C C . VAL E 1 188 ? -1.868 61.359 36.839 1.00 50.70 187 VAL E C 1
ATOM 9498 O O . VAL E 1 188 ? -1.308 60.416 36.291 1.00 51.18 187 VAL E O 1
ATOM 9502 N N . CYS E 1 189 ? -2.339 61.281 38.080 1.00 51.90 188 CYS E N 1
ATOM 9503 C CA . CYS E 1 189 ? -2.285 60.055 38.848 1.00 50.93 188 CYS E CA 1
ATOM 9504 C C . CYS E 1 189 ? -3.283 59.101 38.252 1.00 51.30 188 CYS E C 1
ATOM 9505 O O . CYS E 1 189 ? -4.486 59.356 38.310 1.00 50.63 188 CYS E O 1
ATOM 9508 N N . HIS E 1 190 ? -2.767 58.030 37.643 1.00 51.84 189 HIS E N 1
ATOM 9509 C CA . HIS E 1 190 ? -3.582 57.050 36.925 1.00 51.99 189 HIS E CA 1
ATOM 9510 C C . HIS E 1 190 ? -3.840 55.916 37.892 1.00 52.18 189 HIS E C 1
ATOM 9511 O O . HIS E 1 190 ? -2.898 55.357 38.463 1.00 50.90 189 HIS E O 1
ATOM 9526 N N . GLY E 1 192 ? -5.640 53.073 37.139 1.00 59.92 191 GLY E N 1
ATOM 9527 C CA . GLY E 1 192 ? -5.983 51.828 36.429 1.00 62.08 191 GLY E CA 1
ATOM 9528 C C . GLY E 1 192 ? -7.113 52.085 35.438 1.00 66.13 191 GLY E C 1
ATOM 9529 O O . GLY E 1 192 ? -7.619 53.200 35.345 1.00 66.54 191 GLY E O 1
ATOM 9530 N N . LEU E 1 193 ? -7.519 51.056 34.700 1.00 71.28 192 LEU E N 1
ATOM 9531 C CA . LEU E 1 193 ? -8.651 51.161 33.754 1.00 74.13 192 LEU E CA 1
ATOM 9532 C C . LEU E 1 193 ? -9.973 51.476 34.491 1.00 76.57 192 LEU E C 1
ATOM 9533 O O . LEU E 1 193 ? -10.247 50.894 35.534 1.00 76.72 192 LEU E O 1
ATOM 9538 N N . THR E 1 194 ? -10.785 52.369 33.917 1.00 79.24 193 THR E N 1
ATOM 9539 C CA . THR E 1 194 ? -11.993 52.922 34.575 1.00 81.07 193 THR E CA 1
ATOM 9540 C C . THR E 1 194 ? -13.177 51.923 34.664 1.00 82.17 193 THR E C 1
ATOM 9541 O O . THR E 1 194 ? -13.102 50.824 34.118 1.00 83.73 193 THR E O 1
ATOM 9545 N N . THR E 1 195 ? -14.255 52.330 35.350 1.00 81.39 194 THR E N 1
ATOM 9546 C CA . THR E 1 195 ? -15.462 51.514 35.591 1.00 79.66 194 THR E CA 1
ATOM 9547 C C . THR E 1 195 ? -15.182 50.433 36.629 1.00 78.24 194 THR E C 1
ATOM 9548 O O . THR E 1 195 ? -14.294 50.589 37.471 1.00 76.19 194 THR E O 1
ATOM 9550 N N . ARG E 1 202 ? -15.693 47.232 40.386 1.00 84.36 201 ARG E N 1
ATOM 9551 C CA . ARG E 1 202 ? -15.267 46.297 41.428 1.00 84.44 201 ARG E CA 1
ATOM 9552 C C . ARG E 1 202 ? -14.203 45.308 40.922 1.00 84.62 201 ARG E C 1
ATOM 9553 O O . ARG E 1 202 ? -13.960 44.271 41.560 1.00 85.52 201 ARG E O 1
ATOM 9555 N N . SER E 1 203 ? -13.583 45.630 39.780 1.00 83.12 202 SER E N 1
ATOM 9556 C CA . SER E 1 203 ? -12.438 44.869 39.247 1.00 81.81 202 SER E CA 1
ATOM 9557 C C . SER E 1 203 ? -11.119 45.324 39.916 1.00 79.36 202 SER E C 1
ATOM 9558 O O . SER E 1 203 ? -10.358 44.488 40.425 1.00 80.07 202 SER E O 1
ATOM 9560 N N . GLY E 1 204 ? -10.881 46.643 39.932 1.00 74.20 203 GLY E N 1
ATOM 9561 C CA . GLY E 1 204 ? -9.638 47.243 40.447 1.00 70.66 203 GLY E CA 1
ATOM 9562 C C . GLY E 1 204 ? -9.763 48.023 41.751 1.00 67.73 203 GLY E C 1
ATOM 9563 O O . GLY E 1 204 ? -10.449 47.588 42.672 1.00 68.14 203 GLY E O 1
ATOM 9564 N N . LYS E 1 205 ? -9.104 49.184 41.816 1.00 63.97 204 LYS E N 1
ATOM 9565 C CA . LYS E 1 205 ? -8.834 49.900 43.084 1.00 61.36 204 LYS E CA 1
ATOM 9566 C C . LYS E 1 205 ? -10.067 50.415 43.814 1.00 58.65 204 LYS E C 1
ATOM 9567 O O . LYS E 1 205 ? -11.028 50.863 43.192 1.00 57.96 204 LYS E O 1
ATOM 9573 N N . SER E 1 206 ? -10.019 50.370 45.142 1.00 56.56 205 SER E N 1
ATOM 9574 C CA . SER E 1 206 ? -11.086 50.947 45.946 1.00 56.04 205 SER E CA 1
ATOM 9575 C C . SER E 1 206 ? -10.911 52.452 45.950 1.00 55.92 205 SER E C 1
ATOM 9576 O O . SER E 1 206 ? -9.824 52.974 45.676 1.00 55.94 205 SER E O 1
ATOM 9587 N N . ASP E 1 208 ? -10.950 54.285 48.473 1.00 52.88 207 ASP E N 1
ATOM 9588 C CA . ASP E 1 208 ? -9.988 54.507 49.556 1.00 54.12 207 ASP E CA 1
ATOM 9589 C C . ASP E 1 208 ? -8.546 54.297 49.085 1.00 53.54 207 ASP E C 1
ATOM 9590 O O . ASP E 1 208 ? -7.637 55.010 49.509 1.00 52.80 207 ASP E O 1
ATOM 9595 N N . ASP E 1 209 ? -8.334 53.304 48.227 1.00 53.37 208 ASP E N 1
ATOM 9596 C CA . ASP E 1 209 ? -7.001 53.027 47.718 1.00 53.52 208 ASP E CA 1
ATOM 9597 C C . ASP E 1 209 ? -6.537 54.192 46.873 1.00 53.37 208 ASP E C 1
ATOM 9598 O O . ASP E 1 209 ? -5.382 54.613 46.972 1.00 54.63 208 ASP E O 1
ATOM 9603 N N . CYS E 1 210 ? -7.448 54.711 46.050 1.00 52.12 209 CYS E N 1
ATOM 9604 C CA . CYS E 1 210 ? -7.166 55.876 45.227 1.00 51.88 209 CYS E CA 1
ATOM 9605 C C . CYS E 1 210 ? -6.772 57.079 46.063 1.00 50.71 209 CYS E C 1
ATOM 9606 O O . CYS E 1 210 ? -5.800 57.762 45.744 1.00 51.28 209 CYS E O 1
ATOM 9609 N N . VAL E 1 211 ? -7.518 57.337 47.132 1.00 50.22 210 VAL E N 1
ATOM 9610 C CA . VAL E 1 211 ? -7.231 58.473 48.016 1.00 49.76 210 VAL E CA 1
ATOM 9611 C C . VAL E 1 211 ? -5.800 58.376 48.562 1.00 50.57 210 VAL E C 1
ATOM 9612 O O . VAL E 1 211 ? -5.032 59.350 48.496 1.00 50.19 210 VAL E O 1
ATOM 9616 N N . SER E 1 212 ? -5.457 57.188 49.070 1.00 51.06 211 SER E N 1
ATOM 9617 C CA . SER E 1 212 ? -4.145 56.896 49.661 1.00 51.80 211 SER E CA 1
ATOM 9618 C C . SER E 1 212 ? -3.009 57.087 48.676 1.00 51.70 211 SER E C 1
ATOM 9619 O O . SER E 1 212 ? -1.999 57.724 48.996 1.00 51.75 211 SER E O 1
ATOM 9622 N N . LEU E 1 213 ? -3.177 56.515 47.486 1.00 51.32 212 LEU E N 1
ATOM 9623 C CA . LEU E 1 213 ? -2.165 56.599 46.441 1.00 51.08 212 LEU E CA 1
ATOM 9624 C C . LEU E 1 213 ? -1.998 58.029 45.964 1.00 50.77 212 LEU E C 1
ATOM 9625 O O . LEU E 1 213 ? -0.876 58.528 45.857 1.00 51.48 212 LEU E O 1
ATOM 9630 N N . ILE E 1 214 ? -3.115 58.695 45.694 1.00 50.49 213 ILE E N 1
ATOM 9631 C CA . ILE E 1 214 ? -3.053 60.042 45.170 1.00 50.09 213 ILE E CA 1
ATOM 9632 C C . ILE E 1 214 ? -2.354 60.939 46.180 1.00 51.96 213 ILE E C 1
ATOM 9633 O O . ILE E 1 214 ? -1.482 61.711 45.801 1.00 52.79 213 ILE E O 1
ATOM 9638 N N . ASN E 1 215 ? -2.700 60.822 47.463 1.00 53.24 214 ASN E N 1
ATOM 9639 C CA . ASN E 1 215 ? -2.014 61.612 48.493 1.00 53.59 214 ASN E CA 1
ATOM 9640 C C . ASN E 1 215 ? -0.522 61.278 48.568 1.00 54.15 214 ASN E C 1
ATOM 9641 O O . ASN E 1 215 ? 0.310 62.165 48.786 1.00 53.99 214 ASN E O 1
ATOM 9646 N N . GLU E 1 216 ? -0.206 59.995 48.385 1.00 54.28 215 GLU E N 1
ATOM 9647 C CA . GLU E 1 216 ? 1.174 59.495 48.412 1.00 54.49 215 GLU E CA 1
ATOM 9648 C C . GLU E 1 216 ? 1.982 60.105 47.278 1.00 53.87 215 GLU E C 1
ATOM 9649 O O . GLU E 1 216 ? 3.139 60.481 47.466 1.00 53.65 215 GLU E O 1
ATOM 9655 N N . CYS E 1 217 ? 1.365 60.189 46.100 1.00 52.95 216 CYS E N 1
ATOM 9656 C CA . CYS E 1 217 ? 1.994 60.822 44.951 1.00 52.91 216 CYS E CA 1
ATOM 9657 C C . CYS E 1 217 ? 2.159 62.322 45.137 1.00 52.55 216 CYS E C 1
ATOM 9658 O O . CYS E 1 217 ? 3.161 62.894 44.695 1.00 54.05 216 CYS E O 1
ATOM 9661 N N . ILE E 1 218 ? 1.173 62.962 45.767 1.00 51.62 217 ILE E N 1
ATOM 9662 C CA . ILE E 1 218 ? 1.233 64.398 46.019 1.00 50.88 217 ILE E CA 1
ATOM 9663 C C . ILE E 1 218 ? 2.427 64.703 46.918 1.00 51.86 217 ILE E C 1
ATOM 9664 O O . ILE E 1 218 ? 3.252 65.566 46.590 1.00 51.44 217 ILE E O 1
ATOM 9669 N N . GLU E 1 219 ? 2.531 63.977 48.033 1.00 52.97 218 GLU E N 1
ATOM 9670 C CA . GLU E 1 219 ? 3.638 64.185 48.978 1.00 54.81 218 GLU E CA 1
ATOM 9671 C C . GLU E 1 219 ? 4.969 63.958 48.267 1.00 54.96 218 GLU E C 1
ATOM 9672 O O . GLU E 1 219 ? 5.907 64.736 48.448 1.00 56.12 218 GLU E O 1
ATOM 9675 N N . ALA E 1 220 ? 5.026 62.920 47.429 1.00 54.95 219 ALA E N 1
ATOM 9676 C CA . ALA E 1 220 ? 6.235 62.589 46.661 1.00 53.85 219 ALA E CA 1
ATOM 9677 C C . ALA E 1 220 ? 6.609 63.710 45.687 1.00 53.49 219 ALA E C 1
ATOM 9678 O O . ALA E 1 220 ? 7.707 64.276 45.764 1.00 54.00 219 ALA E O 1
ATOM 9680 N N . ALA E 1 221 ? 5.687 64.028 44.781 1.00 52.54 220 ALA E N 1
ATOM 9681 C CA . ALA E 1 221 ? 5.847 65.151 43.861 1.00 53.17 220 ALA E CA 1
ATOM 9682 C C . ALA E 1 221 ? 6.425 66.388 44.554 1.00 54.35 220 ALA E C 1
ATOM 9683 O O . ALA E 1 221 ? 7.325 67.045 44.026 1.00 53.63 220 ALA E O 1
ATOM 9685 N N . ARG E 1 222 ? 5.906 66.694 45.738 1.00 55.54 221 ARG E N 1
ATOM 9686 C CA . ARG E 1 222 ? 6.288 67.908 46.447 1.00 57.97 221 ARG E CA 1
ATOM 9687 C C . ARG E 1 222 ? 7.721 67.908 46.994 1.00 58.04 221 ARG E C 1
ATOM 9688 O O . ARG E 1 222 ? 8.326 68.975 47.121 1.00 58.55 221 ARG E O 1
ATOM 9696 N N . THR E 1 223 ? 8.263 66.725 47.297 1.00 57.79 222 THR E N 1
ATOM 9697 C CA . THR E 1 223 ? 9.688 66.582 47.644 1.00 58.30 222 THR E CA 1
ATOM 9698 C C . THR E 1 223 ? 10.612 67.183 46.577 1.00 57.67 222 THR E C 1
ATOM 9699 O O . THR E 1 223 ? 11.755 67.536 46.861 1.00 57.59 222 THR E O 1
ATOM 9703 N N . ILE E 1 224 ? 10.125 67.250 45.343 1.00 57.24 223 ILE E N 1
ATOM 9704 C CA . ILE E 1 224 ? 10.887 67.816 44.244 1.00 57.52 223 ILE E CA 1
ATOM 9705 C C . ILE E 1 224 ? 10.478 69.257 44.006 1.00 58.19 223 ILE E C 1
ATOM 9706 O O . ILE E 1 224 ? 11.337 70.117 43.849 1.00 58.43 223 ILE E O 1
ATOM 9711 N N . ARG E 1 225 ? 9.171 69.514 43.991 1.00 59.48 224 ARG E N 1
ATOM 9712 C CA . ARG E 1 225 ? 8.641 70.813 43.575 1.00 61.47 224 ARG E CA 1
ATOM 9713 C C . ARG E 1 225 ? 7.213 71.051 44.099 1.00 62.79 224 ARG E C 1
ATOM 9714 O O . ARG E 1 225 ? 6.320 70.215 43.913 1.00 62.77 224 ARG E O 1
ATOM 9722 N N . ASP E 1 226 ? 7.016 72.199 44.751 1.00 64.05 225 ASP E N 1
ATOM 9723 C CA . ASP E 1 226 ? 5.762 72.512 45.454 1.00 65.91 225 ASP E CA 1
ATOM 9724 C C . ASP E 1 226 ? 4.660 73.052 44.531 1.00 64.80 225 ASP E C 1
ATOM 9725 O O . ASP E 1 226 ? 3.507 73.165 44.940 1.00 65.53 225 ASP E O 1
ATOM 9730 N N . ASP E 1 227 ? 5.017 73.394 43.298 1.00 63.80 226 ASP E N 1
ATOM 9731 C CA . ASP E 1 227 ? 4.061 73.977 42.361 1.00 63.76 226 ASP E CA 1
ATOM 9732 C C . ASP E 1 227 ? 3.692 73.029 41.215 1.00 62.08 226 ASP E C 1
ATOM 9733 O O . ASP E 1 227 ? 3.308 73.496 40.133 1.00 62.38 226 ASP E O 1
ATOM 9738 N N . ILE E 1 228 ? 3.809 71.712 41.422 1.00 59.84 227 ILE E N 1
ATOM 9739 C CA . ILE E 1 228 ? 3.326 70.775 40.400 1.00 57.89 227 ILE E CA 1
ATOM 9740 C C . ILE E 1 228 ? 1.814 70.675 40.543 1.00 55.49 227 ILE E C 1
ATOM 9741 O O . ILE E 1 228 ? 1.277 70.648 41.651 1.00 53.59 227 ILE E O 1
ATOM 9746 N N . ILE E 1 229 ? 1.146 70.662 39.397 1.00 53.96 228 ILE E N 1
ATOM 9747 C CA . ILE E 1 229 ? -0.291 70.507 39.323 1.00 52.29 228 ILE E CA 1
ATOM 9748 C C . ILE E 1 229 ? -0.586 69.010 39.245 1.00 52.24 228 ILE E C 1
ATOM 9749 O O . ILE E 1 229 ? 0.004 68.296 38.436 1.00 52.90 228 ILE E O 1
ATOM 9754 N N . ILE E 1 230 ? -1.485 68.537 40.102 1.00 52.20 229 ILE E N 1
ATOM 9755 C CA . ILE E 1 230 ? -1.793 67.113 40.196 1.00 52.60 229 ILE E CA 1
ATOM 9756 C C . ILE E 1 230 ? -3.273 66.857 39.975 1.00 51.70 229 ILE E C 1
ATOM 9757 O O . ILE E 1 230 ? -4.120 67.411 40.665 1.00 51.82 229 ILE E O 1
ATOM 9762 N N . LEU E 1 231 ? -3.558 66.012 38.996 1.00 50.43 230 LEU E N 1
ATOM 9763 C CA . LEU E 1 231 ? -4.908 65.649 38.623 1.00 50.73 230 LEU E CA 1
ATOM 9764 C C . LEU E 1 231 ? -5.078 64.145 38.799 1.00 50.58 230 LEU E C 1
ATOM 9765 O O . LEU E 1 231 ? -4.100 63.392 38.777 1.00 51.68 230 LEU E O 1
ATOM 9770 N N . SER E 1 232 ? -6.322 63.712 38.951 1.00 50.50 231 SER E N 1
ATOM 9771 C CA . SER E 1 232 ? -6.646 62.292 39.098 1.00 50.20 231 SER E CA 1
ATOM 9772 C C . SER E 1 232 ? -7.195 61.730 37.794 1.00 50.61 231 SER E C 1
ATOM 9773 O O . SER E 1 232 ? -7.742 62.474 36.979 1.00 50.14 231 SER E O 1
ATOM 9776 N N . HIS E 1 233 ? -7.059 60.416 37.607 1.00 51.62 232 HIS E N 1
ATOM 9777 C CA . HIS E 1 233 ? -7.700 59.724 36.489 1.00 51.30 232 HIS E CA 1
ATOM 9778 C C . HIS E 1 233 ? -7.930 58.228 36.758 1.00 51.81 232 HIS E C 1
ATOM 9779 O O . HIS E 1 233 ? -7.096 57.550 37.373 1.00 52.57 232 HIS E O 1
ATOM 9786 N N . GLY E 1 234 ? -9.069 57.721 36.295 1.00 51.05 233 GLY E N 1
ATOM 9787 C CA . GLY E 1 234 ? -9.249 56.274 36.137 1.00 51.89 233 GLY E CA 1
ATOM 9788 C C . GLY E 1 234 ? -9.586 55.454 37.370 1.00 52.23 233 GLY E C 1
ATOM 9789 O O . GLY E 1 234 ? -9.764 55.986 38.475 1.00 50.53 233 GLY E O 1
ATOM 9790 N N . GLY E 1 235 ? -9.667 54.136 37.166 1.00 53.09 234 GLY E N 1
ATOM 9791 C CA . GLY E 1 235 ? -10.196 53.226 38.184 1.00 53.03 234 GLY E CA 1
ATOM 9792 C C . GLY E 1 235 ? -11.635 53.606 38.485 1.00 53.67 234 GLY E C 1
ATOM 9793 O O . GLY E 1 235 ? -12.438 53.739 37.568 1.00 55.03 234 GLY E O 1
ATOM 9794 N N . PRO E 1 236 ? -11.963 53.845 39.763 1.00 53.65 235 PRO E N 1
ATOM 9795 C CA . PRO E 1 236 ? -13.341 54.119 40.138 1.00 53.18 235 PRO E CA 1
ATOM 9796 C C . PRO E 1 236 ? -13.759 55.596 39.991 1.00 54.12 235 PRO E C 1
ATOM 9797 O O . PRO E 1 236 ? -14.931 55.938 40.231 1.00 53.85 235 PRO E O 1
ATOM 9801 N N . ILE E 1 237 ? -12.823 56.462 39.605 1.00 53.71 236 ILE E N 1
ATOM 9802 C CA . ILE E 1 237 ? -13.143 57.863 39.378 1.00 53.36 236 ILE E CA 1
ATOM 9803 C C . ILE E 1 237 ? -13.803 57.935 38.001 1.00 54.75 236 ILE E C 1
ATOM 9804 O O . ILE E 1 237 ? -13.130 58.117 36.991 1.00 55.76 236 ILE E O 1
ATOM 9809 N N . ALA E 1 238 ? -15.124 57.779 37.968 1.00 54.60 237 ALA E N 1
ATOM 9810 C CA . ALA E 1 238 ? -15.851 57.550 36.710 1.00 54.84 237 ALA E CA 1
ATOM 9811 C C . ALA E 1 238 ? -16.765 58.703 36.285 1.00 54.24 237 ALA E C 1
ATOM 9812 O O . ALA E 1 238 ? -17.208 58.765 35.136 1.00 54.64 237 ALA E O 1
ATOM 9814 N N . ASN E 1 239 ? -17.052 59.614 37.205 1.00 53.97 238 ASN E N 1
ATOM 9815 C CA . ASN E 1 239 ? -18.053 60.649 36.968 1.00 53.50 238 ASN E CA 1
ATOM 9816 C C . ASN E 1 239 ? -17.812 61.921 37.802 1.00 52.57 238 ASN E C 1
ATOM 9817 O O . ASN E 1 239 ? -17.045 61.905 38.765 1.00 53.36 238 ASN E O 1
ATOM 9822 N N . PRO E 1 240 ? -18.470 63.030 37.440 1.00 51.25 239 PRO E N 1
ATOM 9823 C CA . PRO E 1 240 ? -18.187 64.260 38.158 1.00 51.27 239 PRO E CA 1
ATOM 9824 C C . PRO E 1 240 ? -18.245 64.148 39.683 1.00 51.90 239 PRO E C 1
ATOM 9825 O O . PRO E 1 240 ? -17.428 64.771 40.358 1.00 52.97 239 PRO E O 1
ATOM 9829 N N . GLU E 1 241 ? -19.169 63.350 40.226 1.00 52.41 240 GLU E N 1
ATOM 9830 C CA . GLU E 1 241 ? -19.255 63.177 41.681 1.00 52.17 240 GLU E CA 1
ATOM 9831 C C . GLU E 1 241 ? -18.058 62.417 42.250 1.00 50.91 240 GLU E C 1
ATOM 9832 O O . GLU E 1 241 ? -17.623 62.697 43.370 1.00 49.22 240 GLU E O 1
ATOM 9838 N N . ASP E 1 242 ? -17.542 61.443 41.497 1.00 50.11 241 ASP E N 1
ATOM 9839 C CA . ASP E 1 242 ? -16.366 60.702 41.944 1.00 49.79 241 ASP E CA 1
ATOM 9840 C C . ASP E 1 242 ? -15.167 61.635 41.952 1.00 49.91 241 ASP E C 1
ATOM 9841 O O . ASP E 1 242 ? -14.402 61.655 42.915 1.00 49.17 241 ASP E O 1
ATOM 9846 N N . ALA E 1 243 ? -15.018 62.417 40.878 1.00 50.34 242 ALA E N 1
ATOM 9847 C CA . ALA E 1 243 ? -13.976 63.451 40.800 1.00 50.47 242 ALA E CA 1
ATOM 9848 C C . ALA E 1 243 ? -14.103 64.437 41.963 1.00 50.33 242 ALA E C 1
ATOM 9849 O O . ALA E 1 243 ? -13.101 64.853 42.543 1.00 50.46 242 ALA E O 1
ATOM 9851 N N . ARG E 1 244 ? -15.338 64.783 42.321 1.00 50.45 243 ARG E N 1
ATOM 9852 C CA . ARG E 1 244 ? -15.574 65.689 43.427 1.00 51.93 243 ARG E CA 1
ATOM 9853 C C . ARG E 1 244 ? -15.121 65.078 44.751 1.00 50.25 243 ARG E C 1
ATOM 9854 O O . ARG E 1 244 ? -14.585 65.776 45.610 1.00 50.04 243 ARG E O 1
ATOM 9862 N N . PHE E 1 245 ? -15.324 63.775 44.922 1.00 50.02 244 PHE E N 1
ATOM 9863 C CA . PHE E 1 245 ? -14.905 63.111 46.157 1.00 48.73 244 PHE E CA 1
ATOM 9864 C C . PHE E 1 245 ? -13.382 63.104 46.307 1.00 48.64 244 PHE E C 1
ATOM 9865 O O . PHE E 1 245 ? -12.868 63.185 47.417 1.00 47.75 244 PHE E O 1
ATOM 9873 N N . ILE E 1 246 ? -12.664 63.004 45.191 1.00 49.15 245 ILE E N 1
ATOM 9874 C CA . ILE E 1 246 ? -11.202 63.064 45.225 1.00 49.40 245 ILE E CA 1
ATOM 9875 C C . ILE E 1 246 ? -10.743 64.485 45.601 1.00 49.54 245 ILE E C 1
ATOM 9876 O O . ILE E 1 246 ? -9.863 64.651 46.454 1.00 48.69 245 ILE E O 1
ATOM 9881 N N . LEU E 1 247 ? -11.363 65.504 45.006 1.00 49.94 246 LEU E N 1
ATOM 9882 C CA . LEU E 1 247 ? -11.025 66.898 45.344 1.00 49.94 246 LEU E CA 1
ATOM 9883 C C . LEU E 1 247 ? -11.278 67.189 46.811 1.00 50.52 246 LEU E C 1
ATOM 9884 O O . LEU E 1 247 ? -10.595 68.024 47.404 1.00 51.52 246 LEU E O 1
ATOM 9889 N N . ASP E 1 248 ? -12.272 66.521 47.391 1.00 50.36 247 ASP E N 1
ATOM 9890 C CA . ASP E 1 248 ? -12.593 66.708 48.802 1.00 50.77 247 ASP E CA 1
ATOM 9891 C C . ASP E 1 248 ? -11.609 65.944 49.694 1.00 50.97 247 ASP E C 1
ATOM 9892 O O . ASP E 1 248 ? -11.334 66.358 50.832 1.00 49.84 247 ASP E O 1
ATOM 9897 N N . SER E 1 249 ? -11.073 64.845 49.166 1.00 51.45 248 SER E N 1
ATOM 9898 C CA . SER E 1 249 ? -10.259 63.902 49.943 1.00 51.95 248 SER E CA 1
ATOM 9899 C C . SER E 1 249 ? -8.765 64.174 49.860 1.00 52.39 248 SER E C 1
ATOM 9900 O O . SER E 1 249 ? -8.026 63.860 50.790 1.00 52.52 248 SER E O 1
ATOM 9903 N N . CYS E 1 250 ? -8.326 64.741 48.744 1.00 52.76 249 CYS E N 1
ATOM 9904 C CA . CYS E 1 250 ? -6.906 64.964 48.501 1.00 53.62 249 CYS E CA 1
ATOM 9905 C C . CYS E 1 250 ? -6.662 66.431 48.269 1.00 53.54 249 CYS E C 1
ATOM 9906 O O . CYS E 1 250 ? -6.997 66.954 47.217 1.00 53.33 249 CYS E O 1
ATOM 9909 N N . GLN E 1 251 ? -6.076 67.094 49.252 1.00 54.89 250 GLN E N 1
ATOM 9910 C CA . GLN E 1 251 ? -5.986 68.548 49.219 1.00 56.52 250 GLN E CA 1
ATOM 9911 C C . GLN E 1 251 ? -5.140 69.043 48.056 1.00 55.43 250 GLN E C 1
ATOM 9912 O O . GLN E 1 251 ? -5.544 69.975 47.350 1.00 55.71 250 GLN E O 1
ATOM 9918 N N . GLY E 1 252 ? -3.986 68.406 47.856 1.00 54.32 251 GLY E N 1
ATOM 9919 C CA . GLY E 1 252 ? -3.032 68.825 46.819 1.00 54.43 251 GLY E CA 1
ATOM 9920 C C . GLY E 1 252 ? -3.435 68.515 45.384 1.00 53.71 251 GLY E C 1
ATOM 9921 O O . GLY E 1 252 ? -2.775 68.956 44.444 1.00 54.19 251 GLY E O 1
ATOM 9922 N N . CYS E 1 253 ? -4.509 67.745 45.224 1.00 52.98 252 CYS E N 1
ATOM 9923 C CA . CYS E 1 253 ? -5.050 67.399 43.919 1.00 51.92 252 CYS E CA 1
ATOM 9924 C C . CYS E 1 253 ? -6.009 68.487 43.450 1.00 52.18 252 CYS E C 1
ATOM 9925 O O . CYS E 1 253 ? -6.920 68.879 44.194 1.00 52.55 252 CYS E O 1
ATOM 9928 N N . HIS E 1 254 ? -5.809 68.969 42.224 1.00 51.36 253 HIS E N 1
ATOM 9929 C CA . HIS E 1 254 ? -6.539 70.135 41.728 1.00 52.19 253 HIS E CA 1
ATOM 9930 C C . HIS E 1 254 ? -7.265 69.940 40.389 1.00 50.41 253 HIS E C 1
ATOM 9931 O O . HIS E 1 254 ? -7.427 70.890 39.626 1.00 49.58 253 HIS E O 1
ATOM 9938 N N . GLY E 1 255 ? -7.740 68.729 40.118 1.00 49.12 254 GLY E N 1
ATOM 9939 C CA . GLY E 1 255 ? -8.471 68.474 38.875 1.00 49.07 254 GLY E CA 1
ATOM 9940 C C . GLY E 1 255 ? -8.565 67.022 38.446 1.00 48.77 254 GLY E C 1
ATOM 9941 O O . GLY E 1 255 ? -8.303 66.123 39.233 1.00 47.88 254 GLY E O 1
ATOM 9942 N N . PHE E 1 256 ? -8.901 66.798 37.175 1.00 48.97 255 PHE E N 1
ATOM 9943 C CA . PHE E 1 256 ? -9.265 65.466 36.708 1.00 49.36 255 PHE E CA 1
ATOM 9944 C C . PHE E 1 256 ? -9.112 65.320 35.200 1.00 49.72 255 PHE E C 1
ATOM 9945 O O . PHE E 1 256 ? -9.549 66.200 34.457 1.00 49.59 255 PHE E O 1
ATOM 9953 N N . TYR E 1 257 ? -8.512 64.206 34.756 1.00 49.84 256 TYR E N 1
ATOM 9954 C CA . TYR E 1 257 ? -8.418 63.871 33.328 1.00 50.97 256 TYR E CA 1
ATOM 9955 C C . TYR E 1 257 ? -9.408 62.746 33.023 1.00 52.06 256 TYR E C 1
ATOM 9956 O O . TYR E 1 257 ? -9.407 61.696 33.690 1.00 52.03 256 TYR E O 1
ATOM 9959 N N . GLY E 1 258 ? -10.264 62.976 32.028 1.00 52.88 257 GLY E N 1
ATOM 9960 C CA . GLY E 1 258 ? -11.216 61.963 31.559 1.00 53.45 257 GLY E CA 1
ATOM 9961 C C . GLY E 1 258 ? -11.195 61.785 30.047 1.00 54.07 257 GLY E C 1
ATOM 9962 O O . GLY E 1 258 ? -11.053 62.744 29.288 1.00 53.02 257 GLY E O 1
ATOM 9963 N N . ALA E 1 259 ? -11.347 60.545 29.600 1.00 55.97 258 ALA E N 1
ATOM 9964 C CA . ALA E 1 259 ? -11.443 60.258 28.168 1.00 56.00 258 ALA E CA 1
ATOM 9965 C C . ALA E 1 259 ? -12.762 59.521 27.919 1.00 56.37 258 ALA E C 1
ATOM 9966 O O . ALA E 1 259 ? -13.665 60.042 27.267 1.00 56.69 258 ALA E O 1
ATOM 9968 N N . SER E 1 260 ? -12.886 58.325 28.479 1.00 56.95 259 SER E N 1
ATOM 9969 C CA . SER E 1 260 ? -14.099 57.537 28.312 1.00 57.57 259 SER E CA 1
ATOM 9970 C C . SER E 1 260 ? -15.315 58.250 28.920 1.00 57.93 259 SER E C 1
ATOM 9971 O O . SER E 1 260 ? -16.422 58.248 28.346 1.00 58.01 259 SER E O 1
ATOM 9974 N N . SER E 1 261 ? -15.107 58.862 30.085 1.00 58.33 260 SER E N 1
ATOM 9975 C CA . SER E 1 261 ? -16.168 59.619 30.752 1.00 57.44 260 SER E CA 1
ATOM 9976 C C . SER E 1 261 ? -16.591 60.836 29.944 1.00 56.11 260 SER E C 1
ATOM 9977 O O . SER E 1 261 ? -17.755 61.206 29.946 1.00 57.06 260 SER E O 1
ATOM 9988 N N . GLU E 1 263 ? -16.233 61.556 26.419 1.00 54.55 262 GLU E N 1
ATOM 9989 C CA . GLU E 1 263 ? -16.735 61.417 25.047 1.00 54.86 262 GLU E CA 1
ATOM 9990 C C . GLU E 1 263 ? -17.506 60.128 24.724 1.00 53.83 262 GLU E C 1
ATOM 9991 O O . GLU E 1 263 ? -18.459 60.150 23.953 1.00 54.14 262 GLU E O 1
ATOM 9997 N N . ARG E 1 264 ? -17.094 58.997 25.274 1.00 54.73 263 ARG E N 1
ATOM 9998 C CA . ARG E 1 264 ? -17.678 57.730 24.847 1.00 55.34 263 ARG E CA 1
ATOM 9999 C C . ARG E 1 264 ? -19.096 57.559 25.409 1.00 54.85 263 ARG E C 1
ATOM 10000 O O . ARG E 1 264 ? -20.071 57.486 24.654 1.00 53.62 263 ARG E O 1
ATOM 10008 N N . LEU E 1 265 ? -19.207 57.486 26.729 1.00 54.87 264 LEU E N 1
ATOM 10009 C CA . LEU E 1 265 ? -20.482 57.140 27.353 1.00 56.25 264 LEU E CA 1
ATOM 10010 C C . LEU E 1 265 ? -21.607 58.132 27.011 1.00 55.10 264 LEU E C 1
ATOM 10011 O O . LEU E 1 265 ? -22.702 57.714 26.632 1.00 53.64 264 LEU E O 1
ATOM 10014 N N . PRO E 1 266 ? -21.329 59.446 27.091 1.00 54.81 265 PRO E N 1
ATOM 10015 C CA . PRO E 1 266 ? -22.327 60.431 26.652 1.00 54.26 265 PRO E CA 1
ATOM 10016 C C . PRO E 1 266 ? -22.825 60.211 25.220 1.00 53.76 265 PRO E C 1
ATOM 10017 O O . PRO E 1 266 ? -24.032 60.098 25.000 1.00 53.79 265 PRO E O 1
ATOM 10021 N N . ALA E 1 267 ? -21.896 60.129 24.266 1.00 53.08 266 ALA E N 1
ATOM 10022 C CA . ALA E 1 267 ? -22.249 59.983 22.857 1.00 52.57 266 ALA E CA 1
ATOM 10023 C C . ALA E 1 267 ? -23.096 58.740 22.663 1.00 52.86 266 ALA E C 1
ATOM 10024 O O . ALA E 1 267 ? -24.158 58.782 22.034 1.00 52.53 266 ALA E O 1
ATOM 10026 N N . GLU E 1 268 ? -22.614 57.649 23.241 1.00 53.61 267 GLU E N 1
ATOM 10027 C CA . GLU E 1 268 ? -23.236 56.339 23.131 1.00 55.28 267 GLU E CA 1
ATOM 10028 C C . GLU E 1 268 ? -24.696 56.377 23.562 1.00 54.48 267 GLU E C 1
ATOM 10029 O O . GLU E 1 268 ? -25.573 55.932 22.823 1.00 53.40 267 GLU E O 1
ATOM 10035 N N . GLU E 1 269 ? -24.941 56.922 24.756 1.00 55.13 268 GLU E N 1
ATOM 10036 C CA . GLU E 1 269 ? -26.300 57.139 25.276 1.00 54.94 268 GLU E CA 1
ATOM 10037 C C . GLU E 1 269 ? -27.150 57.963 24.327 1.00 53.01 268 GLU E C 1
ATOM 10038 O O . GLU E 1 269 ? -28.258 57.574 23.978 1.00 52.27 268 GLU E O 1
ATOM 10044 N N . ALA E 1 270 ? -26.619 59.114 23.923 1.00 51.95 269 ALA E N 1
ATOM 10045 C CA . ALA E 1 270 ? -27.374 60.075 23.129 1.00 50.43 269 ALA E CA 1
ATOM 10046 C C . ALA E 1 270 ? -27.771 59.504 21.774 1.00 50.34 269 ALA E C 1
ATOM 10047 O O . ALA E 1 270 ? -28.918 59.652 21.358 1.00 50.82 269 ALA E O 1
ATOM 10049 N N . ILE E 1 271 ? -26.828 58.848 21.094 1.00 50.52 270 ILE E N 1
ATOM 10050 C CA . ILE E 1 271 ? -27.069 58.283 19.752 1.00 50.53 270 ILE E CA 1
ATOM 10051 C C . ILE E 1 271 ? -28.144 57.191 19.844 1.00 51.86 270 ILE E C 1
ATOM 10052 O O . ILE E 1 271 ? -29.067 57.107 19.015 1.00 51.51 270 ILE E O 1
ATOM 10057 N N . ARG E 1 272 ? -28.042 56.392 20.899 1.00 52.46 271 ARG E N 1
ATOM 10058 C CA . ARG E 1 272 ? -29.004 55.335 21.183 1.00 52.44 271 ARG E CA 1
ATOM 10059 C C . ARG E 1 272 ? -30.385 55.906 21.515 1.00 51.88 271 ARG E C 1
ATOM 10060 O O . ARG E 1 272 ? -31.394 55.441 20.986 1.00 51.73 271 ARG E O 1
ATOM 10068 N N . SER E 1 273 ? -30.426 56.917 22.380 1.00 51.20 272 SER E N 1
ATOM 10069 C CA . SER E 1 273 ? -31.691 57.532 22.749 1.00 51.95 272 SER E CA 1
ATOM 10070 C C . SER E 1 273 ? -32.362 58.143 21.536 1.00 51.45 272 SER E C 1
ATOM 10071 O O . SER E 1 273 ? -33.568 57.980 21.343 1.00 51.66 272 SER E O 1
ATOM 10074 N N . GLN E 1 274 ? -31.578 58.848 20.725 1.00 50.85 273 GLN E N 1
ATOM 10075 C CA . GLN E 1 274 ? -32.097 59.499 19.520 1.00 51.31 273 GLN E CA 1
ATOM 10076 C C . GLN E 1 274 ? -32.663 58.494 18.527 1.00 51.44 273 GLN E C 1
ATOM 10077 O O . GLN E 1 274 ? -33.680 58.754 17.879 1.00 51.39 273 GLN E O 1
ATOM 10083 N N . THR E 1 275 ? -31.977 57.354 18.401 1.00 52.15 274 THR E N 1
ATOM 10084 C CA . THR E 1 275 ? -32.374 56.301 17.473 1.00 51.12 274 THR E CA 1
ATOM 10085 C C . THR E 1 275 ? -33.725 55.752 17.899 1.00 51.13 274 THR E C 1
ATOM 10086 O O . THR E 1 275 ? -34.653 55.675 17.096 1.00 50.88 274 THR E O 1
ATOM 10090 N N . LEU E 1 276 ? -33.835 55.407 19.177 1.00 50.95 275 LEU E N 1
ATOM 10091 C CA . LEU E 1 276 ? -35.086 54.936 19.732 1.00 51.21 275 LEU E CA 1
ATOM 10092 C C . LEU E 1 276 ? -36.227 55.938 19.479 1.00 51.36 275 LEU E C 1
ATOM 10093 O O . LEU E 1 276 ? -37.351 55.548 19.153 1.00 50.89 275 LEU E O 1
ATOM 10098 N N . ALA E 1 277 ? -35.930 57.224 19.623 1.00 50.50 276 ALA E N 1
ATOM 10099 C CA . ALA E 1 277 ? -36.939 58.254 19.445 1.00 51.00 276 ALA E CA 1
ATOM 10100 C C . ALA E 1 277 ? -37.538 58.238 18.029 1.00 51.49 276 ALA E C 1
ATOM 10101 O O . ALA E 1 277 ? -38.755 58.403 17.861 1.00 51.52 276 ALA E O 1
ATOM 10103 N N . PHE E 1 278 ? -36.686 58.059 17.018 1.00 51.60 277 PHE E N 1
ATOM 10104 C CA . PHE E 1 278 ? -37.153 57.994 15.625 1.00 51.15 277 PHE E CA 1
ATOM 10105 C C . PHE E 1 278 ? -37.954 56.726 15.399 1.00 51.47 277 PHE E C 1
ATOM 10106 O O . PHE E 1 278 ? -39.013 56.733 14.768 1.00 51.16 277 PHE E O 1
ATOM 10114 N N . LYS E 1 279 ? -37.414 55.639 15.931 1.00 52.00 278 LYS E N 1
ATOM 10115 C CA . LYS E 1 279 ? -38.034 54.321 15.864 1.00 52.12 278 LYS E CA 1
ATOM 10116 C C . LYS E 1 279 ? -39.428 54.269 16.500 1.00 51.68 278 LYS E C 1
ATOM 10117 O O . LYS E 1 279 ? -40.277 53.482 16.071 1.00 51.83 278 LYS E O 1
ATOM 10123 N N . ALA E 1 280 ? -39.652 55.117 17.508 1.00 51.44 279 ALA E N 1
ATOM 10124 C CA . ALA E 1 280 ? -40.923 55.180 18.236 1.00 50.72 279 ALA E CA 1
ATOM 10125 C C . ALA E 1 280 ? -42.048 55.853 17.452 1.00 51.24 279 ALA E C 1
ATOM 10126 O O . ALA E 1 280 ? -43.201 55.494 17.621 1.00 51.79 279 ALA E O 1
ATOM 10128 N N . ILE E 1 281 ? -41.734 56.832 16.606 1.00 52.02 280 ILE E N 1
ATOM 10129 C CA . ILE E 1 281 ? -42.792 57.565 15.904 1.00 52.29 280 ILE E CA 1
ATOM 10130 C C . ILE E 1 281 ? -43.704 56.593 15.152 1.00 53.12 280 ILE E C 1
ATOM 10131 O O . ILE E 1 281 ? -43.226 55.659 14.503 1.00 52.91 280 ILE E O 1
ATOM 10136 N N . ARG E 1 282 ? -45.014 56.802 15.276 1.00 54.42 281 ARG E N 1
ATOM 10137 C CA . ARG E 1 282 ? -46.010 56.062 14.495 1.00 54.78 281 ARG E CA 1
ATOM 10138 C C . ARG E 1 282 ? -46.894 57.055 13.760 1.00 55.73 281 ARG E C 1
ATOM 10139 O O . ARG E 1 282 ? -47.032 58.203 14.188 1.00 56.70 281 ARG E O 1
ATOM 10147 N N . ARG E 1 283 ? -47.446 56.618 12.627 1.00 56.51 282 ARG E N 1
ATOM 10148 C CA . ARG E 1 283 ? -48.394 57.417 11.851 1.00 56.73 282 ARG E CA 1
ATOM 10149 C C . ARG E 1 283 ? -49.685 57.433 12.634 1.00 56.59 282 ARG E C 1
ATOM 10150 O O . ARG E 1 283 ? -49.971 56.489 13.373 1.00 56.31 282 ARG E O 1
ATOM 10154 N N . GLN E 1 284 ? -50.456 58.507 12.476 1.00 57.76 283 GLN E N 1
ATOM 10155 C CA . GLN E 1 284 ? -51.785 58.623 13.084 1.00 58.72 283 GLN E CA 1
ATOM 10156 C C . GLN E 1 284 ? -52.683 57.445 12.702 1.00 59.08 283 GLN E C 1
ATOM 10157 O O . GLN E 1 284 ? -53.878 57.441 13.004 1.00 60.05 283 GLN E O 1
ATOM 10163 N N . ARG F 1 10 ? -25.478 34.924 7.155 1.00 73.97 9 ARG F N 1
ATOM 10164 C CA . ARG F 1 10 ? -25.578 36.243 6.463 1.00 72.84 9 ARG F CA 1
ATOM 10165 C C . ARG F 1 10 ? -26.900 36.314 5.697 1.00 70.65 9 ARG F C 1
ATOM 10166 O O . ARG F 1 10 ? -27.077 35.591 4.713 1.00 70.04 9 ARG F O 1
ATOM 10168 N N . PRO F 1 11 ? -27.834 37.186 6.141 1.00 67.28 10 PRO F N 1
ATOM 10169 C CA . PRO F 1 11 ? -29.152 37.276 5.509 1.00 64.78 10 PRO F CA 1
ATOM 10170 C C . PRO F 1 11 ? -29.080 37.715 4.055 1.00 63.10 10 PRO F C 1
ATOM 10171 O O . PRO F 1 11 ? -28.278 38.589 3.719 1.00 61.98 10 PRO F O 1
ATOM 10175 N N . THR F 1 12 ? -29.917 37.125 3.206 1.00 60.88 11 THR F N 1
ATOM 10176 C CA . THR F 1 12 ? -29.998 37.545 1.815 1.00 59.35 11 THR F CA 1
ATOM 10177 C C . THR F 1 12 ? -30.689 38.912 1.723 1.00 59.32 11 THR F C 1
ATOM 10178 O O . THR F 1 12 ? -31.247 39.401 2.715 1.00 58.56 11 THR F O 1
ATOM 10182 N N . ARG F 1 13 ? -30.639 39.525 0.538 1.00 58.55 12 ARG F N 1
ATOM 10183 C CA . ARG F 1 13 ? -31.381 40.756 0.279 1.00 58.69 12 ARG F CA 1
ATOM 10184 C C . ARG F 1 13 ? -32.872 40.535 0.478 1.00 58.49 12 ARG F C 1
ATOM 10185 O O . ARG F 1 13 ? -33.549 41.328 1.137 1.00 57.92 12 ARG F O 1
ATOM 10193 N N . SER F 1 14 ? -33.377 39.463 -0.122 1.00 58.38 13 SER F N 1
ATOM 10194 C CA . SER F 1 14 ? -34.803 39.143 -0.063 1.00 59.53 13 SER F CA 1
ATOM 10195 C C . SER F 1 14 ? -35.286 38.938 1.373 1.00 57.85 13 SER F C 1
ATOM 10196 O O . SER F 1 14 ? -36.406 39.332 1.724 1.00 57.45 13 SER F O 1
ATOM 10199 N N . GLU F 1 15 ? -34.432 38.336 2.197 1.00 56.28 14 GLU F N 1
ATOM 10200 C CA . GLU F 1 15 ? -34.713 38.218 3.619 1.00 56.12 14 GLU F CA 1
ATOM 10201 C C . GLU F 1 15 ? -34.830 39.596 4.261 1.00 55.30 14 GLU F C 1
ATOM 10202 O O . GLU F 1 15 ? -35.779 39.860 4.998 1.00 54.50 14 GLU F O 1
ATOM 10208 N N . LEU F 1 16 ? -33.889 40.489 3.956 1.00 54.61 15 LEU F N 1
ATOM 10209 C CA . LEU F 1 16 ? -33.931 41.848 4.511 1.00 53.29 15 LEU F CA 1
ATOM 10210 C C . LEU F 1 16 ? -35.200 42.603 4.078 1.00 52.56 15 LEU F C 1
ATOM 10211 O O . LEU F 1 16 ? -35.834 43.289 4.883 1.00 51.18 15 LEU F O 1
ATOM 10216 N N . VAL F 1 17 ? -35.576 42.454 2.813 1.00 52.87 16 VAL F N 1
ATOM 10217 C CA . VAL F 1 17 ? -36.765 43.117 2.284 1.00 53.40 16 VAL F CA 1
ATOM 10218 C C . VAL F 1 17 ? -38.028 42.553 2.931 1.00 54.86 16 VAL F C 1
ATOM 10219 O O . VAL F 1 17 ? -38.981 43.294 3.187 1.00 55.74 16 VAL F O 1
ATOM 10223 N N . ASP F 1 18 ? -38.037 41.251 3.207 1.00 55.42 17 ASP F N 1
ATOM 10224 C CA . ASP F 1 18 ? -39.149 40.658 3.946 1.00 56.44 17 ASP F CA 1
ATOM 10225 C C . ASP F 1 18 ? -39.255 41.275 5.340 1.00 55.11 17 ASP F C 1
ATOM 10226 O O . ASP F 1 18 ? -40.345 41.651 5.790 1.00 55.24 17 ASP F O 1
ATOM 10231 N N . ARG F 1 19 ? -38.115 41.375 6.010 1.00 54.38 18 ARG F N 1
ATOM 10232 C CA . ARG F 1 19 ? -38.056 41.905 7.360 1.00 54.64 18 ARG F CA 1
ATOM 10233 C C . ARG F 1 19 ? -38.663 43.296 7.407 1.00 54.53 18 ARG F C 1
ATOM 10234 O O . ARG F 1 19 ? -39.404 43.620 8.329 1.00 55.83 18 ARG F O 1
ATOM 10242 N N . PHE F 1 20 ? -38.352 44.113 6.403 1.00 54.66 19 PHE F N 1
ATOM 10243 C CA . PHE F 1 20 ? -38.836 45.494 6.368 1.00 54.04 19 PHE F CA 1
ATOM 10244 C C . PHE F 1 20 ? -40.323 45.526 6.036 1.00 53.22 19 PHE F C 1
ATOM 10245 O O . PHE F 1 20 ? -41.088 46.223 6.704 1.00 52.47 19 PHE F O 1
ATOM 10253 N N . GLN F 1 21 ? -40.721 44.764 5.014 1.00 53.33 20 GLN F N 1
ATOM 10254 C CA . GLN F 1 21 ? -42.118 44.717 4.572 1.00 53.53 20 GLN F CA 1
ATOM 10255 C C . GLN F 1 21 ? -43.024 44.138 5.663 1.00 54.68 20 GLN F C 1
ATOM 10256 O O . GLN F 1 21 ? -44.210 44.470 5.721 1.00 55.07 20 GLN F O 1
ATOM 10260 N N . LYS F 1 22 ? -42.468 43.291 6.530 1.00 55.89 21 LYS F N 1
ATOM 10261 C CA . LYS F 1 22 ? -43.217 42.771 7.675 1.00 57.96 21 LYS F CA 1
ATOM 10262 C C . LYS F 1 22 ? -43.432 43.859 8.725 1.00 56.88 21 LYS F C 1
ATOM 10263 O O . LYS F 1 22 ? -44.512 43.975 9.290 1.00 55.93 21 LYS F O 1
ATOM 10269 N N . LYS F 1 23 ? -42.403 44.659 8.982 1.00 56.72 22 LYS F N 1
ATOM 10270 C CA . LYS F 1 23 ? -42.528 45.787 9.920 1.00 57.02 22 LYS F CA 1
ATOM 10271 C C . LYS F 1 23 ? -43.521 46.844 9.402 1.00 55.89 22 LYS F C 1
ATOM 10272 O O . LYS F 1 23 ? -44.350 47.358 10.158 1.00 54.46 22 LYS F O 1
ATOM 10278 N N . ILE F 1 24 ? -43.439 47.144 8.108 1.00 56.27 23 ILE F N 1
ATOM 10279 C CA . ILE F 1 24 ? -44.366 48.079 7.465 1.00 55.95 23 ILE F CA 1
ATOM 10280 C C . ILE F 1 24 ? -45.804 47.587 7.650 1.00 57.37 23 ILE F C 1
ATOM 10281 O O . ILE F 1 24 ? -46.684 48.354 8.052 1.00 57.52 23 ILE F O 1
ATOM 10286 N N . ARG F 1 25 ? -46.034 46.305 7.387 1.00 58.35 24 ARG F N 1
ATOM 10287 C CA . ARG F 1 25 ? -47.365 45.728 7.560 1.00 59.78 24 ARG F CA 1
ATOM 10288 C C . ARG F 1 25 ? -47.803 45.687 9.029 1.00 58.87 24 ARG F C 1
ATOM 10289 O O . ARG F 1 25 ? -48.994 45.793 9.316 1.00 58.28 24 ARG F O 1
ATOM 10297 N N . ALA F 1 26 ? -46.848 45.557 9.950 1.00 58.27 25 ALA F N 1
ATOM 10298 C CA . ALA F 1 26 ? -47.131 45.715 11.386 1.00 57.94 25 ALA F CA 1
ATOM 10299 C C . ALA F 1 26 ? -47.368 47.188 11.779 1.00 58.38 25 ALA F C 1
ATOM 10300 O O . ALA F 1 26 ? -47.720 47.474 12.925 1.00 58.16 25 ALA F O 1
ATOM 10302 N N . GLY F 1 27 ? -47.155 48.111 10.839 1.00 58.21 26 GLY F N 1
ATOM 10303 C CA . GLY F 1 27 ? -47.385 49.535 11.067 1.00 58.30 26 GLY F CA 1
ATOM 10304 C C . GLY F 1 27 ? -46.172 50.258 11.622 1.00 58.66 26 GLY F C 1
ATOM 10305 O O . GLY F 1 27 ? -46.291 51.379 12.121 1.00 58.34 26 GLY F O 1
ATOM 10306 N N . GLU F 1 28 ? -45.006 49.622 11.525 1.00 59.04 27 GLU F N 1
ATOM 10307 C CA . GLU F 1 28 ? -43.777 50.155 12.092 1.00 59.66 27 GLU F CA 1
ATOM 10308 C C . GLU F 1 28 ? -42.970 50.882 11.025 1.00 58.55 27 GLU F C 1
ATOM 10309 O O . GLU F 1 28 ? -42.842 50.386 9.901 1.00 57.88 27 GLU F O 1
ATOM 10315 N N . PRO F 1 29 ? -42.408 52.055 11.373 1.00 58.10 28 PRO F N 1
ATOM 10316 C CA . PRO F 1 29 ? -41.590 52.768 10.402 1.00 57.21 28 PRO F CA 1
ATOM 10317 C C . PRO F 1 29 ? -40.232 52.103 10.244 1.00 55.44 28 PRO F C 1
ATOM 10318 O O . PRO F 1 29 ? -39.688 51.559 11.213 1.00 55.49 28 PRO F O 1
ATOM 10322 N N . ILE F 1 30 ? -39.707 52.140 9.024 1.00 54.21 29 ILE F N 1
ATOM 10323 C CA . ILE F 1 30 ? -38.338 51.732 8.758 1.00 52.12 29 ILE F CA 1
ATOM 10324 C C . ILE F 1 30 ? -37.453 52.949 8.951 1.00 51.66 29 ILE F C 1
ATOM 10325 O O . ILE F 1 30 ? -37.611 53.939 8.242 1.00 51.38 29 ILE F O 1
ATOM 10330 N N . ILE F 1 31 ? -36.532 52.886 9.909 1.00 51.04 30 ILE F N 1
ATOM 10331 C CA . ILE F 1 31 ? -35.594 53.984 10.139 1.00 50.60 30 ILE F CA 1
ATOM 10332 C C . ILE F 1 31 ? -34.177 53.564 9.777 1.00 50.66 30 ILE F C 1
ATOM 10333 O O . ILE F 1 31 ? -33.645 52.609 10.334 1.00 49.72 30 ILE F O 1
ATOM 10338 N N . GLY F 1 32 ? -33.591 54.276 8.822 1.00 50.70 31 GLY F N 1
ATOM 10339 C CA . GLY F 1 32 ? -32.201 54.062 8.419 1.00 51.37 31 GLY F CA 1
ATOM 10340 C C . GLY F 1 32 ? -31.321 55.168 8.974 1.00 51.65 31 GLY F C 1
ATOM 10341 O O . GLY F 1 32 ? -31.777 56.289 9.176 1.00 50.94 31 GLY F O 1
ATOM 10342 N N . GLY F 1 33 ? -30.053 54.855 9.215 1.00 52.26 32 GLY F N 1
ATOM 10343 C CA . GLY F 1 33 ? -29.143 55.797 9.846 1.00 51.45 32 GLY F CA 1
ATOM 10344 C C . GLY F 1 33 ? -27.741 55.782 9.283 1.00 51.30 32 GLY F C 1
ATOM 10345 O O . GLY F 1 33 ? -27.247 54.763 8.794 1.00 49.21 32 GLY F O 1
ATOM 10346 N N . GLY F 1 34 ? -27.097 56.937 9.349 1.00 51.68 33 GLY F N 1
ATOM 10347 C CA . GLY F 1 34 ? -25.709 57.047 8.961 1.00 51.59 33 GLY F CA 1
ATOM 10348 C C . GLY F 1 34 ? -24.811 56.926 10.169 1.00 51.11 33 GLY F C 1
ATOM 10349 O O . GLY F 1 34 ? -25.091 57.522 11.211 1.00 51.62 33 GLY F O 1
ATOM 10350 N N . ALA F 1 35 ? -23.734 56.158 10.021 1.00 50.58 34 ALA F N 1
ATOM 10351 C CA . ALA F 1 35 ? -22.710 56.016 11.050 1.00 50.36 34 ALA F CA 1
ATOM 10352 C C . ALA F 1 35 ? -21.367 56.492 10.485 1.00 51.68 34 ALA F C 1
ATOM 10353 O O . ALA F 1 35 ? -20.872 55.942 9.501 1.00 52.12 34 ALA F O 1
ATOM 10355 N N . GLY F 1 36 ? -20.797 57.525 11.097 1.00 50.70 35 GLY F N 1
ATOM 10356 C CA . GLY F 1 36 ? -19.464 57.991 10.748 1.00 51.12 35 GLY F CA 1
ATOM 10357 C C . GLY F 1 36 ? -18.386 57.436 11.652 1.00 50.71 35 GLY F C 1
ATOM 10358 O O . GLY F 1 36 ? -17.209 57.719 11.460 1.00 52.33 35 GLY F O 1
ATOM 10359 N N . THR F 1 37 ? -18.793 56.665 12.660 1.00 51.91 36 THR F N 1
ATOM 10360 C CA . THR F 1 37 ? -17.854 56.010 13.565 1.00 51.14 36 THR F CA 1
ATOM 10361 C C . THR F 1 37 ? -18.401 54.662 13.972 1.00 50.55 36 THR F C 1
ATOM 10362 O O . THR F 1 37 ? -19.594 54.404 13.827 1.00 50.03 36 THR F O 1
ATOM 10366 N N . GLY F 1 38 ? -17.527 53.806 14.497 1.00 50.68 37 GLY F N 1
ATOM 10367 C CA . GLY F 1 38 ? -17.960 52.526 15.035 1.00 49.95 37 GLY F CA 1
ATOM 10368 C C . GLY F 1 38 ? -18.910 52.688 16.211 1.00 49.92 37 GLY F C 1
ATOM 10369 O O . GLY F 1 38 ? -19.898 51.949 16.344 1.00 50.40 37 GLY F O 1
ATOM 10370 N N . LEU F 1 39 ? -18.606 53.653 17.075 1.00 49.56 38 LEU F N 1
ATOM 10371 C CA . LEU F 1 39 ? -19.467 53.952 18.215 1.00 50.74 38 LEU F CA 1
ATOM 10372 C C . LEU F 1 39 ? -20.864 54.370 17.755 1.00 50.47 38 LEU F C 1
ATOM 10373 O O . LEU F 1 39 ? -21.858 53.948 18.336 1.00 51.62 38 LEU F O 1
ATOM 10378 N N . SER F 1 40 ? -20.936 55.191 16.707 1.00 51.09 39 SER F N 1
ATOM 10379 C CA . SER F 1 40 ? -22.220 55.565 16.117 1.00 50.62 39 SER F CA 1
ATOM 10380 C C . SER F 1 40 ? -23.002 54.323 15.704 1.00 50.18 39 SER F C 1
ATOM 10381 O O . SER F 1 40 ? -24.127 54.134 16.142 1.00 50.30 39 SER F O 1
ATOM 10384 N N . ALA F 1 41 ? -22.391 53.468 14.884 1.00 50.62 40 ALA F N 1
ATOM 10385 C CA . ALA F 1 41 ? -23.065 52.275 14.363 1.00 50.04 40 ALA F CA 1
ATOM 10386 C C . ALA F 1 41 ? -23.532 51.365 15.497 1.00 50.92 40 ALA F C 1
ATOM 10387 O O . ALA F 1 41 ? -24.652 50.844 15.485 1.00 49.79 40 ALA F O 1
ATOM 10389 N N . LYS F 1 42 ? -22.646 51.187 16.466 1.00 51.34 41 LYS F N 1
ATOM 10390 C CA . LYS F 1 42 ? -22.896 50.345 17.620 1.00 52.09 41 LYS F CA 1
ATOM 10391 C C . LYS F 1 42 ? -24.117 50.874 18.370 1.00 50.97 41 LYS F C 1
ATOM 10392 O O . LYS F 1 42 ? -25.041 50.126 18.660 1.00 49.61 41 LYS F O 1
ATOM 10398 N N . SER F 1 43 ? -24.142 52.181 18.625 1.00 50.25 42 SER F N 1
ATOM 10399 C CA . SER F 1 43 ? -25.255 52.787 19.356 1.00 50.36 42 SER F CA 1
ATOM 10400 C C . SER F 1 43 ? -26.536 52.856 18.521 1.00 50.44 42 SER F C 1
ATOM 10401 O O . SER F 1 43 ? -27.625 52.846 19.073 1.00 49.93 42 SER F O 1
ATOM 10404 N N . GLU F 1 44 ? -26.430 52.905 17.197 1.00 50.35 43 GLU F N 1
ATOM 10405 C CA . GLU F 1 44 ? -27.640 52.822 16.371 1.00 50.59 43 GLU F CA 1
ATOM 10406 C C . GLU F 1 44 ? -28.258 51.409 16.409 1.00 51.43 43 GLU F C 1
ATOM 10407 O O . GLU F 1 44 ? -29.486 51.255 16.404 1.00 50.46 43 GLU F O 1
ATOM 10413 N N . GLU F 1 45 ? -27.402 50.385 16.470 1.00 52.61 44 GLU F N 1
ATOM 10414 C CA . GLU F 1 45 ? -27.862 49.018 16.617 1.00 52.20 44 GLU F CA 1
ATOM 10415 C C . GLU F 1 45 ? -28.565 48.853 17.971 1.00 52.76 44 GLU F C 1
ATOM 10416 O O . GLU F 1 45 ? -29.681 48.316 18.043 1.00 52.37 44 GLU F O 1
ATOM 10422 N N . ALA F 1 46 ? -27.932 49.345 19.037 1.00 53.00 45 ALA F N 1
ATOM 10423 C CA . ALA F 1 46 ? -28.560 49.348 20.377 1.00 51.80 45 ALA F CA 1
ATOM 10424 C C . ALA F 1 46 ? -29.939 50.011 20.400 1.00 52.02 45 ALA F C 1
ATOM 10425 O O . ALA F 1 46 ? -30.781 49.663 21.223 1.00 52.52 45 ALA F O 1
ATOM 10427 N N . GLY F 1 47 ? -30.158 50.978 19.512 1.00 52.86 46 GLY F N 1
ATOM 10428 C CA . GLY F 1 47 ? -31.464 51.610 19.340 1.00 52.88 46 GLY F CA 1
ATOM 10429 C C . GLY F 1 47 ? -32.359 50.903 18.336 1.00 53.34 46 GLY F C 1
ATOM 10430 O O . GLY F 1 47 ? -33.362 51.469 17.894 1.00 53.69 46 GLY F O 1
ATOM 10431 N N . ASP F 1 48 ? -31.997 49.669 17.980 1.00 53.60 47 ASP F N 1
ATOM 10432 C CA . ASP F 1 48 ? -32.753 48.844 17.032 1.00 54.53 47 ASP F CA 1
ATOM 10433 C C . ASP F 1 48 ? -33.055 49.529 15.707 1.00 53.16 47 ASP F C 1
ATOM 10434 O O . ASP F 1 48 ? -34.142 49.368 15.163 1.00 53.38 47 ASP F O 1
ATOM 10439 N N . ILE F 1 49 ? -32.093 50.284 15.181 1.00 51.36 48 ILE F N 1
ATOM 10440 C CA . ILE F 1 49 ? -32.233 50.873 13.857 1.00 50.01 48 ILE F CA 1
ATOM 10441 C C . ILE F 1 49 ? -32.422 49.747 12.829 1.00 49.77 48 ILE F C 1
ATOM 10442 O O . ILE F 1 49 ? -31.973 48.633 13.055 1.00 50.01 48 ILE F O 1
ATOM 10447 N N . ASP F 1 50 ? -33.076 50.029 11.707 1.00 49.60 49 ASP F N 1
ATOM 10448 C CA . ASP F 1 50 ? -33.308 49.000 10.686 1.00 49.58 49 ASP F CA 1
ATOM 10449 C C . ASP F 1 50 ? -32.129 48.785 9.725 1.00 50.06 49 ASP F C 1
ATOM 10450 O O . ASP F 1 50 ? -31.892 47.672 9.251 1.00 50.59 49 ASP F O 1
ATOM 10455 N N . LEU F 1 51 ? -31.395 49.844 9.426 1.00 51.17 50 LEU F N 1
ATOM 10456 C CA . LEU F 1 51 ? -30.176 49.709 8.630 1.00 50.45 50 LEU F CA 1
ATOM 10457 C C . LEU F 1 51 ? -29.256 50.859 8.920 1.00 49.71 50 LEU F C 1
ATOM 10458 O O . LEU F 1 51 ? -29.686 51.910 9.380 1.00 48.63 50 LEU F O 1
ATOM 10463 N N . ILE F 1 52 ? -27.974 50.615 8.685 1.00 50.78 51 ILE F N 1
ATOM 10464 C CA . ILE F 1 52 ? -26.918 51.597 8.877 1.00 49.92 51 ILE F CA 1
ATOM 10465 C C . ILE F 1 52 ? -26.224 51.781 7.533 1.00 49.02 51 ILE F C 1
ATOM 10466 O O . ILE F 1 52 ? -26.024 50.821 6.798 1.00 47.61 51 ILE F O 1
ATOM 10471 N N . VAL F 1 53 ? -25.892 53.022 7.201 1.00 49.71 52 VAL F N 1
ATOM 10472 C CA . VAL F 1 53 ? -25.123 53.313 5.997 1.00 49.01 52 VAL F CA 1
ATOM 10473 C C . VAL F 1 53 ? -23.905 54.122 6.405 1.00 49.94 52 VAL F C 1
ATOM 10474 O O . VAL F 1 53 ? -24.036 55.068 7.177 1.00 49.76 52 VAL F O 1
ATOM 10478 N N . ILE F 1 54 ? -22.732 53.732 5.900 1.00 50.20 53 ILE F N 1
ATOM 10479 C CA . ILE F 1 54 ? -21.479 54.441 6.179 1.00 50.68 53 ILE F CA 1
ATOM 10480 C C . ILE F 1 54 ? -20.896 55.087 4.911 1.00 49.37 53 ILE F C 1
ATOM 10481 O O . ILE F 1 54 ? -20.943 54.521 3.837 1.00 48.22 53 ILE F O 1
ATOM 10486 N N . TYR F 1 55 ? -20.404 56.308 5.048 1.00 50.81 54 TYR F N 1
ATOM 10487 C CA . TYR F 1 55 ? -19.708 56.990 3.947 1.00 50.99 54 TYR F CA 1
ATOM 10488 C C . TYR F 1 55 ? -18.868 58.138 4.456 1.00 50.66 54 TYR F C 1
ATOM 10489 O O . TYR F 1 55 ? -18.982 58.514 5.624 1.00 51.67 54 TYR F O 1
ATOM 10498 N N . ASN F 1 56 ? -18.044 58.705 3.566 1.00 50.54 55 ASN F N 1
ATOM 10499 C CA . ASN F 1 56 ? -17.090 59.724 3.946 1.00 49.76 55 ASN F CA 1
ATOM 10500 C C . ASN F 1 56 ? -17.707 60.856 4.717 1.00 50.59 55 ASN F C 1
ATOM 10501 O O . ASN F 1 56 ? -17.157 61.267 5.727 1.00 50.75 55 ASN F O 1
ATOM 10506 N N . SER F 1 57 ? -18.864 61.350 4.269 1.00 51.85 56 SER F N 1
ATOM 10507 C CA . SER F 1 57 ? -19.525 62.462 4.958 1.00 51.19 56 SER F CA 1
ATOM 10508 C C . SER F 1 57 ? -19.818 62.181 6.418 1.00 52.13 56 SER F C 1
ATOM 10509 O O . SER F 1 57 ? -19.819 63.097 7.233 1.00 52.13 56 SER F O 1
ATOM 10512 N N . GLY F 1 58 ? -20.090 60.922 6.749 1.00 52.87 57 GLY F N 1
ATOM 10513 C CA . GLY F 1 58 ? -20.279 60.546 8.136 1.00 53.07 57 GLY F CA 1
ATOM 10514 C C . GLY F 1 58 ? -18.999 60.788 8.904 1.00 53.10 57 GLY F C 1
ATOM 10515 O O . GLY F 1 58 ? -19.002 61.376 9.980 1.00 53.63 57 GLY F O 1
ATOM 10516 N N . ARG F 1 59 ? -17.892 60.345 8.338 1.00 53.01 58 ARG F N 1
ATOM 10517 C CA . ARG F 1 59 ? -16.614 60.523 8.993 1.00 54.54 58 ARG F CA 1
ATOM 10518 C C . ARG F 1 59 ? -16.315 62.002 9.231 1.00 54.52 58 ARG F C 1
ATOM 10519 O O . ARG F 1 59 ? -15.885 62.380 10.324 1.00 55.91 58 ARG F O 1
ATOM 10527 N N . TYR F 1 60 ? -16.560 62.821 8.210 1.00 53.12 59 TYR F N 1
ATOM 10528 C CA . TYR F 1 60 ? -16.315 64.260 8.270 1.00 51.94 59 TYR F CA 1
ATOM 10529 C C . TYR F 1 60 ? -17.262 65.020 9.213 1.00 51.48 59 TYR F C 1
ATOM 10530 O O . TYR F 1 60 ? -16.857 66.012 9.819 1.00 48.93 59 TYR F O 1
ATOM 10539 N N . ARG F 1 61 ? -18.521 64.594 9.301 1.00 51.48 60 ARG F N 1
ATOM 10540 C CA A ARG F 1 61 ? -19.477 65.080 10.315 0.50 52.03 60 ARG F CA 1
ATOM 10541 C CA B ARG F 1 61 ? -19.408 65.193 10.290 0.50 52.16 60 ARG F CA 1
ATOM 10542 C C . ARG F 1 61 ? -18.926 64.876 11.708 1.00 51.16 60 ARG F C 1
ATOM 10543 O O . ARG F 1 61 ? -18.927 65.769 12.556 1.00 48.95 60 ARG F O 1
ATOM 10566 N N . ALA F 1 63 ? -15.960 64.467 12.465 1.00 49.82 62 ALA F N 1
ATOM 10567 C CA . ALA F 1 63 ? -14.770 65.288 12.631 1.00 48.73 62 ALA F CA 1
ATOM 10568 C C . ALA F 1 63 ? -15.149 66.744 12.875 1.00 50.21 62 ALA F C 1
ATOM 10569 O O . ALA F 1 63 ? -14.279 67.609 13.018 1.00 48.57 62 ALA F O 1
ATOM 10571 N N . GLY F 1 64 ? -16.456 67.010 12.914 1.00 51.77 63 GLY F N 1
ATOM 10572 C CA . GLY F 1 64 ? -16.987 68.332 13.181 1.00 51.23 63 GLY F CA 1
ATOM 10573 C C . GLY F 1 64 ? -17.003 69.268 11.985 1.00 52.81 63 GLY F C 1
ATOM 10574 O O . GLY F 1 64 ? -17.116 70.482 12.158 1.00 51.66 63 GLY F O 1
ATOM 10575 N N . ARG F 1 65 ? -16.897 68.717 10.776 1.00 52.47 64 ARG F N 1
ATOM 10576 C CA . ARG F 1 65 ? -17.024 69.510 9.551 1.00 52.30 64 ARG F CA 1
ATOM 10577 C C . ARG F 1 65 ? -18.437 69.395 8.968 1.00 51.74 64 ARG F C 1
ATOM 10578 O O . ARG F 1 65 ? -19.240 68.586 9.430 1.00 51.59 64 ARG F O 1
ATOM 10586 N N . GLY F 1 66 ? -18.727 70.219 7.958 1.00 52.41 65 GLY F N 1
ATOM 10587 C CA . GLY F 1 66 ? -20.020 70.205 7.282 1.00 52.52 65 GLY F CA 1
ATOM 10588 C C . GLY F 1 66 ? -20.228 68.973 6.426 1.00 53.22 65 GLY F C 1
ATOM 10589 O O . GLY F 1 66 ? -19.282 68.430 5.873 1.00 54.46 65 GLY F O 1
ATOM 10590 N N . SER F 1 67 ? -21.473 68.526 6.307 1.00 54.26 66 SER F N 1
ATOM 10591 C CA . SER F 1 67 ? -21.764 67.303 5.561 1.00 55.25 66 SER F CA 1
ATOM 10592 C C . SER F 1 67 ? -21.189 67.345 4.145 1.00 54.48 66 SER F C 1
ATOM 10593 O O . SER F 1 67 ? -20.685 66.340 3.651 1.00 53.97 66 SER F O 1
ATOM 10596 N N . LEU F 1 68 ? -21.251 68.516 3.508 1.00 53.74 67 LEU F N 1
ATOM 10597 C CA . LEU F 1 68 ? -20.908 68.647 2.090 1.00 52.07 67 LEU F CA 1
ATOM 10598 C C . LEU F 1 68 ? -19.407 68.522 1.809 1.00 51.86 67 LEU F C 1
ATOM 10599 O O . LEU F 1 68 ? -18.998 68.461 0.648 1.00 51.90 67 LEU F O 1
ATOM 10604 N N . ALA F 1 69 ? -18.588 68.487 2.862 1.00 51.65 68 ALA F N 1
ATOM 10605 C CA . ALA F 1 69 ? -17.167 68.190 2.713 1.00 50.67 68 ALA F CA 1
ATOM 10606 C C . ALA F 1 69 ? -17.001 66.845 2.042 1.00 49.68 68 ALA F C 1
ATOM 10607 O O . ALA F 1 69 ? -15.994 66.608 1.410 1.00 50.55 68 ALA F O 1
ATOM 10609 N N . GLY F 1 70 ? -17.998 65.972 2.172 1.00 49.31 69 GLY F N 1
ATOM 10610 C CA . GLY F 1 70 ? -17.978 64.677 1.503 1.00 48.89 69 GLY F CA 1
ATOM 10611 C C . GLY F 1 70 ? -18.054 64.683 -0.011 1.00 48.35 69 GLY F C 1
ATOM 10612 O O . GLY F 1 70 ? -17.837 63.657 -0.640 1.00 49.41 69 GLY F O 1
ATOM 10613 N N . LEU F 1 71 ? -18.362 65.830 -0.604 1.00 48.09 70 LEU F N 1
ATOM 10614 C CA . LEU F 1 71 ? -18.589 65.910 -2.048 1.00 48.27 70 LEU F CA 1
ATOM 10615 C C . LEU F 1 71 ? -17.391 66.471 -2.804 1.00 47.85 70 LEU F C 1
ATOM 10616 O O . LEU F 1 71 ? -17.368 66.408 -4.023 1.00 48.00 70 LEU F O 1
ATOM 10621 N N . LEU F 1 72 ? -16.404 66.988 -2.072 1.00 47.03 71 LEU F N 1
ATOM 10622 C CA . LEU F 1 72 ? -15.330 67.787 -2.647 1.00 46.92 71 LEU F CA 1
ATOM 10623 C C . LEU F 1 72 ? -13.979 67.059 -2.651 1.00 46.11 71 LEU F C 1
ATOM 10624 O O . LEU F 1 72 ? -13.868 65.954 -2.163 1.00 47.95 71 LEU F O 1
ATOM 10629 N N . ALA F 1 73 ? -12.951 67.696 -3.194 1.00 46.57 72 ALA F N 1
ATOM 10630 C CA . ALA F 1 73 ? -11.654 67.040 -3.404 1.00 44.88 72 ALA F CA 1
ATOM 10631 C C . ALA F 1 73 ? -10.790 66.960 -2.137 1.00 44.93 72 ALA F C 1
ATOM 10632 O O . ALA F 1 73 ? -9.620 67.368 -2.134 1.00 43.88 72 ALA F O 1
ATOM 10634 N N . TYR F 1 74 ? -11.360 66.403 -1.066 1.00 46.89 73 TYR F N 1
ATOM 10635 C CA . TYR F 1 74 ? -10.653 66.293 0.240 1.00 48.32 73 TYR F CA 1
ATOM 10636 C C . TYR F 1 74 ? -10.258 64.854 0.601 1.00 49.90 73 TYR F C 1
ATOM 10637 O O . TYR F 1 74 ? -9.690 64.591 1.672 1.00 52.17 73 TYR F O 1
ATOM 10646 N N . GLY F 1 75 ? -10.557 63.932 -0.303 1.00 49.47 74 GLY F N 1
ATOM 10647 C CA . GLY F 1 75 ? -10.308 62.534 -0.100 1.00 48.09 74 GLY F CA 1
ATOM 10648 C C . GLY F 1 75 ? -11.064 61.777 -1.167 1.00 49.95 74 GLY F C 1
ATOM 10649 O O . GLY F 1 75 ? -11.900 62.344 -1.858 1.00 50.41 74 GLY F O 1
ATOM 10650 N N . ASN F 1 76 ? -10.736 60.501 -1.333 1.00 50.60 75 ASN F N 1
ATOM 10651 C CA . ASN F 1 76 ? -11.448 59.643 -2.254 1.00 49.76 75 ASN F CA 1
ATOM 10652 C C . ASN F 1 76 ? -12.523 58.906 -1.488 1.00 50.10 75 ASN F C 1
ATOM 10653 O O . ASN F 1 76 ? -12.227 58.025 -0.658 1.00 49.46 75 ASN F O 1
ATOM 10658 N N . ALA F 1 77 ? -13.769 59.270 -1.783 1.00 49.19 76 ALA F N 1
ATOM 10659 C CA . ALA F 1 77 ? -14.922 58.714 -1.106 1.00 49.29 76 ALA F CA 1
ATOM 10660 C C . ALA F 1 77 ? -14.910 57.185 -1.093 1.00 48.43 76 ALA F C 1
ATOM 10661 O O . ALA F 1 77 ? -15.058 56.559 -0.044 1.00 50.42 76 ALA F O 1
ATOM 10663 N N . ASN F 1 78 ? -14.726 56.570 -2.249 1.00 49.56 77 ASN F N 1
ATOM 10664 C CA . ASN F 1 78 ? -14.811 55.112 -2.331 1.00 49.67 77 ASN F CA 1
ATOM 10665 C C . ASN F 1 78 ? -13.709 54.401 -1.561 1.00 49.71 77 ASN F C 1
ATOM 10666 O O . ASN F 1 78 ? -13.911 53.291 -1.064 1.00 51.07 77 ASN F O 1
ATOM 10671 N N . GLN F 1 79 ? -12.545 55.029 -1.453 1.00 51.11 78 GLN F N 1
ATOM 10672 C CA . GLN F 1 79 ? -11.476 54.450 -0.660 1.00 52.21 78 GLN F CA 1
ATOM 10673 C C . GLN F 1 79 ? -11.790 54.628 0.813 1.00 51.84 78 GLN F C 1
ATOM 10674 O O . GLN F 1 79 ? -11.563 53.716 1.600 1.00 52.34 78 GLN F O 1
ATOM 10680 N N . ILE F 1 80 ? -12.344 55.778 1.191 1.00 50.60 79 ILE F N 1
ATOM 10681 C CA . ILE F 1 80 ? -12.673 56.025 2.593 1.00 49.37 79 ILE F CA 1
ATOM 10682 C C . ILE F 1 80 ? -13.716 55.042 3.129 1.00 49.85 79 ILE F C 1
ATOM 10683 O O . ILE F 1 80 ? -13.599 54.578 4.255 1.00 50.89 79 ILE F O 1
ATOM 10688 N N . VAL F 1 81 ? -14.720 54.705 2.328 1.00 50.26 80 VAL F N 1
ATOM 10689 C CA . VAL F 1 81 ? -15.785 53.819 2.792 1.00 49.83 80 VAL F CA 1
ATOM 10690 C C . VAL F 1 81 ? -15.266 52.406 3.065 1.00 50.67 80 VAL F C 1
ATOM 10691 O O . VAL F 1 81 ? -15.725 51.736 3.991 1.00 51.18 80 VAL F O 1
ATOM 10695 N N . VAL F 1 82 ? -14.308 51.959 2.264 1.00 52.03 81 VAL F N 1
ATOM 10696 C CA . VAL F 1 82 ? -13.613 50.687 2.509 1.00 52.43 81 VAL F CA 1
ATOM 10697 C C . VAL F 1 82 ? -12.822 50.750 3.821 1.00 53.31 81 VAL F C 1
ATOM 10698 O O . VAL F 1 82 ? -12.831 49.800 4.608 1.00 52.04 81 VAL F O 1
ATOM 10702 N N . ASP F 1 83 ? -12.150 51.876 4.057 1.00 53.97 82 ASP F N 1
ATOM 10703 C CA . ASP F 1 83 ? -11.372 52.042 5.283 1.00 55.37 82 ASP F CA 1
ATOM 10704 C C . ASP F 1 83 ? -12.307 52.053 6.487 1.00 54.89 82 ASP F C 1
ATOM 10705 O O . ASP F 1 83 ? -12.014 51.449 7.513 1.00 54.73 82 ASP F O 1
ATOM 10718 N N . ALA F 1 85 ? -15.056 50.525 6.693 1.00 52.36 84 ALA F N 1
ATOM 10719 C CA . ALA F 1 85 ? -15.607 49.187 6.869 1.00 51.85 84 ALA F CA 1
ATOM 10720 C C . ALA F 1 85 ? -14.949 48.466 8.057 1.00 53.73 84 ALA F C 1
ATOM 10721 O O . ALA F 1 85 ? -15.638 47.793 8.833 1.00 52.64 84 ALA F O 1
ATOM 10723 N N . ARG F 1 86 ? -13.630 48.632 8.189 1.00 55.45 85 ARG F N 1
ATOM 10724 C CA . ARG F 1 86 ? -12.825 48.049 9.280 1.00 59.17 85 ARG F CA 1
ATOM 10725 C C . ARG F 1 86 ? -13.310 48.446 10.659 1.00 57.34 85 ARG F C 1
ATOM 10726 O O . ARG F 1 86 ? -13.219 47.653 11.593 1.00 56.57 85 ARG F O 1
ATOM 10734 N N . GLU F 1 87 ? -13.773 49.691 10.788 1.00 56.72 86 GLU F N 1
ATOM 10735 C CA . GLU F 1 87 ? -14.184 50.238 12.071 1.00 58.11 86 GLU F CA 1
ATOM 10736 C C . GLU F 1 87 ? -15.609 49.841 12.398 1.00 55.65 86 GLU F C 1
ATOM 10737 O O . GLU F 1 87 ? -15.923 49.614 13.559 1.00 56.97 86 GLU F O 1
ATOM 10743 N N . VAL F 1 88 ? -16.470 49.758 11.388 1.00 54.19 87 VAL F N 1
ATOM 10744 C CA . VAL F 1 88 ? -17.896 49.604 11.628 1.00 53.13 87 VAL F CA 1
ATOM 10745 C C . VAL F 1 88 ? -18.343 48.149 11.568 1.00 53.95 87 VAL F C 1
ATOM 10746 O O . VAL F 1 88 ? -18.998 47.664 12.501 1.00 53.87 87 VAL F O 1
ATOM 10750 N N . LEU F 1 89 ? -17.995 47.450 10.490 1.00 54.05 88 LEU F N 1
ATOM 10751 C CA . LEU F 1 89 ? -18.533 46.104 10.257 1.00 53.94 88 LEU F CA 1
ATOM 10752 C C . LEU F 1 89 ? -18.328 45.173 11.451 1.00 53.57 88 LEU F C 1
ATOM 10753 O O . LEU F 1 89 ? -19.273 44.505 11.859 1.00 53.02 88 LEU F O 1
ATOM 10758 N N . PRO F 1 90 ? -17.109 45.143 12.030 1.00 54.78 89 PRO F N 1
ATOM 10759 C CA . PRO F 1 90 ? -16.892 44.219 13.160 1.00 54.95 89 PRO F CA 1
ATOM 10760 C C . PRO F 1 90 ? -17.723 44.481 14.433 1.00 55.66 89 PRO F C 1
ATOM 10761 O O . PRO F 1 90 ? -18.009 43.523 15.148 1.00 56.42 89 PRO F O 1
ATOM 10765 N N . VAL F 1 91 ? -18.125 45.728 14.712 1.00 54.86 90 VAL F N 1
ATOM 10766 C CA . VAL F 1 91 ? -18.951 46.012 15.902 1.00 53.98 90 VAL F CA 1
ATOM 10767 C C . VAL F 1 91 ? -20.462 46.026 15.660 1.00 55.60 90 VAL F C 1
ATOM 10768 O O . VAL F 1 91 ? -21.221 46.364 16.560 1.00 58.77 90 VAL F O 1
ATOM 10772 N N . VAL F 1 92 ? -20.913 45.662 14.468 1.00 55.63 91 VAL F N 1
ATOM 10773 C CA . VAL F 1 92 ? -22.340 45.590 14.196 1.00 55.00 91 VAL F CA 1
ATOM 10774 C C . VAL F 1 92 ? -22.703 44.150 13.952 1.00 56.47 91 VAL F C 1
ATOM 10775 O O . VAL F 1 92 ? -22.158 43.527 13.044 1.00 58.33 91 VAL F O 1
ATOM 10779 N N . ARG F 1 93 ? -23.644 43.646 14.750 1.00 57.04 92 ARG F N 1
ATOM 10780 C CA . ARG F 1 93 ? -23.861 42.210 14.953 1.00 57.91 92 ARG F CA 1
ATOM 10781 C C . ARG F 1 93 ? -25.076 41.625 14.240 1.00 58.06 92 ARG F C 1
ATOM 10782 O O . ARG F 1 93 ? -25.036 40.477 13.793 1.00 58.95 92 ARG F O 1
ATOM 10787 N N . HIS F 1 94 ? -26.168 42.380 14.177 1.00 57.09 93 HIS F N 1
ATOM 10788 C CA . HIS F 1 94 ? -27.407 41.874 13.582 1.00 57.32 93 HIS F CA 1
ATOM 10789 C C . HIS F 1 94 ? -28.136 42.889 12.694 1.00 56.75 93 HIS F C 1
ATOM 10790 O O . HIS F 1 94 ? -29.293 42.683 12.320 1.00 55.96 93 HIS F O 1
ATOM 10797 N N . THR F 1 95 ? -27.435 43.957 12.325 1.00 55.27 94 THR F N 1
ATOM 10798 C CA . THR F 1 95 ? -27.994 45.021 11.501 1.00 54.76 94 THR F CA 1
ATOM 10799 C C . THR F 1 95 ? -27.234 45.083 10.179 1.00 54.01 94 THR F C 1
ATOM 10800 O O . THR F 1 95 ? -26.001 45.015 10.187 1.00 52.78 94 THR F O 1
ATOM 10804 N N . PRO F 1 96 ? -27.961 45.206 9.044 1.00 53.05 95 PRO F N 1
ATOM 10805 C CA . PRO F 1 96 ? -27.318 45.379 7.742 1.00 52.25 95 PRO F CA 1
ATOM 10806 C C . PRO F 1 96 ? -26.588 46.689 7.700 1.00 51.45 95 PRO F C 1
ATOM 10807 O O . PRO F 1 96 ? -27.112 47.688 8.186 1.00 52.36 95 PRO F O 1
ATOM 10811 N N . VAL F 1 97 ? -25.382 46.671 7.140 1.00 51.45 96 VAL F N 1
ATOM 10812 C CA . VAL F 1 97 ? -24.584 47.877 6.930 1.00 49.60 96 VAL F CA 1
ATOM 10813 C C . VAL F 1 97 ? -24.369 48.068 5.434 1.00 49.84 96 VAL F C 1
ATOM 10814 O O . VAL F 1 97 ? -23.913 47.157 4.743 1.00 48.58 96 VAL F O 1
ATOM 10818 N N . LEU F 1 98 ? -24.712 49.254 4.939 1.00 49.45 97 LEU F N 1
ATOM 10819 C CA . LEU F 1 98 ? -24.553 49.585 3.525 1.00 49.57 97 LEU F CA 1
ATOM 10820 C C . LEU F 1 98 ? -23.380 50.548 3.302 1.00 49.32 97 LEU F C 1
ATOM 10821 O O . LEU F 1 98 ? -23.021 51.347 4.181 1.00 49.78 97 LEU F O 1
ATOM 10826 N N . ALA F 1 99 ? -22.788 50.453 2.117 1.00 49.51 98 ALA F N 1
ATOM 10827 C CA . ALA F 1 99 ? -21.678 51.305 1.720 1.00 49.33 98 ALA F CA 1
ATOM 10828 C C . ALA F 1 99 ? -22.204 52.426 0.836 1.00 49.98 98 ALA F C 1
ATOM 10829 O O . ALA F 1 99 ? -22.819 52.168 -0.202 1.00 51.10 98 ALA F O 1
ATOM 10831 N N . GLY F 1 100 ? -21.983 53.670 1.248 1.00 50.05 99 GLY F N 1
ATOM 10832 C CA . GLY F 1 100 ? -22.100 54.789 0.330 1.00 49.31 99 GLY F CA 1
ATOM 10833 C C . GLY F 1 100 ? -21.030 54.621 -0.747 1.00 49.35 99 GLY F C 1
ATOM 10834 O O . GLY F 1 100 ? -19.846 54.517 -0.441 1.00 49.89 99 GLY F O 1
ATOM 10835 N N . VAL F 1 101 ? -21.465 54.544 -1.999 1.00 48.93 100 VAL F N 1
ATOM 10836 C CA . VAL F 1 101 ? -20.579 54.362 -3.144 1.00 48.21 100 VAL F CA 1
ATOM 10837 C C . VAL F 1 101 ? -20.672 55.593 -4.020 1.00 48.26 100 VAL F C 1
ATOM 10838 O O . VAL F 1 101 ? -21.781 56.009 -4.374 1.00 48.71 100 VAL F O 1
ATOM 10842 N N . ASN F 1 102 ? -19.520 56.171 -4.354 1.00 48.14 101 ASN F N 1
ATOM 10843 C CA . ASN F 1 102 ? -19.442 57.291 -5.296 1.00 48.20 101 ASN F CA 1
ATOM 10844 C C . ASN F 1 102 ? -19.521 56.763 -6.732 1.00 48.58 101 ASN F C 1
ATOM 10845 O O . ASN F 1 102 ? -18.533 56.298 -7.281 1.00 48.38 101 ASN F O 1
ATOM 10850 N N . GLY F 1 103 ? -20.713 56.819 -7.315 1.00 49.56 102 GLY F N 1
ATOM 10851 C CA . GLY F 1 103 ? -20.988 56.212 -8.616 1.00 49.53 102 GLY F CA 1
ATOM 10852 C C . GLY F 1 103 ? -20.354 56.897 -9.819 1.00 49.50 102 GLY F C 1
ATOM 10853 O O . GLY F 1 103 ? -20.159 56.248 -10.852 1.00 48.39 102 GLY F O 1
ATOM 10854 N N . THR F 1 104 ? -20.053 58.195 -9.707 1.00 49.41 103 THR F N 1
ATOM 10855 C CA . THR F 1 104 ? -19.397 58.931 -10.795 1.00 47.97 103 THR F CA 1
ATOM 10856 C C . THR F 1 104 ? -17.849 58.824 -10.778 1.00 48.69 103 THR F C 1
ATOM 10857 O O . THR F 1 104 ? -17.184 59.341 -11.669 1.00 48.43 103 THR F O 1
ATOM 10861 N N . ASP F 1 105 ? -17.284 58.136 -9.791 1.00 47.79 104 ASP F N 1
ATOM 10862 C CA . ASP F 1 105 ? -15.832 58.002 -9.668 1.00 48.98 104 ASP F CA 1
ATOM 10863 C C . ASP F 1 105 ? -15.174 57.503 -10.985 1.00 49.83 104 ASP F C 1
ATOM 10864 O O . ASP F 1 105 ? -15.375 56.346 -11.393 1.00 49.36 104 ASP F O 1
ATOM 10869 N N . PRO F 1 106 ? -14.339 58.352 -11.618 1.00 49.40 105 PRO F N 1
ATOM 10870 C CA . PRO F 1 106 ? -13.773 58.050 -12.926 1.00 49.53 105 PRO F CA 1
ATOM 10871 C C . PRO F 1 106 ? -12.730 56.948 -12.889 1.00 49.56 105 PRO F C 1
ATOM 10872 O O . PRO F 1 106 ? -12.413 56.378 -13.917 1.00 49.89 105 PRO F O 1
ATOM 10876 N N . PHE F 1 107 ? -12.222 56.661 -11.699 1.00 49.95 106 PHE F N 1
ATOM 10877 C CA . PHE F 1 107 ? -11.125 55.748 -11.503 1.00 51.93 106 PHE F CA 1
ATOM 10878 C C . PHE F 1 107 ? -11.548 54.441 -10.852 1.00 53.83 106 PHE F C 1
ATOM 10879 O O . PHE F 1 107 ? -10.688 53.683 -10.416 1.00 53.17 106 PHE F O 1
ATOM 10900 N N . VAL F 1 109 ? -14.026 50.798 -11.121 1.00 58.80 108 VAL F N 1
ATOM 10901 C CA . VAL F 1 109 ? -14.709 49.880 -12.018 1.00 58.51 108 VAL F CA 1
ATOM 10902 C C . VAL F 1 109 ? -15.837 49.325 -11.178 1.00 57.64 108 VAL F C 1
ATOM 10903 O O . VAL F 1 109 ? -15.608 48.540 -10.257 1.00 56.53 108 VAL F O 1
ATOM 10920 N N . SER F 1 111 ? -18.244 47.188 -11.434 1.00 59.75 110 SER F N 1
ATOM 10921 C CA . SER F 1 111 ? -18.446 45.745 -11.342 1.00 61.16 110 SER F CA 1
ATOM 10922 C C . SER F 1 111 ? -17.504 45.162 -10.294 1.00 60.49 110 SER F C 1
ATOM 10923 O O . SER F 1 111 ? -17.961 44.608 -9.290 1.00 61.08 110 SER F O 1
ATOM 10926 N N . THR F 1 112 ? -16.198 45.334 -10.513 1.00 59.11 111 THR F N 1
ATOM 10927 C CA . THR F 1 112 ? -15.193 44.806 -9.595 1.00 58.51 111 THR F CA 1
ATOM 10928 C C . THR F 1 112 ? -15.333 45.435 -8.188 1.00 57.37 111 THR F C 1
ATOM 10929 O O . THR F 1 112 ? -15.123 44.758 -7.178 1.00 57.97 111 THR F O 1
ATOM 10933 N N . PHE F 1 113 ? -15.709 46.713 -8.117 1.00 55.44 112 PHE F N 1
ATOM 10934 C CA . PHE F 1 113 ? -15.788 47.395 -6.829 1.00 53.50 112 PHE F CA 1
ATOM 10935 C C . PHE F 1 113 ? -16.996 46.950 -6.019 1.00 53.36 112 PHE F C 1
ATOM 10936 O O . PHE F 1 113 ? -16.868 46.708 -4.825 1.00 51.80 112 PHE F O 1
ATOM 10944 N N . LEU F 1 114 ? -18.160 46.844 -6.665 1.00 53.87 113 LEU F N 1
ATOM 10945 C CA . LEU F 1 114 ? -19.388 46.412 -5.982 1.00 54.43 113 LEU F CA 1
ATOM 10946 C C . LEU F 1 114 ? -19.265 44.970 -5.491 1.00 55.82 113 LEU F C 1
ATOM 10947 O O . LEU F 1 114 ? -19.842 44.594 -4.466 1.00 55.03 113 LEU F O 1
ATOM 10952 N N . ARG F 1 115 ? -18.519 44.180 -6.260 1.00 57.04 114 ARG F N 1
ATOM 10953 C CA . ARG F 1 115 ? -18.178 42.798 -5.941 1.00 57.71 114 ARG F CA 1
ATOM 10954 C C . ARG F 1 115 ? -17.266 42.749 -4.721 1.00 56.71 114 ARG F C 1
ATOM 10955 O O . ARG F 1 115 ? -17.421 41.907 -3.843 1.00 56.76 114 ARG F O 1
ATOM 10963 N N . GLU F 1 116 ? -16.315 43.669 -4.666 1.00 56.76 115 GLU F N 1
ATOM 10964 C CA . GLU F 1 116 ? -15.452 43.823 -3.498 1.00 58.93 115 GLU F CA 1
ATOM 10965 C C . GLU F 1 116 ? -16.230 44.196 -2.235 1.00 57.19 115 GLU F C 1
ATOM 10966 O O . GLU F 1 116 ? -15.970 43.664 -1.168 1.00 57.24 115 GLU F O 1
ATOM 10972 N N . LEU F 1 117 ? -17.165 45.131 -2.345 1.00 55.87 116 LEU F N 1
ATOM 10973 C CA . LEU F 1 117 ? -17.907 45.584 -1.170 1.00 55.55 116 LEU F CA 1
ATOM 10974 C C . LEU F 1 117 ? -18.742 44.459 -0.565 1.00 55.36 116 LEU F C 1
ATOM 10975 O O . LEU F 1 117 ? -18.881 44.352 0.658 1.00 55.32 116 LEU F O 1
ATOM 10980 N N . LYS F 1 118 ? -19.290 43.625 -1.440 1.00 56.34 117 LYS F N 1
ATOM 10981 C CA . LYS F 1 118 ? -20.081 42.468 -1.043 1.00 57.41 117 LYS F CA 1
ATOM 10982 C C . LYS F 1 118 ? -19.214 41.407 -0.363 1.00 58.31 117 LYS F C 1
ATOM 10983 O O . LYS F 1 118 ? -19.613 40.852 0.660 1.00 57.97 117 LYS F O 1
ATOM 10989 N N . GLU F 1 119 ? -18.034 41.133 -0.930 1.00 59.61 118 GLU F N 1
ATOM 10990 C CA . GLU F 1 119 ? -17.043 40.226 -0.299 1.00 61.53 118 GLU F CA 1
ATOM 10991 C C . GLU F 1 119 ? -16.665 40.716 1.097 1.00 60.29 118 GLU F C 1
ATOM 10992 O O . GLU F 1 119 ? -16.612 39.930 2.033 1.00 60.93 118 GLU F O 1
ATOM 10998 N N . ILE F 1 120 ? -16.414 42.021 1.211 1.00 59.60 119 ILE F N 1
ATOM 10999 C CA . ILE F 1 120 ? -16.057 42.671 2.471 1.00 58.47 119 ILE F CA 1
ATOM 11000 C C . ILE F 1 120 ? -17.093 42.464 3.578 1.00 57.60 119 ILE F C 1
ATOM 11001 O O . ILE F 1 120 ? -16.728 42.420 4.756 1.00 58.91 119 ILE F O 1
ATOM 11006 N N . GLY F 1 121 ? -18.370 42.361 3.204 1.00 55.80 120 GLY F N 1
ATOM 11007 C CA . GLY F 1 121 ? -19.448 42.153 4.168 1.00 53.83 120 GLY F CA 1
ATOM 11008 C C . GLY F 1 121 ? -20.580 43.169 4.159 1.00 53.48 120 GLY F C 1
ATOM 11009 O O . GLY F 1 121 ? -21.510 43.059 4.957 1.00 53.14 120 GLY F O 1
ATOM 11010 N N . PHE F 1 122 ? -20.522 44.164 3.277 1.00 53.12 121 PHE F N 1
ATOM 11011 C CA . PHE F 1 122 ? -21.636 45.108 3.153 1.00 52.04 121 PHE F CA 1
ATOM 11012 C C . PHE F 1 122 ? -22.900 44.388 2.655 1.00 50.60 121 PHE F C 1
ATOM 11013 O O . PHE F 1 122 ? -22.823 43.533 1.777 1.00 49.47 121 PHE F O 1
ATOM 11021 N N . ALA F 1 123 ? -24.048 44.745 3.231 1.00 50.01 122 ALA F N 1
ATOM 11022 C CA . ALA F 1 123 ? -25.345 44.180 2.841 1.00 49.29 122 ALA F CA 1
ATOM 11023 C C . ALA F 1 123 ? -25.893 44.867 1.595 1.00 50.42 122 ALA F C 1
ATOM 11024 O O . ALA F 1 123 ? -26.769 44.343 0.907 1.00 50.75 122 ALA F O 1
ATOM 11026 N N . GLY F 1 124 ? -25.393 46.062 1.312 1.00 51.00 123 GLY F N 1
ATOM 11027 C CA . GLY F 1 124 ? -25.912 46.838 0.212 1.00 50.07 123 GLY F CA 1
ATOM 11028 C C . GLY F 1 124 ? -25.136 48.108 -0.042 1.00 49.61 123 GLY F C 1
ATOM 11029 O O . GLY F 1 124 ? -24.084 48.343 0.564 1.00 48.42 123 GLY F O 1
ATOM 11030 N N . VAL F 1 125 ? -25.669 48.917 -0.955 1.00 49.42 124 VAL F N 1
ATOM 11031 C CA . VAL F 1 125 ? -25.054 50.178 -1.345 1.00 48.79 124 VAL F CA 1
ATOM 11032 C C . VAL F 1 125 ? -26.081 51.302 -1.471 1.00 49.42 124 VAL F C 1
ATOM 11033 O O . VAL F 1 125 ? -27.276 51.067 -1.668 1.00 47.19 124 VAL F O 1
ATOM 11037 N N . GLN F 1 126 ? -25.576 52.528 -1.356 1.00 49.38 125 GLN F N 1
ATOM 11038 C CA . GLN F 1 126 ? -26.338 53.723 -1.618 1.00 49.23 125 GLN F CA 1
ATOM 11039 C C . GLN F 1 126 ? -25.459 54.615 -2.501 1.00 48.25 125 GLN F C 1
ATOM 11040 O O . GLN F 1 126 ? -24.238 54.545 -2.436 1.00 46.29 125 GLN F O 1
ATOM 11046 N N . ASN F 1 127 ? -26.089 55.420 -3.347 1.00 48.87 126 ASN F N 1
ATOM 11047 C CA . ASN F 1 127 ? -25.368 56.421 -4.143 1.00 49.75 126 ASN F CA 1
ATOM 11048 C C . ASN F 1 127 ? -25.009 57.636 -3.295 1.00 49.13 126 ASN F C 1
ATOM 11049 O O . ASN F 1 127 ? -25.766 58.594 -3.231 1.00 48.42 126 ASN F O 1
ATOM 11054 N N . PHE F 1 128 ? -23.872 57.574 -2.613 1.00 49.18 127 PHE F N 1
ATOM 11055 C CA . PHE F 1 128 ? -23.343 58.751 -1.931 1.00 50.12 127 PHE F CA 1
ATOM 11056 C C . PHE F 1 128 ? -21.815 58.727 -1.875 1.00 50.61 127 PHE F C 1
ATOM 11057 O O . PHE F 1 128 ? -21.238 57.706 -1.494 1.00 50.73 127 PHE F O 1
ATOM 11065 N N . PRO F 1 129 ? -21.151 59.863 -2.200 1.00 50.69 128 PRO F N 1
ATOM 11066 C CA . PRO F 1 129 ? -21.684 61.177 -2.569 1.00 51.02 128 PRO F CA 1
ATOM 11067 C C . PRO F 1 129 ? -22.466 61.138 -3.855 1.00 50.29 128 PRO F C 1
ATOM 11068 O O . PRO F 1 129 ? -22.168 60.319 -4.722 1.00 51.99 128 PRO F O 1
ATOM 11072 N N . THR F 1 130 ? -23.464 62.008 -3.949 1.00 48.94 129 THR F N 1
ATOM 11073 C CA . THR F 1 130 ? -24.352 62.069 -5.106 1.00 49.11 129 THR F CA 1
ATOM 11074 C C . THR F 1 130 ? -24.287 63.451 -5.773 1.00 48.30 129 THR F C 1
ATOM 11075 O O . THR F 1 130 ? -24.359 64.490 -5.121 1.00 46.37 129 THR F O 1
ATOM 11079 N N . VAL F 1 131 ? -24.149 63.448 -7.091 1.00 48.68 130 VAL F N 1
ATOM 11080 C CA . VAL F 1 131 ? -24.234 64.683 -7.862 1.00 48.68 130 VAL F CA 1
ATOM 11081 C C . VAL F 1 131 ? -25.641 65.308 -7.763 1.00 48.05 130 VAL F C 1
ATOM 11082 O O . VAL F 1 131 ? -25.807 66.471 -8.092 1.00 47.67 130 VAL F O 1
ATOM 11086 N N . GLY F 1 132 ? -26.627 64.540 -7.286 1.00 48.43 131 GLY F N 1
ATOM 11087 C CA . GLY F 1 132 ? -28.010 65.021 -7.082 1.00 47.59 131 GLY F CA 1
ATOM 11088 C C . GLY F 1 132 ? -28.190 66.179 -6.106 1.00 46.92 131 GLY F C 1
ATOM 11089 O O . GLY F 1 132 ? -29.178 66.902 -6.177 1.00 47.72 131 GLY F O 1
ATOM 11090 N N . LEU F 1 133 ? -27.239 66.348 -5.190 1.00 46.94 132 LEU F N 1
ATOM 11091 C CA . LEU F 1 133 ? -27.179 67.534 -4.335 1.00 46.92 132 LEU F CA 1
ATOM 11092 C C . LEU F 1 133 ? -26.629 68.788 -5.036 1.00 48.03 132 LEU F C 1
ATOM 11093 O O . LEU F 1 133 ? -26.758 69.902 -4.520 1.00 49.97 132 LEU F O 1
ATOM 11098 N N . ILE F 1 134 ? -25.991 68.607 -6.185 1.00 47.90 133 ILE F N 1
ATOM 11099 C CA . ILE F 1 134 ? -25.340 69.705 -6.887 1.00 46.19 133 ILE F CA 1
ATOM 11100 C C . ILE F 1 134 ? -26.344 70.317 -7.848 1.00 48.16 133 ILE F C 1
ATOM 11101 O O . ILE F 1 134 ? -27.095 69.596 -8.494 1.00 48.68 133 ILE F O 1
ATOM 11106 N N . ASP F 1 135 ? -26.364 71.643 -7.948 1.00 48.68 134 ASP F N 1
ATOM 11107 C CA . ASP F 1 135 ? -27.276 72.310 -8.862 1.00 48.70 134 ASP F CA 1
ATOM 11108 C C . ASP F 1 135 ? -26.546 73.327 -9.753 1.00 50.08 134 ASP F C 1
ATOM 11109 O O . ASP F 1 135 ? -25.324 73.474 -9.685 1.00 49.43 134 ASP F O 1
ATOM 11114 N N . GLY F 1 136 ? -27.305 74.003 -10.611 1.00 49.80 135 GLY F N 1
ATOM 11115 C CA . GLY F 1 136 ? -26.791 75.101 -11.392 1.00 49.33 135 GLY F CA 1
ATOM 11116 C C . GLY F 1 136 ? -26.041 74.673 -12.630 1.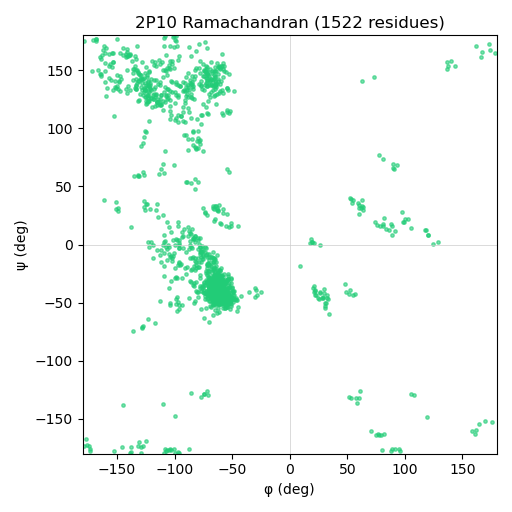00 49.44 135 GLY F C 1
ATOM 11117 O O . GLY F 1 136 ? -26.170 73.542 -13.087 1.00 48.43 135 GLY F O 1
ATOM 11118 N N . LEU F 1 137 ? -25.267 75.609 -13.174 1.00 50.84 136 LEU F N 1
ATOM 11119 C CA . LEU F 1 137 ? -24.466 75.371 -14.373 1.00 52.09 136 LEU F CA 1
ATOM 11120 C C . LEU F 1 137 ? -23.414 74.328 -14.073 1.00 49.90 136 LEU F C 1
ATOM 11121 O O . LEU F 1 137 ? -23.034 73.555 -14.949 1.00 49.19 136 LEU F O 1
ATOM 11126 N N . PHE F 1 138 ? -22.934 74.339 -12.832 1.00 49.17 137 PHE F N 1
ATOM 11127 C CA . PHE F 1 138 ? -21.920 73.399 -12.382 1.00 46.78 137 PHE F CA 1
ATOM 11128 C C . PHE F 1 138 ? -22.460 71.980 -12.489 1.00 46.93 137 PHE F C 1
ATOM 11129 O O . PHE F 1 138 ? -21.787 71.087 -12.994 1.00 47.20 137 PHE F O 1
ATOM 11137 N N . ARG F 1 139 ? -23.693 71.774 -12.054 1.00 47.36 138 ARG F N 1
ATOM 11138 C CA . ARG F 1 139 ? -24.316 70.471 -12.201 1.00 47.49 138 ARG F CA 1
ATOM 11139 C C . ARG F 1 139 ? -24.454 70.097 -13.674 1.00 48.54 138 ARG F C 1
ATOM 11140 O O . ARG F 1 139 ? -24.249 68.936 -14.045 1.00 47.94 138 ARG F O 1
ATOM 11148 N N . GLN F 1 140 ? -24.801 71.078 -14.510 1.00 49.61 139 GLN F N 1
ATOM 11149 C CA . GLN F 1 140 ? -24.962 70.835 -15.935 1.00 50.11 139 GLN F CA 1
ATOM 11150 C C . GLN F 1 140 ? -23.622 70.468 -16.561 1.00 50.14 139 GLN F C 1
ATOM 11151 O O . GLN F 1 140 ? -23.537 69.556 -17.374 1.00 50.71 139 GLN F O 1
ATOM 11157 N N . ASN F 1 141 ? -22.568 71.167 -16.163 1.00 49.96 140 ASN F N 1
ATOM 11158 C CA . ASN F 1 141 ? -21.223 70.839 -16.628 1.00 49.73 140 ASN F CA 1
ATOM 11159 C C . ASN F 1 141 ? -20.812 69.417 -16.232 1.00 48.79 140 ASN F C 1
ATOM 11160 O O . ASN F 1 141 ? -20.237 68.693 -17.037 1.00 47.61 140 ASN F O 1
ATOM 11165 N N . LEU F 1 142 ? -21.118 69.019 -15.002 1.00 47.85 141 LEU F N 1
ATOM 11166 C CA . LEU F 1 142 ? -20.808 67.660 -14.550 1.00 49.60 141 LEU F CA 1
ATOM 11167 C C . LEU F 1 142 ? -21.579 66.630 -15.364 1.00 49.92 141 LEU F C 1
ATOM 11168 O O . LEU F 1 142 ? -21.006 65.654 -15.852 1.00 48.55 141 LEU F O 1
ATOM 11173 N N . GLU F 1 143 ? -22.878 66.873 -15.525 1.00 51.08 142 GLU F N 1
ATOM 11174 C CA . GLU F 1 143 ? -23.741 65.983 -16.302 1.00 51.54 142 GLU F CA 1
ATOM 11175 C C . GLU F 1 143 ? -23.252 65.835 -17.742 1.00 52.09 142 GLU F C 1
ATOM 11176 O O . GLU F 1 143 ? -23.317 64.747 -18.314 1.00 50.63 142 GLU F O 1
ATOM 11182 N N . GLU F 1 144 ? -22.728 66.923 -18.301 1.00 52.96 143 GLU F N 1
ATOM 11183 C CA . GLU F 1 144 ? -22.243 66.931 -19.680 1.00 54.76 143 GLU F CA 1
ATOM 11184 C C . GLU F 1 144 ? -20.820 66.391 -19.873 1.00 54.15 143 GLU F C 1
ATOM 11185 O O . GLU F 1 144 ? -20.454 66.061 -20.991 1.00 53.83 143 GLU F O 1
ATOM 11191 N N . THR F 1 145 ? -20.022 66.313 -18.807 1.00 53.46 144 THR F N 1
ATOM 11192 C CA . THR F 1 145 ? -18.614 65.922 -18.918 1.00 52.09 144 THR F CA 1
ATOM 11193 C C . THR F 1 145 ? -18.323 64.626 -18.190 1.00 52.31 144 THR F C 1
ATOM 11194 O O . THR F 1 145 ? -17.213 64.408 -17.694 1.00 54.94 144 THR F O 1
ATOM 11198 N N . GLY F 1 146 ? -19.325 63.763 -18.116 1.00 52.68 145 GLY F N 1
ATOM 11199 C CA . GLY F 1 146 ? -19.123 62.395 -17.670 1.00 51.35 145 GLY F CA 1
ATOM 11200 C C . GLY F 1 146 ? -19.324 62.121 -16.198 1.00 51.02 145 GLY F C 1
ATOM 11201 O O . GLY F 1 146 ? -18.899 61.080 -15.712 1.00 51.29 145 GLY F O 1
ATOM 11210 N N . SER F 1 148 ? -22.519 62.185 -14.200 1.00 48.90 147 SER F N 1
ATOM 11211 C CA . SER F 1 148 ? -23.960 62.343 -14.206 1.00 49.02 147 SER F CA 1
ATOM 11212 C C . SER F 1 148 ? -24.615 61.415 -13.203 1.00 49.31 147 SER F C 1
ATOM 11213 O O . SER F 1 148 ? -24.074 60.362 -12.860 1.00 50.45 147 SER F O 1
ATOM 11216 N N . TYR F 1 149 ? -25.784 61.826 -12.737 1.00 49.45 148 TYR F N 1
ATOM 11217 C CA . TYR F 1 149 ? -26.624 61.003 -11.884 1.00 49.86 148 TYR F CA 1
ATOM 11218 C C . TYR F 1 149 ? -26.997 59.699 -12.605 1.00 50.15 148 TYR F C 1
ATOM 11219 O O . TYR F 1 149 ? -27.153 58.657 -11.969 1.00 49.60 148 TYR F O 1
ATOM 11228 N N . ALA F 1 150 ? -27.125 59.762 -13.934 1.00 50.62 149 ALA F N 1
ATOM 11229 C CA . ALA F 1 150 ? -27.337 58.565 -14.762 1.00 50.61 149 ALA F CA 1
ATOM 11230 C C . ALA F 1 150 ? -26.321 57.474 -14.456 1.00 50.57 149 ALA F C 1
ATOM 11231 O O . ALA F 1 150 ? -26.664 56.291 -14.452 1.00 52.35 149 ALA F O 1
ATOM 11233 N N . GLN F 1 151 ? -25.074 57.870 -14.197 1.00 50.90 150 GLN F N 1
ATOM 11234 C CA . GLN F 1 151 ? -24.018 56.916 -13.839 1.00 51.60 150 GLN F CA 1
ATOM 11235 C C . GLN F 1 151 ? -24.224 56.300 -12.452 1.00 49.58 150 GLN F C 1
ATOM 11236 O O . GLN F 1 151 ? -23.798 55.179 -12.200 1.00 49.35 150 GLN F O 1
ATOM 11242 N N . GLU F 1 152 ? -24.855 57.056 -11.558 1.00 49.32 151 GLU F N 1
ATOM 11243 C CA . GLU F 1 152 ? -25.225 56.573 -10.228 1.00 48.62 151 GLU F CA 1
ATOM 11244 C C . GLU F 1 152 ? -26.421 55.628 -10.316 1.00 48.83 151 GLU F C 1
ATOM 11245 O O . GLU F 1 152 ? -26.527 54.686 -9.528 1.00 47.96 151 GLU F O 1
ATOM 11251 N N . VAL F 1 153 ? -27.319 55.893 -11.268 1.00 48.73 152 VAL F N 1
ATOM 11252 C CA . VAL F 1 153 ? -28.387 54.959 -11.599 1.00 48.96 152 VAL F CA 1
ATOM 11253 C C . VAL F 1 153 ? -27.795 53.632 -12.111 1.00 50.18 152 VAL F C 1
ATOM 11254 O O . VAL F 1 153 ? -28.209 52.561 -11.661 1.00 49.11 152 VAL F O 1
ATOM 11258 N N . GLU F 1 154 ? -26.825 53.699 -13.026 1.00 51.37 153 GLU F N 1
ATOM 11259 C CA . GLU F 1 154 ? -26.224 52.478 -13.574 1.00 52.50 153 GLU F CA 1
ATOM 11260 C C . GLU F 1 154 ? -25.501 51.670 -12.494 1.00 52.16 153 GLU F C 1
ATOM 11261 O O . GLU F 1 154 ? -25.509 50.436 -12.530 1.00 52.16 153 GLU F O 1
ATOM 11273 N N . ILE F 1 156 ? -26.342 51.522 -9.260 1.00 50.65 155 ILE F N 1
ATOM 11274 C CA . ILE F 1 156 ? -27.390 50.838 -8.496 1.00 51.84 155 ILE F CA 1
ATOM 11275 C C . ILE F 1 156 ? -27.962 49.626 -9.258 1.00 51.49 155 ILE F C 1
ATOM 11276 O O . ILE F 1 156 ? -28.289 48.607 -8.647 1.00 51.86 155 ILE F O 1
ATOM 11281 N N . ALA F 1 157 ? -28.065 49.742 -10.583 1.00 51.43 156 ALA F N 1
ATOM 11282 C CA . ALA F 1 157 ? -28.504 48.630 -11.425 1.00 51.25 156 ALA F CA 1
ATOM 11283 C C . ALA F 1 157 ? -27.550 47.442 -11.296 1.00 52.81 156 ALA F C 1
ATOM 11284 O O . ALA F 1 157 ? -27.994 46.300 -11.115 1.00 52.31 156 ALA F O 1
ATOM 11286 N N . GLU F 1 158 ? -26.246 47.712 -11.374 1.00 53.75 157 GLU F N 1
ATOM 11287 C CA . GLU F 1 158 ? -25.243 46.654 -11.262 1.00 55.47 157 GLU F CA 1
ATOM 11288 C C . GLU F 1 158 ? -25.257 46.074 -9.866 1.00 54.06 157 GLU F C 1
ATOM 11289 O O . GLU F 1 158 ? -25.153 44.865 -9.699 1.00 54.45 157 GLU F O 1
ATOM 11295 N N . ALA F 1 159 ? -25.414 46.934 -8.866 1.00 53.58 158 ALA F N 1
ATOM 11296 C CA . ALA F 1 159 ? -25.546 46.476 -7.480 1.00 53.19 158 ALA F CA 1
ATOM 11297 C C . ALA F 1 159 ? -26.718 45.511 -7.361 1.00 52.94 158 ALA F C 1
ATOM 11298 O O . ALA F 1 159 ? -26.607 44.453 -6.751 1.00 52.28 158 ALA F O 1
ATOM 11300 N N . HIS F 1 160 ? -27.844 45.877 -7.960 1.00 53.68 159 HIS F N 1
ATOM 11301 C CA . HIS F 1 160 ? -29.020 45.013 -7.940 1.00 54.38 159 HIS F CA 1
ATOM 11302 C C . HIS F 1 160 ? -28.743 43.663 -8.615 1.00 55.03 159 HIS F C 1
ATOM 11303 O O . HIS F 1 160 ? -29.086 42.625 -8.064 1.00 55.54 159 HIS F O 1
ATOM 11310 N N . LYS F 1 161 ? -28.119 43.677 -9.793 1.00 55.88 160 LYS F N 1
ATOM 11311 C CA . LYS F 1 161 ? -27.746 42.438 -10.483 1.00 56.31 160 LYS F CA 1
ATOM 11312 C C . LYS F 1 161 ? -26.804 41.575 -9.643 1.00 55.80 160 LYS F C 1
ATOM 11313 O O . LYS F 1 161 ? -26.803 40.357 -9.799 1.00 55.84 160 LYS F O 1
ATOM 11316 N N . LEU F 1 162 ? -26.019 42.195 -8.757 1.00 55.32 161 LEU F N 1
ATOM 11317 C CA . LEU F 1 162 ? -25.169 41.455 -7.802 1.00 55.18 161 LEU F CA 1
ATOM 11318 C C . LEU F 1 162 ? -25.898 41.080 -6.495 1.00 54.37 161 LEU F C 1
ATOM 11319 O O . LEU F 1 162 ? -25.264 40.638 -5.535 1.00 54.28 161 LEU F O 1
ATOM 11324 N N . ASP F 1 163 ? -27.218 41.263 -6.463 1.00 54.39 162 ASP F N 1
ATOM 11325 C CA . ASP F 1 163 ? -28.056 40.905 -5.307 1.00 55.28 162 ASP F CA 1
ATOM 11326 C C . ASP F 1 163 ? -27.653 41.665 -4.034 1.00 54.24 162 ASP F C 1
ATOM 11327 O O . ASP F 1 163 ? -27.749 41.143 -2.925 1.00 54.10 162 ASP F O 1
ATOM 11332 N N . LEU F 1 164 ? -27.205 42.905 -4.207 1.00 53.76 163 LEU F N 1
ATOM 11333 C CA . LEU F 1 164 ? -26.960 43.798 -3.084 1.00 52.16 163 LEU F CA 1
ATOM 11334 C C . LEU F 1 164 ? -28.242 44.555 -2.828 1.00 51.46 163 LEU F C 1
ATOM 11335 O O . LEU F 1 164 ? -28.966 44.888 -3.769 1.00 52.22 163 LEU F O 1
ATOM 11340 N N . LEU F 1 165 ? -28.530 44.819 -1.560 1.00 50.86 164 LEU F N 1
ATOM 11341 C CA . LEU F 1 165 ? -29.620 45.717 -1.212 1.00 51.25 164 LEU F CA 1
ATOM 11342 C C . LEU F 1 165 ? -29.251 47.101 -1.728 1.00 50.38 164 LEU F C 1
ATOM 11343 O O . LEU F 1 165 ? -28.111 47.532 -1.605 1.00 51.19 164 LEU F O 1
ATOM 11348 N N . THR F 1 166 ? -30.209 47.786 -2.334 1.00 50.76 165 THR F N 1
ATOM 11349 C CA . THR F 1 166 ? -29.978 49.127 -2.864 1.00 50.36 165 THR F CA 1
ATOM 11350 C C . THR F 1 166 ? -30.993 50.110 -2.280 1.00 50.15 165 THR F C 1
ATOM 11351 O O . THR F 1 166 ? -32.201 49.896 -2.391 1.00 49.51 165 THR F O 1
ATOM 11355 N N . THR F 1 167 ? -30.479 51.168 -1.646 1.00 49.91 166 THR F N 1
ATOM 11356 C CA . THR F 1 167 ? -31.300 52.222 -1.028 1.00 49.57 166 THR F CA 1
ATOM 11357 C C . THR F 1 167 ? -30.868 53.626 -1.514 1.00 49.35 166 THR F C 1
ATOM 11358 O O . THR F 1 167 ? -30.412 54.452 -0.720 1.00 49.20 166 THR F O 1
ATOM 11362 N N . PRO F 1 168 ? -30.986 53.895 -2.823 1.00 49.10 167 PRO F N 1
ATOM 11363 C CA . PRO F 1 168 ? -30.470 55.150 -3.368 1.00 49.13 167 PRO F CA 1
ATOM 11364 C C . PRO F 1 168 ? -31.242 56.414 -3.009 1.00 49.21 167 PRO F C 1
ATOM 11365 O O . PRO F 1 168 ? -32.446 56.365 -2.774 1.00 49.04 167 PRO F O 1
ATOM 11369 N N . TYR F 1 169 ? -30.537 57.545 -2.995 1.00 49.84 168 TYR F N 1
ATOM 11370 C CA . TYR F 1 169 ? -31.174 58.851 -2.910 1.00 50.11 168 TYR F CA 1
ATOM 11371 C C . TYR F 1 169 ? -31.779 59.228 -4.259 1.00 50.45 168 TYR F C 1
ATOM 11372 O O . TYR F 1 169 ? -31.134 59.078 -5.297 1.00 50.61 168 TYR F O 1
ATOM 11381 N N . VAL F 1 170 ? -33.018 59.720 -4.227 1.00 50.39 169 VAL F N 1
ATOM 11382 C CA . VAL F 1 170 ? -33.703 60.257 -5.406 1.00 49.23 169 VAL F CA 1
ATOM 11383 C C . VAL F 1 170 ? -34.150 61.684 -5.112 1.00 48.12 169 VAL F C 1
ATOM 11384 O O . VAL F 1 170 ? -34.478 62.013 -3.973 1.00 47.07 169 VAL F O 1
ATOM 11388 N N . PHE F 1 171 ? -34.135 62.530 -6.136 1.00 48.06 170 PHE F N 1
ATOM 11389 C CA . PHE F 1 171 ? -34.376 63.960 -5.953 1.00 48.06 170 PHE F CA 1
ATOM 11390 C C . PHE F 1 171 ? -35.595 64.484 -6.693 1.00 47.75 170 PHE F C 1
ATOM 11391 O O . PHE F 1 171 ? -36.030 65.591 -6.429 1.00 47.39 170 PHE F O 1
ATOM 11399 N N . SER F 1 172 ? -36.148 63.671 -7.588 1.00 48.67 171 SER F N 1
ATOM 11400 C CA . SER F 1 172 ? -37.251 64.059 -8.454 1.00 48.45 171 SER F CA 1
ATOM 11401 C C . SER F 1 172 ? -38.037 62.816 -8.853 1.00 49.66 171 SER F C 1
ATOM 11402 O O . SER F 1 172 ? -37.539 61.700 -8.703 1.00 49.46 171 SER F O 1
ATOM 11405 N N . PRO F 1 173 ? -39.259 62.997 -9.387 1.00 50.65 172 PRO F N 1
ATOM 11406 C CA . PRO F 1 173 ? -39.971 61.852 -9.951 1.00 51.01 172 PRO F CA 1
ATOM 11407 C C . PRO F 1 173 ? -39.177 61.110 -11.034 1.00 51.34 172 PRO F C 1
ATOM 11408 O O . PRO F 1 173 ? -39.226 59.884 -11.086 1.00 51.73 172 PRO F O 1
ATOM 11412 N N . GLU F 1 174 ? -38.450 61.841 -11.882 1.00 52.39 173 GLU F N 1
ATOM 11413 C CA . GLU F 1 174 ? -37.627 61.207 -12.917 1.00 52.51 173 GLU F CA 1
ATOM 11414 C C . GLU F 1 174 ? -36.614 60.273 -12.287 1.00 51.95 173 GLU F C 1
ATOM 11415 O O . GLU F 1 174 ? -36.428 59.154 -12.758 1.00 51.57 173 GLU F O 1
ATOM 11421 N N . ASP F 1 175 ? -35.944 60.761 -11.242 1.00 51.59 174 ASP F N 1
ATOM 11422 C CA . ASP F 1 175 ? -34.966 59.966 -10.501 1.00 51.58 174 ASP F CA 1
ATOM 11423 C C . ASP F 1 175 ? -35.616 58.722 -9.931 1.00 51.52 174 ASP F C 1
ATOM 11424 O O . ASP F 1 175 ? -35.081 57.611 -10.076 1.00 50.98 174 ASP F O 1
ATOM 11429 N N . ALA F 1 176 ? -36.774 58.925 -9.289 1.00 50.67 175 ALA F N 1
ATOM 11430 C CA . ALA F 1 176 ? -37.539 57.847 -8.655 1.00 50.14 175 ALA F CA 1
ATOM 11431 C C . ALA F 1 176 ? -37.884 56.747 -9.651 1.00 50.22 175 ALA F C 1
ATOM 11432 O O . ALA F 1 176 ? -37.789 55.567 -9.333 1.00 51.20 175 ALA F O 1
ATOM 11434 N N . VAL F 1 177 ? -38.295 57.143 -10.850 1.00 50.45 176 VAL F N 1
ATOM 11435 C CA . VAL F 1 177 ? -38.578 56.197 -11.928 1.00 50.22 176 VAL F CA 1
ATOM 11436 C C . VAL F 1 177 ? -37.306 55.462 -12.357 1.00 50.48 176 VAL F C 1
ATOM 11437 O O . VAL F 1 177 ? -37.263 54.228 -12.329 1.00 50.85 176 VAL F O 1
ATOM 11441 N N . ALA F 1 178 ? -36.280 56.229 -12.736 1.00 49.87 177 ALA F N 1
ATOM 11442 C CA . ALA F 1 178 ? -35.003 55.678 -13.207 1.00 49.03 177 ALA F CA 1
ATOM 11443 C C . ALA F 1 178 ? -34.450 54.645 -12.236 1.00 48.73 177 ALA F C 1
ATOM 11444 O O . ALA F 1 178 ? -33.977 53.585 -12.657 1.00 48.25 177 ALA F O 1
ATOM 11454 N N . ALA F 1 180 ? -36.236 53.096 -9.717 1.00 50.89 179 ALA F N 1
ATOM 11455 C CA . ALA F 1 180 ? -37.205 51.996 -9.648 1.00 50.34 179 ALA F CA 1
ATOM 11456 C C . ALA F 1 180 ? -36.902 50.955 -10.717 1.00 50.94 179 ALA F C 1
ATOM 11457 O O . ALA F 1 180 ? -36.922 49.757 -10.444 1.00 51.53 179 ALA F O 1
ATOM 11459 N N . LYS F 1 181 ? -36.602 51.425 -11.925 1.00 51.54 180 LYS F N 1
ATOM 11460 C CA . LYS F 1 181 ? -36.255 50.546 -13.043 1.00 52.49 180 LYS F CA 1
ATOM 11461 C C . LYS F 1 181 ? -34.907 49.848 -12.838 1.00 52.41 180 LYS F C 1
ATOM 11462 O O . LYS F 1 181 ? -34.750 48.688 -13.203 1.00 52.18 180 LYS F O 1
ATOM 11468 N N . ALA F 1 182 ? -33.944 50.541 -12.236 1.00 52.95 181 ALA F N 1
ATOM 11469 C CA . ALA F 1 182 ? -32.638 49.923 -11.910 1.00 53.19 181 ALA F CA 1
ATOM 11470 C C . ALA F 1 182 ? -32.771 48.713 -10.976 1.00 53.07 181 ALA F C 1
ATOM 11471 O O . ALA F 1 182 ? -31.871 47.876 -10.913 1.00 54.00 181 ALA F O 1
ATOM 11473 N N . GLY F 1 183 ? -33.900 48.629 -10.266 1.00 53.19 182 GLY F N 1
ATOM 11474 C CA . GLY F 1 183 ? -34.167 47.559 -9.307 1.00 52.83 182 GLY F CA 1
ATOM 11475 C C . GLY F 1 183 ? -33.973 47.990 -7.861 1.00 52.65 182 GLY F C 1
ATOM 11476 O O . GLY F 1 183 ? -33.758 47.150 -6.987 1.00 52.62 182 GLY F O 1
ATOM 11477 N N . ALA F 1 184 ? -34.048 49.295 -7.603 1.00 52.21 183 ALA F N 1
ATOM 11478 C CA . ALA F 1 184 ? -33.896 49.821 -6.243 1.00 52.35 183 ALA F CA 1
ATOM 11479 C C . ALA F 1 184 ? -34.934 49.209 -5.293 1.00 52.90 183 ALA F C 1
ATOM 11480 O O . ALA F 1 184 ? -36.128 49.189 -5.595 1.00 52.83 183 ALA F O 1
ATOM 11482 N N . ASP F 1 185 ? -34.464 48.724 -4.148 1.00 52.85 184 ASP F N 1
ATOM 11483 C CA . ASP F 1 185 ? -35.338 48.168 -3.124 1.00 53.33 184 ASP F CA 1
ATOM 11484 C C . ASP F 1 185 ? -35.979 49.284 -2.303 1.00 52.99 184 ASP F C 1
ATOM 11485 O O . ASP F 1 185 ? -37.172 49.248 -2.027 1.00 53.18 184 ASP F O 1
ATOM 11490 N N . ILE F 1 186 ? -35.177 50.268 -1.905 1.00 52.90 185 ILE F N 1
ATOM 11491 C CA . ILE F 1 186 ? -35.666 51.417 -1.136 1.00 52.27 185 ILE F CA 1
ATOM 11492 C C . ILE F 1 186 ? -35.287 52.712 -1.838 1.00 51.79 185 ILE F C 1
ATOM 11493 O O . ILE F 1 186 ? -34.152 52.882 -2.254 1.00 52.29 185 ILE F O 1
ATOM 11498 N N . LEU F 1 187 ? -36.240 53.622 -1.976 1.00 51.06 186 LEU F N 1
ATOM 11499 C CA . LEU F 1 187 ? -35.951 54.952 -2.496 1.00 50.43 186 LEU F CA 1
ATOM 11500 C C . LEU F 1 187 ? -35.944 55.918 -1.326 1.00 50.13 186 LEU F C 1
ATOM 11501 O O . LEU F 1 187 ? -36.957 56.060 -0.646 1.00 50.33 186 LEU F O 1
ATOM 11506 N N . VAL F 1 188 ? -34.812 56.572 -1.072 1.00 50.06 187 VAL F N 1
ATOM 11507 C CA . VAL F 1 188 ? -34.794 57.681 -0.117 1.00 49.58 187 VAL F CA 1
ATOM 11508 C C . VAL F 1 188 ? -35.016 58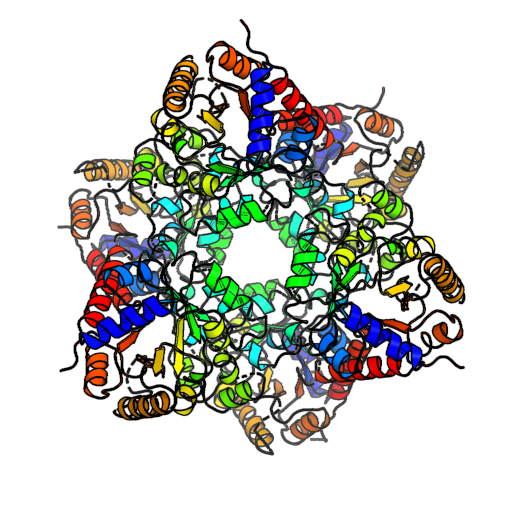.994 -0.857 1.00 49.64 187 VAL F C 1
ATOM 11509 O O . VAL F 1 188 ? -34.194 59.395 -1.669 1.00 49.95 187 VAL F O 1
ATOM 11513 N N . CYS F 1 189 ? -36.144 59.645 -0.583 1.00 50.29 188 CYS F N 1
ATOM 11514 C CA . CYS F 1 189 ? -36.438 60.953 -1.151 1.00 50.59 188 CYS F CA 1
ATOM 11515 C C . CYS F 1 189 ? -35.648 62.020 -0.417 1.00 51.26 188 CYS F C 1
ATOM 11516 O O . CYS F 1 189 ? -35.983 62.397 0.716 1.00 51.32 188 CYS F O 1
ATOM 11519 N N . HIS F 1 190 ? -34.592 62.496 -1.068 1.00 51.19 189 HIS F N 1
ATOM 11520 C CA . HIS F 1 190 ? -33.740 63.514 -0.499 1.00 51.19 189 HIS F CA 1
ATOM 11521 C C . HIS F 1 190 ? -34.337 64.883 -0.866 1.00 51.84 189 HIS F C 1
ATOM 11522 O O . HIS F 1 190 ? -34.438 65.233 -2.043 1.00 51.40 189 HIS F O 1
ATOM 11537 N N . GLY F 1 192 ? -33.000 67.635 -0.166 1.00 59.55 191 GLY F N 1
ATOM 11538 C CA . GLY F 1 192 ? -31.894 68.468 -0.578 1.00 62.67 191 GLY F CA 1
ATOM 11539 C C . GLY F 1 192 ? -31.224 69.228 0.549 1.00 66.41 191 GLY F C 1
ATOM 11540 O O . GLY F 1 192 ? -31.025 68.704 1.652 1.00 66.14 191 GLY F O 1
ATOM 11541 N N . LEU F 1 193 ? -30.907 70.488 0.256 1.00 71.22 192 LEU F N 1
ATOM 11542 C CA . LEU F 1 193 ? -29.934 71.271 1.012 1.00 74.80 192 LEU F CA 1
ATOM 11543 C C . LEU F 1 193 ? -30.551 72.023 2.224 1.00 77.66 192 LEU F C 1
ATOM 11544 O O . LEU F 1 193 ? -31.379 72.936 2.050 1.00 77.05 192 LEU F O 1
ATOM 11549 N N . THR F 1 194 ? -30.137 71.616 3.440 1.00 80.59 193 THR F N 1
ATOM 11550 C CA . THR F 1 194 ? -30.681 72.142 4.719 1.00 81.69 193 THR F CA 1
ATOM 11551 C C . THR F 1 194 ? -30.171 73.550 5.069 1.00 82.26 193 THR F C 1
ATOM 11552 O O . THR F 1 194 ? -30.312 74.500 4.299 1.00 82.35 193 THR F O 1
ATOM 11556 N N . GLY F 1 204 ? -34.092 76.872 1.401 1.00 71.68 203 GLY F N 1
ATOM 11557 C CA . GLY F 1 204 ? -34.469 75.460 1.551 1.00 70.02 203 GLY F CA 1
ATOM 11558 C C . GLY F 1 204 ? -35.926 75.201 1.182 1.00 68.03 203 GLY F C 1
ATOM 11559 O O . GLY F 1 204 ? -36.693 76.146 0.951 1.00 68.45 203 GLY F O 1
ATOM 11560 N N . LYS F 1 205 ? -36.305 73.922 1.114 1.00 64.45 204 LYS F N 1
ATOM 11561 C CA . LYS F 1 205 ? -37.695 73.534 0.845 1.00 61.76 204 LYS F CA 1
ATOM 11562 C C . LYS F 1 205 ? -38.529 73.714 2.094 1.00 58.77 204 LYS F C 1
ATOM 11563 O O . LYS F 1 205 ? -38.077 73.416 3.201 1.00 57.57 204 LYS F O 1
ATOM 11569 N N . SER F 1 206 ? -39.754 74.192 1.912 1.00 57.06 205 SER F N 1
ATOM 11570 C CA . SER F 1 206 ? -40.717 74.228 3.005 1.00 55.85 205 SER F CA 1
ATOM 11571 C C . SER F 1 206 ? -41.201 72.805 3.246 1.00 55.01 205 SER F C 1
ATOM 11572 O O . SER F 1 206 ? -41.172 71.960 2.344 1.00 54.12 205 SER F O 1
ATOM 11583 N N . ASP F 1 208 ? -44.141 71.761 3.419 1.00 53.34 207 ASP F N 1
ATOM 11584 C CA . ASP F 1 208 ? -45.188 71.515 2.422 1.00 53.31 207 ASP F CA 1
ATOM 11585 C C . ASP F 1 208 ? -44.637 71.134 1.050 1.00 53.25 207 ASP F C 1
ATOM 11586 O O . ASP F 1 208 ? -45.182 70.251 0.397 1.00 53.08 207 ASP F O 1
ATOM 11591 N N . ASP F 1 209 ? -43.575 71.803 0.606 1.00 53.60 208 ASP F N 1
ATOM 11592 C CA . ASP F 1 209 ? -42.944 71.458 -0.675 1.00 54.16 208 ASP F CA 1
ATOM 11593 C C . ASP F 1 209 ? -42.461 70.022 -0.643 1.00 53.09 208 ASP F C 1
ATOM 11594 O O . ASP F 1 209 ? -42.540 69.310 -1.639 1.00 53.89 208 ASP F O 1
ATOM 11599 N N . CYS F 1 210 ? -41.960 69.605 0.511 1.00 52.35 209 CYS F N 1
ATOM 11600 C CA . CYS F 1 210 ? -41.500 68.236 0.690 1.00 52.59 209 CYS F CA 1
ATOM 11601 C C . CYS F 1 210 ? -42.644 67.215 0.571 1.00 50.88 209 CYS F C 1
ATOM 11602 O O . CYS F 1 210 ? -42.515 66.199 -0.115 1.00 50.06 209 CYS F O 1
ATOM 11605 N N . VAL F 1 211 ? -43.768 67.497 1.221 1.00 51.02 210 VAL F N 1
ATOM 11606 C CA . VAL F 1 211 ? -44.924 66.596 1.167 1.00 50.22 210 VAL F CA 1
ATOM 11607 C C . VAL F 1 211 ? -45.316 66.343 -0.292 1.00 50.60 210 VAL F C 1
ATOM 11608 O O . VAL F 1 211 ? -45.521 65.195 -0.702 1.00 50.21 210 VAL F O 1
ATOM 11612 N N . SER F 1 212 ? -45.363 67.417 -1.072 1.00 50.94 211 SER F N 1
ATOM 11613 C CA . SER F 1 212 ? -45.774 67.366 -2.481 1.00 52.28 211 SER F CA 1
ATOM 11614 C C . SER F 1 212 ? -44.787 66.636 -3.411 1.00 52.10 211 SER F C 1
ATOM 11615 O O . SER F 1 212 ? -45.199 65.912 -4.323 1.00 52.26 211 SER F O 1
ATOM 11618 N N . LEU F 1 213 ? -43.491 66.837 -3.201 1.00 51.16 212 LEU F N 1
ATOM 11619 C CA . LEU F 1 213 ? -42.491 66.171 -4.034 1.00 51.23 212 LEU F CA 1
ATOM 11620 C C . LEU F 1 213 ? -42.396 64.686 -3.661 1.00 51.49 212 LEU F C 1
ATOM 11621 O O . LEU F 1 213 ? -42.313 63.823 -4.543 1.00 51.94 212 LEU F O 1
ATOM 11626 N N . ILE F 1 214 ? -42.433 64.388 -2.363 1.00 51.15 213 ILE F N 1
ATOM 11627 C CA . ILE F 1 214 ? -42.391 62.997 -1.900 1.00 51.02 213 ILE F CA 1
ATOM 11628 C C . ILE F 1 214 ? -43.576 62.214 -2.468 1.00 52.03 213 ILE F C 1
ATOM 11629 O O . ILE F 1 214 ? -43.409 61.119 -3.007 1.00 52.70 213 ILE F O 1
ATOM 11634 N N . ASN F 1 215 ? -44.766 62.791 -2.368 1.00 52.49 214 ASN F N 1
ATOM 11635 C CA . ASN F 1 215 ? -45.933 62.201 -2.993 1.00 53.13 214 ASN F CA 1
ATOM 11636 C C . ASN F 1 215 ? -45.748 62.009 -4.509 1.00 53.67 214 ASN F C 1
ATOM 11637 O O . ASN F 1 215 ? -46.123 60.967 -5.046 1.00 54.17 214 ASN F O 1
ATOM 11642 N N . GLU F 1 216 ? -45.168 62.994 -5.194 1.00 53.77 215 GLU F N 1
ATOM 11643 C CA . GLU F 1 216 ? -44.905 62.863 -6.639 1.00 54.70 215 GLU F CA 1
ATOM 11644 C C . GLU F 1 216 ? -43.964 61.698 -6.949 1.00 53.87 215 GLU F C 1
ATOM 11645 O O . GLU F 1 216 ? -44.163 60.983 -7.931 1.00 53.23 215 GLU F O 1
ATOM 11651 N N . CYS F 1 217 ? -42.937 61.525 -6.119 1.00 53.29 216 CYS F N 1
ATOM 11652 C CA . CYS F 1 217 ? -41.999 60.417 -6.277 1.00 53.44 216 CYS F CA 1
ATOM 11653 C C . CYS F 1 217 ? -42.653 59.063 -5.984 1.00 51.89 216 CYS F C 1
ATOM 11654 O O . CYS F 1 217 ? -42.346 58.066 -6.643 1.00 51.39 216 CYS F O 1
ATOM 11657 N N . ILE F 1 218 ? -43.548 59.030 -5.000 1.00 51.15 217 ILE F N 1
ATOM 11658 C CA . ILE F 1 218 ? -44.279 57.804 -4.684 1.00 51.35 217 ILE F CA 1
ATOM 11659 C C . ILE F 1 218 ? -45.169 57.393 -5.860 1.00 52.08 217 ILE F C 1
ATOM 11660 O O . ILE F 1 218 ? -45.156 56.232 -6.275 1.00 51.78 217 ILE F O 1
ATOM 11665 N N . GLU F 1 219 ? -45.929 58.349 -6.393 1.00 52.78 218 GLU F N 1
ATOM 11666 C CA . GLU F 1 219 ? -46.755 58.111 -7.578 1.00 53.35 218 GLU F CA 1
ATOM 11667 C C . GLU F 1 219 ? -45.902 57.683 -8.774 1.00 54.01 218 GLU F C 1
ATOM 11668 O O . GLU F 1 219 ? -46.321 56.838 -9.562 1.00 54.86 218 GLU F O 1
ATOM 11670 N N . ALA F 1 220 ? -44.707 58.260 -8.895 1.00 53.49 219 ALA F N 1
ATOM 11671 C CA . ALA F 1 220 ? -43.769 57.904 -9.967 1.00 52.79 219 ALA F CA 1
ATOM 11672 C C . ALA F 1 220 ? -43.224 56.494 -9.772 1.00 52.94 219 ALA F C 1
ATOM 11673 O O . ALA F 1 220 ? -43.282 55.661 -10.680 1.00 52.91 219 ALA F O 1
ATOM 11675 N N . ALA F 1 221 ? -42.686 56.241 -8.583 1.00 52.94 220 ALA F N 1
ATOM 11676 C CA . ALA F 1 221 ? -42.222 54.908 -8.212 1.00 53.37 220 ALA F CA 1
ATOM 11677 C C . ALA F 1 221 ? -43.304 53.859 -8.464 1.00 53.82 220 ALA F C 1
ATOM 11678 O O . ALA F 1 221 ? -43.046 52.824 -9.086 1.00 53.36 220 ALA F O 1
ATOM 11680 N N . ARG F 1 222 ? -44.519 54.140 -8.003 1.00 55.20 221 ARG F N 1
ATOM 11681 C CA . ARG F 1 222 ? -45.608 53.161 -8.096 1.00 58.30 221 ARG F CA 1
ATOM 11682 C C . ARG F 1 222 ? -46.020 52.819 -9.539 1.00 57.56 221 ARG F C 1
ATOM 11683 O O . ARG F 1 222 ? -46.536 51.729 -9.780 1.00 57.85 221 ARG F O 1
ATOM 11691 N N . THR F 1 223 ? -45.758 53.717 -10.493 1.00 56.83 222 THR F N 1
ATOM 11692 C CA . THR F 1 223 ? -45.958 53.399 -11.919 1.00 56.26 222 THR F CA 1
ATOM 11693 C C . THR F 1 223 ? -45.010 52.302 -12.438 1.00 56.30 222 THR F C 1
ATOM 11694 O O . THR F 1 223 ? -45.271 51.702 -13.481 1.00 56.30 222 THR F O 1
ATOM 11698 N N . ILE F 1 224 ? -43.911 52.059 -11.724 1.00 56.18 223 ILE F N 1
ATOM 11699 C CA . ILE F 1 224 ? -42.945 51.030 -12.101 1.00 56.33 223 ILE F CA 1
ATOM 11700 C C . ILE F 1 224 ? -43.209 49.755 -11.315 1.00 57.97 223 ILE F C 1
ATOM 11701 O O . ILE F 1 224 ? -43.273 48.680 -11.902 1.00 58.18 223 ILE F O 1
ATOM 11706 N N . ARG F 1 225 ? -43.348 49.875 -9.994 1.00 59.68 224 ARG F N 1
ATOM 11707 C CA . ARG F 1 225 ? -43.833 48.762 -9.164 1.00 61.85 224 ARG F CA 1
ATOM 11708 C C . ARG F 1 225 ? -44.377 49.198 -7.802 1.00 61.95 224 ARG F C 1
ATOM 11709 O O . ARG F 1 225 ? -43.924 50.177 -7.205 1.00 60.49 224 ARG F O 1
ATOM 11717 N N . ASP F 1 226 ? -45.354 48.432 -7.322 1.00 63.40 225 ASP F N 1
ATOM 11718 C CA . ASP F 1 226 ? -46.180 48.825 -6.186 1.00 64.72 225 ASP F CA 1
ATOM 11719 C C . ASP F 1 226 ? -45.580 48.435 -4.836 1.00 64.31 225 ASP F C 1
ATOM 11720 O O . ASP F 1 226 ? -46.132 48.774 -3.797 1.00 65.34 225 ASP F O 1
ATOM 11725 N N . ASP F 1 227 ? -44.450 47.736 -4.847 1.00 63.55 226 ASP F N 1
ATOM 11726 C CA . ASP F 1 227 ? -43.883 47.179 -3.619 1.00 63.31 226 ASP F CA 1
ATOM 11727 C C . ASP F 1 227 ? -42.614 47.880 -3.120 1.00 61.36 226 ASP F C 1
ATOM 11728 O O . ASP F 1 227 ? -42.043 47.447 -2.116 1.00 61.12 226 ASP F O 1
ATOM 11733 N N . ILE F 1 228 ? -42.179 48.951 -3.800 1.00 59.50 227 ILE F N 1
ATOM 11734 C CA . ILE F 1 228 ? -40.957 49.676 -3.400 1.00 57.36 227 ILE F CA 1
ATOM 11735 C C . ILE F 1 228 ? -41.169 50.439 -2.093 1.00 55.52 227 ILE F C 1
ATOM 11736 O O . ILE F 1 228 ? -42.206 51.075 -1.879 1.00 54.48 227 ILE F O 1
ATOM 11741 N N . ILE F 1 229 ? -40.167 50.352 -1.228 1.00 53.66 228 ILE F N 1
ATOM 11742 C CA . ILE F 1 229 ? -40.175 51.020 0.058 1.00 52.89 228 ILE F CA 1
ATOM 11743 C C . ILE F 1 229 ? -39.677 52.458 -0.162 1.00 52.66 228 ILE F C 1
ATOM 11744 O O . ILE F 1 229 ? -38.740 52.684 -0.934 1.00 52.99 228 ILE F O 1
ATOM 11749 N N . ILE F 1 230 ? -40.328 53.422 0.488 1.00 51.75 229 ILE F N 1
ATOM 11750 C CA . ILE F 1 230 ? -40.015 54.840 0.303 1.00 52.09 229 ILE F CA 1
ATOM 11751 C C . ILE F 1 230 ? -39.701 55.477 1.648 1.00 52.29 229 ILE F C 1
ATOM 11752 O O . ILE F 1 230 ? -40.539 55.452 2.550 1.00 52.17 229 ILE F O 1
ATOM 11757 N N . LEU F 1 231 ? -38.498 56.039 1.778 1.00 50.84 230 LEU F N 1
ATOM 11758 C CA . LEU F 1 231 ? -38.105 56.753 2.987 1.00 50.39 230 LEU F CA 1
ATOM 11759 C C . LEU F 1 231 ? -37.930 58.231 2.674 1.00 50.04 230 LEU F C 1
ATOM 11760 O O . LEU F 1 231 ? -37.764 58.609 1.516 1.00 50.50 230 LEU F O 1
ATOM 11765 N N . SER F 1 232 ? -37.996 59.066 3.703 1.00 49.95 231 SER F N 1
ATOM 11766 C CA . SER F 1 232 ? -37.766 60.498 3.543 1.00 50.58 231 SER F CA 1
ATOM 11767 C C . SER F 1 232 ? -36.423 60.850 4.153 1.00 50.88 231 SER F C 1
ATOM 11768 O O . SER F 1 232 ? -35.874 60.059 4.921 1.00 51.87 231 SER F O 1
ATOM 11771 N N . HIS F 1 233 ? -35.902 62.028 3.802 1.00 51.60 232 HIS F N 1
ATOM 11772 C CA . HIS F 1 233 ? -34.675 62.567 4.394 1.00 52.07 232 HIS F CA 1
ATOM 11773 C C . HIS F 1 233 ? -34.453 64.002 3.939 1.00 52.64 232 HIS F C 1
ATOM 11774 O O . HIS F 1 233 ? -34.846 64.374 2.827 1.00 53.05 232 HIS F O 1
ATOM 11781 N N . GLY F 1 234 ? -33.827 64.803 4.800 1.00 51.85 233 GLY F N 1
ATOM 11782 C CA . GLY F 1 234 ? -33.235 66.072 4.368 1.00 52.28 233 GLY F CA 1
ATOM 11783 C C . GLY F 1 234 ? -34.164 67.265 4.417 1.00 52.51 233 GLY F C 1
ATOM 11784 O O . GLY F 1 234 ? -35.312 67.161 4.868 1.00 52.49 233 GLY F O 1
ATOM 11785 N N . GLY F 1 235 ? -33.663 68.405 3.944 1.00 53.77 234 GLY F N 1
ATOM 11786 C CA . GLY F 1 235 ? -34.415 69.654 4.017 1.00 53.74 234 GLY F CA 1
ATOM 11787 C C . GLY F 1 235 ? -34.786 69.975 5.459 1.00 54.21 234 GLY F C 1
ATOM 11788 O O . GLY F 1 235 ? -33.940 69.879 6.355 1.00 55.05 234 GLY F O 1
ATOM 11789 N N . PRO F 1 236 ? -36.063 70.326 5.708 1.00 55.13 235 PRO F N 1
ATOM 11790 C CA . PRO F 1 236 ? -36.464 70.704 7.061 1.00 54.23 235 PRO F CA 1
ATOM 11791 C C . PRO F 1 236 ? -36.795 69.520 7.949 1.00 54.31 235 PRO F C 1
ATOM 11792 O O . PRO F 1 236 ? -37.237 69.727 9.083 1.00 54.80 235 PRO F O 1
ATOM 11796 N N . ILE F 1 237 ? -36.595 68.295 7.454 1.00 54.35 236 ILE F N 1
ATOM 11797 C CA . ILE F 1 237 ? -36.954 67.102 8.221 1.00 53.83 236 ILE F CA 1
ATOM 11798 C C . ILE F 1 237 ? -35.805 66.817 9.191 1.00 54.44 236 ILE F C 1
ATOM 11799 O O . ILE F 1 237 ? -34.928 66.004 8.916 1.00 55.55 236 ILE F O 1
ATOM 11804 N N . ALA F 1 238 ? -35.838 67.501 10.333 1.00 54.91 237 ALA F N 1
ATOM 11805 C CA . ALA F 1 238 ? -34.732 67.524 11.300 1.00 54.83 237 ALA F CA 1
ATOM 11806 C C . ALA F 1 238 ? -34.922 66.584 12.492 1.00 54.37 237 ALA F C 1
ATOM 11807 O O . ALA F 1 238 ? -33.959 66.226 13.175 1.00 55.32 237 ALA F O 1
ATOM 11809 N N . ASN F 1 239 ? -36.159 66.187 12.755 1.00 53.86 238 ASN F N 1
ATOM 11810 C CA . ASN F 1 239 ? -36.472 65.525 14.017 1.00 53.35 238 ASN F CA 1
ATOM 11811 C C . ASN F 1 239 ? -37.578 64.488 13.873 1.00 52.97 238 ASN F C 1
ATOM 11812 O O . ASN F 1 239 ? -38.292 64.476 12.862 1.00 53.71 238 ASN F O 1
ATOM 11817 N N . PRO F 1 240 ? -37.730 63.615 14.886 1.00 52.35 239 PRO F N 1
ATOM 11818 C CA . PRO F 1 240 ? -38.800 62.617 14.866 1.00 51.71 239 PRO F CA 1
ATOM 11819 C C . PRO F 1 240 ? -40.214 63.143 14.545 1.00 52.02 239 PRO F C 1
ATOM 11820 O O . PRO F 1 240 ? -40.952 62.471 13.814 1.00 52.54 239 PRO F O 1
ATOM 11824 N N . GLU F 1 241 ? -40.600 64.309 15.067 1.00 51.68 240 GLU F N 1
ATOM 11825 C CA . GLU F 1 241 ? -41.952 64.824 14.794 1.00 51.83 240 GLU F CA 1
ATOM 11826 C C . GLU F 1 241 ? -42.077 65.315 13.348 1.00 50.96 240 GLU F C 1
ATOM 11827 O O . GLU F 1 241 ? -43.151 65.228 12.756 1.00 50.10 240 GLU F O 1
ATOM 11830 N N . ASP F 1 242 ? -40.983 65.815 12.777 1.00 50.60 241 ASP F N 1
ATOM 11831 C CA . ASP F 1 242 ? -40.960 66.148 11.349 1.00 50.98 241 ASP F CA 1
ATOM 11832 C C . ASP F 1 242 ? -41.150 64.885 10.519 1.00 50.68 241 ASP F C 1
ATOM 11833 O O . ASP F 1 242 ? -41.956 64.863 9.586 1.00 50.70 241 ASP F O 1
ATOM 11838 N N . ALA F 1 243 ? -40.410 63.833 10.863 1.00 50.94 242 ALA F N 1
ATOM 11839 C CA . ALA F 1 243 ? -40.523 62.565 10.149 1.00 50.57 242 ALA F CA 1
ATOM 11840 C C . ALA F 1 243 ? -41.950 62.042 10.275 1.00 50.70 242 ALA F C 1
ATOM 11841 O O . ALA F 1 243 ? -42.559 61.652 9.278 1.00 51.95 242 ALA F O 1
ATOM 11843 N N . ARG F 1 244 ? -42.491 62.070 11.496 1.00 50.95 243 ARG F N 1
ATOM 11844 C CA . ARG F 1 244 ? -43.898 61.711 11.742 1.00 50.35 243 ARG F CA 1
ATOM 11845 C C . ARG F 1 244 ? -44.823 62.497 10.808 1.00 49.88 243 ARG F C 1
ATOM 11846 O O . ARG F 1 244 ? -45.682 61.916 10.152 1.00 50.35 243 ARG F O 1
ATOM 11850 N N . PHE F 1 245 ? -44.625 63.810 10.729 1.00 49.95 244 PHE F N 1
ATOM 11851 C CA . PHE F 1 245 ? -45.456 64.669 9.875 1.00 49.86 244 PHE F CA 1
ATOM 11852 C C . PHE F 1 245 ? -45.489 64.171 8.424 1.00 49.73 244 PHE F C 1
ATOM 11853 O O . PHE F 1 245 ? -46.556 64.129 7.808 1.00 48.77 244 PHE F O 1
ATOM 11861 N N . ILE F 1 246 ? -44.331 63.779 7.890 1.00 49.62 245 ILE F N 1
ATOM 11862 C CA . ILE F 1 246 ? -44.257 63.268 6.514 1.00 49.78 245 ILE F CA 1
ATOM 11863 C C . ILE F 1 246 ? -45.017 61.949 6.352 1.00 50.23 245 ILE F C 1
ATOM 11864 O O . ILE F 1 246 ? -45.697 61.750 5.335 1.00 50.05 245 ILE F O 1
ATOM 11869 N N . LEU F 1 247 ? -44.922 61.069 7.350 1.00 49.83 246 LEU F N 1
ATOM 11870 C CA . LEU F 1 247 ? -45.683 59.812 7.332 1.00 50.16 246 LEU F CA 1
ATOM 11871 C C . LEU F 1 247 ? -47.187 60.062 7.279 1.00 50.57 246 LEU F C 1
ATOM 11872 O O . LEU F 1 247 ? -47.921 59.352 6.580 1.00 50.73 246 LEU F O 1
ATOM 11877 N N . ASP F 1 248 ? -47.633 61.062 8.040 1.00 50.71 247 ASP F N 1
ATOM 11878 C CA . ASP F 1 248 ? -49.039 61.446 8.095 1.00 50.52 247 ASP F CA 1
ATOM 11879 C C . ASP F 1 248 ? -49.511 62.051 6.780 1.00 50.80 247 ASP F C 1
ATOM 11880 O O . ASP F 1 248 ? -50.665 61.860 6.386 1.00 50.99 247 ASP F O 1
ATOM 11885 N N . SER F 1 249 ? -48.619 62.777 6.108 1.00 51.49 248 SER F N 1
ATOM 11886 C CA . SER F 1 249 ? -48.955 63.514 4.888 1.00 52.29 248 SER F CA 1
ATOM 11887 C C . SER F 1 249 ? -48.758 62.711 3.601 1.00 52.70 248 SER F C 1
ATOM 11888 O O . SER F 1 249 ? -49.387 63.007 2.590 1.00 52.80 248 SER F O 1
ATOM 11891 N N . CYS F 1 250 ? -47.868 61.723 3.631 1.00 53.64 249 CYS F N 1
ATOM 11892 C CA . CYS F 1 250 ? -47.543 60.929 2.445 1.00 54.12 249 CYS F CA 1
ATOM 11893 C C . CYS F 1 250 ? -47.761 59.458 2.749 1.00 54.20 249 CYS F C 1
ATOM 11894 O O . CYS F 1 250 ? -46.895 58.809 3.334 1.00 53.63 249 CYS F O 1
ATOM 11897 N N . GLN F 1 251 ? -48.930 58.946 2.364 1.00 55.32 250 GLN F N 1
ATOM 11898 C CA . GLN F 1 251 ? -49.367 57.591 2.750 1.00 56.29 250 GLN F CA 1
ATOM 11899 C C . GLN F 1 251 ? -48.404 56.492 2.278 1.00 55.99 250 GLN F C 1
ATOM 11900 O O . GLN F 1 251 ? -48.168 55.513 2.999 1.00 56.98 250 GLN F O 1
ATOM 11903 N N . GLY F 1 252 ? -47.841 56.667 1.081 1.00 54.87 251 GLY F N 1
ATOM 11904 C CA . GLY F 1 252 ? -46.902 55.699 0.515 1.00 53.94 251 GLY F CA 1
ATOM 11905 C C . GLY F 1 252 ? -45.507 55.751 1.112 1.00 53.41 251 GLY F C 1
ATOM 11906 O O . GLY F 1 252 ? -44.651 54.937 0.744 1.00 53.81 251 GLY F O 1
ATOM 11907 N N . CYS F 1 253 ? -45.266 56.702 2.020 1.00 52.99 252 CYS F N 1
ATOM 11908 C CA . CYS F 1 253 ? -43.961 56.849 2.669 1.00 52.35 252 CYS F CA 1
ATOM 11909 C C . CYS F 1 253 ? -43.895 56.023 3.932 1.00 52.14 252 CYS F C 1
ATOM 11910 O O . CYS F 1 253 ? -44.743 56.170 4.803 1.00 52.86 252 CYS F O 1
ATOM 11913 N N . HIS F 1 254 ? -42.859 55.197 4.049 1.00 52.36 253 HIS F N 1
ATOM 11914 C CA . HIS F 1 254 ? -42.790 54.183 5.096 1.00 53.25 253 HIS F CA 1
ATOM 11915 C C . HIS F 1 254 ? -41.741 54.431 6.180 1.00 51.33 253 HIS F C 1
ATOM 11916 O O . HIS F 1 254 ? -41.618 53.640 7.118 1.00 51.09 253 HIS F O 1
ATOM 11923 N N . GLY F 1 255 ? -40.995 55.525 6.076 1.00 50.23 254 GLY F N 1
ATOM 11924 C CA . GLY F 1 255 ? -39.946 55.779 7.045 1.00 49.07 254 GLY F CA 1
ATOM 11925 C C . GLY F 1 255 ? -39.082 56.996 6.796 1.00 48.95 254 GLY F C 1
ATOM 11926 O O . GLY F 1 255 ? -39.504 57.965 6.174 1.00 49.13 254 GLY F O 1
ATOM 11927 N N . PHE F 1 256 ? -37.855 56.927 7.296 1.00 49.17 255 PHE F N 1
ATOM 11928 C CA . PHE F 1 256 ? -36.969 58.079 7.347 1.00 49.01 255 PHE F CA 1
ATOM 11929 C C . PHE F 1 256 ? -35.531 57.589 7.416 1.00 48.89 255 PHE F C 1
ATOM 11930 O O . PHE F 1 256 ? -35.247 56.567 8.035 1.00 47.80 255 PHE F O 1
ATOM 11938 N N . TYR F 1 257 ? -34.635 58.305 6.751 1.00 49.40 256 TYR F N 1
ATOM 11939 C CA . TYR F 1 257 ? -33.207 58.092 6.930 1.00 50.33 256 TYR F CA 1
ATOM 11940 C C . TYR F 1 257 ? -32.588 59.370 7.491 1.00 50.78 256 TYR F C 1
ATOM 11941 O O . TYR F 1 257 ? -32.807 60.458 6.950 1.00 50.13 256 TYR F O 1
ATOM 11950 N N . GLY F 1 258 ? -31.818 59.240 8.567 1.00 51.07 257 GLY F N 1
ATOM 11951 C CA . GLY F 1 258 ? -31.111 60.383 9.154 1.00 52.21 257 GLY F CA 1
ATOM 11952 C C . GLY F 1 258 ? -29.647 60.086 9.403 1.00 52.55 257 GLY F C 1
ATOM 11953 O O . GLY F 1 258 ? -29.293 58.993 9.821 1.00 53.08 257 GLY F O 1
ATOM 11954 N N . ALA F 1 259 ? -28.777 61.050 9.150 1.00 54.60 258 ALA F N 1
ATOM 11955 C CA . ALA F 1 259 ? -27.374 60.891 9.509 1.00 54.86 258 ALA F CA 1
ATOM 11956 C C . ALA F 1 259 ? -27.012 61.947 10.540 1.00 55.44 258 ALA F C 1
ATOM 11957 O O . ALA F 1 259 ? -26.769 61.637 11.703 1.00 55.75 258 ALA F O 1
ATOM 11959 N N . SER F 1 260 ? -27.010 63.203 10.121 1.00 56.02 259 SER F N 1
ATOM 11960 C CA . SER F 1 260 ? -26.717 64.299 11.026 1.00 56.81 259 SER F CA 1
ATOM 11961 C C . SER F 1 260 ? -27.655 64.275 12.248 1.00 57.80 259 SER F C 1
ATOM 11962 O O . SER F 1 260 ? -27.215 64.485 13.388 1.00 58.10 259 SER F O 1
ATOM 11965 N N . SER F 1 261 ? -28.942 64.008 12.004 1.00 58.16 260 SER F N 1
ATOM 11966 C CA . SER F 1 261 ? -29.945 63.963 13.067 1.00 57.63 260 SER F CA 1
ATOM 11967 C C . SER F 1 261 ? -29.732 62.822 14.079 1.00 56.81 260 SER F C 1
ATOM 11968 O O . SER F 1 261 ? -30.181 62.902 15.227 1.00 56.99 260 SER F O 1
ATOM 11979 N N . GLU F 1 263 ? -26.516 60.955 14.734 1.00 55.64 262 GLU F N 1
ATOM 11980 C CA . GLU F 1 263 ? -25.207 60.858 15.400 1.00 55.40 262 GLU F CA 1
ATOM 11981 C C . GLU F 1 263 ? -24.608 62.208 15.772 1.00 54.93 262 GLU F C 1
ATOM 11982 O O . GLU F 1 263 ? -24.045 62.351 16.855 1.00 54.60 262 GLU F O 1
ATOM 11988 N N . ARG F 1 264 ? -24.735 63.202 14.893 1.00 55.42 263 ARG F N 1
ATOM 11989 C CA . ARG F 1 264 ? -24.026 64.459 15.101 1.00 56.12 263 ARG F CA 1
ATOM 11990 C C . ARG F 1 264 ? -24.580 65.271 16.274 1.00 55.43 263 ARG F C 1
ATOM 11991 O O . ARG F 1 264 ? -23.890 65.440 17.273 1.00 55.62 263 ARG F O 1
ATOM 11999 N N . LEU F 1 265 ? -25.808 65.766 16.168 1.00 54.75 264 LEU F N 1
ATOM 12000 C CA . LEU F 1 265 ? -26.328 66.683 17.186 1.00 55.98 264 LEU F CA 1
ATOM 12001 C C . LEU F 1 265 ? -26.451 66.031 18.588 1.00 55.59 264 LEU F C 1
ATOM 12002 O O . LEU F 1 265 ? -26.129 66.660 19.602 1.00 55.87 264 LEU F O 1
ATOM 12004 N N . PRO F 1 266 ? -26.928 64.776 18.662 1.00 54.83 265 PRO F N 1
ATOM 12005 C CA . PRO F 1 266 ? -26.917 64.108 19.966 1.00 53.69 265 PRO F CA 1
ATOM 12006 C C . PRO F 1 266 ? -25.524 63.964 20.593 1.00 53.18 265 PRO F C 1
ATOM 12007 O O . PRO F 1 266 ? -25.349 64.322 21.753 1.00 53.06 265 PRO F O 1
ATOM 12011 N N . ALA F 1 267 ? -24.548 63.446 19.848 1.00 52.47 266 ALA F N 1
ATOM 12012 C CA . ALA F 1 267 ? -23.172 63.342 20.360 1.00 52.67 266 ALA F CA 1
ATOM 12013 C C . ALA F 1 267 ? -22.657 64.699 20.836 1.00 53.20 266 ALA F C 1
ATOM 12014 O O . ALA F 1 267 ? -22.142 64.825 21.945 1.00 53.21 266 ALA F O 1
ATOM 12016 N N . GLU F 1 268 ? -22.825 65.698 19.975 1.00 54.30 267 GLU F N 1
ATOM 12017 C CA . GLU F 1 268 ? -22.336 67.066 20.190 1.00 55.45 267 GLU F CA 1
ATOM 12018 C C . GLU F 1 268 ? -22.817 67.629 21.515 1.00 54.36 267 GLU F C 1
ATOM 12019 O O . GLU F 1 268 ? -22.029 68.142 22.306 1.00 53.31 267 GLU F O 1
ATOM 12025 N N . GLU F 1 269 ? -24.125 67.520 21.738 1.00 54.40 268 GLU F N 1
ATOM 12026 C CA . GLU F 1 269 ? -24.776 68.125 22.893 1.00 54.63 268 GLU F CA 1
ATOM 12027 C C . GLU F 1 269 ? -24.444 67.360 24.173 1.00 53.27 268 GLU F C 1
ATOM 12028 O O . GLU F 1 269 ? -24.298 67.959 25.237 1.00 52.44 268 GLU F O 1
ATOM 12031 N N . ALA F 1 270 ? -24.304 66.041 24.065 1.00 52.56 269 ALA F N 1
ATOM 12032 C CA . ALA F 1 270 ? -23.971 65.207 25.228 1.00 51.81 269 ALA F CA 1
ATOM 12033 C C . ALA F 1 270 ? -22.529 65.451 25.702 1.00 51.99 269 ALA F C 1
ATOM 12034 O O . ALA F 1 270 ? -22.300 65.607 26.902 1.00 53.73 269 ALA F O 1
ATOM 12036 N N . ILE F 1 271 ? -21.565 65.515 24.780 1.00 50.72 270 ILE F N 1
ATOM 12037 C CA . ILE F 1 271 ? -20.159 65.711 25.177 1.00 50.54 270 ILE F CA 1
ATOM 12038 C C . ILE F 1 271 ? -19.964 67.080 25.838 1.00 51.20 270 ILE F C 1
ATOM 12039 O O . ILE F 1 271 ? -19.295 67.194 26.869 1.00 51.03 270 ILE F O 1
ATOM 12044 N N . ARG F 1 272 ? -20.569 68.104 25.243 1.00 51.70 271 ARG F N 1
ATOM 12045 C CA . ARG F 1 272 ? -20.552 69.463 25.788 1.00 52.57 271 ARG F CA 1
ATOM 12046 C C . ARG F 1 272 ? -21.106 69.503 27.218 1.00 51.72 271 ARG F C 1
ATOM 12047 O O . ARG F 1 272 ? -20.432 69.970 28.135 1.00 51.25 271 ARG F O 1
ATOM 12055 N N . SER F 1 273 ? -22.324 68.997 27.401 1.00 51.99 272 SER F N 1
ATOM 12056 C CA . SER F 1 273 ? -22.958 68.941 28.721 1.00 52.57 272 SER F CA 1
ATOM 12057 C C . SER F 1 273 ? -22.136 68.169 29.744 1.00 51.86 272 SER F C 1
ATOM 12058 O O . SER F 1 273 ? -22.072 68.550 30.915 1.00 50.83 272 SER F O 1
ATOM 12061 N N . GLN F 1 274 ? -21.534 67.064 29.305 1.00 51.85 273 GLN F N 1
ATOM 12062 C CA . GLN F 1 274 ? -20.714 66.248 30.191 1.00 52.07 273 GLN F CA 1
ATOM 12063 C C . GLN F 1 274 ? -19.475 67.004 30.609 1.00 51.86 273 GLN F C 1
ATOM 12064 O O . GLN F 1 274 ? -19.066 66.938 31.773 1.00 52.79 273 GLN F O 1
ATOM 12070 N N . THR F 1 275 ? -18.864 67.682 29.638 1.00 51.27 274 THR F N 1
ATOM 12071 C CA . THR F 1 275 ? -17.682 68.492 29.891 1.00 50.97 274 THR F CA 1
ATOM 12072 C C . THR F 1 275 ? -18.004 69.565 30.922 1.00 50.33 274 THR F C 1
ATOM 12073 O O . THR F 1 275 ? -17.256 69.745 31.880 1.00 50.19 274 THR F O 1
ATOM 12077 N N . LEU F 1 276 ? -19.147 70.226 30.755 1.00 50.61 275 LEU F N 1
ATOM 12078 C CA . LEU F 1 276 ? -19.564 71.283 31.674 1.00 50.95 275 LEU F CA 1
ATOM 12079 C C . LEU F 1 276 ? -19.803 70.768 33.080 1.00 50.86 275 LEU F C 1
ATOM 12080 O O . LEU F 1 276 ? -19.444 71.443 34.043 1.00 50.50 275 LEU F O 1
ATOM 12085 N N . ALA F 1 277 ? -20.415 69.585 33.193 1.00 50.95 276 ALA F N 1
ATOM 12086 C CA . ALA F 1 277 ? -20.640 68.945 34.494 1.00 50.32 276 ALA F CA 1
ATOM 12087 C C . ALA F 1 277 ? -19.318 68.654 35.201 1.00 50.39 276 ALA F C 1
ATOM 12088 O O . ALA F 1 277 ? -19.206 68.800 36.409 1.00 50.56 276 ALA F O 1
ATOM 12090 N N . PHE F 1 278 ? -18.308 68.243 34.449 1.00 51.05 277 PHE F N 1
ATOM 12091 C CA . PHE F 1 278 ? -16.988 68.051 35.045 1.00 51.45 277 PHE F CA 1
ATOM 12092 C C . PHE F 1 278 ? -16.369 69.387 35.466 1.00 51.78 277 PHE F C 1
ATOM 12093 O O . PHE F 1 278 ? -15.793 69.491 36.553 1.00 51.90 277 PHE F O 1
ATOM 12101 N N . LYS F 1 279 ? -16.510 70.402 34.612 1.00 51.85 278 LYS F N 1
ATOM 12102 C CA . LYS F 1 279 ? -15.964 71.730 34.889 1.00 52.00 278 LYS F CA 1
ATOM 12103 C C . LYS F 1 279 ? -16.660 72.443 36.039 1.00 51.72 278 LYS F C 1
ATOM 12104 O O . LYS F 1 279 ? -16.085 73.358 36.625 1.00 52.27 278 LYS F O 1
ATOM 12110 N N . ALA F 1 280 ? -17.888 72.030 36.351 1.00 50.90 279 ALA F N 1
ATOM 12111 C CA . ALA F 1 280 ? -18.699 72.702 37.360 1.00 50.45 279 ALA F CA 1
ATOM 12112 C C . ALA F 1 280 ? -18.495 72.128 38.767 1.00 50.90 279 ALA F C 1
ATOM 12113 O O . ALA F 1 280 ? -19.027 72.678 39.729 1.00 51.97 279 ALA F O 1
ATOM 12115 N N . ILE F 1 281 ? -17.736 71.039 38.907 1.00 51.58 280 ILE F N 1
ATOM 12116 C CA . ILE F 1 281 ? -17.491 70.489 40.247 1.00 52.38 280 ILE F CA 1
ATOM 12117 C C . ILE F 1 281 ? -16.607 71.446 41.047 1.00 53.16 280 ILE F C 1
ATOM 12118 O O . ILE F 1 281 ? -15.726 72.102 40.489 1.00 53.03 280 ILE F O 1
ATOM 12123 N N . ARG F 1 282 ? -16.903 71.555 42.343 1.00 54.18 281 ARG F N 1
ATOM 12124 C CA . ARG F 1 282 ? -16.130 72.366 43.286 1.00 54.40 281 ARG F CA 1
ATOM 12125 C C . ARG F 1 282 ? -15.842 71.527 44.524 1.00 55.53 281 ARG F C 1
ATOM 12126 O O . ARG F 1 282 ? -16.664 70.683 44.910 1.00 56.34 281 ARG F O 1
ATOM 12134 N N . ARG F 1 283 ? -14.691 71.772 45.151 1.00 55.95 282 ARG F N 1
ATOM 12135 C CA . ARG F 1 283 ? -14.399 71.218 46.480 1.00 56.81 282 ARG F CA 1
ATOM 12136 C C . ARG F 1 283 ? -15.357 71.826 47.521 1.00 56.61 282 ARG F C 1
ATOM 12137 O O . ARG F 1 283 ? -15.728 72.997 47.423 1.00 55.25 282 ARG F O 1
ATOM 12142 N N . GLN F 1 284 ? -15.738 71.027 48.515 1.00 57.43 283 GLN F N 1
ATOM 12143 C CA . GLN F 1 284 ? -16.855 71.361 49.403 1.00 58.90 283 GLN F CA 1
ATOM 12144 C C . GLN F 1 284 ? -16.545 72.445 50.445 1.00 59.87 283 GLN F C 1
ATOM 12145 O O . GLN F 1 284 ? -15.395 72.823 50.649 1.00 60.88 283 GLN F O 1
#

CATH classification: 3.20.20.70 (+1 more: 1.20.5.460)

Nearest PDB structures (foldseek):
  2p10-assembly1_D  TM=1.002E+00  e=6.749E-51  Mesorhizobium japonicum MAFF 303099
  2p10-assembly1_E  TM=9.980E-01  e=1.669E-48  Mesorhizobium japonicum MAFF 303099
  2p10-assembly1_F  TM=9.950E-01  e=1.609E-47  Mesorhizobium japonicum MAFF 303099
  2ze3-assembly1_A-2  TM=6.521E-01  e=3.444E-08  Deinococcus ficus
  4iqe-assembly1_B  TM=5.929E-01  e=1.172E-07  Bacillus anthracis

Sequence (1549 aa):
KRPTRSELVDRFQQKKIRAGEPIIGGGAGTGLSAKSEEAGDIDLIVIYNSGRYRRAGRGSLAGLLAYGNANQIVVDAREVLPVVRHTPVLAGVNGTDPFVSTFLRELKEIGFAGVQNFPTVGLIDGLFRQNLEETGSYAQEVEIAEAHKLDLLTTPYVFSPEDAVAAKAGADILVCHGLTGKSDDCVSLINECIEEAARTIRDDIIILSHGGPIANPEDARFILDSCQGCHGFYGASSERLPAEEAIRSQTLAFKAIRRQPRPTRSELVDRFQKKIRAGEPIIGGGAGTGLSAKSEEAGDIDLIVIYNSGRYRAGRGSLAGLLAYGNANQIVVDAREVLPVVRRHTPVLAGVNGTDPFVSTFLRELKEIGFAGVQNFPTVGLIDGLFRQNLEETGSSYAQEVEIAEAHKLDLLTTPYVFSPEDAVAAKAGADILVCHGLTGKSDDCVSLINECIEAARTIRDDIIILSHGGPIANPEDARRFILDSCQGCHGFYGASSERLPAEEAIRSQTLAFKAIRRQPARPTRSELVDRFQKKIRAGEPIIGGGAGTGLSAKSEEAGDIDLIVIYNSGRYRAGRGSLAGLLAYGNANQIVVDARREVLPVVRHTPVLAGVNGTDPFVSTFLRELKEIGFAGVQNFPTVGLIDGLFRQNLEETGSYAQEVEIAEAHKLDLLTTPYVFSPEDAVAAKAGADILVCHGLTTRSGKSDDCVSLINECIEAARTIRDDIIILSHGGPIANPEDARFILDSCQGCHHGFYGASSERLPAEEAIRSQTLAFKAIRRQPRPTRSELVDRFQKKIRAGEPIIGGGAGTGLSAKSEEAGDIDLIVIYNSGRYRRAGRGSLAGLLAYGNANQIVVDARREVLPVVRHTPVLAGVNGTDPFVSTFLRELKEIGFAGVQNFPTVGLIDGLFRQNLEETGSYAQEVEIAEAHKLDLLTTPYVFSPEDAVAAKAGADILVCHGLTTGKSDDCVSLINECIEAARTIRDDDIIILSHGGPIANPEDARFILDSCQGCHGFYGASSERLPAEEAIRSQTLAFKAIRRQPRPTRSELVDRFQKKIRAGEPIIGGGAGTGLSAKSEEAGDIDLIVIYNSGRYRRAGRGSLAGLLAYGNANQIVVDDARREVLPVVRHTPVLAGVNGTDPFVSTFLRELKEIGFAGVQNFPTVGLIDGLFRQNLEETGSYAQEVEIAEAHKLDLLTTPYVFSPEDAVAAKAGADILVCHGLTTRSGKSDDCVSLINECIEAARTIRDDIIILSHGGPIANPEDARFILDSCQGCHGFYGASSERLPAEEAIRSQTLAFKAIRRQRPTRSELVDRFQKKIRAGEPIIGGGAGTGLSAKSEEAGDIDLIVIYNSGRYRRAGRGSLAGLLAYGNANQIVVDAREVLPVVRHTPVLAGVNGTDPFVSTFLRELKEIGFAGVQNFPTVGLIDGLFRQNLEETGSYAQEVEIAEAHKLDLLTTPYVFSPEDAVAAKAGADILVCHGLTGKSDDCVSLINECIEAARTIRDDIIILSHGGPIANPEDARFILDSCQGCHGFYGASSERLPAEEAIRSQTLAFKAIRRQ

Solvent-accessible surface area: 54371 Å² total

Foldseek 3Di:
DADFLVRLLVVQVVCLVVVHFQEEEEAQFQVRQLVCVVVVHAAYEYWDLLVVLCVHHSCVQVDDPDDTLVVQVCLVGHVVSHDRHAYEYADQLQPPPDLVSLVVCVVSPHQAYEHPPALLQPDDVVSVVCCVPRRVLSVLVCLSNVVVRHAYEYEDAALVSLLSCVSVHQEYEDEYACPDDVNQLVRQLSSQVSNVVNPNRHAYAYYHHVCLDPVSRVVSCVSRVRHRYYYYYCNVSVVVVVVVVVVVVVVVPDDDPD/DDFLVRLLVVQVVCVVVVAFAEEEEAQFQVRLLVCVVVVHAAYEYWDLNVQLCVHHSCVQVDDPDDTLVVQVCLPGHVVNRDPHAYEYADQLQPPPDLVSLVVCVVSPHQAYEPPPALLQPDDVVSVVCCVPRHNVSVLVCLSRVVVRHAYEYEAAALVSLLSCVSVHQEYEDEYALPDDVNQLVRQLSNLVSNVVNPVSRAYAYEHDVCLDPVSRVVSVVSHVRHRYYYYYCNVSVVVVVVVVVVVVVVVPDDDDDD/DDFLVVLLVVQVVCVVVPAFAEEEEAQFQVRLLVCVVVVHAAYEYWDLLVVLCVDASCVQVDDPDDTLVVQLCLPGHVVNRDPHAYEYADQLQPPPALVSLVVCVVSPHQAYEPPPALLQPDDVVSVVCCVPRHCLSVLVCLSNVVVRGAYEYEAAALVSLLSCVSVHQEYEDEYAEDVPDDDVNQLVRQLSNLVSNCVSPVSRAYAYYHDDCQDPVSRVVSVVRRVRHRYYYYYCNVSVVVVVVVVVVVVVVVPDDDDD/DDFLVRLLVVQVVCLVVVHFQEEEEALFQVRLLVCVVVVHQAYEYWDLLVVLCVDHSCVQVDDPDDTLVVQVCLPGHVVSRDPHAYEYADQQQPPPDLVSLVVVVVSPHQAYEPPPALLQPDDVVSVVCCVPRHNLSVLCCLSNVVVRRAYAYEDAALVSLLNCVSVHQEYEDEYAEPPADVNQLVRQLSNLVSNVVNPDSRAYAYYHYDCLDPVSFVVSCVSHVRHRYYYYYCNVSPVVVVVVVVVVVVVVPDDDDD/DDFLVRLLVVQVVCVVVVHFQEEEEAQFQVSLLVCVVVVHQAYEYWPLNVCLCVHDSCVRVDDPDDTLVVQLCLPGHVVSHDPHAYEYADQQQPPVDLVSLVVCVVSPHQAYEPPPALLQPDDVVSVVCCVPRHNLSVLVCLSNVVVRGAYAYEAAALVSLQNCVSVHQEYEDEYAADVPDDDVNQLVRQQRNQVSNVVNPPNRAYAYEHYHCLDPVSSVVSVVRHVRHRHYYYYCNVSPVVVVVVVVVVVVVVPDDDD/DDFLVRLLVVQVVCVVVVHFQEEEEALFQVRLLVCVVVVHQAYEYWDLNVVVCVDHSCVQVDDPDDTLVVQLCLVGHVVNHDPHAYEYADQQQPPPALVSLVVVVVSPHQAYEPPPALLQPDDVVSVVCCVPRHNLSVLCCLSRVVVRHAYEYEAAALVRLQNCVSVHQEYEDEYDLADDVNQLVRQLSSQVSNVVSPPSHAYAYEYHPCLDPVSRVVSCVSRVRHRYYYYYCVVNPVVVVVVVVVVVVVVPDDDD

Secondary structure (DSSP, 8-state):
-PPPHHHHHHHHHHHHHTTPPEEEEEESSHHHHHHHHHTT-SEEEE-HHHHH-----GGGGGBTEEEHHHHHH--TTTGGG-SSS-EEEEE-TT-----HHHHHHHHHT--EEEE-S-GGG--HHHHHHHHHT--HHHHH--HHHHHTT-EE--EE-SHHHHH--TT--SEEEE--------HHHHHHHHHHHHHHHH-S--EEEE-STT--SHHHHHHHHHH-TT--EEEES---HHHHHHHHHHHHHHHHT-----/---HHHHHHHHHHHHHTTPPEEEEEESSHHHHHHHHHTT-SEEEE-HHHHH-----GGGGGBTEEEHHHHHH--TTTGGG--SS-EEEEE-TT-----HHHHHHHHHT--EEEE-S-GGG--HHHHHHHHHT--HHHHH--HHHHHTT-EE--EE-SHHHHH--TT--SEEEE--------HHHHHHHHHHHHHHTT-TT-EEEE-STT--SHHHHHHHHHH-TT--EEEES---HHHHHHHHHHHHHHHHT--PPP-/---HHHHHHHHHHHHHTT--EEEEE-SSHHHHHHHHHTT-SEEEE-HHHHH-----GGGGGBTEEEHHHHHH--TTTGGG-SSS-EEEEE-TT-----HHHHHHHHHT--EEEE-S-GGG--HHHHHHHHHT--HHHHH--HHHHHTT-EE--EE-SHHHHH--TT--SEEEE-------S---HHHHHHHHHHHHHHTT-TT-EEEE-BTTB-SHHHHHHHHHH-TT--EEEES---HHHHHHHHHHHHHHHHT-----/---HHHHHHHHHHHHHTTPPEEEEE-SSHHHHHHHHHTT-SEEEE-HHHHH-----GGGGGBTEEEHHHHHH--TTTGGG-SSS-EEEEE-TT-----HHHHHHHHHT-SEEEE-S-GGG--HHHHHHHHHT--HHHHH--HHHHHTT-EE--EE-SHHHHH--TT--SEEEE---------HHHHHHHHHHHHHHHH-TT-EEEE-BTTB-SHHHHHHHHHH-TT--EEEES---HHHHHHHHHHHHHHHHT-----/---HHHHHHHHHHHHHTTPPEEEEE-SSHHHHHHHHHTT-SEEEE-HHHHH-----GGGGGBSEEEHHHHHH--TTTGGG-SSS-EEEEE-TT-----HHHHHHHHHT--EEEE-S-GGG--HHHHHHHHHT--HHHHH--HHHHHTT-EE--EE-SHHHHH--TT--SEEEE-------S---HHHHHHHHHHHHHHHH-TT-EEEE-BTTB-SHHHHHHHHHH-TTEEEEEES---HHHHHHHHHHHHHHHHH----/---HHHHHHHHHHHHHTTPPEEEEE-SSHHHHHHHHHTT-SEEEE-HHHHH-----GGGGGBSEEEHHHHHH--TTTGGG-SSS-EEEEE-TT-----HHHHHHHHHT--EEEE-S-GGG--HHHHHHHHHT--HHHHH--HHHHHTT-EE--EE-SHHHHH--TT--SEEEE--------HHHHHHHHHHHHHHTT-TT-EEEE-STT--SHHHHHHHHHH-TT--EEEES---HHHHHHHHHHHHHHHHT----

Organism: Mesorhizobium japonicum (strain LMG 29417 / CECT 9101 / MAFF 303099) (NCBI:txid266835)

InterPro domains:
  IPR009215 TIM-barrel domain, IGPS-like [PF09370] (15-280)
  IPR009215 TIM-barrel domain, IGPS-like [PIRSF034452] (7-283)
  IPR013785 Aldolase-type TIM barrel [G3DSA:3.20.20.70] (1-258)
  IPR015813 Pyruvate/Phosphoenolpyruvate kinase-like domain superfamily [SSF51621] (9-201)
  IPR051353 Tobamovirus Resistance UPF0261 [PTHR31862] (20-281)

Radius of gyration: 34.7 Å; Cα contacts (8 Å, |Δi|>4): 3402; chains: 6; bounding box: 107×96×105 Å

B-factor: mean 54.85, std 7.98, range [32.42, 107.33]